Protein AF-0000000083402431 (afdb_homodimer)

Nearest PDB structures (foldseek):
  5gom-assembly1_A  TM=3.566E-01  e=1.898E+00  Homo sapiens

Radius of gyration: 44.02 Å; Cα contacts (8 Å, |Δi|>4): 3007; chains: 2; bounding box: 107×103×138 Å

Secondary structure (DSSP, 8-state):
-HHHHHHHTTHHHHHHHHHHTTSPP-S-TTT--SS--EEESS-SS--EE-HHHHHHHTSS-TT--EEEE-SSSEEEE-SGGGT--EE-SGGGSPPTTSPPPPPPSSPPPPPPTT-TTSS-S-SSSEETTEEEEEEEETTEEEEEEEE----TTPPPHHHHHHHTTEEES-SSS--EEEEHHHHHHHHHHHHHT---HHHHHHHHHHHH-SS-GGGS---HHHHHHHHHHHHHHHHHHHTTHHHH-PPP-TTTT----SSS--TTTTSPTTGGG-S-GGGG-EEEEEEEESS--EE--TTTTS----SSTT--SSBPPHHHHHHHHHHS----PPP-SSTHHHHHHHTS--TTEEE-EEEEEE-TTSPEEEEEEEEESSSS-HHHHHHHHHHHHHHTT-TT-S-EEEEETTTTTGGGGHHHHHHTSTTS--HHHHTTEEEE--TTGGGGS-HHHHHHH-GGGSTT-TT--S-HHHHHHHHHHHHHHHHTTS-HHHHHHHHHHHHHHHHHHHHHHHHHHHHHHHHHHHHHHHHHHHHHHHHHS--SSTHHHHHHHHHHHHHHHHHHHHHTT-GGGGGGGS---------------S-S---HHHHHHHHHHHHHHHHHHHHHHHHH-SS--HHHHHHHHHHHHHHHHHHHHHHHHHHHH-TTS-GGG--B---S-------STT-------------TT---TT-GGGPPP--GGGBSSPPTTTHHHHHHHHHHHHHHHHHHHHHHHHHHHHHHHHHHH-TT----TT--S--THHHHHHHHHHHHHHHHHHHHHHHHHHHHTT--HHHHHHS----GGGGS--HHHH-TT-SSGGG-PPPGGGGS---S-----HHHHHHHHHHHHHHHHHHHHHHHHHHHHHHHHHHHHHHHHHHHHHHHHTTTSS---HHHHHHHHHHHHHHHHHHHHHHHHHHHHHHHHHHHHHS-S----------TTHHHHTS-THHHHHHHHS----------S-TT--/-HHHHHHHTTHHHHHHHHHHTTSPP-S-TTT--SS--EEESS-SS--EE-HHHHHHHTSS-TT--EEEE-SSSEEEE-SGGGT--EE-SGGGSPPTTSPPPPPPSSPPPPPPTT-TTSS-S-SSSEETTEEEEEEEETTEEEEEEEE----TTPPPHHHHHHHTTEEES-SSS--EEEEHHHHHHHHHHHHHT---HHHHHHHHHHHH-SS-GGGS---HHHHHHHHHHHHHHHHHHHTTHHHH-PPP-TTTT----SSS--TTTTSPTTGGG-S-GGGG-EEEEEEEESS--EE--TTTTS----S-TT--SSBPPHHHHHHHHHHS----PPP-SSTHHHHHHHTS--TTEEE-EEEEEE-TTSPEEEEEEEEESSSS-HHHHHHHHHHHHHHTT-TT-S-EEEEETTTTTGGGGHHHHHHTSTTS--HHHHTTEEEE--TTGGGGS-HHHHHHH-GGGSTT-TT--S-HHHHHHHHHHHHHHHHTTS-HHHHHHHHHHHHHHHHHHHHHHHHHHHHHHHHHHHHHHHHHHHHHHHHHS--SSTHHHHHHHHHHHHHHHHHHHHHTT-GGGGGGGS---------------S-S---HHHHHHHHHHHHHHHHHHHHHHHHH-SS--HHHHHHHHHHHHHHHHHHHHHHHHHHHH-TTS-GGG--B---S-------STT-------------TT---TT-GGGPPP--GGGBSSPPTTTHHHHHHHHHHHHHHHHHHHHHHHHHHHHHHHHHHH-GGG---TT--S--HHHHHHHHHHHHHHHHHHHHHHHHHHHHHTT--HHHHHHS----GGGGS--HHHH-TT-SSGGG-PPPGGGGS---S-TTS-HHHHHHHHHHHHHHHHHHHHHHHHHHHHHHHHHHHHHHHHHHHHHHHHTTTSS---HHHHHHHHHHHHHHHHHHHHHHHHHHHHHHHHHHHHHS-S----------TTHHHHTS-THHHHHHHHS----------S-TT--

Solvent-accessible surface area (backbone atoms only — not comparable to full-atom values): 108547 Å² total; per-residue (Å²): 82,70,68,60,57,58,41,68,76,42,45,66,59,54,42,51,55,60,42,50,72,40,28,75,64,56,48,10,66,82,81,60,47,79,58,25,38,31,36,39,75,68,41,42,50,60,26,37,19,27,62,68,56,44,37,67,71,26,55,42,42,68,83,58,55,36,27,33,59,75,84,59,26,64,39,71,41,61,52,42,74,50,36,43,52,46,39,26,47,79,64,32,36,83,36,89,81,50,82,79,73,66,65,62,92,59,79,72,78,79,60,57,78,85,40,71,52,42,60,50,59,70,80,72,62,43,57,97,85,23,48,42,27,39,36,39,42,82,76,15,66,46,42,39,36,40,42,68,42,69,52,97,82,46,64,57,69,44,58,39,34,45,71,67,46,26,45,48,57,41,71,88,74,55,52,37,31,33,30,50,66,28,53,53,49,49,54,46,36,36,67,59,53,64,43,51,68,67,40,53,46,51,40,31,28,35,62,53,29,72,88,40,37,82,60,43,84,86,55,56,69,45,46,55,51,42,48,53,50,49,52,50,47,52,49,37,49,75,63,48,34,67,57,68,73,53,78,77,45,66,23,55,67,37,63,67,60,41,47,57,64,28,82,93,53,22,52,64,91,66,57,89,73,42,87,66,55,57,74,42,46,43,54,42,29,45,56,76,41,67,67,36,30,28,48,59,62,85,78,56,81,50,57,77,68,53,95,55,58,64,6,19,28,27,39,42,23,59,62,68,50,50,51,49,61,71,69,51,81,85,76,88,74,83,72,92,53,63,55,46,53,65,49,57,65,52,30,49,64,46,86,67,36,58,24,33,10,34,36,39,34,25,32,85,86,51,21,50,27,25,25,6,27,42,76,16,59,59,18,86,47,68,72,60,50,52,51,28,50,35,29,29,42,68,59,52,54,43,80,82,38,76,34,34,38,38,21,23,80,53,43,91,56,57,60,78,55,39,68,63,60,27,65,73,40,85,89,43,55,52,69,74,62,56,69,33,53,42,69,20,20,16,54,62,56,29,32,55,40,49,76,68,44,38,42,41,21,25,35,68,72,40,86,70,51,19,78,59,43,55,57,49,61,67,63,51,39,61,62,47,39,57,49,18,62,71,33,21,78,44,48,70,37,57,28,49,53,53,51,27,51,49,50,42,48,48,22,49,54,41,51,66,41,41,55,60,52,47,36,54,42,47,49,50,28,46,53,51,20,52,52,32,41,50,52,33,48,45,55,59,52,76,45,97,56,75,72,53,58,58,50,50,53,50,52,51,50,52,50,52,49,18,53,50,31,39,76,70,69,36,45,72,45,25,48,67,64,47,75,81,84,70,89,68,80,81,76,83,78,70,85,76,81,84,79,73,84,80,49,70,61,45,52,47,50,48,51,52,51,49,52,51,48,25,51,52,51,51,51,51,50,54,73,48,51,95,73,50,53,72,72,50,48,52,52,53,50,54,52,45,51,53,51,51,55,49,50,50,52,50,52,53,51,44,47,68,75,36,73,92,50,70,74,58,74,45,60,41,44,69,80,77,70,76,66,77,71,59,71,58,51,83,50,74,67,71,75,82,72,77,75,70,62,59,66,39,86,73,61,57,87,85,56,58,60,74,57,66,67,88,43,63,55,20,33,78,68,73,58,92,85,42,63,64,52,38,54,45,43,49,53,50,32,51,52,46,28,53,49,25,53,49,50,35,51,51,36,26,51,46,38,7,43,49,48,43,72,35,71,84,51,52,80,51,64,80,72,68,75,88,54,75,62,51,55,56,50,51,50,37,48,50,50,36,48,50,33,50,52,51,27,48,51,28,48,50,36,35,58,65,63,63,53,60,63,71,57,52,66,68,61,60,84,83,47,74,80,55,60,44,49,42,47,72,69,17,31,61,42,45,62,77,58,88,75,59,78,79,47,67,78,73,40,63,71,76,78,72,85,60,84,58,59,73,60,59,58,40,50,50,50,30,52,50,53,52,34,44,35,49,20,50,24,27,46,40,33,33,52,43,46,55,51,29,56,51,15,31,37,34,29,25,49,42,50,18,51,54,34,41,49,56,37,65,62,66,95,56,52,64,21,41,37,10,46,17,45,36,53,14,50,52,28,44,39,50,24,52,50,39,53,54,50,46,50,53,35,51,49,54,42,50,50,55,66,66,71,50,90,57,87,64,68,65,68,66,64,66,58,57,62,55,56,61,65,66,47,60,71,54,57,64,52,52,51,60,69,44,72,72,64,71,61,75,71,58,77,56,81,66,94,73,74,134,83,70,70,60,58,59,40,69,76,43,45,66,58,54,44,50,54,61,41,48,74,41,28,77,63,55,50,9,66,82,80,59,46,76,59,24,37,32,35,39,76,67,43,42,49,61,25,36,20,27,62,70,54,44,39,68,72,26,56,43,42,67,82,59,54,35,29,34,57,76,84,61,26,66,40,72,40,60,52,41,73,51,36,44,53,47,39,28,48,77,66,32,36,83,37,89,78,49,81,80,71,67,67,62,92,58,80,72,79,79,60,57,77,82,41,71,54,41,57,49,59,70,80,74,60,44,58,96,84,22,47,44,27,40,36,40,41,82,76,15,68,45,44,38,36,40,43,67,41,70,53,96,82,46,66,58,68,42,57,40,35,44,72,66,45,26,46,48,57,40,71,88,72,54,50,38,31,33,29,50,66,28,53,53,49,50,53,46,37,36,66,60,53,63,43,51,66,67,40,53,45,51,41,30,28,35,60,54,29,70,88,38,36,82,61,45,82,86,56,56,71,46,46,54,53,40,48,54,53,49,51,51,48,53,49,37,48,75,63,48,33,68,56,69,74,54,77,76,48,66,23,55,67,38,61,68,61,43,47,57,64,27,82,94,53,22,52,63,90,65,57,88,72,42,87,65,53,58,74,43,46,44,53,41,29,45,54,75,42,67,66,36,29,27,49,58,60,86,79,57,81,50,57,76,68,55,93,54,60,63,6,19,26,27,38,41,23,60,62,68,49,49,51,47,61,72,67,50,82,84,76,90,73,83,72,92,51,65,57,46,53,66,50,60,64,52,30,49,65,46,87,65,36,59,24,33,11,34,35,39,35,24,33,85,84,50,21,50,28,24,24,6,27,43,75,15,60,58,18,84,45,67,73,60,52,52,51,27,51,36,30,28,43,67,59,52,54,41,81,82,39,77,34,35,39,36,21,24,83,53,42,91,56,57,60,78,54,40,68,63,61,28,65,73,42,86,89,42,56,53,68,74,62,56,69,34,52,43,67,20,20,17,56,60,55,29,28,54,41,50,76,68,44,38,40,40,22,23,35,69,70,41,88,69,51,18,78,57,44,55,57,48,62,67,64,52,38,62,61,49,40,57,50,18,62,71,34,20,79,46,50,69,38,56,28,49,55,53,52,27,50,48,49,41,50,47,22,48,53,40,52,65,42,41,53,61,52,46,35,55,43,45,48,49,28,47,53,51,20,52,52,31,40,51,52,32,46,49,54,59,54,76,46,98,56,76,72,54,57,57,50,51,52,50,50,52,50,51,50,52,49,17,54,51,33,39,76,70,68,35,47,72,44,27,48,66,65,46,75,79,82,70,86,67,79,81,73,83,78,67,85,76,82,86,78,74,87,79,49,72,60,46,52,46,49,48,51,51,49,50,53,50,49,24,52,51,50,51,51,51,51,55,73,48,50,96,74,49,53,72,72,51,48,53,52,54,51,55,52,46,50,52,50,52,55,47,49,52,50,52,53,54,50,44,46,67,75,35,71,89,49,69,72,58,72,46,60,42,43,66,80,78,68,76,66,76,71,58,72,57,65,80,50,74,68,71,76,82,70,77,70,71,60,60,66,41,84,72,59,57,87,84,56,58,61,72,57,66,67,88,43,63,55,20,33,78,68,73,58,92,85,42,63,63,53,37,53,45,44,49,53,50,31,50,50,46,30,54,49,24,52,48,51,32,50,51,35,26,51,47,38,7,42,48,55,42,70,35,70,84,53,54,76,50,76,80,73,66,74,90,53,74,61,51,55,56,50,51,50,36,49,50,51,36,49,50,31,50,52,50,26,48,52,28,47,51,36,34,58,65,63,63,51,59,64,70,56,55,66,70,60,60,86,82,46,74,81,57,58,43,52,42,47,71,67,16,33,62,39,45,63,79,58,86,75,57,77,76,47,68,76,73,40,58,70,74,78,70,81,75,70,68,64,74,58,58,59,39,51,50,49,31,51,50,53,52,32,43,36,48,19,50,22,27,48,40,32,33,53,43,45,56,49,28,54,51,15,31,40,34,28,26,48,42,49,17,51,53,33,42,49,57,37,65,62,65,94,58,52,64,21,39,36,10,46,16,43,37,53,14,50,52,27,44,38,51,24,52,50,40,52,53,50,45,51,52,36,50,50,53,40,51,53,56,65,66,73,52,90,57,88,65,67,65,68,65,64,67,58,59,63,55,55,63,66,66,48,59,72,56,57,64,52,52,52,60,67,45,71,71,63,70,73,78,71,67,78,65,81,63,92,74,69,132

Organism: Coprinellus micaceus (NCBI:txid71717)

pLDDT: mean 80.59, std 20.59, range [17.17, 98.62]

Sequence (1988 aa):
NDYMKDWLHIYQKYLNVVLDAQAPPSVCQSCDCDPADYRCLECVGNSYLCWGCCRDAHVHTPLHRVEAWTGSHFEPSWLWPLGIGIYLGHGGDLCPQQTPLSRPSDPPAMPALDDHSYGAKPKGRKLEGHSVCVVVHTNGVHHLPFVRCKCSDAEPFDIQLIRAGFYPSTEKEPRTVFSVPLLNLYLVETLECRTATNNFYSKLRRLTNETFPHSVPDRYRELLRAGRQWRHLSELASFGFANNGQHPGEGELALFCAACPQPGINLPKGWEKDPNQWLYVRFIILDGNFVCVHRLLRGQEGDTVYLKPAGEGYMTAPGPYMDHVHSTAEAREVSKCYNHRAIADRGKAHKGCDVSGIGAAACRHGAFYPTSVGDFQKGERYLNMDYILTKAVKFGRTAEAPRLVCLYDINCQYPVNVYKRMAAKAYLLDTDTLDKFTWGIGTWHVHGHKNQCLARYSPSFIPGVGTTTGEILESLWALTNDTGRMSSIMTLAHRIEAMDAAMLESNRQKMLGLVGSLSGKLLQSRIEWNEARADFEALSAPPPNATDDERKKWWKKQMEKAEEGRRNGKVKAMDVYNIKYGKQQIKDSGRHGPTEPVGIVKWVSLGIQIGEDQQRVIQRVRKYGKSPSDSEALEIAKLRERLVTRYQEYYNLGESLFPLVDIHEINTIPLWGSTCSCDEEDCPHPADREIKGKTPGRASLNTPESEVLLMASTTVVLPVGWGAVRTAELELRKAQALGCLEQIRIEVGHKSFLFRSNKNLKLGDGKTGRLRGYAAIASANRVINLYRSIYHHARSALSKLKAEPALLAKLQLVQPNDVKPLLSVYLPNARNQRNKPVPWLWALDAFGDITNTSYLAEVHRVNWIRARSRALRWEEEHQLTTKEMEFTMNYFEYTAGMTRDWGKGLPQSPSQNAWSSRCSAVWTMLKVHAETQFSVARSSLAEYLAHGQTEGDGDIERDEDIREDSGSDWEAFAADDLGMGEPEVLRTQNEKGLNDYMKDWLHIYQKYLNVVLDAQAPPSVCQSCDCDPADYRCLECVGNSYLCWGCCRDAHVHTPLHRVEAWTGSHFEPSWLWPLGIGIYLGHGGDLCPQQTPLSRPSDPPAMPALDDHSYGAKPKGRKLEGHSVCVVVHTNGVHHLPFVRCKCSDAEPFDIQLIRAGFYPSTEKEPRTVFSVPLLNLYLVETLECRTATNNFYSKLRRLTNETFPHSVPDRYRELLRAGRQWRHLSELASFGFANNGQHPGEGELALFCAACPQPGINLPKGWEKDPNQWLYVRFIILDGNFVCVHRLLRGQEGDTVYLKPAGEGYMTAPGPYMDHVHSTAEAREVSKCYNHRAIADRGKAHKGCDVSGIGAAACRHGAFYPTSVGDFQKGERYLNMDYILTKAVKFGRTAEAPRLVCLYDINCQYPVNVYKRMAAKAYLLDTDTLDKFTWGIGTWHVHGHKNQCLARYSPSFIPGVGTTTGEILESLWALTNDTGRMSSIMTLAHRIEAMDAAMLESNRQKMLGLVGSLSGKLLQSRIEWNEARADFEALSAPPPNATDDERKKWWKKQMEKAEEGRRNGKVKAMDVYNIKYGKQQIKDSGRHGPTEPVGIVKWVSLGIQIGEDQQRVIQRVRKYGKSPSDSEALEIAKLRERLVTRYQEYYNLGESLFPLVDIHEINTIPLWGSTCSCDEEDCPHPADREIKGKTPGRASLNTPESEVLLMASTTVVLPVGWGAVRTAELELRKAQALGCLEQIRIEVGHKSFLFRSNKNLKLGDGKTGRLRGYAAIASANRVINLYRSIYHHARSALSKLKAEPALLAKLQLVQPNDVKPLLSVYLPNARNQRNKPVPWLWALDAFGDITNTSYLAEVHRVNWIRARSRALRWEEEHQLTTKEMEFTMNYFEYTAGMTRDWGKGLPQSPSQNAWSSRCSAVWTMLKVHAETQFSVARSSLAEYLAHGQTEGDGDIERDEDIREDSGSDWEAFAADDLGMGEPEVLRTQNEKGL

Foldseek 3Di:
DVVVVVCVVCVVVVVVVVCCVWDFAAAQQPPRHPDFFKAWPPDDSRGTHHLQVVLVVCLVPQPTWMWTDPPPTTDTDHNVQQQHAFEFPPLRDHAPVDDGTDGDPDDDDFDDPPLLLRCQEDPDQDDPRFGWAWEQEPQAIGIHTYHAHPPPPGDQPQVRQVVVQWHFLDRPDGRYTYGNNRLVVVLCCCQPVVDFLVVVNLVRLCSSPVPCSVSGDDCSVSSLSSSLVVLLVVLCLLLLCVLVVDDAAFLSSEDWALLQAAPPFQDDPPLVVDPPLLLNEWEKFKDWDQLLFAFDDPPLPPPPDFPCQRQNFAAARPVVLVVLVVVADADDDDDPKQCCVVQVVLQAPDPRTQFRTKMFIHTLLQATARNQIYTDRRGDGLSNNQVSVQSSCVRVNCPPRQAYEYEYLRLVPNVPCSQVRQVVDDSTDHPVNVLRYQAAYFQQSQLRIDPLRLLLHYPLLAFSSFPRRSCSVLLVVVQQSSLSVSCNHPRPSVSSSSSRSNSSVSNVVSLLCLLVVLLVVLQVLVVLLVVLVVLLCLQQPDDPDPVSNVVVVVLVVLSVVLNVCSSNVNSSSSCLLAFDDDPDDPDDPPDDDDDDDQALLNLLVLVLVLLLLLLVLVLLDQVQPDDHDPVSVVVSLVSLVVSVVSLVVSVVVVCVRCVPDPLQAFFFADLPDPQCLVLAQPSVPDGCPPLPRDGRPPQPSVRNSSHDDDACLGGPDRDDPCPVRLVSLLVVLLLLLLVLLVQLLVLLLVLLQLLQPPVVPPPPQPPPDDDPSVVVNVVSVSSNSSSLSSNVSSLSSNVSSVHDPVSNVLSDRQHPLQSHRPCCHSSVSDHPNLNDRHRSSLSDDSPDDCCPDPRSVSVSSSVSSSSVSSSSSSVSSSVSSVSSLSSSLSNLVSVLVVLCCSPPPPPTDPVSNVSSNVSSVVSVVSSVVSVVSSVVSVVVSVVVVPVDPPPCPPCPVPCPVVCVPPVDPSVVVSVVVVPPPPNPSPPHPPVPDD/DVVVVVCVVCVVVVVVVVCCVWDFAAAQQPPRHPDFFKAWPPDDSRGTHHLQVVLVVCLVPQPTWMWTDPPRTTDTDHNVQQQHAFEFPPLRDHAPVDDGTDGDPDDDDFDDPPLLLRCQEDPDQDDPRFGWAWEQEPLAIGIHTYHAHPPPPGDQPQVRQVVVQWHFLDRPDGRYTYGNNRLVVVLCCCQVVVDFLVNVNLVRLCSSPVPCSVSGDDCSVSSLSSSLVVLLVVLCLLLLCVLVVDDAAFLSSEDWALLQQAPPFFDDPPLVVDPPLLLNEWEKFKDWDQLLFAFDDPPLPPPPDFPCQRQNFAAARPVVLVVLVVVADADDDDDPKQCCVVQVVLQADDPRTQFRTKMFIHTLLQATARNQIYTDRRGDGLSNNQVSVQSSCVRVNCVPRQAYEYEYLRLVPNVPCSQVRQVVDPSTDHPVNVLRYQYAYFQQSQLRIDPLRLLLHYPLLAPSSFPRRSCSVLLVVVQQSSLSVSCNHPRPSVSSSSSRSNSSVSNVVSLLCLLVVLLVVLQVLVVLLVVLVVLLCLQQPDDPDPPSNVVVVVLVVLSVVLNVCSSNVNSSSSCLLAFDDDPDDPDPPPDDDDDDDQDLLNLLVLVLVLLLLLLVLVLLDQVQPDDRDPVSVVVSLVSLVVSLVSLVVSVVVVCVNCVPDPLQAFFFADLPDPQVLVLAQPSVPDGCPPLPRPGRPPQPSVRNSSHDDDACLGGPDRDDPCPVRLVSLLVVLLLLLLVLLVQLLVLLLVLLQLLQPPPVPPPPVPPPDDDPSVVVNVVSVSSNSSSLSSNVSSLSSNVSSVHDPVSNVLSDRQHPVQRHRPCCHSSVSDHPNLPDRHRSSLSDDSPDPPVDDPRNVSVSSSVSSSSVSSSSSSVSSSVSSVSSLSSSLSNLVSVLVVLCVSQVPPPTDPVSNVSSNVSSVVSVVSSVVSVVSSVVSVVVSVVVVPVDPPPCPPCPVPCVVVCVPPVDPSVVVSVVVVPPPPPPSPPHPPPPDD

InterPro domains:
  IPR040521 Kyakuja-Dileera-Zisupton transposase [PF18758] (281-503)
  IPR041457 CxC2-like cysteine cluster, KDZ transposase-associated [PF18803] (129-211)

Structure (mmCIF, N/CA/C/O backbone):
data_AF-0000000083402431-model_v1
#
loop_
_entity.id
_entity.type
_entity.pdbx_description
1 polymer 'CxC2-like cysteine cluster KDZ transposase-associated domain-containing protein'
#
loop_
_atom_site.group_PDB
_atom_site.id
_atom_site.type_symbol
_atom_site.label_atom_id
_atom_site.label_alt_id
_atom_site.label_comp_id
_atom_site.label_asym_id
_atom_site.label_entity_id
_atom_site.label_seq_id
_atom_site.pdbx_PDB_ins_code
_atom_site.Cartn_x
_atom_site.Cartn_y
_atom_site.Cartn_z
_atom_site.occupancy
_atom_site.B_iso_or_equiv
_atom_site.auth_seq_id
_atom_site.auth_comp_id
_atom_site.auth_asym_id
_atom_site.auth_atom_id
_atom_site.pdbx_PDB_model_num
ATOM 1 N N . ASN A 1 1 ? -1.135 -14.703 24.125 1 65.25 1 ASN A N 1
ATOM 2 C CA . ASN A 1 1 ? -1.837 -15.391 23.047 1 65.25 1 ASN A CA 1
ATOM 3 C C . ASN A 1 1 ? -1.91 -16.891 23.312 1 65.25 1 ASN A C 1
ATOM 5 O O . ASN A 1 1 ? -1.032 -17.641 22.875 1 65.25 1 ASN A O 1
ATOM 9 N N . ASP A 1 2 ? -2.791 -17.391 24.078 1 75.44 2 ASP A N 1
ATOM 10 C CA . ASP A 1 2 ? -2.949 -18.75 24.594 1 75.44 2 ASP A CA 1
ATOM 11 C C . ASP A 1 2 ? -3.068 -19.766 23.453 1 75.44 2 ASP A C 1
ATOM 13 O O . ASP A 1 2 ? -2.498 -20.859 23.531 1 75.44 2 ASP A O 1
ATOM 17 N N . TYR A 1 3 ? -3.602 -19.391 22.375 1 85.06 3 TYR A N 1
ATOM 18 C CA . TYR A 1 3 ? -3.775 -20.312 21.25 1 85.06 3 TYR A CA 1
ATOM 19 C C . TYR A 1 3 ? -2.441 -20.609 20.578 1 85.06 3 TYR A C 1
ATOM 21 O O . TYR A 1 3 ? -2.166 -21.75 20.203 1 85.06 3 TYR A O 1
ATOM 29 N N . MET A 1 4 ? -1.562 -19.641 20.531 1 88.69 4 MET A N 1
ATOM 30 C CA . MET A 1 4 ? -0.261 -19.828 19.891 1 88.69 4 MET A CA 1
ATOM 31 C C . MET A 1 4 ? 0.664 -20.656 20.781 1 88.69 4 MET A C 1
ATOM 33 O O . MET A 1 4 ? 1.452 -21.469 20.297 1 88.69 4 MET A O 1
ATOM 37 N N . LYS A 1 5 ? 0.551 -20.469 22.094 1 89.25 5 LYS A N 1
ATOM 38 C CA . LYS A 1 5 ? 1.351 -21.234 23.062 1 89.25 5 LYS A CA 1
ATOM 39 C C . LYS A 1 5 ? 0.994 -22.703 23.016 1 89.25 5 LYS A C 1
ATOM 41 O O . LYS A 1 5 ? 1.88 -23.562 23.031 1 89.25 5 LYS A O 1
ATOM 46 N N . ASP A 1 6 ? -0.291 -22.969 22.922 1 89.06 6 ASP A N 1
ATOM 47 C CA . ASP A 1 6 ? -0.753 -24.344 22.844 1 89.06 6 ASP A CA 1
ATOM 48 C C . ASP A 1 6 ? -0.309 -25.016 21.547 1 89.06 6 ASP A C 1
ATOM 50 O O . ASP A 1 6 ? 0.053 -26.188 21.531 1 89.06 6 ASP A O 1
ATOM 54 N N . TRP A 1 7 ? -0.311 -24.25 20.5 1 92.94 7 TRP A N 1
ATOM 55 C CA . TRP A 1 7 ? 0.033 -24.781 19.188 1 92.94 7 TRP A CA 1
ATOM 56 C C . TRP A 1 7 ? 1.506 -25.172 19.125 1 92.94 7 TRP A C 1
ATOM 58 O O . TRP A 1 7 ? 1.874 -26.109 18.422 1 92.94 7 TRP A O 1
ATOM 68 N N . LEU A 1 8 ? 2.391 -24.516 19.922 1 91.19 8 LEU A N 1
ATOM 69 C CA . LEU A 1 8 ? 3.824 -24.797 19.906 1 91.19 8 LEU A CA 1
ATOM 70 C C . LEU A 1 8 ? 4.113 -26.219 20.359 1 91.19 8 LEU A C 1
ATOM 72 O O . LEU A 1 8 ? 5.125 -26.797 19.969 1 91.19 8 LEU A O 1
ATOM 76 N N . HIS A 1 9 ? 3.154 -26.781 21.062 1 90.44 9 HIS A N 1
ATOM 77 C CA . HIS A 1 9 ? 3.357 -28.125 21.578 1 90.44 9 HIS A CA 1
ATOM 78 C C . HIS A 1 9 ? 2.955 -29.172 20.547 1 90.44 9 HIS A C 1
ATOM 80 O O . HIS A 1 9 ? 3.35 -30.344 20.656 1 90.44 9 HIS A O 1
ATOM 86 N N . ILE A 1 10 ? 2.223 -28.703 19.578 1 92.94 10 ILE A N 1
ATOM 87 C CA . ILE A 1 10 ? 1.689 -29.719 18.688 1 92.94 10 ILE A CA 1
ATOM 88 C C . ILE A 1 10 ? 2.104 -29.406 17.25 1 92.94 10 ILE A C 1
ATOM 90 O O . ILE A 1 10 ? 1.701 -30.109 16.312 1 92.94 10 ILE A O 1
ATOM 94 N N . TYR A 1 11 ? 2.881 -28.422 16.969 1 92.94 11 TYR A N 1
ATOM 95 C CA . TYR A 1 11 ? 3.158 -27.984 15.602 1 92.94 11 TYR A CA 1
ATOM 96 C C . TYR A 1 11 ? 3.867 -29.078 14.812 1 92.94 11 TYR A C 1
ATOM 98 O O . TYR A 1 11 ? 3.684 -29.188 13.594 1 92.94 11 TYR A O 1
ATOM 106 N N . GLN A 1 12 ? 4.688 -29.891 15.492 1 92.88 12 GLN A N 1
ATOM 107 C CA . GLN A 1 12 ? 5.383 -30.969 14.812 1 92.88 12 GLN A CA 1
ATOM 108 C C . GLN A 1 12 ? 4.398 -32 14.273 1 92.88 12 GLN A C 1
ATOM 110 O O . GLN A 1 12 ? 4.594 -32.562 13.188 1 92.88 12 GLN A O 1
ATOM 115 N N . LYS A 1 13 ? 3.41 -32.219 15.094 1 93.19 13 LYS A N 1
ATOM 116 C CA . LYS A 1 13 ? 2.363 -33.125 14.633 1 93.19 13 LYS A CA 1
ATOM 117 C C . LYS A 1 13 ? 1.666 -32.562 13.391 1 93.19 13 LYS A C 1
ATOM 119 O O . LYS A 1 13 ? 1.419 -33.312 12.43 1 93.19 13 LYS A O 1
ATOM 124 N N . TYR A 1 14 ? 1.283 -31.312 13.43 1 95.19 14 TYR A N 1
ATOM 125 C CA . TYR A 1 14 ? 0.655 -30.656 12.289 1 95.19 14 TYR A CA 1
ATOM 126 C C . TYR A 1 14 ? 1.561 -30.703 11.062 1 95.19 14 TYR A C 1
ATOM 128 O O . TYR A 1 14 ? 1.098 -30.969 9.953 1 95.19 14 TYR A O 1
ATOM 136 N N . LEU A 1 15 ? 2.891 -30.5 11.289 1 94.94 15 LEU A N 1
ATOM 137 C CA . LEU A 1 15 ? 3.863 -30.531 10.203 1 94.94 15 LEU A CA 1
ATOM 138 C C . LEU A 1 15 ? 3.898 -31.906 9.547 1 94.94 15 LEU A C 1
ATOM 140 O O . LEU A 1 15 ? 3.908 -32 8.312 1 94.94 15 LEU A O 1
ATOM 144 N N . ASN A 1 16 ? 3.828 -32.906 10.328 1 92.75 16 ASN A N 1
ATOM 145 C CA . ASN A 1 16 ? 3.848 -34.281 9.82 1 92.75 16 ASN A CA 1
ATOM 146 C C . ASN A 1 16 ? 2.6 -34.562 8.992 1 92.75 16 ASN A C 1
ATOM 148 O O . ASN A 1 16 ? 2.686 -35.219 7.938 1 92.75 16 ASN A O 1
ATOM 152 N N . VAL A 1 17 ? 1.473 -34.125 9.477 1 93.44 17 VAL A N 1
ATOM 153 C CA . VAL A 1 17 ? 0.214 -34.375 8.781 1 93.44 17 VAL A CA 1
ATOM 154 C C . VAL A 1 17 ? 0.206 -33.625 7.445 1 93.44 17 VAL A C 1
ATOM 156 O O . VAL A 1 17 ? -0.237 -34.156 6.43 1 93.44 17 VAL A O 1
ATOM 159 N N . VAL A 1 18 ? 0.698 -32.438 7.434 1 93.25 18 VAL A N 1
ATOM 160 C CA . VAL A 1 18 ? 0.763 -31.641 6.215 1 93.25 18 VAL A CA 1
ATOM 161 C C . VAL A 1 18 ? 1.677 -32.312 5.199 1 93.25 18 VAL A C 1
ATOM 163 O O . VAL A 1 18 ? 1.366 -32.375 4.004 1 93.25 18 VAL A O 1
ATOM 166 N N . LEU A 1 19 ? 2.758 -32.875 5.672 1 92.44 19 LEU A N 1
ATOM 167 C CA . LEU A 1 19 ? 3.717 -33.531 4.793 1 92.44 19 LEU A CA 1
ATOM 168 C C . LEU A 1 19 ? 3.141 -34.844 4.234 1 92.44 19 LEU A C 1
ATOM 170 O O . LEU A 1 19 ? 3.541 -35.281 3.16 1 92.44 19 LEU A O 1
ATOM 174 N N . ASP A 1 20 ? 2.207 -35.438 4.953 1 91.44 20 ASP A N 1
ATOM 175 C CA . ASP A 1 20 ? 1.6 -36.688 4.527 1 91.44 20 ASP A CA 1
ATOM 176 C C . ASP A 1 20 ? 0.887 -36.531 3.186 1 91.44 20 ASP A C 1
ATOM 178 O O . ASP A 1 20 ? 0.708 -37.5 2.451 1 91.44 20 ASP A O 1
ATOM 182 N N . ALA A 1 21 ? 0.527 -35.281 2.865 1 88.88 21 ALA A N 1
ATOM 183 C CA . ALA A 1 21 ? -0.131 -35.031 1.589 1 88.88 21 ALA A CA 1
ATOM 184 C C . ALA A 1 21 ? 0.827 -35.25 0.422 1 88.88 21 ALA A C 1
ATOM 186 O O . ALA A 1 21 ? 0.395 -35.375 -0.726 1 88.88 21 ALA A O 1
ATOM 187 N N . GLN A 1 22 ? 2.141 -35.375 0.743 1 91.69 22 GLN A N 1
ATOM 188 C CA . GLN A 1 22 ? 3.143 -35.562 -0.302 1 91.69 22 GLN A CA 1
ATOM 189 C C . GLN A 1 22 ? 3.418 -37.031 -0.561 1 91.69 22 GLN A C 1
ATOM 191 O O . GLN A 1 22 ? 4.172 -37.375 -1.476 1 91.69 22 GLN A O 1
ATOM 196 N N . ALA A 1 23 ? 2.721 -37.906 0.175 1 91.19 23 ALA A N 1
ATOM 197 C CA . ALA A 1 23 ? 2.953 -39.344 0.061 1 91.19 23 ALA A CA 1
ATOM 198 C C . ALA A 1 23 ? 2.488 -39.875 -1.295 1 91.19 23 ALA A C 1
ATOM 200 O O . ALA A 1 23 ? 1.659 -39.25 -1.959 1 91.19 23 ALA A O 1
ATOM 201 N N . PRO A 1 24 ? 3.08 -40.969 -1.711 1 90.12 24 PRO A N 1
ATOM 202 C CA . PRO A 1 24 ? 2.594 -41.594 -2.947 1 90.12 24 PRO A CA 1
ATOM 203 C C . PRO A 1 24 ? 1.091 -41.875 -2.918 1 90.12 24 PRO A C 1
ATOM 205 O O . PRO A 1 24 ? 0.55 -42.25 -1.882 1 90.12 24 PRO A O 1
ATOM 208 N N . PRO A 1 25 ? 0.542 -41.531 -4.094 1 85.25 25 PRO A N 1
ATOM 209 C CA . PRO A 1 25 ? -0.907 -41.75 -4.117 1 85.25 25 PRO A CA 1
ATOM 210 C C . PRO A 1 25 ? -1.291 -43.219 -3.994 1 85.25 25 PRO A C 1
ATOM 212 O O . PRO A 1 25 ? -0.566 -44.094 -4.48 1 85.25 25 PRO A O 1
ATOM 215 N N . SER A 1 26 ? -2.336 -43.406 -3.35 1 81.62 26 SER A N 1
ATOM 216 C CA . SER A 1 26 ? -2.879 -44.75 -3.256 1 81.62 26 SER A CA 1
ATOM 217 C C . SER A 1 26 ? -3.762 -45.094 -4.457 1 81.62 26 SER A C 1
ATOM 219 O O . SER A 1 26 ? -3.367 -44.875 -5.602 1 81.62 26 SER A O 1
ATOM 221 N N . VAL A 1 27 ? -4.984 -45.438 -4.23 1 89.19 27 VAL A N 1
ATOM 222 C CA . VAL A 1 27 ? -5.922 -45.875 -5.266 1 89.19 27 VAL A CA 1
ATOM 223 C C . VAL A 1 27 ? -6.738 -44.688 -5.75 1 89.19 27 VAL A C 1
ATOM 225 O O . VAL A 1 27 ? -6.875 -43.688 -5.031 1 89.19 27 VAL A O 1
ATOM 228 N N . CYS A 1 28 ? -7.004 -44.719 -7.078 1 93.62 28 CYS A N 1
ATOM 229 C CA . CYS A 1 28 ? -7.918 -43.719 -7.621 1 93.62 28 CYS A CA 1
ATOM 230 C C . CYS A 1 28 ? -9.211 -43.656 -6.82 1 93.62 28 CYS A C 1
ATOM 232 O O . CYS A 1 28 ? -9.852 -44.688 -6.598 1 93.62 28 CYS A O 1
ATOM 234 N N . GLN A 1 29 ? -9.617 -42.594 -6.363 1 90.56 29 GLN A N 1
ATOM 235 C CA . GLN A 1 29 ? -10.758 -42.469 -5.465 1 90.56 29 GLN A CA 1
ATOM 236 C C . GLN A 1 29 ? -12.07 -42.531 -6.23 1 90.56 29 GLN A C 1
ATOM 238 O O . GLN A 1 29 ? -13.148 -42.625 -5.629 1 90.56 29 GLN A O 1
ATOM 243 N N . SER A 1 30 ? -12.008 -42.531 -7.59 1 90.62 30 SER A N 1
ATOM 244 C CA . SER A 1 30 ? -13.211 -42.656 -8.406 1 90.62 30 SER A CA 1
ATOM 245 C C . SER A 1 30 ? -13.43 -44.062 -8.883 1 90.62 30 SER A C 1
ATOM 247 O O . SER A 1 30 ? -14.555 -44.594 -8.836 1 90.62 30 SER A O 1
ATOM 249 N N . CYS A 1 31 ? -12.359 -44.812 -9.391 1 92.44 31 CYS A N 1
ATOM 250 C CA . CYS A 1 31 ? -12.539 -46.125 -9.984 1 92.44 31 CYS A CA 1
ATOM 251 C C . CYS A 1 31 ? -11.734 -47.156 -9.234 1 92.44 31 CYS A C 1
ATOM 253 O O . CYS A 1 31 ? -11.703 -48.344 -9.625 1 92.44 31 CYS A O 1
ATOM 255 N N . ASP A 1 32 ? -10.844 -46.875 -8.305 1 89.88 32 ASP A N 1
ATOM 256 C CA . ASP A 1 32 ? -10.078 -47.75 -7.414 1 89.88 32 ASP A CA 1
ATOM 257 C C . ASP A 1 32 ? -8.891 -48.375 -8.141 1 89.88 32 ASP A C 1
ATOM 259 O O . ASP A 1 32 ? -8.281 -49.312 -7.645 1 89.88 32 ASP A O 1
ATOM 263 N N . CYS A 1 33 ? -8.609 -47.781 -9.289 1 89.31 33 CYS A N 1
ATOM 264 C CA . CYS A 1 33 ? -7.41 -48.281 -9.961 1 89.31 33 CYS A CA 1
ATOM 265 C C . CYS A 1 33 ? -6.152 -47.844 -9.227 1 89.31 33 CYS A C 1
ATOM 267 O O . CYS A 1 33 ? -6.141 -46.781 -8.586 1 89.31 33 CYS A O 1
ATOM 269 N N . ASP A 1 34 ? -5.129 -48.688 -9.164 1 84.62 34 ASP A N 1
ATOM 270 C CA . ASP A 1 34 ? -3.875 -48.438 -8.469 1 84.62 34 ASP A CA 1
ATOM 271 C C . ASP A 1 34 ? -2.705 -48.344 -9.445 1 84.62 34 ASP A C 1
ATOM 273 O O . ASP A 1 34 ? -2.496 -49.281 -10.234 1 84.62 34 ASP A O 1
ATOM 277 N N . PRO A 1 35 ? -2.035 -47.312 -9.422 1 84.81 35 PRO A N 1
ATOM 278 C CA . PRO A 1 35 ? -2.105 -46.125 -8.57 1 84.81 35 PRO A CA 1
ATOM 279 C C . PRO A 1 35 ? -2.842 -44.969 -9.234 1 84.81 35 PRO A C 1
ATOM 281 O O . PRO A 1 35 ? -3.068 -45 -10.445 1 84.81 35 PRO A O 1
ATOM 284 N N . ALA A 1 36 ? -3.197 -44 -8.375 1 92.19 36 ALA A N 1
ATOM 285 C CA . ALA A 1 36 ? -3.656 -42.75 -8.922 1 92.19 36 ALA A CA 1
ATOM 286 C C . ALA A 1 36 ? -2.504 -41.969 -9.57 1 92.19 36 ALA A C 1
ATOM 288 O O . ALA A 1 36 ? -1.349 -42.125 -9.164 1 92.19 36 ALA A O 1
ATOM 289 N N . ASP A 1 37 ? -2.77 -41.25 -10.547 1 92.38 37 ASP A N 1
ATOM 290 C CA . ASP A 1 37 ? -1.751 -40.531 -11.312 1 92.38 37 ASP A CA 1
ATOM 291 C C . ASP A 1 37 ? -1.724 -39.062 -10.945 1 92.38 37 ASP A C 1
ATOM 293 O O . ASP A 1 37 ? -0.68 -38.406 -11.039 1 92.38 37 ASP A O 1
ATOM 297 N N . TYR A 1 38 ? -2.887 -38.562 -10.594 1 94.19 38 TYR A N 1
ATOM 298 C CA . TYR A 1 38 ? -3.033 -37.125 -10.398 1 94.19 38 TYR A CA 1
ATOM 299 C C . TYR A 1 38 ? -3.633 -36.812 -9.039 1 94.19 38 TYR A C 1
ATOM 301 O O . TYR A 1 38 ? -4.32 -37.656 -8.445 1 94.19 38 TYR A O 1
ATOM 309 N N . ARG A 1 39 ? -3.352 -35.688 -8.547 1 94.75 39 ARG A N 1
ATOM 310 C CA . ARG A 1 39 ? -4.059 -35.125 -7.414 1 94.75 39 ARG A CA 1
ATOM 311 C C . ARG A 1 39 ? -4.562 -33.719 -7.746 1 94.75 39 ARG A C 1
ATOM 313 O O . ARG A 1 39 ? -3.826 -32.906 -8.305 1 94.75 39 ARG A O 1
ATOM 320 N N . CYS A 1 40 ? -5.832 -33.5 -7.566 1 95.81 40 CYS A N 1
ATOM 321 C CA . CYS A 1 40 ? -6.402 -32.156 -7.746 1 95.81 40 CYS A CA 1
ATOM 322 C C . CYS A 1 40 ? -6.297 -31.359 -6.461 1 95.81 40 CYS A C 1
ATOM 324 O O . CYS A 1 40 ? -6.629 -31.844 -5.379 1 95.81 40 CYS A O 1
ATOM 326 N N . LEU A 1 41 ? -5.895 -30.125 -6.492 1 94.06 41 LEU A N 1
ATOM 327 C CA . LEU A 1 41 ? -5.652 -29.281 -5.328 1 94.06 41 LEU A CA 1
ATOM 328 C C . LEU A 1 41 ? -6.914 -28.531 -4.938 1 94.06 41 LEU A C 1
ATOM 330 O O . LEU A 1 41 ? -6.945 -27.859 -3.9 1 94.06 41 LEU A O 1
ATOM 334 N N . GLU A 1 42 ? -8.016 -28.703 -5.695 1 93.88 42 GLU A N 1
ATOM 335 C CA . GLU A 1 42 ? -9.219 -27.891 -5.457 1 93.88 42 GLU A CA 1
ATOM 336 C C . GLU A 1 42 ? -10.414 -28.781 -5.121 1 93.88 42 GLU A C 1
ATOM 338 O O . GLU A 1 42 ? -11.359 -28.344 -4.469 1 93.88 42 GLU A O 1
ATOM 343 N N . CYS A 1 43 ? -10.352 -29.984 -5.539 1 94.31 43 CYS A N 1
ATOM 344 C CA . CYS A 1 43 ? -11.43 -30.906 -5.215 1 94.31 43 CYS A CA 1
ATOM 345 C C . CYS A 1 43 ? -11.344 -31.359 -3.76 1 94.31 43 CYS A C 1
ATOM 347 O O . CYS A 1 43 ? -10.258 -31.422 -3.188 1 94.31 43 CYS A O 1
ATOM 349 N N . VAL A 1 44 ? -12.508 -31.641 -3.189 1 91.62 44 VAL A N 1
ATOM 350 C CA . VAL A 1 44 ? -12.578 -32.125 -1.817 1 91.62 44 VAL A CA 1
ATOM 351 C C . VAL A 1 44 ? -13.023 -33.594 -1.815 1 91.62 44 VAL A C 1
ATOM 353 O O . VAL A 1 44 ? -14.016 -33.938 -2.459 1 91.62 44 VAL A O 1
ATOM 356 N N . GLY A 1 45 ? -12.352 -34.531 -1.116 1 81.94 45 GLY A N 1
ATOM 357 C CA . GLY A 1 45 ? -12.703 -35.938 -0.977 1 81.94 45 GLY A CA 1
ATOM 358 C C . GLY A 1 45 ? -12.336 -36.781 -2.189 1 81.94 45 GLY A C 1
ATOM 359 O O . GLY A 1 45 ? -12.266 -38 -2.111 1 81.94 45 GLY A O 1
ATOM 360 N N . ASN A 1 46 ? -12.234 -36.219 -3.387 1 76.75 46 ASN A N 1
ATOM 361 C CA . ASN A 1 46 ? -11.875 -36.875 -4.641 1 76.75 46 ASN A CA 1
ATOM 362 C C . ASN A 1 46 ? -10.688 -36.188 -5.312 1 76.75 46 ASN A C 1
ATOM 364 O O . ASN A 1 46 ? -10.773 -35.781 -6.473 1 76.75 46 ASN A O 1
ATOM 368 N N . SER A 1 47 ? -9.586 -36.281 -4.535 1 88.88 47 SER A N 1
ATOM 369 C CA . SER A 1 47 ? -8.461 -35.469 -4.98 1 88.88 47 SER A CA 1
ATOM 370 C C . SER A 1 47 ? -7.438 -36.312 -5.734 1 88.88 47 SER A C 1
ATOM 372 O O . SER A 1 47 ? -6.688 -35.781 -6.562 1 88.88 47 SER A O 1
ATOM 374 N N . TYR A 1 48 ? -7.484 -37.656 -5.441 1 93.69 48 TYR A N 1
ATOM 375 C CA . TYR A 1 48 ? -6.523 -38.531 -6.094 1 93.69 48 TYR A CA 1
ATOM 376 C C . TYR A 1 48 ? -7.191 -39.344 -7.195 1 93.69 48 TYR A C 1
ATOM 378 O O . TYR A 1 48 ? -8.102 -40.156 -6.926 1 93.69 48 TYR A O 1
ATOM 386 N N . LEU A 1 49 ? -6.699 -39.156 -8.461 1 95.38 49 LEU A N 1
ATOM 387 C CA . LEU A 1 49 ? -7.398 -39.719 -9.609 1 95.38 49 LEU A CA 1
ATOM 388 C C . LEU A 1 49 ? -6.406 -40.312 -10.617 1 95.38 49 LEU A C 1
ATOM 390 O O . LEU A 1 49 ? -5.281 -39.812 -10.734 1 95.38 49 LEU A O 1
ATOM 394 N N . CYS A 1 50 ? -6.852 -41.406 -11.258 1 94.44 50 CYS A N 1
ATOM 395 C CA . CYS A 1 50 ? -6.113 -41.812 -12.445 1 94.44 50 CYS A CA 1
ATOM 396 C C . CYS A 1 50 ? -6.363 -40.844 -13.602 1 94.44 50 CYS A C 1
ATOM 398 O O . CYS A 1 50 ? -7.246 -40 -13.523 1 94.44 50 CYS A O 1
ATOM 400 N N . TRP A 1 51 ? -5.594 -40.906 -14.672 1 92.94 51 TRP A N 1
ATOM 401 C CA . TRP A 1 51 ? -5.652 -39.906 -15.727 1 92.94 51 TRP A CA 1
ATOM 402 C C . TRP A 1 51 ? -7.031 -39.875 -16.375 1 92.94 51 TRP A C 1
ATOM 404 O O . TRP A 1 51 ? -7.562 -38.812 -16.688 1 92.94 51 TRP A O 1
ATOM 414 N N . GLY A 1 52 ? -7.703 -41.031 -16.594 1 93.94 52 GLY A N 1
ATOM 415 C CA . GLY A 1 52 ? -9.039 -41.062 -17.156 1 93.94 52 GLY A CA 1
ATOM 416 C C . GLY A 1 52 ? -10.086 -40.438 -16.266 1 93.94 52 GLY A C 1
ATOM 417 O O . GLY A 1 52 ? -10.898 -39.625 -16.719 1 93.94 52 GLY A O 1
ATOM 418 N N . CYS A 1 53 ? -10.039 -40.844 -14.961 1 95 53 CYS A N 1
ATOM 419 C CA . CYS A 1 53 ? -10.984 -40.281 -13.992 1 95 53 CYS A CA 1
ATOM 420 C C . CYS A 1 53 ? -10.75 -38.781 -13.781 1 95 53 CYS A C 1
ATOM 422 O O . CYS A 1 53 ? -11.688 -38.031 -13.547 1 95 53 CYS A O 1
ATOM 424 N N . CYS A 1 54 ? -9.484 -38.375 -13.82 1 96.06 54 CYS A N 1
ATOM 425 C CA . CYS A 1 54 ? -9.156 -36.969 -13.695 1 96.06 54 CYS A CA 1
ATOM 426 C C . CYS A 1 54 ? -9.781 -36.156 -14.828 1 96.06 54 CYS A C 1
ATOM 428 O O . CYS A 1 54 ? -10.336 -35.094 -14.594 1 96.06 54 CYS A O 1
ATOM 430 N N . ARG A 1 55 ? -9.727 -36.688 -16.016 1 95.31 55 ARG A N 1
ATOM 431 C CA . ARG A 1 55 ? -10.359 -36.031 -17.156 1 95.31 55 ARG A CA 1
ATOM 432 C C . ARG A 1 55 ? -11.859 -35.875 -16.953 1 95.31 55 ARG A C 1
ATOM 434 O O . ARG A 1 55 ? -12.406 -34.781 -17.078 1 95.31 55 ARG A O 1
ATOM 441 N N . ASP A 1 56 ? -12.5 -36.938 -16.562 1 93.75 56 ASP A N 1
ATOM 442 C CA . ASP A 1 56 ? -13.953 -36.969 -16.438 1 93.75 56 ASP A CA 1
ATOM 443 C C . ASP A 1 56 ? -14.414 -36.031 -15.328 1 93.75 56 ASP A C 1
ATOM 445 O O . ASP A 1 56 ? -15.453 -35.344 -15.453 1 93.75 56 ASP A O 1
ATOM 449 N N . ALA A 1 57 ? -13.641 -35.969 -14.305 1 94.88 57 ALA A N 1
ATOM 450 C CA . ALA A 1 57 ? -14.008 -35.156 -13.141 1 94.88 57 ALA A CA 1
ATOM 451 C C . ALA A 1 57 ? -13.875 -33.656 -13.438 1 94.88 57 ALA A C 1
ATOM 453 O O . ALA A 1 57 ? -14.477 -32.844 -12.75 1 94.88 57 ALA A O 1
ATOM 454 N N . HIS A 1 58 ? -13.117 -33.281 -14.5 1 95.69 58 HIS A N 1
ATOM 455 C CA . HIS A 1 58 ? -12.766 -31.875 -14.633 1 95.69 58 HIS A CA 1
ATOM 456 C C . HIS A 1 58 ? -13.219 -31.312 -15.977 1 95.69 58 HIS A C 1
ATOM 458 O O . HIS A 1 58 ? -12.766 -30.25 -16.406 1 95.69 58 HIS A O 1
ATOM 464 N N . VAL A 1 59 ? -14.148 -31.984 -16.609 1 93.31 59 VAL A N 1
ATOM 465 C CA . VAL A 1 59 ? -14.695 -31.5 -17.875 1 93.31 59 VAL A CA 1
ATOM 466 C C . VAL A 1 59 ? -15.375 -30.156 -17.656 1 93.31 59 VAL A C 1
ATOM 468 O O . VAL A 1 59 ? -15.273 -29.266 -18.5 1 93.31 59 VAL A O 1
ATOM 471 N N . HIS A 1 60 ? -16.016 -30 -16.5 1 94 60 HIS A N 1
ATOM 472 C CA . HIS A 1 60 ? -16.734 -28.766 -16.219 1 94 60 HIS A CA 1
ATOM 473 C C . HIS A 1 60 ? -15.961 -27.875 -15.258 1 94 60 HIS A C 1
ATOM 475 O O . HIS A 1 60 ? -16.469 -26.844 -14.812 1 94 60 HIS A O 1
ATOM 481 N N . THR A 1 61 ? -14.766 -28.328 -14.844 1 95.44 61 THR A N 1
ATOM 482 C CA . THR A 1 61 ? -13.867 -27.531 -14.016 1 95.44 61 THR A CA 1
ATOM 483 C C . THR A 1 61 ? -12.453 -27.547 -14.586 1 95.44 61 THR A C 1
ATOM 485 O O . THR A 1 61 ? -11.5 -27.906 -13.891 1 95.44 61 THR A O 1
ATOM 488 N N . PRO A 1 62 ? -12.391 -27.094 -15.844 1 96.25 62 PRO A N 1
ATOM 489 C CA . PRO A 1 62 ? -11.117 -27.203 -16.562 1 96.25 62 PRO A CA 1
ATOM 490 C C . PRO A 1 62 ? -10.031 -26.312 -15.961 1 96.25 62 PRO A C 1
ATOM 492 O O . PRO A 1 62 ? -8.859 -26.438 -16.328 1 96.25 62 PRO A O 1
ATOM 495 N N . LEU A 1 63 ? -10.352 -25.422 -15.023 1 96.69 63 LEU A N 1
ATOM 496 C CA . LEU A 1 63 ? -9.383 -24.453 -14.516 1 96.69 63 LEU A CA 1
ATOM 497 C C . LEU A 1 63 ? -8.844 -24.875 -13.156 1 96.69 63 LEU A C 1
ATOM 499 O O . LEU A 1 63 ? -8.164 -24.109 -12.477 1 96.69 63 LEU A O 1
ATOM 503 N N . HIS A 1 64 ? -9.141 -26.125 -12.688 1 97.06 64 HIS A N 1
ATOM 504 C CA . HIS A 1 64 ? -8.578 -26.656 -11.453 1 97.06 64 HIS A CA 1
ATOM 505 C C . HIS A 1 64 ? -7.082 -26.906 -11.594 1 97.06 64 HIS A C 1
ATOM 507 O O . HIS A 1 64 ? -6.602 -27.219 -12.68 1 97.06 64 HIS A O 1
ATOM 513 N N . ARG A 1 65 ? -6.348 -26.734 -10.547 1 96.38 65 ARG A N 1
ATOM 514 C CA . ARG A 1 65 ? -4.918 -27.016 -10.5 1 96.38 65 ARG A CA 1
ATOM 515 C C . ARG A 1 65 ? -4.664 -28.469 -10.078 1 96.38 65 ARG A C 1
ATOM 517 O O . ARG A 1 65 ? -5.238 -28.938 -9.102 1 96.38 65 ARG A O 1
ATOM 524 N N . VAL A 1 66 ? -3.787 -29.141 -10.867 1 96.44 66 VAL A N 1
ATOM 525 C CA . VAL A 1 66 ? -3.512 -30.531 -10.578 1 96.44 66 VAL A CA 1
ATOM 526 C C . VAL A 1 66 ? -2.004 -30.766 -10.516 1 96.44 66 VAL A C 1
ATOM 528 O O . VAL A 1 66 ? -1.225 -29.938 -10.992 1 96.44 66 VAL A O 1
ATOM 531 N N . GLU A 1 67 ? -1.577 -31.797 -9.859 1 95.81 67 GLU A N 1
ATOM 532 C CA . GLU A 1 67 ? -0.204 -32.281 -9.828 1 95.81 67 GLU A CA 1
ATOM 533 C C . GLU A 1 67 ? -0.136 -33.75 -10.25 1 95.81 67 GLU A C 1
ATOM 535 O O . GLU A 1 67 ? -1.082 -34.531 -10.031 1 95.81 67 GLU A O 1
ATOM 540 N N . ALA A 1 68 ? 0.893 -34.125 -10.938 1 95.81 68 ALA A N 1
ATOM 541 C CA . ALA A 1 68 ? 1.076 -35.5 -11.422 1 95.81 68 ALA A CA 1
ATOM 542 C C . ALA A 1 68 ? 2.176 -36.219 -10.633 1 95.81 68 ALA A C 1
ATOM 544 O O . ALA A 1 68 ? 3.195 -35.594 -10.297 1 95.81 68 ALA A O 1
ATOM 545 N N . TRP A 1 69 ? 1.934 -37.438 -10.32 1 94.62 69 TRP A N 1
ATOM 546 C CA . TRP A 1 69 ? 2.945 -38.281 -9.672 1 94.62 69 TRP A CA 1
ATOM 547 C C . TRP A 1 69 ? 4.023 -38.688 -10.664 1 94.62 69 TRP A C 1
ATOM 549 O O . TRP A 1 69 ? 3.721 -39.312 -11.695 1 94.62 69 TRP A O 1
ATOM 559 N N . THR A 1 70 ? 5.309 -38.469 -10.43 1 93.5 70 THR A N 1
ATOM 560 C CA . THR A 1 70 ? 6.402 -38.719 -11.359 1 93.5 70 THR A CA 1
ATOM 561 C C . THR A 1 70 ? 7.012 -40.094 -11.109 1 93.5 70 THR A C 1
ATOM 563 O O . THR A 1 70 ? 7.871 -40.531 -11.867 1 93.5 70 THR A O 1
ATOM 566 N N . GLY A 1 71 ? 6.633 -40.719 -10.102 1 91.88 71 GLY A N 1
ATOM 567 C CA . GLY A 1 71 ? 7.258 -41.938 -9.625 1 91.88 71 GLY A CA 1
ATOM 568 C C . GLY A 1 71 ? 7.934 -41.781 -8.273 1 91.88 71 GLY A C 1
ATOM 569 O O . GLY A 1 71 ? 8.102 -42.75 -7.539 1 91.88 71 GLY A O 1
ATOM 570 N N . SER A 1 72 ? 8.289 -40.5 -7.98 1 92.88 72 SER A N 1
ATOM 571 C CA . SER A 1 72 ? 8.977 -40.281 -6.715 1 92.88 72 SER A CA 1
ATOM 572 C C . SER A 1 72 ? 8.32 -39.125 -5.941 1 92.88 72 SER A C 1
ATOM 574 O O . SER A 1 72 ? 8.398 -39.094 -4.711 1 92.88 72 SER A O 1
ATOM 576 N N . HIS A 1 73 ? 7.715 -38.219 -6.613 1 94.38 73 HIS A N 1
ATOM 577 C CA . HIS A 1 73 ? 7.094 -37.031 -6.004 1 94.38 73 HIS A CA 1
ATOM 578 C C . HIS A 1 73 ? 6.043 -36.438 -6.922 1 94.38 73 HIS A C 1
ATOM 580 O O . HIS A 1 73 ? 5.949 -36.812 -8.094 1 94.38 73 HIS A O 1
ATOM 586 N N . PHE A 1 74 ? 5.215 -35.531 -6.367 1 94.12 74 PHE A N 1
ATOM 587 C CA . PHE A 1 74 ? 4.238 -34.781 -7.164 1 94.12 74 PHE A CA 1
ATOM 588 C C . PHE A 1 74 ? 4.887 -33.594 -7.828 1 94.12 74 PHE A C 1
ATOM 590 O O . PHE A 1 74 ? 5.711 -32.906 -7.219 1 94.12 74 PHE A O 1
ATOM 597 N N . GLU A 1 75 ? 4.477 -33.312 -9.086 1 94.62 75 GLU A N 1
ATOM 598 C CA . GLU A 1 75 ? 4.875 -32.125 -9.828 1 94.62 75 GLU A CA 1
ATOM 599 C C . GLU A 1 75 ? 3.664 -31.422 -10.422 1 94.62 75 GLU A C 1
ATOM 601 O O . GLU A 1 75 ? 2.662 -32.062 -10.75 1 94.62 75 GLU A O 1
ATOM 606 N N . PRO A 1 76 ? 3.812 -30.078 -10.539 1 94.75 76 PRO A N 1
ATOM 607 C CA . PRO A 1 76 ? 2.709 -29.359 -11.188 1 94.75 76 PRO A CA 1
ATOM 608 C C . PRO A 1 76 ? 2.396 -29.906 -12.586 1 94.75 76 PRO A C 1
ATOM 610 O O . PRO A 1 76 ? 3.311 -30.266 -13.328 1 94.75 76 PRO A O 1
ATOM 613 N N . SER A 1 77 ? 1.12 -30 -12.891 1 95.62 77 SER A N 1
ATOM 614 C CA . SER A 1 77 ? 0.663 -30.453 -14.203 1 95.62 77 SER A CA 1
ATOM 615 C C . SER A 1 77 ? -0.551 -29.656 -14.664 1 95.62 77 SER A C 1
ATOM 617 O O . SER A 1 77 ? -0.927 -28.656 -14.039 1 95.62 77 SER A O 1
ATOM 619 N N . TRP A 1 78 ? -1.022 -30.031 -15.859 1 96.25 78 TRP A N 1
ATOM 620 C CA . TRP A 1 78 ? -2.096 -29.266 -16.5 1 96.25 78 TRP A CA 1
ATOM 621 C C . TRP A 1 78 ? -3.166 -30.203 -17.047 1 96.25 78 TRP A C 1
ATOM 623 O O . TRP A 1 78 ? -2.9 -31.391 -17.312 1 96.25 78 TRP A O 1
ATOM 633 N N . LEU A 1 79 ? -4.348 -29.688 -17.281 1 96.31 79 LEU A N 1
ATOM 634 C CA . LEU A 1 79 ? -5.484 -30.531 -17.625 1 96.31 79 LEU A CA 1
ATOM 635 C C . LEU A 1 79 ? -5.625 -30.656 -19.141 1 96.31 79 LEU A C 1
ATOM 637 O O . LEU A 1 79 ? -6.211 -31.625 -19.641 1 96.31 79 LEU A O 1
ATOM 641 N N . TRP A 1 80 ? -5.047 -29.75 -19.953 1 95.19 80 TRP A N 1
ATOM 642 C CA . TRP A 1 80 ? -5.246 -29.766 -21.391 1 95.19 80 TRP A CA 1
ATOM 643 C C . TRP A 1 80 ? -4.688 -31.047 -22 1 95.19 80 TRP A C 1
ATOM 645 O O . TRP A 1 80 ? -5.254 -31.578 -22.953 1 95.19 80 TRP A O 1
ATOM 655 N N . PRO A 1 81 ? -3.518 -31.594 -21.438 1 94.56 81 PRO A N 1
ATOM 656 C CA . PRO A 1 81 ? -2.973 -32.812 -22.031 1 94.56 81 PRO A CA 1
ATOM 657 C C . PRO A 1 81 ? -3.914 -34 -21.891 1 94.56 81 PRO A C 1
ATOM 659 O O . PRO A 1 81 ? -3.742 -35.031 -22.578 1 94.56 81 PRO A O 1
ATOM 662 N N . LEU A 1 82 ? -4.895 -33.969 -21 1 95.25 82 LEU A N 1
ATOM 663 C CA . LEU A 1 82 ? -5.844 -35.031 -20.766 1 95.25 82 LEU A CA 1
ATOM 664 C C . LEU A 1 82 ? -6.996 -34.969 -21.766 1 95.25 82 LEU A C 1
ATOM 666 O O . LEU A 1 82 ? -7.938 -35.75 -21.688 1 95.25 82 LEU A O 1
ATOM 670 N N . GLY A 1 83 ? -6.934 -34 -22.625 1 94.06 83 GLY A N 1
ATOM 671 C CA . GLY A 1 83 ? -7.977 -33.844 -23.625 1 94.06 83 GLY A CA 1
ATOM 672 C C . GLY A 1 83 ? -9.094 -32.906 -23.172 1 94.06 83 GLY A C 1
ATOM 673 O O . GLY A 1 83 ? -10.203 -32.969 -23.703 1 94.06 83 GLY A O 1
ATOM 674 N N . ILE A 1 84 ? -8.836 -32.156 -22.203 1 95 84 ILE A N 1
ATOM 675 C CA . ILE A 1 84 ? -9.836 -31.234 -21.672 1 95 84 ILE A CA 1
ATOM 676 C C . ILE A 1 84 ? -9.734 -29.891 -22.391 1 95 84 ILE A C 1
ATOM 678 O O . ILE A 1 84 ? -8.641 -29.344 -22.531 1 95 84 ILE A O 1
ATOM 682 N N . GLY A 1 85 ? -10.805 -29.391 -22.906 1 95 85 GLY A N 1
ATOM 683 C CA . GLY A 1 85 ? -10.961 -28.078 -23.516 1 95 85 GLY A CA 1
ATOM 684 C C . GLY A 1 85 ? -12.289 -27.422 -23.188 1 95 85 GLY A C 1
ATOM 685 O O . GLY A 1 85 ? -13.086 -27.969 -22.422 1 95 85 GLY A O 1
ATOM 686 N N . ILE A 1 86 ? -12.484 -26.219 -23.656 1 96.38 86 ILE A N 1
ATOM 687 C CA . ILE A 1 86 ? -13.719 -25.484 -23.406 1 96.38 86 ILE A CA 1
ATOM 688 C C . ILE A 1 86 ? -14.562 -25.438 -24.672 1 96.38 86 ILE A C 1
ATOM 690 O O . ILE A 1 86 ? -14.109 -24.953 -25.719 1 96.38 86 ILE A O 1
ATOM 694 N N . TYR A 1 87 ? -15.742 -25.938 -24.609 1 95.75 87 TYR A N 1
ATOM 695 C CA . TYR A 1 87 ? -16.672 -25.938 -25.734 1 95.75 87 TYR A CA 1
ATOM 696 C C . TYR A 1 87 ? -17.609 -24.75 -25.656 1 95.75 87 TYR A C 1
ATOM 698 O O . TYR A 1 87 ? -18.234 -24.5 -24.625 1 95.75 87 TYR A O 1
ATOM 706 N N . LEU A 1 88 ? -17.672 -24.031 -26.75 1 95.06 88 LEU A N 1
ATOM 707 C CA . LEU A 1 88 ? -18.469 -22.812 -26.781 1 95.06 88 LEU A CA 1
ATOM 708 C C . LEU A 1 88 ? -19.781 -23.047 -27.516 1 95.06 88 LEU A C 1
ATOM 710 O O . LEU A 1 88 ? -19.844 -23.859 -28.438 1 95.06 88 LEU A O 1
ATOM 714 N N . GLY A 1 89 ? -20.75 -22.359 -27.078 1 90.44 89 GLY A N 1
ATOM 715 C CA . GLY A 1 89 ? -22.078 -22.531 -27.672 1 90.44 89 GLY A CA 1
ATOM 716 C C . GLY A 1 89 ? -22.781 -23.797 -27.188 1 90.44 89 GLY A C 1
ATOM 717 O O . GLY A 1 89 ? -22.203 -24.562 -26.422 1 90.44 89 GLY A O 1
ATOM 718 N N . HIS A 1 90 ? -23.984 -23.938 -27.422 1 88.75 90 HIS A N 1
ATOM 719 C CA . HIS A 1 90 ? -24.797 -25.125 -27.156 1 88.75 90 HIS A CA 1
ATOM 720 C C . HIS A 1 90 ? -24.734 -25.516 -25.688 1 88.75 90 HIS A C 1
ATOM 722 O O . HIS A 1 90 ? -24.562 -26.688 -25.359 1 88.75 90 HIS A O 1
ATOM 728 N N . GLY A 1 91 ? -24.578 -24.594 -24.828 1 79.81 91 GLY A N 1
ATOM 729 C CA . GLY A 1 91 ? -24.562 -24.859 -23.391 1 79.81 91 GLY A CA 1
ATOM 730 C C . GLY A 1 91 ? -23.297 -25.547 -22.922 1 79.81 91 GLY A C 1
ATOM 731 O O . GLY A 1 91 ? -23.297 -26.234 -21.906 1 79.81 91 GLY A O 1
ATOM 732 N N . GLY A 1 92 ? -22.234 -25.484 -23.75 1 88 92 GLY A N 1
ATOM 733 C CA . GLY A 1 92 ? -20.969 -26.125 -23.375 1 88 92 GLY A CA 1
ATOM 734 C C . GLY A 1 92 ? -20.781 -27.484 -24.016 1 88 92 GLY A C 1
ATOM 735 O O . GLY A 1 92 ? -19.734 -28.109 -23.844 1 88 92 GLY A O 1
ATOM 736 N N . ASP A 1 93 ? -21.781 -27.891 -24.766 1 89.38 93 ASP A N 1
ATOM 737 C CA . ASP A 1 93 ? -21.688 -29.172 -25.469 1 89.38 93 ASP A CA 1
ATOM 738 C C . ASP A 1 93 ? -20.984 -29 -26.828 1 89.38 93 ASP A C 1
ATOM 740 O O . ASP A 1 93 ? -20.797 -27.875 -27.297 1 89.38 93 ASP A O 1
ATOM 744 N N . LEU A 1 94 ? -20.672 -30.141 -27.359 1 93.12 94 LEU A N 1
ATOM 745 C CA . LEU A 1 94 ? -19.969 -30.125 -28.641 1 93.12 94 LEU A CA 1
ATOM 746 C C . LEU A 1 94 ? -20.891 -29.609 -29.75 1 93.12 94 LEU A C 1
ATOM 748 O O . LEU A 1 94 ? -22.031 -30.062 -29.891 1 93.12 94 LEU A O 1
ATOM 752 N N . CYS A 1 95 ? -20.406 -28.578 -30.438 1 94.81 95 CYS A N 1
ATOM 753 C CA . CYS A 1 95 ? -21.094 -28.109 -31.641 1 94.81 95 CYS A CA 1
ATOM 754 C C . CYS A 1 95 ? -21.156 -29.203 -32.688 1 94.81 95 CYS A C 1
ATOM 756 O O . CYS A 1 95 ? -20.141 -29.828 -33.031 1 94.81 95 CYS A O 1
ATOM 758 N N . PRO A 1 96 ? -22.312 -29.453 -33.312 1 94 96 PRO A N 1
ATOM 759 C CA . PRO A 1 96 ? -22.453 -30.516 -34.312 1 94 96 PRO A CA 1
ATOM 760 C C . PRO A 1 96 ? -21.547 -30.297 -35.531 1 94 96 PRO A C 1
ATOM 762 O O . PRO A 1 96 ? -21.219 -31.25 -36.25 1 94 96 PRO A O 1
ATOM 765 N N . GLN A 1 97 ? -21.109 -29.094 -35.75 1 94.25 97 GLN A N 1
ATOM 766 C CA . GLN A 1 97 ? -20.281 -28.781 -36.906 1 94.25 97 GLN A CA 1
ATOM 767 C C . GLN A 1 97 ? -18.797 -28.891 -36.562 1 94.25 97 GLN A C 1
ATOM 769 O O . GLN A 1 97 ? -17.938 -28.562 -37.406 1 94.25 97 GLN A O 1
ATOM 774 N N . GLN A 1 98 ? -18.516 -29.312 -35.375 1 94.06 98 GLN A N 1
ATOM 775 C CA . GLN A 1 98 ? -17.125 -29.391 -34.938 1 94.06 98 GLN A CA 1
ATOM 776 C C . GLN A 1 98 ? -16.75 -30.812 -34.562 1 94.06 98 GLN A C 1
ATOM 778 O O . GLN A 1 98 ? -17.625 -31.641 -34.281 1 94.06 98 GLN A O 1
ATOM 783 N N . THR A 1 99 ? -15.398 -31.094 -34.562 1 93 99 THR A N 1
ATOM 784 C CA . THR A 1 99 ? -14.859 -32.344 -34.031 1 93 99 THR A CA 1
ATOM 785 C C . THR A 1 99 ? -14.375 -32.188 -32.594 1 93 99 THR A C 1
ATOM 787 O O . THR A 1 99 ? -13.773 -31.156 -32.25 1 93 99 THR A O 1
ATOM 790 N N . PRO A 1 100 ? -14.758 -33.125 -31.766 1 92.38 100 PRO A N 1
ATOM 791 C CA . PRO A 1 100 ? -14.297 -33.031 -30.375 1 92.38 100 PRO A CA 1
ATOM 792 C C . PRO A 1 100 ? -12.781 -33.188 -30.25 1 92.38 100 PRO A C 1
ATOM 794 O O . PRO A 1 100 ? -12.141 -33.75 -31.141 1 92.38 100 PRO A O 1
ATOM 797 N N . LEU A 1 101 ? -12.242 -32.656 -29.172 1 93.94 101 LEU A N 1
ATOM 798 C CA . LEU A 1 101 ? -10.844 -32.906 -28.859 1 93.94 101 LEU A CA 1
ATOM 799 C C . LEU A 1 101 ? -10.578 -34.375 -28.594 1 93.94 101 LEU A C 1
ATOM 801 O O . LEU A 1 101 ? -11.43 -35.094 -28.047 1 93.94 101 LEU A O 1
ATOM 805 N N . SER A 1 102 ? -9.367 -34.75 -28.984 1 91.69 102 SER A N 1
ATOM 806 C CA . SER A 1 102 ? -9.008 -36.156 -28.797 1 91.69 102 SER A CA 1
ATOM 807 C C . SER A 1 102 ? -8.789 -36.469 -27.312 1 91.69 102 SER A C 1
ATOM 809 O O . SER A 1 102 ? -8.242 -35.656 -26.578 1 91.69 102 SER A O 1
ATOM 811 N N . ARG A 1 103 ? -9.227 -37.688 -26.922 1 91.31 103 ARG A N 1
ATOM 812 C CA . ARG A 1 103 ? -8.961 -38.219 -25.594 1 91.31 103 ARG A CA 1
ATOM 813 C C . ARG A 1 103 ? -7.766 -39.188 -25.625 1 91.31 103 ARG A C 1
ATOM 815 O O . ARG A 1 103 ? -7.816 -40.219 -26.281 1 91.31 103 ARG A O 1
ATOM 822 N N . PRO A 1 104 ? -6.805 -38.781 -24.938 1 88.06 104 PRO A N 1
ATOM 823 C CA . PRO A 1 104 ? -5.633 -39.656 -25 1 88.06 104 PRO A CA 1
ATOM 824 C C . PRO A 1 104 ? -5.91 -41.062 -24.469 1 88.06 104 PRO A C 1
ATOM 826 O O . PRO A 1 104 ? -6.652 -41.219 -23.5 1 88.06 104 PRO A O 1
ATOM 829 N N . SER A 1 105 ? -5.402 -42.094 -25.172 1 85.81 105 SER A N 1
ATOM 830 C CA . SER A 1 105 ? -5.559 -43.469 -24.766 1 85.81 105 SER A CA 1
ATOM 831 C C . SER A 1 105 ? -4.539 -43.844 -23.688 1 85.81 105 SER A C 1
ATOM 833 O O . SER A 1 105 ? -4.738 -44.812 -22.953 1 85.81 105 SER A O 1
ATOM 835 N N . ASP A 1 106 ? -3.416 -43.094 -23.625 1 85.44 106 ASP A N 1
ATOM 836 C CA . ASP A 1 106 ? -2.344 -43.312 -22.672 1 85.44 106 ASP A CA 1
ATOM 837 C C . ASP A 1 106 ? -2.113 -42.094 -21.812 1 85.44 106 ASP A C 1
ATOM 839 O O . ASP A 1 106 ? -2.443 -40.969 -22.219 1 85.44 106 ASP A O 1
ATOM 843 N N . PRO A 1 107 ? -1.592 -42.406 -20.609 1 87.44 107 PRO A N 1
ATOM 844 C CA . PRO A 1 107 ? -1.256 -41.219 -19.797 1 87.44 107 PRO A CA 1
ATOM 845 C C . PRO A 1 107 ? -0.268 -40.281 -20.484 1 87.44 107 PRO A C 1
ATOM 847 O O . PRO A 1 107 ? 0.652 -40.75 -21.156 1 87.44 107 PRO A O 1
ATOM 850 N N . PRO A 1 108 ? -0.475 -39 -20.391 1 88.44 108 PRO A N 1
ATOM 851 C CA . PRO A 1 108 ? 0.445 -38.062 -21.016 1 88.44 108 PRO A CA 1
ATOM 852 C C . PRO A 1 108 ? 1.875 -38.188 -20.5 1 88.44 108 PRO A C 1
ATOM 854 O O . PRO A 1 108 ? 2.082 -38.531 -19.328 1 88.44 108 PRO A O 1
ATOM 857 N N . ALA A 1 109 ? 2.812 -37.844 -21.391 1 85.81 109 ALA A N 1
ATOM 858 C CA . ALA A 1 109 ? 4.227 -37.875 -21.031 1 85.81 109 ALA A CA 1
ATOM 859 C C . ALA A 1 109 ? 4.59 -36.75 -20.094 1 85.81 109 ALA A C 1
ATOM 861 O O . ALA A 1 109 ? 4.016 -35.656 -20.172 1 85.81 109 ALA A O 1
ATOM 862 N N . MET A 1 110 ? 5.523 -37.062 -19.219 1 88.44 110 MET A N 1
ATOM 863 C CA . MET A 1 110 ? 6.039 -36 -18.344 1 88.44 110 MET A CA 1
ATOM 864 C C . MET A 1 110 ? 6.836 -35 -19.156 1 88.44 110 MET A C 1
ATOM 866 O O . MET A 1 110 ? 7.543 -35.344 -20.094 1 88.44 110 MET A O 1
ATOM 870 N N . PRO A 1 111 ? 6.73 -33.75 -18.797 1 88.94 111 PRO A N 1
ATOM 871 C CA . PRO A 1 111 ? 7.52 -32.719 -19.5 1 88.94 111 PRO A CA 1
ATOM 872 C C . PRO A 1 111 ? 9.023 -32.906 -19.312 1 88.94 111 PRO A C 1
ATOM 874 O O . PRO A 1 111 ? 9.453 -33.562 -18.344 1 88.94 111 PRO A O 1
ATOM 877 N N . ALA A 1 112 ? 9.773 -32.312 -20.312 1 87.44 112 ALA A N 1
ATOM 878 C CA . ALA A 1 112 ? 11.234 -32.375 -20.234 1 87.44 112 ALA A CA 1
ATOM 879 C C . ALA A 1 112 ? 11.742 -31.531 -19.047 1 87.44 112 ALA A C 1
ATOM 881 O O . ALA A 1 112 ? 11.07 -30.609 -18.594 1 87.44 112 ALA A O 1
ATOM 882 N N . LEU A 1 113 ? 12.875 -31.891 -18.641 1 85.25 113 LEU A N 1
ATOM 883 C CA . LEU A 1 113 ? 13.477 -31.234 -17.484 1 85.25 113 LEU A CA 1
ATOM 884 C C . LEU A 1 113 ? 13.75 -29.766 -17.766 1 85.25 113 LEU A C 1
ATOM 886 O O . LEU A 1 113 ? 13.789 -28.953 -16.844 1 85.25 113 LEU A O 1
ATOM 890 N N . ASP A 1 114 ? 13.875 -29.438 -19 1 87.12 114 ASP A N 1
ATOM 891 C CA . ASP A 1 114 ? 14.219 -28.062 -19.328 1 87.12 114 ASP A CA 1
ATOM 892 C C . ASP A 1 114 ? 12.961 -27.234 -19.625 1 87.12 114 ASP A C 1
ATOM 894 O O . ASP A 1 114 ? 13.055 -26.047 -19.922 1 87.12 114 ASP A O 1
ATOM 898 N N . ASP A 1 115 ? 11.82 -27.906 -19.531 1 91 115 ASP A N 1
ATOM 899 C CA . ASP A 1 115 ? 10.578 -27.156 -19.641 1 91 115 ASP A CA 1
ATOM 900 C C . ASP A 1 115 ? 10.141 -26.609 -18.297 1 91 115 ASP A C 1
ATOM 902 O O . ASP A 1 115 ? 9.406 -27.266 -17.562 1 91 115 ASP A O 1
ATOM 906 N N . HIS A 1 116 ? 10.414 -25.422 -18.125 1 89.62 116 HIS A N 1
ATOM 907 C CA . HIS A 1 116 ? 10.211 -24.797 -16.828 1 89.62 116 HIS A CA 1
ATOM 908 C C . HIS A 1 116 ? 8.75 -24.422 -16.609 1 89.62 116 HIS A C 1
ATOM 910 O O . HIS A 1 116 ? 8.367 -23.984 -15.531 1 89.62 116 HIS A O 1
ATOM 916 N N . SER A 1 117 ? 7.91 -24.656 -17.609 1 93.44 117 SER A N 1
ATOM 917 C CA . SER A 1 117 ? 6.477 -24.422 -17.469 1 93.44 117 SER A CA 1
ATOM 918 C C . SER A 1 117 ? 5.734 -25.688 -17.094 1 93.44 117 SER A C 1
ATOM 920 O O . SER A 1 117 ? 4.523 -25.672 -16.875 1 93.44 117 SER A O 1
ATOM 922 N N . TYR A 1 118 ? 6.43 -26.828 -16.969 1 94.75 118 TYR A N 1
ATOM 923 C CA . TYR A 1 118 ? 5.875 -28.141 -16.641 1 94.75 118 TYR A CA 1
ATOM 924 C C . TYR A 1 118 ? 4.836 -28.562 -17.688 1 94.75 118 TYR A C 1
ATOM 926 O O . TYR A 1 118 ? 3.793 -29.109 -17.328 1 94.75 118 TYR A O 1
ATOM 934 N N . GLY A 1 119 ? 4.996 -28.141 -18.922 1 94.25 119 GLY A N 1
ATOM 935 C CA . GLY A 1 119 ? 4.105 -28.531 -20 1 94.25 119 GLY A CA 1
ATOM 936 C C . GLY A 1 119 ? 2.826 -27.719 -20.047 1 94.25 119 GLY A C 1
ATOM 937 O O . GLY A 1 119 ? 1.781 -28.203 -20.469 1 94.25 119 GLY A O 1
ATOM 938 N N . ALA A 1 120 ? 2.84 -26.5 -19.688 1 94.69 120 ALA A N 1
ATOM 939 C CA . ALA A 1 120 ? 1.655 -25.656 -19.5 1 94.69 120 ALA A CA 1
ATOM 940 C C . ALA A 1 120 ? 0.936 -25.422 -20.828 1 94.69 120 ALA A C 1
ATOM 942 O O . ALA A 1 120 ? -0.289 -25.281 -20.859 1 94.69 120 ALA A O 1
ATOM 943 N N . LYS A 1 121 ? 1.709 -25.375 -21.922 1 92.31 121 LYS A N 1
ATOM 944 C CA . LYS A 1 121 ? 1.116 -25.031 -23.219 1 92.31 121 LYS A CA 1
ATOM 945 C C . LYS A 1 121 ? 1.416 -26.078 -24.266 1 92.31 121 LYS A C 1
ATOM 947 O O . LYS A 1 121 ? 2.516 -26.641 -24.297 1 92.31 121 LYS A O 1
ATOM 952 N N . PRO A 1 122 ? 0.404 -26.344 -25 1 89.25 122 PRO A N 1
ATOM 953 C CA . PRO A 1 122 ? 0.699 -27.203 -26.156 1 89.25 122 PRO A CA 1
ATOM 954 C C . PRO A 1 122 ? 1.629 -26.531 -27.156 1 89.25 122 PRO A C 1
ATOM 956 O O . PRO A 1 122 ? 1.82 -25.312 -27.125 1 89.25 122 PRO A O 1
ATOM 959 N N . LYS A 1 123 ? 2.176 -27.375 -27.984 1 85.94 123 LYS A N 1
ATOM 960 C CA . LYS A 1 123 ? 3.047 -26.844 -29.031 1 85.94 123 LYS A CA 1
ATOM 961 C C . LYS A 1 123 ? 2.244 -26.078 -30.062 1 85.94 123 LYS A C 1
ATOM 963 O O . LYS A 1 123 ? 1.253 -26.578 -30.594 1 85.94 123 LYS A O 1
ATOM 968 N N . GLY A 1 124 ? 2.467 -24.859 -30.188 1 85.06 124 GLY A N 1
ATOM 969 C CA . GLY A 1 124 ? 1.818 -24.031 -31.203 1 85.06 124 GLY A CA 1
ATOM 970 C C . GLY A 1 124 ? 0.638 -23.25 -30.672 1 85.06 124 GLY A C 1
ATOM 971 O O . GLY A 1 124 ? 0.357 -23.281 -29.469 1 85.06 124 GLY A O 1
ATOM 972 N N . ARG A 1 125 ? -0.173 -22.703 -31.641 1 89 125 ARG A N 1
ATOM 973 C CA . ARG A 1 125 ? -1.298 -21.828 -31.297 1 89 125 ARG A CA 1
ATOM 974 C C . ARG A 1 125 ? -2.621 -22.578 -31.438 1 89 125 ARG A C 1
ATOM 976 O O . ARG A 1 125 ? -3.666 -22.078 -31.016 1 89 125 ARG A O 1
ATOM 983 N N . LYS A 1 126 ? -2.529 -23.688 -31.969 1 92.44 126 LYS A N 1
ATOM 984 C CA . LYS A 1 126 ? -3.713 -24.516 -32.188 1 92.44 126 LYS A CA 1
ATOM 985 C C . LYS A 1 126 ? -3.459 -25.953 -31.781 1 92.44 126 LYS A C 1
ATOM 987 O O . LYS A 1 126 ? -2.33 -26.453 -31.875 1 92.44 126 LYS A O 1
ATOM 992 N N . LEU A 1 127 ? -4.477 -26.547 -31.203 1 93.69 127 LEU A N 1
ATOM 993 C CA . LEU A 1 127 ? -4.492 -27.969 -30.891 1 93.69 127 LEU A CA 1
ATOM 994 C C . LEU A 1 127 ? -5.609 -28.672 -31.656 1 93.69 127 LEU A C 1
ATOM 996 O O . LEU A 1 127 ? -6.789 -28.391 -31.438 1 93.69 127 LEU A O 1
ATOM 1000 N N . GLU A 1 128 ? -5.289 -29.516 -32.531 1 93.06 128 GLU A N 1
ATOM 1001 C CA . GLU A 1 128 ? -6.234 -30.25 -33.375 1 93.06 128 GLU A CA 1
ATOM 1002 C C . GLU A 1 128 ? -7.18 -29.297 -34.125 1 93.06 128 GLU A C 1
ATOM 1004 O O . GLU A 1 128 ? -8.391 -29.531 -34.156 1 93.06 128 GLU A O 1
ATOM 1009 N N . GLY A 1 129 ? -6.668 -28.141 -34.469 1 91.19 129 GLY A N 1
ATOM 1010 C CA . GLY A 1 129 ? -7.422 -27.188 -35.25 1 91.19 129 GLY A CA 1
ATOM 1011 C C . GLY A 1 129 ? -8.156 -26.156 -34.406 1 91.19 129 GLY A C 1
ATOM 1012 O O . GLY A 1 129 ? -8.742 -25.203 -34.938 1 91.19 129 GLY A O 1
ATOM 1013 N N . HIS A 1 130 ? -8.141 -26.312 -33.125 1 94.31 130 HIS A N 1
ATOM 1014 C CA . HIS A 1 130 ? -8.836 -25.391 -32.25 1 94.31 130 HIS A CA 1
ATOM 1015 C C . HIS A 1 130 ? -7.863 -24.406 -31.594 1 94.31 130 HIS A C 1
ATOM 1017 O O . HIS A 1 130 ? -6.738 -24.781 -31.25 1 94.31 130 HIS A O 1
ATOM 1023 N N . SER A 1 131 ? -8.258 -23.172 -31.453 1 93.19 131 SER A N 1
ATOM 1024 C CA . SER A 1 131 ? -7.402 -22.125 -30.906 1 93.19 131 SER A CA 1
ATOM 1025 C C . SER A 1 131 ? -7.105 -22.359 -29.422 1 93.19 131 SER A C 1
ATOM 1027 O O . SER A 1 131 ? -8.008 -22.656 -28.641 1 93.19 131 SER A O 1
ATOM 1029 N N . VAL A 1 132 ? -5.82 -22.266 -29.094 1 96.12 132 VAL A N 1
ATOM 1030 C CA . VAL A 1 132 ? -5.406 -22.328 -27.703 1 96.12 132 VAL A CA 1
ATOM 1031 C C . VAL A 1 132 ? -5.258 -20.922 -27.141 1 96.12 132 VAL A C 1
ATOM 1033 O O . VAL A 1 132 ? -4.539 -20.094 -27.703 1 96.12 132 VAL A O 1
ATOM 1036 N N . CYS A 1 133 ? -5.98 -20.594 -26.078 1 96.62 133 CYS A N 1
ATOM 1037 C CA . CYS A 1 133 ? -5.91 -19.281 -25.469 1 96.62 133 CYS A CA 1
ATOM 1038 C C . CYS A 1 133 ? -5.234 -19.344 -24.094 1 96.62 133 CYS A C 1
ATOM 1040 O O . CYS A 1 133 ? -5.258 -20.375 -23.438 1 96.62 133 CYS A O 1
ATOM 1042 N N . VAL A 1 134 ? -4.586 -18.25 -23.734 1 97.81 134 VAL A N 1
ATOM 1043 C CA . VAL A 1 134 ? -4.164 -18.031 -22.344 1 97.81 134 VAL A CA 1
ATOM 1044 C C . VAL A 1 134 ? -5.367 -17.641 -21.5 1 97.81 134 VAL A C 1
ATOM 1046 O O . VAL A 1 134 ? -6.055 -16.656 -21.781 1 97.81 134 VAL A O 1
ATOM 1049 N N . VAL A 1 135 ? -5.68 -18.453 -20.547 1 98.25 135 VAL A N 1
ATOM 1050 C CA . VAL A 1 135 ? -6.805 -18.172 -19.656 1 98.25 135 VAL A CA 1
ATOM 1051 C C . VAL A 1 135 ? -6.285 -17.703 -18.297 1 98.25 135 VAL A C 1
ATOM 1053 O O . VAL A 1 135 ? -5.641 -18.469 -17.578 1 98.25 135 VAL A O 1
ATOM 1056 N N . VAL A 1 136 ? -6.523 -16.469 -17.984 1 98.62 136 VAL A N 1
ATOM 1057 C CA . VAL A 1 136 ? -6.137 -15.945 -16.672 1 98.62 136 VAL A CA 1
ATOM 1058 C C . VAL A 1 136 ? -7.301 -16.094 -15.695 1 98.62 136 VAL A C 1
ATOM 1060 O O . VAL A 1 136 ? -8.391 -15.57 -15.945 1 98.62 136 VAL A O 1
ATOM 1063 N N . HIS A 1 137 ? -7.082 -16.844 -14.672 1 97.94 137 HIS A N 1
ATOM 1064 C CA . HIS A 1 137 ? -8.094 -17.172 -13.672 1 97.94 137 HIS A CA 1
ATOM 1065 C C . HIS A 1 137 ? -7.594 -16.844 -12.266 1 97.94 137 HIS A C 1
ATOM 1067 O O . HIS A 1 137 ? -6.449 -16.406 -12.094 1 97.94 137 HIS A O 1
ATOM 1073 N N . THR A 1 138 ? -8.414 -16.969 -11.258 1 96.62 138 THR A N 1
ATOM 1074 C CA . THR A 1 138 ? -8.125 -16.547 -9.891 1 96.62 138 THR A CA 1
ATOM 1075 C C . THR A 1 138 ? -6.988 -17.391 -9.305 1 96.62 138 THR A C 1
ATOM 1077 O O . THR A 1 138 ? -6.27 -16.922 -8.414 1 96.62 138 THR A O 1
ATOM 1080 N N . ASN A 1 139 ? -6.809 -18.625 -9.766 1 96.62 139 ASN A N 1
ATOM 1081 C CA . ASN A 1 139 ? -5.785 -19.5 -9.211 1 96.62 139 ASN A CA 1
ATOM 1082 C C . ASN A 1 139 ? -4.531 -19.516 -10.078 1 96.62 139 ASN A C 1
ATOM 1084 O O . ASN A 1 139 ? -3.648 -20.359 -9.883 1 96.62 139 ASN A O 1
ATOM 1088 N N . GLY A 1 140 ? -4.508 -18.656 -11.109 1 97 140 GLY A N 1
ATOM 1089 C CA . GLY A 1 140 ? -3.312 -18.562 -11.93 1 97 140 GLY A CA 1
ATOM 1090 C C . GLY A 1 140 ? -3.613 -18.516 -13.414 1 97 140 GLY A C 1
ATOM 1091 O O . GLY A 1 140 ? -4.723 -18.156 -13.82 1 97 140 GLY A O 1
ATOM 1092 N N . VAL A 1 141 ? -2.617 -18.797 -14.25 1 98.19 141 VAL A N 1
ATOM 1093 C CA . VAL A 1 141 ? -2.695 -18.688 -15.703 1 98.19 141 VAL A CA 1
ATOM 1094 C C . VAL A 1 141 ? -2.697 -20.078 -16.328 1 98.19 141 VAL A C 1
ATOM 1096 O O . VAL A 1 141 ? -1.857 -20.922 -15.992 1 98.19 141 VAL A O 1
ATOM 1099 N N . HIS A 1 142 ? -3.67 -20.344 -17.172 1 97.75 142 HIS A N 1
ATOM 1100 C CA . HIS A 1 142 ? -3.84 -21.625 -17.859 1 97.75 142 HIS A CA 1
ATOM 1101 C C . HIS A 1 142 ? -3.734 -21.453 -19.375 1 97.75 142 HIS A C 1
ATOM 1103 O O . HIS A 1 142 ? -3.814 -20.344 -19.875 1 97.75 142 HIS A O 1
ATOM 1109 N N . HIS A 1 143 ? -3.48 -22.547 -20.062 1 97.5 143 HIS A N 1
ATOM 1110 C CA . HIS A 1 143 ? -3.588 -22.672 -21.5 1 97.5 143 HIS A CA 1
ATOM 1111 C C . HIS A 1 143 ? -4.59 -23.75 -21.891 1 97.5 143 HIS A C 1
ATOM 1113 O O . HIS A 1 143 ? -4.418 -24.922 -21.531 1 97.5 143 HIS A O 1
ATOM 1119 N N . LEU A 1 144 ? -5.652 -23.375 -22.547 1 97 144 LEU A N 1
ATOM 1120 C CA . LEU A 1 144 ? -6.688 -24.344 -22.906 1 97 144 LEU A CA 1
ATOM 1121 C C . LEU A 1 144 ? -7.152 -24.125 -24.344 1 97 144 LEU A C 1
ATOM 1123 O O . LEU A 1 144 ? -7.219 -23 -24.812 1 97 144 LEU A O 1
ATOM 1127 N N . PRO A 1 145 ? -7.449 -25.219 -25.016 1 96.69 145 PRO A N 1
ATOM 1128 C CA . PRO A 1 145 ? -8.086 -25.094 -26.328 1 96.69 145 PRO A CA 1
ATOM 1129 C C . PRO A 1 145 ? -9.57 -24.719 -26.219 1 96.69 145 PRO A C 1
ATOM 1131 O O . PRO A 1 145 ? -10.266 -25.203 -25.328 1 96.69 145 PRO A O 1
ATOM 1134 N N . PHE A 1 146 ? -10.031 -23.828 -27.094 1 96.38 146 PHE A N 1
ATOM 1135 C CA . PHE A 1 146 ? -11.438 -23.453 -27.203 1 96.38 146 PHE A CA 1
ATOM 1136 C C . PHE A 1 146 ? -12.039 -23.969 -28.5 1 96.38 146 PHE A C 1
ATOM 1138 O O . PHE A 1 146 ? -11.516 -23.703 -29.594 1 96.38 146 PHE A O 1
ATOM 1145 N N . VAL A 1 147 ? -13.102 -24.734 -28.328 1 96.31 147 VAL A N 1
ATOM 1146 C CA . VAL A 1 147 ? -13.812 -25.25 -29.5 1 96.31 147 VAL A CA 1
ATOM 1147 C C . VAL A 1 147 ? -15 -24.344 -29.828 1 96.31 147 VAL A C 1
ATOM 1149 O O . VAL A 1 147 ? -16.031 -24.406 -29.156 1 96.31 147 VAL A O 1
ATOM 1152 N N . ARG A 1 148 ? -14.867 -23.641 -30.859 1 93.88 148 ARG A N 1
ATOM 1153 C CA . ARG A 1 148 ? -15.859 -22.625 -31.234 1 93.88 148 ARG A CA 1
ATOM 1154 C C . ARG A 1 148 ? -17.062 -23.266 -31.922 1 93.88 148 ARG A C 1
ATOM 1156 O O . ARG A 1 148 ? -16.938 -24.297 -32.594 1 93.88 148 ARG A O 1
ATOM 1163 N N . CYS A 1 149 ? -18.219 -22.688 -31.625 1 95.62 149 CYS A N 1
ATOM 1164 C CA . CYS A 1 149 ? -19.406 -23.062 -32.406 1 95.62 149 CYS A CA 1
ATOM 1165 C C . CYS A 1 149 ? -19.312 -22.516 -33.812 1 95.62 149 CYS A C 1
ATOM 1167 O O . CYS A 1 149 ? -19 -21.344 -34.031 1 95.62 149 CYS A O 1
ATOM 1169 N N . LYS A 1 150 ? -19.578 -23.328 -34.844 1 94.44 150 LYS A N 1
ATOM 1170 C CA . LYS A 1 150 ? -19.5 -22.906 -36.25 1 94.44 150 LYS A CA 1
ATOM 1171 C C . LYS A 1 150 ? -20.844 -23.062 -36.938 1 94.44 150 LYS A C 1
ATOM 1173 O O . LYS A 1 150 ? -20.906 -23.156 -38.156 1 94.44 150 LYS A O 1
ATOM 1178 N N . CYS A 1 151 ? -21.875 -23.109 -36.094 1 94.88 151 CYS A N 1
ATOM 1179 C CA . CYS A 1 151 ? -23.203 -23.156 -36.688 1 94.88 151 CYS A CA 1
ATOM 1180 C C . CYS A 1 151 ? -23.469 -21.906 -37.531 1 94.88 151 CYS A C 1
ATOM 1182 O O . CYS A 1 151 ? -22.766 -20.906 -37.406 1 94.88 151 CYS A O 1
ATOM 1184 N N . SER A 1 152 ? -24.469 -21.953 -38.5 1 91.31 152 SER A N 1
ATOM 1185 C CA . SER A 1 152 ? -24.766 -20.875 -39.438 1 91.31 152 SER A CA 1
ATOM 1186 C C . SER A 1 152 ? -25.141 -19.594 -38.719 1 91.31 152 SER A C 1
ATOM 1188 O O . SER A 1 152 ? -24.812 -18.5 -39.156 1 91.31 152 SER A O 1
ATOM 1190 N N . ASP A 1 153 ? -25.688 -19.719 -37.625 1 91.19 153 ASP A N 1
ATOM 1191 C CA . ASP A 1 153 ? -26.109 -18.562 -36.875 1 91.19 153 ASP A CA 1
ATOM 1192 C C . ASP A 1 153 ? -25.172 -18.297 -35.688 1 91.19 153 ASP A C 1
ATOM 1194 O O . ASP A 1 153 ? -25.547 -17.641 -34.719 1 91.19 153 ASP A O 1
ATOM 1198 N N . ALA A 1 154 ? -23.969 -18.844 -35.844 1 93.69 154 ALA A N 1
ATOM 1199 C CA . ALA A 1 154 ? -23.047 -18.734 -34.688 1 93.69 154 ALA A CA 1
ATOM 1200 C C . ALA A 1 154 ? -22.578 -17.297 -34.5 1 93.69 154 ALA A C 1
ATOM 1202 O O . ALA A 1 154 ? -22.312 -16.594 -35.5 1 93.69 154 ALA A O 1
ATOM 1203 N N . GLU A 1 155 ? -22.531 -16.812 -33.312 1 92.62 155 GLU A N 1
ATOM 1204 C CA . GLU A 1 155 ? -22.016 -15.5 -32.969 1 92.62 155 GLU A CA 1
ATOM 1205 C C . GLU A 1 155 ? -20.5 -15.438 -33.188 1 92.62 155 GLU A C 1
ATOM 1207 O O . GLU A 1 155 ? -19.828 -16.469 -33.25 1 92.62 155 GLU A O 1
ATOM 1212 N N . PRO A 1 156 ? -20 -14.172 -33.312 1 93.88 156 PRO A N 1
ATOM 1213 C CA . PRO A 1 156 ? -18.547 -14.031 -33.375 1 93.88 156 PRO A CA 1
ATOM 1214 C C . PRO A 1 156 ? -17.844 -14.641 -32.188 1 93.88 156 PRO A C 1
ATOM 1216 O O . PRO A 1 156 ? -18.422 -14.742 -31.094 1 93.88 156 PRO A O 1
ATOM 1219 N N . PHE A 1 157 ? -16.594 -15.039 -32.375 1 95.12 157 PHE A N 1
ATOM 1220 C CA . PHE A 1 157 ? -15.812 -15.773 -31.375 1 95.12 157 PHE A CA 1
ATOM 1221 C C . PHE A 1 157 ? -15.766 -15.023 -30.062 1 95.12 157 PHE A C 1
ATOM 1223 O O . PHE A 1 157 ? -15.883 -15.625 -28.984 1 95.12 157 PHE A O 1
ATOM 1230 N N . ASP A 1 158 ? -15.602 -13.68 -30.141 1 95.25 158 ASP A N 1
ATOM 1231 C CA . ASP A 1 158 ? -15.5 -12.883 -28.922 1 95.25 158 ASP A CA 1
ATOM 1232 C C . ASP A 1 158 ? -16.797 -12.93 -28.125 1 95.25 158 ASP A C 1
ATOM 1234 O O . ASP A 1 158 ? -16.781 -13.055 -26.906 1 95.25 158 ASP A O 1
ATOM 1238 N N . ILE A 1 159 ? -17.891 -12.945 -28.828 1 95.69 159 ILE A N 1
ATOM 1239 C CA . ILE A 1 159 ? -19.188 -12.969 -28.172 1 95.69 159 ILE A CA 1
ATOM 1240 C C . ILE A 1 159 ? -19.438 -14.344 -27.547 1 95.69 159 ILE A C 1
ATOM 1242 O O . ILE A 1 159 ? -19.984 -14.445 -26.453 1 95.69 159 ILE A O 1
ATOM 1246 N N . GLN A 1 160 ? -19 -15.445 -28.266 1 95.44 160 GLN A N 1
ATOM 1247 C CA . GLN A 1 160 ? -19.109 -16.797 -27.719 1 95.44 160 GLN A CA 1
ATOM 1248 C C . GLN A 1 160 ? -18.344 -16.922 -26.406 1 95.44 160 GLN A C 1
ATOM 1250 O O . GLN A 1 160 ? -18.797 -17.562 -25.469 1 95.44 160 GLN A O 1
ATOM 1255 N N . LEU A 1 161 ? -17.156 -16.312 -26.375 1 96.38 161 LEU A N 1
ATOM 1256 C CA . LEU A 1 161 ? -16.312 -16.344 -25.188 1 96.38 161 LEU A CA 1
ATOM 1257 C C . LEU A 1 161 ? -16.984 -15.664 -24 1 96.38 161 LEU A C 1
ATOM 1259 O O . LEU A 1 161 ? -17.031 -16.203 -22.906 1 96.38 161 LEU A O 1
ATOM 1263 N N . ILE A 1 162 ? -17.562 -14.477 -24.219 1 96.12 162 ILE A N 1
ATOM 1264 C CA . ILE A 1 162 ? -18.188 -13.719 -23.141 1 96.12 162 ILE A CA 1
ATOM 1265 C C . ILE A 1 162 ? -19.391 -14.492 -22.594 1 96.12 162 ILE A C 1
ATOM 1267 O O . ILE A 1 162 ? -19.578 -14.57 -21.375 1 96.12 162 ILE A O 1
ATOM 1271 N N . ARG A 1 163 ? -20.125 -15.172 -23.469 1 93.38 163 ARG A N 1
ATOM 1272 C CA . ARG A 1 163 ? -21.281 -15.961 -23.047 1 93.38 163 ARG A CA 1
ATOM 1273 C C . ARG A 1 163 ? -20.859 -17.125 -22.156 1 93.38 163 ARG A C 1
ATOM 1275 O O . ARG A 1 163 ? -21.594 -17.531 -21.266 1 93.38 163 ARG A O 1
ATOM 1282 N N . ALA A 1 164 ? -19.625 -17.578 -22.438 1 94.12 164 ALA A N 1
ATOM 1283 C CA . ALA A 1 164 ? -19.109 -18.719 -21.688 1 94.12 164 ALA A CA 1
ATOM 1284 C C . ALA A 1 164 ? -18.438 -18.266 -20.391 1 94.12 164 ALA A C 1
ATOM 1286 O O . ALA A 1 164 ? -17.922 -19.094 -19.625 1 94.12 164 ALA A O 1
ATOM 1287 N N . GLY A 1 165 ? -18.375 -16.984 -20.109 1 94.44 165 GLY A N 1
ATOM 1288 C CA . GLY A 1 165 ? -17.812 -16.484 -18.875 1 94.44 165 GLY A CA 1
ATOM 1289 C C . GLY A 1 165 ? -16.359 -16.078 -18.984 1 94.44 165 GLY A C 1
ATOM 1290 O O . GLY A 1 165 ? -15.648 -15.977 -17.984 1 94.44 165 GLY A O 1
ATOM 1291 N N . PHE A 1 166 ? -15.891 -15.867 -20.297 1 97 166 PHE A N 1
ATOM 1292 C CA . PHE A 1 166 ? -14.508 -15.453 -20.547 1 97 166 PHE A CA 1
ATOM 1293 C C . PHE A 1 166 ? -14.469 -14.133 -21.312 1 97 166 PHE A C 1
ATOM 1295 O O . PHE A 1 166 ? -14.992 -14.039 -22.422 1 97 166 PHE A O 1
ATOM 1302 N N . TYR A 1 167 ? -13.898 -13.117 -20.703 1 98 167 TYR A N 1
ATOM 1303 C CA . TYR A 1 167 ? -13.773 -11.812 -21.344 1 98 167 TYR A CA 1
ATOM 1304 C C . TYR A 1 167 ? -12.523 -11.75 -22.203 1 98 167 TYR A C 1
ATOM 1306 O O . TYR A 1 167 ? -11.406 -11.938 -21.719 1 98 167 TYR A O 1
ATOM 1314 N N . PRO A 1 168 ? -12.656 -11.523 -23.469 1 97.19 168 PRO A N 1
ATOM 1315 C CA . PRO A 1 168 ? -11.508 -11.531 -24.375 1 97.19 168 PRO A CA 1
ATOM 1316 C C . PRO A 1 168 ? -10.633 -10.289 -24.234 1 97.19 168 PRO A C 1
ATOM 1318 O O . PRO A 1 168 ? -11.148 -9.203 -23.922 1 97.19 168 PRO A O 1
ATOM 1321 N N . SER A 1 169 ? -9.352 -10.391 -24.5 1 94.25 169 SER A N 1
ATOM 1322 C CA . SER A 1 169 ? -8.422 -9.266 -24.438 1 94.25 169 SER A CA 1
ATOM 1323 C C . SER A 1 169 ? -8.57 -8.359 -25.656 1 94.25 169 SER A C 1
ATOM 1325 O O . SER A 1 169 ? -8.195 -7.188 -25.625 1 94.25 169 SER A O 1
ATOM 1327 N N . THR A 1 170 ? -9.023 -9.008 -26.797 1 91.19 170 THR A N 1
ATOM 1328 C CA . THR A 1 170 ? -9.258 -8.273 -28.031 1 91.19 170 THR A CA 1
ATOM 1329 C C . THR A 1 170 ? -10.508 -8.797 -28.734 1 91.19 170 THR A C 1
ATOM 1331 O O . THR A 1 170 ? -10.984 -9.891 -28.438 1 91.19 170 THR A O 1
ATOM 1334 N N . GLU A 1 171 ? -10.969 -8.031 -29.672 1 88.44 171 GLU A N 1
ATOM 1335 C CA . GLU A 1 171 ? -12.211 -8.383 -30.359 1 88.44 171 GLU A CA 1
ATOM 1336 C C . GLU A 1 171 ? -11.945 -9.297 -31.547 1 88.44 171 GLU A C 1
ATOM 1338 O O . GLU A 1 171 ? -12.688 -10.25 -31.781 1 88.44 171 GLU A O 1
ATOM 1343 N N . LYS A 1 172 ? -10.922 -9.055 -32.281 1 83.81 172 LYS A N 1
ATOM 1344 C CA . LYS A 1 172 ? -10.734 -9.703 -33.594 1 83.81 172 LYS A CA 1
ATOM 1345 C C . LYS A 1 172 ? -10.117 -11.086 -33.406 1 83.81 172 LYS A C 1
ATOM 1347 O O . LYS A 1 172 ? -10.617 -12.07 -33.969 1 83.81 172 LYS A O 1
ATOM 1352 N N . GLU A 1 173 ? -9.039 -11.258 -32.75 1 87.19 173 GLU A N 1
ATOM 1353 C CA . GLU A 1 173 ? -8.367 -12.539 -32.531 1 87.19 173 GLU A CA 1
ATOM 1354 C C . GLU A 1 173 ? -7.871 -12.664 -31.094 1 87.19 173 GLU A C 1
ATOM 1356 O O . GLU A 1 173 ? -6.664 -12.625 -30.844 1 87.19 173 GLU A O 1
ATOM 1361 N N . PRO A 1 174 ? -8.898 -13.016 -30.281 1 93.06 174 PRO A N 1
ATOM 1362 C CA . PRO A 1 174 ? -8.484 -13.117 -28.875 1 93.06 174 PRO A CA 1
ATOM 1363 C C . PRO A 1 174 ? -7.508 -14.266 -28.641 1 93.06 174 PRO A C 1
ATOM 1365 O O . PRO A 1 174 ? -7.766 -15.398 -29.047 1 93.06 174 PRO A O 1
ATOM 1368 N N . ARG A 1 175 ? -6.391 -13.992 -28.078 1 94.12 175 ARG A N 1
ATOM 1369 C CA . ARG A 1 175 ? -5.398 -14.992 -27.719 1 94.12 175 ARG A CA 1
ATOM 1370 C C . ARG A 1 175 ? -5.32 -15.148 -26.203 1 94.12 175 ARG A C 1
ATOM 1372 O O . ARG A 1 175 ? -4.742 -16.125 -25.703 1 94.12 175 ARG A O 1
ATOM 1379 N N . THR A 1 176 ? -5.84 -14.227 -25.5 1 97.12 176 THR A N 1
ATOM 1380 C CA . THR A 1 176 ? -5.906 -14.234 -24.031 1 97.12 176 THR A CA 1
ATOM 1381 C C . THR A 1 176 ? -7.316 -13.914 -23.562 1 97.12 176 THR A C 1
ATOM 1383 O O . THR A 1 176 ? -7.977 -13.016 -24.094 1 97.12 176 THR A O 1
ATOM 1386 N N . VAL A 1 177 ? -7.781 -14.672 -22.641 1 98.25 177 VAL A N 1
ATOM 1387 C CA . VAL A 1 177 ? -9.102 -14.43 -22.078 1 98.25 177 VAL A CA 1
ATOM 1388 C C . VAL A 1 177 ? -9 -14.359 -20.547 1 98.25 177 VAL A C 1
ATOM 1390 O O . VAL A 1 177 ? -8.094 -14.945 -19.953 1 98.25 177 VAL A O 1
ATOM 1393 N N . PHE A 1 178 ? -9.867 -13.594 -19.953 1 98.5 178 PHE A N 1
ATOM 1394 C CA . PHE A 1 178 ? -9.961 -13.445 -18.516 1 98.5 178 PHE A CA 1
ATOM 1395 C C . PHE A 1 178 ? -11.289 -13.969 -18 1 98.5 178 PHE A C 1
ATOM 1397 O O . PHE A 1 178 ? -12.352 -13.625 -18.516 1 98.5 178 PHE A O 1
ATOM 1404 N N . SER A 1 179 ? -11.219 -14.875 -17.047 1 97.81 179 SER A N 1
ATOM 1405 C CA . SER A 1 179 ? -12.469 -15.359 -16.469 1 97.81 179 SER A CA 1
ATOM 1406 C C . SER A 1 179 ? -13.211 -14.25 -15.727 1 97.81 179 SER A C 1
ATOM 1408 O O . SER A 1 179 ? -12.578 -13.352 -15.164 1 97.81 179 SER A O 1
ATOM 1410 N N . VAL A 1 180 ? -14.5 -14.266 -15.648 1 96.31 180 VAL A N 1
ATOM 1411 C CA . VAL A 1 180 ? -15.32 -13.25 -14.992 1 96.31 180 VAL A CA 1
ATOM 1412 C C . VAL A 1 180 ? -15.008 -13.227 -13.5 1 96.31 180 VAL A C 1
ATOM 1414 O O . VAL A 1 180 ? -14.828 -12.148 -12.922 1 96.31 180 VAL A O 1
ATOM 1417 N N . PRO A 1 181 ? -14.852 -14.445 -12.852 1 96 181 PRO A N 1
ATOM 1418 C CA . PRO A 1 181 ? -14.477 -14.383 -11.438 1 96 181 PRO A CA 1
ATOM 1419 C C . PRO A 1 181 ? -13.172 -13.633 -11.203 1 96 181 PRO A C 1
ATOM 1421 O O . PRO A 1 181 ? -13.031 -12.93 -10.203 1 96 181 PRO A O 1
ATOM 1424 N N . LEU A 1 182 ? -12.258 -13.781 -12.117 1 97.88 182 LEU A N 1
ATOM 1425 C CA . LEU A 1 182 ? -10.984 -13.086 -11.977 1 97.88 182 LEU A CA 1
ATOM 1426 C C . LEU A 1 182 ? -11.172 -11.578 -12.086 1 97.88 182 LEU A C 1
ATOM 1428 O O . LEU A 1 182 ? -10.578 -10.82 -11.32 1 97.88 182 LEU A O 1
ATOM 1432 N N . LEU A 1 183 ? -11.953 -11.172 -13.062 1 97.81 183 LEU A N 1
ATOM 1433 C CA . LEU A 1 183 ? -12.164 -9.742 -13.266 1 97.81 183 LEU A CA 1
ATOM 1434 C C . LEU A 1 183 ? -12.883 -9.125 -12.07 1 97.81 183 LEU A C 1
ATOM 1436 O O . LEU A 1 183 ? -12.586 -7.996 -11.672 1 97.81 183 LEU A O 1
ATOM 1440 N N . ASN A 1 184 ? -13.797 -9.859 -11.523 1 96.56 184 ASN A N 1
ATOM 1441 C CA . ASN A 1 184 ? -14.469 -9.398 -10.312 1 96.56 184 ASN A CA 1
ATOM 1442 C C . ASN A 1 184 ? -13.5 -9.281 -9.141 1 96.56 184 ASN A C 1
ATOM 1444 O O . ASN A 1 184 ? -13.531 -8.297 -8.398 1 96.56 184 ASN A O 1
ATOM 1448 N N . LEU A 1 185 ? -12.703 -10.289 -8.969 1 96.94 185 LEU A N 1
ATOM 1449 C CA . LEU A 1 185 ? -11.688 -10.266 -7.922 1 96.94 185 LEU A CA 1
ATOM 1450 C C . LEU A 1 185 ? -10.742 -9.086 -8.117 1 96.94 185 LEU A C 1
ATOM 1452 O O . LEU A 1 185 ? -10.383 -8.406 -7.148 1 96.94 185 LEU A O 1
ATOM 1456 N N . TYR A 1 186 ? -10.328 -8.852 -9.359 1 97.12 186 TYR A N 1
ATOM 1457 C CA . TYR A 1 186 ? -9.406 -7.773 -9.711 1 97.12 186 TYR A CA 1
ATOM 1458 C C . TYR A 1 186 ? -9.961 -6.422 -9.281 1 97.12 186 TYR A C 1
ATOM 1460 O O . TYR A 1 186 ? -9.258 -5.617 -8.672 1 97.12 186 TYR A O 1
ATOM 1468 N N . LEU A 1 187 ? -11.203 -6.211 -9.57 1 96.31 187 LEU A N 1
ATOM 1469 C CA . LEU A 1 187 ? -11.828 -4.934 -9.242 1 96.31 187 LEU A CA 1
ATOM 1470 C C . LEU A 1 187 ? -11.914 -4.75 -7.73 1 96.31 187 LEU A C 1
ATOM 1472 O O . LEU A 1 187 ? -11.539 -3.695 -7.207 1 96.31 187 LEU A O 1
ATOM 1476 N N . VAL A 1 188 ? -12.328 -5.801 -7.031 1 95.5 188 VAL A N 1
ATOM 1477 C CA . VAL A 1 188 ? -12.477 -5.711 -5.582 1 95.5 188 VAL A CA 1
ATOM 1478 C C . VAL A 1 188 ? -11.109 -5.508 -4.934 1 95.5 188 VAL A C 1
ATOM 1480 O O . VAL A 1 188 ? -10.969 -4.695 -4.016 1 95.5 188 VAL A O 1
ATOM 1483 N N . GLU A 1 189 ? -10.156 -6.23 -5.445 1 95.38 189 GLU A N 1
ATOM 1484 C CA . GLU A 1 189 ? -8.828 -6.16 -4.848 1 95.38 189 GLU A CA 1
ATOM 1485 C C . GLU A 1 189 ? -8.188 -4.797 -5.094 1 95.38 189 GLU A C 1
ATOM 1487 O O . GLU A 1 189 ? -7.52 -4.25 -4.211 1 95.38 189 GLU A O 1
ATOM 1492 N N . THR A 1 190 ? -8.344 -4.266 -6.258 1 92.88 190 THR A N 1
ATOM 1493 C CA . THR A 1 190 ? -7.77 -2.961 -6.566 1 92.88 190 THR A CA 1
ATOM 1494 C C . THR A 1 190 ? -8.422 -1.867 -5.727 1 92.88 190 THR A C 1
ATOM 1496 O O . THR A 1 190 ? -7.766 -0.893 -5.352 1 92.88 190 THR A O 1
ATOM 1499 N N . LEU A 1 191 ? -9.641 -2.012 -5.395 1 92.19 191 LEU A N 1
ATOM 1500 C CA . LEU A 1 191 ? -10.375 -0.981 -4.668 1 92.19 191 LEU A CA 1
ATOM 1501 C C . LEU A 1 191 ? -10.227 -1.167 -3.164 1 92.19 191 LEU A C 1
ATOM 1503 O O . LEU A 1 191 ? -10.047 -0.193 -2.428 1 92.19 191 LEU A O 1
ATOM 1507 N N . GLU A 1 192 ? -10.242 -2.434 -2.725 1 90.81 192 GLU A N 1
ATOM 1508 C CA . GLU A 1 192 ? -10.219 -2.725 -1.294 1 90.81 192 GLU A CA 1
ATOM 1509 C C . GLU A 1 192 ? -8.789 -2.773 -0.765 1 90.81 192 GLU A C 1
ATOM 1511 O O . GLU A 1 192 ? -8.516 -2.322 0.349 1 90.81 192 GLU A O 1
ATOM 1516 N N . CYS A 1 193 ? -7.918 -3.365 -1.506 1 90.81 193 CYS A N 1
ATOM 1517 C CA . CYS A 1 193 ? -6.551 -3.584 -1.046 1 90.81 193 CYS A CA 1
ATOM 1518 C C . CYS A 1 193 ? -5.59 -2.59 -1.691 1 90.81 193 CYS A C 1
ATOM 1520 O O . CYS A 1 193 ? -4.422 -2.51 -1.309 1 90.81 193 CYS A O 1
ATOM 1522 N N . ARG A 1 194 ? -6.023 -1.833 -2.654 1 88.88 194 ARG A N 1
ATOM 1523 C CA . ARG A 1 194 ? -5.203 -0.857 -3.365 1 88.88 194 ARG A CA 1
ATOM 1524 C C . ARG A 1 194 ? -3.99 -1.523 -4.004 1 88.88 194 ARG A C 1
ATOM 1526 O O . ARG A 1 194 ? -2.871 -1.021 -3.895 1 88.88 194 ARG A O 1
ATOM 1533 N N . THR A 1 195 ? -4.281 -2.672 -4.547 1 91.88 195 THR A N 1
ATOM 1534 C CA . THR A 1 195 ? -3.225 -3.418 -5.223 1 91.88 195 THR A CA 1
ATOM 1535 C C . THR A 1 195 ? -3.041 -2.92 -6.652 1 91.88 195 THR A C 1
ATOM 1537 O O . THR A 1 195 ? -4.004 -2.859 -7.422 1 91.88 195 THR A O 1
ATOM 1540 N N . ALA A 1 196 ? -1.811 -2.568 -6.953 1 89.75 196 ALA A N 1
ATOM 1541 C CA . ALA A 1 196 ? -1.51 -2.189 -8.328 1 89.75 196 ALA A CA 1
ATOM 1542 C C . ALA A 1 196 ? -1.679 -3.375 -9.273 1 89.75 196 ALA A C 1
ATOM 1544 O O . ALA A 1 196 ? -1.471 -4.523 -8.883 1 89.75 196 ALA A O 1
ATOM 1545 N N . THR A 1 197 ? -2.033 -3.088 -10.516 1 93.75 197 THR A N 1
ATOM 1546 C CA . THR A 1 197 ? -2.281 -4.137 -11.5 1 93.75 197 THR A CA 1
ATOM 1547 C C . THR A 1 197 ? -1.032 -4.988 -11.711 1 93.75 197 THR A C 1
ATOM 1549 O O . THR A 1 197 ? -1.125 -6.207 -11.875 1 93.75 197 THR A O 1
ATOM 1552 N N . ASN A 1 198 ? 0.11 -4.359 -11.688 1 92.69 198 ASN A N 1
ATOM 1553 C CA . ASN A 1 198 ? 1.354 -5.098 -11.875 1 92.69 198 ASN A CA 1
ATOM 1554 C C . ASN A 1 198 ? 1.579 -6.105 -10.75 1 92.69 198 ASN A C 1
ATOM 1556 O O . ASN A 1 198 ? 1.981 -7.242 -11.008 1 92.69 198 ASN A O 1
ATOM 1560 N N . ASN A 1 199 ? 1.366 -5.699 -9.492 1 92.56 199 ASN A N 1
ATOM 1561 C CA . ASN A 1 199 ? 1.502 -6.617 -8.367 1 92.56 199 ASN A CA 1
ATOM 1562 C C . ASN A 1 199 ? 0.452 -7.723 -8.414 1 92.56 199 ASN A C 1
ATOM 1564 O O . ASN A 1 199 ? 0.742 -8.875 -8.078 1 92.56 199 ASN A O 1
ATOM 1568 N N . PHE A 1 200 ? -0.75 -7.34 -8.828 1 96.56 200 PHE A N 1
ATOM 1569 C CA . PHE A 1 200 ? -1.826 -8.312 -8.945 1 96.56 200 PHE A CA 1
ATOM 1570 C C . PHE A 1 200 ? -1.447 -9.422 -9.93 1 96.56 200 PHE A C 1
ATOM 1572 O O . PHE A 1 200 ? -1.619 -10.602 -9.633 1 96.56 200 PHE A O 1
ATOM 1579 N N . TYR A 1 201 ? -0.929 -9.023 -11.062 1 97.69 201 TYR A N 1
ATOM 1580 C CA . TYR A 1 201 ? -0.579 -10.023 -12.062 1 97.69 201 TYR A CA 1
ATOM 1581 C C . TYR A 1 201 ? 0.652 -10.812 -11.641 1 97.69 201 TYR A C 1
ATOM 1583 O O . TYR A 1 201 ? 0.754 -12.008 -11.914 1 97.69 201 TYR A O 1
ATOM 1591 N N . SER A 1 202 ? 1.616 -10.156 -11 1 95.69 202 SER A N 1
ATOM 1592 C CA . SER A 1 202 ? 2.781 -10.867 -10.477 1 95.69 202 SER A CA 1
ATOM 1593 C C . SER A 1 202 ? 2.373 -11.961 -9.5 1 95.69 202 SER A C 1
ATOM 1595 O O . SER A 1 202 ? 2.957 -13.047 -9.492 1 95.69 202 SER A O 1
ATOM 1597 N N . LYS A 1 203 ? 1.411 -11.664 -8.664 1 96.06 203 LYS A N 1
ATOM 1598 C CA . LYS A 1 203 ? 0.858 -12.656 -7.742 1 96.06 203 LYS A CA 1
ATOM 1599 C C . LYS A 1 203 ? 0.308 -13.859 -8.5 1 96.06 203 LYS A C 1
ATOM 1601 O O . LYS A 1 203 ? 0.535 -15.008 -8.102 1 96.06 203 LYS A O 1
ATOM 1606 N N . LEU A 1 204 ? -0.385 -13.617 -9.617 1 97.56 204 LEU A N 1
ATOM 1607 C CA . LEU A 1 204 ? -0.953 -14.703 -10.414 1 97.56 204 LEU A CA 1
ATOM 1608 C C . LEU A 1 204 ? 0.149 -15.562 -11.031 1 97.56 204 LEU A C 1
ATOM 1610 O O . LEU A 1 204 ? 0.027 -16.781 -11.094 1 97.56 204 LEU A O 1
ATOM 1614 N N . ARG A 1 205 ? 1.179 -14.906 -11.477 1 96.69 205 ARG A N 1
ATOM 1615 C CA . ARG A 1 205 ? 2.297 -15.648 -12.047 1 96.69 205 ARG A CA 1
ATOM 1616 C C . ARG A 1 205 ? 2.941 -16.547 -11.008 1 96.69 205 ARG A C 1
ATOM 1618 O O . ARG A 1 205 ? 3.258 -17.703 -11.289 1 96.69 205 ARG A O 1
ATOM 1625 N N . ARG A 1 206 ? 3.023 -16.078 -9.82 1 95.44 206 ARG A N 1
ATOM 1626 C CA . ARG A 1 206 ? 3.625 -16.859 -8.742 1 95.44 206 ARG A CA 1
ATOM 1627 C C . ARG A 1 206 ? 2.715 -18 -8.32 1 95.44 206 ARG A C 1
ATOM 1629 O O . ARG A 1 206 ? 3.191 -19.094 -8.008 1 95.44 206 ARG A O 1
ATOM 1636 N N . LEU A 1 207 ? 1.438 -17.719 -8.289 1 96.12 207 LEU A N 1
ATOM 1637 C CA . LEU A 1 207 ? 0.484 -18.781 -7.957 1 96.12 207 LEU A CA 1
ATOM 1638 C C . LEU A 1 207 ? 0.52 -19.891 -9 1 96.12 207 LEU A C 1
ATOM 1640 O O . LEU A 1 207 ? 0.266 -21.062 -8.672 1 96.12 207 LEU A O 1
ATOM 1644 N N . THR A 1 208 ? 0.863 -19.469 -10.242 1 97.06 208 THR A N 1
ATOM 1645 C CA . THR A 1 208 ? 0.932 -20.438 -11.328 1 97.06 208 THR A CA 1
ATOM 1646 C C . THR A 1 208 ? 2.191 -21.281 -11.219 1 97.06 208 THR A C 1
ATOM 1648 O O . THR A 1 208 ? 2.129 -22.516 -11.328 1 97.06 208 THR A O 1
ATOM 1651 N N . ASN A 1 209 ? 3.254 -20.609 -11.07 1 95.44 209 ASN A N 1
ATOM 1652 C CA . ASN A 1 209 ? 4.57 -21.234 -10.961 1 95.44 209 ASN A CA 1
ATOM 1653 C C . ASN A 1 209 ? 5.469 -20.469 -9.992 1 95.44 209 ASN A C 1
ATOM 1655 O O . ASN A 1 209 ? 6.07 -19.453 -10.352 1 95.44 209 ASN A O 1
ATOM 1659 N N . GLU A 1 210 ? 5.633 -21.031 -8.82 1 88.88 210 GLU A N 1
ATOM 1660 C CA . GLU A 1 210 ? 6.371 -20.344 -7.758 1 88.88 210 GLU A CA 1
ATOM 1661 C C . GLU A 1 210 ? 7.871 -20.359 -8.039 1 88.88 210 GLU A C 1
ATOM 1663 O O . GLU A 1 210 ? 8.57 -19.391 -7.719 1 88.88 210 GLU A O 1
ATOM 1668 N N . THR A 1 211 ? 8.336 -21.422 -8.648 1 88 211 THR A N 1
ATOM 1669 C CA . THR A 1 211 ? 9.766 -21.609 -8.875 1 88 211 THR A CA 1
ATOM 1670 C C . THR A 1 211 ? 10.234 -20.781 -10.062 1 88 211 THR A C 1
ATOM 1672 O O . THR A 1 211 ? 11.336 -20.219 -10.039 1 88 211 THR A O 1
ATOM 1675 N N . PHE A 1 212 ? 9.312 -20.812 -11.109 1 92.12 212 PHE A N 1
ATOM 1676 C CA . PHE A 1 212 ? 9.695 -20.109 -12.32 1 92.12 212 PHE A CA 1
ATOM 1677 C C . PHE A 1 212 ? 8.578 -19.156 -12.766 1 92.12 212 PHE A C 1
ATOM 1679 O O . PHE A 1 212 ? 8 -19.344 -13.836 1 92.12 212 PHE A O 1
ATOM 1686 N N . PRO A 1 213 ? 8.383 -18.078 -12.031 1 91.88 213 PRO A N 1
ATOM 1687 C CA . PRO A 1 213 ? 7.297 -17.172 -12.414 1 91.88 213 PRO A CA 1
ATOM 1688 C C . PRO A 1 213 ? 7.496 -16.578 -13.805 1 91.88 213 PRO A C 1
ATOM 1690 O O . PRO A 1 213 ? 6.52 -16.25 -14.484 1 91.88 213 PRO A O 1
ATOM 1693 N N . HIS A 1 214 ? 8.719 -16.516 -14.305 1 89.06 214 HIS A N 1
ATOM 1694 C CA . HIS A 1 214 ? 9.023 -15.906 -15.594 1 89.06 214 HIS A CA 1
ATOM 1695 C C . HIS A 1 214 ? 8.586 -16.812 -16.75 1 89.06 214 HIS A C 1
ATOM 1697 O O . HIS A 1 214 ? 8.484 -16.359 -17.891 1 89.06 214 HIS A O 1
ATOM 1703 N N . SER A 1 215 ? 8.367 -18.109 -16.438 1 92.38 215 SER A N 1
ATOM 1704 C CA . SER A 1 215 ? 7.902 -19.031 -17.469 1 92.38 215 SER A CA 1
ATOM 1705 C C . SER A 1 215 ? 6.434 -18.781 -17.797 1 92.38 215 SER A C 1
ATOM 1707 O O . SER A 1 215 ? 5.938 -19.266 -18.828 1 92.38 215 SER A O 1
ATOM 1709 N N . VAL A 1 216 ? 5.711 -18.109 -16.906 1 96.62 216 VAL A N 1
ATOM 1710 C CA . VAL A 1 216 ? 4.305 -17.766 -17.125 1 96.62 216 VAL A CA 1
ATOM 1711 C C . VAL A 1 216 ? 4.191 -16.531 -18.016 1 96.62 216 VAL A C 1
ATOM 1713 O O . VAL A 1 216 ? 4.875 -15.539 -17.781 1 96.62 216 VAL A O 1
ATOM 1716 N N . PRO A 1 217 ? 3.385 -16.578 -19.016 1 95.12 217 PRO A N 1
ATOM 1717 C CA . PRO A 1 217 ? 3.283 -15.438 -19.922 1 95.12 217 PRO A CA 1
ATOM 1718 C C . PRO A 1 217 ? 2.883 -14.148 -19.203 1 95.12 217 PRO A C 1
ATOM 1720 O O . PRO A 1 217 ? 2.049 -14.18 -18.297 1 95.12 217 PRO A O 1
ATOM 1723 N N . ASP A 1 218 ? 3.514 -13.062 -19.625 1 94.62 218 ASP A N 1
ATOM 1724 C CA . ASP A 1 218 ? 3.158 -11.75 -19.078 1 94.62 218 ASP A CA 1
ATOM 1725 C C . ASP A 1 218 ? 1.991 -11.141 -19.859 1 94.62 218 ASP A C 1
ATOM 1727 O O . ASP A 1 218 ? 2.137 -10.773 -21.016 1 94.62 218 ASP A O 1
ATOM 1731 N N . ARG A 1 219 ? 0.883 -11.102 -19.266 1 96.62 219 ARG A N 1
ATOM 1732 C CA . ARG A 1 219 ? -0.326 -10.539 -19.859 1 96.62 219 ARG A CA 1
ATOM 1733 C C . ARG A 1 219 ? -0.847 -9.367 -19.031 1 96.62 219 ARG A C 1
ATOM 1735 O O . ARG A 1 219 ? -2.059 -9.195 -18.875 1 96.62 219 ARG A O 1
ATOM 1742 N N . TYR A 1 220 ? 0.094 -8.664 -18.484 1 94.38 220 TYR A N 1
ATOM 1743 C CA . TYR A 1 220 ? -0.225 -7.516 -17.641 1 94.38 220 TYR A CA 1
ATOM 1744 C C . TYR A 1 220 ? -0.971 -6.445 -18.422 1 94.38 220 TYR A C 1
ATOM 1746 O O . TYR A 1 220 ? -1.986 -5.918 -17.969 1 94.38 220 TYR A O 1
ATOM 1754 N N . ARG A 1 221 ? -0.588 -6.098 -19.656 1 93.06 221 ARG A N 1
ATOM 1755 C CA . ARG A 1 221 ? -1.177 -5.039 -20.469 1 93.06 221 ARG A CA 1
ATOM 1756 C C . ARG A 1 221 ? -2.598 -5.398 -20.891 1 93.06 221 ARG A C 1
ATOM 1758 O O . ARG A 1 221 ? -3.482 -4.539 -20.906 1 93.06 221 ARG A O 1
ATOM 1765 N N . GLU A 1 222 ? -2.744 -6.68 -21.203 1 96 222 GLU A N 1
ATOM 1766 C CA . GLU A 1 222 ? -4.07 -7.16 -21.578 1 96 222 GLU A CA 1
ATOM 1767 C C . GLU A 1 222 ? -5.039 -7.09 -20.406 1 96 222 GLU A C 1
ATOM 1769 O O . GLU A 1 222 ? -6.199 -6.707 -20.562 1 96 222 GLU A O 1
ATOM 1774 N N . LEU A 1 223 ? -4.543 -7.445 -19.203 1 97.38 223 LEU A N 1
ATOM 1775 C CA . LEU A 1 223 ? -5.387 -7.383 -18.016 1 97.38 223 LEU A CA 1
ATOM 1776 C C . LEU A 1 223 ? -5.777 -5.941 -17.703 1 97.38 223 LEU A C 1
ATOM 1778 O O . LEU A 1 223 ? -6.918 -5.672 -17.312 1 97.38 223 LEU A O 1
ATOM 1782 N N . LEU A 1 224 ? -4.812 -5.059 -17.859 1 94.19 224 LEU A N 1
ATOM 1783 C CA . LEU A 1 224 ? -5.074 -3.648 -17.594 1 94.19 224 LEU A CA 1
ATOM 1784 C C . LEU A 1 224 ? -6.203 -3.133 -18.484 1 94.19 224 LEU A C 1
ATOM 1786 O O . LEU A 1 224 ? -7.117 -2.461 -18.016 1 94.19 224 LEU A O 1
ATOM 1790 N N . ARG A 1 225 ? -6.199 -3.465 -19.719 1 93.94 225 ARG A N 1
ATOM 1791 C CA . ARG A 1 225 ? -7.219 -3.041 -20.672 1 93.94 225 ARG A CA 1
ATOM 1792 C C . ARG A 1 225 ? -8.57 -3.678 -20.359 1 93.94 225 ARG A C 1
ATOM 1794 O O . ARG A 1 225 ? -9.578 -2.982 -20.266 1 93.94 225 ARG A O 1
ATOM 1801 N N . ALA A 1 226 ? -8.523 -5.023 -20.203 1 96.69 226 ALA A N 1
ATOM 1802 C CA . ALA A 1 226 ? -9.766 -5.746 -19.906 1 96.69 226 ALA A CA 1
ATOM 1803 C C . ALA A 1 226 ? -10.375 -5.289 -18.594 1 96.69 226 ALA A C 1
ATOM 1805 O O . ALA A 1 226 ? -11.594 -5.195 -18.469 1 96.69 226 ALA A O 1
ATOM 1806 N N . GLY A 1 227 ? -9.438 -5.023 -17.625 1 96.5 227 GLY A N 1
ATOM 1807 C CA . GLY A 1 227 ? -9.914 -4.531 -16.344 1 96.5 227 GLY A CA 1
ATOM 1808 C C . GLY A 1 227 ? -10.625 -3.197 -16.438 1 96.5 227 GLY A C 1
ATOM 1809 O O . GLY A 1 227 ? -11.656 -2.99 -15.789 1 96.5 227 GLY A O 1
ATOM 1810 N N . ARG A 1 228 ? -10.148 -2.262 -17.203 1 96 228 ARG A N 1
ATOM 1811 C CA . ARG A 1 228 ? -10.773 -0.963 -17.438 1 96 228 ARG A CA 1
ATOM 1812 C C . ARG A 1 228 ? -12.133 -1.124 -18.094 1 96 228 ARG A C 1
ATOM 1814 O O . ARG A 1 228 ? -13.117 -0.503 -17.672 1 96 228 ARG A O 1
ATOM 1821 N N . GLN A 1 229 ? -12.148 -1.979 -19.109 1 96.88 229 GLN A N 1
ATOM 1822 C CA . GLN A 1 229 ? -13.383 -2.229 -19.844 1 96.88 229 GLN A CA 1
ATOM 1823 C C . GLN A 1 229 ? -14.445 -2.854 -18.938 1 96.88 229 GLN A C 1
ATOM 1825 O O . GLN A 1 229 ? -15.586 -2.4 -18.922 1 96.88 229 GLN A O 1
ATOM 1830 N N . TRP A 1 230 ? -13.992 -3.822 -18.188 1 97.56 230 TRP A N 1
ATOM 1831 C CA . TRP A 1 230 ? -14.906 -4.539 -17.312 1 97.56 230 TRP A CA 1
ATOM 1832 C C . TRP A 1 230 ? -15.469 -3.611 -16.234 1 97.56 230 TRP A C 1
ATOM 1834 O O . TRP A 1 230 ? -16.656 -3.674 -15.914 1 97.56 230 TRP A O 1
ATOM 1844 N N . ARG A 1 231 ? -14.656 -2.789 -15.656 1 96.69 231 ARG A N 1
ATOM 1845 C CA . ARG A 1 231 ? -15.109 -1.804 -14.68 1 96.69 231 ARG A CA 1
ATOM 1846 C C . ARG A 1 231 ? -16.172 -0.893 -15.273 1 96.69 231 ARG A C 1
ATOM 1848 O O . ARG A 1 231 ? -17.219 -0.65 -14.648 1 96.69 231 ARG A O 1
ATOM 1855 N N . HIS A 1 232 ? -15.914 -0.408 -16.438 1 96.69 232 HIS A N 1
ATOM 1856 C CA . HIS A 1 232 ? -16.844 0.497 -17.094 1 96.69 232 HIS A CA 1
ATOM 1857 C C . HIS A 1 232 ? -18.188 -0.189 -17.375 1 96.69 232 HIS A C 1
ATOM 1859 O O . HIS A 1 232 ? -19.25 0.386 -17.109 1 96.69 232 HIS A O 1
ATOM 1865 N N . LEU A 1 233 ? -18.125 -1.416 -17.875 1 96.62 233 LEU A N 1
ATOM 1866 C CA . LEU A 1 233 ? -19.344 -2.178 -18.125 1 96.62 233 LEU A CA 1
ATOM 1867 C C . LEU A 1 233 ? -20.125 -2.395 -16.844 1 96.62 233 LEU A C 1
ATOM 1869 O O . LEU A 1 233 ? -21.359 -2.27 -16.844 1 96.62 233 LEU A O 1
ATOM 1873 N N . SER A 1 234 ? -19.406 -2.717 -15.781 1 95.69 234 SER A N 1
ATOM 1874 C CA . SER A 1 234 ? -20.047 -2.949 -14.492 1 95.69 234 SER A CA 1
ATOM 1875 C C . SER A 1 234 ? -20.734 -1.687 -13.977 1 95.69 234 SER A C 1
ATOM 1877 O O . SER A 1 234 ? -21.828 -1.754 -13.422 1 95.69 234 SER A O 1
ATOM 1879 N N . GLU A 1 235 ? -20.125 -0.549 -14.18 1 95.94 235 GLU A N 1
ATOM 1880 C CA . GLU A 1 235 ? -20.719 0.721 -13.758 1 95.94 235 GLU A CA 1
ATOM 1881 C C . GLU A 1 235 ? -21.953 1.053 -14.586 1 95.94 235 GLU A C 1
ATOM 1883 O O . GLU A 1 235 ? -22.984 1.456 -14.031 1 95.94 235 GLU A O 1
ATOM 1888 N N . LEU A 1 236 ? -21.859 0.857 -15.875 1 95.94 236 LEU A N 1
ATOM 1889 C CA . LEU A 1 236 ? -23 1.126 -16.75 1 95.94 236 LEU A CA 1
ATOM 1890 C C . LEU A 1 236 ? -24.203 0.28 -16.344 1 95.94 236 LEU A C 1
ATOM 1892 O O . LEU A 1 236 ? -25.328 0.78 -16.281 1 95.94 236 LEU A O 1
ATOM 1896 N N . ALA A 1 237 ? -23.938 -0.947 -16.062 1 94.19 237 ALA A N 1
ATOM 1897 C CA . ALA A 1 237 ? -25.016 -1.839 -15.656 1 94.19 237 ALA A CA 1
ATOM 1898 C C . ALA A 1 237 ? -25.594 -1.409 -14.312 1 94.19 237 ALA A C 1
ATOM 1900 O O . ALA A 1 237 ? -26.812 -1.363 -14.141 1 94.19 237 ALA A O 1
ATOM 1901 N N . SER A 1 238 ? -24.766 -1.044 -13.367 1 93.19 238 SER A N 1
ATOM 1902 C CA . SER A 1 238 ? -25.172 -0.743 -12 1 93.19 238 SER A CA 1
ATOM 1903 C C . SER A 1 238 ? -26 0.537 -11.938 1 93.19 238 SER A C 1
ATOM 1905 O O . SER A 1 238 ? -26.781 0.732 -11 1 93.19 238 SER A O 1
ATOM 1907 N N . PHE A 1 239 ? -25.859 1.417 -12.93 1 95.06 239 PHE A N 1
ATOM 1908 C CA . PHE A 1 239 ? -26.578 2.682 -12.906 1 95.06 239 PHE A CA 1
ATOM 1909 C C . PHE A 1 239 ? -27.719 2.672 -13.93 1 95.06 239 PHE A C 1
ATOM 1911 O O . PHE A 1 239 ? -28.281 3.721 -14.234 1 95.06 239 PHE A O 1
ATOM 1918 N N . GLY A 1 240 ? -28 1.505 -14.531 1 91.62 240 GLY A N 1
ATOM 1919 C CA . GLY A 1 240 ? -29.219 1.297 -15.305 1 91.62 240 GLY A CA 1
ATOM 1920 C C . GLY A 1 240 ? -29.031 1.587 -16.781 1 91.62 240 GLY A C 1
ATOM 1921 O O . GLY A 1 240 ? -29.984 1.502 -17.562 1 91.62 240 GLY A O 1
ATOM 1922 N N . PHE A 1 241 ? -27.875 1.83 -17.234 1 92.25 241 PHE A N 1
ATOM 1923 C CA . PHE A 1 241 ? -27.656 2.223 -18.625 1 92.25 241 PHE A CA 1
ATOM 1924 C C . PHE A 1 241 ? -27.625 1.001 -19.531 1 92.25 241 PHE A C 1
ATOM 1926 O O . PHE A 1 241 ? -27.688 1.13 -20.75 1 92.25 241 PHE A O 1
ATOM 1933 N N . ALA A 1 242 ? -27.5 -0.146 -18.953 1 87.88 242 ALA A N 1
ATOM 1934 C CA . ALA A 1 242 ? -27.672 -1.373 -19.719 1 87.88 242 ALA A CA 1
ATOM 1935 C C . ALA A 1 242 ? -29.125 -1.579 -20.141 1 87.88 242 ALA A C 1
ATOM 1937 O O . ALA A 1 242 ? -29.406 -2.281 -21.109 1 87.88 242 ALA A O 1
ATOM 1938 N N . ASN A 1 243 ? -30.031 -0.977 -19.484 1 84.75 243 ASN A N 1
ATOM 1939 C CA . ASN A 1 243 ? -31.469 -1.154 -19.703 1 84.75 243 ASN A CA 1
ATOM 1940 C C . ASN A 1 243 ? -32 -0.112 -20.672 1 84.75 243 ASN A C 1
ATOM 1942 O O . ASN A 1 243 ? -32.969 -0.38 -21.406 1 84.75 243 ASN A O 1
ATOM 1946 N N . ASN A 1 244 ? -31.438 1.07 -20.656 1 78.31 244 ASN A N 1
ATOM 1947 C CA . ASN A 1 244 ? -32.062 2.125 -21.453 1 78.31 244 ASN A CA 1
ATOM 1948 C C . ASN A 1 244 ? -31.266 2.445 -22.703 1 78.31 244 ASN A C 1
ATOM 1950 O O . ASN A 1 244 ? -31.75 3.129 -23.609 1 78.31 244 ASN A O 1
ATOM 1954 N N . GLY A 1 245 ? -30.094 1.878 -22.875 1 76.31 245 GLY A N 1
ATOM 1955 C CA . GLY A 1 245 ? -29.266 2.035 -24.062 1 76.31 245 GLY A CA 1
ATOM 1956 C C . GLY A 1 245 ? -28.719 3.439 -24.219 1 76.31 245 GLY A C 1
ATOM 1957 O O . GLY A 1 245 ? -28.109 3.76 -25.25 1 76.31 245 GLY A O 1
ATOM 1958 N N . GLN A 1 246 ? -28.922 4.262 -23.234 1 82.12 246 GLN A N 1
ATOM 1959 C CA . GLN A 1 246 ? -28.453 5.645 -23.312 1 82.12 246 GLN A CA 1
ATOM 1960 C C . GLN A 1 246 ? -27.031 5.773 -22.781 1 82.12 246 GLN A C 1
ATOM 1962 O O . GLN A 1 246 ? -26.547 4.879 -22.094 1 82.12 246 GLN A O 1
ATOM 1967 N N . HIS A 1 247 ? -26.438 6.809 -23.219 1 88.88 247 HIS A N 1
ATOM 1968 C CA . HIS A 1 247 ? -25.125 7.141 -22.672 1 88.88 247 HIS A CA 1
ATOM 1969 C C . HIS A 1 247 ? -25.266 8 -21.422 1 88.88 247 HIS A C 1
ATOM 1971 O O . HIS A 1 247 ? -26.109 8.898 -21.359 1 88.88 247 HIS A O 1
ATOM 1977 N N . PRO A 1 248 ? -24.469 7.719 -20.469 1 94.19 248 PRO A N 1
ATOM 1978 C CA . PRO A 1 248 ? -24.562 8.5 -19.234 1 94.19 248 PRO A CA 1
ATOM 1979 C C . PRO A 1 248 ? -24.109 9.945 -19.422 1 94.19 248 PRO A C 1
ATOM 1981 O O . PRO A 1 248 ? -23.156 10.211 -20.156 1 94.19 248 PRO A O 1
ATOM 1984 N N . GLY A 1 249 ? -24.797 10.82 -18.797 1 93.88 249 GLY A N 1
ATOM 1985 C CA . GLY A 1 249 ? -24.406 12.219 -18.766 1 93.88 249 GLY A CA 1
ATOM 1986 C C . GLY A 1 249 ? -23.516 12.562 -17.594 1 93.88 249 GLY A C 1
ATOM 1987 O O . GLY A 1 249 ? -23 11.672 -16.906 1 93.88 249 GLY A O 1
ATOM 1988 N N . GLU A 1 250 ? -23.375 13.883 -17.344 1 95.44 250 GLU A N 1
ATOM 1989 C CA . GLU A 1 250 ? -22.516 14.375 -16.281 1 95.44 250 GLU A CA 1
ATOM 1990 C C . GLU A 1 250 ? -23 13.906 -14.914 1 95.44 250 GLU A C 1
ATOM 1992 O O . GLU A 1 250 ? -24.156 14.148 -14.547 1 95.44 250 GLU A O 1
ATOM 1997 N N . GLY A 1 251 ? -22.141 13.219 -14.242 1 96.38 251 GLY A N 1
ATOM 1998 C CA . GLY A 1 251 ? -22.422 12.82 -12.875 1 96.38 251 GLY A CA 1
ATOM 1999 C C . GLY A 1 251 ? -23.391 11.656 -12.789 1 96.38 251 GLY A C 1
ATOM 2000 O O . GLY A 1 251 ? -23.766 11.234 -11.688 1 96.38 251 GLY A O 1
ATOM 2001 N N . GLU A 1 252 ? -23.781 11.039 -13.844 1 96.25 252 GLU A N 1
ATOM 2002 C CA . GLU A 1 252 ? -24.844 10.031 -13.828 1 96.25 252 GLU A CA 1
ATOM 2003 C C . GLU A 1 252 ? -24.281 8.656 -13.445 1 96.25 252 GLU A C 1
ATOM 2005 O O . GLU A 1 252 ? -25.047 7.738 -13.148 1 96.25 252 GLU A O 1
ATOM 2010 N N . LEU A 1 253 ? -22.953 8.508 -13.406 1 97.38 253 LEU A N 1
ATOM 2011 C CA . LEU A 1 253 ? -22.328 7.285 -12.914 1 97.38 253 LEU A CA 1
ATOM 2012 C C . LEU A 1 253 ? -21.766 7.496 -11.516 1 97.38 253 LEU A C 1
ATOM 2014 O O . LEU A 1 253 ? -20.781 6.844 -11.133 1 97.38 253 LEU A O 1
ATOM 2018 N N . ALA A 1 254 ? -22.312 8.445 -10.789 1 97.69 254 ALA A N 1
ATOM 2019 C CA . ALA A 1 254 ? -21.859 8.742 -9.438 1 97.69 254 ALA A CA 1
ATOM 2020 C C . ALA A 1 254 ? -22.969 8.492 -8.422 1 97.69 254 ALA A C 1
ATOM 2022 O O . ALA A 1 254 ? -24.109 8.883 -8.641 1 97.69 254 ALA A O 1
ATOM 2023 N N . LEU A 1 255 ? -22.609 7.719 -7.426 1 96.31 255 LEU A N 1
ATOM 2024 C CA . LEU A 1 255 ? -23.5 7.516 -6.277 1 96.31 255 LEU A CA 1
ATOM 2025 C C . LEU A 1 255 ? -23.312 8.625 -5.25 1 96.31 255 LEU A C 1
ATOM 2027 O O . LEU A 1 255 ? -22.188 9.031 -4.953 1 96.31 255 LEU A O 1
ATOM 2031 N N . PHE A 1 256 ? -24.438 9.188 -4.801 1 96.06 256 PHE A N 1
ATOM 2032 C CA . PHE A 1 256 ? -24.312 10.258 -3.814 1 96.06 256 PHE A CA 1
ATOM 2033 C C . PHE A 1 256 ? -24.875 9.812 -2.469 1 96.06 256 PHE A C 1
ATOM 2035 O O . PHE A 1 256 ? -25.297 8.664 -2.311 1 96.06 256 PHE A O 1
ATOM 2042 N N . CYS A 1 257 ? -24.953 10.648 -1.551 1 96.94 257 CYS A N 1
ATOM 2043 C CA . CYS A 1 257 ? -25.266 10.391 -0.147 1 96.94 257 CYS A CA 1
ATOM 2044 C C . CYS A 1 257 ? -26.75 10.133 0.053 1 96.94 257 CYS A C 1
ATOM 2046 O O . CYS A 1 257 ? -27.594 10.852 -0.491 1 96.94 257 CYS A O 1
ATOM 2048 N N . ALA A 1 258 ? -27.094 9.141 0.827 1 97.5 258 ALA A N 1
ATOM 2049 C CA . ALA A 1 258 ? -28.484 8.805 1.101 1 97.5 258 ALA A CA 1
ATOM 2050 C C . ALA A 1 258 ? -29.031 9.641 2.25 1 97.5 258 ALA A C 1
ATOM 2052 O O . ALA A 1 258 ? -30.25 9.781 2.398 1 97.5 258 ALA A O 1
ATOM 2053 N N . ALA A 1 259 ? -28.172 10.227 2.992 1 97.62 259 ALA A N 1
ATOM 2054 C CA . ALA A 1 259 ? -28.594 10.898 4.223 1 97.62 259 ALA A CA 1
ATOM 2055 C C . ALA A 1 259 ? -28.766 12.398 3.992 1 97.62 259 ALA A C 1
ATOM 2057 O O . ALA A 1 259 ? -29.422 13.078 4.789 1 97.62 259 ALA A O 1
ATOM 2058 N N . CYS A 1 260 ? -28.188 12.969 2.986 1 97.12 260 CYS A N 1
ATOM 2059 C CA . CYS A 1 260 ? -28.359 14.391 2.68 1 97.12 260 CYS A CA 1
ATOM 2060 C C . CYS A 1 260 ? -29.781 14.664 2.186 1 97.12 260 CYS A C 1
ATOM 2062 O O . CYS A 1 260 ? -30.359 13.867 1.445 1 97.12 260 CYS A O 1
ATOM 2064 N N . PRO A 1 261 ? -30.344 15.742 2.574 1 96.31 261 PRO A N 1
ATOM 2065 C CA . PRO A 1 261 ? -31.672 16.078 2.074 1 96.31 261 PRO A CA 1
ATOM 2066 C C . PRO A 1 261 ? -31.688 16.344 0.571 1 96.31 261 PRO A C 1
ATOM 2068 O O . PRO A 1 261 ? -31.016 17.25 0.097 1 96.31 261 PRO A O 1
ATOM 2071 N N . GLN A 1 262 ? -32.5 15.609 -0.136 1 95.44 262 GLN A N 1
ATOM 2072 C CA . GLN A 1 262 ? -32.594 15.719 -1.587 1 95.44 262 GLN A CA 1
ATOM 2073 C C . GLN A 1 262 ? -34.062 15.828 -2.02 1 95.44 262 GLN A C 1
ATOM 2075 O O . GLN A 1 262 ? -34.781 14.82 -2.109 1 95.44 262 GLN A O 1
ATOM 2080 N N . PRO A 1 263 ? -34.438 17.031 -2.389 1 92.81 263 PRO A N 1
ATOM 2081 C CA . PRO A 1 263 ? -35.812 17.219 -2.816 1 92.81 263 PRO A CA 1
ATOM 2082 C C . PRO A 1 263 ? -36.219 16.281 -3.959 1 92.81 263 PRO A C 1
ATOM 2084 O O . PRO A 1 263 ? -35.438 16.109 -4.914 1 92.81 263 PRO A O 1
ATOM 2087 N N . GLY A 1 264 ? -37.344 15.711 -3.801 1 90.69 264 GLY A N 1
ATOM 2088 C CA . GLY A 1 264 ? -37.875 14.828 -4.832 1 90.69 264 GLY A CA 1
ATOM 2089 C C . GLY A 1 264 ? -37.375 13.391 -4.676 1 90.69 264 GLY A C 1
ATOM 2090 O O . GLY A 1 264 ? -37.844 12.5 -5.379 1 90.69 264 GLY A O 1
ATOM 2091 N N . ILE A 1 265 ? -36.531 13.188 -3.758 1 94.81 265 ILE A N 1
ATOM 2092 C CA . ILE A 1 265 ? -35.938 11.852 -3.623 1 94.81 265 ILE A CA 1
ATOM 2093 C C . ILE A 1 265 ? -36.188 11.32 -2.215 1 94.81 265 ILE A C 1
ATOM 2095 O O . ILE A 1 265 ? -36.906 10.328 -2.041 1 94.81 265 ILE A O 1
ATOM 2099 N N . ASN A 1 266 ? -35.719 12.094 -1.17 1 96.38 266 ASN A N 1
ATOM 2100 C CA . ASN A 1 266 ? -35.781 11.453 0.14 1 96.38 266 ASN A CA 1
ATOM 2101 C C . ASN A 1 266 ? -36.406 12.375 1.186 1 96.38 266 ASN A C 1
ATOM 2103 O O . ASN A 1 266 ? -36.312 12.109 2.385 1 96.38 266 ASN A O 1
ATOM 2107 N N . LEU A 1 267 ? -36.906 13.477 0.781 1 95.94 267 LEU A N 1
ATOM 2108 C CA . LEU A 1 267 ? -37.594 14.375 1.722 1 95.94 267 LEU A CA 1
ATOM 2109 C C . LEU A 1 267 ? -39.062 14.031 1.846 1 95.94 267 LEU A C 1
ATOM 2111 O O . LEU A 1 267 ? -39.656 13.508 0.903 1 95.94 267 LEU A O 1
ATOM 2115 N N . PRO A 1 268 ? -39.594 14.266 2.973 1 92.88 268 PRO A N 1
ATOM 2116 C CA . PRO A 1 268 ? -41.031 14 3.129 1 92.88 268 PRO A CA 1
ATOM 2117 C C . PRO A 1 268 ? -41.906 14.961 2.32 1 92.88 268 PRO A C 1
ATOM 2119 O O . PRO A 1 268 ? -41.438 16.062 1.973 1 92.88 268 PRO A O 1
ATOM 2122 N N . LYS A 1 269 ? -43.094 14.516 2.143 1 91.75 269 LYS A N 1
ATOM 2123 C CA . LYS A 1 269 ? -44.031 15.375 1.442 1 91.75 269 LYS A CA 1
ATOM 2124 C C . LYS A 1 269 ? -44.344 16.625 2.256 1 91.75 269 LYS A C 1
ATOM 2126 O O . LYS A 1 269 ? -44.5 16.562 3.477 1 91.75 269 LYS A O 1
ATOM 2131 N N . GLY A 1 270 ? -44.281 17.766 1.715 1 91.69 270 GLY A N 1
ATOM 2132 C CA . GLY A 1 270 ? -44.625 19.016 2.367 1 91.69 270 GLY A CA 1
ATOM 2133 C C . GLY A 1 270 ? -43.469 19.625 3.145 1 91.69 270 GLY A C 1
ATOM 2134 O O . GLY A 1 270 ? -43.688 20.531 3.959 1 91.69 270 GLY A O 1
ATOM 2135 N N . TRP A 1 271 ? -42.25 19.156 2.926 1 94.19 271 TRP A N 1
ATOM 2136 C CA . TRP A 1 271 ? -41.094 19.641 3.664 1 94.19 271 TRP A CA 1
ATOM 2137 C C . TRP A 1 271 ? -40.906 21.156 3.475 1 94.19 271 TRP A C 1
ATOM 2139 O O . TRP A 1 271 ? -40.375 21.828 4.352 1 94.19 271 TRP A O 1
ATOM 2149 N N . GLU A 1 272 ? -41.438 21.719 2.363 1 92.56 272 GLU A N 1
ATOM 2150 C CA . GLU A 1 272 ? -41.312 23.141 2.043 1 92.56 272 GLU A CA 1
ATOM 2151 C C . GLU A 1 272 ? -42.062 24 3.055 1 92.56 272 GLU A C 1
ATOM 2153 O O . GLU A 1 272 ? -41.656 25.156 3.303 1 92.56 272 GLU A O 1
ATOM 2158 N N . LYS A 1 273 ? -43.062 23.422 3.711 1 92.38 273 LYS A N 1
ATOM 2159 C CA . LYS A 1 273 ? -43.906 24.172 4.645 1 92.38 273 LYS A CA 1
ATOM 2160 C C . LYS A 1 273 ? -43.469 23.922 6.086 1 92.38 273 LYS A C 1
ATOM 2162 O O . LYS A 1 273 ? -44 24.516 7.016 1 92.38 273 LYS A O 1
ATOM 2167 N N . ASP A 1 274 ? -42.469 23.156 6.203 1 93.06 274 ASP A N 1
ATOM 2168 C CA . ASP A 1 274 ? -41.938 22.922 7.539 1 93.06 274 ASP A CA 1
ATOM 2169 C C . ASP A 1 274 ? -41.344 24.188 8.133 1 93.06 274 ASP A C 1
ATOM 2171 O O . ASP A 1 274 ? -40.5 24.844 7.496 1 93.06 274 ASP A O 1
ATOM 2175 N N . PRO A 1 275 ? -41.781 24.562 9.281 1 91.38 275 PRO A N 1
ATOM 2176 C CA . PRO A 1 275 ? -41.25 25.781 9.898 1 91.38 275 PRO A CA 1
ATOM 2177 C C . PRO A 1 275 ? -39.75 25.656 10.227 1 91.38 275 PRO A C 1
ATOM 2179 O O . PRO A 1 275 ? -39.062 26.672 10.312 1 91.38 275 PRO A O 1
ATOM 2182 N N . ASN A 1 276 ? -39.281 24.469 10.406 1 92.69 276 ASN A N 1
ATOM 2183 C CA . ASN A 1 276 ? -37.875 24.25 10.703 1 92.69 276 ASN A CA 1
ATOM 2184 C C . ASN A 1 276 ? -37.062 23.953 9.445 1 92.69 276 ASN A C 1
ATOM 2186 O O . ASN A 1 276 ? -36.5 22.875 9.305 1 92.69 276 ASN A O 1
ATOM 2190 N N . GLN A 1 277 ? -36.844 24.953 8.609 1 92.69 277 GLN A N 1
ATOM 2191 C CA . GLN A 1 277 ? -36.188 24.812 7.32 1 92.69 277 GLN A CA 1
ATOM 2192 C C . GLN A 1 277 ? -34.688 24.5 7.492 1 92.69 277 GLN A C 1
ATOM 2194 O O . GLN A 1 277 ? -34.062 23.953 6.582 1 92.69 277 GLN A O 1
ATOM 2199 N N . TRP A 1 278 ? -34.188 24.797 8.68 1 92.38 278 TRP A N 1
ATOM 2200 C CA . TRP A 1 278 ? -32.781 24.562 8.945 1 92.38 278 TRP A CA 1
ATOM 2201 C C . TRP A 1 278 ? -32.469 23.078 8.953 1 92.38 278 TRP A C 1
ATOM 2203 O O . TRP A 1 278 ? -31.312 22.688 8.805 1 92.38 278 TRP A O 1
ATOM 2213 N N . LEU A 1 279 ? -33.438 22.156 9.023 1 95.38 279 LEU A N 1
ATOM 2214 C CA . LEU A 1 279 ? -33.281 20.703 9.031 1 95.38 279 LEU A CA 1
ATOM 2215 C C . LEU A 1 279 ? -32.969 20.188 7.629 1 95.38 279 LEU A C 1
ATOM 2217 O O . LEU A 1 279 ? -32.5 19.062 7.465 1 95.38 279 LEU A O 1
ATOM 2221 N N . TYR A 1 280 ? -33.156 21.047 6.625 1 95.5 280 TYR A N 1
ATOM 2222 C CA . TYR A 1 280 ? -33 20.609 5.242 1 95.5 280 TYR A CA 1
ATOM 2223 C C . TYR A 1 280 ? -31.828 21.312 4.578 1 95.5 280 TYR A C 1
ATOM 2225 O O . TYR A 1 280 ? -31.766 21.406 3.352 1 95.5 280 TYR A O 1
ATOM 2233 N N . VAL A 1 281 ? -30.922 21.781 5.398 1 92.69 281 VAL A N 1
ATOM 2234 C CA . VAL A 1 281 ? -29.734 22.484 4.922 1 92.69 281 VAL A CA 1
ATOM 2235 C C . VAL A 1 281 ? -28.766 21.484 4.285 1 92.69 281 VAL A C 1
ATOM 2237 O O . VAL A 1 281 ? -28.703 20.328 4.688 1 92.69 281 VAL A O 1
ATOM 2240 N N . ARG A 1 282 ? -28.062 21.984 3.258 1 95.12 282 ARG A N 1
ATOM 2241 C CA . ARG A 1 282 ? -27.047 21.172 2.59 1 95.12 282 ARG A CA 1
ATOM 2242 C C . ARG A 1 282 ? -25.641 21.672 2.93 1 95.12 282 ARG A C 1
ATOM 2244 O O . ARG A 1 282 ? -25.391 22.875 2.986 1 95.12 282 ARG A O 1
ATOM 2251 N N . PHE A 1 283 ? -24.797 20.719 3.238 1 96.44 283 PHE A N 1
ATOM 2252 C CA . PHE A 1 283 ? -23.422 21.047 3.564 1 96.44 283 PHE A CA 1
ATOM 2253 C C . PHE A 1 283 ? -22.5 20.75 2.387 1 96.44 283 PHE A C 1
ATOM 2255 O O . PHE A 1 283 ? -22.609 19.703 1.754 1 96.44 283 PHE A O 1
ATOM 2262 N N . ILE A 1 284 ? -21.625 21.641 2.029 1 97.69 284 ILE A N 1
ATOM 2263 C CA . ILE A 1 284 ? -20.594 21.484 1.014 1 97.69 284 ILE A CA 1
ATOM 2264 C C . ILE A 1 284 ? -19.219 21.781 1.62 1 97.69 284 ILE A C 1
ATOM 2266 O O . ILE A 1 284 ? -18.922 22.922 1.97 1 97.69 284 ILE A O 1
ATOM 2270 N N . ILE A 1 285 ? -18.469 20.797 1.755 1 97.81 285 ILE A N 1
ATOM 2271 C CA . ILE A 1 285 ? -17.125 20.938 2.307 1 97.81 285 ILE A CA 1
ATOM 2272 C C . ILE A 1 285 ? -16.094 20.922 1.175 1 97.81 285 ILE A C 1
ATOM 2274 O O . ILE A 1 285 ? -16.094 20.016 0.343 1 97.81 285 ILE A O 1
ATOM 2278 N N . LEU A 1 286 ? -15.273 21.906 1.139 1 96.75 286 LEU A N 1
ATOM 2279 C CA . LEU A 1 286 ? -14.25 22.031 0.104 1 96.75 286 LEU A CA 1
ATOM 2280 C C . LEU A 1 286 ? -12.852 21.875 0.696 1 96.75 286 LEU A C 1
ATOM 2282 O O . LEU A 1 286 ? -12.609 22.266 1.839 1 96.75 286 LEU A O 1
ATOM 2286 N N . ASP A 1 287 ? -12.016 21.25 -0.009 1 94.19 287 ASP A N 1
ATOM 2287 C CA . ASP A 1 287 ? -10.617 21.125 0.393 1 94.19 287 ASP A CA 1
ATOM 2288 C C . ASP A 1 287 ? -9.75 20.672 -0.781 1 94.19 287 ASP A C 1
ATOM 2290 O O . ASP A 1 287 ? -10.258 20.219 -1.805 1 94.19 287 ASP A O 1
ATOM 2294 N N . GLY A 1 288 ? -8.422 20.984 -0.689 1 91.81 288 GLY A N 1
ATOM 2295 C CA . GLY A 1 288 ? -7.453 20.547 -1.676 1 91.81 288 GLY A CA 1
ATOM 2296 C C . GLY A 1 288 ? -6.504 19.484 -1.143 1 91.81 288 GLY A C 1
ATOM 2297 O O . GLY A 1 288 ? -6.211 19.453 0.055 1 91.81 288 GLY A O 1
ATOM 2298 N N . ASN A 1 289 ? -6.141 18.578 -2 1 91.38 289 ASN A N 1
ATOM 2299 C CA . ASN A 1 289 ? -5.195 17.5 -1.699 1 91.38 289 ASN A CA 1
ATOM 2300 C C . ASN A 1 289 ? -3.988 17.547 -2.629 1 91.38 289 ASN A C 1
ATOM 2302 O O . ASN A 1 289 ? -4.133 17.453 -3.85 1 91.38 289 ASN A O 1
ATOM 2306 N N . PHE A 1 290 ? -2.766 17.562 -2.148 1 88.19 290 PHE A N 1
ATOM 2307 C CA . PHE A 1 290 ? -1.585 17.75 -2.982 1 88.19 290 PHE A CA 1
ATOM 2308 C C . PHE A 1 290 ? -0.769 16.469 -3.068 1 88.19 290 PHE A C 1
ATOM 2310 O O . PHE A 1 290 ? 0.369 16.469 -3.543 1 88.19 290 PHE A O 1
ATOM 2317 N N . VAL A 1 291 ? -1.322 15.445 -2.576 1 86.88 291 VAL A N 1
ATOM 2318 C CA . VAL A 1 291 ? -0.675 14.141 -2.691 1 86.88 291 VAL A CA 1
ATOM 2319 C C . VAL A 1 291 ? -1.04 13.5 -4.027 1 86.88 291 VAL A C 1
ATOM 2321 O O . VAL A 1 291 ? -0.229 12.789 -4.625 1 86.88 291 VAL A O 1
ATOM 2324 N N . CYS A 1 292 ? -2.201 13.766 -4.484 1 92.5 292 CYS A N 1
ATOM 2325 C CA . CYS A 1 292 ? -2.691 13.195 -5.734 1 92.5 292 CYS A CA 1
ATOM 2326 C C . CYS A 1 292 ? -2.107 13.922 -6.938 1 92.5 292 CYS A C 1
ATOM 2328 O O . CYS A 1 292 ? -2.838 14.555 -7.703 1 92.5 292 CYS A O 1
ATOM 2330 N N . VAL A 1 293 ? -0.828 13.695 -7.188 1 91.06 293 VAL A N 1
ATOM 2331 C CA . VAL A 1 293 ? -0.115 14.352 -8.281 1 91.06 293 VAL A CA 1
ATOM 2332 C C . VAL A 1 293 ? -0.101 13.445 -9.508 1 91.06 293 VAL A C 1
ATOM 2334 O O . VAL A 1 293 ? -0.392 12.25 -9.406 1 91.06 293 VAL A O 1
ATOM 2337 N N . HIS A 1 294 ? 0.021 13.984 -10.617 1 92.69 294 HIS A N 1
ATOM 2338 C CA . HIS A 1 294 ? 0.271 13.266 -11.867 1 92.69 294 HIS A CA 1
ATOM 2339 C C . HIS A 1 294 ? 1.555 13.742 -12.531 1 92.69 294 HIS A C 1
ATOM 2341 O O . HIS A 1 294 ? 1.739 14.945 -12.742 1 92.69 294 HIS A O 1
ATOM 2347 N N . ARG A 1 295 ? 2.451 12.867 -12.883 1 86.38 295 ARG A N 1
ATOM 2348 C CA . ARG A 1 295 ? 3.732 13.203 -13.5 1 86.38 295 ARG A CA 1
ATOM 2349 C C . ARG A 1 295 ? 3.588 13.383 -15.008 1 86.38 295 ARG A C 1
ATOM 2351 O O . ARG A 1 295 ? 2.836 12.648 -15.656 1 86.38 295 ARG A O 1
ATOM 2358 N N . LEU A 1 296 ? 4.352 14.375 -15.406 1 82.69 296 LEU A N 1
ATOM 2359 C CA . LEU A 1 296 ? 4.348 14.602 -16.844 1 82.69 296 LEU A CA 1
ATOM 2360 C C . LEU A 1 296 ? 5.086 13.492 -17.578 1 82.69 296 LEU A C 1
ATOM 2362 O O . LEU A 1 296 ? 6.266 13.242 -17.312 1 82.69 296 LEU A O 1
ATOM 2366 N N . LEU A 1 297 ? 4.336 12.641 -18.203 1 72.19 297 LEU A N 1
ATOM 2367 C CA . LEU A 1 297 ? 4.941 11.531 -18.922 1 72.19 297 LEU A CA 1
ATOM 2368 C C . LEU A 1 297 ? 5.375 11.969 -20.328 1 72.19 297 LEU A C 1
ATOM 2370 O O . LEU A 1 297 ? 4.699 12.781 -20.969 1 72.19 297 LEU A O 1
ATOM 2374 N N . ARG A 1 298 ? 6.625 11.602 -20.703 1 59.84 298 ARG A N 1
ATOM 2375 C CA . ARG A 1 298 ? 7.129 11.852 -22.062 1 59.84 298 ARG A CA 1
ATOM 2376 C C . ARG A 1 298 ? 6.363 11.039 -23.094 1 59.84 298 ARG A C 1
ATOM 2378 O O . ARG A 1 298 ? 6.047 9.867 -22.859 1 59.84 298 ARG A O 1
ATOM 2385 N N . GLY A 1 299 ? 5.848 11.602 -24.156 1 56.28 299 GLY A N 1
ATOM 2386 C CA . GLY A 1 299 ? 5.207 10.906 -25.266 1 56.28 299 GLY A CA 1
ATOM 2387 C C . GLY A 1 299 ? 3.73 10.648 -25.031 1 56.28 299 GLY A C 1
ATOM 2388 O O . GLY A 1 299 ? 3.162 9.711 -25.594 1 56.28 299 GLY A O 1
ATOM 2389 N N . GLN A 1 300 ? 3.154 11.102 -23.969 1 56.31 300 GLN A N 1
ATOM 2390 C CA . GLN A 1 300 ? 1.783 10.789 -23.578 1 56.31 300 GLN A CA 1
ATOM 2391 C C . GLN A 1 300 ? 0.793 11.203 -24.656 1 56.31 300 GLN A C 1
ATOM 2393 O O . GLN A 1 300 ? -0.421 11.109 -24.469 1 56.31 300 GLN A O 1
ATOM 2398 N N . GLU A 1 301 ? 1.286 11.695 -25.625 1 52.5 301 GLU A N 1
ATOM 2399 C CA . GLU A 1 301 ? 0.274 12.031 -26.609 1 52.5 301 GLU A CA 1
ATOM 2400 C C . GLU A 1 301 ? -0.617 10.828 -26.922 1 52.5 301 GLU A C 1
ATOM 2402 O O . GLU A 1 301 ? -1.664 10.969 -27.547 1 52.5 301 GLU A O 1
ATOM 2407 N N . GLY A 1 302 ? -0.377 9.656 -26.406 1 54.12 302 GLY A N 1
ATOM 2408 C CA . GLY A 1 302 ? -1.001 8.523 -27.078 1 54.12 302 GLY A CA 1
ATOM 2409 C C . GLY A 1 302 ? -2.318 8.109 -26.453 1 54.12 302 GLY A C 1
ATOM 2410 O O . GLY A 1 302 ? -3.256 7.73 -27.156 1 54.12 302 GLY A O 1
ATOM 2411 N N . ASP A 1 303 ? -2.406 7.848 -25.062 1 61.75 303 ASP A N 1
ATOM 2412 C CA . ASP A 1 303 ? -3.699 7.328 -24.625 1 61.75 303 ASP A CA 1
ATOM 2413 C C . ASP A 1 303 ? -4.703 8.461 -24.422 1 61.75 303 ASP A C 1
ATOM 2415 O O . ASP A 1 303 ? -4.691 9.133 -23.391 1 61.75 303 ASP A O 1
ATOM 2419 N N . THR A 1 304 ? -5.41 8.727 -25.484 1 73.25 304 THR A N 1
ATOM 2420 C CA . THR A 1 304 ? -6.355 9.836 -25.562 1 73.25 304 THR A CA 1
ATOM 2421 C C . THR A 1 304 ? -7.793 9.32 -25.562 1 73.25 304 THR A C 1
ATOM 2423 O O . THR A 1 304 ? -8.719 10.047 -25.922 1 73.25 304 THR A O 1
ATOM 2426 N N . VAL A 1 305 ? -7.992 8.008 -25.047 1 87.56 305 VAL A N 1
ATOM 2427 C CA . VAL A 1 305 ? -9.359 7.488 -25.062 1 87.56 305 VAL A CA 1
ATOM 2428 C C . VAL A 1 305 ? -9.977 7.617 -23.672 1 87.56 305 VAL A C 1
ATOM 2430 O O . VAL A 1 305 ? -9.594 6.895 -22.75 1 87.56 305 VAL A O 1
ATOM 2433 N N . TYR A 1 306 ? -10.898 8.555 -23.547 1 91.75 306 TYR A N 1
ATOM 2434 C CA . TYR A 1 306 ? -11.625 8.75 -22.297 1 91.75 306 TYR A CA 1
ATOM 2435 C C . TYR A 1 306 ? -12.898 7.914 -22.281 1 91.75 306 TYR A C 1
ATOM 2437 O O . TYR A 1 306 ? -13.758 8.062 -23.156 1 91.75 306 TYR A O 1
ATOM 2445 N N . LEU A 1 307 ? -13.047 7.016 -21.312 1 93.5 307 LEU A N 1
ATOM 2446 C CA . LEU A 1 307 ? -14.273 6.25 -21.156 1 93.5 307 LEU A CA 1
ATOM 2447 C C . LEU A 1 307 ? -15.367 7.098 -20.516 1 93.5 307 LEU A C 1
ATOM 2449 O O . LEU A 1 307 ? -16.547 6.781 -20.625 1 93.5 307 LEU A O 1
ATOM 2453 N N . LYS A 1 308 ? -14.906 8.227 -19.828 1 94.12 308 LYS A N 1
ATOM 2454 C CA . LYS A 1 308 ? -15.836 9.148 -19.188 1 94.12 308 LYS A CA 1
ATOM 2455 C C . LYS A 1 308 ? -15.516 10.594 -19.562 1 94.12 308 LYS A C 1
ATOM 2457 O O . LYS A 1 308 ? -15.234 11.422 -18.688 1 94.12 308 LYS A O 1
ATOM 2462 N N . PRO A 1 309 ? -15.742 10.898 -20.797 1 92.56 309 PRO A N 1
ATOM 2463 C CA . PRO A 1 309 ? -15.312 12.203 -21.297 1 92.56 309 PRO A CA 1
ATOM 2464 C C . PRO A 1 309 ? -16.203 13.344 -20.812 1 92.56 309 PRO A C 1
ATOM 2466 O O . PRO A 1 309 ? -15.781 14.5 -20.781 1 92.56 309 PRO A O 1
ATOM 2469 N N . ALA A 1 310 ? -17.438 13.078 -20.406 1 94.44 310 ALA A N 1
ATOM 2470 C CA . ALA A 1 310 ? -18.391 14.125 -20.047 1 94.44 310 ALA A CA 1
ATOM 2471 C C . ALA A 1 310 ? -18.359 14.375 -18.531 1 94.44 310 ALA A C 1
ATOM 2473 O O . ALA A 1 310 ? -19.156 15.172 -18.016 1 94.44 310 ALA A O 1
ATOM 2474 N N . GLY A 1 311 ? -17.422 13.766 -17.859 1 96.75 311 GLY A N 1
ATOM 2475 C CA . GLY A 1 311 ? -17.453 13.875 -16.406 1 96.75 311 GLY A CA 1
ATOM 2476 C C . GLY A 1 311 ? -18.578 13.094 -15.766 1 96.75 311 GLY A C 1
ATOM 2477 O O . GLY A 1 311 ? -19.281 13.602 -14.891 1 96.75 311 GLY A O 1
ATOM 2478 N N . GLU A 1 312 ? -18.75 11.867 -16.203 1 97.5 312 GLU A N 1
ATOM 2479 C CA . GLU A 1 312 ? -19.875 11.016 -15.797 1 97.5 312 GLU A CA 1
ATOM 2480 C C . GLU A 1 312 ? -19.75 10.602 -14.336 1 97.5 312 GLU A C 1
ATOM 2482 O O . GLU A 1 312 ? -20.75 10.273 -13.688 1 97.5 312 GLU A O 1
ATOM 2487 N N . GLY A 1 313 ? -18.562 10.562 -13.789 1 97.94 313 GLY A N 1
ATOM 2488 C CA . GLY A 1 313 ? -18.312 10.18 -12.414 1 97.94 313 GLY A CA 1
ATOM 2489 C C . GLY A 1 313 ? -18.156 11.359 -11.477 1 97.94 313 GLY A C 1
ATOM 2490 O O . GLY A 1 313 ? -19 12.258 -11.453 1 97.94 313 GLY A O 1
ATOM 2491 N N . TYR A 1 314 ? -17.062 11.414 -10.766 1 98.38 314 TYR A N 1
ATOM 2492 C CA . TYR A 1 314 ? -16.828 12.461 -9.781 1 98.38 314 TYR A CA 1
ATOM 2493 C C . TYR A 1 314 ? -15.844 13.492 -10.305 1 98.38 314 TYR A C 1
ATOM 2495 O O . TYR A 1 314 ? -15.953 14.68 -9.992 1 98.38 314 TYR A O 1
ATOM 2503 N N . MET A 1 315 ? -14.906 13.008 -11.117 1 97.81 315 MET A N 1
ATOM 2504 C CA . MET A 1 315 ? -13.961 13.93 -11.734 1 97.81 315 MET A CA 1
ATOM 2505 C C . MET A 1 315 ? -14.672 14.844 -12.734 1 97.81 315 MET A C 1
ATOM 2507 O O . MET A 1 315 ? -15.594 14.414 -13.43 1 97.81 315 MET A O 1
ATOM 2511 N N . THR A 1 316 ? -14.258 16.016 -12.828 1 97.5 316 THR A N 1
ATOM 2512 C CA . THR A 1 316 ? -14.805 16.969 -13.797 1 97.5 316 THR A CA 1
ATOM 2513 C C . THR A 1 316 ? -14.5 16.516 -15.227 1 97.5 316 THR A C 1
ATOM 2515 O O . THR A 1 316 ? -13.531 15.789 -15.461 1 97.5 316 THR A O 1
ATOM 2518 N N . ALA A 1 317 ? -15.406 16.969 -16.125 1 96.62 317 ALA A N 1
ATOM 2519 C CA . ALA A 1 317 ? -15.125 16.719 -17.531 1 96.62 317 ALA A CA 1
ATOM 2520 C C . ALA A 1 317 ? -13.812 17.375 -17.953 1 96.62 317 ALA A C 1
ATOM 2522 O O . ALA A 1 317 ? -13.633 18.594 -17.781 1 96.62 317 ALA A O 1
ATOM 2523 N N . PRO A 1 318 ? -12.938 16.594 -18.469 1 92.38 318 PRO A N 1
ATOM 2524 C CA . PRO A 1 318 ? -11.609 17.141 -18.75 1 92.38 318 PRO A CA 1
ATOM 2525 C C . PRO A 1 318 ? -11.648 18.312 -19.734 1 92.38 318 PRO A C 1
ATOM 2527 O O . PRO A 1 318 ? -10.969 19.312 -19.547 1 92.38 318 PRO A O 1
ATOM 2530 N N . GLY A 1 319 ? -12.375 18.25 -20.812 1 91.75 319 GLY A N 1
ATOM 2531 C CA . GLY A 1 319 ? -12.43 19.297 -21.828 1 91.75 319 GLY A CA 1
ATOM 2532 C C . GLY A 1 319 ? -12.945 20.625 -21.281 1 91.75 319 GLY A C 1
ATOM 2533 O O . GLY A 1 319 ? -12.195 21.594 -21.188 1 91.75 319 GLY A O 1
ATOM 2534 N N . PRO A 1 320 ? -14.164 20.625 -20.859 1 94.81 320 PRO A N 1
ATOM 2535 C CA . PRO A 1 320 ? -14.758 21.859 -20.328 1 94.81 320 PRO A CA 1
ATOM 2536 C C . PRO A 1 320 ? -13.984 22.422 -19.141 1 94.81 320 PRO A C 1
ATOM 2538 O O . PRO A 1 320 ? -13.844 23.641 -19.031 1 94.81 320 PRO A O 1
ATOM 2541 N N . TYR A 1 321 ? -13.484 21.672 -18.344 1 96.25 321 TYR A N 1
ATOM 2542 C CA . TYR A 1 321 ? -12.742 22.109 -17.172 1 96.25 321 TYR A CA 1
ATOM 2543 C C . TYR A 1 321 ? -11.453 22.812 -17.578 1 96.25 321 TYR A C 1
ATOM 2545 O O . TYR A 1 321 ? -11.133 23.891 -17.062 1 96.25 321 TYR A O 1
ATOM 2553 N N . MET A 1 322 ? -10.758 22.219 -18.516 1 93.75 322 MET A N 1
ATOM 2554 C CA . MET A 1 322 ? -9.516 22.844 -18.969 1 93.75 322 MET A CA 1
ATOM 2555 C C . MET A 1 322 ? -9.797 24.125 -19.719 1 93.75 322 MET A C 1
ATOM 2557 O O . MET A 1 322 ? -9.008 25.078 -19.641 1 93.75 322 MET A O 1
ATOM 2561 N N . ASP A 1 323 ? -10.852 24.172 -20.406 1 94.44 323 ASP A N 1
ATOM 2562 C CA . ASP A 1 323 ? -11.258 25.406 -21.062 1 94.44 323 ASP A CA 1
ATOM 2563 C C . ASP A 1 323 ? -11.492 26.516 -20.047 1 94.44 323 ASP A C 1
ATOM 2565 O O . ASP A 1 323 ? -11.094 27.672 -20.266 1 94.44 323 ASP A O 1
ATOM 2569 N N . HIS A 1 324 ? -12.133 26.156 -19 1 95.44 324 HIS A N 1
ATOM 2570 C CA . HIS A 1 324 ? -12.359 27.109 -17.922 1 95.44 324 HIS A CA 1
ATOM 2571 C C . HIS A 1 324 ? -11.039 27.609 -17.344 1 95.44 324 HIS A C 1
ATOM 2573 O O . HIS A 1 324 ? -10.859 28.812 -17.141 1 95.44 324 HIS A O 1
ATOM 2579 N N . VAL A 1 325 ? -10.148 26.719 -17.109 1 93 325 VAL A N 1
ATOM 2580 C CA . VAL A 1 325 ? -8.875 27.047 -16.484 1 93 325 VAL A CA 1
ATOM 2581 C C . VAL A 1 325 ? -8.07 27.953 -17.391 1 93 325 VAL A C 1
ATOM 2583 O O . VAL A 1 325 ? -7.453 28.922 -16.938 1 93 325 VAL A O 1
ATOM 2586 N N . HIS A 1 326 ? -8.148 27.734 -18.688 1 91.12 326 HIS A N 1
ATOM 2587 C CA . HIS A 1 326 ? -7.34 28.484 -19.641 1 91.12 326 HIS A CA 1
ATOM 2588 C C . HIS A 1 326 ? -7.949 29.859 -19.922 1 91.12 326 HIS A C 1
ATOM 2590 O O . HIS A 1 326 ? -7.227 30.812 -20.188 1 91.12 326 HIS A O 1
ATOM 2596 N N . SER A 1 327 ? -9.172 29.922 -19.766 1 91.94 327 SER A N 1
ATOM 2597 C CA . SER A 1 327 ? -9.844 31.156 -20.188 1 91.94 327 SER A CA 1
ATOM 2598 C C . SER A 1 327 ? -10.047 32.094 -19 1 91.94 327 SER A C 1
ATOM 2600 O O . SER A 1 327 ? -10.359 33.281 -19.188 1 91.94 327 SER A O 1
ATOM 2602 N N . THR A 1 328 ? -9.93 31.594 -17.844 1 90.75 328 THR A N 1
ATOM 2603 C CA . THR A 1 328 ? -10.203 32.406 -16.672 1 90.75 328 THR A CA 1
ATOM 2604 C C . THR A 1 328 ? -8.945 33.125 -16.219 1 90.75 328 THR A C 1
ATOM 2606 O O . THR A 1 328 ? -7.883 32.531 -16.094 1 90.75 328 THR A O 1
ATOM 2609 N N . ALA A 1 329 ? -9.086 34.469 -15.992 1 80.25 329 ALA A N 1
ATOM 2610 C CA . ALA A 1 329 ? -7.977 35.312 -15.523 1 80.25 329 ALA A CA 1
ATOM 2611 C C . ALA A 1 329 ? -7.719 35.094 -14.039 1 80.25 329 ALA A C 1
ATOM 2613 O O . ALA A 1 329 ? -8.656 34.938 -13.25 1 80.25 329 ALA A O 1
ATOM 2614 N N . GLU A 1 330 ? -6.477 34.875 -13.727 1 75.94 330 GLU A N 1
ATOM 2615 C CA . GLU A 1 330 ? -6.105 34.656 -12.328 1 75.94 330 GLU A CA 1
ATOM 2616 C C . GLU A 1 330 ? -5.855 35.969 -11.609 1 75.94 330 GLU A C 1
ATOM 2618 O O . GLU A 1 330 ? -5.098 36.812 -12.094 1 75.94 330 GLU A O 1
ATOM 2623 N N . ALA A 1 331 ? -6.688 36.312 -10.703 1 64.5 331 ALA A N 1
ATOM 2624 C CA . ALA A 1 331 ? -6.406 37.5 -9.883 1 64.5 331 ALA A CA 1
ATOM 2625 C C . ALA A 1 331 ? -5.723 37.094 -8.578 1 64.5 331 ALA A C 1
ATOM 2627 O O . ALA A 1 331 ? -6.211 36.25 -7.848 1 64.5 331 ALA A O 1
ATOM 2628 N N . ARG A 1 332 ? -4.523 37.5 -8.367 1 61.5 332 ARG A N 1
ATOM 2629 C CA . ARG A 1 332 ? -3.82 37.219 -7.125 1 61.5 332 ARG A CA 1
ATOM 2630 C C . ARG A 1 332 ? -4.312 38.094 -5.992 1 61.5 332 ARG A C 1
ATOM 2632 O O . ARG A 1 332 ? -4.289 39.344 -6.105 1 61.5 332 ARG A O 1
ATOM 2639 N N . GLU A 1 333 ? -5.035 37.469 -5.105 1 68 333 GLU A N 1
ATOM 2640 C CA . GLU A 1 333 ? -5.504 38.219 -3.939 1 68 333 GLU A CA 1
ATOM 2641 C C . GLU A 1 333 ? -4.559 38.031 -2.754 1 68 333 GLU A C 1
ATOM 2643 O O . GLU A 1 333 ? -4.055 36.938 -2.516 1 68 333 GLU A O 1
ATOM 2648 N N . VAL A 1 334 ? -4.121 39.125 -2.143 1 61.47 334 VAL A N 1
ATOM 2649 C CA . VAL A 1 334 ? -3.207 39.125 -1.006 1 61.47 334 VAL A CA 1
ATOM 2650 C C . VAL A 1 334 ? -3.926 38.562 0.228 1 61.47 334 VAL A C 1
ATOM 2652 O O . VAL A 1 334 ? -5.062 38.938 0.51 1 61.47 334 VAL A O 1
ATOM 2655 N N . SER A 1 335 ? -3.414 37.625 0.824 1 65.38 335 SER A N 1
ATOM 2656 C CA . SER A 1 335 ? -4 37 2.014 1 65.38 335 SER A CA 1
ATOM 2657 C C . SER A 1 335 ? -3.869 37.938 3.225 1 65.38 335 SER A C 1
ATOM 2659 O O . SER A 1 335 ? -2.812 38.531 3.447 1 65.38 335 SER A O 1
ATOM 2661 N N . LYS A 1 336 ? -4.883 38.281 3.867 1 63.75 336 LYS A N 1
ATOM 2662 C CA . LYS A 1 336 ? -4.902 39.094 5.066 1 63.75 336 LYS A CA 1
ATOM 2663 C C . LYS A 1 336 ? -4.879 38.25 6.332 1 63.75 336 LYS A C 1
ATOM 2665 O O . LYS A 1 336 ? -5 38.75 7.441 1 63.75 336 LYS A O 1
ATOM 2670 N N . CYS A 1 337 ? -4.863 36.875 6.129 1 74.38 337 CYS A N 1
ATOM 2671 C CA . CYS A 1 337 ? -4.879 35.969 7.273 1 74.38 337 CYS A CA 1
ATOM 2672 C C . CYS A 1 337 ? -3.68 35.031 7.246 1 74.38 337 CYS A C 1
ATOM 2674 O O . CYS A 1 337 ? -2.939 35 6.258 1 74.38 337 CYS A O 1
ATOM 2676 N N . TYR A 1 338 ? -3.242 34.438 8.469 1 56.72 338 TYR A N 1
ATOM 2677 C CA . TYR A 1 338 ? -2.006 33.656 8.641 1 56.72 338 TYR A CA 1
ATOM 2678 C C . TYR A 1 338 ? -1.987 32.438 7.727 1 56.72 338 TYR A C 1
ATOM 2680 O O . TYR A 1 338 ? -0.946 32.094 7.16 1 56.72 338 TYR A O 1
ATOM 2688 N N . ASN A 1 339 ? -2.912 31.547 7.855 1 52.25 339 ASN A N 1
ATOM 2689 C CA . ASN A 1 339 ? -2.896 30.203 7.297 1 52.25 339 ASN A CA 1
ATOM 2690 C C . ASN A 1 339 ? -2.82 30.219 5.773 1 52.25 339 ASN A C 1
ATOM 2692 O O . ASN A 1 339 ? -2.641 29.188 5.141 1 52.25 339 ASN A O 1
ATOM 2696 N N . HIS A 1 340 ? -2.812 31.344 5.223 1 49.5 340 HIS A N 1
ATOM 2697 C CA . HIS A 1 340 ? -2.787 31.406 3.768 1 49.5 340 HIS A CA 1
ATOM 2698 C C . HIS A 1 340 ? -1.4 31.094 3.223 1 49.5 340 HIS A C 1
ATOM 2700 O O . HIS A 1 340 ? -1.255 30.734 2.049 1 49.5 340 HIS A O 1
ATOM 2706 N N . ARG A 1 341 ? -0.5 31.25 4 1 44.34 341 ARG A N 1
ATOM 2707 C CA . ARG A 1 341 ? 0.852 30.922 3.562 1 44.34 341 ARG A CA 1
ATOM 2708 C C . ARG A 1 341 ? 0.973 29.438 3.244 1 44.34 341 ARG A C 1
ATOM 2710 O O . ARG A 1 341 ? 1.68 29.047 2.309 1 44.34 341 ARG A O 1
ATOM 2717 N N . ALA A 1 342 ? 0.4 28.641 4.094 1 46.78 342 ALA A N 1
ATOM 2718 C CA . ALA A 1 342 ? 0.422 27.219 3.789 1 46.78 342 ALA A CA 1
ATOM 2719 C C . ALA A 1 342 ? -0.16 26.938 2.406 1 46.78 342 ALA A C 1
ATOM 2721 O O . ALA A 1 342 ? 0.295 26.031 1.705 1 46.78 342 ALA A O 1
ATOM 2722 N N . ILE A 1 343 ? -1.041 27.797 2.041 1 49.84 343 ILE A N 1
ATOM 2723 C CA . ILE A 1 343 ? -1.664 27.656 0.73 1 49.84 343 ILE A CA 1
ATOM 2724 C C . ILE A 1 343 ? -0.696 28.125 -0.354 1 49.84 343 ILE A C 1
ATOM 2726 O O . ILE A 1 343 ? -0.612 27.516 -1.425 1 49.84 343 ILE A O 1
ATOM 2730 N N . ALA A 1 344 ? -0.028 29.234 -0.032 1 48.69 344 ALA A N 1
ATOM 2731 C CA . ALA A 1 344 ? 0.918 29.734 -1.023 1 48.69 344 ALA A CA 1
ATOM 2732 C C . ALA A 1 344 ? 2.01 28.703 -1.312 1 48.69 344 ALA A C 1
ATOM 2734 O O . ALA A 1 344 ? 2.475 28.594 -2.449 1 48.69 344 ALA A O 1
ATOM 2735 N N . ASP A 1 345 ? 2.41 28.062 -0.346 1 48.84 345 ASP A N 1
ATOM 2736 C CA . ASP A 1 345 ? 3.477 27.078 -0.499 1 48.84 345 ASP A CA 1
ATOM 2737 C C . ASP A 1 345 ? 2.982 25.844 -1.264 1 48.84 345 ASP A C 1
ATOM 2739 O O . ASP A 1 345 ? 3.752 25.203 -1.984 1 48.84 345 ASP A O 1
ATOM 2743 N N . ARG A 1 346 ? 1.764 25.656 -1.138 1 49.59 346 ARG A N 1
ATOM 2744 C CA . ARG A 1 346 ? 1.146 24.5 -1.789 1 49.59 346 ARG A CA 1
ATOM 2745 C C . ARG A 1 346 ? 0.891 24.781 -3.268 1 49.59 346 ARG A C 1
ATOM 2747 O O . ARG A 1 346 ? 0.586 23.859 -4.031 1 49.59 346 ARG A O 1
ATOM 2754 N N . GLY A 1 347 ? 0.959 26.125 -3.598 1 52.28 347 GLY A N 1
ATOM 2755 C CA . GLY A 1 347 ? 0.776 26.547 -4.98 1 52.28 347 GLY A CA 1
ATOM 2756 C C . GLY A 1 347 ? 1.993 26.297 -5.848 1 52.28 347 GLY A C 1
ATOM 2757 O O . GLY A 1 347 ? 2.057 26.75 -6.988 1 52.28 347 GLY A O 1
ATOM 2758 N N . LYS A 1 348 ? 2.916 25.641 -5.285 1 53 348 LYS A N 1
ATOM 2759 C CA . LYS A 1 348 ? 4.121 25.531 -6.102 1 53 348 LYS A CA 1
ATOM 2760 C C . LYS A 1 348 ? 4.039 24.328 -7.047 1 53 348 LYS A C 1
ATOM 2762 O O . LYS A 1 348 ? 3.578 23.266 -6.66 1 53 348 LYS A O 1
ATOM 2767 N N . ALA A 1 349 ? 4.172 24.766 -8.281 1 58.41 349 ALA A N 1
ATOM 2768 C CA . ALA A 1 349 ? 4.266 23.734 -9.328 1 58.41 349 ALA A CA 1
ATOM 2769 C C . ALA A 1 349 ? 5.328 22.703 -8.984 1 58.41 349 ALA A C 1
ATOM 2771 O O . ALA A 1 349 ? 6.418 23.047 -8.523 1 58.41 349 ALA A O 1
ATOM 2772 N N . HIS A 1 350 ? 4.801 21.5 -8.742 1 64.31 350 HIS A N 1
ATOM 2773 C CA . HIS A 1 350 ? 5.77 20.422 -8.578 1 64.31 350 HIS A CA 1
ATOM 2774 C C . HIS A 1 350 ? 6.527 20.156 -9.883 1 64.31 350 HIS A C 1
ATOM 2776 O O . HIS A 1 350 ? 5.914 19.922 -10.922 1 64.31 350 HIS A O 1
ATOM 2782 N N . LYS A 1 351 ? 7.707 20.438 -9.938 1 64.75 351 LYS A N 1
ATOM 2783 C CA . LYS A 1 351 ? 8.523 20.188 -11.125 1 64.75 351 LYS A CA 1
ATOM 2784 C C . LYS A 1 351 ? 8.305 18.766 -11.648 1 64.75 351 LYS A C 1
ATOM 2786 O O . LYS A 1 351 ? 8.289 17.812 -10.867 1 64.75 351 LYS A O 1
ATOM 2791 N N . GLY A 1 352 ? 7.93 18.719 -12.922 1 78.56 352 GLY A N 1
ATOM 2792 C CA . GLY A 1 352 ? 7.785 17.438 -13.594 1 78.56 352 GLY A CA 1
ATOM 2793 C C . GLY A 1 352 ? 6.375 16.891 -13.539 1 78.56 352 GLY A C 1
ATOM 2794 O O . GLY A 1 352 ? 6.105 15.805 -14.062 1 78.56 352 GLY A O 1
ATOM 2795 N N . CYS A 1 353 ? 5.449 17.719 -12.914 1 87.25 353 CYS A N 1
ATOM 2796 C CA . CYS A 1 353 ? 4.07 17.25 -12.82 1 87.25 353 CYS A CA 1
ATOM 2797 C C . CYS A 1 353 ? 3.141 18.141 -13.641 1 87.25 353 CYS A C 1
ATOM 2799 O O . CYS A 1 353 ? 3.332 19.344 -13.719 1 87.25 353 CYS A O 1
ATOM 2801 N N . ASP A 1 354 ? 2.203 17.578 -14.352 1 87.56 354 ASP A N 1
ATOM 2802 C CA . ASP A 1 354 ? 1.167 18.328 -15.047 1 87.56 354 ASP A CA 1
ATOM 2803 C C . ASP A 1 354 ? -0.056 18.531 -14.156 1 87.56 354 ASP A C 1
ATOM 2805 O O . ASP A 1 354 ? -0.897 19.391 -14.43 1 87.56 354 ASP A O 1
ATOM 2809 N N . VAL A 1 355 ? -0.179 17.656 -13.156 1 92.06 355 VAL A N 1
ATOM 2810 C CA . VAL A 1 355 ? -1.181 17.812 -12.102 1 92.06 355 VAL A CA 1
ATOM 2811 C C . VAL A 1 355 ? -0.495 17.875 -10.742 1 92.06 355 VAL A C 1
ATOM 2813 O O . VAL A 1 355 ? 0.265 16.984 -10.383 1 92.06 355 VAL A O 1
ATOM 2816 N N . SER A 1 356 ? -0.773 18.906 -10.023 1 90.44 356 SER A N 1
ATOM 2817 C CA . SER A 1 356 ? -0.085 19.109 -8.758 1 90.44 356 SER A CA 1
ATOM 2818 C C . SER A 1 356 ? -0.945 18.656 -7.578 1 90.44 356 SER A C 1
ATOM 2820 O O . SER A 1 356 ? -0.488 18.656 -6.434 1 90.44 356 SER A O 1
ATOM 2822 N N . GLY A 1 357 ? -2.168 18.297 -7.781 1 92.56 357 GLY A N 1
ATOM 2823 C CA . GLY A 1 357 ? -3.121 17.859 -6.773 1 92.56 357 GLY A CA 1
ATOM 2824 C C . GLY A 1 357 ? -4.559 17.875 -7.262 1 92.56 357 GLY A C 1
ATOM 2825 O O . GLY A 1 357 ? -4.809 17.984 -8.461 1 92.56 357 GLY A O 1
ATOM 2826 N N . ILE A 1 358 ? -5.527 17.703 -6.289 1 95.44 358 ILE A N 1
ATOM 2827 C CA . ILE A 1 358 ? -6.93 17.75 -6.684 1 95.44 358 ILE A CA 1
ATOM 2828 C C . ILE A 1 358 ? -7.723 18.578 -5.68 1 95.44 358 ILE A C 1
ATOM 2830 O O . ILE A 1 358 ? -7.324 18.703 -4.52 1 95.44 358 ILE A O 1
ATOM 2834 N N . GLY A 1 359 ? -8.727 19.234 -6.141 1 96.38 359 GLY A N 1
ATOM 2835 C CA . GLY A 1 359 ? -9.773 19.828 -5.316 1 96.38 359 GLY A CA 1
ATOM 2836 C C . GLY A 1 359 ? -11.062 19.031 -5.328 1 96.38 359 GLY A C 1
ATOM 2837 O O . GLY A 1 359 ? -11.422 18.438 -6.348 1 96.38 359 GLY A O 1
ATOM 2838 N N . ALA A 1 360 ? -11.766 18.984 -4.207 1 97.81 360 ALA A N 1
ATOM 2839 C CA . ALA A 1 360 ? -12.969 18.156 -4.145 1 97.81 360 ALA A CA 1
ATOM 2840 C C . ALA A 1 360 ? -14.016 18.797 -3.238 1 97.81 360 ALA A C 1
ATOM 2842 O O . ALA A 1 360 ? -13.695 19.625 -2.395 1 97.81 360 ALA A O 1
ATOM 2843 N N . ALA A 1 361 ? -15.195 18.453 -3.455 1 98.19 361 ALA A N 1
ATOM 2844 C CA . ALA A 1 361 ? -16.328 18.781 -2.6 1 98.19 361 ALA A CA 1
ATOM 2845 C C . ALA A 1 361 ? -16.969 17.5 -2.043 1 98.19 361 ALA A C 1
ATOM 2847 O O . ALA A 1 361 ? -17.109 16.5 -2.754 1 98.19 361 ALA A O 1
ATOM 2848 N N . ALA A 1 362 ? -17.312 17.5 -0.783 1 97.88 362 ALA A N 1
ATOM 2849 C CA . ALA A 1 362 ? -17.984 16.375 -0.13 1 97.88 362 ALA A CA 1
ATOM 2850 C C . ALA A 1 362 ? -19.062 16.875 0.826 1 97.88 362 ALA A C 1
ATOM 2852 O O . ALA A 1 362 ? -19.078 18.031 1.217 1 97.88 362 ALA A O 1
ATOM 2853 N N . CYS A 1 363 ? -19.984 16.094 1.105 1 97.25 363 CYS A N 1
ATOM 2854 C CA . CYS A 1 363 ? -21.016 16.438 2.084 1 97.25 363 CYS A CA 1
ATOM 2855 C C . CYS A 1 363 ? -20.562 16.109 3.498 1 97.25 363 CYS A C 1
ATOM 2857 O O . CYS A 1 363 ? -19.484 15.523 3.686 1 97.25 363 CYS A O 1
ATOM 2859 N N . ARG A 1 364 ? -21.281 16.391 4.496 1 95.88 364 ARG A N 1
ATOM 2860 C CA . ARG A 1 364 ? -20.859 16.234 5.887 1 95.88 364 ARG A CA 1
ATOM 2861 C C . ARG A 1 364 ? -20.797 14.75 6.273 1 95.88 364 ARG A C 1
ATOM 2863 O O . ARG A 1 364 ? -20.188 14.398 7.289 1 95.88 364 ARG A O 1
ATOM 2870 N N . HIS A 1 365 ? -21.547 13.922 5.469 1 96.12 365 HIS A N 1
ATOM 2871 C CA . HIS A 1 365 ? -21.562 12.492 5.766 1 96.12 365 HIS A CA 1
ATOM 2872 C C . HIS A 1 365 ? -20.391 11.781 5.109 1 96.12 365 HIS A C 1
ATOM 2874 O O . HIS A 1 365 ? -20.203 10.578 5.305 1 96.12 365 HIS A O 1
ATOM 2880 N N . GLY A 1 366 ? -19.625 12.469 4.305 1 95.88 366 GLY A N 1
ATOM 2881 C CA . GLY A 1 366 ? -18.406 11.906 3.732 1 95.88 366 GLY A CA 1
ATOM 2882 C C . GLY A 1 366 ? -18.609 11.359 2.332 1 95.88 366 GLY A C 1
ATOM 2883 O O . GLY A 1 366 ? -17.922 10.414 1.927 1 95.88 366 GLY A O 1
ATOM 2884 N N . ALA A 1 367 ? -19.578 11.883 1.587 1 97.69 367 ALA A N 1
ATOM 2885 C CA . ALA A 1 367 ? -19.781 11.5 0.192 1 97.69 367 ALA A CA 1
ATOM 2886 C C . ALA A 1 367 ? -19.25 12.578 -0.753 1 97.69 367 ALA A C 1
ATOM 2888 O O . ALA A 1 367 ? -19.547 13.758 -0.58 1 97.69 367 ALA A O 1
ATOM 2889 N N . PHE A 1 368 ? -18.484 12.156 -1.712 1 98.12 368 PHE A N 1
ATOM 2890 C CA . PHE A 1 368 ? -18.047 13.078 -2.758 1 98.12 368 PHE A CA 1
ATOM 2891 C C . PHE A 1 368 ? -19.234 13.523 -3.605 1 98.12 368 PHE A C 1
ATOM 2893 O O . PHE A 1 368 ? -20.125 12.727 -3.916 1 98.12 368 PHE A O 1
ATOM 2900 N N . TYR A 1 369 ? -19.266 14.773 -3.918 1 98.31 369 TYR A N 1
ATOM 2901 C CA . TYR A 1 369 ? -20.266 15.273 -4.852 1 98.31 369 TYR A CA 1
ATOM 2902 C C . TYR A 1 369 ? -19.969 14.812 -6.273 1 98.31 369 TYR A C 1
ATOM 2904 O O . TYR A 1 369 ? -18.797 14.781 -6.688 1 98.31 369 TYR A O 1
ATOM 2912 N N . PRO A 1 370 ? -21.016 14.516 -7.07 1 97.88 370 PRO A N 1
ATOM 2913 C CA . PRO A 1 370 ? -20.797 14.133 -8.469 1 97.88 370 PRO A CA 1
ATOM 2914 C C . PRO A 1 370 ? -20.156 15.25 -9.289 1 97.88 370 PRO A C 1
ATOM 2916 O O . PRO A 1 370 ? -20.5 16.422 -9.125 1 97.88 370 PRO A O 1
ATOM 2919 N N . THR A 1 371 ? -19.141 14.938 -10.117 1 97.69 371 THR A N 1
ATOM 2920 C CA . THR A 1 371 ? -18.469 15.805 -11.07 1 97.69 371 THR A CA 1
ATOM 2921 C C . THR A 1 371 ? -17.859 17.016 -10.367 1 97.69 371 THR A C 1
ATOM 2923 O O . THR A 1 371 ? -17.859 18.125 -10.906 1 97.69 371 THR A O 1
ATOM 2926 N N . SER A 1 372 ? -17.406 16.844 -9.156 1 98.12 372 SER A N 1
ATOM 2927 C CA . SER A 1 372 ? -16.969 17.969 -8.352 1 98.12 372 SER A CA 1
ATOM 2928 C C . SER A 1 372 ? -15.57 17.766 -7.793 1 98.12 372 SER A C 1
ATOM 2930 O O . SER A 1 372 ? -15.281 18.141 -6.66 1 98.12 372 SER A O 1
ATOM 2932 N N . VAL A 1 373 ? -14.836 17.016 -8.461 1 97.94 373 VAL A N 1
ATOM 2933 C CA . VAL A 1 373 ? -13.422 16.859 -8.164 1 97.94 373 VAL A CA 1
ATOM 2934 C C . VAL A 1 373 ? -12.586 17.266 -9.375 1 97.94 373 VAL A C 1
ATOM 2936 O O . VAL A 1 373 ? -12.797 16.766 -10.484 1 97.94 373 VAL A O 1
ATOM 2939 N N . GLY A 1 374 ? -11.688 18.219 -9.203 1 97.19 374 GLY A N 1
ATOM 2940 C CA . GLY A 1 374 ? -10.898 18.734 -10.312 1 97.19 374 GLY A CA 1
ATOM 2941 C C . GLY A 1 374 ? -9.406 18.719 -10.039 1 97.19 374 GLY A C 1
ATOM 2942 O O . GLY A 1 374 ? -8.977 18.906 -8.898 1 97.19 374 GLY A O 1
ATOM 2943 N N . ASP A 1 375 ? -8.609 18.578 -11.102 1 94.81 375 ASP A N 1
ATOM 2944 C CA . ASP A 1 375 ? -7.152 18.594 -11.031 1 94.81 375 ASP A CA 1
ATOM 2945 C C . ASP A 1 375 ? -6.621 20.016 -10.875 1 94.81 375 ASP A C 1
ATOM 2947 O O . ASP A 1 375 ? -7.145 20.953 -11.484 1 94.81 375 ASP A O 1
ATOM 2951 N N . PHE A 1 376 ? -5.57 20.109 -10.031 1 92.69 376 PHE A N 1
ATOM 2952 C CA . PHE A 1 376 ? -4.828 21.359 -9.945 1 92.69 376 PHE A CA 1
ATOM 2953 C C . PHE A 1 376 ? -3.666 21.375 -10.93 1 92.69 376 PHE A C 1
ATOM 2955 O O . PHE A 1 376 ? -2.852 20.453 -10.945 1 92.69 376 PHE A O 1
ATOM 2962 N N . GLN A 1 377 ? -3.602 22.344 -11.711 1 87.62 377 GLN A N 1
ATOM 2963 C CA . GLN A 1 377 ? -2.502 22.453 -12.664 1 87.62 377 GLN A CA 1
ATOM 2964 C C . GLN A 1 377 ? -1.32 23.203 -12.055 1 87.62 377 GLN A C 1
ATOM 2966 O O . GLN A 1 377 ? -0.164 22.875 -12.32 1 87.62 377 GLN A O 1
ATOM 2971 N N . LYS A 1 378 ? -1.634 24.25 -11.312 1 83.44 378 LYS A N 1
ATOM 2972 C CA . LYS A 1 378 ? -0.634 25.109 -10.672 1 83.44 378 LYS A CA 1
ATOM 2973 C C . LYS A 1 378 ? -1.007 25.391 -9.219 1 83.44 378 LYS A C 1
ATOM 2975 O O . LYS A 1 378 ? -1.073 26.547 -8.805 1 83.44 378 LYS A O 1
ATOM 2980 N N . GLY A 1 379 ? -1.248 24.266 -8.492 1 82.62 379 GLY A N 1
ATOM 2981 C CA . GLY A 1 379 ? -1.667 24.469 -7.109 1 82.62 379 GLY A CA 1
ATOM 2982 C C . GLY A 1 379 ? -3.129 24.844 -6.977 1 82.62 379 GLY A C 1
ATOM 2983 O O . GLY A 1 379 ? -3.842 24.953 -7.977 1 82.62 379 GLY A O 1
ATOM 2984 N N . GLU A 1 380 ? -3.574 25.031 -5.801 1 85.69 380 GLU A N 1
ATOM 2985 C CA . GLU A 1 380 ? -4.961 25.375 -5.5 1 85.69 380 GLU A CA 1
ATOM 2986 C C . GLU A 1 380 ? -5.238 26.844 -5.801 1 85.69 380 GLU A C 1
ATOM 2988 O O . GLU A 1 380 ? -4.668 27.734 -5.168 1 85.69 380 GLU A O 1
ATOM 2993 N N . ARG A 1 381 ? -6.098 27.141 -6.785 1 88.44 381 ARG A N 1
ATOM 2994 C CA . ARG A 1 381 ? -6.488 28.5 -7.18 1 88.44 381 ARG A CA 1
ATOM 2995 C C . ARG A 1 381 ? -7.996 28.688 -7.066 1 88.44 381 ARG A C 1
ATOM 2997 O O . ARG A 1 381 ? -8.758 27.719 -7.105 1 88.44 381 ARG A O 1
ATOM 3004 N N . TYR A 1 382 ? -8.453 29.906 -6.977 1 91.25 382 TYR A N 1
ATOM 3005 C CA . TYR A 1 382 ? -9.875 30.203 -6.832 1 91.25 382 TYR A CA 1
ATOM 3006 C C . TYR A 1 382 ? -10.656 29.75 -8.062 1 91.25 382 TYR A C 1
ATOM 3008 O O . TYR A 1 382 ? -11.797 29.297 -7.949 1 91.25 382 TYR A O 1
ATOM 3016 N N . LEU A 1 383 ? -10.016 29.875 -9.219 1 93.12 383 LEU A N 1
ATOM 3017 C CA . LEU A 1 383 ? -10.734 29.516 -10.438 1 93.12 383 LEU A CA 1
ATOM 3018 C C . LEU A 1 383 ? -11.078 28.031 -10.453 1 93.12 383 LEU A C 1
ATOM 3020 O O . LEU A 1 383 ? -12.148 27.641 -10.938 1 93.12 383 LEU A O 1
ATOM 3024 N N . ASN A 1 384 ? -10.172 27.141 -9.961 1 94.44 384 ASN A N 1
ATOM 3025 C CA . ASN A 1 384 ? -10.461 25.719 -9.867 1 94.44 384 ASN A CA 1
ATOM 3026 C C . ASN A 1 384 ? -11.609 25.438 -8.898 1 94.44 384 ASN A C 1
ATOM 3028 O O . ASN A 1 384 ? -12.531 24.688 -9.219 1 94.44 384 ASN A O 1
ATOM 3032 N N . MET A 1 385 ? -11.539 26.109 -7.715 1 95.06 385 MET A N 1
ATOM 3033 C CA . MET A 1 385 ? -12.508 25.859 -6.652 1 95.06 385 MET A CA 1
ATOM 3034 C C . MET A 1 385 ? -13.875 26.438 -7.016 1 95.06 385 MET A C 1
ATOM 3036 O O . MET A 1 385 ? -14.906 25.859 -6.645 1 95.06 385 MET A O 1
ATOM 3040 N N . ASP A 1 386 ? -13.914 27.594 -7.75 1 96.31 386 ASP A N 1
ATOM 3041 C CA . ASP A 1 386 ? -15.164 28.141 -8.25 1 96.31 386 ASP A CA 1
ATOM 3042 C C . ASP A 1 386 ? -15.898 27.141 -9.133 1 96.31 386 ASP A C 1
ATOM 3044 O O . ASP A 1 386 ? -17.109 26.969 -9.008 1 96.31 386 ASP A O 1
ATOM 3048 N N . TYR A 1 387 ? -15.125 26.516 -9.969 1 97.31 387 TYR A N 1
ATOM 3049 C CA . TYR A 1 387 ? -15.711 25.531 -10.867 1 97.31 387 TYR A CA 1
ATOM 3050 C C . TYR A 1 387 ? -16.234 24.328 -10.086 1 97.31 387 TYR A C 1
ATOM 3052 O O . TYR A 1 387 ? -17.344 23.859 -10.344 1 97.31 387 TYR A O 1
ATOM 3060 N N . ILE A 1 388 ? -15.484 23.828 -9.164 1 97.62 388 ILE A N 1
ATOM 3061 C CA . ILE A 1 388 ? -15.82 22.672 -8.359 1 97.62 388 ILE A CA 1
ATOM 3062 C C . ILE A 1 388 ? -17.078 22.953 -7.531 1 97.62 388 ILE A C 1
ATOM 3064 O O . ILE A 1 388 ? -18 22.141 -7.473 1 97.62 388 ILE A O 1
ATOM 3068 N N . LEU A 1 389 ? -17.109 24.078 -6.895 1 97.5 389 LEU A N 1
ATOM 3069 C CA . LEU A 1 389 ? -18.266 24.484 -6.105 1 97.5 389 LEU A CA 1
ATOM 3070 C C . LEU A 1 389 ? -19.516 24.547 -6.98 1 97.5 389 LEU A C 1
ATOM 3072 O O . LEU A 1 389 ? -20.594 24.094 -6.574 1 97.5 389 LEU A O 1
ATOM 3076 N N . THR A 1 390 ? -19.344 25.156 -8.141 1 97.12 390 THR A N 1
ATOM 3077 C CA . THR A 1 390 ? -20.453 25.266 -9.078 1 97.12 390 THR A CA 1
ATOM 3078 C C . THR A 1 390 ? -21 23.891 -9.438 1 97.12 390 THR A C 1
ATOM 3080 O O . THR A 1 390 ? -22.219 23.688 -9.445 1 97.12 390 THR A O 1
ATOM 3083 N N . LYS A 1 391 ? -20.141 23.016 -9.773 1 97.25 391 LYS A N 1
ATOM 3084 C CA . LYS A 1 391 ? -20.562 21.656 -10.117 1 97.25 391 LYS A CA 1
ATOM 3085 C C . LYS A 1 391 ? -21.234 20.969 -8.938 1 97.25 391 LYS A C 1
ATOM 3087 O O . LYS A 1 391 ? -22.234 20.266 -9.117 1 97.25 391 LYS A O 1
ATOM 3092 N N . ALA A 1 392 ? -20.719 21.125 -7.734 1 97.38 392 ALA A N 1
ATOM 3093 C CA . ALA A 1 392 ? -21.297 20.516 -6.539 1 97.38 392 ALA A CA 1
ATOM 3094 C C . ALA A 1 392 ? -22.75 20.984 -6.348 1 97.38 392 ALA A C 1
ATOM 3096 O O . ALA A 1 392 ? -23.625 20.172 -6.012 1 97.38 392 ALA A O 1
ATOM 3097 N N . VAL A 1 393 ? -22.984 22.25 -6.543 1 96.44 393 VAL A N 1
ATOM 3098 C CA . VAL A 1 393 ? -24.328 22.812 -6.367 1 96.44 393 VAL A CA 1
ATOM 3099 C C . VAL A 1 393 ? -25.266 22.297 -7.453 1 96.44 393 VAL A C 1
ATOM 3101 O O . VAL A 1 393 ? -26.391 21.906 -7.172 1 96.44 393 VAL A O 1
ATOM 3104 N N . LYS A 1 394 ? -24.781 22.234 -8.617 1 93.88 394 LYS A N 1
ATOM 3105 C CA . LYS A 1 394 ? -25.609 21.859 -9.758 1 93.88 394 LYS A CA 1
ATOM 3106 C C . LYS A 1 394 ? -25.953 20.375 -9.727 1 93.88 394 LYS A C 1
ATOM 3108 O O . LYS A 1 394 ? -27.078 19.984 -10.008 1 93.88 394 LYS A O 1
ATOM 3113 N N . PHE A 1 395 ? -25.016 19.562 -9.367 1 94.06 395 PHE A N 1
ATOM 3114 C CA . PHE A 1 395 ? -25.188 18.125 -9.523 1 94.06 395 PHE A CA 1
ATOM 3115 C C . PHE A 1 395 ? -25.406 17.453 -8.172 1 94.06 395 PHE A C 1
ATOM 3117 O O . PHE A 1 395 ? -25.703 16.266 -8.102 1 94.06 395 PHE A O 1
ATOM 3124 N N . GLY A 1 396 ? -25.297 18.266 -7.105 1 91 396 GLY A N 1
ATOM 3125 C CA . GLY A 1 396 ? -25.594 17.75 -5.777 1 91 396 GLY A CA 1
ATOM 3126 C C . GLY A 1 396 ? -27.062 17.891 -5.402 1 91 396 GLY A C 1
ATOM 3127 O O . GLY A 1 396 ? -27.438 17.641 -4.258 1 91 396 GLY A O 1
ATOM 3128 N N . ARG A 1 397 ? -27.875 18.297 -6.301 1 85.31 397 ARG A N 1
ATOM 3129 C CA . ARG A 1 397 ? -29.297 18.5 -6.086 1 85.31 397 ARG A CA 1
ATOM 3130 C C . ARG A 1 397 ? -29.547 19.5 -4.953 1 85.31 397 ARG A C 1
ATOM 3132 O O . ARG A 1 397 ? -30.312 19.203 -4.027 1 85.31 397 ARG A O 1
ATOM 3139 N N . THR A 1 398 ? -28.875 20.578 -5.02 1 88.06 398 THR A N 1
ATOM 3140 C CA . THR A 1 398 ? -28.922 21.562 -3.945 1 88.06 398 THR A CA 1
ATOM 3141 C C . THR A 1 398 ? -29.766 22.766 -4.352 1 88.06 398 THR A C 1
ATOM 3143 O O . THR A 1 398 ? -29.969 23.688 -3.551 1 88.06 398 THR A O 1
ATOM 3146 N N . ALA A 1 399 ? -30.281 22.781 -5.551 1 80.56 399 ALA A N 1
ATOM 3147 C CA . ALA A 1 399 ? -30.953 23.969 -6.09 1 80.56 399 ALA A CA 1
ATOM 3148 C C . ALA A 1 399 ? -32.125 24.375 -5.219 1 80.56 399 ALA A C 1
ATOM 3150 O O . ALA A 1 399 ? -32.375 25.562 -4.984 1 80.56 399 ALA A O 1
ATOM 3151 N N . GLU A 1 400 ? -32.812 23.391 -4.664 1 85.19 400 GLU A N 1
ATOM 3152 C CA . GLU A 1 400 ? -34.031 23.688 -3.904 1 85.19 400 GLU A CA 1
ATOM 3153 C C . GLU A 1 400 ? -33.719 23.766 -2.41 1 85.19 400 GLU A C 1
ATOM 3155 O O . GLU A 1 400 ? -34.625 24.016 -1.607 1 85.19 400 GLU A O 1
ATOM 3160 N N . ALA A 1 401 ? -32.5 23.641 -2.076 1 89.81 401 ALA A N 1
ATOM 3161 C CA . ALA A 1 401 ? -32.125 23.75 -0.663 1 89.81 401 ALA A CA 1
ATOM 3162 C C . ALA A 1 401 ? -32.344 25.156 -0.143 1 89.81 401 ALA A C 1
ATOM 3164 O O . ALA A 1 401 ? -32.062 26.141 -0.841 1 89.81 401 ALA A O 1
ATOM 3165 N N . PRO A 1 402 ? -32.875 25.297 1.048 1 89 402 PRO A N 1
ATOM 3166 C CA . PRO A 1 402 ? -33.094 26.625 1.592 1 89 402 PRO A CA 1
ATOM 3167 C C . PRO A 1 402 ? -31.812 27.375 1.894 1 89 402 PRO A C 1
ATOM 3169 O O . PRO A 1 402 ? -31.75 28.594 1.699 1 89 402 PRO A O 1
ATOM 3172 N N . ARG A 1 403 ? -30.875 26.656 2.342 1 91 403 ARG A N 1
ATOM 3173 C CA . ARG A 1 403 ? -29.578 27.219 2.682 1 91 403 ARG A CA 1
ATOM 3174 C C . ARG A 1 403 ? -28.453 26.234 2.379 1 91 403 ARG A C 1
ATOM 3176 O O . ARG A 1 403 ? -28.656 25.031 2.4 1 91 403 ARG A O 1
ATOM 3183 N N . LEU A 1 404 ? -27.359 26.859 2.084 1 95.19 404 LEU A N 1
ATOM 3184 C CA . LEU A 1 404 ? -26.141 26.094 1.828 1 95.19 404 LEU A CA 1
ATOM 3185 C C . LEU A 1 404 ? -25.031 26.5 2.795 1 95.19 404 LEU A C 1
ATOM 3187 O O . LEU A 1 404 ? -24.797 27.688 3.016 1 95.19 404 LEU A O 1
ATOM 3191 N N . VAL A 1 405 ? -24.484 25.531 3.461 1 95.88 405 VAL A N 1
ATOM 3192 C CA . VAL A 1 405 ? -23.344 25.797 4.324 1 95.88 405 VAL A CA 1
ATOM 3193 C C . VAL A 1 405 ? -22.062 25.328 3.648 1 95.88 405 VAL A C 1
ATOM 3195 O O . VAL A 1 405 ? -21.922 24.141 3.338 1 95.88 405 VAL A O 1
ATOM 3198 N N . CYS A 1 406 ? -21.172 26.188 3.385 1 97.12 406 CYS A N 1
ATOM 3199 C CA . CYS A 1 406 ? -19.891 25.844 2.768 1 97.12 406 CYS A CA 1
ATOM 3200 C C . CYS A 1 406 ? -18.75 25.953 3.775 1 97.12 406 CYS A C 1
ATOM 3202 O O . CYS A 1 406 ? -18.5 27.031 4.316 1 97.12 406 CYS A O 1
ATOM 3204 N N . LEU A 1 407 ? -18.125 24.906 4.055 1 96.75 407 LEU A N 1
ATOM 3205 C CA . LEU A 1 407 ? -16.953 24.891 4.93 1 96.75 407 LEU A CA 1
ATOM 3206 C C . LEU A 1 407 ? -15.68 24.703 4.117 1 96.75 407 LEU A C 1
ATOM 3208 O O . LEU A 1 407 ? -15.516 23.703 3.416 1 96.75 407 LEU A O 1
ATOM 3212 N N . TYR A 1 408 ? -14.859 25.703 4.176 1 95.06 408 TYR A N 1
ATOM 3213 C CA . TYR A 1 408 ? -13.609 25.766 3.424 1 95.06 408 TYR A CA 1
ATOM 3214 C C . TYR A 1 408 ? -12.508 26.406 4.254 1 95.06 408 TYR A C 1
ATOM 3216 O O . TYR A 1 408 ? -12.742 27.375 4.973 1 95.06 408 TYR A O 1
ATOM 3224 N N . ASP A 1 409 ? -11.32 25.922 4.184 1 89 409 ASP A N 1
ATOM 3225 C CA . ASP A 1 409 ? -10.234 26.297 5.078 1 89 409 ASP A CA 1
ATOM 3226 C C . ASP A 1 409 ? -9.875 27.766 4.914 1 89 409 ASP A C 1
ATOM 3228 O O . ASP A 1 409 ? -9.273 28.375 5.809 1 89 409 ASP A O 1
ATOM 3232 N N . ILE A 1 410 ? -10.25 28.375 3.842 1 88.12 410 ILE A N 1
ATOM 3233 C CA . ILE A 1 410 ? -9.844 29.766 3.627 1 88.12 410 ILE A CA 1
ATOM 3234 C C . ILE A 1 410 ? -11.078 30.625 3.398 1 88.12 410 ILE A C 1
ATOM 3236 O O . ILE A 1 410 ? -11.055 31.562 2.592 1 88.12 410 ILE A O 1
ATOM 3240 N N . ASN A 1 411 ? -12.18 30.328 3.998 1 92.75 411 ASN A N 1
ATOM 3241 C CA . ASN A 1 411 ? -13.438 31.031 3.791 1 92.75 411 ASN A CA 1
ATOM 3242 C C . ASN A 1 411 ? -13.406 32.438 4.391 1 92.75 411 ASN A C 1
ATOM 3244 O O . ASN A 1 411 ? -14.344 33.219 4.199 1 92.75 411 ASN A O 1
ATOM 3248 N N . CYS A 1 412 ? -12.383 32.781 5.156 1 89.12 412 CYS A N 1
ATOM 3249 C CA . CYS A 1 412 ? -12.25 34.156 5.582 1 89.12 412 CYS A CA 1
ATOM 3250 C C . CYS A 1 412 ? -11.844 35.062 4.414 1 89.12 412 CYS A C 1
ATOM 3252 O O . CYS A 1 412 ? -12.055 36.25 4.449 1 89.12 412 CYS A O 1
ATOM 3254 N N . GLN A 1 413 ? -11.336 34.5 3.363 1 87.31 413 GLN A N 1
ATOM 3255 C CA . GLN A 1 413 ? -10.852 35.25 2.213 1 87.31 413 GLN A CA 1
ATOM 3256 C C . GLN A 1 413 ? -11.625 34.906 0.949 1 87.31 413 GLN A C 1
ATOM 3258 O O . GLN A 1 413 ? -11.93 35.75 0.125 1 87.31 413 GLN A O 1
ATOM 3263 N N . TYR A 1 414 ? -11.984 33.688 0.755 1 91.5 414 TYR A N 1
ATOM 3264 C CA . TYR A 1 414 ? -12.539 33.125 -0.475 1 91.5 414 TYR A CA 1
ATOM 3265 C C . TYR A 1 414 ? -13.82 33.844 -0.868 1 91.5 414 TYR A C 1
ATOM 3267 O O . TYR A 1 414 ? -14 34.219 -2.029 1 91.5 414 TYR A O 1
ATOM 3275 N N . PRO A 1 415 ? -14.703 34.125 0.053 1 91.94 415 PRO A N 1
ATOM 3276 C CA . PRO A 1 415 ? -15.977 34.719 -0.343 1 91.94 415 PRO A CA 1
ATOM 3277 C C . PRO A 1 415 ? -15.867 36.219 -0.635 1 91.94 415 PRO A C 1
ATOM 3279 O O . PRO A 1 415 ? -16.797 36.812 -1.186 1 91.94 415 PRO A O 1
ATOM 3282 N N . VAL A 1 416 ? -14.852 36.875 -0.272 1 88.19 416 VAL A N 1
ATOM 3283 C CA . VAL A 1 416 ? -14.719 38.312 -0.359 1 88.19 416 VAL A CA 1
ATOM 3284 C C . VAL A 1 416 ? -15.039 38.781 -1.779 1 88.19 416 VAL A C 1
ATOM 3286 O O . VAL A 1 416 ? -15.805 39.75 -1.973 1 88.19 416 VAL A O 1
ATOM 3289 N N . ASN A 1 417 ? -14.531 38.156 -2.791 1 90.06 417 ASN A N 1
ATOM 3290 C CA . ASN A 1 417 ? -14.758 38.562 -4.176 1 90.06 417 ASN A CA 1
ATOM 3291 C C . ASN A 1 417 ? -15.461 37.438 -4.965 1 90.06 417 ASN A C 1
ATOM 3293 O O . ASN A 1 417 ? -15.305 37.344 -6.184 1 90.06 417 ASN A O 1
ATOM 3297 N N . VAL A 1 418 ? -16.203 36.594 -4.273 1 93.12 418 VAL A N 1
ATOM 3298 C CA . VAL A 1 418 ? -16.797 35.438 -4.91 1 93.12 418 VAL A CA 1
ATOM 3299 C C . VAL A 1 418 ? -17.875 35.875 -5.898 1 93.12 418 VAL A C 1
ATOM 3301 O O . VAL A 1 418 ? -18.031 35.281 -6.969 1 93.12 418 VAL A O 1
ATOM 3304 N N . TYR A 1 419 ? -18.562 36.969 -5.578 1 93.69 419 TYR A N 1
ATOM 3305 C CA . TYR A 1 419 ? -19.625 37.438 -6.457 1 93.69 419 TYR A CA 1
ATOM 3306 C C . TYR A 1 419 ? -19.047 37.938 -7.785 1 93.69 419 TYR A C 1
ATOM 3308 O O . TYR A 1 419 ? -19.594 37.625 -8.852 1 93.69 419 TYR A O 1
ATOM 3316 N N . LYS A 1 420 ? -17.984 38.625 -7.707 1 91.94 420 LYS A N 1
ATOM 3317 C CA . LYS A 1 420 ? -17.328 39.125 -8.914 1 91.94 420 LYS A CA 1
ATOM 3318 C C . LYS A 1 420 ? -16.781 37.969 -9.758 1 91.94 420 LYS A C 1
ATOM 3320 O O . LYS A 1 420 ? -16.938 37.969 -10.984 1 91.94 420 LYS A O 1
ATOM 3325 N N . ARG A 1 421 ? -16.156 37.031 -9.172 1 93.06 421 ARG A N 1
ATOM 3326 C CA . ARG A 1 421 ? -15.562 35.906 -9.891 1 93.06 421 ARG A CA 1
ATOM 3327 C C . ARG A 1 421 ? -16.641 35.062 -10.57 1 93.06 421 ARG A C 1
ATOM 3329 O O . ARG A 1 421 ? -16.484 34.688 -11.734 1 93.06 421 ARG A O 1
ATOM 3336 N N . MET A 1 422 ? -17.734 34.844 -9.852 1 94.81 422 MET A N 1
ATOM 3337 C CA . MET A 1 422 ? -18.797 33.969 -10.375 1 94.81 422 MET A CA 1
ATOM 3338 C C . MET A 1 422 ? -19.531 34.688 -11.508 1 94.81 422 MET A C 1
ATOM 3340 O O . MET A 1 422 ? -20.016 34.031 -12.438 1 94.81 422 MET A O 1
ATOM 3344 N N . ALA A 1 423 ? -19.562 35.938 -11.43 1 92.81 423 ALA A N 1
ATOM 3345 C CA . ALA A 1 423 ? -20.266 36.719 -12.445 1 92.81 423 ALA A CA 1
ATOM 3346 C C . ALA A 1 423 ? -19.469 36.75 -13.758 1 92.81 423 ALA A C 1
ATOM 3348 O O . ALA A 1 423 ? -20.016 37.062 -14.812 1 92.81 423 ALA A O 1
ATOM 3349 N N . ALA A 1 424 ? -18.25 36.406 -13.734 1 90.75 424 ALA A N 1
ATOM 3350 C CA . ALA A 1 424 ? -17.359 36.5 -14.898 1 90.75 424 ALA A CA 1
ATOM 3351 C C . ALA A 1 424 ? -17.781 35.5 -15.977 1 90.75 424 ALA A C 1
ATOM 3353 O O . ALA A 1 424 ? -17.516 35.719 -17.156 1 90.75 424 ALA A O 1
ATOM 3354 N N . LYS A 1 425 ? -18.328 34.406 -15.641 1 93.06 425 LYS A N 1
ATOM 3355 C CA . LYS A 1 425 ? -18.766 33.406 -16.594 1 93.06 425 LYS A CA 1
ATOM 3356 C C . LYS A 1 425 ? -20.219 33 -16.344 1 93.06 425 LYS A C 1
ATOM 3358 O O . LYS A 1 425 ? -20.625 32.75 -15.211 1 93.06 425 LYS A O 1
ATOM 3363 N N . ALA A 1 426 ? -20.906 32.719 -17.391 1 89.19 426 ALA A N 1
ATOM 3364 C CA . ALA A 1 426 ? -22.344 32.5 -17.312 1 89.19 426 ALA A CA 1
ATOM 3365 C C . ALA A 1 426 ? -22.641 31.109 -16.75 1 89.19 426 ALA A C 1
ATOM 3367 O O . ALA A 1 426 ? -23.703 30.875 -16.188 1 89.19 426 ALA A O 1
ATOM 3368 N N . TYR A 1 427 ? -21.734 30.203 -16.953 1 93.31 427 TYR A N 1
ATOM 3369 C CA . TYR A 1 427 ? -22.016 28.828 -16.516 1 93.31 427 TYR A CA 1
ATOM 3370 C C . TYR A 1 427 ? -21.688 28.656 -15.039 1 93.31 427 TYR A C 1
ATOM 3372 O O . TYR A 1 427 ? -21.938 27.594 -14.469 1 93.31 427 TYR A O 1
ATOM 3380 N N . LEU A 1 428 ? -21.156 29.594 -14.367 1 95.94 428 LEU A N 1
ATOM 3381 C CA . LEU A 1 428 ? -20.906 29.547 -12.93 1 95.94 428 LEU A CA 1
ATOM 3382 C C . LEU A 1 428 ? -22.141 29.938 -12.141 1 95.94 428 LEU A C 1
ATOM 3384 O O . LEU A 1 428 ? -23.234 30.047 -12.703 1 95.94 428 LEU A O 1
ATOM 3388 N N . LEU A 1 429 ? -22.047 30.062 -10.828 1 95.56 429 LEU A N 1
ATOM 3389 C CA . LEU A 1 429 ? -23.219 30.266 -9.969 1 95.56 429 LEU A CA 1
ATOM 3390 C C . LEU A 1 429 ? -23.766 31.688 -10.117 1 95.56 429 LEU A C 1
ATOM 3392 O O . LEU A 1 429 ? -23 32.625 -10.25 1 95.56 429 LEU A O 1
ATOM 3396 N N . ASP A 1 430 ? -25.047 31.844 -9.961 1 93.56 430 ASP A N 1
ATOM 3397 C CA . ASP A 1 430 ? -25.688 33.156 -10.016 1 93.56 430 ASP A CA 1
ATOM 3398 C C . ASP A 1 430 ? -25.75 33.781 -8.633 1 93.56 430 ASP A C 1
ATOM 3400 O O . ASP A 1 430 ? -25.453 33.125 -7.629 1 93.56 430 ASP A O 1
ATOM 3404 N N . THR A 1 431 ? -26.141 35 -8.625 1 92.38 431 THR A N 1
ATOM 3405 C CA . THR A 1 431 ? -26.156 35.781 -7.395 1 92.38 431 THR A CA 1
ATOM 3406 C C . THR A 1 431 ? -27.188 35.219 -6.418 1 92.38 431 THR A C 1
ATOM 3408 O O . THR A 1 431 ? -26.969 35.219 -5.207 1 92.38 431 THR A O 1
ATOM 3411 N N . ASP A 1 432 ? -28.281 34.844 -6.906 1 90.81 432 ASP A N 1
ATOM 3412 C CA . ASP A 1 432 ? -29.359 34.312 -6.051 1 90.81 432 ASP A CA 1
ATOM 3413 C C . ASP A 1 432 ? -28.891 33.094 -5.289 1 90.81 432 ASP A C 1
ATOM 3415 O O . ASP A 1 432 ? -29.203 32.938 -4.105 1 90.81 432 ASP A O 1
ATOM 3419 N N . THR A 1 433 ? -28.203 32.25 -5.98 1 93.5 433 THR A N 1
ATOM 3420 C CA . THR A 1 433 ? -27.688 31.047 -5.344 1 93.5 433 THR A CA 1
ATOM 3421 C C . THR A 1 433 ? -26.609 31.406 -4.32 1 93.5 433 THR A C 1
ATOM 3423 O O . THR A 1 433 ? -26.547 30.812 -3.236 1 93.5 433 THR A O 1
ATOM 3426 N N . LEU A 1 434 ? -25.781 32.312 -4.629 1 93.81 434 LEU A N 1
ATOM 3427 C CA . LEU A 1 434 ? -24.688 32.719 -3.748 1 93.81 434 LEU A CA 1
ATOM 3428 C C . LEU A 1 434 ? -25.219 33.312 -2.441 1 93.81 434 LEU A C 1
ATOM 3430 O O . LEU A 1 434 ? -24.609 33.156 -1.387 1 93.81 434 LEU A O 1
ATOM 3434 N N . ASP A 1 435 ? -26.375 33.906 -2.502 1 91.56 435 ASP A N 1
ATOM 3435 C CA . ASP A 1 435 ? -26.984 34.531 -1.323 1 91.56 435 ASP A CA 1
ATOM 3436 C C . ASP A 1 435 ? -27.438 33.469 -0.321 1 91.56 435 ASP A C 1
ATOM 3438 O O . ASP A 1 435 ? -27.641 33.75 0.857 1 91.56 435 ASP A O 1
ATOM 3442 N N . LYS A 1 436 ? -27.516 32.281 -0.738 1 92.12 436 LYS A N 1
ATOM 3443 C CA . LYS A 1 436 ? -27.953 31.188 0.135 1 92.12 436 LYS A CA 1
ATOM 3444 C C . LYS A 1 436 ? -26.797 30.656 0.97 1 92.12 436 LYS A C 1
ATOM 3446 O O . LYS A 1 436 ? -27.016 29.922 1.941 1 92.12 436 LYS A O 1
ATOM 3451 N N . PHE A 1 437 ? -25.594 31.047 0.642 1 94.75 437 PHE A N 1
ATOM 3452 C CA . PHE A 1 437 ? -24.422 30.422 1.251 1 94.75 437 PHE A CA 1
ATOM 3453 C C . PHE A 1 437 ? -24.141 31.016 2.627 1 94.75 437 PHE A C 1
ATOM 3455 O O . PHE A 1 437 ? -24.25 32.219 2.814 1 94.75 437 PHE A O 1
ATOM 3462 N N . THR A 1 438 ? -23.922 30.172 3.568 1 94.19 438 THR A N 1
ATOM 3463 C CA . THR A 1 438 ? -23.234 30.484 4.812 1 94.19 438 THR A CA 1
ATOM 3464 C C . THR A 1 438 ? -21.812 29.953 4.797 1 94.19 438 THR A C 1
ATOM 3466 O O . THR A 1 438 ? -21.594 28.75 4.621 1 94.19 438 THR A O 1
ATOM 3469 N N . TRP A 1 439 ? -20.891 30.828 5 1 95.31 439 TRP A N 1
ATOM 3470 C CA . TRP A 1 439 ? -19.484 30.469 4.863 1 95.31 439 TRP A CA 1
ATOM 3471 C C . TRP A 1 439 ? -18.859 30.203 6.227 1 95.31 439 TRP A C 1
ATOM 3473 O O . TRP A 1 439 ? -19.031 30.984 7.164 1 95.31 439 TRP A O 1
ATOM 3483 N N . GLY A 1 440 ? -18.203 29.047 6.371 1 94.88 440 GLY A N 1
ATOM 3484 C CA . GLY A 1 440 ? -17.516 28.688 7.602 1 94.88 440 GLY A CA 1
ATOM 3485 C C . GLY A 1 440 ? -16.172 28.047 7.367 1 94.88 440 GLY A C 1
ATOM 3486 O O . GLY A 1 440 ? -15.797 27.781 6.223 1 94.88 440 GLY A O 1
ATOM 3487 N N . ILE A 1 441 ? -15.367 27.969 8.398 1 92.75 441 ILE A N 1
ATOM 3488 C CA . ILE A 1 441 ? -14.078 27.281 8.406 1 92.75 441 ILE A CA 1
ATOM 3489 C C . ILE A 1 441 ? -14.133 26.094 9.359 1 92.75 441 ILE A C 1
ATOM 3491 O O . ILE A 1 441 ? -14.742 26.172 10.43 1 92.75 441 ILE A O 1
ATOM 3495 N N . GLY A 1 442 ? -13.531 25 8.961 1 89.62 442 GLY A N 1
ATOM 3496 C CA . GLY A 1 442 ? -13.547 23.797 9.766 1 89.62 442 GLY A CA 1
ATOM 3497 C C . GLY A 1 442 ? -13.07 24.031 11.188 1 89.62 442 GLY A C 1
ATOM 3498 O O . GLY A 1 442 ? -12.25 24.906 11.438 1 89.62 442 GLY A O 1
ATOM 3499 N N . THR A 1 443 ? -13.516 23.188 12.078 1 84.5 443 THR A N 1
ATOM 3500 C CA . THR A 1 443 ? -13.336 23.375 13.516 1 84.5 443 THR A CA 1
ATOM 3501 C C . THR A 1 443 ? -11.859 23.328 13.891 1 84.5 443 THR A C 1
ATOM 3503 O O . THR A 1 443 ? -11.43 24.031 14.812 1 84.5 443 THR A O 1
ATOM 3506 N N . TRP A 1 444 ? -11.109 22.578 13.219 1 78.12 444 TRP A N 1
ATOM 3507 C CA . TRP A 1 444 ? -9.688 22.453 13.547 1 78.12 444 TRP A CA 1
ATOM 3508 C C . TRP A 1 444 ? -8.875 23.531 12.812 1 78.12 444 TRP A C 1
ATOM 3510 O O . TRP A 1 444 ? -7.961 24.125 13.391 1 78.12 444 TRP A O 1
ATOM 3520 N N . HIS A 1 445 ? -9.289 23.812 11.633 1 80.5 445 HIS A N 1
ATOM 3521 C CA . HIS A 1 445 ? -8.523 24.719 10.773 1 80.5 445 HIS A CA 1
ATOM 3522 C C . HIS A 1 445 ? -8.68 26.172 11.211 1 80.5 445 HIS A C 1
ATOM 3524 O O . HIS A 1 445 ? -7.77 26.969 11.039 1 80.5 445 HIS A O 1
ATOM 3530 N N . VAL A 1 446 ? -9.758 26.422 11.773 1 84.69 446 VAL A N 1
ATOM 3531 C CA . VAL A 1 446 ? -10.062 27.812 12.117 1 84.69 446 VAL A CA 1
ATOM 3532 C C . VAL A 1 446 ? -9.047 28.328 13.133 1 84.69 446 VAL A C 1
ATOM 3534 O O . VAL A 1 446 ? -8.766 29.531 13.188 1 84.69 446 VAL A O 1
ATOM 3537 N N . HIS A 1 447 ? -8.43 27.453 13.805 1 72.38 447 HIS A N 1
ATOM 3538 C CA . HIS A 1 447 ? -7.488 27.828 14.859 1 72.38 447 HIS A CA 1
ATOM 3539 C C . HIS A 1 447 ? -6.176 28.328 14.266 1 72.38 447 HIS A C 1
ATOM 3541 O O . HIS A 1 447 ? -5.398 29 14.945 1 72.38 447 HIS A O 1
ATOM 3547 N N . GLY A 1 448 ? -5.918 28.031 13.008 1 71.5 448 GLY A N 1
ATOM 3548 C CA . GLY A 1 448 ? -4.73 28.531 12.344 1 71.5 448 GLY A CA 1
ATOM 3549 C C . GLY A 1 448 ? -4.918 29.922 11.766 1 71.5 448 GLY A C 1
ATOM 3550 O O . GLY A 1 448 ? -3.975 30.516 11.234 1 71.5 448 GLY A O 1
ATOM 3551 N N . HIS A 1 449 ? -6.117 30.531 12.023 1 80.75 449 HIS A N 1
ATOM 3552 C CA . HIS A 1 449 ? -6.465 31.844 11.492 1 80.75 449 HIS A CA 1
ATOM 3553 C C . HIS A 1 449 ? -6.359 32.938 12.57 1 80.75 449 HIS A C 1
ATOM 3555 O O . HIS A 1 449 ? -5.977 32.625 13.711 1 80.75 449 HIS A O 1
ATOM 3561 N N . LYS A 1 450 ? -6.625 34.219 12.172 1 72.31 450 LYS A N 1
ATOM 3562 C CA . LYS A 1 450 ? -6.672 35.281 13.156 1 72.31 450 LYS A CA 1
ATOM 3563 C C . LYS A 1 450 ? -7.758 35.031 14.203 1 72.31 450 LYS A C 1
ATOM 3565 O O . LYS A 1 450 ? -8.727 34.312 13.938 1 72.31 450 LYS A O 1
ATOM 3570 N N . ASN A 1 451 ? -7.668 35.625 15.305 1 68.81 451 ASN A N 1
ATOM 3571 C CA . ASN A 1 451 ? -8.57 35.406 16.438 1 68.81 451 ASN A CA 1
ATOM 3572 C C . ASN A 1 451 ? -10.016 35.75 16.062 1 68.81 451 ASN A C 1
ATOM 3574 O O . ASN A 1 451 ? -10.953 35.125 16.531 1 68.81 451 ASN A O 1
ATOM 3578 N N . GLN A 1 452 ? -10.164 36.719 15.344 1 78.5 452 GLN A N 1
ATOM 3579 C CA . GLN A 1 452 ? -11.508 37.156 14.969 1 78.5 452 GLN A CA 1
ATOM 3580 C C . GLN A 1 452 ? -12.211 36.125 14.117 1 78.5 452 GLN A C 1
ATOM 3582 O O . GLN A 1 452 ? -13.438 36.031 14.117 1 78.5 452 GLN A O 1
ATOM 3587 N N . CYS A 1 453 ? -11.445 35.281 13.43 1 86 453 CYS A N 1
ATOM 3588 C CA . CYS A 1 453 ? -12.016 34.312 12.508 1 86 453 CYS A CA 1
ATOM 3589 C C . CYS A 1 453 ? -12.68 33.156 13.273 1 86 453 CYS A C 1
ATOM 3591 O O . CYS A 1 453 ? -13.602 32.531 12.766 1 86 453 CYS A O 1
ATOM 3593 N N . LEU A 1 454 ? -12.203 32.906 14.469 1 83.75 454 LEU A N 1
ATOM 3594 C CA . LEU A 1 454 ? -12.82 31.844 15.266 1 83.75 454 LEU A CA 1
ATOM 3595 C C . LEU A 1 454 ? -14.297 32.156 15.5 1 83.75 454 LEU A C 1
ATOM 3597 O O . LEU A 1 454 ? -15.156 31.312 15.195 1 83.75 454 LEU A O 1
ATOM 3601 N N . ALA A 1 455 ? -14.602 33.344 16.016 1 87.38 455 ALA A N 1
ATOM 3602 C CA . ALA A 1 455 ? -15.984 33.719 16.312 1 87.38 455 ALA A CA 1
ATOM 3603 C C . ALA A 1 455 ? -16.797 33.844 15.031 1 87.38 455 ALA A C 1
ATOM 3605 O O . ALA A 1 455 ? -17.984 33.469 15 1 87.38 455 ALA A O 1
ATOM 3606 N N . ARG A 1 456 ? -16.141 34.25 14.008 1 91 456 ARG A N 1
ATOM 3607 C CA . ARG A 1 456 ? -16.875 34.625 12.805 1 91 456 ARG A CA 1
ATOM 3608 C C . ARG A 1 456 ? -17.172 33.406 11.945 1 91 456 ARG A C 1
ATOM 3610 O O . ARG A 1 456 ? -18.188 33.375 11.242 1 91 456 ARG A O 1
ATOM 3617 N N . TYR A 1 457 ? -16.297 32.406 11.984 1 92.56 457 TYR A N 1
ATOM 3618 C CA . TYR A 1 457 ? -16.406 31.406 10.93 1 92.56 457 TYR A CA 1
ATOM 3619 C C . TYR A 1 457 ? -16.484 30 11.523 1 92.56 457 TYR A C 1
ATOM 3621 O O . TYR A 1 457 ? -16.844 29.047 10.828 1 92.56 457 TYR A O 1
ATOM 3629 N N . SER A 1 458 ? -16.297 29.781 12.805 1 90.5 458 SER A N 1
ATOM 3630 C CA . SER A 1 458 ? -16.344 28.453 13.391 1 90.5 458 SER A CA 1
ATOM 3631 C C . SER A 1 458 ? -17.75 27.875 13.336 1 90.5 458 SER A C 1
ATOM 3633 O O . SER A 1 458 ? -18.719 28.547 13.711 1 90.5 458 SER A O 1
ATOM 3635 N N . PRO A 1 459 ? -17.875 26.609 12.922 1 92.5 459 PRO A N 1
ATOM 3636 C CA . PRO A 1 459 ? -19.188 25.969 12.898 1 92.5 459 PRO A CA 1
ATOM 3637 C C . PRO A 1 459 ? -19.828 25.875 14.281 1 92.5 459 PRO A C 1
ATOM 3639 O O . PRO A 1 459 ? -21.062 25.812 14.398 1 92.5 459 PRO A O 1
ATOM 3642 N N . SER A 1 460 ? -19.047 25.984 15.32 1 88.94 460 SER A N 1
ATOM 3643 C CA . SER A 1 460 ? -19.547 25.891 16.688 1 88.94 460 SER A CA 1
ATOM 3644 C C . SER A 1 460 ? -20.516 27.031 17 1 88.94 460 SER A C 1
ATOM 3646 O O . SER A 1 460 ? -21.312 26.922 17.938 1 88.94 460 SER A O 1
ATOM 3648 N N . PHE A 1 461 ? -20.422 28.109 16.234 1 91 461 PHE A N 1
ATOM 3649 C CA . PHE A 1 461 ? -21.203 29.297 16.562 1 91 461 PHE A CA 1
ATOM 3650 C C . PHE A 1 461 ? -22.219 29.578 15.453 1 91 461 PHE A C 1
ATOM 3652 O O . PHE A 1 461 ? -22.875 30.625 15.477 1 91 461 PHE A O 1
ATOM 3659 N N . ILE A 1 462 ? -22.359 28.672 14.484 1 92.56 462 ILE A N 1
ATOM 3660 C CA . ILE A 1 462 ? -23.312 28.844 13.398 1 92.56 462 ILE A CA 1
ATOM 3661 C C . ILE A 1 462 ? -24.578 28.031 13.664 1 92.56 462 ILE A C 1
ATOM 3663 O O . ILE A 1 462 ? -24.516 26.797 13.688 1 92.56 462 ILE A O 1
ATOM 3667 N N . PRO A 1 463 ? -25.609 28.688 13.766 1 92.12 463 PRO A N 1
ATOM 3668 C CA . PRO A 1 463 ? -26.859 27.953 14.031 1 92.12 463 PRO A CA 1
ATOM 3669 C C . PRO A 1 463 ? -27.25 27.031 12.883 1 92.12 463 PRO A C 1
ATOM 3671 O O . PRO A 1 463 ? -27.109 27.391 11.711 1 92.12 463 PRO A O 1
ATOM 3674 N N . GLY A 1 464 ? -27.672 25.844 13.258 1 91.94 464 GLY A N 1
ATOM 3675 C CA . GLY A 1 464 ? -28.203 24.922 12.273 1 91.94 464 GLY A CA 1
ATOM 3676 C C . GLY A 1 464 ? -27.172 23.969 11.719 1 91.94 464 GLY A C 1
ATOM 3677 O O . GLY A 1 464 ? -27.484 23.094 10.906 1 91.94 464 GLY A O 1
ATOM 3678 N N . VAL A 1 465 ? -25.984 24.062 12.156 1 94.75 465 VAL A N 1
ATOM 3679 C CA . VAL A 1 465 ? -24.906 23.266 11.578 1 94.75 465 VAL A CA 1
ATOM 3680 C C . VAL A 1 465 ? -24.656 22.031 12.445 1 94.75 465 VAL A C 1
ATOM 3682 O O . VAL A 1 465 ? -23.969 21.094 12.016 1 94.75 465 VAL A O 1
ATOM 3685 N N . GLY A 1 466 ? -25.25 21.953 13.617 1 94.75 466 GLY A N 1
ATOM 3686 C CA . GLY A 1 466 ? -24.969 20.859 14.531 1 94.75 466 GLY A CA 1
ATOM 3687 C C . GLY A 1 466 ? -23.5 20.781 14.93 1 94.75 466 GLY A C 1
ATOM 3688 O O . GLY A 1 466 ? -22.875 21.812 15.211 1 94.75 466 GLY A O 1
ATOM 3689 N N . THR A 1 467 ? -22.984 19.562 14.969 1 92.5 467 THR A N 1
ATOM 3690 C CA . THR A 1 467 ? -21.594 19.375 15.367 1 92.5 467 THR A CA 1
ATOM 3691 C C . THR A 1 467 ? -20.719 19.062 14.156 1 92.5 467 THR A C 1
ATOM 3693 O O . THR A 1 467 ? -19.719 18.359 14.281 1 92.5 467 THR A O 1
ATOM 3696 N N . THR A 1 468 ? -21.109 19.547 13 1 93.19 468 THR A N 1
ATOM 3697 C CA . THR A 1 468 ? -20.328 19.328 11.789 1 93.19 468 THR A CA 1
ATOM 3698 C C . THR A 1 468 ? -18.953 19.984 11.914 1 93.19 468 THR A C 1
ATOM 3700 O O . THR A 1 468 ? -18.844 21.172 12.203 1 93.19 468 THR A O 1
ATOM 3703 N N . THR A 1 469 ? -17.875 19.297 11.664 1 88.62 469 THR A N 1
ATOM 3704 C CA . THR A 1 469 ? -16.531 19.797 11.906 1 88.62 469 THR A CA 1
ATOM 3705 C C . THR A 1 469 ? -15.938 20.391 10.641 1 88.62 469 THR A C 1
ATOM 3707 O O . THR A 1 469 ? -15.047 21.25 10.703 1 88.62 469 THR A O 1
ATOM 3710 N N . GLY A 1 470 ? -16.422 19.938 9.5 1 91.25 470 GLY A N 1
ATOM 3711 C CA . GLY A 1 470 ? -15.859 20.406 8.234 1 91.25 470 GLY A CA 1
ATOM 3712 C C . GLY A 1 470 ? -14.547 19.719 7.875 1 91.25 470 GLY A C 1
ATOM 3713 O O . GLY A 1 470 ? -13.867 20.141 6.938 1 91.25 470 GLY A O 1
ATOM 3714 N N . GLU A 1 471 ? -14.133 18.672 8.586 1 88.81 471 GLU A N 1
ATOM 3715 C CA . GLU A 1 471 ? -12.844 18 8.398 1 88.81 471 GLU A CA 1
ATOM 3716 C C . GLU A 1 471 ? -13.008 16.672 7.672 1 88.81 471 GLU A C 1
ATOM 3718 O O . GLU A 1 471 ? -12.062 15.883 7.59 1 88.81 471 GLU A O 1
ATOM 3723 N N . ILE A 1 472 ? -14.117 16.438 7.078 1 91.31 472 ILE A N 1
ATOM 3724 C CA . ILE A 1 472 ? -14.453 15.117 6.547 1 91.31 472 ILE A CA 1
ATOM 3725 C C . ILE A 1 472 ? -13.523 14.773 5.387 1 91.31 472 ILE A C 1
ATOM 3727 O O . ILE A 1 472 ? -13.195 13.602 5.172 1 91.31 472 ILE A O 1
ATOM 3731 N N . LEU A 1 473 ? -13.102 15.734 4.605 1 92.81 473 LEU A N 1
ATOM 3732 C CA . LEU A 1 473 ? -12.258 15.469 3.445 1 92.81 473 LEU A CA 1
ATOM 3733 C C . LEU A 1 473 ? -10.891 14.953 3.875 1 92.81 473 LEU A C 1
ATOM 3735 O O . LEU A 1 473 ? -10.266 14.172 3.156 1 92.81 473 LEU A O 1
ATOM 3739 N N . GLU A 1 474 ? -10.406 15.352 5.016 1 87 474 GLU A N 1
ATOM 3740 C CA . GLU A 1 474 ? -9.148 14.828 5.523 1 87 474 GLU A CA 1
ATOM 3741 C C . GLU A 1 474 ? -9.203 13.312 5.695 1 87 474 GLU A C 1
ATOM 3743 O O . GLU A 1 474 ? -8.219 12.617 5.453 1 87 474 GLU A O 1
ATOM 3748 N N . SER A 1 475 ? -10.312 12.852 6.102 1 86 475 SER A N 1
ATOM 3749 C CA . SER A 1 475 ? -10.508 11.406 6.215 1 86 475 SER A CA 1
ATOM 3750 C C . SER A 1 475 ? -10.625 10.75 4.844 1 86 475 SER A C 1
ATOM 3752 O O . SER A 1 475 ? -10.117 9.648 4.633 1 86 475 SER A O 1
ATOM 3754 N N . LEU A 1 476 ? -11.266 11.438 3.963 1 92.75 476 LEU A N 1
ATOM 3755 C CA . LEU A 1 476 ? -11.484 10.898 2.627 1 92.75 476 LEU A CA 1
ATOM 3756 C C . LEU A 1 476 ? -10.18 10.859 1.836 1 92.75 476 LEU A C 1
ATOM 3758 O O . LEU A 1 476 ? -10.016 10.023 0.947 1 92.75 476 LEU A O 1
ATOM 3762 N N . TRP A 1 477 ? -9.242 11.734 2.201 1 90.5 477 TRP A N 1
ATOM 3763 C CA . TRP A 1 477 ? -7.965 11.797 1.494 1 90.5 477 TRP A CA 1
ATOM 3764 C C . TRP A 1 477 ? -7.164 10.516 1.701 1 90.5 477 TRP A C 1
ATOM 3766 O O . TRP A 1 477 ? -6.379 10.117 0.836 1 90.5 477 TRP A O 1
ATOM 3776 N N . ALA A 1 478 ? -7.301 9.875 2.82 1 82.5 478 ALA A N 1
ATOM 3777 C CA . ALA A 1 478 ? -6.578 8.625 3.035 1 82.5 478 ALA A CA 1
ATOM 3778 C C . ALA A 1 478 ? -6.812 7.652 1.883 1 82.5 478 ALA A C 1
ATOM 3780 O O . ALA A 1 478 ? -5.871 7.035 1.382 1 82.5 478 ALA A O 1
ATOM 3781 N N . LEU A 1 479 ? -8.055 7.559 1.478 1 85.06 479 LEU A N 1
ATOM 3782 C CA . LEU A 1 479 ? -8.414 6.66 0.386 1 85.06 479 LEU A CA 1
ATOM 3783 C C . LEU A 1 479 ? -7.898 7.191 -0.947 1 85.06 479 LEU A C 1
ATOM 3785 O O . LEU A 1 479 ? -7.344 6.434 -1.748 1 85.06 479 LEU A O 1
ATOM 3789 N N . THR A 1 480 ? -8.062 8.453 -1.189 1 88.62 480 THR A N 1
ATOM 3790 C CA . THR A 1 480 ? -7.688 9.008 -2.484 1 88.62 480 THR A CA 1
ATOM 3791 C C . THR A 1 480 ? -6.172 9.109 -2.615 1 88.62 480 THR A C 1
ATOM 3793 O O . THR A 1 480 ? -5.629 8.992 -3.717 1 88.62 480 THR A O 1
ATOM 3796 N N . ASN A 1 481 ? -5.5 9.32 -1.514 1 88.56 481 ASN A N 1
ATOM 3797 C CA . ASN A 1 481 ? -4.043 9.375 -1.549 1 88.56 481 ASN A CA 1
ATOM 3798 C C . ASN A 1 481 ? -3.443 8.055 -2.021 1 88.56 481 ASN A C 1
ATOM 3800 O O . ASN A 1 481 ? -2.484 8.047 -2.799 1 88.56 481 ASN A O 1
ATOM 3804 N N . ASP A 1 482 ? -3.963 6.984 -1.558 1 85.12 482 ASP A N 1
ATOM 3805 C CA . ASP A 1 482 ? -3.484 5.676 -1.998 1 85.12 482 ASP A CA 1
ATOM 3806 C C . ASP A 1 482 ? -3.703 5.488 -3.498 1 85.12 482 ASP A C 1
ATOM 3808 O O . ASP A 1 482 ? -2.816 5.004 -4.203 1 85.12 482 ASP A O 1
ATOM 3812 N N . THR A 1 483 ? -4.852 5.879 -3.918 1 89.69 483 THR A N 1
ATOM 3813 C CA . THR A 1 483 ? -5.152 5.781 -5.344 1 89.69 483 THR A CA 1
ATOM 3814 C C . THR A 1 483 ? -4.297 6.758 -6.141 1 89.69 483 THR A C 1
ATOM 3816 O O . THR A 1 483 ? -3.893 6.461 -7.27 1 89.69 483 THR A O 1
ATOM 3819 N N . GLY A 1 484 ? -4.129 7.926 -5.523 1 88.69 484 GLY A N 1
ATOM 3820 C CA . GLY A 1 484 ? -3.305 8.938 -6.168 1 88.69 484 GLY A CA 1
ATOM 3821 C C . GLY A 1 484 ? -1.89 8.461 -6.445 1 88.69 484 GLY A C 1
ATOM 3822 O O . GLY A 1 484 ? -1.339 8.727 -7.516 1 88.69 484 GLY A O 1
ATOM 3823 N N . ARG A 1 485 ? -1.325 7.719 -5.598 1 82.94 485 ARG A N 1
ATOM 3824 C CA . ARG A 1 485 ? 0.024 7.191 -5.781 1 82.94 485 ARG A CA 1
ATOM 3825 C C . ARG A 1 485 ? 0.072 6.191 -6.93 1 82.94 485 ARG A C 1
ATOM 3827 O O . ARG A 1 485 ? 1.006 6.207 -7.734 1 82.94 485 ARG A O 1
ATOM 3834 N N . MET A 1 486 ? -0.928 5.402 -6.977 1 85.94 486 MET A N 1
ATOM 3835 C CA . MET A 1 486 ? -0.978 4.375 -8.016 1 85.94 486 MET A CA 1
ATOM 3836 C C . MET A 1 486 ? -1.247 5 -9.383 1 85.94 486 MET A C 1
ATOM 3838 O O . MET A 1 486 ? -0.803 4.473 -10.406 1 85.94 486 MET A O 1
ATOM 3842 N N . SER A 1 487 ? -1.903 6.145 -9.391 1 89.56 487 SER A N 1
ATOM 3843 C CA . SER A 1 487 ? -2.346 6.73 -10.648 1 89.56 487 SER A CA 1
ATOM 3844 C C . SER A 1 487 ? -1.404 7.84 -11.102 1 89.56 487 SER A C 1
ATOM 3846 O O . SER A 1 487 ? -1.631 8.469 -12.141 1 89.56 487 SER A O 1
ATOM 3848 N N . SER A 1 488 ? -0.347 8.102 -10.391 1 89.69 488 SER A N 1
ATOM 3849 C CA . SER A 1 488 ? 0.536 9.234 -10.648 1 89.69 488 SER A CA 1
ATOM 3850 C C . SER A 1 488 ? 1.24 9.094 -11.992 1 89.69 488 SER A C 1
ATOM 3852 O O . SER A 1 488 ? 1.676 10.086 -12.578 1 89.69 488 SER A O 1
ATOM 3854 N N . ILE A 1 489 ? 1.316 7.824 -12.57 1 87.06 489 ILE A N 1
ATOM 3855 C CA . ILE A 1 489 ? 2.037 7.613 -13.82 1 87.06 489 ILE A CA 1
ATOM 3856 C C . ILE A 1 489 ? 1.092 7.027 -14.867 1 87.06 489 ILE A C 1
ATOM 3858 O O . ILE A 1 489 ? 1.534 6.539 -15.914 1 87.06 489 ILE A O 1
ATOM 3862 N N . MET A 1 490 ? -0.178 6.98 -14.539 1 88.44 490 MET A N 1
ATOM 3863 C CA . MET A 1 490 ? -1.179 6.562 -15.523 1 88.44 490 MET A CA 1
ATOM 3864 C C . MET A 1 490 ? -1.428 7.66 -16.547 1 88.44 490 MET A C 1
ATOM 3866 O O . MET A 1 490 ? -1.078 8.82 -16.312 1 88.44 490 MET A O 1
ATOM 3870 N N . THR A 1 491 ? -1.955 7.262 -17.703 1 88.12 491 THR A N 1
ATOM 3871 C CA . THR A 1 491 ? -2.461 8.305 -18.594 1 88.12 491 THR A CA 1
ATOM 3872 C C . THR A 1 491 ? -3.564 9.109 -17.906 1 88.12 491 THR A C 1
ATOM 3874 O O . THR A 1 491 ? -4.191 8.625 -16.953 1 88.12 491 THR A O 1
ATOM 3877 N N . LEU A 1 492 ? -3.834 10.297 -18.344 1 88.75 492 LEU A N 1
ATOM 3878 C CA . LEU A 1 492 ? -4.859 11.133 -17.734 1 88.75 492 LEU A CA 1
ATOM 3879 C C . LEU A 1 492 ? -6.23 10.477 -17.844 1 88.75 492 LEU A C 1
ATOM 3881 O O . LEU A 1 492 ? -7.027 10.531 -16.906 1 88.75 492 LEU A O 1
ATOM 3885 N N . ALA A 1 493 ? -6.48 9.859 -18.969 1 90.94 493 ALA A N 1
ATOM 3886 C CA . ALA A 1 493 ? -7.758 9.18 -19.172 1 90.94 493 ALA A CA 1
ATOM 3887 C C . ALA A 1 493 ? -7.926 8.031 -18.172 1 90.94 493 ALA A C 1
ATOM 3889 O O . ALA A 1 493 ? -8.977 7.906 -17.531 1 90.94 493 ALA A O 1
ATOM 3890 N N . HIS A 1 494 ? -6.918 7.219 -18.031 1 91.94 494 HIS A N 1
ATOM 3891 C CA . HIS A 1 494 ? -6.953 6.098 -17.094 1 91.94 494 HIS A CA 1
ATOM 3892 C C . HIS A 1 494 ? -7.039 6.578 -15.648 1 91.94 494 HIS A C 1
ATOM 3894 O O . HIS A 1 494 ? -7.719 5.965 -14.828 1 91.94 494 HIS A O 1
ATOM 3900 N N . ARG A 1 495 ? -6.332 7.652 -15.367 1 93.25 495 ARG A N 1
ATOM 3901 C CA . ARG A 1 495 ? -6.344 8.234 -14.031 1 93.25 495 ARG A CA 1
ATOM 3902 C C . ARG A 1 495 ? -7.758 8.648 -13.625 1 93.25 495 ARG A C 1
ATOM 3904 O O . ARG A 1 495 ? -8.18 8.398 -12.492 1 93.25 495 ARG A O 1
ATOM 3911 N N . ILE A 1 496 ? -8.531 9.203 -14.492 1 95.06 496 ILE A N 1
ATOM 3912 C CA . ILE A 1 496 ? -9.891 9.648 -14.211 1 95.06 496 ILE A CA 1
ATOM 3913 C C . ILE A 1 496 ? -10.758 8.445 -13.859 1 95.06 496 ILE A C 1
ATOM 3915 O O . ILE A 1 496 ? -11.531 8.492 -12.898 1 95.06 496 ILE A O 1
ATOM 3919 N N . GLU A 1 497 ? -10.609 7.391 -14.594 1 95.94 497 GLU A N 1
ATOM 3920 C CA . GLU A 1 497 ? -11.375 6.172 -14.32 1 95.94 497 GLU A CA 1
ATOM 3921 C C . GLU A 1 497 ? -11.055 5.617 -12.938 1 95.94 497 GLU A C 1
ATOM 3923 O O . GLU A 1 497 ? -11.961 5.23 -12.195 1 95.94 497 GLU A O 1
ATOM 3928 N N . ALA A 1 498 ? -9.766 5.586 -12.703 1 94.94 498 ALA A N 1
ATOM 3929 C CA . ALA A 1 498 ? -9.312 5.023 -11.438 1 94.94 498 ALA A CA 1
ATOM 3930 C C . ALA A 1 498 ? -9.789 5.863 -10.258 1 94.94 498 ALA A C 1
ATOM 3932 O O . ALA A 1 498 ? -10.273 5.328 -9.258 1 94.94 498 ALA A O 1
ATOM 3933 N N . MET A 1 499 ? -9.711 7.172 -10.352 1 96 499 MET A N 1
ATOM 3934 C CA . MET A 1 499 ? -10.148 8.078 -9.289 1 96 499 MET A CA 1
ATOM 3935 C C . MET A 1 499 ? -11.656 7.996 -9.102 1 96 499 MET A C 1
ATOM 3937 O O . MET A 1 499 ? -12.141 7.922 -7.969 1 96 499 MET A O 1
ATOM 3941 N N . ASP A 1 500 ? -12.328 7.977 -10.18 1 97.62 500 ASP A N 1
ATOM 3942 C CA . ASP A 1 500 ? -13.781 7.855 -10.117 1 97.62 500 ASP A CA 1
ATOM 3943 C C . ASP A 1 500 ? -14.195 6.559 -9.422 1 97.62 500 ASP A C 1
ATOM 3945 O O . ASP A 1 500 ? -15.117 6.559 -8.602 1 97.62 500 ASP A O 1
ATOM 3949 N N . ALA A 1 501 ? -13.539 5.52 -9.789 1 96.88 501 ALA A N 1
ATOM 3950 C CA . ALA A 1 501 ? -13.875 4.227 -9.195 1 96.88 501 ALA A CA 1
ATOM 3951 C C . ALA A 1 501 ? -13.625 4.23 -7.691 1 96.88 501 ALA A C 1
ATOM 3953 O O . ALA A 1 501 ? -14.414 3.67 -6.926 1 96.88 501 ALA A O 1
ATOM 3954 N N . ALA A 1 502 ? -12.516 4.793 -7.309 1 95.44 502 ALA A N 1
ATOM 3955 C CA . ALA A 1 502 ? -12.18 4.875 -5.891 1 95.44 502 ALA A CA 1
ATOM 3956 C C . ALA A 1 502 ? -13.211 5.699 -5.129 1 95.44 502 ALA A C 1
ATOM 3958 O O . ALA A 1 502 ? -13.617 5.328 -4.023 1 95.44 502 ALA A O 1
ATOM 3959 N N . MET A 1 503 ? -13.602 6.762 -5.668 1 97.44 503 MET A N 1
ATOM 3960 C CA . MET A 1 503 ? -14.57 7.629 -5.012 1 97.44 503 MET A CA 1
ATOM 3961 C C . MET A 1 503 ? -15.953 6.984 -5 1 97.44 503 MET A C 1
ATOM 3963 O O . MET A 1 503 ? -16.719 7.152 -4.047 1 97.44 503 MET A O 1
ATOM 3967 N N . LEU A 1 504 ? -16.281 6.301 -6.102 1 97.5 504 LEU A N 1
ATOM 3968 C CA . LEU A 1 504 ? -17.531 5.547 -6.117 1 97.5 504 LEU A CA 1
ATOM 3969 C C . LEU A 1 504 ? -17.547 4.512 -4.996 1 97.5 504 LEU A C 1
ATOM 3971 O O . LEU A 1 504 ? -18.562 4.367 -4.297 1 97.5 504 LEU A O 1
ATOM 3975 N N . GLU A 1 505 ? -16.484 3.871 -4.891 1 94.38 505 GLU A N 1
ATOM 3976 C CA . GLU A 1 505 ? -16.375 2.881 -3.822 1 94.38 505 GLU A CA 1
ATOM 3977 C C . GLU A 1 505 ? -16.469 3.537 -2.449 1 94.38 505 GLU A C 1
ATOM 3979 O O . GLU A 1 505 ? -17.125 3.012 -1.548 1 94.38 505 GLU A O 1
ATOM 3984 N N . SER A 1 506 ? -15.766 4.578 -2.268 1 95 506 SER A N 1
ATOM 3985 C CA . SER A 1 506 ? -15.836 5.324 -1.016 1 95 506 SER A CA 1
ATOM 3986 C C . SER A 1 506 ? -17.266 5.699 -0.672 1 95 506 SER A C 1
ATOM 3988 O O . SER A 1 506 ? -17.734 5.461 0.447 1 95 506 SER A O 1
ATOM 3990 N N . ASN A 1 507 ? -17.953 6.273 -1.662 1 97.12 507 ASN A N 1
ATOM 3991 C CA . ASN A 1 507 ? -19.344 6.676 -1.438 1 97.12 507 ASN A CA 1
ATOM 3992 C C . ASN A 1 507 ? -20.234 5.473 -1.138 1 97.12 507 ASN A C 1
ATOM 3994 O O . ASN A 1 507 ? -21.141 5.562 -0.315 1 97.12 507 ASN A O 1
ATOM 3998 N N . ARG A 1 508 ? -19.984 4.426 -1.811 1 94.81 508 ARG A N 1
ATOM 3999 C CA . ARG A 1 508 ? -20.75 3.211 -1.569 1 94.81 508 ARG A CA 1
ATOM 4000 C C . ARG A 1 508 ? -20.547 2.705 -0.145 1 94.81 508 ARG A C 1
ATOM 4002 O O . ARG A 1 508 ? -21.516 2.387 0.551 1 94.81 508 ARG A O 1
ATOM 4009 N N . GLN A 1 509 ? -19.312 2.621 0.261 1 91.38 509 GLN A N 1
ATOM 4010 C CA . GLN A 1 509 ? -19.016 2.137 1.603 1 91.38 509 GLN A CA 1
ATOM 4011 C C . GLN A 1 509 ? -19.609 3.053 2.668 1 91.38 509 GLN A C 1
ATOM 4013 O O . GLN A 1 509 ? -20.109 2.582 3.688 1 91.38 509 GLN A O 1
ATOM 4018 N N . LYS A 1 510 ? -19.531 4.316 2.412 1 93.56 510 LYS A N 1
ATOM 4019 C CA . LYS A 1 510 ? -20.141 5.273 3.34 1 93.56 510 LYS A CA 1
ATOM 4020 C C . LYS A 1 510 ? -21.656 5.105 3.398 1 93.56 510 LYS A C 1
ATOM 4022 O O . LYS A 1 510 ? -22.25 5.203 4.473 1 93.56 510 LYS A O 1
ATOM 4027 N N . MET A 1 511 ? -22.219 4.918 2.309 1 95.06 511 MET A N 1
ATOM 4028 C CA . MET A 1 511 ? -23.672 4.73 2.246 1 95.06 511 MET A CA 1
ATOM 4029 C C . MET A 1 511 ? -24.094 3.482 3.016 1 95.06 511 MET A C 1
ATOM 4031 O O . MET A 1 511 ? -25.031 3.523 3.807 1 95.06 511 MET A O 1
ATOM 4035 N N . LEU A 1 512 ? -23.359 2.453 2.812 1 90.75 512 LEU A N 1
ATOM 4036 C CA . LEU A 1 512 ? -23.672 1.198 3.484 1 90.75 512 LEU A CA 1
ATOM 4037 C C . LEU A 1 512 ? -23.422 1.31 4.988 1 90.75 512 LEU A C 1
ATOM 4039 O O . LEU A 1 512 ? -24.109 0.655 5.781 1 90.75 512 LEU A O 1
ATOM 4043 N N . GLY A 1 513 ? -22.516 2.154 5.348 1 91.5 513 GLY A N 1
ATOM 4044 C CA . GLY A 1 513 ? -22.188 2.34 6.75 1 91.5 513 GLY A CA 1
ATOM 4045 C C . GLY A 1 513 ? -23.062 3.363 7.441 1 91.5 513 GLY A C 1
ATOM 4046 O O . GLY A 1 513 ? -23.016 3.498 8.664 1 91.5 513 GLY A O 1
ATOM 4047 N N . LEU A 1 514 ? -23.875 4.062 6.688 1 94.69 514 LEU A N 1
ATOM 4048 C CA . LEU A 1 514 ? -24.719 5.137 7.227 1 94.69 514 LEU A CA 1
ATOM 4049 C C . LEU A 1 514 ? -25.625 4.613 8.328 1 94.69 514 LEU A C 1
ATOM 4051 O O . LEU A 1 514 ? -25.828 5.285 9.336 1 94.69 514 LEU A O 1
ATOM 4055 N N . VAL A 1 515 ? -26.172 3.412 8.031 1 94.69 515 VAL A N 1
ATOM 4056 C CA . VAL A 1 515 ? -27.156 2.879 8.969 1 94.69 515 VAL A CA 1
ATOM 4057 C C . VAL A 1 515 ? -26.5 2.65 10.328 1 94.69 515 VAL A C 1
ATOM 4059 O O . VAL A 1 515 ? -27.047 3.059 11.367 1 94.69 515 VAL A O 1
ATOM 4062 N N . GLY A 1 516 ? -25.344 2.061 10.305 1 92.75 516 GLY A N 1
ATOM 4063 C CA . GLY A 1 516 ? -24.625 1.861 11.547 1 92.75 516 GLY A CA 1
ATOM 4064 C C . GLY A 1 516 ? -24.188 3.16 12.195 1 92.75 516 GLY A C 1
ATOM 4065 O O . GLY A 1 516 ? -24.312 3.332 13.406 1 92.75 516 GLY A O 1
ATOM 4066 N N . SER A 1 517 ? -23.703 4.098 11.453 1 93.88 517 SER A N 1
ATOM 4067 C CA . SER A 1 517 ? -23.172 5.363 11.953 1 93.88 517 SER A CA 1
ATOM 4068 C C . SER A 1 517 ? -24.281 6.223 12.562 1 93.88 517 SER A C 1
ATOM 4070 O O . SER A 1 517 ? -24.109 6.801 13.633 1 93.88 517 SER A O 1
ATOM 4072 N N . LEU A 1 518 ? -25.391 6.266 11.898 1 96.94 518 LEU A N 1
ATOM 4073 C CA . LEU A 1 518 ? -26.5 7.078 12.375 1 96.94 518 LEU A CA 1
ATOM 4074 C C . LEU A 1 518 ? -27.125 6.465 13.625 1 96.94 518 LEU A C 1
ATOM 4076 O O . LEU A 1 518 ? -27.562 7.184 14.523 1 96.94 518 LEU A O 1
ATOM 4080 N N . SER A 1 519 ? -27.203 5.145 13.633 1 95.75 519 SER A N 1
ATOM 4081 C CA . SER A 1 519 ? -27.719 4.461 14.812 1 95.75 519 SER A CA 1
ATOM 4082 C C . SER A 1 519 ? -26.875 4.773 16.047 1 95.75 519 SER A C 1
ATOM 4084 O O . SER A 1 519 ? -27.422 5.059 17.109 1 95.75 519 SER A O 1
ATOM 4086 N N . GLY A 1 520 ? -25.609 4.723 15.852 1 93.44 520 GLY A N 1
ATOM 4087 C CA . GLY A 1 520 ? -24.719 5.047 16.953 1 93.44 520 GLY A CA 1
ATOM 4088 C C . GLY A 1 520 ? -24.766 6.512 17.344 1 93.44 520 GLY A C 1
ATOM 4089 O O . GLY A 1 520 ? -24.703 6.844 18.531 1 93.44 520 GLY A O 1
ATOM 4090 N N . LYS A 1 521 ? -24.906 7.363 16.422 1 94.81 521 LYS A N 1
ATOM 4091 C CA . LYS A 1 521 ? -24.891 8.805 16.656 1 94.81 521 LYS A CA 1
ATOM 4092 C C . LYS A 1 521 ? -26.156 9.258 17.375 1 94.81 521 LYS A C 1
ATOM 4094 O O . LYS A 1 521 ? -26.156 10.258 18.094 1 94.81 521 LYS A O 1
ATOM 4099 N N . LEU A 1 522 ? -27.281 8.57 17.125 1 96.19 522 LEU A N 1
ATOM 4100 C CA . LEU A 1 522 ? -28.547 8.945 17.734 1 96.19 522 LEU A CA 1
ATOM 4101 C C . LEU A 1 522 ? -28.438 8.977 19.25 1 96.19 522 LEU A C 1
ATOM 4103 O O . LEU A 1 522 ? -28.75 9.984 19.891 1 96.19 522 LEU A O 1
ATOM 4107 N N . LEU A 1 523 ? -27.969 7.938 19.797 1 93.56 523 LEU A N 1
ATOM 4108 C CA . LEU A 1 523 ? -27.812 7.875 21.25 1 93.56 523 LEU A CA 1
ATOM 4109 C C . LEU A 1 523 ? -26.719 8.812 21.719 1 93.56 523 LEU A C 1
ATOM 4111 O O . LEU A 1 523 ? -26.875 9.516 22.719 1 93.56 523 LEU A O 1
ATOM 4115 N N . GLN A 1 524 ? -25.625 8.844 21.047 1 92.81 524 GLN A N 1
ATOM 4116 C CA . GLN A 1 524 ? -24.484 9.68 21.422 1 92.81 524 GLN A CA 1
ATOM 4117 C C . GLN A 1 524 ? -24.875 11.156 21.453 1 92.81 524 GLN A C 1
ATOM 4119 O O . GLN A 1 524 ? -24.5 11.875 22.375 1 92.81 524 GLN A O 1
ATOM 4124 N N . SER A 1 525 ? -25.609 11.609 20.422 1 95.06 525 SER A N 1
ATOM 4125 C CA . SER A 1 525 ? -26 13.016 20.359 1 95.06 525 SER A CA 1
ATOM 4126 C C . SER A 1 525 ? -26.906 13.391 21.516 1 95.06 525 SER A C 1
ATOM 4128 O O . SER A 1 525 ? -26.844 14.516 22.016 1 95.06 525 SER A O 1
ATOM 4130 N N . ARG A 1 526 ? -27.719 12.492 21.922 1 93.94 526 ARG A N 1
ATOM 4131 C CA . ARG A 1 526 ? -28.594 12.758 23.062 1 93.94 526 ARG A CA 1
ATOM 4132 C C . ARG A 1 526 ? -27.812 12.859 24.359 1 93.94 526 ARG A C 1
ATOM 4134 O O . ARG A 1 526 ? -28.062 13.742 25.172 1 93.94 526 ARG A O 1
ATOM 4141 N N . ILE A 1 527 ? -26.906 11.984 24.531 1 92 527 ILE A N 1
ATOM 4142 C CA . ILE A 1 527 ? -26.062 11.992 25.719 1 92 527 ILE A CA 1
ATOM 4143 C C . ILE A 1 527 ? -25.281 13.297 25.797 1 92 527 ILE A C 1
ATOM 4145 O O . ILE A 1 527 ? -25.281 13.977 26.828 1 92 527 ILE A O 1
ATOM 4149 N N . GLU A 1 528 ? -24.703 13.688 24.719 1 92.12 528 GLU A N 1
ATOM 4150 C CA . GLU A 1 528 ? -23.906 14.914 24.672 1 92.12 528 GLU A CA 1
ATOM 4151 C C . GLU A 1 528 ? -24.781 16.156 24.859 1 92.12 528 GLU A C 1
ATOM 4153 O O . GLU A 1 528 ? -24.359 17.109 25.5 1 92.12 528 GLU A O 1
ATOM 4158 N N . TRP A 1 529 ? -25.984 16.125 24.344 1 93.94 529 TRP A N 1
ATOM 4159 C CA . TRP A 1 529 ? -26.938 17.219 24.516 1 93.94 529 TRP A CA 1
ATOM 4160 C C . TRP A 1 529 ? -27.281 17.391 26 1 93.94 529 TRP A C 1
ATOM 4162 O O . TRP A 1 529 ? -27.312 18.516 26.5 1 93.94 529 TRP A O 1
ATOM 4172 N N . ASN A 1 530 ? -27.516 16.297 26.625 1 91.38 530 ASN A N 1
ATOM 4173 C CA . ASN A 1 530 ? -27.859 16.359 28.031 1 91.38 530 ASN A CA 1
ATOM 4174 C C . ASN A 1 530 ? -26.703 16.906 28.875 1 91.38 530 ASN A C 1
ATOM 4176 O O . ASN A 1 530 ? -26.906 17.703 29.781 1 91.38 530 ASN A O 1
ATOM 4180 N N . GLU A 1 531 ? -25.531 16.516 28.547 1 86 531 GLU A N 1
ATOM 4181 C CA . GLU A 1 531 ? -24.359 16.984 29.266 1 86 531 GLU A CA 1
ATOM 4182 C C . GLU A 1 531 ? -24.109 18.469 29.031 1 86 531 GLU A C 1
ATOM 4184 O O . GLU A 1 531 ? -23.828 19.219 29.969 1 86 531 GLU A O 1
ATOM 4189 N N . ALA A 1 532 ? -24.234 18.859 27.812 1 89.31 532 ALA A N 1
ATOM 4190 C CA . ALA A 1 532 ? -24.016 20.266 27.469 1 89.31 532 ALA A CA 1
ATOM 4191 C C . ALA A 1 532 ? -25.078 21.141 28.109 1 89.31 532 ALA A C 1
ATOM 4193 O O . ALA A 1 532 ? -24.781 22.25 28.562 1 89.31 532 ALA A O 1
ATOM 4194 N N . ARG A 1 533 ? -26.281 20.672 28.094 1 90.81 533 ARG A N 1
ATOM 4195 C CA . ARG A 1 533 ? -27.375 21.406 28.703 1 90.81 533 ARG A CA 1
ATOM 4196 C C . ARG A 1 533 ? -27.172 21.531 30.219 1 90.81 533 ARG A C 1
ATOM 4198 O O . ARG A 1 533 ? -27.406 22.594 30.797 1 90.81 533 ARG A O 1
ATOM 4205 N N . ALA A 1 534 ? -26.688 20.469 30.781 1 84.44 534 ALA A N 1
ATOM 4206 C CA . ALA A 1 534 ? -26.406 20.5 32.219 1 84.44 534 ALA A CA 1
ATOM 4207 C C . ALA A 1 534 ? -25.328 21.516 32.531 1 84.44 534 ALA A C 1
ATOM 4209 O O . ALA A 1 534 ? -25.422 22.234 33.531 1 84.44 534 ALA A O 1
ATOM 4210 N N . ASP A 1 535 ? -24.406 21.609 31.766 1 80.81 535 ASP A N 1
ATOM 4211 C CA . ASP A 1 535 ? -23.344 22.578 31.938 1 80.81 535 ASP A CA 1
ATOM 4212 C C . ASP A 1 535 ? -23.859 24 31.812 1 80.81 535 ASP A C 1
ATOM 4214 O O . ASP A 1 535 ? -23.5 24.875 32.594 1 80.81 535 ASP A O 1
ATOM 4218 N N . PHE A 1 536 ? -24.688 24.266 30.828 1 87.31 536 PHE A N 1
ATOM 4219 C CA . PHE A 1 536 ? -25.266 25.578 30.594 1 87.31 536 PHE A CA 1
ATOM 4220 C C . PHE A 1 536 ? -26.188 25.984 31.734 1 87.31 536 PHE A C 1
ATOM 4222 O O . PHE A 1 536 ? -26.156 27.125 32.188 1 87.31 536 PHE A O 1
ATOM 4229 N N . GLU A 1 537 ? -26.891 25 32.188 1 85.12 537 GLU A N 1
ATOM 4230 C CA . GLU A 1 537 ? -27.812 25.266 33.312 1 85.12 537 GLU A CA 1
ATOM 4231 C C . GLU A 1 537 ? -27.047 25.562 34.594 1 85.12 537 GLU A C 1
ATOM 4233 O O . GLU A 1 537 ? -27.453 26.438 35.375 1 85.12 537 GLU A O 1
ATOM 4238 N N . ALA A 1 538 ? -25.984 24.906 34.719 1 76.69 538 ALA A N 1
ATOM 4239 C CA . ALA A 1 538 ? -25.156 25.156 35.875 1 76.69 538 ALA A CA 1
ATOM 4240 C C . ALA A 1 538 ? -24.594 26.578 35.875 1 76.69 538 ALA A C 1
ATOM 4242 O O . ALA A 1 538 ? -24.484 27.234 36.906 1 76.69 538 ALA A O 1
ATOM 4243 N N . LEU A 1 539 ? -24.328 27.016 34.719 1 77.5 539 LEU A N 1
ATOM 4244 C CA . LEU A 1 539 ? -23.797 28.359 34.562 1 77.5 539 LEU A CA 1
ATOM 4245 C C . LEU A 1 539 ? -24.906 29.406 34.688 1 77.5 539 LEU A C 1
ATOM 4247 O O . LEU A 1 539 ? -24.641 30.547 35.031 1 77.5 539 LEU A O 1
ATOM 4251 N N . SER A 1 540 ? -26.078 28.984 34.375 1 80 540 SER A N 1
ATOM 4252 C CA . SER A 1 540 ? -27.219 29.891 34.375 1 80 540 SER A CA 1
ATOM 4253 C C . SER A 1 540 ? -27.906 29.922 35.75 1 80 540 SER A C 1
ATOM 4255 O O . SER A 1 540 ? -28.812 30.734 35.969 1 80 540 SER A O 1
ATOM 4257 N N . ALA A 1 541 ? -27.609 29.031 36.594 1 72.44 541 ALA A N 1
ATOM 4258 C CA . ALA A 1 541 ? -28.281 28.969 37.906 1 72.44 541 ALA A CA 1
ATOM 4259 C C . ALA A 1 541 ? -28.141 30.281 38.656 1 72.44 541 ALA A C 1
ATOM 4261 O O . ALA A 1 541 ? -27.094 30.938 38.594 1 72.44 541 ALA A O 1
ATOM 4262 N N . PRO A 1 542 ? -29.453 31.031 38.906 1 56.78 542 PRO A N 1
ATOM 4263 C CA . PRO A 1 542 ? -29.5 32.344 39.531 1 56.78 542 PRO A CA 1
ATOM 4264 C C . PRO A 1 542 ? -28.625 32.438 40.781 1 56.78 542 PRO A C 1
ATOM 4266 O O . PRO A 1 542 ? -28.578 31.484 41.562 1 56.78 542 PRO A O 1
ATOM 4269 N N . PRO A 1 543 ? -27.688 33.375 40.719 1 49.81 543 PRO A N 1
ATOM 4270 C CA . PRO A 1 543 ? -27.156 33.688 42.062 1 49.81 543 PRO A CA 1
ATOM 4271 C C . PRO A 1 543 ? -28.219 34.219 43.031 1 49.81 543 PRO A C 1
ATOM 4273 O O . PRO A 1 543 ? -29.281 34.656 42.594 1 49.81 543 PRO A O 1
ATOM 4276 N N . PRO A 1 544 ? -28.156 34.031 44.312 1 45.44 544 PRO A N 1
ATOM 4277 C CA . PRO A 1 544 ? -29.156 34.5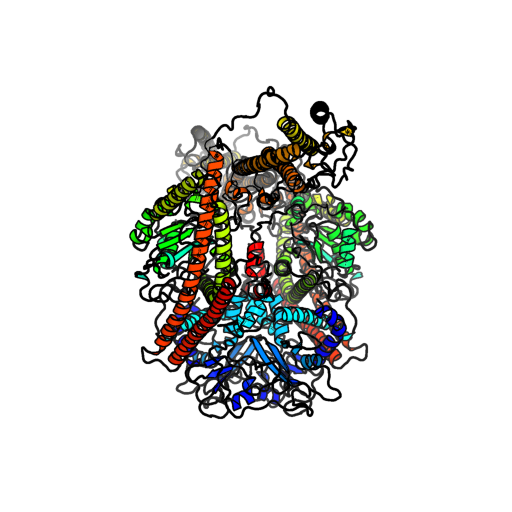62 45.25 1 45.44 544 PRO A CA 1
ATOM 4278 C C . PRO A 1 544 ? -29.562 36 44.906 1 45.44 544 PRO A C 1
ATOM 4280 O O . PRO A 1 544 ? -30.531 36.5 45.469 1 45.44 544 PRO A O 1
ATOM 4283 N N . ASN A 1 545 ? -28.656 36.781 44.25 1 43.22 545 ASN A N 1
ATOM 4284 C CA . ASN A 1 545 ? -29.047 38.188 44.031 1 43.22 545 ASN A CA 1
ATOM 4285 C C . ASN A 1 545 ? -29.609 38.406 42.625 1 43.22 545 ASN A C 1
ATOM 4287 O O . ASN A 1 545 ? -29.156 37.812 41.688 1 43.22 545 ASN A O 1
ATOM 4291 N N . ALA A 1 546 ? -30.719 39.094 42.406 1 49.34 546 ALA A N 1
ATOM 4292 C CA . ALA A 1 546 ? -31.625 39.438 41.312 1 49.34 546 ALA A CA 1
ATOM 4293 C C . ALA A 1 546 ? -30.859 40 40.094 1 49.34 546 ALA A C 1
ATOM 4295 O O . ALA A 1 546 ? -31.234 39.75 38.969 1 49.34 546 ALA A O 1
ATOM 4296 N N . THR A 1 547 ? -29.734 40.719 40.219 1 51.66 547 THR A N 1
ATOM 4297 C CA . THR A 1 547 ? -29.062 41.469 39.156 1 51.66 547 THR A CA 1
ATOM 4298 C C . THR A 1 547 ? -28.453 40.5 38.125 1 51.66 547 THR A C 1
ATOM 4300 O O . THR A 1 547 ? -28.344 40.844 36.938 1 51.66 547 THR A O 1
ATOM 4303 N N . ASP A 1 548 ? -28.312 39.312 38.406 1 61.16 548 ASP A N 1
ATOM 4304 C CA . ASP A 1 548 ? -27.609 38.375 37.531 1 61.16 548 ASP A CA 1
ATOM 4305 C C . ASP A 1 548 ? -28.547 37.844 36.469 1 61.16 548 ASP A C 1
ATOM 4307 O O . ASP A 1 548 ? -28.125 37.625 35.312 1 61.16 548 ASP A O 1
ATOM 4311 N N . ASP A 1 549 ? -29.812 37.844 36.656 1 68.75 549 ASP A N 1
ATOM 4312 C CA . ASP A 1 549 ? -30.781 37.312 35.688 1 68.75 549 ASP A CA 1
ATOM 4313 C C . ASP A 1 549 ? -30.984 38.281 34.531 1 68.75 549 ASP A C 1
ATOM 4315 O O . ASP A 1 549 ? -31.125 37.875 33.375 1 68.75 549 ASP A O 1
ATOM 4319 N N . GLU A 1 550 ? -30.891 39.562 34.906 1 75.62 550 GLU A N 1
ATOM 4320 C CA . GLU A 1 550 ? -31.016 40.562 33.875 1 75.62 550 GLU A CA 1
ATOM 4321 C C . GLU A 1 550 ? -29.812 40.562 32.938 1 75.62 550 GLU A C 1
ATOM 4323 O O . GLU A 1 550 ? -29.953 40.75 31.719 1 75.62 550 GLU A O 1
ATOM 4328 N N . ARG A 1 551 ? -28.766 40.312 33.469 1 80.25 551 ARG A N 1
ATOM 4329 C CA . ARG A 1 551 ? -27.547 40.25 32.656 1 80.25 551 ARG A CA 1
ATOM 4330 C C . ARG A 1 551 ? -27.625 39.062 31.672 1 80.25 551 ARG A C 1
ATOM 4332 O O . ARG A 1 551 ? -27.281 39.219 30.5 1 80.25 551 ARG A O 1
ATOM 4339 N N . LYS A 1 552 ? -28.078 38.031 32.125 1 84.75 552 LYS A N 1
ATOM 4340 C CA . LYS A 1 552 ? -28.172 36.844 31.297 1 84.75 552 LYS A CA 1
ATOM 4341 C C . LYS A 1 552 ? -29.172 37.031 30.172 1 84.75 552 LYS A C 1
ATOM 4343 O O . LYS A 1 552 ? -28.969 36.562 29.062 1 84.75 552 LYS A O 1
ATOM 4348 N N . LYS A 1 553 ? -30.172 37.656 30.484 1 85.5 553 LYS A N 1
ATOM 4349 C CA . LYS A 1 553 ? -31.141 38 29.453 1 85.5 553 LYS A CA 1
ATOM 4350 C C . LYS A 1 553 ? -30.516 38.875 28.391 1 85.5 553 LYS A C 1
ATOM 4352 O O . LYS A 1 553 ? -30.797 38.719 27.188 1 85.5 553 LYS A O 1
ATOM 4357 N N . TRP A 1 554 ? -29.766 39.719 28.875 1 87.44 554 TRP A N 1
ATOM 4358 C CA . TRP A 1 554 ? -29.078 40.625 27.953 1 87.44 554 TRP A CA 1
ATOM 4359 C C . TRP A 1 554 ? -28.078 39.844 27.094 1 87.44 554 TRP A C 1
ATOM 4361 O O . TRP A 1 554 ? -27.953 40.094 25.906 1 87.44 554 TRP A O 1
ATOM 4371 N N . TRP A 1 555 ? -27.422 38.938 27.688 1 89.31 555 TRP A N 1
ATOM 4372 C CA . TRP A 1 555 ? -26.469 38.094 26.953 1 89.31 555 TRP A CA 1
ATOM 4373 C C . TRP A 1 555 ? -27.188 37.281 25.875 1 89.31 555 TRP A C 1
ATOM 4375 O O . TRP A 1 555 ? -26.703 37.156 24.75 1 89.31 555 TRP A O 1
ATOM 4385 N N . LYS A 1 556 ? -28.234 36.75 26.25 1 91 556 LYS A N 1
ATOM 4386 C CA . LYS A 1 556 ? -29.047 36 25.312 1 91 556 LYS A CA 1
ATOM 4387 C C . LYS A 1 556 ? -29.469 36.844 24.125 1 91 556 LYS A C 1
ATOM 4389 O O . LYS A 1 556 ? -29.406 36.406 22.969 1 91 556 LYS A O 1
ATOM 4394 N N . LYS A 1 557 ? -29.812 38.031 24.391 1 90.25 557 LYS A N 1
ATOM 4395 C CA . LYS A 1 557 ? -30.219 38.969 23.328 1 90.25 557 LYS A CA 1
ATOM 4396 C C . LYS A 1 557 ? -29.047 39.281 22.406 1 90.25 557 LYS A C 1
ATOM 4398 O O . LYS A 1 557 ? -29.234 39.406 21.188 1 90.25 557 LYS A O 1
ATOM 4403 N N . GLN A 1 558 ? -27.984 39.469 22.969 1 90.88 558 GLN A N 1
ATOM 4404 C CA . GLN A 1 558 ? -26.797 39.719 22.172 1 90.88 558 GLN A CA 1
ATOM 4405 C C . GLN A 1 558 ? -26.5 38.531 21.234 1 90.88 558 GLN A C 1
ATOM 4407 O O . GLN A 1 558 ? -26.125 38.719 20.078 1 90.88 558 GLN A O 1
ATOM 4412 N N . MET A 1 559 ? -26.641 37.406 21.781 1 92.38 559 MET A N 1
ATOM 4413 C CA . MET A 1 559 ? -26.406 36.219 20.984 1 92.38 559 MET A CA 1
ATOM 4414 C C . MET A 1 559 ? -27.406 36.125 19.828 1 92.38 559 MET A C 1
ATOM 4416 O O . MET A 1 559 ? -27.016 35.812 18.703 1 92.38 559 MET A O 1
ATOM 4420 N N . GLU A 1 560 ? -28.594 36.312 20.109 1 91.5 560 GLU A N 1
ATOM 4421 C CA . GLU A 1 560 ? -29.641 36.25 19.094 1 91.5 560 GLU A CA 1
ATOM 4422 C C . GLU A 1 560 ? -29.422 37.312 18 1 91.5 560 GLU A C 1
ATOM 4424 O O . GLU A 1 560 ? -29.641 37.031 16.812 1 91.5 560 GLU A O 1
ATOM 4429 N N . LYS A 1 561 ? -28.984 38.406 18.438 1 90.5 561 LYS A N 1
ATOM 4430 C CA . LYS A 1 561 ? -28.688 39.469 17.469 1 90.5 561 LYS A CA 1
ATOM 4431 C C . LYS A 1 561 ? -27.516 39.094 16.578 1 90.5 561 LYS A C 1
ATOM 4433 O O . LYS A 1 561 ? -27.516 39.375 15.375 1 90.5 561 LYS A O 1
ATOM 4438 N N . ALA A 1 562 ? -26.625 38.531 17.156 1 92.38 562 ALA A N 1
ATOM 4439 C CA . ALA A 1 562 ? -25.453 38.094 16.406 1 92.38 562 ALA A CA 1
ATOM 4440 C C . ALA A 1 562 ? -25.844 37 15.391 1 92.38 562 ALA A C 1
ATOM 4442 O O . ALA A 1 562 ? -25.375 37.031 14.25 1 92.38 562 ALA A O 1
ATOM 4443 N N . GLU A 1 563 ? -26.641 36.094 15.766 1 89.12 563 GLU A N 1
ATOM 4444 C CA . GLU A 1 563 ? -27.109 35.031 14.883 1 89.12 563 GLU A CA 1
ATOM 4445 C C . GLU A 1 563 ? -27.938 35.594 13.734 1 89.12 563 GLU A C 1
ATOM 4447 O O . GLU A 1 563 ? -27.844 35.094 12.602 1 89.12 563 GLU A O 1
ATOM 4452 N N . GLU A 1 564 ? -28.719 36.531 14.047 1 87.38 564 GLU A N 1
ATOM 4453 C CA . GLU A 1 564 ? -29.484 37.219 13.008 1 87.38 564 GLU A CA 1
ATOM 4454 C C . GLU A 1 564 ? -28.594 37.969 12.039 1 87.38 564 GLU A C 1
ATOM 4456 O O . GLU A 1 564 ? -28.812 37.938 10.828 1 87.38 564 GLU A O 1
ATOM 4461 N N . GLY A 1 565 ? -27.719 38.656 12.602 1 87.38 565 GLY A N 1
ATOM 4462 C CA . GLY A 1 565 ? -26.734 39.312 11.758 1 87.38 565 GLY A CA 1
ATOM 4463 C C . GLY A 1 565 ? -26.016 38.375 10.82 1 87.38 565 GLY A C 1
ATOM 4464 O O . GLY A 1 565 ? -25.828 38.688 9.641 1 87.38 565 GLY A O 1
ATOM 4465 N N . ARG A 1 566 ? -25.688 37.312 11.336 1 88.31 566 ARG A N 1
ATOM 4466 C CA . ARG A 1 566 ? -25 36.312 10.547 1 88.31 566 ARG A CA 1
ATOM 4467 C C . ARG A 1 566 ? -25.875 35.812 9.406 1 88.31 566 ARG A C 1
ATOM 4469 O O . ARG A 1 566 ? -25.391 35.562 8.305 1 88.31 566 ARG A O 1
ATOM 4476 N N . ARG A 1 567 ? -27 35.531 9.656 1 82.69 567 ARG A N 1
ATOM 4477 C CA . ARG A 1 567 ? -27.953 35.094 8.641 1 82.69 567 ARG A CA 1
ATOM 4478 C C . ARG A 1 567 ? -28.078 36.125 7.52 1 82.69 567 ARG A C 1
ATOM 4480 O O . ARG A 1 567 ? -28.312 35.75 6.363 1 82.69 567 ARG A O 1
ATOM 4487 N N . ASN A 1 568 ? -27.812 37.375 7.953 1 80.69 568 ASN A N 1
ATOM 4488 C CA . ASN A 1 568 ? -27.906 38.438 6.973 1 80.69 568 ASN A CA 1
ATOM 4489 C C . ASN A 1 568 ? -26.547 38.75 6.348 1 80.69 568 ASN A C 1
ATOM 4491 O O . ASN A 1 568 ? -26.391 39.781 5.691 1 80.69 568 ASN A O 1
ATOM 4495 N N . GLY A 1 569 ? -25.625 37.938 6.594 1 81.25 569 GLY A N 1
ATOM 4496 C CA . GLY A 1 569 ? -24.344 38.031 5.922 1 81.25 569 GLY A CA 1
ATOM 4497 C C . GLY A 1 569 ? -23.328 38.875 6.684 1 81.25 569 GLY A C 1
ATOM 4498 O O . GLY A 1 569 ? -22.219 39.125 6.203 1 81.25 569 GLY A O 1
ATOM 4499 N N . LYS A 1 570 ? -23.641 39.375 7.871 1 87.62 570 LYS A N 1
ATOM 4500 C CA . LYS A 1 570 ? -22.734 40.188 8.656 1 87.62 570 LYS A CA 1
ATOM 4501 C C . LYS A 1 570 ? -21.906 39.344 9.617 1 87.62 570 LYS A C 1
ATOM 4503 O O . LYS A 1 570 ? -22.266 39.188 10.789 1 87.62 570 LYS A O 1
ATOM 4508 N N . VAL A 1 571 ? -20.828 38.969 9.172 1 89.88 571 VAL A N 1
ATOM 4509 C CA . VAL A 1 571 ? -20 38.031 9.914 1 89.88 571 VAL A CA 1
ATOM 4510 C C . VAL A 1 571 ? -19.406 38.719 11.141 1 89.88 571 VAL A C 1
ATOM 4512 O O . VAL A 1 571 ? -19.109 38.062 12.141 1 89.88 571 VAL A O 1
ATOM 4515 N N . LYS A 1 572 ? -19.297 40.031 11.227 1 88 572 LYS A N 1
ATOM 4516 C CA . LYS A 1 572 ? -18.703 40.781 12.32 1 88 572 LYS A CA 1
ATOM 4517 C C . LYS A 1 572 ? -19.594 40.75 13.562 1 88 572 LYS A C 1
ATOM 4519 O O . LYS A 1 572 ? -19.109 40.969 14.68 1 88 572 LYS A O 1
ATOM 4524 N N . ALA A 1 573 ? -20.797 40.531 13.336 1 90.19 573 ALA A N 1
ATOM 4525 C CA . ALA A 1 573 ? -21.719 40.438 14.461 1 90.19 573 ALA A CA 1
ATOM 4526 C C . ALA A 1 573 ? -21.344 39.312 15.398 1 90.19 573 ALA A C 1
ATOM 4528 O O . ALA A 1 573 ? -21.656 39.344 16.594 1 90.19 573 ALA A O 1
ATOM 4529 N N . MET A 1 574 ? -20.625 38.375 14.883 1 92.62 574 MET A N 1
ATOM 4530 C CA . MET A 1 574 ? -20.266 37.188 15.648 1 92.62 574 MET A CA 1
ATOM 4531 C C . MET A 1 574 ? -19.125 37.469 16.609 1 92.62 574 MET A C 1
ATOM 4533 O O . MET A 1 574 ? -18.781 36.625 17.453 1 92.62 574 MET A O 1
ATOM 4537 N N . ASP A 1 575 ? -18.625 38.625 16.656 1 88.56 575 ASP A N 1
ATOM 4538 C CA . ASP A 1 575 ? -17.516 39 17.531 1 88.56 575 ASP A CA 1
ATOM 4539 C C . ASP A 1 575 ? -17.938 38.938 19 1 88.56 575 ASP A C 1
ATOM 4541 O O . ASP A 1 575 ? -17.094 38.969 19.891 1 88.56 575 ASP A O 1
ATOM 4545 N N . VAL A 1 576 ? -19.188 38.844 19.219 1 87.81 576 VAL A N 1
ATOM 4546 C CA . VAL A 1 576 ? -19.734 38.781 20.562 1 87.81 576 VAL A CA 1
ATOM 4547 C C . VAL A 1 576 ? -19.172 37.531 21.266 1 87.81 576 VAL A C 1
ATOM 4549 O O . VAL A 1 576 ? -19.094 37.5 22.5 1 87.81 576 VAL A O 1
ATOM 4552 N N . TYR A 1 577 ? -18.75 36.594 20.547 1 88.44 577 TYR A N 1
ATOM 4553 C CA . TYR A 1 577 ? -18.234 35.375 21.109 1 88.44 577 TYR A CA 1
ATOM 4554 C C . TYR A 1 577 ? -16.766 35.531 21.531 1 88.44 577 TYR A C 1
ATOM 4556 O O . TYR A 1 577 ? -16.156 34.594 22.047 1 88.44 577 TYR A O 1
ATOM 4564 N N . ASN A 1 578 ? -16.188 36.719 21.297 1 80.5 578 ASN A N 1
ATOM 4565 C CA . ASN A 1 578 ? -14.828 37.031 21.719 1 80.5 578 ASN A CA 1
ATOM 4566 C C . ASN A 1 578 ? -14.805 38 22.906 1 80.5 578 ASN A C 1
ATOM 4568 O O . ASN A 1 578 ? -15.734 38.781 23.094 1 80.5 578 ASN A O 1
ATOM 4572 N N . ILE A 1 579 ? -13.68 37.875 23.609 1 71.12 579 ILE A N 1
ATOM 4573 C CA . ILE A 1 579 ? -13.5 38.781 24.719 1 71.12 579 ILE A CA 1
ATOM 4574 C C . ILE A 1 579 ? -12.992 40.125 24.203 1 71.12 579 ILE A C 1
ATOM 4576 O O . ILE A 1 579 ? -12.078 40.188 23.391 1 71.12 579 ILE A O 1
ATOM 4580 N N . LYS A 1 580 ? -13.664 41.156 24.531 1 61.38 580 LYS A N 1
ATOM 4581 C CA . LYS A 1 580 ? -13.195 42.5 24.219 1 61.38 580 LYS A CA 1
ATOM 4582 C C . LYS A 1 580 ? -12.172 42.969 25.234 1 61.38 580 LYS A C 1
ATOM 4584 O O . LYS A 1 580 ? -12.398 42.875 26.453 1 61.38 580 LYS A O 1
ATOM 4589 N N . TYR A 1 581 ? -10.828 42.969 24.969 1 50 581 TYR A N 1
ATOM 4590 C CA . TYR A 1 581 ? -9.789 43.375 25.922 1 50 581 TYR A CA 1
ATOM 4591 C C . TYR A 1 581 ? -9.688 44.875 26.047 1 50 581 TYR A C 1
ATOM 4593 O O . TYR A 1 581 ? -9.539 45.594 25.047 1 50 581 TYR A O 1
ATOM 4601 N N . GLY A 1 582 ? -10.391 45.625 26.922 1 41.12 582 GLY A N 1
ATOM 4602 C CA . GLY A 1 582 ? -9.93 46.938 27.328 1 41.12 582 GLY A CA 1
ATOM 4603 C C . GLY A 1 582 ? -8.906 46.875 28.438 1 41.12 582 GLY A C 1
ATOM 4604 O O . GLY A 1 582 ? -8.938 46 29.297 1 41.12 582 GLY A O 1
ATOM 4605 N N . LYS A 1 583 ? -7.664 47.406 28.281 1 34.91 583 LYS A N 1
ATOM 4606 C CA . LYS A 1 583 ? -6.559 47.5 29.234 1 34.91 583 LYS A CA 1
ATOM 4607 C C . LYS A 1 583 ? -7.059 47.906 30.609 1 34.91 583 LYS A C 1
ATOM 4609 O O . LYS A 1 583 ? -7.426 49.062 30.844 1 34.91 583 LYS A O 1
ATOM 4614 N N . GLN A 1 584 ? -7.906 47.344 31.141 1 34.78 584 GLN A N 1
ATOM 4615 C CA . GLN A 1 584 ? -8.148 47.969 32.438 1 34.78 584 GLN A CA 1
ATOM 4616 C C . GLN A 1 584 ? -7.023 47.656 33.406 1 34.78 584 GLN A C 1
ATOM 4618 O O . GLN A 1 584 ? -6.531 46.531 33.469 1 34.78 584 GLN A O 1
ATOM 4623 N N . GLN A 1 585 ? -6.363 48.656 33.938 1 30.98 585 GLN A N 1
ATOM 4624 C CA . GLN A 1 585 ? -5.371 48.781 35 1 30.98 585 GLN A CA 1
ATOM 4625 C C . GLN A 1 585 ? -5.887 48.156 36.281 1 30.98 585 GLN A C 1
ATOM 4627 O O . GLN A 1 585 ? -6.941 48.562 36.781 1 30.98 585 GLN A O 1
ATOM 4632 N N . ILE A 1 586 ? -5.75 47 36.5 1 30.31 586 ILE A N 1
ATOM 4633 C CA . ILE A 1 586 ? -6.051 46.344 37.75 1 30.31 586 ILE A CA 1
ATOM 4634 C C . ILE A 1 586 ? -5.344 47.094 38.906 1 30.31 586 ILE A C 1
ATOM 4636 O O . ILE A 1 586 ? -4.113 47.125 38.938 1 30.31 586 ILE A O 1
ATOM 4640 N N . LYS A 1 587 ? -5.98 48.125 39.531 1 29.75 587 LYS A N 1
ATOM 4641 C CA . LYS A 1 587 ? -5.41 48.844 40.656 1 29.75 587 LYS A CA 1
ATOM 4642 C C . LYS A 1 587 ? -5.312 47.938 41.875 1 29.75 587 LYS A C 1
ATOM 4644 O O . LYS A 1 587 ? -6.145 47.062 42.094 1 29.75 587 LYS A O 1
ATOM 4649 N N . ASP A 1 588 ? -4.23 47.969 42.625 1 28.34 588 ASP A N 1
ATOM 4650 C CA . ASP A 1 588 ? -3.662 47.406 43.844 1 28.34 588 ASP A CA 1
ATOM 4651 C C . ASP A 1 588 ? -4.555 47.688 45.031 1 28.34 588 ASP A C 1
ATOM 4653 O O . ASP A 1 588 ? -4.645 48.812 45.5 1 28.34 588 ASP A O 1
ATOM 4657 N N . SER A 1 589 ? -5.676 47.219 45.188 1 29 589 SER A N 1
ATOM 4658 C CA . SER A 1 589 ? -6.555 47.562 46.281 1 29 589 SER A CA 1
ATOM 4659 C C . SER A 1 589 ? -5.984 47.062 47.625 1 29 589 SER A C 1
ATOM 4661 O O . SER A 1 589 ? -6.703 46.969 48.625 1 29 589 SER A O 1
ATOM 4663 N N . GLY A 1 590 ? -4.793 46.656 47.844 1 29.11 590 GLY A N 1
ATOM 4664 C CA . GLY A 1 590 ? -4.5 45.906 49.062 1 29.11 590 GLY A CA 1
ATOM 4665 C C . GLY A 1 590 ? -4.707 46.719 50.312 1 29.11 590 GLY A C 1
ATOM 4666 O O . GLY A 1 590 ? -4.812 46.156 51.406 1 29.11 590 GLY A O 1
ATOM 4667 N N . ARG A 1 591 ? -4.145 47.906 50.594 1 30.33 591 ARG A N 1
ATOM 4668 C CA . ARG A 1 591 ? -3.586 48.062 51.938 1 30.33 591 ARG A CA 1
ATOM 4669 C C . ARG A 1 591 ? -4.652 48.562 52.906 1 30.33 591 ARG A C 1
ATOM 4671 O O . ARG A 1 591 ? -5.117 49.688 52.844 1 30.33 591 ARG A O 1
ATOM 4678 N N . HIS A 1 592 ? -5.586 47.719 53.25 1 29.97 592 HIS A N 1
ATOM 4679 C CA . HIS A 1 592 ? -6.492 48.125 54.344 1 29.97 592 HIS A CA 1
ATOM 4680 C C . HIS A 1 592 ? -5.727 48.438 55.625 1 29.97 592 HIS A C 1
ATOM 4682 O O . HIS A 1 592 ? -4.711 47.812 55.906 1 29.97 592 HIS A O 1
ATOM 4688 N N . GLY A 1 593 ? -5.859 49.625 56.219 1 29.34 593 GLY A N 1
ATOM 4689 C CA . GLY A 1 593 ? -5.258 50.25 57.375 1 29.34 593 GLY A CA 1
ATOM 4690 C C . GLY A 1 593 ? -5.582 49.531 58.688 1 29.34 593 GLY A C 1
ATOM 4691 O O . GLY A 1 593 ? -6.566 48.781 58.75 1 29.34 593 GLY A O 1
ATOM 4692 N N . PRO A 1 594 ? -4.691 49.406 59.719 1 32.97 594 PRO A N 1
ATOM 4693 C CA . PRO A 1 594 ? -4.469 48.688 61 1 32.97 594 PRO A CA 1
ATOM 4694 C C . PRO A 1 594 ? -5.496 49.062 62.062 1 32.97 594 PRO A C 1
ATOM 4696 O O . PRO A 1 594 ? -5.43 48.562 63.188 1 32.97 594 PRO A O 1
ATOM 4699 N N . THR A 1 595 ? -6.348 50.094 62.094 1 33.16 595 THR A N 1
ATOM 4700 C CA . THR A 1 595 ? -6.613 50.719 63.406 1 33.16 595 THR A CA 1
ATOM 4701 C C . THR A 1 595 ? -7.707 49.969 64.125 1 33.16 595 THR A C 1
ATOM 4703 O O . THR A 1 595 ? -8.156 50.406 65.188 1 33.16 595 THR A O 1
ATOM 4706 N N . GLU A 1 596 ? -8.609 49.125 63.688 1 38.22 596 GLU A N 1
ATOM 4707 C CA . GLU A 1 596 ? -9.852 48.969 64.438 1 38.22 596 GLU A CA 1
ATOM 4708 C C . GLU A 1 596 ? -9.641 48.094 65.688 1 38.22 596 GLU A C 1
ATOM 4710 O O . GLU A 1 596 ? -8.734 47.281 65.688 1 38.22 596 GLU A O 1
ATOM 4715 N N . PRO A 1 597 ? -10.484 48.156 66.812 1 45.16 597 PRO A N 1
ATOM 4716 C CA . PRO A 1 597 ? -10.461 47.438 68.062 1 45.16 597 PRO A CA 1
ATOM 4717 C C . PRO A 1 597 ? -10.516 45.938 67.938 1 45.16 597 PRO A C 1
ATOM 4719 O O . PRO A 1 597 ? -11.25 45.438 67.062 1 45.16 597 PRO A O 1
ATOM 4722 N N . VAL A 1 598 ? -9.68 45.125 68.562 1 55.41 598 VAL A N 1
ATOM 4723 C CA . VAL A 1 598 ? -9.297 43.75 68.25 1 55.41 598 VAL A CA 1
ATOM 4724 C C . VAL A 1 598 ? -10.297 42.812 68.938 1 55.41 598 VAL A C 1
ATOM 4726 O O . VAL A 1 598 ? -10.352 42.719 70.188 1 55.41 598 VAL A O 1
ATOM 4729 N N . GLY A 1 599 ? -11.609 42.688 68.688 1 70.69 599 GLY A N 1
ATOM 4730 C CA . GLY A 1 599 ? -12.547 41.688 69.188 1 70.69 599 GLY A CA 1
ATOM 4731 C C . GLY A 1 599 ? -12.25 40.312 68.625 1 70.69 599 GLY A C 1
ATOM 4732 O O . GLY A 1 599 ? -11.18 40.062 68.062 1 70.69 599 GLY A O 1
ATOM 4733 N N . ILE A 1 600 ? -13.188 39.156 69.062 1 80 600 ILE A N 1
ATOM 4734 C CA . ILE A 1 600 ? -13.078 37.781 68.625 1 80 600 ILE A CA 1
ATOM 4735 C C . ILE A 1 600 ? -12.914 37.656 67.125 1 80 600 ILE A C 1
ATOM 4737 O O . ILE A 1 600 ? -12.07 36.906 66.625 1 80 600 ILE A O 1
ATOM 4741 N N . VAL A 1 601 ? -13.648 38.438 66.5 1 78.62 601 VAL A N 1
ATOM 4742 C CA . VAL A 1 601 ? -13.617 38.375 65 1 78.62 601 VAL A CA 1
ATOM 4743 C C . VAL A 1 601 ? -12.242 38.844 64.5 1 78.62 601 VAL A C 1
ATOM 4745 O O . VAL A 1 601 ? -11.695 38.25 63.594 1 78.62 601 VAL A O 1
ATOM 4748 N N . LYS A 1 602 ? -11.719 39.812 65.188 1 78.12 602 LYS A N 1
ATOM 4749 C CA . LYS A 1 602 ? -10.391 40.281 64.812 1 78.12 602 LYS A CA 1
ATOM 4750 C C . LYS A 1 602 ? -9.328 39.219 65.062 1 78.12 602 LYS A C 1
ATOM 4752 O O . LYS A 1 602 ? -8.391 39.031 64.312 1 78.12 602 LYS A O 1
ATOM 4757 N N . TRP A 1 603 ? -9.516 38.625 66.25 1 86.25 603 TRP A N 1
ATOM 4758 C CA . TRP A 1 603 ? -8.555 37.594 66.625 1 86.25 603 TRP A CA 1
ATOM 4759 C C . TRP A 1 603 ? -8.594 36.438 65.625 1 86.25 603 TRP A C 1
ATOM 4761 O O . TRP A 1 603 ? -7.543 35.969 65.188 1 86.25 603 TRP A O 1
ATOM 4771 N N . VAL A 1 604 ? -9.812 36 65.25 1 89.62 604 VAL A N 1
ATOM 4772 C CA . VAL A 1 604 ? -9.953 34.906 64.312 1 89.62 604 VAL A CA 1
ATOM 4773 C C . VAL A 1 604 ? -9.43 35.344 62.938 1 89.62 604 VAL A C 1
ATOM 4775 O O . VAL A 1 604 ? -8.75 34.594 62.25 1 89.62 604 VAL A O 1
ATOM 4778 N N . SER A 1 605 ? -9.758 36.562 62.562 1 84.25 605 SER A N 1
ATOM 4779 C CA . SER A 1 605 ? -9.281 37.125 61.312 1 84.25 605 SER A CA 1
ATOM 4780 C C . SER A 1 605 ? -7.754 37.125 61.25 1 84.25 605 SER A C 1
ATOM 4782 O O . SER A 1 605 ? -7.16 36.812 60.219 1 84.25 605 SER A O 1
ATOM 4784 N N . LEU A 1 606 ? -7.191 37.531 62.375 1 83.19 606 LEU A N 1
ATOM 4785 C CA . LEU A 1 606 ? -5.738 37.5 62.469 1 83.19 606 LEU A CA 1
ATOM 4786 C C . LEU A 1 606 ? -5.188 36.094 62.281 1 83.19 606 LEU A C 1
ATOM 4788 O O . LEU A 1 606 ? -4.184 35.906 61.594 1 83.19 606 LEU A O 1
ATOM 4792 N N . GLY A 1 607 ? -5.805 35.188 62.906 1 89.31 607 GLY A N 1
ATOM 4793 C CA . GLY A 1 607 ? -5.395 33.812 62.719 1 89.31 607 GLY A CA 1
ATOM 4794 C C . GLY A 1 607 ? -5.473 33.344 61.281 1 89.31 607 GLY A C 1
ATOM 4795 O O . GLY A 1 607 ? -4.566 32.656 60.812 1 89.31 607 GLY A O 1
ATOM 4796 N N . ILE A 1 608 ? -6.484 33.656 60.594 1 89.62 608 ILE A N 1
ATOM 4797 C CA . ILE A 1 608 ? -6.684 33.281 59.188 1 89.62 608 ILE A CA 1
ATOM 4798 C C . ILE A 1 608 ? -5.609 33.938 58.312 1 89.62 608 ILE A C 1
ATOM 4800 O O . ILE A 1 608 ? -5.035 33.281 57.438 1 89.62 608 ILE A O 1
ATOM 4804 N N . GLN A 1 609 ? -5.312 35.188 58.562 1 84.81 609 GLN A N 1
ATOM 4805 C CA . GLN A 1 609 ? -4.285 35.875 57.812 1 84.81 609 GLN A CA 1
ATOM 4806 C C . GLN A 1 609 ? -2.912 35.25 58.031 1 84.81 609 GLN A C 1
ATOM 4808 O O . GLN A 1 609 ? -2.121 35.156 57.062 1 84.81 609 GLN A O 1
ATOM 4813 N N . ILE A 1 610 ? -2.709 34.906 59.219 1 87 610 ILE A N 1
ATOM 4814 C CA . ILE A 1 610 ? -1.448 34.25 59.531 1 87 610 ILE A CA 1
ATOM 4815 C C . ILE A 1 610 ? -1.375 32.938 58.75 1 87 610 ILE A C 1
ATOM 4817 O O . ILE A 1 610 ? -0.325 32.562 58.219 1 87 610 ILE A O 1
ATOM 4821 N N . GLY A 1 611 ? -2.486 32.219 58.75 1 86.88 611 GLY A N 1
ATOM 4822 C CA . GLY A 1 611 ? -2.541 31.016 57.969 1 86.88 611 GLY A CA 1
ATOM 4823 C C . GLY A 1 611 ? -2.219 31.25 56.5 1 86.88 611 GLY A C 1
ATOM 4824 O O . GLY A 1 611 ? -1.526 30.438 55.875 1 86.88 611 GLY A O 1
ATOM 4825 N N . GLU A 1 612 ? -2.701 32.25 55.906 1 87.81 612 GLU A N 1
ATOM 4826 C CA . GLU A 1 612 ? -2.404 32.625 54.531 1 87.81 612 GLU A CA 1
ATOM 4827 C C . GLU A 1 612 ? -0.925 32.938 54.344 1 87.81 612 GLU A C 1
ATOM 4829 O O . GLU A 1 612 ? -0.314 32.562 53.344 1 87.81 612 GLU A O 1
ATOM 4834 N N . ASP A 1 613 ? -0.393 33.656 55.312 1 83.56 613 ASP A N 1
ATOM 4835 C CA . ASP A 1 613 ? 1.028 34 55.25 1 83.56 613 ASP A CA 1
ATOM 4836 C C . ASP A 1 613 ? 1.889 32.75 55.312 1 83.56 613 ASP A C 1
ATOM 4838 O O . ASP A 1 613 ? 2.936 32.656 54.688 1 83.56 613 ASP A O 1
ATOM 4842 N N . GLN A 1 614 ? 1.465 31.844 56.156 1 85.81 614 GLN A N 1
ATOM 4843 C CA . GLN A 1 614 ? 2.166 30.578 56.188 1 85.81 614 GLN A CA 1
ATOM 4844 C C . GLN A 1 614 ? 2.252 29.938 54.812 1 85.81 614 GLN A C 1
ATOM 4846 O O . GLN A 1 614 ? 3.324 29.5 54.375 1 85.81 614 GLN A O 1
ATOM 4851 N N . GLN A 1 615 ? 1.123 29.953 54.156 1 85.5 615 GLN A N 1
ATOM 4852 C CA . GLN A 1 615 ? 1.071 29.359 52.812 1 85.5 615 GLN A CA 1
ATOM 4853 C C . GLN A 1 615 ? 1.961 30.125 51.844 1 85.5 615 GLN A C 1
ATOM 4855 O O . GLN A 1 615 ? 2.596 29.516 50.969 1 85.5 615 GLN A O 1
ATOM 4860 N N . ARG A 1 616 ? 2.061 31.344 51.906 1 82.88 616 ARG A N 1
ATOM 4861 C CA . ARG A 1 616 ? 2.91 32.156 51.062 1 82.88 616 ARG A CA 1
ATOM 4862 C C . ARG A 1 616 ? 4.383 31.828 51.25 1 82.88 616 ARG A C 1
ATOM 4864 O O . ARG A 1 616 ? 5.152 31.75 50.312 1 82.88 616 ARG A O 1
ATOM 4871 N N . VAL A 1 617 ? 4.73 31.672 52.531 1 81.62 617 VAL A N 1
ATOM 4872 C CA . VAL A 1 617 ? 6.113 31.328 52.844 1 81.62 617 VAL A CA 1
ATOM 4873 C C . VAL A 1 617 ? 6.426 29.938 52.281 1 81.62 617 VAL A C 1
ATOM 4875 O O . VAL A 1 617 ? 7.48 29.719 51.688 1 81.62 617 VAL A O 1
ATOM 4878 N N . ILE A 1 618 ? 5.5 29.062 52.438 1 79.88 618 ILE A N 1
ATOM 4879 C CA . ILE A 1 618 ? 5.684 27.703 51.938 1 79.88 618 ILE A CA 1
ATOM 4880 C C . ILE A 1 618 ? 5.883 27.734 50.406 1 79.88 618 ILE A C 1
ATOM 4882 O O . ILE A 1 618 ? 6.766 27.062 49.875 1 79.88 618 ILE A O 1
ATOM 4886 N N . GLN A 1 619 ? 5.117 28.516 49.75 1 79.62 619 GLN A N 1
ATOM 4887 C CA . GLN A 1 619 ? 5.215 28.609 48.312 1 79.62 619 GLN A CA 1
ATOM 4888 C C . GLN A 1 619 ? 6.547 29.219 47.875 1 79.62 619 GLN A C 1
ATOM 4890 O O . GLN A 1 619 ? 7.137 28.812 46.875 1 79.62 619 GLN A O 1
ATOM 4895 N N . ARG A 1 620 ? 7.039 30.156 48.656 1 77.38 620 ARG A N 1
ATOM 4896 C CA . ARG A 1 620 ? 8.32 30.797 48.344 1 77.38 620 ARG A CA 1
ATOM 4897 C C . ARG A 1 620 ? 9.477 29.812 48.562 1 77.38 620 ARG A C 1
ATOM 4899 O O . ARG A 1 620 ? 10.422 29.781 47.781 1 77.38 620 ARG A O 1
ATOM 4906 N N . VAL A 1 621 ? 9.383 29.125 49.531 1 76.94 621 VAL A N 1
ATOM 4907 C CA . VAL A 1 621 ? 10.391 28.109 49.812 1 76.94 621 VAL A CA 1
ATOM 4908 C C . VAL A 1 621 ? 10.43 27.094 48.688 1 76.94 621 VAL A C 1
ATOM 4910 O O . VAL A 1 621 ? 11.5 26.672 48.25 1 76.94 621 VAL A O 1
ATOM 4913 N N . ARG A 1 622 ? 9.25 26.844 48.219 1 72.44 622 ARG A N 1
ATOM 4914 C CA . ARG A 1 622 ? 9.133 25.891 47.156 1 72.44 622 ARG A CA 1
ATOM 4915 C C . ARG A 1 622 ? 9.711 26.453 45.844 1 72.44 622 ARG A C 1
ATOM 4917 O O . ARG A 1 622 ? 10.352 25.734 45.094 1 72.44 622 ARG A O 1
ATOM 4924 N N . LYS A 1 623 ? 9.422 27.594 45.594 1 73.88 623 LYS A N 1
ATOM 4925 C CA . LYS A 1 623 ? 9.906 28.266 44.375 1 73.88 623 LYS A CA 1
ATOM 4926 C C . LYS A 1 623 ? 11.438 28.219 44.312 1 73.88 623 LYS A C 1
ATOM 4928 O O . LYS A 1 623 ? 12 27.953 43.25 1 73.88 623 LYS A O 1
ATOM 4933 N N . TYR A 1 624 ? 12.109 28.391 45.406 1 70.31 624 TYR A N 1
ATOM 4934 C CA . TYR A 1 624 ? 13.555 28.531 45.406 1 70.31 624 TYR A CA 1
ATOM 4935 C C . TYR A 1 624 ? 14.242 27.172 45.531 1 70.31 624 TYR A C 1
ATOM 4937 O O . TYR A 1 624 ? 15.43 27.031 45.219 1 70.31 624 TYR A O 1
ATOM 4945 N N . GLY A 1 625 ? 13.469 26.156 45.781 1 66.75 625 GLY A N 1
ATOM 4946 C CA . GLY A 1 625 ? 13.953 24.781 45.75 1 66.75 625 GLY A CA 1
ATOM 4947 C C . GLY A 1 625 ? 14.906 24.469 46.906 1 66.75 625 GLY A C 1
ATOM 4948 O O . GLY A 1 625 ? 14.891 25.141 47.938 1 66.75 625 GLY A O 1
ATOM 4949 N N . LYS A 1 626 ? 15.828 23.406 46.719 1 63.09 626 LYS A N 1
ATOM 4950 C CA . LYS A 1 626 ? 16.672 22.859 47.75 1 63.09 626 LYS A CA 1
ATOM 4951 C C . LYS A 1 626 ? 17.953 23.656 47.906 1 63.09 626 LYS A C 1
ATOM 4953 O O . LYS A 1 626 ? 18.562 23.656 49 1 63.09 626 LYS A O 1
ATOM 4958 N N . SER A 1 627 ? 18.297 24.359 46.844 1 66.81 627 SER A N 1
ATOM 4959 C CA . SER A 1 627 ? 19.547 25.125 46.906 1 66.81 627 SER A CA 1
ATOM 4960 C C . SER A 1 627 ? 19.328 26.578 46.531 1 66.81 627 SER A C 1
ATOM 4962 O O . SER A 1 627 ? 19.734 27 45.438 1 66.81 627 SER A O 1
ATOM 4964 N N . PRO A 1 628 ? 18.719 27.328 47.438 1 69.81 628 PRO A N 1
ATOM 4965 C CA . PRO A 1 628 ? 18.453 28.734 47.094 1 69.81 628 PRO A CA 1
ATOM 4966 C C . PRO A 1 628 ? 19.719 29.578 47.094 1 69.81 628 PRO A C 1
ATOM 4968 O O . PRO A 1 628 ? 20.672 29.281 47.812 1 69.81 628 PRO A O 1
ATOM 4971 N N . SER A 1 629 ? 19.891 30.562 46.281 1 71.81 629 SER A N 1
ATOM 4972 C CA . SER A 1 629 ? 20.984 31.531 46.344 1 71.81 629 SER A CA 1
ATOM 4973 C C . SER A 1 629 ? 21 32.281 47.656 1 71.81 629 SER A C 1
ATOM 4975 O O . SER A 1 629 ? 20.016 32.25 48.406 1 71.81 629 SER A O 1
ATOM 4977 N N . ASP A 1 630 ? 22.016 32.969 47.969 1 66.62 630 ASP A N 1
ATOM 4978 C CA . ASP A 1 630 ? 22.141 33.688 49.219 1 66.62 630 ASP A CA 1
ATOM 4979 C C . ASP A 1 630 ? 21.047 34.75 49.344 1 66.62 630 ASP A C 1
ATOM 4981 O O . ASP A 1 630 ? 20.484 34.969 50.406 1 66.62 630 ASP A O 1
ATOM 4985 N N . SER A 1 631 ? 20.781 35.375 48.25 1 71.06 631 SER A N 1
ATOM 4986 C CA . SER A 1 631 ? 19.75 36.406 48.25 1 71.06 631 SER A CA 1
ATOM 4987 C C . SER A 1 631 ? 18.375 35.781 48.5 1 71.06 631 SER A C 1
ATOM 4989 O O . SER A 1 631 ? 17.547 36.344 49.219 1 71.06 631 SER A O 1
ATOM 4991 N N . GLU A 1 632 ? 18.188 34.625 48.094 1 77.5 632 GLU A N 1
ATOM 4992 C CA . GLU A 1 632 ? 16.906 33.938 48.281 1 77.5 632 GLU A CA 1
ATOM 4993 C C . GLU A 1 632 ? 16.75 33.406 49.688 1 77.5 632 GLU A C 1
ATOM 4995 O O . GLU A 1 632 ? 15.664 33.469 50.25 1 77.5 632 GLU A O 1
ATOM 5000 N N . ALA A 1 633 ? 17.781 33 50.188 1 78.62 633 ALA A N 1
ATOM 5001 C CA . ALA A 1 633 ? 17.781 32.531 51.562 1 78.62 633 ALA A CA 1
ATOM 5002 C C . ALA A 1 633 ? 17.453 33.656 52.562 1 78.62 633 ALA A C 1
ATOM 5004 O O . ALA A 1 633 ? 16.719 33.438 53.531 1 78.62 633 ALA A O 1
ATOM 5005 N N . LEU A 1 634 ? 18 34.781 52.312 1 78 634 LEU A N 1
ATOM 5006 C CA . LEU A 1 634 ? 17.734 35.938 53.125 1 78 634 LEU A CA 1
ATOM 5007 C C . LEU A 1 634 ? 16.281 36.344 53.031 1 78 634 LEU A C 1
ATOM 5009 O O . LEU A 1 634 ? 15.672 36.75 54.031 1 78 634 LEU A O 1
ATOM 5013 N N . GLU A 1 635 ? 15.719 36.219 51.938 1 80.31 635 GLU A N 1
ATOM 5014 C CA . GLU A 1 635 ? 14.305 36.531 51.75 1 80.31 635 GLU A CA 1
ATOM 5015 C C . GLU A 1 635 ? 13.414 35.594 52.562 1 80.31 635 GLU A C 1
ATOM 5017 O O . GLU A 1 635 ? 12.477 36.031 53.219 1 80.31 635 GLU A O 1
ATOM 5022 N N . ILE A 1 636 ? 13.688 34.375 52.594 1 82.31 636 ILE A N 1
ATOM 5023 C CA . ILE A 1 636 ? 12.922 33.375 53.344 1 82.31 636 ILE A CA 1
ATOM 5024 C C . ILE A 1 636 ? 13.047 33.656 54.844 1 82.31 636 ILE A C 1
ATOM 5026 O O . ILE A 1 636 ? 12.062 33.594 55.562 1 82.31 636 ILE A O 1
ATOM 5030 N N . ALA A 1 637 ? 14.289 34.062 55.25 1 80 637 ALA A N 1
ATOM 5031 C CA . ALA A 1 637 ? 14.531 34.344 56.656 1 80 637 ALA A CA 1
ATOM 5032 C C . ALA A 1 637 ? 13.711 35.531 57.125 1 80 637 ALA A C 1
ATOM 5034 O O . ALA A 1 637 ? 13.141 35.531 58.219 1 80 637 ALA A O 1
ATOM 5035 N N . LYS A 1 638 ? 13.633 36.531 56.344 1 81 638 LYS A N 1
ATOM 5036 C CA . LYS A 1 638 ? 12.859 37.719 56.688 1 81 638 LYS A CA 1
ATOM 5037 C C . LYS A 1 638 ? 11.375 37.375 56.781 1 81 638 LYS A C 1
ATOM 5039 O O . LYS A 1 638 ? 10.695 37.875 57.688 1 81 638 LYS A O 1
ATOM 5044 N N . LEU A 1 639 ? 10.938 36.562 55.906 1 84.88 639 LEU A N 1
ATOM 5045 C CA . LEU A 1 639 ? 9.531 36.156 55.938 1 84.88 639 LEU A CA 1
ATOM 5046 C C . LEU A 1 639 ? 9.227 35.312 57.156 1 84.88 639 LEU A C 1
ATOM 5048 O O . LEU A 1 639 ? 8.18 35.469 57.781 1 84.88 639 LEU A O 1
ATOM 5052 N N . ARG A 1 640 ? 10.094 34.5 57.531 1 85 640 ARG A N 1
ATOM 5053 C CA . ARG A 1 640 ? 9.93 33.656 58.719 1 85 640 ARG A CA 1
ATOM 5054 C C . ARG A 1 640 ? 9.938 34.5 60 1 85 640 ARG A C 1
ATOM 5056 O O . ARG A 1 640 ? 9.156 34.25 60.906 1 85 640 ARG A O 1
ATOM 5063 N N . GLU A 1 641 ? 10.805 35.5 59.969 1 81.81 641 GLU A N 1
ATOM 5064 C CA . GLU A 1 641 ? 10.859 36.375 61.125 1 81.81 641 GLU A CA 1
ATOM 5065 C C . GLU A 1 641 ? 9.547 37.156 61.281 1 81.81 641 GLU A C 1
ATOM 5067 O O . GLU A 1 641 ? 9.047 37.281 62.406 1 81.81 641 GLU A O 1
ATOM 5072 N N . ARG A 1 642 ? 9.086 37.562 60.219 1 82.62 642 ARG A N 1
ATOM 5073 C CA . ARG A 1 642 ? 7.809 38.25 60.281 1 82.62 642 ARG A CA 1
ATOM 5074 C C . ARG A 1 642 ? 6.699 37.344 60.781 1 82.62 642 ARG A C 1
ATOM 5076 O O . ARG A 1 642 ? 5.836 37.781 61.531 1 82.62 642 ARG A O 1
ATOM 5083 N N . LEU A 1 643 ? 6.656 36.125 60.406 1 87 643 LEU A N 1
ATOM 5084 C CA . LEU A 1 643 ? 5.656 35.156 60.844 1 87 643 LEU A CA 1
ATOM 5085 C C . LEU A 1 643 ? 5.75 34.906 62.344 1 87 643 LEU A C 1
ATOM 5087 O O . LEU A 1 643 ? 4.727 34.812 63.031 1 87 643 LEU A O 1
ATOM 5091 N N . VAL A 1 644 ? 6.957 34.875 62.844 1 84.25 644 VAL A N 1
ATOM 5092 C CA . VAL A 1 644 ? 7.164 34.625 64.25 1 84.25 644 VAL A CA 1
ATOM 5093 C C . VAL A 1 644 ? 6.609 35.812 65.062 1 84.25 644 VAL A C 1
ATOM 5095 O O . VAL A 1 644 ? 5.961 35.625 66.125 1 84.25 644 VAL A O 1
ATOM 5098 N N . THR A 1 645 ? 6.891 36.969 64.562 1 83.88 645 THR A N 1
ATOM 5099 C CA . THR A 1 645 ? 6.375 38.156 65.25 1 83.88 645 THR A CA 1
ATOM 5100 C C . THR A 1 645 ? 4.852 38.125 65.25 1 83.88 645 THR A C 1
ATOM 5102 O O . THR A 1 645 ? 4.234 38.5 66.25 1 83.88 645 THR A O 1
ATOM 5105 N N . ARG A 1 646 ? 4.289 37.688 64.25 1 86 646 ARG A N 1
ATOM 5106 C CA . ARG A 1 646 ? 2.834 37.656 64.125 1 86 646 ARG A CA 1
ATOM 5107 C C . ARG A 1 646 ? 2.256 36.562 65.062 1 86 646 ARG A C 1
ATOM 5109 O O . ARG A 1 646 ? 1.183 36.75 65.625 1 86 646 ARG A O 1
ATOM 5116 N N . TYR A 1 647 ? 2.943 35.469 65.25 1 87 647 TYR A N 1
ATOM 5117 C CA . TYR A 1 647 ? 2.535 34.438 66.188 1 87 647 TYR A CA 1
ATOM 5118 C C . TYR A 1 647 ? 2.461 35 67.625 1 87 647 TYR A C 1
ATOM 5120 O O . TYR A 1 647 ? 1.481 34.75 68.312 1 87 647 TYR A O 1
ATOM 5128 N N . GLN A 1 648 ? 3.486 35.719 67.875 1 82.5 648 GLN A N 1
ATOM 5129 C CA . GLN A 1 648 ? 3.539 36.281 69.188 1 82.5 648 GLN A CA 1
ATOM 5130 C C . GLN A 1 648 ? 2.379 37.25 69.438 1 82.5 648 GLN A C 1
ATOM 5132 O O . GLN A 1 648 ? 1.738 37.219 70.5 1 82.5 648 GLN A O 1
ATOM 5137 N N . GLU A 1 649 ? 2.209 38 68.375 1 82.81 649 GLU A N 1
ATOM 5138 C CA . GLU A 1 649 ? 1.081 38.906 68.5 1 82.81 649 GLU A CA 1
ATOM 5139 C C . GLU A 1 649 ? -0.237 38.156 68.625 1 82.81 649 GLU A C 1
ATOM 5141 O O . GLU A 1 649 ? -1.08 38.562 69.438 1 82.81 649 GLU A O 1
ATOM 5146 N N . TYR A 1 650 ? -0.441 37.094 68 1 88.5 650 TYR A N 1
ATOM 5147 C CA . TYR A 1 650 ? -1.657 36.312 68 1 88.5 650 TYR A CA 1
ATOM 5148 C C . TYR A 1 650 ? -1.887 35.656 69.312 1 88.5 650 TYR A C 1
ATOM 5150 O O . TYR A 1 650 ? -2.988 35.75 69.875 1 88.5 650 TYR A O 1
ATOM 5158 N N . TYR A 1 651 ? -0.94 35.094 70 1 86.62 651 TYR A N 1
ATOM 5159 C CA . TYR A 1 651 ? -1.09 34.406 71.25 1 86.62 651 TYR A CA 1
ATOM 5160 C C . TYR A 1 651 ? -1.185 35.375 72.438 1 86.62 651 TYR A C 1
ATOM 5162 O O . TYR A 1 651 ? -1.898 35.125 73.375 1 86.62 651 TYR A O 1
ATOM 5170 N N . ASN A 1 652 ? -0.49 36.531 72.188 1 82.44 652 ASN A N 1
ATOM 5171 C CA . ASN A 1 652 ? -0.648 37.594 73.188 1 82.44 652 ASN A CA 1
ATOM 5172 C C . ASN A 1 652 ? -2.078 38.094 73.25 1 82.44 652 ASN A C 1
ATOM 5174 O O . ASN A 1 652 ? -2.65 38.281 74.312 1 82.44 652 ASN A O 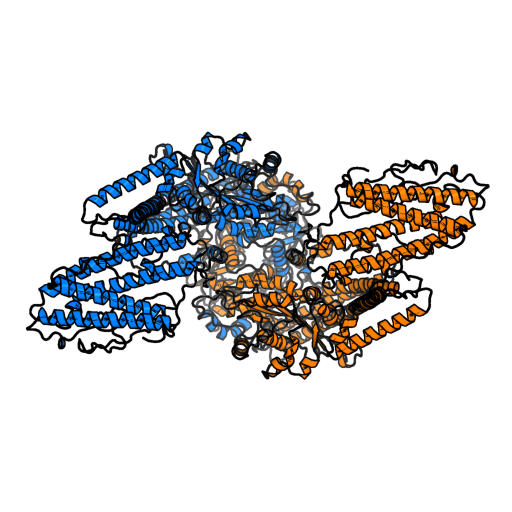1
ATOM 5178 N N . LEU A 1 653 ? -2.523 38.25 72.062 1 84.25 653 LEU A N 1
ATOM 5179 C CA . LEU A 1 653 ? -3.908 38.719 72 1 84.25 653 LEU A CA 1
ATOM 5180 C C . LEU A 1 653 ? -4.867 37.625 72.5 1 84.25 653 LEU A C 1
ATOM 5182 O O . LEU A 1 653 ? -5.863 37.938 73.125 1 84.25 653 LEU A O 1
ATOM 5186 N N . GLY A 1 654 ? -4.605 36.438 72.25 1 85.69 654 GLY A N 1
ATOM 5187 C CA . GLY A 1 654 ? -5.422 35.312 72.688 1 85.69 654 GLY A CA 1
ATOM 5188 C C . GLY A 1 654 ? -5.457 35.188 74.25 1 85.69 654 GLY A C 1
ATOM 5189 O O . GLY A 1 654 ? -6.516 34.938 74.812 1 85.69 654 GLY A O 1
ATOM 5190 N N . GLU A 1 655 ? -4.383 35.438 74.812 1 81.44 655 GLU A N 1
ATOM 5191 C CA . GLU A 1 655 ? -4.309 35.406 76.25 1 81.44 655 GLU A CA 1
ATOM 5192 C C . GLU A 1 655 ? -5.164 36.5 76.938 1 81.44 655 GLU A C 1
ATOM 5194 O O . GLU A 1 655 ? -5.785 36.281 77.938 1 81.44 655 GLU A O 1
ATOM 5199 N N . SER A 1 656 ? -5.18 37.5 76.188 1 80.81 656 SER A N 1
ATOM 5200 C CA . SER A 1 656 ? -5.961 38.625 76.75 1 80.81 656 SER A CA 1
ATOM 5201 C C . SER A 1 656 ? -7.453 38.406 76.5 1 80.81 656 SER A C 1
ATOM 5203 O O . SER A 1 656 ? -8.266 38.781 77.375 1 80.81 656 SER A O 1
ATOM 5205 N N . LEU A 1 657 ? -7.812 37.781 75.5 1 83.88 657 LEU A N 1
ATOM 5206 C CA . LEU A 1 657 ? -9.211 37.562 75.125 1 83.88 657 LEU A CA 1
ATOM 5207 C C . LEU A 1 657 ? -9.812 36.406 75.938 1 83.88 657 LEU A C 1
ATOM 5209 O O . LEU A 1 657 ? -11.008 36.406 76.25 1 83.88 657 LEU A O 1
ATOM 5213 N N . PHE A 1 658 ? -8.93 35.406 76.188 1 84.88 658 PHE A N 1
ATOM 5214 C CA . PHE A 1 658 ? -9.43 34.219 76.875 1 84.88 658 PHE A CA 1
ATOM 5215 C C . PHE A 1 658 ? -8.648 33.969 78.188 1 84.88 658 PHE A C 1
ATOM 5217 O O . PHE A 1 658 ? -7.898 33 78.25 1 84.88 658 PHE A O 1
ATOM 5224 N N . PRO A 1 659 ? -8.883 34.719 79.125 1 74.44 659 PRO A N 1
ATOM 5225 C CA . PRO A 1 659 ? -8.078 34.625 80.375 1 74.44 659 PRO A CA 1
ATOM 5226 C C . PRO A 1 659 ? -8.32 33.312 81.125 1 74.44 659 PRO A C 1
ATOM 5228 O O . PRO A 1 659 ? -7.469 32.906 81.938 1 74.44 659 PRO A O 1
ATOM 5231 N N . LEU A 1 660 ? -9.406 32.688 81 1 73.62 660 LEU A N 1
ATOM 5232 C CA . LEU A 1 660 ? -9.734 31.5 81.75 1 73.62 660 LEU A CA 1
ATOM 5233 C C . LEU A 1 660 ? -9.258 30.219 81.062 1 73.62 660 LEU A C 1
ATOM 5235 O O . LEU A 1 660 ? -9.406 29.125 81.625 1 73.62 660 LEU A O 1
ATOM 5239 N N . VAL A 1 661 ? -8.758 30.375 79.875 1 75.56 661 VAL A N 1
ATOM 5240 C CA . VAL A 1 661 ? -8.336 29.219 79.125 1 75.56 661 VAL A CA 1
ATOM 5241 C C . VAL A 1 661 ? -6.828 29.281 78.875 1 75.56 661 VAL A C 1
ATOM 5243 O O . VAL A 1 661 ? -6.316 30.312 78.438 1 75.56 661 VAL A O 1
ATOM 5246 N N . ASP A 1 662 ? -6.066 28.328 79.375 1 75.94 662 ASP A N 1
ATOM 5247 C CA . ASP A 1 662 ? -4.656 28.281 79 1 75.94 662 ASP A CA 1
ATOM 5248 C C . ASP A 1 662 ? -4.48 27.891 77.562 1 75.94 662 ASP A C 1
ATOM 5250 O O . ASP A 1 662 ? -4.512 26.703 77.188 1 75.94 662 ASP A O 1
ATOM 5254 N N . ILE A 1 663 ? -4.316 28.891 76.75 1 76.75 663 ILE A N 1
ATOM 5255 C CA . ILE A 1 663 ? -4.32 28.719 75.25 1 76.75 663 ILE A CA 1
ATOM 5256 C C . ILE A 1 663 ? -3.094 27.922 74.812 1 76.75 663 ILE A C 1
ATOM 5258 O O . ILE A 1 663 ? -3.098 27.281 73.812 1 76.75 663 ILE A O 1
ATOM 5262 N N . HIS A 1 664 ? -2.053 27.797 75.688 1 73.5 664 HIS A N 1
ATOM 5263 C CA . HIS A 1 664 ? -0.814 27.109 75.312 1 73.5 664 HIS A CA 1
ATOM 5264 C C . HIS A 1 664 ? -0.906 25.609 75.562 1 73.5 664 HIS A C 1
ATOM 5266 O O . HIS A 1 664 ? -0.064 24.844 75.125 1 73.5 664 HIS A O 1
ATOM 5272 N N . GLU A 1 665 ? -1.915 25.203 76.25 1 73.94 665 GLU A N 1
ATOM 5273 C CA . GLU A 1 665 ? -2.035 23.797 76.625 1 73.94 665 GLU A CA 1
ATOM 5274 C C . GLU A 1 665 ? -3.105 23.094 75.75 1 73.94 665 GLU A C 1
ATOM 5276 O O . GLU A 1 665 ? -3.334 21.891 75.938 1 73.94 665 GLU A O 1
ATOM 5281 N N . ILE A 1 666 ? -3.695 23.844 74.938 1 78.56 666 ILE A N 1
ATOM 5282 C CA . ILE A 1 666 ? -4.734 23.25 74.062 1 78.56 666 ILE A CA 1
ATOM 5283 C C . ILE A 1 666 ? -4.09 22.438 72.938 1 78.56 666 ILE A C 1
ATOM 5285 O O . ILE A 1 666 ? -3.188 22.922 72.25 1 78.56 666 ILE A O 1
ATOM 5289 N N . ASN A 1 667 ? -4.523 21.188 72.812 1 76.88 667 ASN A N 1
ATOM 5290 C CA . ASN A 1 667 ? -3.998 20.328 71.75 1 76.88 667 ASN A CA 1
ATOM 5291 C C . ASN A 1 667 ? -4.59 20.688 70.375 1 76.88 667 ASN A C 1
ATOM 5293 O O . ASN A 1 667 ? -5.801 20.891 70.25 1 76.88 667 ASN A O 1
ATOM 5297 N N . THR A 1 668 ? -3.676 20.938 69.5 1 81.44 668 THR A N 1
ATOM 5298 C CA . THR A 1 668 ? -4.113 21.281 68.125 1 81.44 668 THR A CA 1
ATOM 5299 C C . THR A 1 668 ? -3.844 20.141 67.188 1 81.44 668 THR A C 1
ATOM 5301 O O . THR A 1 668 ? -3.004 19.266 67.438 1 81.44 668 THR A O 1
ATOM 5304 N N . ILE A 1 669 ? -4.684 19.875 66.062 1 78.19 669 ILE A N 1
ATOM 5305 C CA . ILE A 1 669 ? -4.508 18.906 65 1 78.19 669 ILE A CA 1
ATOM 5306 C C . ILE A 1 669 ? -4.344 19.625 63.656 1 78.19 669 ILE A C 1
ATOM 5308 O O . ILE A 1 669 ? -5.004 20.641 63.406 1 78.19 669 ILE A O 1
ATOM 5312 N N . PRO A 1 670 ? -3.312 19.172 62.906 1 74.94 670 PRO A N 1
ATOM 5313 C CA . PRO A 1 670 ? -3.146 19.797 61.594 1 74.94 670 PRO A CA 1
ATOM 5314 C C . PRO A 1 670 ? -4.332 19.547 60.656 1 74.94 670 PRO A C 1
ATOM 5316 O O . PRO A 1 670 ? -5 18.516 60.781 1 74.94 670 PRO A O 1
ATOM 5319 N N . LEU A 1 671 ? -4.688 20.531 59.938 1 63.94 671 LEU A N 1
ATOM 5320 C CA . LEU A 1 671 ? -5.738 20.375 58.938 1 63.94 671 LEU A CA 1
ATOM 5321 C C . LEU A 1 671 ? -5.223 19.594 57.75 1 63.94 671 LEU A C 1
ATOM 5323 O O . LEU A 1 671 ? -4.039 19.672 57.406 1 63.94 671 LEU A O 1
ATOM 5327 N N . TRP A 1 672 ? -5.449 18.219 57.312 1 52.94 672 TRP A N 1
ATOM 5328 C CA . TRP A 1 672 ? -5.023 17.188 56.375 1 52.94 672 TRP A CA 1
ATOM 5329 C C . TRP A 1 672 ? -4.551 17.828 55.062 1 52.94 672 TRP A C 1
ATOM 5331 O O . TRP A 1 672 ? -3.719 17.25 54.344 1 52.94 672 TRP A O 1
ATOM 5341 N N . GLY A 1 673 ? -4.984 18.562 54.406 1 46.91 673 GLY A N 1
ATOM 5342 C CA . GLY A 1 673 ? -5.121 18.531 52.938 1 46.91 673 GLY A CA 1
ATOM 5343 C C . GLY A 1 673 ? -3.822 18.812 52.219 1 46.91 673 GLY A C 1
ATOM 5344 O O . GLY A 1 673 ? -3.828 19.156 51.031 1 46.91 673 GLY A O 1
ATOM 5345 N N . SER A 1 674 ? -2.725 19.031 52.844 1 40.09 674 SER A N 1
ATOM 5346 C CA . SER A 1 674 ? -1.732 19.703 52 1 40.09 674 SER A CA 1
ATOM 5347 C C . SER A 1 674 ? -1.145 18.75 50.969 1 40.09 674 SER A C 1
ATOM 5349 O O . SER A 1 674 ? 0.034 18.391 51.062 1 40.09 674 SER A O 1
ATOM 5351 N N . THR A 1 675 ? -1.69 17.656 50.719 1 38.28 675 THR A N 1
ATOM 5352 C CA . THR A 1 675 ? -0.999 16.906 49.656 1 38.28 675 THR A CA 1
ATOM 5353 C C . THR A 1 675 ? -0.891 17.75 48.406 1 38.28 675 THR A C 1
ATOM 5355 O O . THR A 1 675 ? -1.875 18.344 47.938 1 38.28 675 THR A O 1
ATOM 5358 N N . CYS A 1 676 ? 0.282 18.328 48.188 1 39.84 676 CYS A N 1
ATOM 5359 C CA . CYS A 1 676 ? 0.559 19.062 46.938 1 39.84 676 CYS A CA 1
ATOM 5360 C C . CYS A 1 676 ? 0.043 18.312 45.719 1 39.84 676 CYS A C 1
ATOM 5362 O O . CYS A 1 676 ? 0.432 17.156 45.5 1 39.84 676 CYS A O 1
ATOM 5364 N N . SER A 1 677 ? -1.104 18.219 45.5 1 37.28 677 SER A N 1
ATOM 5365 C CA . SER A 1 677 ? -1.548 17.656 44.25 1 37.28 677 SER A CA 1
ATOM 5366 C C . SER A 1 677 ? -0.86 18.328 43.062 1 37.28 677 SER A C 1
ATOM 5368 O O . SER A 1 677 ? -1.526 18.859 42.156 1 37.28 677 SER A O 1
ATOM 5370 N N . CYS A 1 678 ? 0.345 18.969 43.281 1 37 678 CYS A N 1
ATOM 5371 C CA . CYS A 1 678 ? 0.938 19.609 42.125 1 37 678 CYS A CA 1
ATOM 5372 C C . CYS A 1 678 ? 1.113 18.625 40.969 1 37 678 CYS A C 1
ATOM 5374 O O . CYS A 1 678 ? 1.622 17.516 41.188 1 37 678 CYS A O 1
ATOM 5376 N N . ASP A 1 679 ? 0.238 18.375 40.156 1 35.41 679 ASP A N 1
ATOM 5377 C CA . ASP A 1 679 ? 0.329 17.547 38.969 1 35.41 679 ASP A CA 1
ATOM 5378 C C . ASP A 1 679 ? 1.693 17.703 38.281 1 35.41 679 ASP A C 1
ATOM 5380 O O . ASP A 1 679 ? 1.969 17.062 37.281 1 35.41 679 ASP A O 1
ATOM 5384 N N . GLU A 1 680 ? 2.279 19.031 38.281 1 37.09 680 GLU A N 1
ATOM 5385 C CA . GLU A 1 680 ? 3.412 19.078 37.344 1 37.09 680 GLU A CA 1
ATOM 5386 C C . GLU A 1 680 ? 4.605 18.312 37.906 1 37.09 680 GLU A C 1
ATOM 5388 O O . GLU A 1 680 ? 4.77 18.188 39.125 1 37.09 680 GLU A O 1
ATOM 5393 N N . GLU A 1 681 ? 5.234 17.375 37.219 1 33.72 681 GLU A N 1
ATOM 5394 C CA . GLU A 1 681 ? 6.402 16.547 37.5 1 33.72 681 GLU A CA 1
ATOM 5395 C C . GLU A 1 681 ? 7.375 17.25 38.438 1 33.72 681 GLU A C 1
ATOM 5397 O O . GLU A 1 681 ? 8.016 16.609 39.25 1 33.72 681 GLU A O 1
ATOM 5402 N N . ASP A 1 682 ? 7.734 18.484 38.188 1 32.22 682 ASP A N 1
ATOM 5403 C CA . ASP A 1 682 ? 8.781 19.047 39.062 1 32.22 682 ASP A CA 1
ATOM 5404 C C . ASP A 1 682 ? 8.211 19.484 40.406 1 32.22 682 ASP A C 1
ATOM 5406 O O . ASP A 1 682 ? 8.453 20.609 40.844 1 32.22 682 ASP A O 1
ATOM 5410 N N . CYS A 1 683 ? 7.027 19.047 40.781 1 35.47 683 CYS A N 1
ATOM 5411 C CA . CYS A 1 683 ? 6.613 19.422 42.125 1 35.47 683 CYS A CA 1
ATOM 5412 C C . CYS A 1 683 ? 7.602 18.922 43.188 1 35.47 683 CYS A C 1
ATOM 5414 O O . CYS A 1 683 ? 7.758 17.703 43.344 1 35.47 683 CYS A O 1
ATOM 5416 N N . PRO A 1 684 ? 8.656 19.547 43.375 1 34.88 684 PRO A N 1
ATOM 5417 C CA . PRO A 1 684 ? 9.602 19.141 44.406 1 34.88 684 PRO A CA 1
ATOM 5418 C C . PRO A 1 684 ? 8.922 18.875 45.75 1 34.88 684 PRO A C 1
ATOM 5420 O O . PRO A 1 684 ? 9.602 18.75 46.781 1 34.88 684 PRO A O 1
ATOM 5423 N N . HIS A 1 685 ? 7.586 19.031 45.875 1 36.34 685 HIS A N 1
ATOM 5424 C CA . HIS A 1 685 ? 7.121 19 47.25 1 36.34 685 HIS A CA 1
ATOM 5425 C C . HIS A 1 685 ? 7.539 17.719 47.969 1 36.34 685 HIS A C 1
ATOM 5427 O O . HIS A 1 685 ? 7.391 16.625 47.406 1 36.34 685 HIS A O 1
ATOM 5433 N N . PRO A 1 686 ? 8.547 17.812 48.719 1 32.75 686 PRO A N 1
ATOM 5434 C CA . PRO A 1 686 ? 8.734 16.672 49.625 1 32.75 686 PRO A CA 1
ATOM 5435 C C . PRO A 1 686 ? 7.418 16.125 50.156 1 32.75 686 PRO A C 1
ATOM 5437 O O . PRO A 1 686 ? 6.484 16.891 50.438 1 32.75 686 PRO A O 1
ATOM 5440 N N . ALA A 1 687 ? 7.012 15.031 49.812 1 32.19 687 ALA A N 1
ATOM 5441 C CA . ALA A 1 687 ? 5.879 14.297 50.375 1 32.19 687 ALA A CA 1
ATOM 5442 C C . ALA A 1 687 ? 5.527 14.82 51.75 1 32.19 687 ALA A C 1
ATOM 5444 O O . ALA A 1 687 ? 6.246 15.648 52.312 1 32.19 687 ALA A O 1
ATOM 5445 N N . ASP A 1 688 ? 4.875 13.852 52.688 1 32.69 688 ASP A N 1
ATOM 5446 C CA . ASP A 1 688 ? 4.195 13.648 53.969 1 32.69 688 ASP A CA 1
ATOM 5447 C C . ASP A 1 688 ? 5.078 14.07 55.125 1 32.69 688 ASP A C 1
ATOM 5449 O O . ASP A 1 688 ? 5.84 13.266 55.656 1 32.69 688 ASP A O 1
ATOM 5453 N N . ARG A 1 689 ? 5.828 15.062 55.156 1 32.19 689 ARG A N 1
ATOM 5454 C CA . ARG A 1 689 ? 6.344 15.211 56.531 1 32.19 689 ARG A CA 1
ATOM 5455 C C . ARG A 1 689 ? 5.207 15.258 57.531 1 32.19 689 ARG A C 1
ATOM 5457 O O . ARG A 1 689 ? 4.293 16.078 57.406 1 32.19 689 ARG A O 1
ATOM 5464 N N . GLU A 1 690 ? 4.785 14.133 58.031 1 33.72 690 GLU A N 1
ATOM 5465 C CA . GLU A 1 690 ? 3.936 13.969 59.219 1 33.72 690 GLU A CA 1
ATOM 5466 C C . GLU A 1 690 ? 4.125 15.117 60.188 1 33.72 690 GLU A C 1
ATOM 5468 O O . GLU A 1 690 ? 5.172 15.227 60.844 1 33.72 690 GLU A O 1
ATOM 5473 N N . ILE A 1 691 ? 3.705 16.266 59.938 1 34.88 691 ILE A N 1
ATOM 5474 C CA . ILE A 1 691 ? 3.695 17.312 60.969 1 34.88 691 ILE A CA 1
ATOM 5475 C C . ILE A 1 691 ? 2.99 16.781 62.219 1 34.88 691 ILE A C 1
ATOM 5477 O O . ILE A 1 691 ? 1.784 16.531 62.219 1 34.88 691 ILE A O 1
ATOM 5481 N N . LYS A 1 692 ? 3.562 15.977 63.094 1 34.72 692 LYS A N 1
ATOM 5482 C CA . LYS A 1 692 ? 3.035 15.641 64.375 1 34.72 692 LYS A CA 1
ATOM 5483 C C . LYS A 1 692 ? 2.578 16.891 65.125 1 34.72 692 LYS A C 1
ATOM 5485 O O . LYS A 1 692 ? 3.17 17.969 65 1 34.72 692 LYS A O 1
ATOM 5490 N N . GLY A 1 693 ? 1.276 16.922 65.625 1 37.06 693 GLY A N 1
ATOM 5491 C CA . GLY A 1 693 ? 0.567 17.875 66.438 1 37.06 693 GLY A CA 1
ATOM 5492 C C . GLY A 1 693 ? 1.41 18.406 67.625 1 37.06 693 GLY A C 1
ATOM 5493 O O . GLY A 1 693 ? 1.837 17.656 68.5 1 37.06 693 GLY A O 1
ATOM 5494 N N . LYS A 1 694 ? 2.504 19.125 67.375 1 41.06 694 LYS A N 1
ATOM 5495 C CA . LYS A 1 694 ? 3.223 19.594 68.562 1 41.06 694 LYS A CA 1
ATOM 5496 C C . LYS A 1 694 ? 2.404 20.625 69.312 1 41.06 694 LYS A C 1
ATOM 5498 O O . LYS A 1 694 ? 1.478 21.234 68.812 1 41.06 694 LYS A O 1
ATOM 5503 N N . THR A 1 695 ? 2.625 20.719 70.688 1 39.47 695 THR A N 1
ATOM 5504 C CA . THR A 1 695 ? 2.1 21.688 71.688 1 39.47 695 THR A CA 1
ATOM 5505 C C . THR A 1 695 ? 2.166 23.094 71.062 1 39.47 695 THR A C 1
ATOM 5507 O O . THR A 1 695 ? 3.201 23.516 70.562 1 39.47 695 THR A O 1
ATOM 5510 N N . PRO A 1 696 ? 1.118 23.797 70.938 1 42.12 696 PRO A N 1
ATOM 5511 C CA . PRO A 1 696 ? 1.003 25.188 70.562 1 42.12 696 PRO A CA 1
ATOM 5512 C C . PRO A 1 696 ? 1.975 26.109 71.312 1 42.12 696 PRO A C 1
ATOM 5514 O O . PRO A 1 696 ? 2.24 25.891 72.5 1 42.12 696 PRO A O 1
ATOM 5517 N N . GLY A 1 697 ? 2.895 27 70.688 1 42.19 697 GLY A N 1
ATOM 5518 C CA . GLY A 1 697 ? 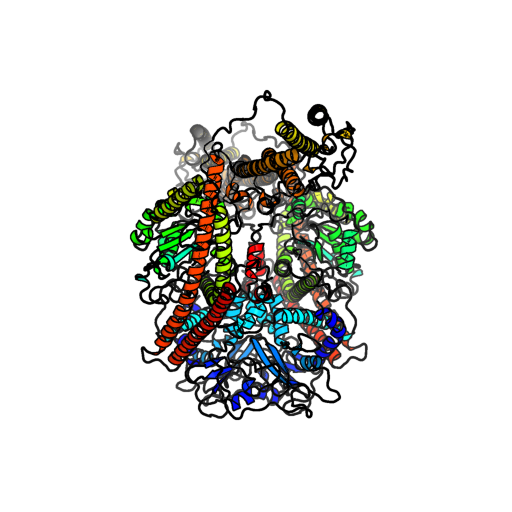3.809 27.984 71.25 1 42.19 697 GLY A CA 1
ATOM 5519 C C . GLY A 1 697 ? 5.27 27.625 71.062 1 42.19 697 GLY A C 1
ATOM 5520 O O . GLY A 1 697 ? 6.156 28.438 71.312 1 42.19 697 GLY A O 1
ATOM 5521 N N . ARG A 1 698 ? 5.738 26.359 71.25 1 41.84 698 ARG A N 1
ATOM 5522 C CA . ARG A 1 698 ? 7.156 26.062 71.125 1 41.84 698 ARG A CA 1
ATOM 5523 C C . ARG A 1 698 ? 7.52 25.906 69.625 1 41.84 698 ARG A C 1
ATOM 5525 O O . ARG A 1 698 ? 7.539 24.797 69.125 1 41.84 698 ARG A O 1
ATOM 5532 N N . ALA A 1 699 ? 7.148 26.703 68.688 1 45.09 699 ALA A N 1
ATOM 5533 C CA . ALA A 1 699 ? 7.457 26.672 67.25 1 45.09 699 ALA A CA 1
ATOM 5534 C C . ALA A 1 699 ? 8.953 26.484 67.062 1 45.09 699 ALA A C 1
ATOM 5536 O O . ALA A 1 699 ? 9.773 27.109 67.688 1 45.09 699 ALA A O 1
ATOM 5537 N N . SER A 1 700 ? 9.445 25.469 66.562 1 50.12 700 SER A N 1
ATOM 5538 C CA . SER A 1 700 ? 10.836 25.438 66.125 1 50.12 700 SER A CA 1
ATOM 5539 C C . SER A 1 700 ? 11.164 26.625 65.25 1 50.12 700 SER A C 1
ATOM 5541 O O . SER A 1 700 ? 10.414 26.922 64.312 1 50.12 700 SER A O 1
ATOM 5543 N N . LEU A 1 701 ? 11.82 27.734 65.625 1 55.56 701 LEU A N 1
ATOM 5544 C CA . LEU A 1 701 ? 12.312 28.922 64.938 1 55.56 701 LEU A CA 1
ATOM 5545 C C . LEU A 1 701 ? 12.844 28.578 63.594 1 55.56 701 LEU A C 1
ATOM 5547 O O . LEU A 1 701 ? 13.047 29.469 62.75 1 55.56 701 LEU A O 1
ATOM 5551 N N . ASN A 1 702 ? 12.977 27.359 63.375 1 63.72 702 ASN A N 1
ATOM 5552 C CA . ASN A 1 702 ? 13.664 27.062 62.125 1 63.72 702 ASN A CA 1
ATOM 5553 C C . ASN A 1 702 ? 12.688 26.922 60.938 1 63.72 702 ASN A C 1
ATOM 5555 O O . ASN A 1 702 ? 13.023 27.219 59.812 1 63.72 702 ASN A O 1
ATOM 5559 N N . THR A 1 703 ? 11.312 26.5 61.25 1 77.5 703 THR A N 1
ATOM 5560 C CA . THR A 1 703 ? 10.32 26.375 60.188 1 77.5 703 THR A CA 1
ATOM 5561 C C . THR A 1 703 ? 8.945 26.828 60.656 1 77.5 703 THR A C 1
ATOM 5563 O O . THR A 1 703 ? 8.016 26.016 60.75 1 77.5 703 THR A O 1
ATOM 5566 N N . PRO A 1 704 ? 8.805 28.125 60.969 1 82 704 PRO A N 1
ATOM 5567 C CA . PRO A 1 704 ? 7.535 28.625 61.531 1 82 704 PRO A CA 1
ATOM 5568 C C . PRO A 1 704 ? 6.363 28.406 60.562 1 82 704 PRO A C 1
ATOM 5570 O O . PRO A 1 704 ? 5.207 28.391 60.969 1 82 704 PRO A O 1
ATOM 5573 N N . GLU A 1 705 ? 6.57 28.25 59.375 1 82.69 705 GLU A N 1
ATOM 5574 C CA . GLU A 1 705 ? 5.512 28.094 58.375 1 82.69 705 GLU A CA 1
ATOM 5575 C C . GLU A 1 705 ? 4.793 26.75 58.562 1 82.69 705 GLU A C 1
ATOM 5577 O O . GLU A 1 705 ? 3.682 26.578 58.062 1 82.69 705 GLU A O 1
ATOM 5582 N N . SER A 1 706 ? 5.293 25.828 59.281 1 78.56 706 SER A N 1
ATOM 5583 C CA . SER A 1 706 ? 4.699 24.5 59.469 1 78.56 706 SER A CA 1
ATOM 5584 C C . SER A 1 706 ? 3.979 24.391 60.812 1 78.56 706 SER A C 1
ATOM 5586 O O . SER A 1 706 ? 3.43 23.344 61.156 1 78.56 706 SER A O 1
ATOM 5588 N N . GLU A 1 707 ? 3.898 25.484 61.531 1 80.25 707 GLU A N 1
ATOM 5589 C CA . GLU A 1 707 ? 3.246 25.484 62.844 1 80.25 707 GLU A CA 1
ATOM 5590 C C . GLU A 1 707 ? 1.726 25.484 62.719 1 80.25 707 GLU A C 1
ATOM 5592 O O . GLU A 1 707 ? 1.186 26.141 61.812 1 80.25 707 GLU A O 1
ATOM 5597 N N . VAL A 1 708 ? 1.045 24.719 63.562 1 83.94 708 VAL A N 1
ATOM 5598 C CA . VAL A 1 708 ? -0.414 24.688 63.562 1 83.94 708 VAL A CA 1
ATOM 5599 C C . VAL A 1 708 ? -0.957 25.75 64.5 1 83.94 708 VAL A C 1
ATOM 5601 O O . VAL A 1 708 ? -0.66 25.734 65.75 1 83.94 708 VAL A O 1
ATOM 5604 N N . LEU A 1 709 ? -1.671 26.688 63.969 1 85.44 709 LEU A N 1
ATOM 5605 C CA . LEU A 1 709 ? -2.244 27.766 64.75 1 85.44 709 LEU A CA 1
ATOM 5606 C C . LEU A 1 709 ? -3.471 27.281 65.562 1 85.44 709 LEU A C 1
ATOM 5608 O O . LEU A 1 709 ? -4.281 26.516 65 1 85.44 709 LEU A O 1
ATOM 5612 N N . LEU A 1 710 ? -3.494 27.766 66.75 1 85.75 710 LEU A N 1
ATOM 5613 C CA . LEU A 1 710 ? -4.66 27.438 67.562 1 85.75 710 LEU A CA 1
ATOM 5614 C C . LEU A 1 710 ? -5.898 28.172 67.062 1 85.75 710 LEU A C 1
ATOM 5616 O O . LEU A 1 710 ? -5.961 29.406 67.188 1 85.75 710 LEU A O 1
ATOM 5620 N N . MET A 1 711 ? -6.812 27.5 66.562 1 90 711 MET A N 1
ATOM 5621 C CA . MET A 1 711 ? -8.109 28 66.125 1 90 711 MET A CA 1
ATOM 5622 C C . MET A 1 711 ? -9.211 26.984 66.438 1 90 711 MET A C 1
ATOM 5624 O O . MET A 1 711 ? -8.93 25.875 66.875 1 90 711 MET A O 1
ATOM 5628 N N . ALA A 1 712 ? -10.453 27.391 66.312 1 90.69 712 ALA A N 1
ATOM 5629 C CA . ALA A 1 712 ? -11.539 26.453 66.625 1 90.69 712 ALA A CA 1
ATOM 5630 C C . ALA A 1 712 ? -11.445 25.219 65.688 1 90.69 712 ALA A C 1
ATOM 5632 O O . ALA A 1 712 ? -11.711 24.109 66.188 1 90.69 712 ALA A O 1
ATOM 5633 N N . SER A 1 713 ? -11.039 25.438 64.438 1 90.81 713 SER A N 1
ATOM 5634 C CA . SER A 1 713 ? -10.984 24.359 63.469 1 90.81 713 SER A CA 1
ATOM 5635 C C . SER A 1 713 ? -9.812 23.422 63.75 1 90.81 713 SER A C 1
ATOM 5637 O O . SER A 1 713 ? -9.805 22.281 63.312 1 90.81 713 SER A O 1
ATOM 5639 N N . THR A 1 714 ? -8.758 23.812 64.438 1 88.62 714 THR A N 1
ATOM 5640 C CA . THR A 1 714 ? -7.562 23.016 64.625 1 88.62 714 THR A CA 1
ATOM 5641 C C . THR A 1 714 ? -7.551 22.391 66 1 88.62 714 THR A C 1
ATOM 5643 O O . THR A 1 714 ? -6.609 21.688 66.375 1 88.62 714 THR A O 1
ATOM 5646 N N . THR A 1 715 ? -8.625 22.641 66.75 1 87.31 715 THR A N 1
ATOM 5647 C CA . THR A 1 715 ? -8.672 22.062 68.062 1 87.31 715 THR A CA 1
ATOM 5648 C C . THR A 1 715 ? -9.273 20.672 68.062 1 87.31 715 THR A C 1
ATOM 5650 O O . THR A 1 715 ? -10.172 20.391 67.25 1 87.31 715 THR A O 1
ATOM 5653 N N . VAL A 1 716 ? -8.719 19.75 68.938 1 79.56 716 VAL A N 1
ATOM 5654 C CA . VAL A 1 716 ? -9.273 18.406 69.062 1 79.56 716 VAL A CA 1
ATOM 5655 C C . VAL A 1 716 ? -10.633 18.469 69.75 1 79.56 716 VAL A C 1
ATOM 5657 O O . VAL A 1 716 ? -11.602 17.875 69.25 1 79.56 716 VAL A O 1
ATOM 5660 N N . VAL A 1 717 ? -10.656 19.219 70.875 1 79.19 717 VAL A N 1
ATOM 5661 C CA . VAL A 1 717 ? -11.891 19.484 71.625 1 79.19 717 VAL A CA 1
ATOM 5662 C C . VAL A 1 717 ? -12.086 20.984 71.812 1 79.19 717 VAL A C 1
ATOM 5664 O O . VAL A 1 717 ? -11.188 21.688 72.25 1 79.19 717 VAL A O 1
ATOM 5667 N N . LEU A 1 718 ? -13.203 21.516 71.312 1 87.25 718 LEU A N 1
ATOM 5668 C CA . LEU A 1 718 ? -13.492 22.938 71.375 1 87.25 718 LEU A CA 1
ATOM 5669 C C . LEU A 1 718 ? -13.562 23.391 72.812 1 87.25 718 LEU A C 1
ATOM 5671 O O . LEU A 1 718 ? -14.328 22.828 73.625 1 87.25 718 LEU A O 1
ATOM 5675 N N . PRO A 1 719 ? -12.766 24.234 73.188 1 81.94 719 PRO A N 1
ATOM 5676 C CA . PRO A 1 719 ? -12.812 24.703 74.562 1 81.94 719 PRO A CA 1
ATOM 5677 C C . PRO A 1 719 ? -14.18 25.266 75 1 81.94 719 PRO A C 1
ATOM 5679 O O . PRO A 1 719 ? -14.898 25.797 74.125 1 81.94 719 PRO A O 1
ATOM 5682 N N . VAL A 1 720 ? -14.445 25.156 76.25 1 77.19 720 VAL A N 1
ATOM 5683 C CA . VAL A 1 720 ? -15.719 25.641 76.75 1 77.19 720 VAL A CA 1
ATOM 5684 C C . VAL A 1 720 ? -15.828 27.156 76.562 1 77.19 720 VAL A C 1
ATOM 5686 O O . VAL A 1 720 ? -14.891 27.891 76.875 1 77.19 720 VAL A O 1
ATOM 5689 N N . GLY A 1 721 ? -16.875 27.766 75.875 1 78.31 721 GLY A N 1
ATOM 5690 C CA . GLY A 1 721 ? -17.094 29.188 75.625 1 78.31 721 GLY A CA 1
ATOM 5691 C C . GLY A 1 721 ? -16.641 29.656 74.25 1 78.31 721 GLY A C 1
ATOM 5692 O O . GLY A 1 721 ? -16.766 30.828 73.938 1 78.31 721 GLY A O 1
ATOM 5693 N N . TRP A 1 722 ? -16.109 28.719 73.375 1 87.75 722 TRP A N 1
ATOM 5694 C CA . TRP A 1 722 ? -15.578 29.094 72.125 1 87.75 722 TRP A CA 1
ATOM 5695 C C . TRP A 1 722 ? -16.641 28.938 71 1 87.75 722 TRP A C 1
ATOM 5697 O O . TRP A 1 722 ? -16.312 28.859 69.812 1 87.75 722 TRP A O 1
ATOM 5707 N N . GLY A 1 723 ? -17.906 28.922 71.375 1 83 723 GLY A N 1
ATOM 5708 C CA . GLY A 1 723 ? -18.984 28.891 70.375 1 83 723 GLY A CA 1
ATOM 5709 C C . GLY A 1 723 ? -18.938 30.078 69.438 1 83 723 GLY A C 1
ATOM 5710 O O . GLY A 1 723 ? -19.094 29.906 68.25 1 83 723 GLY A O 1
ATOM 5711 N N . ALA A 1 724 ? -18.609 31.234 70.062 1 80.56 724 ALA A N 1
ATOM 5712 C CA . ALA A 1 724 ? -18.531 32.438 69.312 1 80.56 724 ALA A CA 1
ATOM 5713 C C . ALA A 1 724 ? -17.312 32.406 68.375 1 80.56 724 ALA A C 1
ATOM 5715 O O . ALA A 1 724 ? -17.375 32.906 67.25 1 80.56 724 ALA A O 1
ATOM 5716 N N . VAL A 1 725 ? -16.297 31.828 68.812 1 85.5 725 VAL A N 1
ATOM 5717 C CA . VAL A 1 725 ? -15.086 31.688 68 1 85.5 725 VAL A CA 1
ATOM 5718 C C . VAL A 1 725 ? -15.359 30.781 66.812 1 85.5 725 VAL A C 1
ATOM 5720 O O . VAL A 1 725 ? -14.961 31.094 65.688 1 85.5 725 VAL A O 1
ATOM 5723 N N . ARG A 1 726 ? -16.047 29.75 67 1 91.44 726 ARG A N 1
ATOM 5724 C CA . ARG A 1 726 ? -16.406 28.797 65.938 1 91.44 726 ARG A CA 1
ATOM 5725 C C . ARG A 1 726 ? -17.266 29.469 64.875 1 91.44 726 ARG A C 1
ATOM 5727 O O . ARG A 1 726 ? -17 29.312 63.688 1 91.44 726 ARG A O 1
ATOM 5734 N N . THR A 1 727 ? -18.266 30.156 65.375 1 85.75 727 THR A N 1
ATOM 5735 C CA . THR A 1 727 ? -19.172 30.828 64.438 1 85.75 727 THR A CA 1
ATOM 5736 C C . THR A 1 727 ? -18.438 31.875 63.625 1 85.75 727 THR A C 1
ATOM 5738 O O . THR A 1 727 ? -18.656 32 62.406 1 85.75 727 THR A O 1
ATOM 5741 N N . ALA A 1 728 ? -17.594 32.562 64.312 1 84.12 728 ALA A N 1
ATOM 5742 C CA . ALA A 1 728 ? -16.812 33.594 63.594 1 84.12 728 ALA A CA 1
ATOM 5743 C C . ALA A 1 728 ? -15.883 32.969 62.562 1 84.12 728 ALA A C 1
ATOM 5745 O O . ALA A 1 728 ? -15.773 33.469 61.438 1 84.12 728 ALA A O 1
ATOM 5746 N N . GLU A 1 729 ? -15.25 31.953 62.969 1 91.12 729 GLU A N 1
ATOM 5747 C CA . GLU A 1 729 ? -14.336 31.297 62.062 1 91.12 729 GLU A CA 1
ATOM 5748 C C . GLU A 1 729 ? -15.086 30.703 60.875 1 91.12 729 GLU A C 1
ATOM 5750 O O . GLU A 1 729 ? -14.609 30.766 59.719 1 91.12 729 GLU A O 1
ATOM 5755 N N . LEU A 1 730 ? -16.219 30.125 61.062 1 90.19 730 LEU A N 1
ATOM 5756 C CA . LEU A 1 730 ? -17.047 29.547 60 1 90.19 730 LEU A CA 1
ATOM 5757 C C . LEU A 1 730 ? -17.375 30.594 58.938 1 90.19 730 LEU A C 1
ATOM 5759 O O . LEU A 1 730 ? -17.219 30.359 57.75 1 90.19 730 LEU A O 1
ATOM 5763 N N . GLU A 1 731 ? -17.781 31.703 59.438 1 83.44 731 GLU A N 1
ATOM 5764 C CA . GLU A 1 731 ? -18.156 32.781 58.5 1 83.44 731 GLU A CA 1
ATOM 5765 C C . GLU A 1 731 ? -16.953 33.312 57.75 1 83.44 731 GLU A C 1
ATOM 5767 O O . GLU A 1 731 ? -17.016 33.562 56.562 1 83.44 731 GLU A O 1
ATOM 5772 N N . LEU A 1 732 ? -15.922 33.5 58.438 1 83.94 732 LEU A N 1
ATOM 5773 C CA . LEU A 1 732 ? -14.727 34.062 57.812 1 83.94 732 LEU A CA 1
ATOM 5774 C C . LEU A 1 732 ? -14.094 33.094 56.844 1 83.94 732 LEU A C 1
ATOM 5776 O O . LEU A 1 732 ? -13.562 33.469 55.812 1 83.94 732 LEU A O 1
ATOM 5780 N N . ARG A 1 733 ? -14.141 31.859 57.219 1 90.56 733 ARG A N 1
ATOM 5781 C CA . ARG A 1 733 ? -13.609 30.828 56.312 1 90.56 733 ARG A CA 1
ATOM 5782 C C . ARG A 1 733 ? -14.461 30.719 55.062 1 90.56 733 ARG A C 1
ATOM 5784 O O . ARG A 1 733 ? -13.93 30.453 53.969 1 90.56 733 ARG A O 1
ATOM 5791 N N . LYS A 1 734 ? -15.742 30.797 55.219 1 84.56 734 LYS A N 1
ATOM 5792 C CA . LYS A 1 734 ? -16.625 30.828 54.062 1 84.56 734 LYS A CA 1
ATOM 5793 C C . LYS A 1 734 ? -16.234 31.969 53.125 1 84.56 734 LYS A C 1
ATOM 5795 O O . LYS A 1 734 ? -16.094 31.766 51.906 1 84.56 734 LYS A O 1
ATOM 5800 N N . ALA A 1 735 ? -16.094 33.094 53.688 1 78.06 735 ALA A N 1
ATOM 5801 C CA . ALA A 1 735 ? -15.695 34.281 52.906 1 78.06 735 ALA A CA 1
ATOM 5802 C C . ALA A 1 735 ? -14.312 34.062 52.281 1 78.06 735 ALA A C 1
ATOM 5804 O O . ALA A 1 735 ? -14.086 34.438 51.125 1 78.06 735 ALA A O 1
ATOM 5805 N N . GLN A 1 736 ? -13.461 33.5 53.031 1 84 736 GLN A N 1
ATOM 5806 C CA . GLN A 1 736 ? -12.125 33.188 52.562 1 84 736 GLN A CA 1
ATOM 5807 C C . GLN A 1 736 ? -12.18 32.25 51.344 1 84 736 GLN A C 1
ATOM 5809 O O . GLN A 1 736 ? -11.516 32.469 50.344 1 84 736 GLN A O 1
ATOM 5814 N N . ALA A 1 737 ? -12.883 31.188 51.438 1 87.12 737 ALA A N 1
ATOM 5815 C CA . ALA A 1 737 ? -13 30.203 50.375 1 87.12 737 ALA A CA 1
ATOM 5816 C C . ALA A 1 737 ? -13.547 30.844 49.094 1 87.12 737 ALA A C 1
ATOM 5818 O O . ALA A 1 737 ? -12.992 30.656 48 1 87.12 737 ALA A O 1
ATOM 5819 N N . LEU A 1 738 ? -14.57 31.562 49.25 1 78 738 LEU A N 1
ATOM 5820 C CA . LEU A 1 738 ? -15.188 32.219 48.094 1 78 738 LEU A CA 1
ATOM 5821 C C . LEU A 1 738 ? -14.242 33.25 47.5 1 78 738 LEU A C 1
ATOM 5823 O O . LEU A 1 738 ? -14.164 33.406 46.281 1 78 738 LEU A O 1
ATOM 5827 N N . GLY A 1 739 ? -13.57 34 48.344 1 75 739 GLY A N 1
ATOM 5828 C CA . GLY A 1 739 ? -12.57 34.938 47.844 1 75 739 GLY A CA 1
ATOM 5829 C C . GLY A 1 739 ? -11.445 34.281 47.094 1 75 739 GLY A C 1
ATOM 5830 O O . GLY A 1 739 ? -11.008 34.781 46.062 1 75 739 GLY A O 1
ATOM 5831 N N . CYS A 1 740 ? -11.039 33.219 47.594 1 85.12 740 CYS A N 1
ATOM 5832 C CA . CYS A 1 740 ? -9.992 32.469 46.906 1 85.12 740 CYS A CA 1
ATOM 5833 C C . CYS A 1 740 ? -10.469 31.984 45.562 1 85.12 740 CYS A C 1
ATOM 5835 O O . CYS A 1 740 ? -9.719 32.031 44.562 1 85.12 740 CYS A O 1
ATOM 5837 N N . LEU A 1 741 ? -11.609 31.422 45.469 1 83.44 741 LEU A N 1
ATOM 5838 C CA . LEU A 1 741 ? -12.141 30.953 44.219 1 83.44 741 LEU A CA 1
ATOM 5839 C C . LEU A 1 741 ? -12.203 32.094 43.188 1 83.44 741 LEU A C 1
ATOM 5841 O O . LEU A 1 741 ? -11.922 31.891 42 1 83.44 741 LEU A O 1
ATOM 5845 N N . GLU A 1 742 ? -12.578 33.188 43.75 1 74.62 742 GLU A N 1
ATOM 5846 C CA . GLU A 1 742 ? -12.602 34.375 42.875 1 74.62 742 GLU A CA 1
ATOM 5847 C C . GLU A 1 742 ? -11.203 34.688 42.344 1 74.62 742 GLU A C 1
ATOM 5849 O O . GLU A 1 742 ? -11.016 34.938 41.156 1 74.62 742 GLU A O 1
ATOM 5854 N N . GLN A 1 743 ? -10.344 34.688 43.219 1 75.31 743 GLN A N 1
ATOM 5855 C CA . GLN A 1 743 ? -8.969 34.969 42.812 1 75.31 743 GLN A CA 1
ATOM 5856 C C . GLN A 1 743 ? -8.445 33.906 41.844 1 75.31 743 GLN A C 1
ATOM 5858 O O . GLN A 1 743 ? -7.711 34.25 40.906 1 75.31 743 GLN A O 1
ATOM 5863 N N . ILE A 1 744 ? -8.828 32.75 42.062 1 84 744 ILE A N 1
ATOM 5864 C CA . ILE A 1 744 ? -8.422 31.688 41.156 1 84 744 ILE A CA 1
ATOM 5865 C C . ILE A 1 744 ? -9.008 31.938 39.781 1 84 744 ILE A C 1
ATOM 5867 O O . ILE A 1 744 ? -8.305 31.812 38.75 1 84 744 ILE A O 1
ATOM 5871 N N . ARG A 1 745 ? -10.227 32.25 39.688 1 77.31 745 ARG A N 1
ATOM 5872 C CA . ARG A 1 745 ? -10.852 32.562 38.406 1 77.31 745 ARG A CA 1
ATOM 5873 C C . ARG A 1 745 ? -10.125 33.688 37.688 1 77.31 745 ARG A C 1
ATOM 5875 O O . ARG A 1 745 ? -9.883 33.625 36.5 1 77.31 745 ARG A O 1
ATOM 5882 N N . ILE A 1 746 ? -9.805 34.688 38.469 1 70.31 746 ILE A N 1
ATOM 5883 C CA . ILE A 1 746 ? -9.109 35.844 37.906 1 70.31 746 ILE A CA 1
ATOM 5884 C C . ILE A 1 746 ? -7.758 35.406 37.344 1 70.31 746 ILE A C 1
ATOM 5886 O O . ILE A 1 746 ? -7.418 35.719 36.188 1 70.31 746 ILE A O 1
ATOM 5890 N N . GLU A 1 747 ? -7.195 34.625 38.156 1 76.38 747 GLU A N 1
ATOM 5891 C CA . GLU A 1 747 ? -5.855 34.25 37.75 1 76.38 747 GLU A CA 1
ATOM 5892 C C . GLU A 1 747 ? -5.906 33.25 36.594 1 76.38 747 GLU A C 1
ATOM 5894 O O . GLU A 1 747 ? -5.035 33.25 35.719 1 76.38 747 GLU A O 1
ATOM 5899 N N . VAL A 1 748 ? -6.816 32.406 36.625 1 80.19 748 VAL A N 1
ATOM 5900 C CA . VAL A 1 748 ? -6.988 31.5 35.5 1 80.19 748 VAL A CA 1
ATOM 5901 C C . VAL A 1 748 ? -7.316 32.312 34.25 1 80.19 748 VAL A C 1
ATOM 5903 O O . VAL A 1 748 ? -6.82 32 33.156 1 80.19 748 VAL A O 1
ATOM 5906 N N . GLY A 1 749 ? -8.18 33.219 34.438 1 70.31 749 GLY A N 1
ATOM 5907 C CA . GLY A 1 749 ? -8.438 34.156 33.312 1 70.31 749 GLY A CA 1
ATOM 5908 C C . GLY A 1 749 ? -7.184 34.844 32.812 1 70.31 749 GLY A C 1
ATOM 5909 O O . GLY A 1 749 ? -6.961 34.938 31.609 1 70.31 749 GLY A O 1
ATOM 5910 N N . HIS A 1 750 ? -6.43 35.344 33.781 1 66.69 750 HIS A N 1
ATOM 5911 C CA . HIS A 1 750 ? -5.164 35.969 33.438 1 66.69 750 HIS A CA 1
ATOM 5912 C C . HIS A 1 750 ? -4.23 35 32.719 1 66.69 750 HIS A C 1
ATOM 5914 O O . HIS A 1 750 ? -3.619 35.344 31.703 1 66.69 750 HIS A O 1
ATOM 5920 N N . LYS A 1 751 ? -4.105 33.875 33.312 1 73.19 751 LYS A N 1
ATOM 5921 C CA . LYS A 1 751 ? -3.293 32.812 32.719 1 73.19 751 LYS A CA 1
ATOM 5922 C C . LYS A 1 751 ? -3.75 32.531 31.297 1 73.19 751 LYS A C 1
ATOM 5924 O O . LYS A 1 751 ? -2.924 32.375 30.391 1 73.19 751 LYS A O 1
ATOM 5929 N N . SER A 1 752 ? -4.984 32.344 31.219 1 70.62 752 SER A N 1
ATOM 5930 C CA . SER A 1 752 ? -5.527 32.125 29.875 1 70.62 752 SER A CA 1
ATOM 5931 C C . SER A 1 752 ? -5.152 33.25 28.922 1 70.62 752 SER A C 1
ATOM 5933 O O . SER A 1 752 ? -4.844 33 27.75 1 70.62 752 SER A O 1
ATOM 5935 N N . PHE A 1 753 ? -5.098 34.406 29.453 1 63.66 753 PHE A N 1
ATOM 5936 C CA . PHE A 1 753 ? -4.715 35.594 28.672 1 63.66 753 PHE A CA 1
ATOM 5937 C C . PHE A 1 753 ? -3.227 35.562 28.344 1 63.66 753 PHE A C 1
ATOM 5939 O O . PHE A 1 753 ? -2.818 35.906 27.234 1 63.66 753 PHE A O 1
ATOM 5946 N N . LEU A 1 754 ? -2.492 35.219 29.312 1 63.47 754 LEU A N 1
ATOM 5947 C CA . LEU A 1 754 ? -1.051 35.125 29.109 1 63.47 754 LEU A CA 1
ATOM 5948 C C . LEU A 1 754 ? -0.718 34.125 28.016 1 63.47 754 LEU A C 1
ATOM 5950 O O . LEU A 1 754 ? 0.159 34.375 27.188 1 63.47 754 LEU A O 1
ATOM 5954 N N . PHE A 1 755 ? -1.377 33.094 28.156 1 64.62 755 PHE A N 1
ATOM 5955 C CA . PHE A 1 755 ? -1.159 32.094 27.109 1 64.62 755 PHE A CA 1
ATOM 5956 C C . PHE A 1 755 ? -1.531 32.656 25.734 1 64.62 755 PHE A C 1
ATOM 5958 O O . PHE A 1 755 ? -0.874 32.375 24.734 1 64.62 755 PHE A O 1
ATOM 5965 N N . ARG A 1 756 ? -2.512 33.406 25.719 1 61.22 756 ARG A N 1
ATOM 5966 C CA . ARG A 1 756 ? -2.971 34 24.469 1 61.22 756 ARG A CA 1
ATOM 5967 C C . ARG A 1 756 ? -1.993 35.062 23.969 1 61.22 756 ARG A C 1
ATOM 5969 O O . ARG A 1 756 ? -1.698 35.125 22.766 1 61.22 756 ARG A O 1
ATOM 5976 N N . SER A 1 757 ? -1.593 35.938 24.812 1 55.47 757 SER A N 1
ATOM 5977 C CA . SER A 1 757 ? -0.765 37.094 24.453 1 55.47 757 SER A CA 1
ATOM 5978 C C . SER A 1 757 ? 0.651 36.656 24.078 1 55.47 757 SER A C 1
ATOM 5980 O O . SER A 1 757 ? 1.33 37.312 23.297 1 55.47 757 SER A O 1
ATOM 5982 N N . ASN A 1 758 ? 1.165 35.656 24.719 1 48.78 758 ASN A N 1
ATOM 5983 C CA . ASN A 1 758 ? 2.545 35.281 24.453 1 48.78 758 ASN A CA 1
ATOM 5984 C C . ASN A 1 758 ? 2.619 34.156 23.422 1 48.78 758 ASN A C 1
ATOM 5986 O O . ASN A 1 758 ? 2.355 33 23.734 1 48.78 758 ASN A O 1
ATOM 5990 N N . LYS A 1 759 ? 2.523 34.531 22.125 1 48.19 759 LYS A N 1
ATOM 5991 C CA . LYS A 1 759 ? 2.537 33.688 20.938 1 48.19 759 LYS A CA 1
ATOM 5992 C C . LYS A 1 759 ? 3.529 32.531 21.078 1 48.19 759 LYS A C 1
ATOM 5994 O O . LYS A 1 759 ? 3.307 31.438 20.562 1 48.19 759 LYS A O 1
ATOM 5999 N N . ASN A 1 760 ? 4.645 32.906 21.656 1 43.69 760 ASN A N 1
ATOM 6000 C CA . ASN A 1 760 ? 5.777 32 21.688 1 43.69 760 ASN A CA 1
ATOM 6001 C C . ASN A 1 760 ? 5.59 30.906 22.719 1 43.69 760 ASN A C 1
ATOM 6003 O O . ASN A 1 760 ? 6.395 29.969 22.812 1 43.69 760 ASN A O 1
ATOM 6007 N N . LEU A 1 761 ? 4.625 31.141 23.578 1 49.31 761 LEU A N 1
ATOM 6008 C CA . LEU A 1 761 ? 4.465 30.156 24.641 1 49.31 761 LEU A CA 1
ATOM 6009 C C . LEU A 1 761 ? 3.641 28.953 24.156 1 49.31 761 LEU A C 1
ATOM 6011 O O . LEU A 1 761 ? 2.436 28.891 24.422 1 49.31 761 LEU A O 1
ATOM 6015 N N . LYS A 1 762 ? 3.742 28.75 22.969 1 43.5 762 LYS A N 1
ATOM 6016 C CA . LYS A 1 762 ? 2.984 27.594 22.484 1 43.5 762 LYS A CA 1
ATOM 6017 C C . LYS A 1 762 ? 3.188 26.391 23.391 1 43.5 762 LYS A C 1
ATOM 6019 O O . LYS A 1 762 ? 4.316 26.078 23.781 1 43.5 762 LYS A O 1
ATOM 6024 N N . LEU A 1 763 ? 2.191 25.969 24.078 1 42.34 763 LEU A N 1
ATOM 6025 C CA . LEU A 1 763 ? 2.145 24.766 24.891 1 42.34 763 LEU A CA 1
ATOM 6026 C C . LEU A 1 763 ? 2.797 23.594 24.156 1 42.34 763 LEU A C 1
ATOM 6028 O O . LEU A 1 763 ? 2.121 22.625 23.797 1 42.34 763 LEU A O 1
ATOM 6032 N N . GLY A 1 764 ? 3.344 23.859 23 1 38.53 764 GLY A N 1
ATOM 6033 C CA . GLY A 1 764 ? 3.844 22.594 22.484 1 38.53 764 GLY A CA 1
ATOM 6034 C C . GLY A 1 764 ? 4.789 21.891 23.438 1 38.53 764 GLY A C 1
ATOM 6035 O O . GLY A 1 764 ? 5.527 22.547 24.188 1 38.53 764 GLY A O 1
ATOM 6036 N N . ASP A 1 765 ? 4.355 20.75 23.875 1 36.5 765 ASP A N 1
ATOM 6037 C CA . ASP A 1 765 ? 5 19.891 24.859 1 36.5 765 ASP A CA 1
ATOM 6038 C C . ASP A 1 765 ? 6.52 19.953 24.75 1 36.5 765 ASP A C 1
ATOM 6040 O O . ASP A 1 765 ? 7.234 19.719 25.719 1 36.5 765 ASP A O 1
ATOM 6044 N N . GLY A 1 766 ? 6.992 19.906 23.531 1 34.25 766 GLY A N 1
ATOM 6045 C CA . GLY A 1 766 ? 8.391 19.5 23.5 1 34.25 766 GLY A CA 1
ATOM 6046 C C . GLY A 1 766 ? 9.336 20.625 23.875 1 34.25 766 GLY A C 1
ATOM 6047 O O . GLY A 1 766 ? 10.547 20.406 24.016 1 34.25 766 GLY A O 1
ATOM 6048 N N . LYS A 1 767 ? 9.102 21.938 23.375 1 36.28 767 LYS A N 1
ATOM 6049 C CA . LYS A 1 767 ? 10.18 22.875 23.688 1 36.28 767 LYS A CA 1
ATOM 6050 C C . LYS A 1 767 ? 10.008 23.453 25.094 1 36.28 767 LYS A C 1
ATOM 6052 O O . LYS A 1 767 ? 9.227 24.391 25.281 1 36.28 767 LYS A O 1
ATOM 6057 N N . THR A 1 768 ? 9.992 22.812 26.078 1 36.88 768 THR A N 1
ATOM 6058 C CA . THR A 1 768 ? 10.016 23.203 27.484 1 36.88 768 THR A CA 1
ATOM 6059 C C . THR A 1 768 ? 10.797 24.484 27.688 1 36.88 768 THR A C 1
ATOM 6061 O O . THR A 1 768 ? 10.734 25.094 28.766 1 36.88 768 THR A O 1
ATOM 6064 N N . GLY A 1 769 ? 12.016 24.672 27.062 1 36.44 769 GLY A N 1
ATOM 6065 C CA . GLY A 1 769 ? 12.945 25.453 27.859 1 36.44 769 GLY A CA 1
ATOM 6066 C C . GLY A 1 769 ? 12.469 26.875 28.109 1 36.44 769 GLY A C 1
ATOM 6067 O O . GLY A 1 769 ? 11.422 27.281 27.594 1 36.44 769 GLY A O 1
ATOM 6068 N N . ARG A 1 770 ? 13.547 27.922 28.281 1 40.31 770 ARG A N 1
ATOM 6069 C CA . ARG A 1 770 ? 14.023 29.141 28.938 1 40.31 770 ARG A CA 1
ATOM 6070 C C . ARG A 1 770 ? 13.422 30.375 28.297 1 40.31 770 ARG A C 1
ATOM 6072 O O . ARG A 1 770 ? 14.109 31.391 28.156 1 40.31 770 ARG A O 1
ATOM 6079 N N . LEU A 1 771 ? 12.359 30.219 27.578 1 45.47 771 LEU A N 1
ATOM 6080 C CA . LEU A 1 771 ? 12.133 31.578 27.062 1 45.47 771 LEU A CA 1
ATOM 6081 C C . LEU A 1 771 ? 11.367 32.406 28.078 1 45.47 771 LEU A C 1
ATOM 6083 O O . LEU A 1 771 ? 10.656 31.875 28.922 1 45.47 771 LEU A O 1
ATOM 6087 N N . ARG A 1 772 ? 11.555 33.688 28.297 1 47.56 772 ARG A N 1
ATOM 6088 C CA . ARG A 1 772 ? 11.023 34.75 29.125 1 47.56 772 ARG A CA 1
ATOM 6089 C C . ARG A 1 772 ? 9.508 34.656 29.266 1 47.56 772 ARG A C 1
ATOM 6091 O O . ARG A 1 772 ? 8.953 34.906 30.328 1 47.56 772 ARG A O 1
ATOM 6098 N N . GLY A 1 773 ? 8.859 34.156 28.281 1 54.59 773 GLY A N 1
ATOM 6099 C CA . GLY A 1 773 ? 7.41 34.062 28.297 1 54.59 773 GLY A CA 1
ATOM 6100 C C . GLY A 1 773 ? 6.883 33 29.234 1 54.59 773 GLY A C 1
ATOM 6101 O O . GLY A 1 773 ? 5.816 33.156 29.844 1 54.59 773 GLY A O 1
ATOM 6102 N N . TYR A 1 774 ? 7.59 32.125 29.547 1 59.94 774 TYR A N 1
ATOM 6103 C CA . TYR A 1 774 ? 7.184 31.047 30.453 1 59.94 774 TYR A CA 1
ATOM 6104 C C . TYR A 1 774 ? 7.332 31.484 31.906 1 59.94 774 TYR A C 1
ATOM 6106 O O . TYR A 1 774 ? 6.641 30.969 32.781 1 59.94 774 TYR A O 1
ATOM 6114 N N . ALA A 1 775 ? 8.086 32.531 32.125 1 61.09 775 ALA A N 1
ATOM 6115 C CA . ALA A 1 775 ? 8.211 33.031 33.5 1 61.09 775 ALA A CA 1
ATOM 6116 C C . ALA A 1 775 ? 6.891 33.625 33.969 1 61.09 775 ALA A C 1
ATOM 6118 O O . ALA A 1 775 ? 6.523 33.438 35.156 1 61.09 775 ALA A O 1
ATOM 6119 N N . ALA A 1 776 ? 6.133 34.25 33.094 1 65.31 776 ALA A N 1
ATOM 6120 C CA . ALA A 1 776 ? 4.844 34.844 33.469 1 65.31 776 ALA A CA 1
ATOM 6121 C C . ALA A 1 776 ? 3.814 33.75 33.719 1 65.31 776 ALA A C 1
ATOM 6123 O O . ALA A 1 776 ? 3.025 33.844 34.688 1 65.31 776 ALA A O 1
ATOM 6124 N N . ILE A 1 777 ? 3.859 32.75 32.969 1 73.12 777 ILE A N 1
ATOM 6125 C CA . ILE A 1 777 ? 2.934 31.641 33.156 1 73.12 777 ILE A CA 1
ATOM 6126 C C . ILE A 1 777 ? 3.266 30.906 34.469 1 73.12 777 ILE A C 1
ATOM 6128 O O . ILE A 1 777 ? 2.367 30.531 35.219 1 73.12 777 ILE A O 1
ATOM 6132 N N . ALA A 1 778 ? 4.539 30.812 34.625 1 72.38 778 ALA A N 1
ATOM 6133 C CA . ALA A 1 778 ? 4.961 30.188 35.875 1 72.38 778 ALA A CA 1
ATOM 6134 C C . ALA A 1 778 ? 4.508 31 37.062 1 72.38 778 ALA A C 1
ATOM 6136 O O . ALA A 1 778 ? 4.094 30.438 38.094 1 72.38 778 ALA A O 1
ATOM 6137 N N . SER A 1 779 ? 4.527 32.344 36.938 1 71.81 779 SER A N 1
ATOM 6138 C CA . SER A 1 779 ? 4.059 33.219 38.031 1 71.81 779 SER A CA 1
ATOM 6139 C C . SER A 1 779 ? 2.559 33.062 38.25 1 71.81 779 SER A C 1
ATOM 6141 O O . SER A 1 779 ? 2.102 32.969 39.375 1 71.81 779 SER A O 1
ATOM 6143 N N . ALA A 1 780 ? 1.886 32.969 37.156 1 77.06 780 ALA A N 1
ATOM 6144 C CA . ALA A 1 780 ? 0.441 32.812 37.281 1 77.06 780 ALA A CA 1
ATOM 6145 C C . ALA A 1 780 ? 0.104 31.469 37.938 1 77.06 780 ALA A C 1
ATOM 6147 O O . ALA A 1 780 ? -0.785 31.391 38.781 1 77.06 780 ALA A O 1
ATOM 6148 N N . ASN A 1 781 ? 0.724 30.531 37.562 1 80.5 781 ASN A N 1
ATOM 6149 C CA . ASN A 1 781 ? 0.504 29.219 38.156 1 80.5 781 ASN A CA 1
ATOM 6150 C C . ASN A 1 781 ? 0.807 29.203 39.625 1 80.5 781 ASN A C 1
ATOM 6152 O O . ASN A 1 781 ? 0.104 28.562 40.406 1 80.5 781 ASN A O 1
ATOM 6156 N N . ARG A 1 782 ? 1.844 29.906 40 1 77.5 782 ARG A N 1
ATOM 6157 C CA . ARG A 1 782 ? 2.184 30 41.406 1 77.5 782 ARG A CA 1
ATOM 6158 C C . ARG A 1 782 ? 1.063 30.672 42.188 1 77.5 782 ARG A C 1
ATOM 6160 O O . ARG A 1 782 ? 0.717 30.219 43.281 1 77.5 782 ARG A O 1
ATOM 6167 N N . VAL A 1 783 ? 0.532 31.656 41.594 1 78.56 783 VAL A N 1
ATOM 6168 C CA . VAL A 1 783 ? -0.555 32.344 42.25 1 78.56 783 VAL A CA 1
ATOM 6169 C C . VAL A 1 783 ? -1.781 31.453 42.344 1 78.56 783 VAL A C 1
ATOM 6171 O O . VAL A 1 783 ? -2.438 31.375 43.375 1 78.56 783 VAL A O 1
ATOM 6174 N N . ILE A 1 784 ? -2.023 30.812 41.281 1 84.81 784 ILE A N 1
ATOM 6175 C CA . ILE A 1 784 ? -3.154 29.891 41.25 1 84.81 784 ILE A CA 1
ATOM 6176 C C . ILE A 1 784 ? -2.961 28.812 42.312 1 84.81 784 ILE A C 1
ATOM 6178 O O . ILE A 1 784 ? -3.879 28.531 43.094 1 84.81 784 ILE A O 1
ATOM 6182 N N . ASN A 1 785 ? -1.826 28.312 42.375 1 82.94 785 ASN A N 1
ATOM 6183 C CA . ASN A 1 785 ? -1.545 27.266 43.344 1 82.94 785 ASN A CA 1
ATOM 6184 C C . ASN A 1 785 ? -1.632 27.781 44.75 1 82.94 785 ASN A C 1
ATOM 6186 O O . ASN A 1 785 ? -2.059 27.062 45.656 1 82.94 785 ASN A O 1
ATOM 6190 N N . LEU A 1 786 ? -1.152 28.984 44.969 1 81.44 786 LEU A N 1
ATOM 6191 C CA . LEU A 1 786 ? -1.273 29.609 46.281 1 81.44 786 LEU A CA 1
ATOM 6192 C C . LEU A 1 786 ? -2.732 29.672 46.719 1 81.44 786 LEU A C 1
ATOM 6194 O O . LEU A 1 786 ? -3.078 29.172 47.812 1 81.44 786 LEU A O 1
ATOM 6198 N N . TYR A 1 787 ? -3.51 30.125 45.875 1 85.69 787 TYR A N 1
ATOM 6199 C CA . TYR A 1 787 ? -4.91 30.297 46.25 1 85.69 787 TYR A CA 1
ATOM 6200 C C . TYR A 1 787 ? -5.629 28.953 46.281 1 85.69 787 TYR A C 1
ATOM 6202 O O . TYR A 1 787 ? -6.578 28.766 47.031 1 85.69 787 TYR A O 1
ATOM 6210 N N . ARG A 1 788 ? -5.227 28.078 45.469 1 86.62 788 ARG A N 1
ATOM 6211 C CA . ARG A 1 788 ? -5.758 26.734 45.562 1 86.62 788 ARG A CA 1
ATOM 6212 C C . ARG A 1 788 ? -5.477 26.125 46.938 1 86.62 788 ARG A C 1
ATOM 6214 O O . ARG A 1 788 ? -6.352 25.5 47.531 1 86.62 788 ARG A O 1
ATOM 6221 N N . SER A 1 789 ? -4.215 26.281 47.375 1 84.25 789 SER A N 1
ATOM 6222 C CA . SER A 1 789 ? -3.828 25.766 48.688 1 84.25 789 SER A CA 1
ATOM 6223 C C . SER A 1 789 ? -4.641 26.438 49.781 1 84.25 789 SER A C 1
ATOM 6225 O O . SER A 1 789 ? -5.137 25.75 50.688 1 84.25 789 SER A O 1
ATOM 6227 N N . ILE A 1 790 ? -4.754 27.734 49.75 1 85.5 790 ILE A N 1
ATOM 6228 C CA . ILE A 1 790 ? -5.52 28.469 50.75 1 85.5 790 ILE A CA 1
ATOM 6229 C C . ILE A 1 790 ? -6.977 28 50.719 1 85.5 790 ILE A C 1
ATOM 6231 O O . ILE A 1 790 ? -7.594 27.812 51.75 1 85.5 790 ILE A O 1
ATOM 6235 N N . TYR A 1 791 ? -7.484 27.859 49.531 1 89.06 791 TYR A N 1
ATOM 6236 C CA . TYR A 1 791 ? -8.852 27.391 49.344 1 89.06 791 TYR A CA 1
ATOM 6237 C C . TYR A 1 791 ? -9.039 26.016 50 1 89.06 791 TYR A C 1
ATOM 6239 O O . TYR A 1 791 ? -10.008 25.797 50.719 1 89.06 791 TYR A O 1
ATOM 6247 N N . HIS A 1 792 ? -8.164 25.125 49.781 1 87.62 792 HIS A N 1
ATOM 6248 C CA . HIS A 1 792 ? -8.273 23.781 50.312 1 87.62 792 HIS A CA 1
ATOM 6249 C C . HIS A 1 792 ? -8.195 23.797 51.844 1 87.62 792 HIS A C 1
ATOM 6251 O O . HIS A 1 792 ? -8.891 23.031 52.5 1 87.62 792 HIS A O 1
ATOM 6257 N N . HIS A 1 793 ? -7.32 24.672 52.344 1 85.62 793 HIS A N 1
ATOM 6258 C CA . HIS A 1 793 ? -7.242 24.844 53.812 1 85.62 793 HIS A CA 1
ATOM 6259 C C . HIS A 1 793 ? -8.555 25.375 54.375 1 85.62 793 HIS A C 1
ATOM 6261 O O . HIS A 1 793 ? -9.039 24.891 55.406 1 85.62 793 HIS A O 1
ATOM 6267 N N . ALA A 1 794 ? -9.031 26.359 53.688 1 88.69 794 ALA A N 1
ATOM 6268 C CA . ALA A 1 794 ? -10.305 26.938 54.125 1 88.69 794 ALA A CA 1
ATOM 6269 C C . ALA A 1 794 ? -11.422 25.891 54.062 1 88.69 794 ALA A C 1
ATOM 6271 O O . ALA A 1 794 ? -12.234 25.797 55 1 88.69 794 ALA A O 1
ATOM 6272 N N . ARG A 1 795 ? -11.445 25.172 53.031 1 89.62 795 ARG A N 1
ATOM 6273 C CA . ARG A 1 795 ? -12.469 24.156 52.875 1 89.62 795 ARG A CA 1
ATOM 6274 C C . ARG A 1 795 ? -12.328 23.078 53.969 1 89.62 795 ARG A C 1
ATOM 6276 O O . ARG A 1 795 ? -13.328 22.609 54.5 1 89.62 795 ARG A O 1
ATOM 6283 N N . SER A 1 796 ? -11.102 22.641 54.219 1 87.06 796 SER A N 1
ATOM 6284 C CA . SER A 1 796 ? -10.852 21.656 55.281 1 87.06 796 SER A CA 1
ATOM 6285 C C . SER A 1 796 ? -11.32 22.188 56.625 1 87.06 796 SER A C 1
ATOM 6287 O O . SER A 1 796 ? -11.898 21.438 57.406 1 87.06 796 SER A O 1
ATOM 6289 N N . ALA A 1 797 ? -11.039 23.453 56.906 1 89.38 797 ALA A N 1
ATOM 6290 C CA . ALA A 1 797 ? -11.5 24.078 58.156 1 89.38 797 ALA A CA 1
ATOM 6291 C C . ALA A 1 797 ? -13.023 24.078 58.25 1 89.38 797 ALA A C 1
ATOM 6293 O O . ALA A 1 797 ? -13.594 23.766 59.281 1 89.38 797 ALA A O 1
ATOM 6294 N N . LEU A 1 798 ? -13.602 24.359 57.094 1 90.94 798 LEU A N 1
ATOM 6295 C CA . LEU A 1 798 ? -15.062 24.375 57.031 1 90.94 798 LEU A CA 1
ATOM 6296 C C . LEU A 1 798 ? -15.625 22.984 57.312 1 90.94 798 LEU A C 1
ATOM 6298 O O . LEU A 1 798 ? -16.625 22.844 58 1 90.94 798 LEU A O 1
ATOM 6302 N N . SER A 1 799 ? -14.992 22.016 56.812 1 88.38 799 SER A N 1
ATOM 6303 C CA . SER A 1 799 ? -15.414 20.625 57.031 1 88.38 799 SER A CA 1
ATOM 6304 C C . SER A 1 799 ? -15.281 20.234 58.5 1 88.38 799 SER A C 1
ATOM 6306 O O . SER A 1 799 ? -16.188 19.625 59.062 1 88.38 799 SER A O 1
ATOM 6308 N N . LYS A 1 800 ? -14.211 20.672 59.156 1 87.56 800 LYS A N 1
ATOM 6309 C CA . LYS A 1 800 ? -13.961 20.359 60.562 1 87.56 800 LYS A CA 1
ATOM 6310 C C . LYS A 1 800 ? -14.945 21.094 61.469 1 87.56 800 LYS A C 1
ATOM 6312 O O . LYS A 1 800 ? -15.344 20.578 62.5 1 87.56 800 LYS A O 1
ATOM 6317 N N . LEU A 1 801 ? -15.312 22.281 61 1 90.81 801 LEU A N 1
ATOM 6318 C CA . LEU A 1 801 ? -16.234 23.094 61.781 1 90.81 801 LEU A CA 1
ATOM 6319 C C . LEU A 1 801 ? -17.672 22.688 61.531 1 90.81 801 LEU A C 1
ATOM 6321 O O . LEU A 1 801 ? -18.609 23.359 61.969 1 90.81 801 LEU A O 1
ATOM 6325 N N . LYS A 1 802 ? -17.875 21.594 60.656 1 85.62 802 LYS A N 1
ATOM 6326 C CA . LYS A 1 802 ? -19.188 21.031 60.344 1 85.62 802 LYS A CA 1
ATOM 6327 C C . LYS A 1 802 ? -20.094 22.047 59.656 1 85.62 802 LYS A C 1
ATOM 6329 O O . LYS A 1 802 ? -21.234 22.25 60.062 1 85.62 802 LYS A O 1
ATOM 6334 N N . ALA A 1 803 ? -19.469 22.766 58.719 1 86.19 803 ALA A N 1
ATOM 6335 C CA . ALA A 1 803 ? -20.25 23.672 57.875 1 86.19 803 ALA A CA 1
ATOM 6336 C C . ALA A 1 803 ? -21.406 22.938 57.188 1 86.19 803 ALA A C 1
ATOM 6338 O O . ALA A 1 803 ? -21.391 21.719 57.094 1 86.19 803 ALA A O 1
ATOM 6339 N N . GLU A 1 804 ? -22.422 23.641 56.688 1 82.62 804 GLU A N 1
ATOM 6340 C CA . GLU A 1 804 ? -23.578 23.062 56.031 1 82.62 804 GLU A CA 1
ATOM 6341 C C . GLU A 1 804 ? -23.172 22.188 54.844 1 82.62 804 GLU A C 1
ATOM 6343 O O . GLU A 1 804 ? -22.328 22.594 54.031 1 82.62 804 GLU A O 1
ATOM 6348 N N . PRO A 1 805 ? -23.672 21.047 54.844 1 83 805 PRO A N 1
ATOM 6349 C CA . PRO A 1 805 ? -23.328 20.125 53.781 1 83 805 PRO A CA 1
ATOM 6350 C C . PRO A 1 805 ? -23.562 20.719 52.375 1 83 805 PRO A C 1
ATOM 6352 O O . PRO A 1 805 ? -22.797 20.469 51.438 1 83 805 PRO A O 1
ATOM 6355 N N . ALA A 1 806 ? -24.578 21.5 52.344 1 79.56 806 ALA A N 1
ATOM 6356 C CA . ALA A 1 806 ? -24.875 22.125 51.062 1 79.56 806 ALA A CA 1
ATOM 6357 C C . ALA A 1 806 ? -23.734 23.031 50.594 1 79.56 806 ALA A C 1
ATOM 6359 O O . ALA A 1 806 ? -23.422 23.078 49.406 1 79.56 806 ALA A O 1
ATOM 6360 N N . LEU A 1 807 ? -23.156 23.672 51.5 1 80.56 807 LEU A N 1
ATOM 6361 C CA . LEU A 1 807 ? -22.031 24.547 51.188 1 80.56 807 LEU A CA 1
ATOM 6362 C C . LEU A 1 807 ? -20.812 23.75 50.781 1 80.56 807 LEU A C 1
ATOM 6364 O O . LEU A 1 807 ? -20.141 24.094 49.812 1 80.56 807 LEU A O 1
ATOM 6368 N N . LEU A 1 808 ? -20.594 22.719 51.5 1 84.75 808 LEU A N 1
ATOM 6369 C CA . LEU A 1 808 ? -19.422 21.891 51.188 1 84.75 808 LEU A CA 1
ATOM 6370 C C . LEU A 1 808 ? -19.578 21.188 49.844 1 84.75 808 LEU A C 1
ATOM 6372 O O . LEU A 1 808 ? -18.594 20.922 49.156 1 84.75 808 LEU A O 1
ATOM 6376 N N . ALA A 1 809 ? -20.781 20.938 49.531 1 81.44 809 ALA A N 1
ATOM 6377 C CA . ALA A 1 809 ? -21.031 20.312 48.219 1 81.44 809 ALA A CA 1
ATOM 6378 C C . ALA A 1 809 ? -20.734 21.297 47.094 1 81.44 809 ALA A C 1
ATOM 6380 O O . ALA A 1 809 ? -20.312 20.891 46 1 81.44 809 ALA A O 1
ATOM 6381 N N . LYS A 1 810 ? -20.938 22.484 47.312 1 78.62 810 LYS A N 1
ATOM 6382 C CA . LYS A 1 810 ? -20.672 23.531 46.344 1 78.62 810 LYS A CA 1
ATOM 6383 C C . LYS A 1 810 ? -19.172 23.844 46.25 1 78.62 810 LYS A C 1
ATOM 6385 O O . LYS A 1 810 ? -18.672 24.125 45.156 1 78.62 810 LYS A O 1
ATOM 6390 N N . LEU A 1 811 ? -18.562 23.812 47.344 1 84.88 811 LEU A N 1
ATOM 6391 C CA . LEU A 1 811 ? -17.125 24.109 47.406 1 84.88 811 LEU A CA 1
ATOM 6392 C C . LEU A 1 811 ? -16.297 22.844 47.219 1 84.88 811 LEU A C 1
ATOM 6394 O O . LEU A 1 811 ? -15.742 22.297 48.156 1 84.88 811 LEU A O 1
ATOM 6398 N N . GLN A 1 812 ? -16.188 22.516 45.875 1 84.38 812 GLN A N 1
ATOM 6399 C CA . GLN A 1 812 ? -15.484 21.281 45.531 1 84.38 812 GLN A CA 1
ATOM 6400 C C . GLN A 1 812 ? -13.969 21.484 45.594 1 84.38 812 GLN A C 1
ATOM 6402 O O . GLN A 1 812 ? -13.492 22.609 45.688 1 84.38 812 GLN A O 1
ATOM 6407 N N . LEU A 1 813 ? -13.312 20.312 45.656 1 85.5 813 LEU A N 1
ATOM 6408 C CA . LEU A 1 813 ? -11.859 20.406 45.562 1 85.5 813 LEU A CA 1
ATOM 6409 C C . LEU A 1 813 ? -11.43 20.875 44.156 1 85.5 813 LEU A C 1
ATOM 6411 O O . LEU A 1 813 ? -12 20.453 43.156 1 85.5 813 LEU A O 1
ATOM 6415 N N . VAL A 1 814 ? -10.594 21.828 44.125 1 86.19 814 VAL A N 1
ATOM 6416 C CA . VAL A 1 814 ? -10.102 22.359 42.875 1 86.19 814 VAL A CA 1
ATOM 6417 C C . VAL A 1 814 ? -9.008 21.438 42.312 1 86.19 814 VAL A C 1
ATOM 6419 O O . VAL A 1 814 ? -7.891 21.406 42.844 1 86.19 814 VAL A O 1
ATOM 6422 N N . GLN A 1 815 ? -9.297 20.719 41.312 1 81.81 815 GLN A N 1
ATOM 6423 C CA . GLN A 1 815 ? -8.344 19.828 40.656 1 81.81 815 GLN A CA 1
ATOM 6424 C C . GLN A 1 815 ? -7.504 20.594 39.656 1 81.81 815 GLN A C 1
ATOM 6426 O O . GLN A 1 815 ? -7.898 21.656 39.188 1 81.81 815 GLN A O 1
ATOM 6431 N N . PRO A 1 816 ? -6.398 19.969 39.375 1 76.81 816 PRO A N 1
ATOM 6432 C CA . PRO A 1 816 ? -5.559 20.625 38.375 1 76.81 816 PRO A CA 1
ATOM 6433 C C . PRO A 1 816 ? -6.293 20.875 37.062 1 76.81 816 PRO A C 1
ATOM 6435 O O . PRO A 1 816 ? -6.066 21.906 36.406 1 76.81 816 PRO A O 1
ATOM 6438 N N . ASN A 1 817 ? -7.211 20.125 36.75 1 75.44 817 ASN A N 1
ATOM 6439 C CA . ASN A 1 817 ? -7.938 20.266 35.5 1 75.44 817 ASN A CA 1
ATOM 6440 C C . ASN A 1 817 ? -8.93 21.422 35.562 1 75.44 817 ASN A C 1
ATOM 6442 O O . ASN A 1 817 ? -9.367 21.922 34.5 1 75.44 817 ASN A O 1
ATOM 6446 N N . ASP A 1 818 ? -9.188 21.891 36.781 1 78.88 818 ASP A N 1
ATOM 6447 C CA . ASP A 1 818 ? -10.148 22.969 36.938 1 78.88 818 ASP A CA 1
ATOM 6448 C C . ASP A 1 818 ? -9.484 24.328 36.719 1 78.88 818 ASP A C 1
ATOM 6450 O O . ASP A 1 818 ? -10.172 25.344 36.562 1 78.88 818 ASP A O 1
ATOM 6454 N N . VAL A 1 819 ? -8.195 24.281 36.844 1 81.06 819 VAL A N 1
ATOM 6455 C CA . VAL A 1 819 ? -7.516 25.578 36.812 1 81.06 819 VAL A CA 1
ATOM 6456 C C . VAL A 1 819 ? -6.68 25.688 35.531 1 81.06 819 VAL A C 1
ATOM 6458 O O . VAL A 1 819 ? -5.766 26.516 35.469 1 81.06 819 VAL A O 1
ATOM 6461 N N . LYS A 1 820 ? -6.949 24.781 34.719 1 75.75 820 LYS A N 1
ATOM 6462 C CA . LYS A 1 820 ? -6.309 24.922 33.406 1 75.75 820 LYS A CA 1
ATOM 6463 C C . LYS A 1 820 ? -6.832 26.172 32.688 1 75.75 820 LYS A C 1
ATOM 6465 O O . LYS A 1 820 ? -7.961 26.594 32.938 1 75.75 820 LYS A O 1
ATOM 6470 N N . PRO A 1 821 ? -5.812 26.734 32.094 1 69.62 821 PRO A N 1
ATOM 6471 C CA . PRO A 1 821 ? -6.312 27.844 31.281 1 69.62 821 PRO A CA 1
ATOM 6472 C C . PRO A 1 821 ? -7.48 27.438 30.375 1 69.62 821 PRO A C 1
ATOM 6474 O O . PRO A 1 821 ? -7.516 26.312 29.875 1 69.62 821 PRO A O 1
ATOM 6477 N N . LEU A 1 822 ? -8.414 28.344 30.484 1 63.84 822 LEU A N 1
ATOM 6478 C CA . LEU A 1 822 ? -9.57 28.094 29.625 1 63.84 822 LEU A CA 1
ATOM 6479 C C . LEU A 1 822 ? -9.164 28.094 28.156 1 63.84 822 LEU A C 1
ATOM 6481 O O . LEU A 1 822 ? -8.875 29.141 27.594 1 63.84 822 LEU A O 1
ATOM 6485 N N . LEU A 1 823 ? -9.016 26.922 27.875 1 61.44 823 LEU A N 1
ATOM 6486 C CA . LEU A 1 823 ? -8.539 26.734 26.5 1 61.44 823 LEU A CA 1
ATOM 6487 C C . LEU A 1 823 ? -9.312 27.609 25.531 1 61.44 823 LEU A C 1
ATOM 6489 O O . LEU A 1 823 ? -8.727 28.188 24.609 1 61.44 823 LEU A O 1
ATOM 6493 N N . SER A 1 824 ? -10.555 27.781 25.859 1 62.22 824 SER A N 1
ATOM 6494 C CA . SER A 1 824 ? -11.422 28.562 24.984 1 62.22 824 SER A CA 1
ATOM 6495 C C . SER A 1 824 ? -11.055 30.047 25 1 62.22 824 SER A C 1
ATOM 6497 O O . SER A 1 824 ? -11.336 30.766 24.047 1 62.22 824 SER A O 1
ATOM 6499 N N . VAL A 1 825 ? -10.469 30.422 26.094 1 58.72 825 VAL A N 1
ATOM 6500 C CA . VAL A 1 825 ? -10.117 31.828 26.25 1 58.72 825 VAL A CA 1
ATOM 6501 C C . VAL A 1 825 ? -8.688 32.062 25.781 1 58.72 825 VAL A C 1
ATOM 6503 O O . VAL A 1 825 ? -8.414 33 25.016 1 58.72 825 VAL A O 1
ATOM 6506 N N . TYR A 1 826 ? -7.852 31.25 26.359 1 61.12 826 TYR A N 1
ATOM 6507 C CA . TYR A 1 826 ? -6.453 31.594 26.125 1 61.12 826 TYR A CA 1
ATOM 6508 C C . TYR A 1 826 ? -5.992 31.062 24.766 1 61.12 826 TYR A C 1
ATOM 6510 O O . TYR A 1 826 ? -5.07 31.625 24.156 1 61.12 826 TYR A O 1
ATOM 6518 N N . LEU A 1 827 ? -6.621 29.984 24.391 1 55.59 827 LEU A N 1
ATOM 6519 C CA . LEU A 1 827 ? -6.277 29.469 23.062 1 55.59 827 LEU A CA 1
ATOM 6520 C C . LEU A 1 827 ? -7.531 29.219 22.234 1 55.59 827 LEU A C 1
ATOM 6522 O O . LEU A 1 827 ? -7.922 28.062 22.031 1 55.59 827 LEU A O 1
ATOM 6526 N N . PRO A 1 828 ? -8.055 30.344 21.984 1 56.19 828 PRO A N 1
ATOM 6527 C CA . PRO A 1 828 ? -9.328 30.188 21.281 1 56.19 828 PRO A CA 1
ATOM 6528 C C . PRO A 1 828 ? -9.211 29.312 20.047 1 56.19 828 PRO A C 1
ATOM 6530 O O . PRO A 1 828 ? -10.195 28.688 19.625 1 56.19 828 PRO A O 1
ATOM 6533 N N . ASN A 1 829 ? -7.945 29.266 19.688 1 55 829 ASN A N 1
ATOM 6534 C CA . ASN A 1 829 ? -7.711 28.484 18.484 1 55 829 ASN A CA 1
ATOM 6535 C C . ASN A 1 829 ? -7.285 27.047 18.812 1 55 829 ASN A C 1
ATOM 6537 O O . ASN A 1 829 ? -6.766 26.344 17.953 1 55 829 ASN A O 1
ATOM 6541 N N . ALA A 1 830 ? -7.453 26.859 20.094 1 59.62 830 ALA A N 1
ATOM 6542 C CA . ALA A 1 830 ? -7.074 25.5 20.438 1 59.62 830 ALA A CA 1
ATOM 6543 C C . ALA A 1 830 ? -8.023 24.484 19.797 1 59.62 830 ALA A C 1
ATOM 6545 O O . ALA A 1 830 ? -9.234 24.719 19.75 1 59.62 830 ALA A O 1
ATOM 6546 N N . ARG A 1 831 ? -7.512 23.422 19.328 1 55.66 831 ARG A N 1
ATOM 6547 C CA . ARG A 1 831 ? -8.281 22.359 18.688 1 55.66 831 ARG A CA 1
ATOM 6548 C C . ARG A 1 831 ? -9.055 21.562 19.734 1 55.66 831 ARG A C 1
ATOM 6550 O O . ARG A 1 831 ? -8.695 21.547 20.906 1 55.66 831 ARG A O 1
ATOM 6557 N N . ASN A 1 832 ? -10.141 20.875 19.422 1 54.97 832 ASN A N 1
ATOM 6558 C CA . ASN A 1 832 ? -10.969 19.938 20.188 1 54.97 832 ASN A CA 1
ATOM 6559 C C . ASN A 1 832 ? -11.68 20.641 21.344 1 54.97 832 ASN A C 1
ATOM 6561 O O . ASN A 1 832 ? -11.766 20.094 22.438 1 54.97 832 ASN A O 1
ATOM 6565 N N . GLN A 1 833 ? -11.898 21.906 21.109 1 58.94 833 GLN A N 1
ATOM 6566 C CA . GLN A 1 833 ? -12.562 22.641 22.172 1 58.94 833 GLN A CA 1
ATOM 6567 C C . GLN A 1 833 ? -14.039 22.266 22.266 1 58.94 833 GLN A C 1
ATOM 6569 O O . GLN A 1 833 ? -14.711 22.609 23.234 1 58.94 833 GLN A O 1
ATOM 6574 N N . ARG A 1 834 ? -14.445 21.547 21.281 1 58.72 834 ARG A N 1
ATOM 6575 C CA . ARG A 1 834 ? -15.875 21.281 21.219 1 58.72 834 ARG A CA 1
ATOM 6576 C C . ARG A 1 834 ? -16.328 20.422 22.391 1 58.72 834 ARG A C 1
ATOM 6578 O O . ARG A 1 834 ? -17.5 20.469 22.781 1 58.72 834 ARG A O 1
ATOM 6585 N N . ASN A 1 835 ? -15.391 19.688 22.906 1 61.03 835 ASN A N 1
ATOM 6586 C CA . ASN A 1 835 ? -15.844 18.75 23.938 1 61.03 835 ASN A CA 1
ATOM 6587 C C . ASN A 1 835 ? -15.266 19.094 25.312 1 61.03 835 ASN A C 1
ATOM 6589 O O . ASN A 1 835 ? -15.203 18.234 26.188 1 61.03 835 ASN A O 1
ATOM 6593 N N . LYS A 1 836 ? -14.914 20.312 25.516 1 63.47 836 LYS A N 1
ATOM 6594 C CA . LYS A 1 836 ? -14.297 20.578 26.812 1 63.47 836 LYS A CA 1
ATOM 6595 C C . LYS A 1 836 ? -15.312 21.156 27.797 1 63.47 836 LYS A C 1
ATOM 6597 O O . LYS A 1 836 ? -15.828 22.25 27.594 1 63.47 836 LYS A O 1
ATOM 6602 N N . PRO A 1 837 ? -15.602 20.328 28.766 1 65.69 837 PRO A N 1
ATOM 6603 C CA . PRO A 1 837 ? -16.531 20.812 29.781 1 65.69 837 PRO A CA 1
ATOM 6604 C C . PRO A 1 837 ? -16 22.031 30.531 1 65.69 837 PRO A C 1
ATOM 6606 O O . PRO A 1 837 ? -14.781 22.188 30.672 1 65.69 837 PRO A O 1
ATOM 6609 N N . VAL A 1 838 ? -16.906 22.938 30.906 1 68.88 838 VAL A N 1
ATOM 6610 C CA . VAL A 1 838 ? -16.547 24.094 31.719 1 68.88 838 VAL A CA 1
ATOM 6611 C C . VAL A 1 838 ? -16.312 23.656 33.156 1 68.88 838 VAL A C 1
ATOM 6613 O O . VAL A 1 838 ? -17.125 22.953 33.75 1 68.88 838 VAL A O 1
ATOM 6616 N N . PRO A 1 839 ? -15.125 24.016 33.562 1 73.69 839 PRO A N 1
ATOM 6617 C CA . PRO A 1 839 ? -14.891 23.703 35 1 73.69 839 PRO A CA 1
ATOM 6618 C C . PRO A 1 839 ? -15.953 24.297 35.906 1 73.69 839 PRO A C 1
ATOM 6620 O O . PRO A 1 839 ? -16.438 25.391 35.656 1 73.69 839 PRO A O 1
ATOM 6623 N N . TRP A 1 840 ? -16.312 23.688 37.031 1 75.5 840 TRP A N 1
ATOM 6624 C CA . TRP A 1 840 ? -17.375 24.031 37.969 1 75.5 840 TRP A CA 1
ATOM 6625 C C . TRP A 1 840 ? -17.156 25.406 38.562 1 75.5 840 TRP A C 1
ATOM 6627 O O . TRP A 1 840 ? -18.109 26.094 38.969 1 75.5 840 TRP A O 1
ATOM 6637 N N . LEU A 1 841 ? -15.859 25.812 38.625 1 79.31 841 LEU A N 1
ATOM 6638 C CA . LEU A 1 841 ? -15.508 27.062 39.281 1 79.31 841 LEU A CA 1
ATOM 6639 C C . LEU A 1 841 ? -16.188 28.25 38.625 1 79.31 841 LEU A C 1
ATOM 6641 O O . LEU A 1 841 ? -16.422 29.281 39.25 1 79.31 841 LEU A O 1
ATOM 6645 N N . TRP A 1 842 ? -16.516 27.984 37.531 1 75.19 842 TRP A N 1
ATOM 6646 C CA . TRP A 1 842 ? -17.062 29.109 36.75 1 75.19 842 TRP A CA 1
ATOM 6647 C C . TRP A 1 842 ? -18.578 29.203 36.938 1 75.19 842 TRP A C 1
ATOM 6649 O O . TRP A 1 842 ? -19.188 30.188 36.531 1 75.19 842 TRP A O 1
ATOM 6659 N N . ALA A 1 843 ? -19.109 28.203 37.594 1 69.19 843 ALA A N 1
ATOM 6660 C CA . ALA A 1 843 ? -20.547 28.172 37.844 1 69.19 843 ALA A CA 1
ATOM 6661 C C . ALA A 1 843 ? -20.891 28.797 39.188 1 69.19 843 ALA A C 1
ATOM 6663 O O . ALA A 1 843 ? -22.062 29.031 39.5 1 69.19 843 ALA A O 1
ATOM 6664 N N . LEU A 1 844 ? -19.969 29.031 40.188 1 61.97 844 LEU A N 1
ATOM 6665 C CA . LEU A 1 844 ? -20.203 29.484 41.562 1 61.97 844 LEU A CA 1
ATOM 6666 C C . LEU A 1 844 ? -20.469 30.984 41.594 1 61.97 844 LEU A C 1
ATOM 6668 O O . LEU A 1 844 ? -19.859 31.734 40.812 1 61.97 844 LEU A O 1
ATOM 6672 N N . ASP A 1 845 ? -21.516 31.578 42.438 1 49.56 845 ASP A N 1
ATOM 6673 C CA . ASP A 1 845 ? -21.922 32.969 42.656 1 49.56 845 ASP A CA 1
ATOM 6674 C C . ASP A 1 845 ? -20.797 33.75 43.312 1 49.56 845 ASP A C 1
ATOM 6676 O O . ASP A 1 845 ? -20.25 33.344 44.344 1 49.56 845 ASP A O 1
ATOM 6680 N N . ALA A 1 846 ? -20.062 34.531 42.781 1 45.78 846 ALA A N 1
ATOM 6681 C CA . ALA A 1 846 ? -19.188 35.438 43.531 1 45.78 846 ALA A CA 1
ATOM 6682 C C . ALA A 1 846 ? -20.016 36.344 44.438 1 45.78 846 ALA A C 1
ATOM 6684 O O . ALA A 1 846 ? -20.984 36.969 44 1 45.78 846 ALA A O 1
ATOM 6685 N N . PHE A 1 847 ? -20.406 36.125 45.656 1 39.28 847 PHE A N 1
ATOM 6686 C CA . PHE A 1 847 ? -21.172 37.031 46.5 1 39.28 847 PHE A CA 1
ATOM 6687 C C . PHE A 1 847 ? -20.953 38.469 46.062 1 39.28 847 PHE A C 1
ATOM 6689 O O . PHE A 1 847 ? -21.922 39.219 45.812 1 39.28 847 PHE A O 1
ATOM 6696 N N . GLY A 1 848 ? -20.094 39.188 47.125 1 36.69 848 GLY A N 1
ATOM 6697 C CA . GLY A 1 848 ? -20 40.625 47.375 1 36.69 848 GLY A CA 1
ATOM 6698 C C . GLY A 1 848 ? -19.953 41.438 46.094 1 36.69 848 GLY A C 1
ATOM 6699 O O . GLY A 1 848 ? -20 40.906 45 1 36.69 848 GLY A O 1
ATOM 6700 N N . ASP A 1 849 ? -19.766 42.906 46.5 1 34.16 849 ASP A N 1
ATOM 6701 C CA . ASP A 1 849 ? -19.562 44.062 45.656 1 34.16 849 ASP A CA 1
ATOM 6702 C C . ASP A 1 849 ? -18.594 43.719 44.531 1 34.16 849 ASP A C 1
ATOM 6704 O O . ASP A 1 849 ? -17.375 43.625 44.75 1 34.16 849 ASP A O 1
ATOM 6708 N N . ILE A 1 850 ? -18.828 42.906 43.844 1 38.5 850 ILE A N 1
ATOM 6709 C CA . ILE A 1 850 ? -18.031 42.75 42.656 1 38.5 850 ILE A CA 1
ATOM 6710 C C . ILE A 1 850 ? -17.578 44.125 42.156 1 38.5 850 ILE A C 1
ATOM 6712 O O . ILE A 1 850 ? -18.328 44.844 41.5 1 38.5 850 ILE A O 1
ATOM 6716 N N . THR A 1 851 ? -17.312 45.062 43.031 1 35.5 851 THR A N 1
ATOM 6717 C CA . THR A 1 851 ? -16.516 46.094 42.344 1 35.5 851 THR A CA 1
ATOM 6718 C C . THR A 1 851 ? -15.672 45.469 41.25 1 35.5 851 THR A C 1
ATOM 6720 O O . THR A 1 851 ? -14.641 44.875 41.5 1 35.5 851 THR A O 1
ATOM 6723 N N . ASN A 1 852 ? -16.25 44.719 40.375 1 42.62 852 ASN A N 1
ATOM 6724 C CA . ASN A 1 852 ? -16.172 43.906 39.125 1 42.62 852 ASN A CA 1
ATOM 6725 C C . ASN A 1 852 ? -15.172 44.5 38.156 1 42.62 852 ASN A C 1
ATOM 6727 O O . ASN A 1 852 ? -15.32 45.625 37.719 1 42.62 852 ASN A O 1
ATOM 6731 N N . THR A 1 853 ? -14.109 43.969 38.125 1 51.72 853 THR A N 1
ATOM 6732 C CA . THR A 1 853 ? -13.234 44.281 37 1 51.72 853 THR A CA 1
ATOM 6733 C C . THR A 1 853 ? -13.906 43.938 35.688 1 51.72 853 THR A C 1
ATOM 6735 O O . THR A 1 853 ? -14.555 42.906 35.562 1 51.72 853 THR A O 1
ATOM 6738 N N . SER A 1 854 ? -14.32 44.812 34.844 1 55.31 854 SER A N 1
ATOM 6739 C CA . SER A 1 854 ? -14.82 44.812 33.469 1 55.31 854 SER A CA 1
ATOM 6740 C C . SER A 1 854 ? -14.312 43.625 32.719 1 55.31 854 SER A C 1
ATOM 6742 O O . SER A 1 854 ? -15.055 43 31.922 1 55.31 854 SER A O 1
ATOM 6744 N N . TYR A 1 855 ? -13.32 43.031 33.125 1 59.69 855 TYR A N 1
ATOM 6745 C CA . TYR A 1 855 ? -12.711 41.938 32.375 1 59.69 855 TYR A CA 1
ATOM 6746 C C . TYR A 1 855 ? -13.344 40.594 32.781 1 59.69 855 TYR A C 1
ATOM 6748 O O . TYR A 1 855 ? -13.672 39.781 31.906 1 59.69 855 TYR A O 1
ATOM 6756 N N . LEU A 1 856 ? -13.539 40.25 34.062 1 62.5 856 LEU A N 1
ATOM 6757 C CA . LEU A 1 856 ? -14.125 39 34.5 1 62.5 856 LEU A CA 1
ATOM 6758 C C . LEU A 1 856 ? -15.57 38.875 34 1 62.5 856 LEU A C 1
ATOM 6760 O O . LEU A 1 856 ? -16.031 37.781 33.688 1 62.5 856 LEU A O 1
ATOM 6764 N N . ALA A 1 857 ? -16.219 40 34.094 1 69.94 857 ALA A N 1
ATOM 6765 C CA . ALA A 1 857 ? -17.578 40 33.562 1 69.94 857 ALA A CA 1
ATOM 6766 C C . ALA A 1 857 ? -17.609 39.594 32.094 1 69.94 857 ALA A C 1
ATOM 6768 O O . ALA A 1 857 ? -18.5 38.875 31.656 1 69.94 857 ALA A O 1
ATOM 6769 N N . GLU A 1 858 ? -16.609 40.094 31.438 1 74.69 858 GLU A N 1
ATOM 6770 C CA . GLU A 1 858 ? -16.516 39.75 30.016 1 74.69 858 GLU A CA 1
ATOM 6771 C C . GLU A 1 858 ? -16.172 38.281 29.828 1 74.69 858 GLU A C 1
ATOM 6773 O O . GLU A 1 858 ? -16.703 37.625 28.922 1 74.69 858 GLU A O 1
ATOM 6778 N N . VAL A 1 859 ? -15.406 37.719 30.594 1 70.75 859 VAL A N 1
ATOM 6779 C CA . VAL A 1 859 ? -15.039 36.312 30.516 1 70.75 859 VAL A CA 1
ATOM 6780 C C . VAL A 1 859 ? -16.25 35.438 30.828 1 70.75 859 VAL A C 1
ATOM 6782 O O . VAL A 1 859 ? -16.469 34.406 30.172 1 70.75 859 VAL A O 1
ATOM 6785 N N . HIS A 1 860 ? -16.969 35.844 31.844 1 74.69 860 HIS A N 1
ATOM 6786 C CA . HIS A 1 860 ? -18.172 35.094 32.188 1 74.69 860 HIS A CA 1
ATOM 6787 C C . HIS A 1 860 ? -19.203 35.156 31.078 1 74.69 860 HIS A C 1
ATOM 6789 O O . HIS A 1 860 ? -19.875 34.156 30.781 1 74.69 860 HIS A O 1
ATOM 6795 N N . ARG A 1 861 ? -19.344 36.281 30.516 1 81.5 861 ARG A N 1
ATOM 6796 C CA . ARG A 1 861 ? -20.297 36.438 29.406 1 81.5 861 ARG A CA 1
ATOM 6797 C C . ARG A 1 861 ? -19.969 35.5 28.25 1 81.5 861 ARG A C 1
ATOM 6799 O O . ARG A 1 861 ? -20.828 34.781 27.766 1 81.5 861 ARG A O 1
ATOM 6806 N N . VAL A 1 862 ? -18.766 35.562 27.844 1 81.94 862 VAL A N 1
ATOM 6807 C CA . VAL A 1 862 ? -18.328 34.75 26.703 1 81.94 862 VAL A CA 1
ATOM 6808 C C . VAL A 1 862 ? -18.453 33.25 27.031 1 81.94 862 VAL A C 1
ATOM 6810 O O . VAL A 1 862 ? -18.875 32.469 26.188 1 81.94 862 VAL A O 1
ATOM 6813 N N . ASN A 1 863 ? -18.109 32.844 28.266 1 79.44 863 ASN A N 1
ATOM 6814 C CA . ASN A 1 863 ? -18.266 31.453 28.672 1 79.44 863 ASN A CA 1
ATOM 6815 C C . ASN A 1 863 ? -19.719 31.016 28.625 1 79.44 863 ASN A C 1
ATOM 6817 O O . ASN A 1 863 ? -20.031 29.891 28.25 1 79.44 863 ASN A O 1
ATOM 6821 N N . TRP A 1 864 ? -20.516 31.922 29.125 1 83.94 864 TRP A N 1
ATOM 6822 C CA . TRP A 1 864 ? -21.938 31.625 29.125 1 83.94 864 TRP A CA 1
ATOM 6823 C C . TRP A 1 864 ? -22.469 31.469 27.703 1 83.94 864 TRP A C 1
ATOM 6825 O O . TRP A 1 864 ? -23.172 30.516 27.406 1 83.94 864 TRP A O 1
ATOM 6835 N N . ILE A 1 865 ? -22.141 32.375 26.844 1 88.62 865 ILE A N 1
ATOM 6836 C CA . ILE A 1 865 ? -22.641 32.375 25.469 1 88.62 865 ILE A CA 1
ATOM 6837 C C . ILE A 1 865 ? -22.109 31.156 24.734 1 88.62 865 ILE A C 1
ATOM 6839 O O . ILE A 1 865 ? -22.812 30.531 23.938 1 88.62 865 ILE A O 1
ATOM 6843 N N . ARG A 1 866 ? -20.922 30.812 24.922 1 86.69 866 ARG A N 1
ATOM 6844 C CA . ARG A 1 866 ? -20.312 29.656 24.25 1 86.69 866 ARG A CA 1
ATOM 6845 C C . ARG A 1 866 ? -20.906 28.359 24.781 1 86.69 866 ARG A C 1
ATOM 6847 O O . ARG A 1 866 ? -21.078 27.391 24.031 1 86.69 866 ARG A O 1
ATOM 6854 N N . ALA A 1 867 ? -21.172 28.266 26.047 1 86.25 867 ALA A N 1
ATOM 6855 C CA . ALA A 1 867 ? -21.828 27.094 26.609 1 86.25 867 ALA A CA 1
ATOM 6856 C C . ALA A 1 867 ? -23.234 26.922 26.031 1 86.25 867 ALA A C 1
ATOM 6858 O O . ALA A 1 867 ? -23.672 25.797 25.766 1 86.25 867 ALA A O 1
ATOM 6859 N N . ARG A 1 868 ? -23.875 28.016 25.969 1 91.38 868 ARG A N 1
ATOM 6860 C CA . ARG A 1 868 ? -25.219 27.953 25.375 1 91.38 868 ARG A CA 1
ATOM 6861 C C . ARG A 1 868 ? -25.141 27.5 23.922 1 91.38 868 ARG A C 1
ATOM 6863 O O . ARG A 1 868 ? -25.938 26.656 23.484 1 91.38 868 ARG A O 1
ATOM 6870 N N . SER A 1 869 ? -24.281 28.047 23.172 1 91.81 869 SER A N 1
ATOM 6871 C CA . SER A 1 869 ? -24.109 27.641 21.781 1 91.81 869 SER A CA 1
ATOM 6872 C C . SER A 1 869 ? -23.812 26.156 21.672 1 91.81 869 SER A C 1
ATOM 6874 O O . SER A 1 869 ? -24.344 25.469 20.797 1 91.81 869 SER A O 1
ATOM 6876 N N . ARG A 1 870 ? -22.984 25.641 22.516 1 90.56 870 ARG A N 1
ATOM 6877 C CA . ARG A 1 870 ? -22.656 24.219 22.516 1 90.56 870 ARG A CA 1
ATOM 6878 C C . ARG A 1 870 ? -23.906 23.375 22.75 1 90.56 870 ARG A C 1
ATOM 6880 O O . ARG A 1 870 ? -24.109 22.359 22.078 1 90.56 870 ARG A O 1
ATOM 6887 N N . ALA A 1 871 ? -24.672 23.734 23.734 1 93.19 871 ALA A N 1
ATOM 6888 C CA . ALA A 1 871 ? -25.906 23.016 24.016 1 93.19 871 ALA A CA 1
ATOM 6889 C C . ALA A 1 871 ? -26.844 23.031 22.828 1 93.19 871 ALA A C 1
ATOM 6891 O O . ALA A 1 871 ? -27.453 22.016 22.484 1 93.19 871 ALA A O 1
ATOM 6892 N N . LEU A 1 872 ? -26.953 24.188 22.219 1 94.75 872 LEU A N 1
ATOM 6893 C CA . LEU A 1 872 ? -27.828 24.328 21.062 1 94.75 872 LEU A CA 1
ATOM 6894 C C . LEU A 1 872 ? -27.328 23.484 19.891 1 94.75 872 LEU A C 1
ATOM 6896 O O . LEU A 1 872 ? -28.125 22.891 19.156 1 94.75 872 LEU A O 1
ATOM 6900 N N . ARG A 1 873 ? -26.062 23.5 19.625 1 94.62 873 ARG A N 1
ATOM 6901 C CA . ARG A 1 873 ? -25.5 22.734 18.531 1 94.62 873 ARG A CA 1
ATOM 6902 C C . ARG A 1 873 ? -25.75 21.234 18.719 1 94.62 873 ARG A C 1
ATOM 6904 O O . ARG A 1 873 ? -26.047 20.531 17.75 1 94.62 873 ARG A O 1
ATOM 6911 N N . TRP A 1 874 ? -25.703 20.688 19.906 1 95 874 TRP A N 1
ATOM 6912 C CA . TRP A 1 874 ? -25.938 19.281 20.156 1 95 874 TRP A CA 1
ATOM 6913 C C . TRP A 1 874 ? -27.422 18.953 20.031 1 95 874 TRP A C 1
ATOM 6915 O O . TRP A 1 874 ? -27.781 17.859 19.594 1 95 874 TRP A O 1
ATOM 6925 N N . GLU A 1 875 ? -28.172 19.891 20.484 1 96.31 875 GLU A N 1
ATOM 6926 C CA . GLU A 1 875 ? -29.609 19.703 20.25 1 96.31 875 GLU A CA 1
ATOM 6927 C C . GLU A 1 875 ? -29.906 19.609 18.75 1 96.31 875 GLU A C 1
ATOM 6929 O O . GLU A 1 875 ? -30.656 18.734 18.312 1 96.31 875 GLU A O 1
ATOM 6934 N N . GLU A 1 876 ? -29.328 20.516 18.062 1 96.75 876 GLU A N 1
ATOM 6935 C CA . GLU A 1 876 ? -29.484 20.516 16.625 1 96.75 876 GLU A CA 1
ATOM 6936 C C . GLU A 1 876 ? -29 19.188 16.031 1 96.75 876 GLU A C 1
ATOM 6938 O O . GLU A 1 876 ? -29.656 18.609 15.156 1 96.75 876 GLU A O 1
ATOM 6943 N N . GLU A 1 877 ? -27.859 18.688 16.469 1 96.56 877 GLU A N 1
ATOM 6944 C CA . GLU A 1 877 ? -27.297 17.438 15.953 1 96.56 877 GLU A CA 1
ATOM 6945 C C . GLU A 1 877 ? -28.25 16.266 16.188 1 96.56 877 GLU A C 1
ATOM 6947 O O . GLU A 1 877 ? -28.375 15.398 15.336 1 96.56 877 GLU A O 1
ATOM 6952 N N . HIS A 1 878 ? -28.828 16.25 17.344 1 97.12 878 HIS A N 1
ATOM 6953 C CA . HIS A 1 878 ? -29.781 15.195 17.656 1 97.12 878 HIS A CA 1
ATOM 6954 C C . HIS A 1 878 ? -30.984 15.227 16.703 1 97.12 878 HIS A C 1
ATOM 6956 O O . HIS A 1 878 ? -31.422 14.18 16.234 1 97.12 878 HIS A O 1
ATOM 6962 N N . GLN A 1 879 ? -31.453 16.391 16.438 1 97.25 879 GLN A N 1
ATOM 6963 C CA . GLN A 1 879 ? -32.594 16.531 15.523 1 97.25 879 GLN A CA 1
ATOM 6964 C C . GLN A 1 879 ? -32.188 16.188 14.094 1 97.25 879 GLN A C 1
ATOM 6966 O O . GLN A 1 879 ? -32.938 15.508 13.391 1 97.25 879 GLN A O 1
ATOM 6971 N N . LEU A 1 880 ? -31.062 16.641 13.695 1 97.31 880 LEU A N 1
ATOM 6972 C CA . LEU A 1 880 ? -30.562 16.328 12.359 1 97.31 880 LEU A CA 1
ATOM 6973 C C . LEU A 1 880 ? -30.406 14.812 12.18 1 97.31 880 LEU A C 1
ATOM 6975 O O . LEU A 1 880 ? -30.828 14.266 11.156 1 97.31 880 LEU A O 1
ATOM 6979 N N . THR A 1 881 ? -29.812 14.133 13.164 1 97.62 881 THR A N 1
ATOM 6980 C CA . THR A 1 881 ? -29.594 12.688 13.094 1 97.62 881 THR A CA 1
ATOM 6981 C C . THR A 1 881 ? -30.922 11.945 12.922 1 97.62 881 THR A C 1
ATOM 6983 O O . THR A 1 881 ? -31.016 11.016 12.117 1 97.62 881 THR A O 1
ATOM 6986 N N . THR A 1 882 ? -31.891 12.43 13.617 1 96.81 882 THR A N 1
ATOM 6987 C CA . THR A 1 882 ? -33.219 11.812 13.531 1 96.81 882 THR A CA 1
ATOM 6988 C C . THR A 1 882 ? -33.781 11.969 12.125 1 96.81 882 THR A C 1
ATOM 6990 O O . THR A 1 882 ? -34.312 11.008 11.555 1 96.81 882 THR A O 1
ATOM 6993 N N . LYS A 1 883 ? -33.688 13.094 11.586 1 96.88 883 LYS A N 1
ATOM 6994 C CA . LYS A 1 883 ? -34.219 13.344 10.242 1 96.88 883 LYS A CA 1
ATOM 6995 C C . LYS A 1 883 ? -33.406 12.594 9.195 1 96.88 883 LYS A C 1
ATOM 6997 O O . LYS A 1 883 ? -33.938 12.086 8.211 1 96.88 883 LYS A O 1
ATOM 7002 N N . GLU A 1 884 ? -32.125 12.586 9.352 1 97.62 884 GLU A N 1
ATOM 7003 C CA . GLU A 1 884 ? -31.234 11.914 8.414 1 97.62 884 GLU A CA 1
ATOM 7004 C C . GLU A 1 884 ? -31.531 10.414 8.344 1 97.62 884 GLU A C 1
ATOM 7006 O O . GLU A 1 884 ? -31.391 9.797 7.293 1 97.62 884 GLU A O 1
ATOM 7011 N N . MET A 1 885 ? -31.906 9.773 9.5 1 97.94 885 MET A N 1
ATOM 7012 C CA . MET A 1 885 ? -32.375 8.383 9.508 1 97.94 885 MET A CA 1
ATOM 7013 C C . MET A 1 885 ? -33.562 8.203 8.594 1 97.94 885 MET A C 1
ATOM 7015 O O . MET A 1 885 ? -33.625 7.262 7.797 1 97.94 885 MET A O 1
ATOM 7019 N N . GLU A 1 886 ? -34.469 9.156 8.656 1 97.19 886 GLU A N 1
ATOM 7020 C CA . GLU A 1 886 ? -35.656 9.117 7.809 1 97.19 886 GLU A CA 1
ATOM 7021 C C . GLU A 1 886 ? -35.281 9.312 6.34 1 97.19 886 GLU A C 1
ATOM 7023 O O . GLU A 1 886 ? -35.781 8.602 5.469 1 97.19 886 GLU A O 1
ATOM 7028 N N . PHE A 1 887 ? -34.469 10.297 6.117 1 97.94 887 PHE A N 1
ATOM 7029 C CA . PHE A 1 887 ? -34.031 10.57 4.75 1 97.94 887 PHE A CA 1
ATOM 7030 C C . PHE A 1 887 ? -33.375 9.336 4.133 1 97.94 887 PHE A C 1
ATOM 7032 O O . PHE A 1 887 ? -33.594 9.039 2.957 1 97.94 887 PHE A O 1
ATOM 7039 N N . THR A 1 888 ? -32.562 8.625 4.906 1 98.12 888 THR A N 1
ATOM 7040 C CA . THR A 1 888 ? -31.859 7.445 4.426 1 98.12 888 THR A CA 1
ATOM 7041 C C . THR A 1 888 ? -32.844 6.355 4.008 1 98.12 888 THR A C 1
ATOM 7043 O O . THR A 1 888 ? -32.719 5.773 2.928 1 98.12 888 THR A O 1
ATOM 7046 N N . MET A 1 889 ? -33.812 6.105 4.816 1 97.5 889 MET A N 1
ATOM 7047 C CA . MET A 1 889 ? -34.844 5.102 4.496 1 97.5 889 MET A CA 1
ATOM 7048 C C . MET A 1 889 ? -35.594 5.484 3.238 1 97.5 889 MET A C 1
ATOM 7050 O O . MET A 1 889 ? -35.844 4.641 2.371 1 97.5 889 MET A O 1
ATOM 7054 N N . ASN A 1 890 ? -35.969 6.742 3.16 1 97.94 890 ASN A N 1
ATOM 7055 C CA . ASN A 1 890 ? -36.688 7.227 1.992 1 97.94 890 ASN A CA 1
ATOM 7056 C C . ASN A 1 890 ? -35.844 7.113 0.723 1 97.94 890 ASN A C 1
ATOM 7058 O O . ASN A 1 890 ? -36.375 6.828 -0.352 1 97.94 890 ASN A O 1
ATOM 7062 N N . TYR A 1 891 ? -34.594 7.406 0.876 1 98.19 891 TYR A N 1
ATOM 7063 C CA . TYR A 1 891 ? -33.688 7.285 -0.263 1 98.19 891 TYR A CA 1
ATOM 7064 C C . TYR A 1 891 ? -33.688 5.855 -0.79 1 98.19 891 TYR A C 1
ATOM 7066 O O . TYR A 1 891 ? -33.75 5.633 -2 1 98.19 891 TYR A O 1
ATOM 7074 N N . PHE A 1 892 ? -33.562 4.859 0.114 1 98.06 892 PHE A N 1
ATOM 7075 C CA . PHE A 1 892 ? -33.531 3.455 -0.283 1 98.06 892 PHE A CA 1
ATOM 7076 C C . PHE A 1 892 ? -34.844 3.057 -0.953 1 98.06 892 PHE A C 1
ATOM 7078 O O . PHE A 1 892 ? -34.844 2.33 -1.949 1 98.06 892 PHE A O 1
ATOM 7085 N N . GLU A 1 893 ? -35.906 3.566 -0.433 1 97.81 893 GLU A N 1
ATOM 7086 C CA . GLU A 1 893 ? -37.219 3.285 -1.012 1 97.81 893 GLU A CA 1
ATOM 7087 C C . GLU A 1 893 ? -37.344 3.875 -2.414 1 97.81 893 GLU A C 1
ATOM 7089 O O . GLU A 1 893 ? -37.812 3.209 -3.336 1 97.81 893 GLU A O 1
ATOM 7094 N N . TYR A 1 894 ? -36.969 5.086 -2.502 1 97.5 894 TYR A N 1
ATOM 7095 C CA . TYR A 1 894 ? -37 5.77 -3.791 1 97.5 894 TYR A CA 1
ATOM 7096 C C . TYR A 1 894 ? -36.156 5.031 -4.832 1 97.5 894 TYR A C 1
ATOM 7098 O O . TYR A 1 894 ? -36.625 4.797 -5.953 1 97.5 894 TYR A O 1
ATOM 7106 N N . THR A 1 895 ? -35 4.711 -4.492 1 97.38 895 THR A N 1
ATOM 7107 C CA . THR A 1 895 ? -34.062 4.07 -5.43 1 97.38 895 THR A CA 1
ATOM 7108 C C . THR A 1 895 ? -34.594 2.684 -5.816 1 97.38 895 THR A C 1
ATOM 7110 O O . THR A 1 895 ? -34.406 2.24 -6.953 1 97.38 895 THR A O 1
ATOM 7113 N N . ALA A 1 896 ? -35.188 1.935 -4.84 1 97.5 896 ALA A N 1
ATOM 7114 C CA . ALA A 1 896 ? -35.812 0.656 -5.156 1 97.5 896 ALA A CA 1
ATOM 7115 C C . ALA A 1 896 ? -36.875 0.826 -6.23 1 97.5 896 ALA A C 1
ATOM 7117 O O . ALA A 1 896 ? -36.969 0.02 -7.16 1 97.5 896 ALA A O 1
ATOM 7118 N N . GLY A 1 897 ? -37.625 1.904 -6.059 1 96.19 897 GLY A N 1
ATOM 7119 C CA . GLY A 1 897 ? -38.656 2.195 -7.055 1 96.19 897 GLY A CA 1
ATOM 7120 C C . GLY A 1 897 ? -38.062 2.598 -8.398 1 96.19 897 GLY A C 1
ATOM 7121 O O . GLY A 1 897 ? -38.531 2.139 -9.445 1 96.19 897 GLY A O 1
ATOM 7122 N N . MET A 1 898 ? -37.094 3.41 -8.359 1 94.56 898 MET A N 1
ATOM 7123 C CA . MET A 1 898 ? -36.438 3.881 -9.586 1 94.56 898 MET A CA 1
ATOM 7124 C C . MET A 1 898 ? -35.844 2.717 -10.367 1 94.56 898 MET A C 1
ATOM 7126 O O . MET A 1 898 ? -35.969 2.641 -11.586 1 94.56 898 MET A O 1
ATOM 7130 N N . THR A 1 899 ? -35.156 1.828 -9.711 1 94.81 899 THR A N 1
ATOM 7131 C CA . THR A 1 899 ? -34.531 0.69 -10.375 1 94.81 899 THR A CA 1
ATOM 7132 C C . THR A 1 899 ? -35.562 -0.285 -10.898 1 94.81 899 THR A C 1
ATOM 7134 O O . THR A 1 899 ? -35.375 -0.914 -11.938 1 94.81 899 THR A O 1
ATOM 7137 N N . ARG A 1 900 ? -36.594 -0.424 -10.219 1 93.5 900 ARG A N 1
ATOM 7138 C CA . ARG A 1 900 ? -37.719 -1.24 -10.711 1 93.5 900 ARG A CA 1
ATOM 7139 C C . ARG A 1 900 ? -38.25 -0.691 -12.023 1 93.5 900 ARG A C 1
ATOM 7141 O O . ARG A 1 900 ? -38.625 -1.456 -12.914 1 93.5 900 ARG A O 1
ATOM 7148 N N . ASP A 1 901 ? -38.25 0.574 -12.156 1 91.25 901 ASP A N 1
ATOM 7149 C CA . ASP A 1 901 ? -38.812 1.254 -13.32 1 91.25 901 ASP A CA 1
ATOM 7150 C C . ASP A 1 901 ? -37.906 1.113 -14.539 1 91.25 901 ASP A C 1
ATOM 7152 O O . ASP A 1 901 ? -38.344 1.34 -15.672 1 91.25 901 ASP A O 1
ATOM 7156 N N . TRP A 1 902 ? -36.688 0.75 -14.328 1 89.81 902 TRP A N 1
ATOM 7157 C CA . TRP A 1 902 ? -35.812 0.479 -15.461 1 89.81 902 TRP A CA 1
ATOM 7158 C C . TRP A 1 902 ? -36.406 -0.586 -16.375 1 89.81 902 TRP A C 1
ATOM 7160 O O . TRP A 1 902 ? -36.156 -0.612 -17.578 1 89.81 902 TRP A O 1
ATOM 7170 N N . GLY A 1 903 ? -37.281 -1.493 -15.75 1 81.56 903 GLY A N 1
ATOM 7171 C CA . GLY A 1 903 ? -37.844 -2.611 -16.484 1 81.56 903 GLY A CA 1
ATOM 7172 C C . GLY A 1 903 ? -39.125 -2.264 -17.188 1 81.56 903 GLY A C 1
ATOM 7173 O O . GLY A 1 903 ? -39.656 -3.07 -17.953 1 81.56 903 GLY A O 1
ATOM 7174 N N . LYS A 1 904 ? -39.875 -1.188 -16.938 1 75.31 904 LYS A N 1
ATOM 7175 C CA . LYS A 1 904 ? -41.219 -0.878 -17.453 1 75.31 904 LYS A CA 1
ATOM 7176 C C . LYS A 1 904 ? -41.125 -0.23 -18.828 1 75.31 904 LYS A C 1
ATOM 7178 O O . LYS A 1 904 ? -42.062 -0.373 -19.641 1 75.31 904 LYS A O 1
ATOM 7183 N N . GLY A 1 905 ? -40.219 0.553 -19.109 1 57.78 905 GLY A N 1
ATOM 7184 C CA . GLY A 1 905 ? -40.312 1.328 -20.344 1 57.78 905 GLY A CA 1
ATOM 7185 C C . GLY A 1 905 ? -40.312 0.468 -21.594 1 57.78 905 GLY A C 1
ATOM 7186 O O . GLY A 1 905 ? -40.938 -0.584 -21.625 1 57.78 905 GLY A O 1
ATOM 7187 N N . LEU A 1 906 ? -39.562 0.539 -22.531 1 59.34 906 LEU A N 1
ATOM 7188 C CA . LEU A 1 906 ? -39.406 -0.059 -23.859 1 59.34 906 LEU A CA 1
ATOM 7189 C C . LEU A 1 906 ? -39.375 -1.58 -23.766 1 59.34 906 LEU A C 1
ATOM 7191 O O . LEU A 1 906 ? -39.062 -2.133 -22.703 1 59.34 906 LEU A O 1
ATOM 7195 N N . PRO A 1 907 ? -39.875 -2.211 -24.797 1 62.91 907 PRO A N 1
ATOM 7196 C CA . PRO A 1 907 ? -39.781 -3.672 -24.797 1 62.91 907 PRO A CA 1
ATOM 7197 C C . PRO A 1 907 ? -38.438 -4.164 -24.281 1 62.91 907 PRO A C 1
ATOM 7199 O O . PRO A 1 907 ? -37.406 -3.896 -24.891 1 62.91 907 PRO A O 1
ATOM 7202 N N . GLN A 1 908 ? -38.406 -4.461 -23 1 70.38 908 GLN A N 1
ATOM 7203 C CA . GLN A 1 908 ? -37.188 -4.918 -22.375 1 70.38 908 GLN A CA 1
ATOM 7204 C C . GLN A 1 908 ? -36.969 -6.414 -22.594 1 70.38 908 GLN A C 1
ATOM 7206 O O . GLN A 1 908 ? -37.938 -7.18 -22.641 1 70.38 908 GLN A O 1
ATOM 7211 N N . SER A 1 909 ? -35.781 -6.664 -22.875 1 84.44 909 SER A N 1
ATOM 7212 C CA . SER A 1 909 ? -35.375 -8.062 -22.953 1 84.44 909 SER A CA 1
ATOM 7213 C C . SER A 1 909 ? -35.5 -8.75 -21.594 1 84.44 909 SER A C 1
ATOM 7215 O O . SER A 1 909 ? -35.562 -8.078 -20.562 1 84.44 909 SER A O 1
ATOM 7217 N N . PRO A 1 910 ? -35.781 -10.008 -21.531 1 88.75 910 PRO A N 1
ATOM 7218 C CA . PRO A 1 910 ? -35.844 -10.75 -20.281 1 88.75 910 PRO A CA 1
ATOM 7219 C C . PRO A 1 910 ? -34.656 -10.5 -19.359 1 88.75 910 PRO A C 1
ATOM 7221 O O . PRO A 1 910 ? -34.812 -10.422 -18.141 1 88.75 910 PRO A O 1
ATOM 7224 N N . SER A 1 911 ? -33.594 -10.352 -19.969 1 91.19 911 SER A N 1
ATOM 7225 C CA . SER A 1 911 ? -32.375 -10.109 -19.172 1 91.19 911 SER A CA 1
ATOM 7226 C C . SER A 1 911 ? -32.406 -8.734 -18.531 1 91.19 911 SER A C 1
ATOM 7228 O O . SER A 1 911 ? -32 -8.57 -17.375 1 91.19 911 SER A O 1
ATOM 7230 N N . GLN A 1 912 ? -32.906 -7.738 -19.172 1 91.56 912 GLN A N 1
ATOM 7231 C CA . GLN A 1 912 ? -33 -6.383 -18.641 1 91.56 912 GLN A CA 1
ATOM 7232 C C . GLN A 1 912 ? -34 -6.309 -17.5 1 91.56 912 GLN A C 1
ATOM 7234 O O . GLN A 1 912 ? -33.75 -5.633 -16.484 1 91.56 912 GLN A O 1
ATOM 7239 N N . ASN A 1 913 ? -35.062 -7.012 -17.656 1 93.06 913 ASN A N 1
ATOM 7240 C CA . ASN A 1 913 ? -36.062 -7.062 -16.594 1 93.06 913 ASN A CA 1
ATOM 7241 C C . ASN A 1 913 ? -35.5 -7.75 -15.344 1 93.06 913 ASN A C 1
ATOM 7243 O O . ASN A 1 913 ? -35.781 -7.309 -14.219 1 93.06 913 ASN A O 1
ATOM 7247 N N . ALA A 1 914 ? -34.812 -8.828 -15.602 1 93.94 914 ALA A N 1
ATOM 7248 C CA . ALA A 1 914 ? -34.219 -9.555 -14.484 1 93.94 914 ALA A CA 1
ATOM 7249 C C . ALA A 1 914 ? -33.219 -8.688 -13.734 1 93.94 914 ALA A C 1
ATOM 7251 O O . ALA A 1 914 ? -33.188 -8.688 -12.5 1 93.94 914 ALA A O 1
ATOM 7252 N N . TRP A 1 915 ? -32.469 -7.965 -14.5 1 94.06 915 TRP A N 1
ATOM 7253 C CA . TRP A 1 915 ? -31.453 -7.094 -13.891 1 94.06 915 TRP A CA 1
ATOM 7254 C C . TRP A 1 915 ? -32.125 -5.98 -13.086 1 94.06 915 TRP A C 1
ATOM 7256 O O . TRP A 1 915 ? -31.703 -5.68 -11.969 1 94.06 915 TRP A O 1
ATOM 7266 N N . SER A 1 916 ? -33.156 -5.379 -13.641 1 94.69 916 SER A N 1
ATOM 7267 C CA . SER A 1 916 ? -33.906 -4.355 -12.938 1 94.69 916 SER A CA 1
ATOM 7268 C C . SER A 1 916 ? -34.5 -4.887 -11.633 1 94.69 916 SER A C 1
ATOM 7270 O O . SER A 1 916 ? -34.406 -4.227 -10.594 1 94.69 916 SER A O 1
ATOM 7272 N N . SER A 1 917 ? -35 -6.059 -11.711 1 94.81 917 SER A N 1
ATOM 7273 C CA . SER A 1 917 ? -35.562 -6.688 -10.523 1 94.81 917 SER A CA 1
ATOM 7274 C C . SER A 1 917 ? -34.5 -6.957 -9.469 1 94.81 917 SER A C 1
ATOM 7276 O O . SER A 1 917 ? -34.75 -6.777 -8.273 1 94.81 917 SER A O 1
ATOM 7278 N N . ARG A 1 918 ? -33.406 -7.438 -9.914 1 94.75 918 ARG A N 1
ATOM 7279 C CA . ARG A 1 918 ? -32.312 -7.719 -8.992 1 94.75 918 ARG A CA 1
ATOM 7280 C C . ARG A 1 918 ? -31.875 -6.449 -8.266 1 94.75 918 ARG A C 1
ATOM 7282 O O . ARG A 1 918 ? -31.703 -6.453 -7.047 1 94.75 918 ARG A O 1
ATOM 7289 N N . CYS A 1 919 ? -31.688 -5.34 -8.984 1 95.25 919 CYS A N 1
ATOM 7290 C CA . CYS A 1 919 ? -31.266 -4.07 -8.398 1 95.25 919 CYS A CA 1
ATOM 7291 C C . CYS A 1 919 ? -32.312 -3.551 -7.414 1 95.25 919 CYS A C 1
ATOM 7293 O O . CYS A 1 919 ? -31.969 -3.09 -6.324 1 95.25 919 CYS A O 1
ATOM 7295 N N . SER A 1 920 ? -33.531 -3.664 -7.805 1 96.19 920 SER A N 1
ATOM 7296 C CA . SER A 1 920 ? -34.625 -3.219 -6.934 1 96.19 920 SER A CA 1
ATOM 7297 C C . SER A 1 920 ? -34.656 -4.02 -5.641 1 96.19 920 SER A C 1
ATOM 7299 O O . SER A 1 920 ? -34.875 -3.465 -4.562 1 96.19 920 SER A O 1
ATOM 7301 N N . ALA A 1 921 ? -34.438 -5.293 -5.793 1 95.06 921 ALA A N 1
ATOM 7302 C CA . ALA A 1 921 ? -34.438 -6.164 -4.617 1 95.06 921 ALA A CA 1
ATOM 7303 C C . ALA A 1 921 ? -33.344 -5.762 -3.635 1 95.06 921 ALA A C 1
ATOM 7305 O O . ALA A 1 921 ? -33.562 -5.785 -2.42 1 95.06 921 ALA A O 1
ATOM 7306 N N . VAL A 1 922 ? -32.219 -5.426 -4.109 1 94.81 922 VAL A N 1
ATOM 7307 C CA . VAL A 1 922 ? -31.078 -5.027 -3.271 1 94.81 922 VAL A CA 1
ATOM 7308 C C . VAL A 1 922 ? -31.438 -3.768 -2.486 1 94.81 922 VAL A C 1
ATOM 7310 O O . VAL A 1 922 ? -31.234 -3.703 -1.273 1 94.81 922 VAL A O 1
ATOM 7313 N N . TRP A 1 923 ? -31.984 -2.762 -3.107 1 96.88 923 TRP A N 1
ATOM 7314 C CA . TRP A 1 923 ? -32.344 -1.506 -2.451 1 96.88 923 TRP A CA 1
ATOM 7315 C C . TRP A 1 923 ? -33.469 -1.705 -1.462 1 96.88 923 TRP A C 1
ATOM 7317 O O . TRP A 1 923 ? -33.531 -1.041 -0.424 1 96.88 923 TRP A O 1
ATOM 7327 N N . THR A 1 924 ? -34.344 -2.615 -1.774 1 96.81 924 THR A N 1
ATOM 7328 C CA . THR A 1 924 ? -35.406 -2.963 -0.839 1 96.81 924 THR A CA 1
ATOM 7329 C C . THR A 1 924 ? -34.812 -3.592 0.426 1 96.81 924 THR A C 1
ATOM 7331 O O . THR A 1 924 ? -35.25 -3.275 1.536 1 96.81 924 THR A O 1
ATOM 7334 N N . MET A 1 925 ? -33.875 -4.48 0.23 1 95.38 925 MET A N 1
ATOM 7335 C CA . MET A 1 925 ? -33.219 -5.105 1.378 1 95.38 925 MET A CA 1
ATOM 7336 C C . MET A 1 925 ? -32.5 -4.066 2.229 1 95.38 925 MET A C 1
ATOM 7338 O O . MET A 1 925 ? -32.5 -4.16 3.457 1 95.38 925 MET A O 1
ATOM 7342 N N . LEU A 1 926 ? -31.906 -3.062 1.615 1 96.19 926 LEU A N 1
ATOM 7343 C CA . LEU A 1 926 ? -31.234 -1.987 2.342 1 96.19 926 LEU A CA 1
ATOM 7344 C C . LEU A 1 926 ? -32.25 -1.194 3.176 1 96.19 926 LEU A C 1
ATOM 7346 O O . LEU A 1 926 ? -31.953 -0.824 4.316 1 96.19 926 LEU A O 1
ATOM 7350 N N . LYS A 1 927 ? -33.375 -0.939 2.602 1 97.06 927 LYS A N 1
ATOM 7351 C CA . LYS A 1 927 ? -34.438 -0.24 3.332 1 97.06 927 LYS A CA 1
ATOM 7352 C C . LYS A 1 927 ? -34.875 -1.031 4.562 1 97.06 927 LYS A C 1
ATOM 7354 O O . LYS A 1 927 ? -34.969 -0.477 5.66 1 97.06 927 LYS A O 1
ATOM 7359 N N . VAL A 1 928 ? -35.062 -2.295 4.34 1 96 928 VAL A N 1
ATOM 7360 C CA . VAL A 1 928 ? -35.531 -3.156 5.43 1 96 928 VAL A CA 1
ATOM 7361 C C . VAL A 1 928 ? -34.438 -3.207 6.52 1 96 928 VAL A C 1
ATOM 7363 O O . VAL A 1 928 ? -34.75 -3.15 7.711 1 96 928 VAL A O 1
ATOM 7366 N N . HIS A 1 929 ? -33.25 -3.318 6.109 1 94.62 929 HIS A N 1
ATOM 7367 C CA . HIS A 1 929 ? -32.156 -3.309 7.051 1 94.62 929 HIS A CA 1
ATOM 7368 C C . HIS A 1 929 ? -32.125 -2.016 7.863 1 94.62 929 HIS A C 1
ATOM 7370 O O . HIS A 1 929 ? -31.969 -2.047 9.086 1 94.62 929 HIS A O 1
ATOM 7376 N N . ALA A 1 930 ? -32.25 -0.864 7.203 1 96.69 930 ALA A N 1
ATOM 7377 C CA . ALA A 1 930 ? -32.25 0.434 7.871 1 96.69 930 ALA A CA 1
ATOM 7378 C C . ALA A 1 930 ? -33.406 0.538 8.859 1 96.69 930 ALA A C 1
ATOM 7380 O O . ALA A 1 930 ? -33.219 0.988 9.992 1 96.69 930 ALA A O 1
ATOM 7381 N N . GLU A 1 931 ? -34.562 0.073 8.445 1 96.06 931 GLU A N 1
ATOM 7382 C CA . GLU A 1 931 ? -35.75 0.12 9.297 1 96.06 931 GLU A CA 1
ATOM 7383 C C . GLU A 1 931 ? -35.562 -0.689 10.57 1 96.06 931 GLU A C 1
ATOM 7385 O O . GLU A 1 931 ? -35.875 -0.227 11.664 1 96.06 931 GLU A O 1
ATOM 7390 N N . THR A 1 932 ? -35 -1.828 10.359 1 94.44 932 THR A N 1
ATOM 7391 C CA . THR A 1 932 ? -34.781 -2.717 11.492 1 94.44 932 THR A CA 1
ATOM 7392 C C . THR A 1 932 ? -33.75 -2.131 12.445 1 94.44 932 THR A C 1
ATOM 7394 O O . THR A 1 932 ? -33.969 -2.072 13.656 1 94.44 932 THR A O 1
ATOM 7397 N N . GLN A 1 933 ? -32.656 -1.671 11.953 1 94.5 933 GLN A N 1
ATOM 7398 C CA . GLN A 1 933 ? -31.578 -1.159 12.781 1 94.5 933 GLN A CA 1
ATOM 7399 C C . GLN A 1 933 ? -31.969 0.152 13.453 1 94.5 933 GLN A C 1
ATOM 7401 O O . GLN A 1 933 ? -31.594 0.405 14.602 1 94.5 933 GLN A O 1
ATOM 7406 N N . PHE A 1 934 ? -32.688 1.012 12.805 1 96.88 934 PHE A N 1
ATOM 7407 C CA . PHE A 1 934 ? -33.125 2.283 13.375 1 96.88 934 PHE A CA 1
ATOM 7408 C C . PHE A 1 934 ? -34.156 2.061 14.477 1 96.88 934 PHE A C 1
ATOM 7410 O O . PHE A 1 934 ? -34.188 2.816 15.453 1 96.88 934 PHE A O 1
ATOM 7417 N N . SER A 1 935 ? -34.938 1.018 14.266 1 95.62 935 SER A N 1
ATOM 7418 C CA . SER A 1 935 ? -35.875 0.674 15.32 1 95.62 935 SER A CA 1
ATOM 7419 C C . SER A 1 935 ? -35.156 0.24 16.594 1 95.62 935 SER A C 1
ATOM 7421 O O . SER A 1 935 ? -35.562 0.629 17.703 1 95.62 935 SER A O 1
ATOM 7423 N N . VAL A 1 936 ? -34.156 -0.5 16.438 1 94.81 936 VAL A N 1
ATOM 7424 C CA . VAL A 1 936 ? -33.344 -0.927 17.578 1 94.81 936 VAL A CA 1
ATOM 7425 C C . VAL A 1 936 ? -32.688 0.287 18.219 1 94.81 936 VAL A C 1
ATOM 7427 O O . VAL A 1 936 ? -32.656 0.385 19.453 1 94.81 936 VAL A O 1
ATOM 7430 N N . ALA A 1 937 ? -32.188 1.213 17.422 1 95.31 937 ALA A N 1
ATOM 7431 C CA . ALA A 1 937 ? -31.562 2.42 17.938 1 95.31 937 ALA A CA 1
ATOM 7432 C C . ALA A 1 937 ? -32.562 3.277 18.719 1 95.31 937 ALA A C 1
ATOM 7434 O O . ALA A 1 937 ? -32.219 3.824 19.766 1 95.31 937 ALA A O 1
ATOM 7435 N N . ARG A 1 938 ? -33.75 3.396 18.266 1 95.81 938 ARG A N 1
ATOM 7436 C CA . ARG A 1 938 ? -34.781 4.168 18.922 1 95.81 938 ARG A CA 1
ATOM 7437 C C . ARG A 1 938 ? -35.188 3.523 20.25 1 95.81 938 ARG A C 1
ATOM 7439 O O . ARG A 1 938 ? -35.5 4.223 21.219 1 95.81 938 ARG A O 1
ATOM 7446 N N . SER A 1 939 ? -35.156 2.23 20.188 1 94 939 SER A N 1
ATOM 7447 C CA . SER A 1 939 ? -35.469 1.515 21.422 1 94 939 SER A CA 1
ATOM 7448 C C . SER A 1 939 ? -34.375 1.747 22.484 1 94 939 SER A C 1
ATOM 7450 O O . SER A 1 939 ? -34.688 1.922 23.656 1 94 939 SER A O 1
ATOM 7452 N N . SER A 1 940 ? -33.219 1.732 22.078 1 92.06 940 SER A N 1
ATOM 7453 C CA . SER A 1 940 ? -32.094 2.01 22.984 1 92.06 940 SER A CA 1
ATOM 7454 C C . SER A 1 940 ? -32.188 3.426 23.531 1 92.06 940 SER A C 1
ATOM 7456 O O . SER A 1 940 ? -31.875 3.656 24.703 1 92.06 940 SER A O 1
ATOM 7458 N N . LEU A 1 941 ? -32.531 4.355 22.688 1 93.75 941 LEU A N 1
ATOM 7459 C CA . LEU A 1 941 ? -32.719 5.734 23.125 1 93.75 941 LEU A CA 1
ATOM 7460 C C . LEU A 1 941 ? -33.844 5.832 24.141 1 93.75 941 LEU A C 1
ATOM 7462 O O . LEU A 1 941 ? -33.719 6.527 25.156 1 93.75 941 LEU A O 1
ATOM 7466 N N . ALA A 1 942 ? -34.938 5.098 23.906 1 92.69 942 ALA A N 1
ATOM 7467 C CA . ALA A 1 942 ? -36.094 5.094 24.812 1 92.69 942 ALA A CA 1
ATOM 7468 C C . ALA A 1 942 ? -35.688 4.527 26.172 1 92.69 942 ALA A C 1
ATOM 7470 O O . ALA A 1 942 ? -36.125 5.027 27.219 1 92.69 942 ALA A O 1
ATOM 7471 N N . GLU A 1 943 ? -34.906 3.547 26.156 1 90.12 943 GLU A N 1
ATOM 7472 C CA . GLU A 1 943 ? -34.438 2.951 27.391 1 90.12 943 GLU A CA 1
ATOM 7473 C C . GLU A 1 943 ? -33.562 3.93 28.172 1 90.12 943 GLU A C 1
ATOM 7475 O O . GLU A 1 943 ? -33.656 4.023 29.391 1 90.12 943 GLU A O 1
ATOM 7480 N N . TYR A 1 944 ? -32.75 4.641 27.438 1 89.88 944 TYR A N 1
ATOM 7481 C CA . TYR A 1 944 ? -31.906 5.648 28.062 1 89.88 944 TYR A CA 1
ATOM 7482 C C . TYR A 1 944 ? -32.75 6.754 28.703 1 89.88 944 TYR A C 1
ATOM 7484 O O . TYR A 1 944 ? -32.469 7.195 29.812 1 89.88 944 TYR A O 1
ATOM 7492 N N . LEU A 1 945 ? -33.75 7.223 28.062 1 89.81 945 LEU A N 1
ATOM 7493 C CA . LEU A 1 945 ? -34.625 8.312 28.531 1 89.81 945 LEU A CA 1
ATOM 7494 C C . LEU A 1 945 ? -35.469 7.863 29.719 1 89.81 945 LEU A C 1
ATOM 7496 O O . LEU A 1 945 ? -35.781 8.664 30.609 1 89.81 945 LEU A O 1
ATOM 7500 N N . ALA A 1 946 ? -35.844 6.586 29.781 1 87.44 946 ALA A N 1
ATOM 7501 C CA . ALA A 1 946 ? -36.656 6.055 30.875 1 87.44 946 ALA A CA 1
ATOM 7502 C C . ALA A 1 946 ? -35.844 5.918 32.156 1 87.44 946 ALA A C 1
ATOM 7504 O O . ALA A 1 946 ? -36.344 6.168 33.25 1 87.44 946 ALA A O 1
ATOM 7505 N N . HIS A 1 947 ? -34.75 5.254 32.219 1 72.69 947 HIS A N 1
ATOM 7506 C CA . HIS A 1 947 ? -33.969 5 33.406 1 72.69 947 HIS A CA 1
ATOM 7507 C C . HIS A 1 947 ? -33.312 6.285 33.938 1 72.69 947 HIS A C 1
ATOM 7509 O O . HIS A 1 947 ? -32.75 6.305 35.031 1 72.69 947 HIS A O 1
ATOM 7515 N N . GLY A 1 948 ? -33.844 7.582 33.875 1 55.75 948 GLY A N 1
ATOM 7516 C CA . GLY A 1 948 ? -33.406 8.859 34.406 1 55.75 948 GLY A CA 1
ATOM 7517 C C . GLY A 1 948 ? -31.953 9.141 34.156 1 55.75 948 GLY A C 1
ATOM 7518 O O . GLY A 1 948 ? -31.188 8.242 33.812 1 55.75 948 GLY A O 1
ATOM 7519 N N . GLN A 1 949 ? -31.531 10.656 34.094 1 46.66 949 GLN A N 1
ATOM 7520 C CA . GLN A 1 949 ? -30.172 11.188 34.031 1 46.66 949 GLN A CA 1
ATOM 7521 C C . GLN A 1 949 ? -29.266 10.547 35.062 1 46.66 949 GLN A C 1
ATOM 7523 O O . GLN A 1 949 ? -28.406 11.227 35.656 1 46.66 949 GLN A O 1
ATOM 7528 N N . THR A 1 950 ? -29.688 9.773 36 1 35.19 950 THR A N 1
ATOM 7529 C CA . THR A 1 950 ? -28.781 9.391 37.062 1 35.19 950 THR A CA 1
ATOM 7530 C C . THR A 1 950 ? -27.391 9.055 36.5 1 35.19 950 THR A C 1
ATOM 7532 O O . THR A 1 950 ? -27.25 8.742 35.312 1 35.19 950 THR A O 1
ATOM 7535 N N . GLU A 1 951 ? -26.344 9.305 37.625 1 34.06 951 GLU A N 1
ATOM 7536 C CA . GLU A 1 951 ? -24.922 9.148 37.375 1 34.06 951 GLU A CA 1
ATOM 7537 C C . GLU A 1 951 ? -24.641 7.906 36.531 1 34.06 951 GLU A C 1
ATOM 7539 O O . GLU A 1 951 ? -24.75 6.777 37 1 34.06 951 GLU A O 1
ATOM 7544 N N . GLY A 1 952 ? -25.312 7.746 35.656 1 29.75 952 GLY A N 1
ATOM 7545 C CA . GLY A 1 952 ? -25.062 6.566 34.844 1 29.75 952 GLY A CA 1
ATOM 7546 C C . GLY A 1 952 ? -23.578 6.305 34.625 1 29.75 952 GLY A C 1
ATOM 7547 O O . GLY A 1 952 ? -22.984 6.852 33.688 1 29.75 952 GLY A O 1
ATOM 7548 N N . ASP A 1 953 ? -22.922 6.234 35.75 1 29.2 953 ASP A N 1
ATOM 7549 C CA . ASP A 1 953 ? -21.609 5.59 35.688 1 29.2 953 ASP A CA 1
ATOM 7550 C C . ASP A 1 953 ? -21.672 4.301 34.875 1 29.2 953 ASP A C 1
ATOM 7552 O O . ASP A 1 953 ? -20.812 3.432 35 1 29.2 953 ASP A O 1
ATOM 7556 N N . GLY A 1 954 ? -22.953 3.816 34.75 1 26.06 954 GLY A N 1
ATOM 7557 C CA . GLY A 1 954 ? -22.781 2.514 34.125 1 26.06 954 GLY A CA 1
ATOM 7558 C C . GLY A 1 954 ? -21.859 2.547 32.906 1 26.06 954 GLY A C 1
ATOM 7559 O O . GLY A 1 954 ? -21.906 3.484 32.094 1 26.06 954 GLY A O 1
ATOM 7560 N N . ASP A 1 955 ? -20.797 1.882 33.156 1 25.91 955 ASP A N 1
ATOM 7561 C CA . ASP A 1 955 ? -19.844 1.463 32.156 1 25.91 955 ASP A CA 1
ATOM 7562 C C . ASP A 1 955 ? -20.547 1.1 30.844 1 25.91 955 ASP A C 1
ATOM 7564 O O . ASP A 1 955 ? -21.125 0.01 30.719 1 25.91 955 ASP A O 1
ATOM 7568 N N . ILE A 1 956 ? -21.594 1.824 30.5 1 26.77 956 ILE A N 1
ATOM 7569 C CA . ILE A 1 956 ? -21.797 1.439 29.109 1 26.77 956 ILE A CA 1
ATOM 7570 C C . ILE A 1 956 ? -20.484 0.951 28.5 1 26.77 956 ILE A C 1
ATOM 7572 O O . ILE A 1 956 ? -19.516 1.715 28.391 1 26.77 956 ILE A O 1
ATOM 7576 N N . GLU A 1 957 ? -20.266 -0.238 28.953 1 24.52 957 GLU A N 1
ATOM 7577 C CA . GLU A 1 957 ? -19.219 -0.913 28.172 1 24.52 957 GLU A CA 1
ATOM 7578 C C . GLU A 1 957 ? -19.219 -0.433 26.719 1 24.52 957 GLU A C 1
ATOM 7580 O O . GLU A 1 957 ? -20.172 -0.661 25.984 1 24.52 957 GLU A O 1
ATOM 7585 N N . ARG A 1 958 ? -18.891 0.828 26.516 1 27.39 958 ARG A N 1
ATOM 7586 C CA . ARG A 1 958 ? -18.359 1.041 25.172 1 27.39 958 ARG A CA 1
ATOM 7587 C C . ARG A 1 958 ? -17.938 -0.278 24.531 1 27.39 958 ARG A C 1
ATOM 7589 O O . ARG A 1 958 ? -16.953 -0.888 24.969 1 27.39 958 ARG A O 1
ATOM 7596 N N . ASP A 1 959 ? -18.969 -1.113 24.453 1 23.03 959 ASP A N 1
ATOM 7597 C CA . ASP A 1 959 ? -18.625 -2.287 23.656 1 23.03 959 ASP A CA 1
ATOM 7598 C C . ASP A 1 959 ? -17.484 -1.979 22.688 1 23.03 959 ASP A C 1
ATOM 7600 O O . ASP A 1 959 ? -17.688 -1.305 21.672 1 23.03 959 ASP A O 1
ATOM 7604 N N . GLU A 1 960 ? -16.469 -1.655 23.125 1 26.05 960 GLU A N 1
ATOM 7605 C CA . GLU A 1 960 ? -15.125 -1.679 22.562 1 26.05 960 GLU A CA 1
ATOM 7606 C C . GLU A 1 960 ? -14.984 -2.771 21.516 1 26.05 960 GLU A C 1
ATOM 7608 O O . GLU A 1 960 ? -13.961 -2.861 20.844 1 26.05 960 GLU A O 1
ATOM 7613 N N . ASP A 1 961 ? -15.875 -3.756 21.641 1 24.41 961 ASP A N 1
ATOM 7614 C CA . ASP A 1 961 ? -15.852 -4.809 20.641 1 24.41 961 ASP A CA 1
ATOM 7615 C C . ASP A 1 961 ? -16.391 -4.305 19.297 1 24.41 961 ASP A C 1
ATOM 7617 O O . ASP A 1 961 ? -16.266 -4.973 18.281 1 24.41 961 ASP A O 1
ATOM 7621 N N . ILE A 1 962 ? -17.453 -3.402 19.391 1 24.12 962 ILE A N 1
ATOM 7622 C CA . ILE A 1 962 ? -17.859 -2.975 18.062 1 24.12 962 ILE A CA 1
ATOM 7623 C C . ILE A 1 962 ? -16.812 -2.025 17.484 1 24.12 962 ILE A C 1
ATOM 7625 O O . ILE A 1 962 ? -16.875 -1.661 16.297 1 24.12 962 ILE A O 1
ATOM 7629 N N . ARG A 1 963 ? -16.188 -1.143 18.266 1 27.36 963 ARG A N 1
ATOM 7630 C CA . ARG A 1 963 ? -15.125 -0.391 17.594 1 27.36 963 ARG A CA 1
ATOM 7631 C C . ARG A 1 963 ? -14.062 -1.327 17.031 1 27.36 963 ARG A C 1
ATOM 7633 O O . ARG A 1 963 ? -13.188 -0.896 16.281 1 27.36 963 ARG A O 1
ATOM 7640 N N . GLU A 1 964 ? -13.836 -2.391 17.797 1 26.64 964 GLU A N 1
ATOM 7641 C CA . GLU A 1 964 ? -12.812 -3.26 17.219 1 26.64 964 GLU A CA 1
ATOM 7642 C C . GLU A 1 964 ? -13.227 -3.783 15.852 1 26.64 964 GLU A C 1
ATOM 7644 O O . GLU A 1 964 ? -12.383 -4.098 15.016 1 26.64 964 GLU A O 1
ATOM 7649 N N . ASP A 1 965 ? -14.5 -4.238 15.781 1 24.2 965 ASP A N 1
ATOM 7650 C CA . ASP A 1 965 ? -14.797 -4.898 14.516 1 24.2 965 ASP A CA 1
ATOM 7651 C C . ASP A 1 965 ? -14.922 -3.885 13.375 1 24.2 965 ASP A C 1
ATOM 7653 O O . ASP A 1 965 ? -14.586 -4.184 12.227 1 24.2 965 ASP A O 1
ATOM 7657 N N . SER A 1 966 ? -15.961 -2.99 13.523 1 25.34 966 SER A N 1
ATOM 7658 C CA . SER A 1 966 ? -16.297 -2.266 12.305 1 25.34 966 SER A CA 1
ATOM 7659 C C . SER A 1 966 ? -15.297 -1.156 12.016 1 25.34 966 SER A C 1
ATOM 7661 O O . SER A 1 966 ? -15.422 -0.429 11.031 1 25.34 966 SER A O 1
ATOM 7663 N N . GLY A 1 967 ? -14.977 -0.409 13.055 1 24.88 967 GLY A N 1
ATOM 7664 C CA . GLY A 1 967 ? -14.258 0.812 12.719 1 24.88 967 GLY A CA 1
ATOM 7665 C C . GLY A 1 967 ? -13 0.562 11.914 1 24.88 967 GLY A C 1
ATOM 7666 O O . GLY A 1 967 ? -12.281 -0.412 12.156 1 24.88 967 GLY A O 1
ATOM 7667 N N . SER A 1 968 ? -13.141 1.025 10.75 1 26.34 968 SER A N 1
ATOM 7668 C CA . SER A 1 968 ? -12.055 1.024 9.773 1 26.34 968 SER A CA 1
ATOM 7669 C C . SER A 1 968 ? -10.742 1.463 10.414 1 26.34 968 SER A C 1
ATOM 7671 O O . SER A 1 968 ? -10.688 2.492 11.094 1 26.34 968 SER A O 1
ATOM 7673 N N . ASP A 1 969 ? -10.031 0.563 10.852 1 26.48 969 ASP A N 1
ATOM 7674 C CA . ASP A 1 969 ? -8.617 0.705 11.203 1 26.48 969 ASP A CA 1
ATOM 7675 C C . ASP A 1 969 ? -7.996 1.906 10.492 1 26.48 969 ASP A C 1
ATOM 7677 O O . ASP A 1 969 ? -6.781 2.109 10.555 1 26.48 969 ASP A O 1
ATOM 7681 N N . TRP A 1 970 ? -8.812 2.514 9.703 1 24.02 970 TRP A N 1
ATOM 7682 C CA . TRP A 1 970 ? -8.32 3.695 9 1 24.02 970 TRP A CA 1
ATOM 7683 C C . TRP A 1 970 ? -8.258 4.898 9.938 1 24.02 970 TRP A C 1
ATOM 7685 O O . TRP A 1 970 ? -7.484 5.828 9.711 1 24.02 970 TRP A O 1
ATOM 7695 N N . GLU A 1 971 ? -9.195 5.043 10.906 1 26.38 971 GLU A N 1
ATOM 7696 C CA . GLU A 1 971 ? -9.086 6.242 11.734 1 26.38 971 GLU A CA 1
ATOM 7697 C C . GLU A 1 971 ? -7.809 6.219 12.57 1 26.38 971 GLU A C 1
ATOM 7699 O O . GLU A 1 971 ? -7.215 7.266 12.836 1 26.38 971 GLU A O 1
ATOM 7704 N N . ALA A 1 972 ? -7.52 5.062 13.07 1 26.89 972 ALA A N 1
ATOM 7705 C CA . ALA A 1 972 ? -6.273 5.023 13.836 1 26.89 972 ALA A CA 1
ATOM 7706 C C . ALA A 1 972 ? -5.078 5.367 12.945 1 26.89 972 ALA A C 1
ATOM 7708 O O . ALA A 1 972 ? -4.074 5.895 13.422 1 26.89 972 ALA A O 1
ATOM 7709 N N . PHE A 1 973 ? -5.227 4.957 11.711 1 25.47 973 PHE A N 1
ATOM 7710 C CA . PHE A 1 973 ? -4.113 5.352 10.859 1 25.47 973 PHE A CA 1
ATOM 7711 C C . PHE A 1 973 ? -4.129 6.852 10.609 1 25.47 973 PHE A C 1
ATOM 7713 O O . PHE A 1 973 ? -3.078 7.461 10.391 1 25.47 973 PHE A O 1
ATOM 7720 N N . ALA A 1 974 ? -5.32 7.43 10.523 1 26.11 974 ALA A N 1
ATOM 7721 C CA . ALA A 1 974 ? -5.328 8.875 10.281 1 26.11 974 ALA A CA 1
ATOM 7722 C C . ALA A 1 974 ? -4.777 9.633 11.484 1 26.11 974 ALA A C 1
ATOM 7724 O O . ALA A 1 974 ? -4.191 10.703 11.336 1 26.11 974 ALA A O 1
ATOM 7725 N N . ALA A 1 975 ? -5.23 9.172 12.656 1 26.22 975 ALA A N 1
ATOM 7726 C CA . ALA A 1 975 ? -4.699 9.945 13.773 1 26.22 975 ALA A CA 1
ATOM 7727 C C . ALA A 1 975 ? -3.174 9.906 13.797 1 26.22 975 ALA A C 1
ATOM 7729 O O . ALA A 1 975 ? -2.523 10.891 14.141 1 26.22 975 ALA A O 1
ATOM 7730 N N . ASP A 1 976 ? -2.682 8.719 13.492 1 26.59 976 ASP A N 1
ATOM 7731 C CA . ASP A 1 976 ? -1.24 8.617 13.695 1 26.59 976 ASP A CA 1
ATOM 7732 C C . ASP A 1 976 ? -0.482 9.469 12.68 1 26.59 976 ASP A C 1
ATOM 7734 O O . ASP A 1 976 ? 0.69 9.789 12.883 1 26.59 976 ASP A O 1
ATOM 7738 N N . ASP A 1 977 ? -1.042 9.586 11.531 1 25.23 977 ASP A N 1
ATOM 7739 C CA . ASP A 1 977 ? -0.175 10.469 10.758 1 25.23 977 ASP A CA 1
ATOM 7740 C C . ASP A 1 977 ? -0.258 11.906 11.273 1 25.23 977 ASP A C 1
ATOM 7742 O O . ASP A 1 977 ? 0.384 12.805 10.727 1 25.23 977 ASP A O 1
ATOM 7746 N N . LEU A 1 978 ? -1.521 12.242 11.883 1 24.09 978 LEU A N 1
ATOM 7747 C CA . LEU A 1 978 ? -1.314 13.578 12.422 1 24.09 978 LEU A CA 1
ATOM 7748 C C . LEU A 1 978 ? -0.396 13.539 13.633 1 24.09 978 LEU A C 1
ATOM 7750 O O . LEU A 1 978 ? -0.549 12.68 14.508 1 24.09 978 LEU A O 1
ATOM 7754 N N . GLY A 1 979 ? 0.82 13.602 13.562 1 22.61 979 GLY A N 1
ATOM 7755 C CA . GLY A 1 979 ? 1.843 13.938 14.539 1 22.61 979 GLY A CA 1
ATOM 7756 C C . GLY A 1 979 ? 1.286 14.625 15.781 1 22.61 979 GLY A C 1
ATOM 7757 O O . GLY A 1 979 ? 2.01 15.328 16.484 1 22.61 979 GLY A O 1
ATOM 7758 N N . MET A 1 980 ? -0.087 14.875 15.812 1 22.89 980 MET A N 1
ATOM 7759 C CA . MET A 1 980 ? -0.322 15.57 17.078 1 22.89 980 MET A CA 1
ATOM 7760 C C . MET A 1 980 ? -0.089 14.641 18.266 1 22.89 980 MET A C 1
ATOM 7762 O O . MET A 1 980 ? -0.748 13.609 18.391 1 22.89 980 MET A O 1
ATOM 7766 N N . GLY A 1 981 ? 1.147 14.422 18.641 1 21.36 981 GLY A N 1
ATOM 7767 C CA . GLY A 1 981 ? 1.573 13.961 19.953 1 21.36 981 GLY A CA 1
ATOM 7768 C C . GLY A 1 981 ? 0.626 14.375 21.078 1 21.36 981 GLY A C 1
ATOM 7769 O O . GLY A 1 981 ? 0.1 15.484 21.062 1 21.36 981 GLY A O 1
ATOM 7770 N N . GLU A 1 982 ? -0.361 13.547 21.406 1 21.64 982 GLU A N 1
ATOM 7771 C CA . GLU A 1 982 ? -0.825 13.961 22.734 1 21.64 982 GLU A CA 1
ATOM 7772 C C . GLU A 1 982 ? 0.336 14.43 23.594 1 21.64 982 GLU A C 1
ATOM 7774 O O . GLU A 1 982 ? 1.437 13.883 23.531 1 21.64 982 GLU A O 1
ATOM 7779 N N . PRO A 1 983 ? 0.344 15.641 24.078 1 21.31 983 PRO A N 1
ATOM 7780 C CA . PRO A 1 983 ? 1.374 16.031 25.047 1 21.31 983 PRO A CA 1
ATOM 7781 C C . PRO A 1 983 ? 1.591 14.984 26.125 1 21.31 983 PRO A C 1
ATOM 7783 O O . PRO A 1 983 ? 0.633 14.359 26.594 1 21.31 983 PRO A O 1
ATOM 7786 N N . GLU A 1 984 ? 2.627 14.164 26 1 19.89 984 GLU A N 1
ATOM 7787 C CA . GLU A 1 984 ? 3.076 13.547 27.25 1 19.89 984 GLU A CA 1
ATOM 7788 C C . GLU A 1 984 ? 2.824 14.469 28.438 1 19.89 984 GLU A C 1
ATOM 7790 O O . GLU A 1 984 ? 3.367 15.578 28.5 1 19.89 984 GLU A O 1
ATOM 7795 N N . VAL A 1 985 ? 1.63 14.422 29 1 19.5 985 VAL A N 1
ATOM 7796 C CA . VAL A 1 985 ? 1.653 14.727 30.422 1 19.5 985 VAL A CA 1
ATOM 7797 C C . VAL A 1 985 ? 2.787 13.961 31.094 1 19.5 985 VAL A C 1
ATOM 7799 O O . VAL A 1 985 ? 3.057 12.805 30.75 1 19.5 985 VAL A O 1
ATOM 7802 N N . LEU A 1 986 ? 3.715 14.609 31.812 1 19.64 986 LEU A N 1
ATOM 7803 C CA . LEU A 1 986 ? 4.734 14.352 32.812 1 19.64 986 LEU A CA 1
ATOM 7804 C C . LEU A 1 986 ? 4.242 13.312 33.844 1 19.64 986 LEU A C 1
ATOM 7806 O O . LEU A 1 986 ? 3.445 13.633 34.719 1 19.64 986 LEU A O 1
ATOM 7810 N N . ARG A 1 987 ? 3.801 12.164 33.406 1 17.77 987 ARG A N 1
ATOM 7811 C CA . ARG A 1 987 ? 3.738 11.289 34.594 1 17.77 987 ARG A CA 1
ATOM 7812 C C . ARG A 1 987 ? 5.098 11.195 35.281 1 17.77 987 ARG A C 1
ATOM 7814 O O . ARG A 1 987 ? 6.102 10.883 34.625 1 17.77 987 ARG A O 1
ATOM 7821 N N . THR A 1 988 ? 5.309 11.883 36.406 1 18.52 988 THR A N 1
ATOM 7822 C CA . THR A 1 988 ? 6.223 11.828 37.531 1 18.52 988 THR A CA 1
ATOM 7823 C C . THR A 1 988 ? 6.434 10.391 38 1 18.52 988 THR A C 1
ATOM 7825 O O . THR A 1 988 ? 5.566 9.539 37.781 1 18.52 988 THR A O 1
ATOM 7828 N N . GLN A 1 989 ? 7.719 9.93 38.094 1 17.62 989 GLN A N 1
ATOM 7829 C CA . GLN A 1 989 ? 8.469 8.992 38.938 1 17.62 989 GLN A CA 1
ATOM 7830 C C . GLN A 1 989 ? 7.863 8.891 40.312 1 17.62 989 GLN A C 1
ATOM 7832 O O . GLN A 1 989 ? 8.32 8.102 41.156 1 17.62 989 GLN A O 1
ATOM 7837 N N . ASN A 1 990 ? 6.91 9.625 40.844 1 18 990 ASN A N 1
ATOM 7838 C CA . ASN A 1 990 ? 6.812 9.539 42.312 1 18 990 ASN A CA 1
ATOM 7839 C C . ASN A 1 990 ? 6.137 8.242 42.75 1 18 990 ASN A C 1
ATOM 7841 O O . ASN A 1 990 ? 5.754 8.102 43.906 1 18 990 ASN A O 1
ATOM 7845 N N . GLU A 1 991 ? 5.523 7.297 42.125 1 17.17 991 GLU A N 1
ATOM 7846 C CA . GLU A 1 991 ? 5.07 6.277 43.062 1 17.17 991 GLU A CA 1
ATOM 7847 C C . GLU A 1 991 ? 6.242 5.457 43.594 1 17.17 991 GLU A C 1
ATOM 7849 O O . GLU A 1 991 ? 6.707 4.531 42.938 1 17.17 991 GLU A O 1
ATOM 7854 N N . LYS A 1 992 ? 7.383 6.102 44.188 1 17.33 992 LYS A N 1
ATOM 7855 C CA . LYS A 1 992 ? 8 5.602 45.406 1 17.33 992 LYS A CA 1
ATOM 7856 C C . LYS A 1 992 ? 6.957 5.336 46.5 1 17.33 992 LYS A C 1
ATOM 7858 O O . LYS A 1 992 ? 6.906 4.238 47.062 1 17.33 992 LYS A O 1
ATOM 7863 N N . GLY A 1 993 ? 6.699 6.305 47.594 1 18.16 993 GLY A N 1
ATOM 7864 C CA . GLY A 1 993 ? 6.438 6.164 49.031 1 18.16 993 GLY A CA 1
ATOM 7865 C C . GLY A 1 993 ? 5.023 5.715 49.344 1 18.16 993 GLY A C 1
ATOM 7866 O O . GLY A 1 993 ? 4.812 4.824 50.156 1 18.16 993 GLY A O 1
ATOM 7867 N N . LEU A 1 994 ? 3.809 6.047 49.281 1 18.81 994 LEU A N 1
ATOM 7868 C CA . LEU A 1 994 ? 2.979 5.246 50.156 1 18.81 994 LEU A CA 1
ATOM 7869 C C . LEU A 1 994 ? 2.619 3.912 49.531 1 18.81 994 LEU A C 1
ATOM 7871 O O . LEU A 1 994 ? 2.357 3.852 48.312 1 18.81 994 LEU A O 1
ATOM 7875 N N . ASN B 1 1 ? -3.896 4.238 -27.875 1 64.88 1 ASN B N 1
ATOM 7876 C CA . ASN B 1 1 ? -4.316 2.898 -27.469 1 64.88 1 ASN B CA 1
ATOM 7877 C C . ASN B 1 1 ? -5.387 2.348 -28.406 1 64.88 1 ASN B C 1
ATOM 7879 O O . ASN B 1 1 ? -6.578 2.533 -28.172 1 64.88 1 ASN B O 1
ATOM 7883 N N . ASP B 1 2 ? -5.078 1.815 -29.531 1 75.81 2 ASP B N 1
ATOM 7884 C CA . ASP B 1 2 ? -5.91 1.386 -30.641 1 75.81 2 ASP B CA 1
ATOM 7885 C C . ASP B 1 2 ? -6.934 0.344 -30.203 1 75.81 2 ASP B C 1
ATOM 7887 O O . ASP B 1 2 ? -8.094 0.38 -30.625 1 75.81 2 ASP B O 1
ATOM 7891 N N . TYR B 1 3 ? -6.629 -0.445 -29.25 1 85.31 3 TYR B N 1
ATOM 7892 C CA . TYR B 1 3 ? -7.547 -1.48 -28.797 1 85.31 3 TYR B CA 1
ATOM 7893 C C . TYR B 1 3 ? -8.711 -0.872 -28.016 1 85.31 3 TYR B C 1
ATOM 7895 O O . TYR B 1 3 ? -9.859 -1.291 -28.172 1 85.31 3 TYR B O 1
ATOM 7903 N N . MET B 1 4 ? -8.469 0.193 -27.297 1 88.94 4 MET B N 1
ATOM 7904 C CA . MET B 1 4 ? -9.516 0.834 -26.5 1 88.94 4 MET B CA 1
ATOM 7905 C C . MET B 1 4 ? -10.445 1.644 -27.406 1 88.94 4 MET B C 1
ATOM 7907 O O . MET B 1 4 ? -11.656 1.699 -27.156 1 88.94 4 MET B O 1
ATOM 7911 N N . LYS B 1 5 ? -9.891 2.254 -28.453 1 89.25 5 LYS B N 1
ATOM 7912 C CA . LYS B 1 5 ? -10.688 3.02 -29.406 1 89.25 5 LYS B CA 1
ATOM 7913 C C . LYS B 1 5 ? -11.664 2.117 -30.172 1 89.25 5 LYS B C 1
ATOM 7915 O O . LYS B 1 5 ? -12.828 2.471 -30.359 1 89.25 5 LYS B O 1
ATOM 7920 N N . ASP B 1 6 ? -11.164 0.967 -30.547 1 89 6 ASP B N 1
ATOM 7921 C CA . ASP B 1 6 ? -12.008 0.009 -31.25 1 89 6 ASP B CA 1
ATOM 7922 C C . ASP B 1 6 ? -13.109 -0.526 -30.344 1 89 6 ASP B C 1
ATOM 7924 O O . ASP B 1 6 ? -14.242 -0.722 -30.797 1 89 6 ASP B O 1
ATOM 7928 N N . TRP B 1 7 ? -12.789 -0.722 -29.109 1 93 7 TRP B N 1
ATOM 7929 C CA . TRP B 1 7 ? -13.734 -1.286 -28.156 1 93 7 TRP B CA 1
ATOM 7930 C C . TRP B 1 7 ? -14.883 -0.319 -27.891 1 93 7 TRP B C 1
ATOM 7932 O O . TRP B 1 7 ? -16.016 -0.743 -27.656 1 93 7 TRP B O 1
ATOM 7942 N N . LEU B 1 8 ? -14.664 1.015 -28.016 1 91.12 8 LEU B N 1
ATOM 7943 C CA . LEU B 1 8 ? -15.68 2.027 -27.75 1 91.12 8 LEU B CA 1
ATOM 7944 C C . LEU B 1 8 ? -16.844 1.898 -28.719 1 91.12 8 LEU B C 1
ATOM 7946 O O . LEU B 1 8 ? -17.984 2.268 -28.406 1 91.12 8 LEU B O 1
ATOM 7950 N N . HIS B 1 9 ? -16.562 1.264 -29.844 1 90.5 9 HIS B N 1
ATOM 7951 C CA . HIS B 1 9 ? -17.594 1.132 -30.859 1 90.5 9 HIS B CA 1
ATOM 7952 C C . HIS B 1 9 ? -18.469 -0.089 -30.594 1 90.5 9 HIS B C 1
ATOM 7954 O O . HIS B 1 9 ? -19.578 -0.189 -31.125 1 90.5 9 HIS B O 1
ATOM 7960 N N . ILE B 1 10 ? -17.953 -0.952 -29.781 1 93.12 10 ILE B N 1
ATOM 7961 C CA . ILE B 1 10 ? -18.703 -2.199 -29.641 1 93.12 10 ILE B CA 1
ATOM 7962 C C . ILE B 1 10 ? -19.047 -2.428 -28.172 1 93.12 10 ILE B C 1
ATOM 7964 O O . ILE B 1 10 ? -19.609 -3.469 -27.812 1 93.12 10 ILE B O 1
ATOM 7968 N N . TYR B 1 11 ? -18.781 -1.552 -27.25 1 92.94 11 TYR B N 1
ATOM 7969 C CA . TYR B 1 11 ? -18.938 -1.801 -25.828 1 92.94 11 TYR B CA 1
ATOM 7970 C C . TYR B 1 11 ? -20.406 -2.064 -25.484 1 92.94 11 TYR B C 1
ATOM 7972 O O . TYR B 1 11 ? -20.703 -2.83 -24.562 1 92.94 11 TYR B O 1
ATOM 7980 N N . GLN B 1 12 ? -21.328 -1.426 -26.219 1 92.88 12 GLN B N 1
ATOM 7981 C CA . GLN B 1 12 ? -22.75 -1.643 -25.969 1 92.88 12 GLN B CA 1
ATOM 7982 C C . GLN B 1 12 ? -23.141 -3.088 -26.25 1 92.88 12 GLN B C 1
ATOM 7984 O O . GLN B 1 12 ? -23.969 -3.668 -25.547 1 92.88 12 GLN B O 1
ATOM 7989 N N . LYS B 1 13 ? -22.562 -3.564 -27.312 1 93.19 13 LYS B N 1
ATOM 7990 C CA . LYS B 1 13 ? -22.797 -4.969 -27.625 1 93.19 13 LYS B CA 1
ATOM 7991 C C . LYS B 1 13 ? -22.297 -5.875 -26.5 1 93.19 13 LYS B C 1
ATOM 7993 O O . LYS B 1 13 ? -22.969 -6.82 -26.094 1 93.19 13 LYS B O 1
ATOM 7998 N N . TYR B 1 14 ? -21.078 -5.648 -26.047 1 95.25 14 TYR B N 1
ATOM 7999 C CA . TYR B 1 14 ? -20.516 -6.406 -24.938 1 95.25 14 TYR B CA 1
ATOM 8000 C C . TYR B 1 14 ? -21.375 -6.293 -23.688 1 95.25 14 TYR B C 1
ATOM 8002 O O . TYR B 1 14 ? -21.609 -7.281 -23 1 95.25 14 TYR B O 1
ATOM 8010 N N . LEU B 1 15 ? -21.906 -5.062 -23.422 1 94.94 15 LEU B N 1
ATOM 8011 C CA . LEU B 1 15 ? -22.766 -4.824 -22.266 1 94.94 15 LEU B CA 1
ATOM 8012 C C . LEU B 1 15 ? -24.031 -5.664 -22.359 1 94.94 15 LEU B C 1
ATOM 8014 O O . LEU B 1 15 ? -24.453 -6.273 -21.375 1 94.94 15 LEU B O 1
ATOM 8018 N N . ASN B 1 16 ? -24.562 -5.75 -23.5 1 92.69 16 ASN B N 1
ATOM 8019 C CA . ASN B 1 16 ? -25.781 -6.531 -23.703 1 92.69 16 ASN B CA 1
ATOM 8020 C C . ASN B 1 16 ? -25.531 -8.023 -23.484 1 92.69 16 ASN B C 1
ATOM 8022 O O . ASN B 1 16 ? -26.359 -8.703 -22.875 1 92.69 16 ASN B O 1
ATOM 8026 N N . VAL B 1 17 ? -24.422 -8.492 -23.984 1 93.44 17 VAL B N 1
ATOM 8027 C CA . VAL B 1 17 ? -24.094 -9.906 -23.844 1 93.44 17 VAL B CA 1
ATOM 8028 C C . VAL B 1 17 ? -23.844 -10.234 -22.359 1 93.44 17 VAL B C 1
ATOM 8030 O O . VAL B 1 17 ? -24.297 -11.281 -21.875 1 93.44 17 VAL B O 1
ATOM 8033 N N . VAL B 1 18 ? -23.188 -9.367 -21.656 1 93.19 18 VAL B N 1
ATOM 8034 C CA . VAL B 1 18 ? -22.922 -9.562 -20.234 1 93.19 18 VAL B CA 1
ATOM 8035 C C . VAL B 1 18 ? -24.234 -9.602 -19.469 1 93.19 18 VAL B C 1
ATOM 8037 O O . VAL B 1 18 ? -24.422 -10.422 -18.562 1 93.19 18 VAL B O 1
ATOM 8040 N N . LEU B 1 19 ? -25.172 -8.766 -19.844 1 92.31 19 LEU B N 1
ATOM 8041 C CA . LEU B 1 19 ? -26.469 -8.703 -19.172 1 92.31 19 LEU B CA 1
ATOM 8042 C C . LEU B 1 19 ? -27.297 -9.938 -19.469 1 92.31 19 LEU B C 1
ATOM 8044 O O . LEU B 1 19 ? -28.156 -10.32 -18.672 1 92.31 19 LEU B O 1
ATOM 8048 N N . ASP B 1 20 ? -27.047 -10.57 -20.609 1 91.44 20 ASP B N 1
ATOM 8049 C CA . ASP B 1 20 ? -27.797 -11.758 -21 1 91.44 20 ASP B CA 1
ATOM 8050 C C . ASP B 1 20 ? -27.625 -12.883 -19.984 1 91.44 20 ASP B C 1
ATOM 8052 O O . ASP B 1 20 ? -28.484 -13.758 -19.875 1 91.44 20 ASP B O 1
ATOM 8056 N N . ALA B 1 21 ? -26.547 -12.812 -19.234 1 89.06 21 ALA B N 1
ATOM 8057 C CA . ALA B 1 21 ? -26.297 -13.82 -18.203 1 89.06 21 ALA B CA 1
ATOM 8058 C C . ALA B 1 21 ? -27.312 -13.711 -17.078 1 89.06 21 ALA B C 1
ATOM 8060 O O . ALA B 1 21 ? -27.469 -14.641 -16.281 1 89.06 21 ALA B O 1
ATOM 8061 N N . GLN B 1 22 ? -28.078 -12.586 -17.047 1 91.75 22 GLN B N 1
ATOM 8062 C CA . GLN B 1 22 ? -29.047 -12.359 -15.984 1 91.75 22 GLN B CA 1
ATOM 8063 C C . GLN B 1 22 ? -30.438 -12.867 -16.391 1 91.75 22 GLN B C 1
ATOM 8065 O O . GLN B 1 22 ? -31.359 -12.859 -15.586 1 91.75 22 GLN B O 1
ATOM 8070 N N . ALA B 1 23 ? -30.516 -13.414 -17.609 1 91.38 23 ALA B N 1
ATOM 8071 C CA . ALA B 1 23 ? -31.812 -13.867 -18.125 1 91.38 23 ALA B CA 1
ATOM 8072 C C . ALA B 1 23 ? -32.312 -15.086 -17.359 1 91.38 23 ALA B C 1
ATOM 8074 O O . ALA B 1 23 ? -31.531 -15.797 -16.734 1 91.38 23 ALA B O 1
ATOM 8075 N N . PRO B 1 24 ? -33.625 -15.266 -17.375 1 90.19 24 PRO B N 1
ATOM 8076 C CA . PRO B 1 24 ? -34.156 -16.469 -16.75 1 90.19 24 PRO B CA 1
ATOM 8077 C C . PRO B 1 24 ? -33.5 -17.75 -17.281 1 90.19 24 PRO B C 1
ATOM 8079 O O . PRO B 1 24 ? -33.25 -17.844 -18.484 1 90.19 24 PRO B O 1
ATOM 8082 N N . PRO B 1 25 ? -33.25 -18.594 -16.297 1 85.25 25 PRO B N 1
ATOM 8083 C CA . PRO B 1 25 ? -32.594 -19.828 -16.734 1 85.25 25 PRO B CA 1
ATOM 8084 C C . PRO B 1 25 ? -33.5 -20.672 -17.656 1 85.25 25 PRO B C 1
ATOM 8086 O O . PRO B 1 25 ? -34.719 -20.688 -17.5 1 85.25 25 PRO B O 1
ATOM 8089 N N . SER B 1 26 ? -32.812 -21.25 -18.547 1 81.44 26 SER B N 1
ATOM 8090 C CA . SER B 1 26 ? -33.531 -22.188 -19.422 1 81.44 26 SER B CA 1
ATOM 8091 C C . SER B 1 26 ? -33.625 -23.578 -18.797 1 81.44 26 SER B C 1
ATOM 8093 O O . SER B 1 26 ? -33.875 -23.703 -17.594 1 81.44 26 SER B O 1
ATOM 8095 N N . VAL B 1 27 ? -33.219 -24.578 -19.5 1 89.19 27 VAL B N 1
ATOM 8096 C CA . VAL B 1 27 ? -33.312 -25.969 -19.078 1 89.19 27 VAL B CA 1
ATOM 8097 C C . VAL B 1 27 ? -32.031 -26.359 -18.328 1 89.19 27 VAL B C 1
ATOM 8099 O O . VAL B 1 27 ? -30.984 -25.734 -18.5 1 89.19 27 VAL B O 1
ATOM 8102 N N . CYS B 1 28 ? -32.25 -27.203 -17.266 1 93.56 28 CYS B N 1
ATOM 8103 C CA . CYS B 1 28 ? -31.109 -27.781 -16.594 1 93.56 28 CYS B CA 1
ATOM 8104 C C . CYS B 1 28 ? -30.125 -28.391 -17.578 1 93.56 28 CYS B C 1
ATOM 8106 O O . CYS B 1 28 ? -30.516 -29.203 -18.422 1 93.56 28 CYS B O 1
ATOM 8108 N N . GLN B 1 29 ? -28.953 -28.062 -17.578 1 90.5 29 GLN B N 1
ATOM 8109 C CA . GLN B 1 29 ? -27.953 -28.469 -18.562 1 90.5 29 GLN B CA 1
ATOM 8110 C C . GLN B 1 29 ? -27.469 -29.891 -18.297 1 90.5 29 GLN B C 1
ATOM 8112 O O . GLN B 1 29 ? -26.766 -30.484 -19.125 1 90.5 29 GLN B O 1
ATOM 8117 N N . SER B 1 30 ? -27.859 -30.484 -17.141 1 90.56 30 SER B N 1
ATOM 8118 C CA . SER B 1 30 ? -27.484 -31.859 -16.828 1 90.56 30 SER B CA 1
ATOM 8119 C C . SER B 1 30 ? -28.609 -32.844 -17.156 1 90.56 30 SER B C 1
ATOM 8121 O O . SER B 1 30 ? -28.375 -33.906 -17.719 1 90.56 30 SER B O 1
ATOM 8123 N N . CYS B 1 31 ? -29.922 -32.531 -16.797 1 92.25 31 CYS B N 1
ATOM 8124 C CA . CYS B 1 31 ? -31.016 -33.469 -16.969 1 92.25 31 CYS B CA 1
ATOM 8125 C C . CYS B 1 31 ? -32.094 -32.906 -17.875 1 92.25 31 CYS B C 1
ATOM 8127 O O . CYS B 1 31 ? -33.125 -33.562 -18.094 1 92.25 31 CYS B O 1
ATOM 8129 N N . ASP B 1 32 ? -32.125 -31.672 -18.297 1 89.81 32 ASP B N 1
ATOM 8130 C CA . ASP B 1 32 ? -33 -31 -19.25 1 89.81 32 ASP B CA 1
ATOM 8131 C C . ASP B 1 32 ? -34.344 -30.672 -18.625 1 89.81 32 ASP B C 1
ATOM 8133 O O . ASP B 1 32 ? -35.312 -30.344 -19.328 1 89.81 32 ASP B O 1
ATOM 8137 N N . CYS B 1 33 ? -34.344 -30.75 -17.312 1 89.25 33 CYS B N 1
ATOM 8138 C CA . CYS B 1 33 ? -35.594 -30.328 -16.656 1 89.25 33 CYS B CA 1
ATOM 8139 C C . CYS B 1 33 ? -35.75 -28.828 -16.734 1 89.25 33 CYS B C 1
ATOM 8141 O O . CYS B 1 33 ? -34.75 -28.078 -16.781 1 89.25 33 CYS B O 1
ATOM 8143 N N . ASP B 1 34 ? -36.969 -28.344 -16.906 1 84.19 34 ASP B N 1
ATOM 8144 C CA . ASP B 1 34 ? -37.281 -26.922 -17.047 1 84.19 34 ASP B CA 1
ATOM 8145 C C . ASP B 1 34 ? -38.156 -26.453 -15.883 1 84.19 34 ASP B C 1
ATOM 8147 O O . ASP B 1 34 ? -39.188 -27.031 -15.602 1 84.19 34 ASP B O 1
ATOM 8151 N N . PRO B 1 35 ? -37.719 -25.484 -15.219 1 84.75 35 PRO B N 1
ATOM 8152 C CA . PRO B 1 35 ? -36.531 -24.656 -15.398 1 84.75 35 PRO B CA 1
ATOM 8153 C C . PRO B 1 35 ? -35.375 -25.078 -14.492 1 84.75 35 PRO B C 1
ATOM 8155 O O . PRO B 1 35 ? -35.562 -25.844 -13.547 1 84.75 35 PRO B O 1
ATOM 8158 N N . ALA B 1 36 ? -34.188 -24.562 -14.859 1 92.25 36 ALA B N 1
ATOM 8159 C CA . ALA B 1 36 ? -33.094 -24.656 -13.922 1 92.25 36 ALA B CA 1
ATOM 8160 C C . ALA B 1 36 ? -33.312 -23.75 -12.711 1 92.25 36 ALA B C 1
ATOM 8162 O O . ALA B 1 36 ? -33.938 -22.703 -12.82 1 92.25 36 ALA B O 1
ATOM 8163 N N . ASP B 1 37 ? -32.844 -24.125 -11.609 1 92.44 37 ASP B N 1
ATOM 8164 C CA . ASP B 1 37 ? -33.062 -23.406 -10.359 1 92.44 37 ASP B CA 1
ATOM 8165 C C . ASP B 1 37 ? -31.828 -22.594 -9.961 1 92.44 37 ASP B C 1
ATOM 8167 O O . ASP B 1 37 ? -31.938 -21.562 -9.305 1 92.44 37 ASP B O 1
ATOM 8171 N N . TYR B 1 38 ? -30.703 -23.141 -10.328 1 94.25 38 TYR B N 1
ATOM 8172 C CA . TYR B 1 38 ? -29.438 -22.578 -9.859 1 94.25 38 TYR B CA 1
ATOM 8173 C C . TYR B 1 38 ? -28.5 -22.281 -11.023 1 94.25 38 TYR B C 1
ATOM 8175 O O . TYR B 1 38 ? -28.625 -22.891 -12.086 1 94.25 38 TYR B O 1
ATOM 8183 N N . ARG B 1 39 ? -27.672 -21.375 -10.836 1 94.75 39 ARG B N 1
ATOM 8184 C CA . ARG B 1 39 ? -26.516 -21.156 -11.703 1 94.75 39 ARG B CA 1
ATOM 8185 C C . ARG B 1 39 ? -25.219 -21.141 -10.891 1 94.75 39 ARG B C 1
ATOM 8187 O O . ARG B 1 39 ? -25.141 -20.5 -9.844 1 94.75 39 ARG B O 1
ATOM 8194 N N . CYS B 1 40 ? -24.281 -21.969 -11.281 1 95.94 40 CYS B N 1
ATOM 8195 C CA . CYS B 1 40 ? -22.969 -21.953 -10.648 1 95.94 40 CYS B CA 1
ATOM 8196 C C . CYS B 1 40 ? -22.047 -20.938 -11.312 1 95.94 40 CYS B C 1
ATOM 8198 O O . CYS B 1 40 ? -21.969 -20.875 -12.539 1 95.94 40 CYS B O 1
ATOM 8200 N N . LEU B 1 41 ? -21.328 -20.156 -10.594 1 94.12 41 LEU B N 1
ATOM 8201 C CA . LEU B 1 41 ? -20.5 -19.078 -11.109 1 94.12 41 LEU B CA 1
ATOM 8202 C C . LEU B 1 41 ? -19.078 -19.562 -11.406 1 94.12 41 LEU B C 1
ATOM 8204 O O . LEU B 1 41 ? -18.266 -18.828 -11.969 1 94.12 41 LEU B O 1
ATOM 8208 N N . GLU B 1 42 ? -18.797 -20.859 -11.141 1 93.94 42 GLU B N 1
ATOM 8209 C CA . GLU B 1 42 ? -17.438 -21.375 -11.273 1 93.94 42 GLU B CA 1
ATOM 8210 C C . GLU B 1 42 ? -17.359 -22.5 -12.297 1 93.94 42 GLU B C 1
ATOM 8212 O O . GLU B 1 42 ? -16.312 -22.75 -12.883 1 93.94 42 GLU B O 1
ATOM 8217 N N . CYS B 1 43 ? -18.453 -23.125 -12.492 1 94.31 43 CYS B N 1
ATOM 8218 C CA . CYS B 1 43 ? -18.484 -24.203 -13.492 1 94.31 43 CYS B CA 1
ATOM 8219 C C . CYS B 1 43 ? -18.484 -23.625 -14.906 1 94.31 43 CYS B C 1
ATOM 8221 O O . CYS B 1 43 ? -19 -22.516 -15.125 1 94.31 43 CYS B O 1
ATOM 8223 N N . VAL B 1 44 ? -17.906 -24.375 -15.82 1 91.56 44 VAL B N 1
ATOM 8224 C CA . VAL B 1 44 ? -17.891 -23.984 -17.219 1 91.56 44 VAL B CA 1
ATOM 8225 C C . VAL B 1 44 ? -18.781 -24.922 -18.031 1 91.56 44 VAL B C 1
ATOM 8227 O O . VAL B 1 44 ? -18.672 -26.141 -17.922 1 91.56 44 VAL B O 1
ATOM 8230 N N . GLY B 1 45 ? -19.719 -24.453 -18.906 1 81.69 45 GLY B N 1
ATOM 8231 C CA . GLY B 1 45 ? -20.594 -25.234 -19.766 1 81.69 45 GLY B CA 1
ATOM 8232 C C . GLY B 1 45 ? -21.766 -25.844 -19.047 1 81.69 45 GLY B C 1
ATOM 8233 O O . GLY B 1 45 ? -22.75 -26.234 -19.672 1 81.69 45 GLY B O 1
ATOM 8234 N N . ASN B 1 46 ? -21.688 -26.109 -17.75 1 76.31 46 ASN B N 1
ATOM 8235 C CA . ASN B 1 46 ? -22.734 -26.672 -16.906 1 76.31 46 ASN B CA 1
ATOM 8236 C C . ASN B 1 46 ? -23.047 -25.781 -15.703 1 76.31 46 ASN B C 1
ATOM 8238 O O . ASN B 1 46 ? -23 -26.234 -14.562 1 76.31 46 ASN B O 1
ATOM 8242 N N . SER B 1 47 ? -23.547 -24.609 -16.109 1 88.81 47 SER B N 1
ATOM 8243 C CA . SER B 1 47 ? -23.656 -23.609 -15.055 1 88.81 47 SER B CA 1
ATOM 8244 C C . SER B 1 47 ? -25.094 -23.5 -14.555 1 88.81 47 SER B C 1
ATOM 8246 O O . SER B 1 47 ? -25.328 -23.078 -13.414 1 88.81 47 SER B O 1
ATOM 8248 N N . TYR B 1 48 ? -26.047 -23.953 -15.461 1 93.75 48 TYR B N 1
ATOM 8249 C CA . TYR B 1 48 ? -27.453 -23.859 -15.07 1 93.75 48 TYR B CA 1
ATOM 8250 C C . TYR B 1 48 ? -28 -25.234 -14.703 1 93.75 48 TYR B C 1
ATOM 8252 O O . TYR B 1 48 ? -28.047 -26.141 -15.547 1 93.75 48 TYR B O 1
ATOM 8260 N N . LEU B 1 49 ? -28.453 -25.375 -13.406 1 95.31 49 LEU B N 1
ATOM 8261 C CA . LEU B 1 49 ? -28.797 -26.688 -12.898 1 95.31 49 LEU B CA 1
ATOM 8262 C C . LEU B 1 49 ? -30.078 -26.625 -12.055 1 95.31 49 LEU B C 1
ATOM 8264 O O . LEU B 1 49 ? -30.344 -25.609 -11.422 1 95.31 49 LEU B O 1
ATOM 8268 N N . CYS B 1 50 ? -30.859 -27.719 -12.164 1 94.44 50 CYS B N 1
ATOM 8269 C CA . CYS B 1 50 ? -31.906 -27.875 -11.164 1 94.44 50 CYS B CA 1
ATOM 8270 C C . CYS B 1 50 ? -31.312 -28.234 -9.805 1 94.44 50 CYS B C 1
ATOM 8272 O O . CYS B 1 50 ? -30.125 -28.547 -9.703 1 94.44 50 CYS B O 1
ATOM 8274 N N . TRP B 1 51 ? -32.094 -28.141 -8.719 1 92.94 51 TRP B N 1
ATOM 8275 C CA . TRP B 1 51 ? -31.531 -28.281 -7.375 1 92.94 51 TRP B CA 1
ATOM 8276 C C . TRP B 1 51 ? -30.922 -29.656 -7.18 1 92.94 51 TRP B C 1
ATOM 8278 O O . TRP B 1 51 ? -29.859 -29.797 -6.551 1 92.94 51 TRP B O 1
ATOM 8288 N N . GLY B 1 52 ? -31.516 -30.766 -7.723 1 93.69 52 GLY B N 1
ATOM 8289 C CA . GLY B 1 52 ? -30.938 -32.094 -7.613 1 93.69 52 GLY B CA 1
ATOM 8290 C C . GLY B 1 52 ? -29.625 -32.25 -8.352 1 93.69 52 GLY B C 1
ATOM 8291 O O . GLY B 1 52 ? -28.656 -32.75 -7.797 1 93.69 52 GLY B O 1
ATOM 8292 N N . CYS B 1 53 ? -29.594 -31.734 -9.625 1 94.88 53 CYS B N 1
ATOM 8293 C CA . CYS B 1 53 ? -28.375 -31.781 -10.43 1 94.88 53 CYS B CA 1
ATOM 8294 C C . CYS B 1 53 ? -27.297 -30.906 -9.836 1 94.88 53 CYS B C 1
ATOM 8296 O O . CYS B 1 53 ? -26.109 -31.219 -9.922 1 94.88 53 CYS B O 1
ATOM 8298 N N . CYS B 1 54 ? -27.688 -29.766 -9.266 1 96 54 CYS B N 1
ATOM 8299 C CA . CYS B 1 54 ? -26.734 -28.875 -8.609 1 96 54 CYS B CA 1
ATOM 8300 C C . CYS B 1 54 ? -26.047 -29.562 -7.445 1 96 54 CYS B C 1
ATOM 8302 O O . CYS B 1 54 ? -24.828 -29.469 -7.281 1 96 54 CYS B O 1
ATOM 8304 N N . ARG B 1 55 ? -26.797 -30.312 -6.684 1 95.19 55 ARG B N 1
ATOM 8305 C CA . ARG B 1 55 ? -26.234 -31.078 -5.582 1 95.19 55 ARG B CA 1
ATOM 8306 C C . ARG B 1 55 ? -25.219 -32.094 -6.086 1 95.19 55 ARG B C 1
ATOM 8308 O O . ARG B 1 55 ? -24.078 -32.125 -5.598 1 95.19 55 ARG B O 1
ATOM 8315 N N . ASP B 1 56 ? -25.578 -32.844 -7.082 1 93.75 56 ASP B N 1
ATOM 8316 C CA . ASP B 1 56 ? -24.734 -33.906 -7.578 1 93.75 56 ASP B CA 1
ATOM 8317 C C . ASP B 1 56 ? -23.453 -33.375 -8.195 1 93.75 56 ASP B C 1
ATOM 8319 O O . ASP B 1 56 ? -22.391 -33.969 -8.047 1 93.75 56 ASP B O 1
ATOM 8323 N N . ALA B 1 57 ? -23.562 -32.25 -8.82 1 94.88 57 ALA B N 1
ATOM 8324 C CA . ALA B 1 57 ? -22.422 -31.656 -9.516 1 94.88 57 ALA B CA 1
ATOM 8325 C C . ALA B 1 57 ? -21.406 -31.094 -8.523 1 94.88 57 ALA B C 1
ATOM 8327 O O . ALA B 1 57 ? -20.25 -30.906 -8.867 1 94.88 57 ALA B O 1
ATOM 8328 N N . HIS B 1 58 ? -21.828 -30.859 -7.246 1 95.69 58 HIS B N 1
ATOM 8329 C CA . HIS B 1 58 ? -20.953 -30.078 -6.379 1 95.69 58 HIS B CA 1
ATOM 8330 C C . HIS B 1 58 ? -20.625 -30.828 -5.102 1 95.69 58 HIS B C 1
ATOM 8332 O O . HIS B 1 58 ? -20.156 -30.234 -4.117 1 95.69 58 HIS B O 1
ATOM 8338 N N . VAL B 1 59 ? -20.797 -32.125 -5.129 1 93.25 59 VAL B N 1
ATOM 8339 C CA . VAL B 1 59 ? -20.438 -32.969 -3.979 1 93.25 59 VAL B CA 1
ATOM 8340 C C . VAL B 1 59 ? -18.938 -32.844 -3.695 1 93.25 59 VAL B C 1
ATOM 8342 O O . VAL B 1 59 ? -18.531 -32.812 -2.537 1 93.25 59 VAL B O 1
ATOM 8345 N N . HIS B 1 60 ? -18.172 -32.75 -4.773 1 94 60 HIS B N 1
ATOM 8346 C CA . HIS B 1 60 ? -16.719 -32.688 -4.609 1 94 60 HIS B CA 1
ATOM 8347 C C . HIS B 1 60 ? -16.203 -31.25 -4.805 1 94 60 HIS B C 1
ATOM 8349 O O . HIS B 1 60 ? -14.984 -31.031 -4.836 1 94 60 HIS B O 1
ATOM 8355 N N . THR B 1 61 ? -17.109 -30.312 -5.051 1 95.44 61 THR B N 1
ATOM 8356 C CA . THR B 1 61 ? -16.766 -28.891 -5.129 1 95.44 61 THR B CA 1
ATOM 8357 C C . THR B 1 61 ? -17.734 -28.062 -4.285 1 95.44 61 THR B C 1
ATOM 8359 O O . THR B 1 61 ? -18.375 -27.125 -4.789 1 95.44 61 THR B O 1
ATOM 8362 N N . PRO B 1 62 ? -17.734 -28.406 -2.998 1 96.31 62 PRO B N 1
ATOM 8363 C CA . PRO B 1 62 ? -18.719 -27.797 -2.111 1 96.31 62 PRO B CA 1
ATOM 8364 C C . PRO B 1 62 ? -18.5 -26.297 -1.911 1 96.31 62 PRO B C 1
ATOM 8366 O O . PRO B 1 62 ? -19.344 -25.609 -1.35 1 96.31 62 PRO B O 1
ATOM 8369 N N . LEU B 1 63 ? -17.375 -25.734 -2.363 1 96.69 63 LEU B N 1
ATOM 8370 C CA . LEU B 1 63 ? -17.031 -24.344 -2.08 1 96.69 63 LEU B CA 1
ATOM 8371 C C . LEU B 1 63 ? -17.312 -23.469 -3.287 1 96.69 63 LEU B C 1
ATOM 8373 O O . LEU B 1 63 ? -16.922 -22.297 -3.311 1 96.69 63 LEU B O 1
ATOM 8377 N N . HIS B 1 64 ? -18 -23.984 -4.352 1 97.06 64 HIS B N 1
ATOM 8378 C CA . HIS B 1 64 ? -18.406 -23.172 -5.492 1 97.06 64 HIS B CA 1
ATOM 8379 C C . HIS B 1 64 ? -19.484 -22.172 -5.102 1 97.06 64 HIS B C 1
ATOM 8381 O O . HIS B 1 64 ? -20.281 -22.438 -4.203 1 97.06 64 HIS B O 1
ATOM 8387 N N . ARG B 1 65 ? -19.484 -21.031 -5.703 1 96.44 65 ARG B N 1
ATOM 8388 C CA . ARG B 1 65 ? -20.516 -20.016 -5.496 1 96.44 65 ARG B CA 1
ATOM 8389 C C . ARG B 1 65 ? -21.672 -20.203 -6.465 1 96.44 65 ARG B C 1
ATOM 8391 O O . ARG B 1 65 ? -21.469 -20.375 -7.668 1 96.44 65 ARG B O 1
ATOM 8398 N N . VAL B 1 66 ? -22.906 -20.172 -5.898 1 96.5 66 VAL B N 1
ATOM 8399 C CA . VAL B 1 66 ? -24.078 -20.375 -6.734 1 96.5 66 VAL B CA 1
ATOM 8400 C C . VAL B 1 66 ? -25.094 -19.266 -6.492 1 96.5 66 VAL B C 1
ATOM 8402 O O . VAL B 1 66 ? -25 -18.547 -5.492 1 96.5 66 VAL B O 1
ATOM 8405 N N . GLU B 1 67 ? -25.953 -19.031 -7.426 1 95.81 67 GLU B N 1
ATOM 8406 C CA . GLU B 1 67 ? -27.109 -18.141 -7.32 1 95.81 67 GLU B CA 1
ATOM 8407 C C . GLU B 1 67 ? -28.406 -18.875 -7.641 1 95.81 67 GLU B C 1
ATOM 8409 O O . GLU B 1 67 ? -28.422 -19.828 -8.438 1 95.81 67 GLU B O 1
ATOM 8414 N N . ALA B 1 68 ? -29.469 -18.547 -6.953 1 95.94 68 ALA B N 1
ATOM 8415 C CA . ALA B 1 68 ? -30.766 -19.188 -7.145 1 95.94 68 ALA B CA 1
ATOM 8416 C C . ALA B 1 68 ? -31.734 -18.25 -7.855 1 95.94 68 ALA B C 1
ATOM 8418 O O . ALA B 1 68 ? -31.75 -17.047 -7.59 1 95.94 68 ALA B O 1
ATOM 8419 N N . TRP B 1 69 ? -32.469 -18.797 -8.781 1 94.69 69 TRP B N 1
ATOM 8420 C CA . TRP B 1 69 ? -33.5 -18.031 -9.453 1 94.69 69 TRP B CA 1
ATOM 8421 C C . TRP B 1 69 ? -34.719 -17.828 -8.539 1 94.69 69 TRP B C 1
ATOM 8423 O O . TRP B 1 69 ? -35.281 -18.797 -8.031 1 94.69 69 TRP B O 1
ATOM 8433 N N . THR B 1 70 ? -35.188 -16.609 -8.273 1 93.5 70 THR B N 1
ATOM 8434 C CA . THR B 1 70 ? -36.25 -16.297 -7.324 1 93.5 70 THR B CA 1
ATOM 8435 C C . THR B 1 70 ? -37.625 -16.25 -8.023 1 93.5 70 THR B C 1
ATOM 8437 O O . THR B 1 70 ? -38.656 -16.109 -7.371 1 93.5 70 THR B O 1
ATOM 8440 N N . GLY B 1 71 ? -37.625 -16.328 -9.266 1 91.75 71 GLY B N 1
ATOM 8441 C CA . GLY B 1 71 ? -38.812 -16.094 -10.078 1 91.75 71 GLY B CA 1
ATOM 8442 C C . GLY B 1 71 ? -38.688 -14.867 -10.961 1 91.75 71 GLY B C 1
ATOM 8443 O O . GLY B 1 71 ? -39.375 -14.781 -11.992 1 91.75 71 GLY B O 1
ATOM 8444 N N . SER B 1 72 ? -37.844 -13.938 -10.516 1 92.88 72 SER B N 1
ATOM 8445 C CA . SER B 1 72 ? -37.688 -12.703 -11.281 1 92.88 72 SER B CA 1
ATOM 8446 C C . SER B 1 72 ? -36.219 -12.383 -11.57 1 92.88 72 SER B C 1
ATOM 8448 O O . SER B 1 72 ? -35.906 -11.719 -12.555 1 92.88 72 SER B O 1
ATOM 8450 N N . HIS B 1 73 ? -35.344 -12.82 -10.727 1 94.44 73 HIS B N 1
ATOM 8451 C CA . HIS B 1 73 ? -33.938 -12.547 -10.859 1 94.44 73 HIS B CA 1
ATOM 8452 C C . HIS B 1 73 ? -33.094 -13.562 -10.078 1 94.44 73 HIS B C 1
ATOM 8454 O O . HIS B 1 73 ? -33.656 -14.344 -9.305 1 94.44 73 HIS B O 1
ATOM 8460 N N . PHE B 1 74 ? -31.781 -13.562 -10.344 1 94.19 74 PHE B N 1
ATOM 8461 C CA . PHE B 1 74 ? -30.859 -14.406 -9.578 1 94.19 74 PHE B CA 1
ATOM 8462 C C . PHE B 1 74 ? -30.453 -13.727 -8.281 1 94.19 74 PHE B C 1
ATOM 8464 O O . PHE B 1 74 ? -30.219 -12.516 -8.258 1 94.19 74 PHE B O 1
ATOM 8471 N N . GLU B 1 75 ? -30.344 -14.547 -7.215 1 94.62 75 GLU B N 1
ATOM 8472 C CA . GLU B 1 75 ? -29.844 -14.102 -5.922 1 94.62 75 GLU B CA 1
ATOM 8473 C C . GLU B 1 75 ? -28.766 -15.031 -5.395 1 94.62 75 GLU B C 1
ATOM 8475 O O . GLU B 1 75 ? -28.781 -16.234 -5.672 1 94.62 75 GLU B O 1
ATOM 8480 N N . PRO B 1 76 ? -27.812 -14.422 -4.625 1 94.75 76 PRO B N 1
ATOM 8481 C CA . PRO B 1 76 ? -26.797 -15.305 -4.027 1 94.75 76 PRO B CA 1
ATOM 8482 C C . PRO B 1 76 ? -27.422 -16.422 -3.189 1 94.75 76 PRO B C 1
ATOM 8484 O O . PRO B 1 76 ? -28.422 -16.203 -2.498 1 94.75 76 PRO B O 1
ATOM 8487 N N . SER B 1 77 ? -26.859 -17.609 -3.305 1 95.75 77 SER B N 1
ATOM 8488 C CA . SER B 1 77 ? -27.297 -18.766 -2.531 1 95.75 77 SER B CA 1
ATOM 8489 C C . SER B 1 77 ? -26.109 -19.625 -2.084 1 95.75 77 SER B C 1
ATOM 8491 O O . SER B 1 77 ? -24.953 -19.219 -2.242 1 95.75 77 SER B O 1
ATOM 8493 N N . TRP B 1 78 ? -26.453 -20.703 -1.377 1 96.31 78 TRP B N 1
ATOM 8494 C CA . TRP B 1 78 ? -25.406 -21.531 -0.772 1 96.31 78 TRP B CA 1
ATOM 8495 C C . TRP B 1 78 ? -25.688 -23.016 -1.021 1 96.31 78 TRP B C 1
ATOM 8497 O O . TRP B 1 78 ? -26.828 -23.391 -1.285 1 96.31 78 TRP B O 1
ATOM 8507 N N . LEU B 1 79 ? -24.688 -23.828 -0.904 1 96.25 79 LEU B N 1
ATOM 8508 C CA . LEU B 1 79 ? -24.797 -25.234 -1.305 1 96.25 79 LEU B CA 1
ATOM 8509 C C . LEU B 1 79 ? -25.219 -26.109 -0.124 1 96.25 79 LEU B C 1
ATOM 8511 O O . LEU B 1 79 ? -25.766 -27.188 -0.312 1 96.25 79 LEU B O 1
ATOM 8515 N N . TRP B 1 80 ? -25.047 -25.672 1.139 1 95.19 80 TRP B N 1
ATOM 8516 C CA . TRP B 1 80 ? -25.328 -26.516 2.297 1 95.19 80 TRP B CA 1
ATOM 8517 C C . TRP B 1 80 ? -26.797 -26.891 2.355 1 95.19 80 TRP B C 1
ATOM 8519 O O . TRP B 1 80 ? -27.141 -28 2.76 1 95.19 80 TRP B O 1
ATOM 8529 N N . PRO B 1 81 ? -27.75 -25.922 1.914 1 94.56 81 PRO B N 1
ATOM 8530 C CA . PRO B 1 81 ? -29.172 -26.281 1.983 1 94.56 81 PRO B CA 1
ATOM 8531 C C . PRO B 1 81 ? -29.531 -27.438 1.059 1 94.56 81 PRO B C 1
ATOM 8533 O O . PRO B 1 81 ? -30.594 -28.047 1.211 1 94.56 81 PRO B O 1
ATOM 8536 N N . LEU B 1 82 ? -28.688 -27.75 0.077 1 95.12 82 LEU B N 1
ATOM 8537 C CA . LEU B 1 82 ? -28.938 -28.828 -0.872 1 95.12 82 LEU B CA 1
ATOM 8538 C C . LEU B 1 82 ? -28.5 -30.172 -0.302 1 95.12 82 LEU B C 1
ATOM 8540 O O . LEU B 1 82 ? -28.562 -31.203 -0.987 1 95.12 82 LEU B O 1
ATOM 8544 N N . GLY B 1 83 ? -28 -30.141 0.89 1 93.88 83 GLY B N 1
ATOM 8545 C CA . GLY B 1 83 ? -27.547 -31.359 1.536 1 93.88 83 GLY B CA 1
ATOM 8546 C C . GLY B 1 83 ? -26.078 -31.641 1.305 1 93.88 83 GLY B C 1
ATOM 8547 O O . GLY B 1 83 ? -25.625 -32.781 1.421 1 93.88 83 GLY B O 1
ATOM 8548 N N . ILE B 1 84 ? -25.375 -30.656 0.92 1 95.06 84 ILE B N 1
ATOM 8549 C CA . ILE B 1 84 ? -23.953 -30.828 0.644 1 95.06 84 ILE B CA 1
ATOM 8550 C C . ILE B 1 84 ? -23.141 -30.531 1.906 1 95.06 84 ILE B C 1
ATOM 8552 O O . ILE B 1 84 ? -23.375 -29.516 2.576 1 95.06 84 ILE B O 1
ATOM 8556 N N . GLY B 1 85 ? -22.297 -31.406 2.295 1 95.06 85 GLY B N 1
ATOM 8557 C CA . GLY B 1 85 ? -21.328 -31.281 3.379 1 95.06 85 GLY B CA 1
ATOM 8558 C C . GLY B 1 85 ? -19.984 -31.922 3.066 1 95.06 85 GLY B C 1
ATOM 8559 O O . GLY B 1 85 ? -19.766 -32.406 1.956 1 95.06 85 GLY B O 1
ATOM 8560 N N . ILE B 1 86 ? -19.047 -31.797 3.973 1 96.38 86 ILE B N 1
ATOM 8561 C CA . ILE B 1 86 ? -17.703 -32.344 3.779 1 96.38 86 ILE B CA 1
ATOM 8562 C C . ILE B 1 86 ? -17.531 -33.594 4.652 1 96.38 86 ILE B C 1
ATOM 8564 O O . ILE B 1 86 ? -17.688 -33.531 5.871 1 96.38 86 ILE B O 1
ATOM 8568 N N . TYR B 1 87 ? -17.25 -34.688 4.051 1 95.75 87 TYR B N 1
ATOM 8569 C CA . TYR B 1 87 ? -17.031 -35.938 4.75 1 95.75 87 TYR B CA 1
ATOM 8570 C C . TYR B 1 87 ? -15.539 -36.188 5.008 1 95.75 87 TYR B C 1
ATOM 8572 O O . TYR B 1 87 ? -14.719 -36.062 4.09 1 95.75 87 TYR B O 1
ATOM 8580 N N . LEU B 1 88 ? -15.234 -36.438 6.262 1 95.12 88 LEU B N 1
ATOM 8581 C CA . LEU B 1 88 ? -13.836 -36.594 6.652 1 95.12 88 LEU B CA 1
ATOM 8582 C C . LEU B 1 88 ? -13.477 -38.062 6.812 1 95.12 88 LEU B C 1
ATOM 8584 O O . LEU B 1 88 ? -14.328 -38.875 7.199 1 95.12 88 LEU B O 1
ATOM 8588 N N . GLY B 1 89 ? -12.273 -38.344 6.531 1 90.31 89 GLY B N 1
ATOM 8589 C CA . GLY B 1 89 ? -11.82 -39.719 6.594 1 90.31 89 GLY B CA 1
ATOM 8590 C C . GLY B 1 89 ? -12.273 -40.562 5.41 1 90.31 89 GLY B C 1
ATOM 8591 O O . GLY B 1 89 ? -13.008 -40.062 4.547 1 90.31 89 GLY B O 1
ATOM 8592 N N . HIS B 1 90 ? -11.781 -41.688 5.223 1 88.75 90 HIS B N 1
ATOM 8593 C CA . HIS B 1 90 ? -12.18 -42.656 4.227 1 88.75 90 HIS B CA 1
ATOM 8594 C C . HIS B 1 90 ? -12.117 -42.094 2.818 1 88.75 90 HIS B C 1
ATOM 8596 O O . HIS B 1 90 ? -13.047 -42.281 2.025 1 88.75 90 HIS B O 1
ATOM 8602 N N . GLY B 1 91 ? -11.281 -41.188 2.566 1 79.88 91 GLY B N 1
ATOM 8603 C CA . GLY B 1 91 ? -11.102 -40.625 1.241 1 79.88 91 GLY B CA 1
ATOM 8604 C C . GLY B 1 91 ? -12.234 -39.688 0.842 1 79.88 91 GLY B C 1
ATOM 8605 O O . GLY B 1 91 ? -12.5 -39.5 -0.348 1 79.88 91 GLY B O 1
ATOM 8606 N N . GLY B 1 92 ? -13 -39.188 1.837 1 87.88 92 GLY B N 1
ATOM 8607 C CA . GLY B 1 92 ? -14.109 -38.312 1.544 1 87.88 92 GLY B CA 1
ATOM 8608 C C . GLY B 1 92 ? -15.453 -39 1.486 1 87.88 92 GLY B C 1
ATOM 8609 O O . GLY B 1 92 ? -16.484 -38.375 1.328 1 87.88 92 GLY B O 1
ATOM 8610 N N . ASP B 1 93 ? -15.414 -40.312 1.674 1 89.44 93 ASP B N 1
ATOM 8611 C CA . ASP B 1 93 ? -16.641 -41.094 1.698 1 89.44 93 ASP B CA 1
ATOM 8612 C C . ASP B 1 93 ? -17.266 -41.094 3.096 1 89.44 93 ASP B C 1
ATOM 8614 O O . ASP B 1 93 ? -16.625 -40.719 4.066 1 89.44 93 ASP B O 1
ATOM 8618 N N . LEU B 1 94 ? -18.484 -41.594 3.096 1 93.19 94 LEU B N 1
ATOM 8619 C CA . LEU B 1 94 ? -19.188 -41.625 4.367 1 93.19 94 LEU B CA 1
ATOM 8620 C C . LEU B 1 94 ? -18.562 -42.656 5.309 1 93.19 94 LEU B C 1
ATOM 8622 O O . LEU B 1 94 ? -18.312 -43.781 4.91 1 93.19 94 LEU B O 1
ATOM 8626 N N . CYS B 1 95 ? -18.234 -42.156 6.496 1 94.88 95 CYS B N 1
ATOM 8627 C CA . CYS B 1 95 ? -17.797 -43.062 7.555 1 94.88 95 CYS B CA 1
ATOM 8628 C C . CYS B 1 95 ? -18.891 -44.062 7.898 1 94.88 95 CYS B C 1
ATOM 8630 O O . CYS B 1 95 ? -20.047 -43.688 8.148 1 94.88 95 CYS B O 1
ATOM 8632 N N . PRO B 1 96 ? -18.609 -45.375 8.008 1 94.06 96 PRO B N 1
ATOM 8633 C CA . PRO B 1 96 ? -19.625 -46.375 8.32 1 94.06 96 PRO B CA 1
ATOM 8634 C C . PRO B 1 96 ? -20.297 -46.156 9.672 1 94.06 96 PRO B C 1
ATOM 8636 O O . PRO B 1 96 ? -21.406 -46.625 9.898 1 94.06 96 PRO B O 1
ATOM 8639 N N . GLN B 1 97 ? -19.672 -45.438 10.539 1 94.31 97 GLN B N 1
ATOM 8640 C CA . GLN B 1 97 ? -20.188 -45.188 11.883 1 94.31 97 GLN B CA 1
ATOM 8641 C C . GLN B 1 97 ? -21.031 -43.906 11.922 1 94.31 97 GLN B C 1
ATOM 8643 O O . GLN B 1 97 ? -21.5 -43.5 12.992 1 94.31 97 GLN B O 1
ATOM 8648 N N . GLN B 1 98 ? -21.172 -43.312 10.797 1 93.88 98 GLN B N 1
ATOM 8649 C CA . GLN B 1 98 ? -21.906 -42.062 10.758 1 93.88 98 GLN B CA 1
ATOM 8650 C C . GLN B 1 98 ? -23.125 -42.156 9.852 1 93.88 98 GLN B C 1
ATOM 8652 O O . GLN B 1 98 ? -23.203 -43.031 9.008 1 93.88 98 GLN B O 1
ATOM 8657 N N . THR B 1 99 ? -24.094 -41.188 10.062 1 93 99 THR B N 1
ATOM 8658 C CA . THR B 1 99 ? -25.25 -41.031 9.18 1 93 99 THR B CA 1
ATOM 8659 C C . THR B 1 99 ? -25 -39.906 8.172 1 93 99 THR B C 1
ATOM 8661 O O . THR B 1 99 ? -24.453 -38.875 8.531 1 93 99 THR B O 1
ATOM 8664 N N . PRO B 1 100 ? -25.328 -40.188 6.926 1 92.56 100 PRO B N 1
ATOM 8665 C CA . PRO B 1 100 ? -25.141 -39.125 5.93 1 92.56 100 PRO B CA 1
ATOM 8666 C C . PRO B 1 100 ? -26.078 -37.938 6.137 1 92.56 100 PRO B C 1
ATOM 8668 O O . PRO B 1 100 ? -27.125 -38.094 6.785 1 92.56 100 PRO B O 1
ATOM 8671 N N . LEU B 1 101 ? -25.703 -36.812 5.629 1 93.94 101 LEU B N 1
ATOM 8672 C CA . LEU B 1 101 ? -26.594 -35.656 5.613 1 93.94 101 LEU B CA 1
ATOM 8673 C C . LEU B 1 101 ? -27.828 -35.938 4.77 1 93.94 101 LEU B C 1
ATOM 8675 O O . LEU B 1 101 ? -27.75 -36.625 3.746 1 93.94 101 LEU B O 1
ATOM 8679 N N . SER B 1 102 ? -28.906 -35.344 5.246 1 91.88 102 SER B N 1
ATOM 8680 C CA . SER B 1 102 ? -30.156 -35.531 4.523 1 91.88 102 SER B CA 1
ATOM 8681 C C . SER B 1 102 ? -30.141 -34.812 3.188 1 91.88 102 SER B C 1
ATOM 8683 O O . SER B 1 102 ? -29.625 -33.688 3.09 1 91.88 102 SER B O 1
ATOM 8685 N N . ARG B 1 103 ? -30.719 -35.469 2.176 1 91.38 103 ARG B N 1
ATOM 8686 C CA . ARG B 1 103 ? -30.953 -34.844 0.875 1 91.38 103 ARG B CA 1
ATOM 8687 C C . ARG B 1 103 ? -32.375 -34.312 0.779 1 91.38 103 ARG B C 1
ATOM 8689 O O . ARG B 1 103 ? -33.344 -35.094 0.859 1 91.38 103 ARG B O 1
ATOM 8696 N N . PRO B 1 104 ? -32.438 -33.062 0.621 1 87.81 104 PRO B N 1
ATOM 8697 C CA . PRO B 1 104 ? -33.812 -32.531 0.581 1 87.81 104 PRO B CA 1
ATOM 8698 C C . PRO B 1 104 ? -34.625 -33.062 -0.595 1 87.81 104 PRO B C 1
ATOM 8700 O O . PRO B 1 104 ? -34.094 -33.25 -1.688 1 87.81 104 PRO B O 1
ATOM 8703 N N . SER B 1 105 ? -35.875 -33.406 -0.355 1 85.75 105 SER B N 1
ATOM 8704 C CA . SER B 1 105 ? -36.781 -33.875 -1.386 1 85.75 105 SER B CA 1
ATOM 8705 C C . SER B 1 105 ? -37.375 -32.75 -2.199 1 85.75 105 SER B C 1
ATOM 8707 O O . SER B 1 105 ? -37.844 -32.938 -3.326 1 85.75 105 SER B O 1
ATOM 8709 N N . ASP B 1 106 ? -37.406 -31.531 -1.611 1 85.38 106 ASP B N 1
ATOM 8710 C CA . ASP B 1 106 ? -37.906 -30.328 -2.244 1 85.38 106 ASP B CA 1
ATOM 8711 C C . ASP B 1 106 ? -36.844 -29.234 -2.326 1 85.38 106 ASP B C 1
ATOM 8713 O O . ASP B 1 106 ? -35.906 -29.234 -1.542 1 85.38 106 ASP B O 1
ATOM 8717 N N . PRO B 1 107 ? -37.062 -28.406 -3.342 1 87.56 107 PRO B N 1
ATOM 8718 C CA . PRO B 1 107 ? -36.125 -27.281 -3.395 1 87.56 107 PRO B CA 1
ATOM 8719 C C . PRO B 1 107 ? -36.125 -26.453 -2.113 1 87.56 107 PRO B C 1
ATOM 8721 O O . PRO B 1 107 ? -37.188 -26.234 -1.511 1 87.56 107 PRO B O 1
ATOM 8724 N N . PRO B 1 108 ? -34.969 -26.062 -1.643 1 88.38 108 PRO B N 1
ATOM 8725 C CA . PRO B 1 108 ? -34.906 -25.266 -0.425 1 88.38 108 PRO B CA 1
ATOM 8726 C C . PRO B 1 108 ? -35.688 -23.953 -0.542 1 88.38 108 PRO B C 1
ATOM 8728 O O . PRO B 1 108 ? -35.75 -23.375 -1.629 1 88.38 108 PRO B O 1
ATOM 8731 N N . ALA B 1 109 ? -36.156 -23.484 0.604 1 85.81 109 ALA B N 1
ATOM 8732 C CA . ALA B 1 109 ? -36.906 -22.219 0.657 1 85.81 109 ALA B CA 1
ATOM 8733 C C . ALA B 1 109 ? -35.969 -21.031 0.496 1 85.81 109 ALA B C 1
ATOM 8735 O O . ALA B 1 109 ? -34.812 -21.078 0.917 1 85.81 109 ALA B O 1
ATOM 8736 N N . MET B 1 110 ? -36.531 -20.016 -0.137 1 88.25 110 MET B N 1
ATOM 8737 C CA . MET B 1 110 ? -35.781 -18.781 -0.247 1 88.25 110 MET B CA 1
ATOM 8738 C C . MET B 1 110 ? -35.625 -18.109 1.114 1 88.25 110 MET B C 1
ATOM 8740 O O . MET B 1 110 ? -36.531 -18.156 1.933 1 88.25 110 MET B O 1
ATOM 8744 N N . PRO B 1 111 ? -34.5 -17.516 1.366 1 88.94 111 PRO B N 1
ATOM 8745 C CA . PRO B 1 111 ? -34.344 -16.797 2.637 1 88.94 111 PRO B CA 1
ATOM 8746 C C . PRO B 1 111 ? -35.281 -15.617 2.781 1 88.94 111 PRO B C 1
ATOM 8748 O O . PRO B 1 111 ? -35.781 -15.086 1.781 1 88.94 111 PRO B O 1
ATOM 8751 N N . ALA B 1 112 ? -35.5 -15.25 4.09 1 87.44 112 ALA B N 1
ATOM 8752 C CA . ALA B 1 112 ? -36.312 -14.086 4.387 1 87.44 112 ALA B CA 1
ATOM 8753 C C . ALA B 1 112 ? -35.656 -12.797 3.922 1 87.44 112 ALA B C 1
ATOM 8755 O O . ALA B 1 112 ? -34.438 -12.734 3.793 1 87.44 112 ALA B O 1
ATOM 8756 N N . LEU B 1 113 ? -36.469 -11.852 3.711 1 85.25 113 LEU B N 1
ATOM 8757 C CA . LEU B 1 113 ? -36 -10.57 3.203 1 85.25 113 LEU B CA 1
ATOM 8758 C C . LEU B 1 113 ? -35.062 -9.898 4.211 1 85.25 113 LEU B C 1
ATOM 8760 O O . LEU B 1 113 ? -34.188 -9.102 3.834 1 85.25 113 LEU B O 1
ATOM 8764 N N . ASP B 1 114 ? -35.219 -10.258 5.438 1 87.19 114 ASP B N 1
ATOM 8765 C CA . ASP B 1 114 ? -34.406 -9.586 6.461 1 87.19 114 ASP B CA 1
ATOM 8766 C C . ASP B 1 114 ? -33.125 -10.375 6.766 1 87.19 114 ASP B C 1
ATOM 8768 O O . ASP B 1 114 ? -32.344 -9.961 7.602 1 87.19 114 ASP B O 1
ATOM 8772 N N . ASP B 1 115 ? -33 -11.492 6.062 1 91.31 115 ASP B N 1
ATOM 8773 C CA . ASP B 1 115 ? -31.734 -12.211 6.188 1 91.31 115 ASP B CA 1
ATOM 8774 C C . ASP B 1 115 ? -30.688 -11.688 5.199 1 91.31 115 ASP B C 1
ATOM 8776 O O . ASP B 1 115 ? -30.594 -12.172 4.07 1 91.31 115 ASP B O 1
ATOM 8780 N N . HIS B 1 116 ? -29.891 -10.93 5.695 1 89.88 116 HIS B N 1
ATOM 8781 C CA . HIS B 1 116 ? -28.938 -10.219 4.852 1 89.88 116 HIS B CA 1
ATOM 8782 C C . HIS B 1 116 ? -27.766 -11.109 4.461 1 89.88 116 HIS B C 1
ATOM 8784 O O . HIS B 1 116 ? -26.922 -10.711 3.656 1 89.88 116 HIS B O 1
ATOM 8790 N N . SER B 1 117 ? -27.734 -12.336 4.965 1 93.56 117 SER B N 1
ATOM 8791 C CA . SER B 1 117 ? -26.688 -13.289 4.578 1 93.56 117 SER B CA 1
ATOM 8792 C C . SER B 1 117 ? -27.172 -14.211 3.463 1 93.56 117 SER B C 1
ATOM 8794 O O . SER B 1 117 ? -26.406 -15.047 2.969 1 93.56 117 SER B O 1
ATOM 8796 N N . TYR B 1 118 ? -28.438 -14.078 3.004 1 94.81 118 TYR B N 1
ATOM 8797 C CA . TYR B 1 118 ? -29.062 -14.891 1.969 1 94.81 118 TYR B CA 1
ATOM 8798 C C . TYR B 1 118 ? -29.078 -16.359 2.365 1 94.81 118 TYR B C 1
ATOM 8800 O O . TYR B 1 118 ? -28.812 -17.234 1.536 1 94.81 118 TYR B O 1
ATOM 8808 N N . GLY B 1 119 ? -29.156 -16.656 3.645 1 94.31 119 GLY B N 1
ATOM 8809 C CA . GLY B 1 119 ? -29.25 -18.016 4.133 1 94.31 119 GLY B CA 1
ATOM 8810 C C . GLY B 1 119 ? -27.891 -18.703 4.219 1 94.31 119 GLY B C 1
ATOM 8811 O O . GLY B 1 119 ? -27.812 -19.922 4.07 1 94.31 119 GLY B O 1
ATOM 8812 N N . ALA B 1 120 ? -26.844 -18.031 4.512 1 94.81 120 ALA B N 1
ATOM 8813 C CA . ALA B 1 120 ? -25.484 -18.531 4.438 1 94.81 120 ALA B CA 1
ATOM 8814 C C . ALA B 1 120 ? -25.234 -19.625 5.473 1 94.81 120 ALA B C 1
ATOM 8816 O O . ALA B 1 120 ? -24.438 -20.547 5.246 1 94.81 120 ALA B O 1
ATOM 8817 N N . LYS B 1 121 ? -25.938 -19.531 6.629 1 92.31 121 LYS B N 1
ATOM 8818 C CA . LYS B 1 121 ? -25.656 -20.453 7.727 1 92.31 121 LYS B CA 1
ATOM 8819 C C . LYS B 1 121 ? -26.938 -21.141 8.195 1 92.31 121 LYS B C 1
ATOM 8821 O O . LYS B 1 121 ? -28 -20.516 8.25 1 92.31 121 LYS B O 1
ATOM 8826 N N . PRO B 1 122 ? -26.766 -22.391 8.422 1 89.5 122 PRO B N 1
ATOM 8827 C CA . PRO B 1 122 ? -27.906 -23.031 9.062 1 89.5 122 PRO B CA 1
ATOM 8828 C C . PRO B 1 122 ? -28.156 -22.516 10.477 1 89.5 122 PRO B C 1
ATOM 8830 O O . PRO B 1 122 ? -27.297 -21.859 11.062 1 89.5 122 PRO B O 1
ATOM 8833 N N . LYS B 1 123 ? -29.359 -22.797 10.922 1 86.06 123 LYS B N 1
ATOM 8834 C CA . LYS B 1 123 ? -29.688 -22.391 12.281 1 86.06 123 LYS B CA 1
ATOM 8835 C C . LYS B 1 123 ? -28.906 -23.203 13.312 1 86.06 123 LYS B C 1
ATOM 8837 O O . LYS B 1 123 ? -28.875 -24.438 13.242 1 86.06 123 LYS B O 1
ATOM 8842 N N . GLY B 1 124 ? -28.109 -22.594 14.055 1 85.12 124 GLY B N 1
ATOM 8843 C CA . GLY B 1 124 ? -27.375 -23.266 15.117 1 85.12 124 GLY B CA 1
ATOM 8844 C C . GLY B 1 124 ? -25.953 -23.609 14.727 1 85.12 124 GLY B C 1
ATOM 8845 O O . GLY B 1 124 ? -25.484 -23.234 13.641 1 85.12 124 GLY B O 1
ATOM 8846 N N . ARG B 1 125 ? -25.312 -24.5 15.586 1 88.88 125 ARG B N 1
ATOM 8847 C CA . ARG B 1 125 ? -23.922 -24.875 15.406 1 88.88 125 ARG B CA 1
ATOM 8848 C C . ARG B 1 125 ? -23.781 -26.266 14.812 1 88.88 125 ARG B C 1
ATOM 8850 O O . ARG B 1 125 ? -22.703 -26.688 14.414 1 88.88 125 ARG B O 1
ATOM 8857 N N . LYS B 1 126 ? -24.859 -26.891 14.773 1 92.44 126 LYS B N 1
ATOM 8858 C CA . LYS B 1 126 ? -24.891 -28.25 14.25 1 92.44 126 LYS B CA 1
ATOM 8859 C C . LYS B 1 126 ? -26.062 -28.453 13.297 1 92.44 126 LYS B C 1
ATOM 8861 O O . LYS B 1 126 ? -27.109 -27.797 13.438 1 92.44 126 LYS B O 1
ATOM 8866 N N . LEU B 1 127 ? -25.812 -29.219 12.258 1 93.69 127 LEU B N 1
ATOM 8867 C CA . LEU B 1 127 ? -26.844 -29.656 11.328 1 93.69 127 LEU B CA 1
ATOM 8868 C C . LEU B 1 127 ? -26.969 -31.188 11.344 1 93.69 127 LEU B C 1
ATOM 8870 O O . LEU B 1 127 ? -26.031 -31.891 10.984 1 93.69 127 LEU B O 1
ATOM 8874 N N . GLU B 1 128 ? -28.031 -31.688 11.781 1 93.19 128 GLU B N 1
ATOM 8875 C CA . GLU B 1 128 ? -28.297 -33.125 11.883 1 93.19 128 GLU B CA 1
ATOM 8876 C C . GLU B 1 128 ? -27.219 -33.812 12.695 1 93.19 128 GLU B C 1
ATOM 8878 O O . GLU B 1 128 ? -26.719 -34.875 12.297 1 93.19 128 GLU B O 1
ATOM 8883 N N . GLY B 1 129 ? -26.688 -33.125 13.68 1 91.12 129 GLY B N 1
ATOM 8884 C CA . GLY B 1 129 ? -25.719 -33.688 14.602 1 91.12 129 GLY B CA 1
ATOM 8885 C C . GLY B 1 129 ? -24.281 -33.469 14.18 1 91.12 129 GLY B C 1
ATOM 8886 O O . GLY B 1 129 ? -23.344 -33.781 14.922 1 91.12 129 GLY B O 1
ATOM 8887 N N . HIS B 1 130 ? -24.078 -32.906 13.031 1 94.31 130 HIS B N 1
ATOM 8888 C CA . HIS B 1 130 ? -22.734 -32.656 12.531 1 94.31 130 HIS B CA 1
ATOM 8889 C C . HIS B 1 130 ? -22.328 -31.188 12.703 1 94.31 130 HIS B C 1
ATOM 8891 O O . HIS B 1 130 ? -23.172 -30.297 12.531 1 94.31 130 HIS B O 1
ATOM 8897 N N . SER B 1 131 ? -21.109 -30.922 13.07 1 93.19 131 SER B N 1
ATOM 8898 C CA . SER B 1 131 ? -20.625 -29.578 13.328 1 93.19 131 SER B CA 1
ATOM 8899 C C . SER B 1 131 ? -20.594 -28.75 12.047 1 93.19 131 SER B C 1
ATOM 8901 O O . SER B 1 131 ? -20.109 -29.203 11.016 1 93.19 131 SER B O 1
ATOM 8903 N N . VAL B 1 132 ? -21.156 -27.547 12.148 1 96.12 132 VAL B N 1
ATOM 8904 C CA . VAL B 1 132 ? -21.062 -26.594 11.047 1 96.12 132 VAL B CA 1
ATOM 8905 C C . VAL B 1 132 ? -19.891 -25.641 11.281 1 96.12 132 VAL B C 1
ATOM 8907 O O . VAL B 1 132 ? -19.797 -25 12.328 1 96.12 132 VAL B O 1
ATOM 8910 N N . CYS B 1 133 ? -18.953 -25.578 10.352 1 96.62 133 CYS B N 1
ATOM 8911 C CA . CYS B 1 133 ? -17.797 -24.703 10.484 1 96.62 133 CYS B CA 1
ATOM 8912 C C . CYS B 1 133 ? -17.875 -23.562 9.477 1 96.62 133 CYS B C 1
ATOM 8914 O O . CYS B 1 133 ? -18.5 -23.688 8.422 1 96.62 133 CYS B O 1
ATOM 8916 N N . VAL B 1 134 ? -17.281 -22.438 9.859 1 97.88 134 VAL B N 1
ATOM 8917 C CA . VAL B 1 134 ? -16.984 -21.359 8.914 1 97.88 134 VAL B CA 1
ATOM 8918 C C . VAL B 1 134 ? -15.789 -21.75 8.055 1 97.88 134 VAL B C 1
ATOM 8920 O O . VAL B 1 134 ? -14.711 -22.031 8.586 1 97.88 134 VAL B O 1
ATOM 8923 N N . VAL B 1 135 ? -15.992 -21.859 6.797 1 98.25 135 VAL B N 1
ATOM 8924 C CA . VAL B 1 135 ? -14.914 -22.219 5.879 1 98.25 135 VAL B CA 1
ATOM 8925 C C . VAL B 1 135 ? -14.477 -20.969 5.094 1 98.25 135 VAL B C 1
ATOM 8927 O O . VAL B 1 135 ? -15.25 -20.438 4.297 1 98.25 135 VAL B O 1
ATOM 8930 N N . VAL B 1 136 ? -13.297 -20.516 5.344 1 98.62 136 VAL B N 1
ATOM 8931 C CA . VAL B 1 136 ? -12.758 -19.391 4.59 1 98.62 136 VAL B CA 1
ATOM 8932 C C . VAL B 1 136 ? -11.961 -19.891 3.395 1 98.62 136 VAL B C 1
ATOM 8934 O O . VAL B 1 136 ? -11 -20.641 3.559 1 98.62 136 VAL B O 1
ATOM 8937 N N . HIS B 1 137 ? -12.406 -19.547 2.232 1 97.94 137 HIS B N 1
ATOM 8938 C CA . HIS B 1 137 ? -11.828 -20 0.971 1 97.94 137 HIS B CA 1
ATOM 8939 C C . HIS B 1 137 ? -11.484 -18.812 0.075 1 97.94 137 HIS B C 1
ATOM 8941 O O . HIS B 1 137 ? -11.742 -17.656 0.432 1 97.94 137 HIS B O 1
ATOM 8947 N N . THR B 1 138 ? -10.852 -19.031 -1.051 1 96.69 138 THR B N 1
ATOM 8948 C CA . THR B 1 138 ? -10.328 -17.984 -1.926 1 96.69 138 THR B CA 1
ATOM 8949 C C . THR B 1 138 ? -11.469 -17.156 -2.518 1 96.69 138 THR B C 1
ATOM 8951 O O . THR B 1 138 ? -11.281 -15.984 -2.854 1 96.69 138 THR B O 1
ATOM 8954 N N . ASN B 1 139 ? -12.664 -17.75 -2.662 1 96.69 139 ASN B N 1
ATOM 8955 C CA . ASN B 1 139 ? -13.773 -17.031 -3.275 1 96.69 139 ASN B CA 1
ATOM 8956 C C . ASN B 1 139 ? -14.727 -16.469 -2.225 1 96.69 139 ASN B C 1
ATOM 8958 O O . ASN B 1 139 ? -15.82 -16.016 -2.553 1 96.69 139 ASN B O 1
ATOM 8962 N N . GLY B 1 140 ? -14.336 -16.578 -0.939 1 97 140 GLY B N 1
ATOM 8963 C CA . GLY B 1 140 ? -15.148 -15.992 0.109 1 97 140 GLY B CA 1
ATOM 8964 C C . GLY B 1 140 ? -15.328 -16.906 1.308 1 97 140 GLY B C 1
ATOM 8965 O O . GLY B 1 140 ? -14.539 -17.828 1.519 1 97 140 GLY B O 1
ATOM 8966 N N . VAL B 1 141 ? -16.328 -16.625 2.145 1 98.19 141 VAL B N 1
ATOM 8967 C CA . VAL B 1 141 ? -16.578 -17.328 3.398 1 98.19 141 VAL B CA 1
ATOM 8968 C C . VAL B 1 141 ? -17.828 -18.188 3.264 1 98.19 141 VAL B C 1
ATOM 8970 O O . VAL B 1 141 ? -18.875 -17.719 2.811 1 98.19 141 VAL B O 1
ATOM 8973 N N . HIS B 1 142 ? -17.719 -19.469 3.592 1 97.81 142 HIS B N 1
ATOM 8974 C CA . HIS B 1 142 ? -18.812 -20.438 3.52 1 97.81 142 HIS B CA 1
ATOM 8975 C C . HIS B 1 142 ? -19.141 -21 4.898 1 97.81 142 HIS B C 1
ATOM 8977 O O . HIS B 1 142 ? -18.359 -20.859 5.84 1 97.81 142 HIS B O 1
ATOM 8983 N N . HIS B 1 143 ? -20.312 -21.578 5.035 1 97.56 143 HIS B N 1
ATOM 8984 C CA . HIS B 1 143 ? -20.719 -22.391 6.168 1 97.56 143 HIS B CA 1
ATOM 8985 C C . HIS B 1 143 ? -21.109 -23.797 5.719 1 97.56 143 HIS B C 1
ATOM 8987 O O . HIS B 1 143 ? -22.031 -23.969 4.91 1 97.56 143 HIS B O 1
ATOM 8993 N N . LEU B 1 144 ? -20.391 -24.781 6.16 1 97.06 144 LEU B N 1
ATOM 8994 C CA . LEU B 1 144 ? -20.656 -26.156 5.734 1 97.06 144 LEU B CA 1
ATOM 8995 C C . LEU B 1 144 ? -20.609 -27.109 6.922 1 97.06 144 LEU B C 1
ATOM 8997 O O . LEU B 1 144 ? -19.812 -26.922 7.844 1 97.06 144 LEU B O 1
ATOM 9001 N N . PRO B 1 145 ? -21.469 -28.094 6.906 1 96.75 145 PRO B N 1
ATOM 9002 C CA . PRO B 1 145 ? -21.359 -29.156 7.898 1 96.75 145 PRO B CA 1
ATOM 9003 C C . PRO B 1 145 ? -20.203 -30.125 7.598 1 96.75 145 PRO B C 1
ATOM 9005 O O . PRO B 1 145 ? -19.953 -30.453 6.434 1 96.75 145 PRO B O 1
ATOM 9008 N N . PHE B 1 146 ? -19.484 -30.547 8.633 1 96.38 146 PHE B N 1
ATOM 9009 C CA . PHE B 1 146 ? -18.422 -31.531 8.531 1 96.38 146 PHE B CA 1
ATOM 9010 C C . PHE B 1 146 ? -18.828 -32.844 9.219 1 96.38 146 PHE B C 1
ATOM 9012 O O . PHE B 1 146 ? -19.219 -32.812 10.391 1 96.38 146 PHE B O 1
ATOM 9019 N N . VAL B 1 147 ? -18.781 -33.906 8.43 1 96.31 147 VAL B N 1
ATOM 9020 C CA . VAL B 1 147 ? -19.094 -35.219 8.977 1 96.31 147 VAL B CA 1
ATOM 9021 C C . VAL B 1 147 ? -17.797 -35.938 9.375 1 96.31 147 VAL B C 1
ATOM 9023 O O . VAL B 1 147 ? -17.094 -36.469 8.516 1 96.31 147 VAL B O 1
ATOM 9026 N N . ARG B 1 148 ? -17.594 -36.031 10.617 1 93.94 148 ARG B N 1
ATOM 9027 C CA . ARG B 1 148 ? -16.344 -36.562 11.156 1 93.94 148 ARG B CA 1
ATOM 9028 C C . ARG B 1 148 ? -16.344 -38.094 11.109 1 93.94 148 ARG B C 1
ATOM 9030 O O . ARG B 1 148 ? -17.391 -38.719 11.203 1 93.94 148 ARG B O 1
ATOM 9037 N N . CYS B 1 149 ? -15.156 -38.625 10.828 1 95.75 149 CYS B N 1
ATOM 9038 C CA . CYS B 1 149 ? -14.977 -40.062 11 1 95.75 149 CYS B CA 1
ATOM 9039 C C . CYS B 1 149 ? -14.977 -40.438 12.477 1 95.75 149 CYS B C 1
ATOM 9041 O O . CYS B 1 149 ? -14.281 -39.812 13.281 1 95.75 149 CYS B O 1
ATOM 9043 N N . LYS B 1 150 ? -15.75 -41.438 12.883 1 94.5 150 LYS B N 1
ATOM 9044 C CA . LYS B 1 150 ? -15.836 -41.875 14.281 1 94.5 150 LYS B CA 1
ATOM 9045 C C . LYS B 1 150 ? -15.391 -43.312 14.438 1 94.5 150 LYS B C 1
ATOM 9047 O O . LYS B 1 150 ? -15.773 -44 15.398 1 94.5 150 LYS B O 1
ATOM 9052 N N . CYS B 1 151 ? -14.617 -43.75 13.453 1 95 151 CYS B N 1
ATOM 9053 C CA . CYS B 1 151 ? -14.047 -45.094 13.586 1 95 151 CYS B CA 1
ATOM 9054 C C . CYS B 1 151 ? -13.156 -45.188 14.812 1 95 151 CYS B C 1
ATOM 9056 O O . CYS B 1 151 ? -12.742 -44.156 15.375 1 95 151 CYS B O 1
ATOM 9058 N N . SER B 1 152 ? -12.898 -46.438 15.359 1 91.5 152 SER B N 1
ATOM 9059 C CA . SER B 1 152 ? -12.125 -46.688 16.578 1 91.5 152 SER B CA 1
ATOM 9060 C C . SER B 1 152 ? -10.719 -46.094 16.453 1 91.5 152 SER B C 1
ATOM 9062 O O . SER B 1 152 ? -10.148 -45.625 17.453 1 91.5 152 SER B O 1
ATOM 9064 N N . ASP B 1 153 ? -10.211 -46.094 15.352 1 91.44 153 ASP B N 1
ATOM 9065 C CA . ASP B 1 153 ? -8.859 -45.594 15.141 1 91.44 153 ASP B CA 1
ATOM 9066 C C . ASP B 1 153 ? -8.875 -44.219 14.516 1 91.44 153 ASP B C 1
ATOM 9068 O O . ASP B 1 153 ? -7.887 -43.781 13.922 1 91.44 153 ASP B O 1
ATOM 9072 N N . ALA B 1 154 ? -10.008 -43.531 14.688 1 93.94 154 ALA B N 1
ATOM 9073 C CA . ALA B 1 154 ? -10.133 -42.25 14.016 1 93.94 154 ALA B CA 1
ATOM 9074 C C . ALA B 1 154 ? -9.227 -41.188 14.664 1 93.94 154 ALA B C 1
ATOM 9076 O O . ALA B 1 154 ? -9.07 -41.156 15.883 1 93.94 154 ALA B O 1
ATOM 9077 N N . GLU B 1 155 ? -8.555 -40.406 13.891 1 92.88 155 GLU B N 1
ATOM 9078 C CA . GLU B 1 155 ? -7.73 -39.312 14.359 1 92.88 155 GLU B CA 1
ATOM 9079 C C . GLU B 1 155 ? -8.586 -38.188 14.945 1 92.88 155 GLU B C 1
ATOM 9081 O O . GLU B 1 155 ? -9.789 -38.125 14.695 1 92.88 155 GLU B O 1
ATOM 9086 N N . PRO B 1 156 ? -7.914 -37.344 15.797 1 94.12 156 PRO B N 1
ATOM 9087 C CA . PRO B 1 156 ? -8.648 -36.188 16.312 1 94.12 156 PRO B CA 1
ATOM 9088 C C . PRO B 1 156 ? -9.203 -35.312 15.188 1 94.12 156 PRO B C 1
ATOM 9090 O O . PRO B 1 156 ? -8.672 -35.312 14.078 1 94.12 156 PRO B O 1
ATOM 9093 N N . PHE B 1 157 ? -10.266 -34.594 15.484 1 95.19 157 PHE B N 1
ATOM 9094 C CA . PHE B 1 157 ? -11.023 -33.812 14.516 1 95.19 157 PHE B CA 1
ATOM 9095 C C . PHE B 1 157 ? -10.109 -32.844 13.766 1 95.19 157 PHE B C 1
ATOM 9097 O O . PHE B 1 157 ? -10.234 -32.688 12.555 1 95.19 157 PHE B O 1
ATOM 9104 N N . ASP B 1 158 ? -9.172 -32.219 14.516 1 95.38 158 ASP B N 1
ATOM 9105 C CA . ASP B 1 158 ? -8.281 -31.234 13.898 1 95.38 158 ASP B CA 1
ATOM 9106 C C . ASP B 1 158 ? -7.383 -31.906 12.859 1 95.38 158 ASP B C 1
ATOM 9108 O O . ASP B 1 158 ? -7.172 -31.359 11.773 1 95.38 158 ASP B O 1
ATOM 9112 N N . ILE B 1 159 ? -6.977 -33.094 13.148 1 95.81 159 ILE B N 1
ATOM 9113 C CA . ILE B 1 159 ? -6.086 -33.812 12.242 1 95.81 159 ILE B CA 1
ATOM 9114 C C . ILE B 1 159 ? -6.863 -34.281 11.008 1 95.81 159 ILE B C 1
ATOM 9116 O O . ILE B 1 159 ? -6.348 -34.219 9.891 1 95.81 159 ILE B O 1
ATOM 9120 N N . GLN B 1 160 ? -8.164 -34.719 11.211 1 95.5 160 GLN B N 1
ATOM 9121 C CA . GLN B 1 160 ? -9.008 -35.094 10.086 1 95.5 160 GLN B CA 1
ATOM 9122 C C . GLN B 1 160 ? -9.203 -33.906 9.125 1 95.5 160 GLN B C 1
ATOM 9124 O O . GLN B 1 160 ? -9.195 -34.094 7.906 1 95.5 160 GLN B O 1
ATOM 9129 N N . LEU B 1 161 ? -9.375 -32.75 9.688 1 96.5 161 LEU B N 1
ATOM 9130 C CA . LEU B 1 161 ? -9.57 -31.531 8.898 1 96.5 161 LEU B CA 1
ATOM 9131 C C . LEU B 1 161 ? -8.344 -31.219 8.055 1 96.5 161 LEU B C 1
ATOM 9133 O O . LEU B 1 161 ? -8.453 -30.969 6.852 1 96.5 161 LEU B O 1
ATOM 9137 N N . ILE B 1 162 ? -7.141 -31.297 8.633 1 96.12 162 ILE B N 1
ATOM 9138 C CA . ILE B 1 162 ? -5.906 -30.984 7.922 1 96.12 162 ILE B CA 1
ATOM 9139 C C . ILE B 1 162 ? -5.703 -31.969 6.777 1 96.12 162 ILE B C 1
ATOM 9141 O O . ILE B 1 162 ? -5.332 -31.578 5.668 1 96.12 162 ILE B O 1
ATOM 9145 N N . ARG B 1 163 ? -6.062 -33.25 7.004 1 93.44 163 ARG B N 1
ATOM 9146 C CA . ARG B 1 163 ? -5.914 -34.25 5.973 1 93.44 163 ARG B CA 1
ATOM 9147 C C . ARG B 1 163 ? -6.836 -33.969 4.789 1 93.44 163 ARG B C 1
ATOM 9149 O O . ARG B 1 163 ? -6.504 -34.312 3.646 1 93.44 163 ARG B O 1
ATOM 9156 N N . ALA B 1 164 ? -7.938 -33.344 5.133 1 94.19 164 ALA B N 1
ATOM 9157 C CA . ALA B 1 164 ? -8.93 -33.031 4.098 1 94.19 164 ALA B CA 1
ATOM 9158 C C . ALA B 1 164 ? -8.609 -31.719 3.396 1 94.19 164 ALA B C 1
ATOM 9160 O O . ALA B 1 164 ? -9.336 -31.297 2.496 1 94.19 164 ALA B O 1
ATOM 9161 N N . GLY B 1 165 ? -7.578 -31 3.781 1 94.5 165 GLY B N 1
ATOM 9162 C CA . GLY B 1 165 ? -7.164 -29.781 3.123 1 94.5 165 GLY B CA 1
ATOM 9163 C C . GLY B 1 165 ? -7.695 -28.531 3.801 1 94.5 165 GLY B C 1
ATOM 9164 O O . GLY B 1 165 ? -7.75 -27.453 3.188 1 94.5 165 GLY B O 1
ATOM 9165 N N . PHE B 1 166 ? -8.141 -28.688 5.117 1 97 166 PHE B N 1
ATOM 9166 C CA . PHE B 1 166 ? -8.656 -27.562 5.879 1 97 166 PHE B CA 1
ATOM 9167 C C . PHE B 1 166 ? -7.855 -27.359 7.156 1 97 166 PHE B C 1
ATOM 9169 O O . PHE B 1 166 ? -7.77 -28.25 7.996 1 97 166 PHE B O 1
ATOM 9176 N N . TYR B 1 167 ? -7.227 -26.203 7.277 1 98.06 167 TYR B N 1
ATOM 9177 C CA . TYR B 1 167 ? -6.441 -25.891 8.461 1 98.06 167 TYR B CA 1
ATOM 9178 C C . TYR B 1 167 ? -7.324 -25.297 9.555 1 98.06 167 TYR B C 1
ATOM 9180 O O . TYR B 1 167 ? -7.973 -24.266 9.352 1 98.06 167 TYR B O 1
ATOM 9188 N N . PRO B 1 168 ? -7.402 -25.922 10.68 1 97.25 168 PRO B N 1
ATOM 9189 C CA . PRO B 1 168 ? -8.297 -25.453 11.75 1 97.25 168 PRO B CA 1
ATOM 9190 C C . PRO B 1 168 ? -7.77 -24.203 12.445 1 97.25 168 PRO B C 1
ATOM 9192 O O . PRO B 1 168 ? -6.555 -24.016 12.57 1 97.25 168 PRO B O 1
ATOM 9195 N N . SER B 1 169 ? -8.641 -23.359 12.961 1 94.44 169 SER B N 1
ATOM 9196 C CA . SER B 1 169 ? -8.273 -22.141 13.695 1 94.44 169 SER B CA 1
ATOM 9197 C C . SER B 1 169 ? -7.793 -22.484 15.102 1 94.44 169 SER B C 1
ATOM 9199 O O . SER B 1 169 ? -7.062 -21.703 15.719 1 94.44 169 SER B O 1
ATOM 9201 N N . THR B 1 170 ? -8.336 -23.625 15.633 1 91.19 170 THR B N 1
ATOM 9202 C CA . THR B 1 170 ? -7.953 -24.109 16.953 1 91.19 170 THR B CA 1
ATOM 9203 C C . THR B 1 170 ? -7.848 -25.625 16.969 1 91.19 170 THR B C 1
ATOM 9205 O O . THR B 1 170 ? -8.367 -26.312 16.078 1 91.19 170 THR B O 1
ATOM 9208 N N . GLU B 1 171 ? -7.227 -26.125 18 1 88.69 171 GLU B N 1
ATOM 9209 C CA . GLU B 1 171 ? -6.996 -27.562 18.094 1 88.69 171 GLU B CA 1
ATOM 9210 C C . GLU B 1 171 ? -8.188 -28.266 18.719 1 88.69 171 GLU B C 1
ATOM 9212 O O . GLU B 1 171 ? -8.602 -29.328 18.266 1 88.69 171 GLU B O 1
ATOM 9217 N N . LYS B 1 172 ? -8.773 -27.734 19.734 1 84.44 172 LYS B N 1
ATOM 9218 C CA . LYS B 1 172 ? -9.742 -28.453 20.562 1 84.44 172 LYS B CA 1
ATOM 9219 C C . LYS B 1 172 ? -11.125 -28.438 19.938 1 84.44 172 LYS B C 1
ATOM 9221 O O . LYS B 1 172 ? -11.766 -29.484 19.797 1 84.44 172 LYS B O 1
ATOM 9226 N N . GLU B 1 173 ? -11.672 -27.359 19.547 1 87.38 173 GLU B N 1
ATOM 9227 C CA . GLU B 1 173 ? -13 -27.25 18.953 1 87.38 173 GLU B CA 1
ATOM 9228 C C . GLU B 1 173 ? -13 -26.219 17.812 1 87.38 173 GLU B C 1
ATOM 9230 O O . GLU B 1 173 ? -13.57 -25.141 17.938 1 87.38 173 GLU B O 1
ATOM 9235 N N . PRO B 1 174 ? -12.477 -26.781 16.703 1 93.12 174 PRO B N 1
ATOM 9236 C CA . PRO B 1 174 ? -12.422 -25.844 15.594 1 93.12 174 PRO B CA 1
ATOM 9237 C C . PRO B 1 174 ? -13.805 -25.422 15.102 1 93.12 174 PRO B C 1
ATOM 9239 O O . PRO B 1 174 ? -14.656 -26.281 14.844 1 93.12 174 PRO B O 1
ATOM 9242 N N . ARG B 1 175 ? -14.078 -24.172 15.055 1 94.12 175 ARG B N 1
ATOM 9243 C CA . ARG B 1 175 ? -15.32 -23.625 14.531 1 94.12 175 ARG B CA 1
ATOM 9244 C C . ARG B 1 175 ? -15.094 -22.906 13.203 1 94.12 175 ARG B C 1
ATOM 9246 O O . ARG B 1 175 ? -16.047 -22.609 12.477 1 94.12 175 ARG B O 1
ATOM 9253 N N . THR B 1 176 ? -13.891 -22.609 12.906 1 97.12 176 THR B N 1
ATOM 9254 C CA . THR B 1 176 ? -13.477 -21.969 11.664 1 97.12 176 THR B CA 1
ATOM 9255 C C . THR B 1 176 ? -12.305 -22.734 11.039 1 97.12 176 THR B C 1
ATOM 9257 O O . THR B 1 176 ? -11.383 -23.141 11.742 1 97.12 176 THR B O 1
ATOM 9260 N N . VAL B 1 177 ? -12.391 -22.969 9.773 1 98.31 177 VAL B N 1
ATOM 9261 C CA . VAL B 1 177 ? -11.305 -23.625 9.062 1 98.31 177 VAL B CA 1
ATOM 9262 C C . VAL B 1 177 ? -10.906 -22.812 7.84 1 98.31 177 VAL B C 1
ATOM 9264 O O . VAL B 1 177 ? -11.719 -22.062 7.293 1 98.31 177 VAL B O 1
ATOM 9267 N N . PHE B 1 178 ? -9.664 -22.891 7.48 1 98.5 178 PHE B N 1
ATOM 9268 C CA . PHE B 1 178 ? -9.117 -22.219 6.305 1 98.5 178 PHE B CA 1
ATOM 9269 C C . PHE B 1 178 ? -8.641 -23.234 5.273 1 98.5 178 PHE B C 1
ATOM 9271 O O . PHE B 1 178 ? -7.91 -24.172 5.609 1 98.5 178 PHE B O 1
ATOM 9278 N N . SER B 1 179 ? -9.141 -23.109 4.074 1 97.81 179 SER B N 1
ATOM 9279 C CA . SER B 1 179 ? -8.672 -24.016 3.039 1 97.81 179 SER B CA 1
ATOM 9280 C C . SER B 1 179 ? -7.191 -23.797 2.74 1 97.81 179 SER B C 1
ATOM 9282 O O . SER B 1 179 ? -6.691 -22.672 2.854 1 97.81 179 SER B O 1
ATOM 9284 N N . VAL B 1 180 ? -6.457 -24.766 2.33 1 96.31 180 VAL B N 1
ATOM 9285 C CA . VAL B 1 180 ? -5.031 -24.703 2.041 1 96.31 180 VAL B CA 1
ATOM 9286 C C . VAL B 1 180 ? -4.785 -23.75 0.876 1 96.31 180 VAL B C 1
ATOM 9288 O O . VAL B 1 180 ? -3.898 -22.891 0.941 1 96.31 180 VAL B O 1
ATOM 9291 N N . PRO B 1 181 ? -5.66 -23.797 -0.204 1 95.94 181 PRO B N 1
ATOM 9292 C CA . PRO B 1 181 ? -5.453 -22.828 -1.272 1 95.94 181 PRO B CA 1
ATOM 9293 C C . PRO B 1 181 ? -5.539 -21.375 -0.776 1 95.94 181 PRO B C 1
ATOM 9295 O O . PRO B 1 181 ? -4.797 -20.516 -1.25 1 95.94 181 PRO B O 1
ATOM 9298 N N . LEU B 1 182 ? -6.41 -21.156 0.163 1 97.94 182 LEU B N 1
ATOM 9299 C CA . LEU B 1 182 ? -6.551 -19.812 0.711 1 97.94 182 LEU B CA 1
ATOM 9300 C C . LEU B 1 182 ? -5.289 -19.391 1.465 1 97.94 182 LEU B C 1
ATOM 9302 O O . LEU B 1 182 ? -4.828 -18.25 1.332 1 97.94 182 LEU B O 1
ATOM 9306 N N . LEU B 1 183 ? -4.781 -20.297 2.268 1 97.81 183 LEU B N 1
ATOM 9307 C CA . LEU B 1 183 ? -3.6 -19.969 3.055 1 97.81 183 LEU B CA 1
ATOM 9308 C C . LEU B 1 183 ? -2.393 -19.734 2.152 1 97.81 183 LEU B C 1
ATOM 9310 O O . LEU B 1 183 ? -1.578 -18.844 2.422 1 97.81 183 LEU B O 1
ATOM 9314 N N . ASN B 1 184 ? -2.309 -20.484 1.104 1 96.62 184 ASN B N 1
ATOM 9315 C CA . ASN B 1 184 ? -1.249 -20.266 0.127 1 96.62 184 ASN B CA 1
ATOM 9316 C C . ASN B 1 184 ? -1.396 -18.906 -0.558 1 96.62 184 ASN B C 1
ATOM 9318 O O . ASN B 1 184 ? -0.416 -18.188 -0.721 1 96.62 184 ASN B O 1
ATOM 9322 N N . LEU B 1 185 ? -2.592 -18.609 -0.965 1 96.94 185 LEU B N 1
ATOM 9323 C CA . LEU B 1 185 ? -2.871 -17.312 -1.57 1 96.94 185 LEU B CA 1
ATOM 9324 C C . LEU B 1 185 ? -2.533 -16.188 -0.608 1 96.94 185 LEU B C 1
ATOM 9326 O O . LEU B 1 185 ? -1.951 -15.172 -1.011 1 96.94 185 LEU B O 1
ATOM 9330 N N . TYR B 1 186 ? -2.906 -16.359 0.655 1 97.25 186 TYR B N 1
ATOM 9331 C CA . TYR B 1 186 ? -2.672 -15.359 1.695 1 97.25 186 TYR B CA 1
ATOM 9332 C C . TYR B 1 186 ? -1.186 -15.047 1.824 1 97.25 186 TYR B C 1
ATOM 9334 O O . TYR B 1 186 ? -0.793 -13.875 1.868 1 97.25 186 TYR B O 1
ATOM 9342 N N . LEU B 1 187 ? -0.408 -16.062 1.855 1 96.38 187 LEU B N 1
ATOM 9343 C CA . LEU B 1 187 ? 1.03 -15.875 2.01 1 96.38 187 LEU B CA 1
ATOM 9344 C C . LEU B 1 187 ? 1.619 -15.156 0.8 1 96.38 187 LEU B C 1
ATOM 9346 O O . LEU B 1 187 ? 2.375 -14.195 0.951 1 96.38 187 LEU B O 1
ATOM 9350 N N . VAL B 1 188 ? 1.212 -15.586 -0.39 1 95.62 188 VAL B N 1
ATOM 9351 C CA . VAL B 1 188 ? 1.743 -14.984 -1.61 1 95.62 188 VAL B CA 1
ATOM 9352 C C . VAL B 1 188 ? 1.305 -13.531 -1.706 1 95.62 188 VAL B C 1
ATOM 9354 O O . VAL B 1 188 ? 2.1 -12.656 -2.064 1 95.62 188 VAL B O 1
ATOM 9357 N N . GLU B 1 189 ? 0.065 -13.32 -1.36 1 95.38 189 GLU B N 1
ATOM 9358 C CA . GLU B 1 189 ? -0.471 -11.969 -1.482 1 95.38 189 GLU B CA 1
ATOM 9359 C C . GLU B 1 189 ? 0.176 -11.023 -0.472 1 95.38 189 GLU B C 1
ATOM 9361 O O . GLU B 1 189 ? 0.459 -9.867 -0.789 1 95.38 189 GLU B O 1
ATOM 9366 N N . THR B 1 190 ? 0.384 -11.469 0.721 1 93.06 190 THR B N 1
ATOM 9367 C CA . THR B 1 190 ? 1.004 -10.633 1.742 1 93.06 190 THR B CA 1
ATOM 9368 C C . THR B 1 190 ? 2.449 -10.312 1.373 1 93.06 190 THR B C 1
ATOM 9370 O O . THR B 1 190 ? 2.945 -9.227 1.678 1 93.06 190 THR B O 1
ATOM 9373 N N . LEU B 1 191 ? 3.111 -11.172 0.697 1 92.44 191 LEU B N 1
ATOM 9374 C CA . LEU B 1 191 ? 4.52 -10.992 0.367 1 92.44 191 LEU B CA 1
ATOM 9375 C C . LEU B 1 191 ? 4.68 -10.234 -0.951 1 92.44 191 LEU B C 1
ATOM 9377 O O . LEU B 1 191 ? 5.527 -9.352 -1.066 1 92.44 191 LEU B O 1
ATOM 9381 N N . GLU B 1 192 ? 3.803 -10.555 -1.924 1 90.94 192 GLU B N 1
ATOM 9382 C CA . GLU B 1 192 ? 3.932 -9.977 -3.258 1 90.94 192 GLU B CA 1
ATOM 9383 C C . GLU B 1 192 ? 3.229 -8.625 -3.346 1 90.94 192 GLU B C 1
ATOM 9385 O O . GLU B 1 192 ? 3.719 -7.703 -4 1 90.94 192 GLU B O 1
ATOM 9390 N N . CYS B 1 193 ? 2.084 -8.531 -2.756 1 90.94 193 CYS B N 1
ATOM 9391 C CA . CYS B 1 193 ? 1.265 -7.332 -2.881 1 90.94 193 CYS B CA 1
ATOM 9392 C C . CYS B 1 193 ? 1.339 -6.488 -1.613 1 90.94 193 CYS B C 1
ATOM 9394 O O . CYS B 1 193 ? 0.846 -5.359 -1.584 1 90.94 193 CYS B O 1
ATOM 9396 N N . ARG B 1 194 ? 1.928 -6.969 -0.551 1 89.06 194 ARG B N 1
ATOM 9397 C CA . ARG B 1 194 ? 2.049 -6.273 0.727 1 89.06 194 ARG B CA 1
ATOM 9398 C C . ARG B 1 194 ? 0.677 -5.891 1.272 1 89.06 194 ARG B C 1
ATOM 9400 O O . ARG B 1 194 ? 0.476 -4.758 1.721 1 89.06 194 ARG B O 1
ATOM 9407 N N . THR B 1 195 ? -0.208 -6.836 1.095 1 91.75 195 THR B N 1
ATOM 9408 C CA . THR B 1 195 ? -1.562 -6.629 1.594 1 91.75 195 THR B CA 1
ATOM 9409 C C . THR B 1 195 ? -1.648 -6.961 3.08 1 91.75 195 THR B C 1
ATOM 9411 O O . THR B 1 195 ? -1.261 -8.055 3.502 1 91.75 195 THR B O 1
ATOM 9414 N N . ALA B 1 196 ? -2.148 -5.996 3.824 1 89.75 196 ALA B N 1
ATOM 9415 C CA . ALA B 1 196 ? -2.379 -6.254 5.242 1 89.75 196 ALA B CA 1
ATOM 9416 C C . ALA B 1 196 ? -3.465 -7.309 5.438 1 89.75 196 ALA B C 1
ATOM 9418 O O . ALA B 1 196 ? -4.383 -7.422 4.617 1 89.75 196 ALA B O 1
ATOM 9419 N N . THR B 1 197 ? -3.363 -8.055 6.52 1 93.88 197 THR B N 1
ATOM 9420 C CA . THR B 1 197 ? -4.305 -9.141 6.785 1 93.88 197 THR B CA 1
ATOM 9421 C C . THR B 1 197 ? -5.73 -8.602 6.891 1 93.88 197 THR B C 1
ATOM 9423 O O . THR B 1 197 ? -6.676 -9.234 6.426 1 93.88 197 THR B O 1
ATOM 9426 N N . ASN B 1 198 ? -5.875 -7.43 7.473 1 92.69 198 ASN B N 1
ATOM 9427 C CA . ASN B 1 198 ? -7.203 -6.84 7.609 1 92.69 198 ASN B CA 1
ATOM 9428 C C . ASN B 1 198 ? -7.824 -6.547 6.246 1 92.69 198 ASN B C 1
ATOM 9430 O O . ASN B 1 198 ? -9.008 -6.809 6.031 1 92.69 198 ASN B O 1
ATOM 9434 N N . ASN B 1 199 ? -7.059 -5.965 5.324 1 92.44 199 ASN B N 1
ATOM 9435 C CA . ASN B 1 199 ? -7.555 -5.699 3.977 1 92.44 199 ASN B CA 1
ATOM 9436 C C . ASN B 1 199 ? -7.844 -6.992 3.221 1 92.44 199 ASN B C 1
ATOM 9438 O O . ASN B 1 199 ? -8.82 -7.074 2.475 1 92.44 199 ASN B O 1
ATOM 9442 N N . PHE B 1 200 ? -6.977 -7.984 3.447 1 96.5 200 PHE B N 1
ATOM 9443 C CA . PHE B 1 200 ? -7.168 -9.281 2.809 1 96.5 200 PHE B CA 1
ATOM 9444 C C . PHE B 1 200 ? -8.5 -9.891 3.215 1 96.5 200 PHE B C 1
ATOM 9446 O O . PHE B 1 200 ? -9.258 -10.367 2.365 1 96.5 200 PHE B O 1
ATOM 9453 N N . TYR B 1 201 ? -8.781 -9.859 4.488 1 97.69 201 TYR B N 1
ATOM 9454 C CA . TYR B 1 201 ? -10.023 -10.469 4.953 1 97.69 201 TYR B CA 1
ATOM 9455 C C . TYR B 1 201 ? -11.227 -9.625 4.547 1 97.69 201 TYR B C 1
ATOM 9457 O O . TYR B 1 201 ? -12.289 -10.164 4.242 1 97.69 201 TYR B O 1
ATOM 9465 N N . SER B 1 202 ? -11.078 -8.297 4.562 1 95.69 202 SER B N 1
ATOM 9466 C CA . SER B 1 202 ? -12.156 -7.426 4.098 1 95.69 202 SER B CA 1
ATOM 9467 C C . SER B 1 202 ? -12.523 -7.727 2.65 1 95.69 202 SER B C 1
ATOM 9469 O O . SER B 1 202 ? -13.703 -7.707 2.285 1 95.69 202 SER B O 1
ATOM 9471 N N . LYS B 1 203 ? -11.547 -7.969 1.823 1 96.12 203 LYS B N 1
ATOM 9472 C CA . LYS B 1 203 ? -11.766 -8.367 0.436 1 96.12 203 LYS B CA 1
ATOM 9473 C C . LYS B 1 203 ? -12.602 -9.641 0.358 1 96.12 203 LYS B C 1
ATOM 9475 O O . LYS B 1 203 ? -13.516 -9.742 -0.459 1 96.12 203 LYS B O 1
ATOM 9480 N N . LEU B 1 204 ? -12.312 -10.609 1.245 1 97.56 204 LEU B N 1
ATOM 9481 C CA . LEU B 1 204 ? -13.055 -11.867 1.252 1 97.56 204 LEU B CA 1
ATOM 9482 C C . LEU B 1 204 ? -14.5 -11.641 1.663 1 97.56 204 LEU B C 1
ATOM 9484 O O . LEU B 1 204 ? -15.414 -12.266 1.11 1 97.56 204 LEU B O 1
ATOM 9488 N N . ARG B 1 205 ? -14.688 -10.773 2.621 1 96.75 205 ARG B N 1
ATOM 9489 C CA . ARG B 1 205 ? -16.047 -10.469 3.045 1 96.75 205 ARG B CA 1
ATOM 9490 C C . ARG B 1 205 ? -16.844 -9.836 1.906 1 96.75 205 ARG B C 1
ATOM 9492 O O . ARG B 1 205 ? -18.016 -10.195 1.687 1 96.75 205 ARG B O 1
ATOM 9499 N N . ARG B 1 206 ? -16.203 -9.039 1.15 1 95.44 206 ARG B N 1
ATOM 9500 C CA . ARG B 1 206 ? -16.875 -8.375 0.033 1 95.44 206 ARG B CA 1
ATOM 9501 C C . ARG B 1 206 ? -17.141 -9.352 -1.101 1 95.44 206 ARG B C 1
ATOM 9503 O O . ARG B 1 206 ? -18.188 -9.281 -1.755 1 95.44 206 ARG B O 1
ATOM 9510 N N . LEU B 1 207 ? -16.203 -10.227 -1.332 1 96.12 207 LEU B N 1
ATOM 9511 C CA . LEU B 1 207 ? -16.406 -11.242 -2.355 1 96.12 207 LEU B CA 1
ATOM 9512 C C . LEU B 1 207 ? -17.562 -12.156 -1.995 1 96.12 207 LEU B C 1
ATOM 9514 O O . LEU B 1 207 ? -18.25 -12.68 -2.881 1 96.12 207 LEU B O 1
ATOM 9518 N N . THR B 1 208 ? -17.766 -12.297 -0.653 1 97.12 208 THR B N 1
ATOM 9519 C CA . THR B 1 208 ? -18.844 -13.141 -0.169 1 97.12 208 THR B CA 1
ATOM 9520 C C . THR B 1 208 ? -20.203 -12.445 -0.331 1 97.12 208 THR B C 1
ATOM 9522 O O . THR B 1 208 ? -21.156 -13.039 -0.826 1 97.12 208 THR B O 1
ATOM 9525 N N . ASN B 1 209 ? -20.219 -11.258 0.127 1 95.56 209 ASN B N 1
ATOM 9526 C CA . ASN B 1 209 ? -21.422 -10.43 0.097 1 95.56 209 ASN B CA 1
ATOM 9527 C C . ASN B 1 209 ? -21.078 -8.961 -0.128 1 95.56 209 ASN B C 1
ATOM 9529 O O . ASN B 1 209 ? -20.719 -8.25 0.814 1 95.56 209 ASN B O 1
ATOM 9533 N N . GLU B 1 210 ? -21.281 -8.508 -1.329 1 89.19 210 GLU B N 1
ATOM 9534 C CA . GLU B 1 210 ? -20.875 -7.156 -1.7 1 89.19 210 GLU B CA 1
ATOM 9535 C C . GLU B 1 210 ? -21.797 -6.117 -1.08 1 89.19 210 GLU B C 1
ATOM 9537 O O . GLU B 1 210 ? -21.359 -5.023 -0.714 1 89.19 210 GLU B O 1
ATOM 9542 N N . THR B 1 211 ? -23.062 -6.461 -0.951 1 88.44 211 THR B N 1
ATOM 9543 C CA . THR B 1 211 ? -24.078 -5.523 -0.476 1 88.44 211 THR B CA 1
ATOM 9544 C C . THR B 1 211 ? -24.016 -5.375 1.041 1 88.44 211 THR B C 1
ATOM 9546 O O . THR B 1 211 ? -24.188 -4.277 1.572 1 88.44 211 THR B O 1
ATOM 9549 N N . PHE B 1 212 ? -23.797 -6.602 1.664 1 92.38 212 PHE B N 1
ATOM 9550 C CA . PHE B 1 212 ? -23.766 -6.59 3.123 1 92.38 212 PHE B CA 1
ATOM 9551 C C . PHE B 1 212 ? -22.516 -7.289 3.648 1 92.38 212 PHE B C 1
ATOM 9553 O O . PHE B 1 212 ? -22.609 -8.32 4.316 1 92.38 212 PHE B O 1
ATOM 9560 N N . PRO B 1 213 ? -21.359 -6.66 3.479 1 92.06 213 PRO B N 1
ATOM 9561 C CA . PRO B 1 213 ? -20.141 -7.32 3.941 1 92.06 213 PRO B CA 1
ATOM 9562 C C . PRO B 1 213 ? -20.141 -7.574 5.445 1 92.06 213 PRO B C 1
ATOM 9564 O O . PRO B 1 213 ? -19.531 -8.531 5.914 1 92.06 213 PRO B O 1
ATOM 9567 N N . HIS B 1 214 ? -20.922 -6.82 6.223 1 89.19 214 HIS B N 1
ATOM 9568 C CA . HIS B 1 214 ? -20.938 -6.945 7.676 1 89.19 214 HIS B CA 1
ATOM 9569 C C . HIS B 1 214 ? -21.703 -8.188 8.109 1 89.19 214 HIS B C 1
ATOM 9571 O O . HIS B 1 214 ? -21.594 -8.625 9.266 1 89.19 214 HIS B O 1
ATOM 9577 N N . SER B 1 215 ? -22.516 -8.742 7.176 1 92.44 215 SER B N 1
ATOM 9578 C CA . SER B 1 215 ? -23.25 -9.961 7.488 1 92.44 215 SER B CA 1
ATOM 9579 C C . SER B 1 215 ? -22.328 -11.172 7.504 1 92.44 215 SER B C 1
ATOM 9581 O O . SER B 1 215 ? -22.688 -12.234 8.016 1 92.44 215 SER B O 1
ATOM 9583 N N . VAL B 1 216 ? -21.156 -11.062 6.891 1 96.62 216 VAL B N 1
ATOM 9584 C CA . VAL B 1 216 ? -20.172 -12.133 6.852 1 96.62 216 VAL B CA 1
ATOM 9585 C C . VAL B 1 216 ? -19.375 -12.148 8.156 1 96.62 216 VAL B C 1
ATOM 9587 O O . VAL B 1 216 ? -18.906 -11.102 8.617 1 96.62 216 VAL B O 1
ATOM 9590 N N . PRO B 1 217 ? -19.219 -13.281 8.766 1 95.06 217 PRO B N 1
ATOM 9591 C CA . PRO B 1 217 ? -18.5 -13.328 10.039 1 95.06 217 PRO B CA 1
ATOM 9592 C C . PRO B 1 217 ? -17.078 -12.789 9.938 1 95.06 217 PRO B C 1
ATOM 9594 O O . PRO B 1 217 ? -16.391 -13.031 8.938 1 95.06 217 PRO B O 1
ATOM 9597 N N . ASP B 1 218 ? -16.703 -12.047 10.969 1 94.56 218 ASP B N 1
ATOM 9598 C CA . ASP B 1 218 ? -15.328 -11.539 11.031 1 94.56 218 ASP B CA 1
ATOM 9599 C C . ASP B 1 218 ? -14.391 -12.562 11.672 1 94.56 218 ASP B C 1
ATOM 9601 O O . ASP B 1 218 ? -14.492 -12.844 12.867 1 94.56 218 ASP B O 1
ATOM 9605 N N . ARG B 1 219 ? -13.609 -13.156 10.883 1 96.62 219 ARG B N 1
ATOM 9606 C CA . ARG B 1 219 ? -12.648 -14.156 11.336 1 96.62 219 ARG B CA 1
ATOM 9607 C C . ARG B 1 219 ? -11.219 -13.703 11.055 1 96.62 219 ARG B C 1
ATOM 9609 O O . ARG B 1 219 ? -10.359 -14.523 10.719 1 96.62 219 ARG B O 1
ATOM 9616 N N . TYR B 1 220 ? -10.977 -12.414 11.172 1 94 220 TYR B N 1
ATOM 9617 C CA . TYR B 1 220 ? -9.68 -11.797 10.922 1 94 220 TYR B CA 1
ATOM 9618 C C . TYR B 1 220 ? -8.633 -12.328 11.891 1 94 220 TYR B C 1
ATOM 9620 O O . TYR B 1 220 ? -7.527 -12.695 11.477 1 94 220 TYR B O 1
ATOM 9628 N N . ARG B 1 221 ? -8.922 -12.469 13.172 1 92.88 221 ARG B N 1
ATOM 9629 C CA . ARG B 1 221 ? -7.973 -12.883 14.203 1 92.88 221 ARG B CA 1
ATOM 9630 C C . ARG B 1 221 ? -7.57 -14.336 14.016 1 92.88 221 ARG B C 1
ATOM 9632 O O . ARG B 1 221 ? -6.402 -14.695 14.195 1 92.88 221 ARG B O 1
ATOM 9639 N N . GLU B 1 222 ? -8.594 -15.133 13.664 1 95.94 222 GLU B N 1
ATOM 9640 C CA . GLU B 1 222 ? -8.32 -16.547 13.406 1 95.94 222 GLU B CA 1
ATOM 9641 C C . GLU B 1 222 ? -7.414 -16.719 12.188 1 95.94 222 GLU B C 1
ATOM 9643 O O . GLU B 1 222 ? -6.504 -17.547 12.195 1 95.94 222 GLU B O 1
ATOM 9648 N N . LEU B 1 223 ? -7.66 -15.898 11.148 1 97.38 223 LEU B N 1
ATOM 9649 C CA . LEU B 1 223 ? -6.828 -15.969 9.953 1 97.38 223 LEU B CA 1
ATOM 9650 C C . LEU B 1 223 ? -5.395 -15.547 10.258 1 97.38 223 LEU B C 1
ATOM 9652 O O . LEU B 1 223 ? -4.441 -16.156 9.766 1 97.38 223 LEU B O 1
ATOM 9656 N N . LEU B 1 224 ? -5.285 -14.516 11.062 1 94.19 224 LEU B N 1
ATOM 9657 C CA . LEU B 1 224 ? -3.959 -14.023 11.438 1 94.19 224 LEU B CA 1
ATOM 9658 C C . LEU B 1 224 ? -3.154 -15.117 12.133 1 94.19 224 LEU B C 1
ATOM 9660 O O . LEU B 1 224 ? -1.987 -15.344 11.805 1 94.19 224 LEU B O 1
ATOM 9664 N N . ARG B 1 225 ? -3.742 -15.828 13.016 1 93.94 225 ARG B N 1
ATOM 9665 C CA . ARG B 1 225 ? -3.084 -16.906 13.75 1 93.94 225 ARG B CA 1
ATOM 9666 C C . ARG B 1 225 ? -2.742 -18.062 12.828 1 93.94 225 ARG B C 1
ATOM 9668 O O . ARG B 1 225 ? -1.602 -18.531 12.812 1 93.94 225 ARG B O 1
ATOM 9675 N N . ALA B 1 226 ? -3.773 -18.5 12.062 1 96.75 226 ALA B N 1
ATOM 9676 C CA . ALA B 1 226 ? -3.568 -19.625 11.156 1 96.75 226 ALA B CA 1
ATOM 9677 C C . ALA B 1 226 ? -2.521 -19.297 10.102 1 96.75 226 ALA B C 1
ATOM 9679 O O . ALA B 1 226 ? -1.724 -20.156 9.719 1 96.75 226 ALA B O 1
ATOM 9680 N N . GLY B 1 227 ? -2.586 -18 9.664 1 96.5 227 GLY B N 1
ATOM 9681 C CA . GLY B 1 227 ? -1.599 -17.562 8.688 1 96.5 227 GLY B CA 1
ATOM 9682 C C . GLY B 1 227 ? -0.176 -17.625 9.211 1 96.5 227 GLY B C 1
ATOM 9683 O O . GLY B 1 227 ? 0.737 -18.047 8.492 1 96.5 227 GLY B O 1
ATOM 9684 N N . ARG B 1 228 ? 0.085 -17.234 10.422 1 96 228 ARG B N 1
ATOM 9685 C CA . ARG B 1 228 ? 1.396 -17.312 11.062 1 96 228 ARG B CA 1
ATOM 9686 C C . ARG B 1 228 ? 1.865 -18.75 11.195 1 96 228 ARG B C 1
ATOM 9688 O O . ARG B 1 228 ? 3.012 -19.062 10.875 1 96 228 ARG B O 1
ATOM 9695 N N . GLN B 1 229 ? 0.936 -19.594 11.641 1 96.88 229 GLN B N 1
ATOM 9696 C CA . GLN B 1 229 ? 1.245 -21 11.812 1 96.88 229 GLN B CA 1
ATOM 9697 C C . GLN B 1 229 ? 1.589 -21.656 10.477 1 96.88 229 GLN B C 1
ATOM 9699 O O . GLN B 1 229 ? 2.598 -22.359 10.367 1 96.88 229 GLN B O 1
ATOM 9704 N N . TRP B 1 230 ? 0.779 -21.344 9.5 1 97.62 230 TRP B N 1
ATOM 9705 C CA . TRP B 1 230 ? 0.963 -21.938 8.18 1 97.62 230 TRP B CA 1
ATOM 9706 C C . TRP B 1 230 ? 2.287 -21.5 7.566 1 97.62 230 TRP B C 1
ATOM 9708 O O . TRP B 1 230 ? 2.992 -22.297 6.953 1 97.62 230 TRP B O 1
ATOM 9718 N N . ARG B 1 231 ? 2.621 -20.266 7.68 1 96.81 231 ARG B N 1
ATOM 9719 C CA . ARG B 1 231 ? 3.904 -19.75 7.207 1 96.81 231 ARG B CA 1
ATOM 9720 C C . ARG B 1 231 ? 5.062 -20.5 7.852 1 96.81 231 ARG B C 1
ATOM 9722 O O . ARG B 1 231 ? 6 -20.922 7.164 1 96.81 231 ARG B O 1
ATOM 9729 N N . HIS B 1 232 ? 4.992 -20.641 9.141 1 96.62 232 HIS B N 1
ATOM 9730 C CA . HIS B 1 232 ? 6.055 -21.328 9.875 1 96.62 232 HIS B CA 1
ATOM 9731 C C . HIS B 1 232 ? 6.195 -22.781 9.43 1 96.62 232 HIS B C 1
ATOM 9733 O O . HIS B 1 232 ? 7.309 -23.25 9.203 1 96.62 232 HIS B O 1
ATOM 9739 N N . LEU B 1 233 ? 5.074 -23.453 9.289 1 96.56 233 LEU B N 1
ATOM 9740 C CA . LEU B 1 233 ? 5.094 -24.844 8.828 1 96.56 233 LEU B CA 1
ATOM 9741 C C . LEU B 1 233 ? 5.703 -24.953 7.434 1 96.56 233 LEU B C 1
ATOM 9743 O O . LEU B 1 233 ? 6.492 -25.859 7.164 1 96.56 233 LEU B O 1
ATOM 9747 N N . SER B 1 234 ? 5.324 -24.016 6.574 1 95.69 234 SER B N 1
ATOM 9748 C CA . SER B 1 234 ? 5.84 -24 5.207 1 95.69 234 SER B CA 1
ATOM 9749 C C . SER B 1 234 ? 7.348 -23.781 5.188 1 95.69 234 SER B C 1
ATOM 9751 O O . SER B 1 234 ? 8.062 -24.422 4.406 1 95.69 234 SER B O 1
ATOM 9753 N N . GLU B 1 235 ? 7.844 -22.953 6.047 1 95.94 235 GLU B N 1
ATOM 9754 C CA . GLU B 1 235 ? 9.281 -22.703 6.133 1 95.94 235 GLU B CA 1
ATOM 9755 C C . GLU B 1 235 ? 10.023 -23.922 6.66 1 95.94 235 GLU B C 1
ATOM 9757 O O . GLU B 1 235 ? 11.062 -24.312 6.113 1 95.94 235 GLU B O 1
ATOM 9762 N N . LEU B 1 236 ? 9.484 -24.547 7.684 1 95.94 236 LEU B N 1
ATOM 9763 C CA . LEU B 1 236 ? 10.109 -25.734 8.25 1 95.94 236 LEU B CA 1
ATOM 9764 C C . LEU B 1 236 ? 10.227 -26.828 7.195 1 95.94 236 LEU B C 1
ATOM 9766 O O . LEU B 1 236 ? 11.273 -27.469 7.086 1 95.94 236 LEU B O 1
ATOM 9770 N N . ALA B 1 237 ? 9.188 -26.984 6.453 1 94.25 237 ALA B N 1
ATOM 9771 C CA . ALA B 1 237 ? 9.203 -28 5.402 1 94.25 237 ALA B CA 1
ATOM 9772 C C . ALA B 1 237 ? 10.219 -27.641 4.32 1 94.25 237 ALA B C 1
ATOM 9774 O O . ALA B 1 237 ? 10.992 -28.5 3.885 1 94.25 237 ALA B O 1
ATOM 9775 N N . SER B 1 238 ? 10.273 -26.406 3.904 1 93.19 238 SER B N 1
ATOM 9776 C CA . SER B 1 238 ? 11.102 -25.953 2.787 1 93.19 238 SER B CA 1
ATOM 9777 C C . SER B 1 238 ? 12.586 -26.062 3.119 1 93.19 238 SER B C 1
ATOM 9779 O O . SER B 1 238 ? 13.422 -26.156 2.221 1 93.19 238 SER B O 1
ATOM 9781 N N . PHE B 1 239 ? 12.945 -26.062 4.414 1 95.06 239 PHE B N 1
ATOM 9782 C CA . PHE B 1 239 ? 14.352 -26.109 4.801 1 95.06 239 PHE B CA 1
ATOM 9783 C C . PHE B 1 239 ? 14.711 -27.469 5.363 1 95.06 239 PHE B C 1
ATOM 9785 O O . PHE B 1 239 ? 15.773 -27.641 5.965 1 95.06 239 PHE B O 1
ATOM 9792 N N . GLY B 1 240 ? 13.797 -28.453 5.254 1 91.81 240 GLY B N 1
ATOM 9793 C CA . GLY B 1 240 ? 14.109 -29.859 5.488 1 91.81 240 GLY B CA 1
ATOM 9794 C C . GLY B 1 240 ? 13.852 -30.297 6.918 1 91.81 240 GLY B C 1
ATOM 9795 O O . GLY B 1 240 ? 14.125 -31.438 7.277 1 91.81 240 GLY B O 1
ATOM 9796 N N . PHE B 1 241 ? 13.273 -29.484 7.707 1 92.5 241 PHE B N 1
ATOM 9797 C CA . PHE B 1 241 ? 13.102 -29.812 9.117 1 92.5 241 PHE B CA 1
ATOM 9798 C C . PHE B 1 241 ? 11.883 -30.719 9.32 1 92.5 241 PHE B C 1
ATOM 9800 O O . PHE B 1 241 ? 11.695 -31.281 10.398 1 92.5 241 PHE B O 1
ATOM 9807 N N . ALA B 1 242 ? 11.062 -30.812 8.312 1 88.19 242 ALA B N 1
ATOM 9808 C CA . ALA B 1 242 ? 9.992 -31.797 8.344 1 88.19 242 ALA B CA 1
ATOM 9809 C C . ALA B 1 242 ? 10.547 -33.219 8.211 1 88.19 242 ALA B C 1
ATOM 9811 O O . ALA B 1 242 ? 9.906 -34.188 8.633 1 88.19 242 ALA B O 1
ATOM 9812 N N . ASN B 1 243 ? 11.703 -33.375 7.703 1 85.19 243 ASN B N 1
ATOM 9813 C CA . ASN B 1 243 ? 12.32 -34.688 7.434 1 85.19 243 ASN B CA 1
ATOM 9814 C C . ASN B 1 243 ? 13.188 -35.125 8.602 1 85.19 243 ASN B C 1
ATOM 9816 O O . ASN B 1 243 ? 13.344 -36.344 8.828 1 85.19 243 ASN B O 1
ATOM 9820 N N . ASN B 1 244 ? 13.797 -34.188 9.297 1 78.56 244 ASN B N 1
ATOM 9821 C CA . ASN B 1 244 ? 14.773 -34.625 10.289 1 78.56 244 ASN B CA 1
ATOM 9822 C C . ASN B 1 244 ? 14.242 -34.469 11.711 1 78.56 244 ASN B C 1
ATOM 9824 O O . ASN B 1 244 ? 14.82 -34.969 12.664 1 78.56 244 ASN B O 1
ATOM 9828 N N . GLY B 1 245 ? 13.086 -33.875 11.898 1 76.38 245 GLY B N 1
ATOM 9829 C CA . GLY B 1 245 ? 12.43 -33.719 13.188 1 76.38 245 GLY B CA 1
ATOM 9830 C C . GLY B 1 245 ? 13.18 -32.781 14.133 1 76.38 245 GLY B C 1
ATOM 9831 O O . GLY B 1 245 ? 12.82 -32.656 15.305 1 76.38 245 GLY B O 1
ATOM 9832 N N . GLN B 1 246 ? 14.219 -32.156 13.648 1 82.25 246 GLN B N 1
ATOM 9833 C CA . GLN B 1 246 ? 15.016 -31.266 14.477 1 82.25 246 GLN B CA 1
ATOM 9834 C C . GLN B 1 246 ? 14.453 -29.844 14.461 1 82.25 246 GLN B C 1
ATOM 9836 O O . GLN B 1 246 ? 13.641 -29.516 13.594 1 82.25 246 GLN B O 1
ATOM 9841 N N . HIS B 1 247 ? 14.812 -29.156 15.469 1 88.81 247 HIS B N 1
ATOM 9842 C CA . HIS B 1 247 ? 14.469 -27.75 15.5 1 88.81 247 HIS B CA 1
ATOM 9843 C C . HIS B 1 247 ? 15.547 -26.906 14.82 1 88.81 247 HIS B C 1
ATOM 9845 O O . HIS B 1 247 ? 16.734 -27.172 14.977 1 88.81 247 HIS B O 1
ATOM 9851 N N . PRO B 1 248 ? 15.125 -25.953 14.094 1 94.25 248 PRO B N 1
ATOM 9852 C CA . PRO B 1 248 ? 16.109 -25.125 13.398 1 94.25 248 PRO B CA 1
ATOM 9853 C C . PRO B 1 248 ? 16.938 -24.281 14.352 1 94.25 248 PRO B C 1
ATOM 9855 O O . PRO B 1 248 ? 16.422 -23.766 15.344 1 94.25 248 PRO B O 1
ATOM 9858 N N . GLY B 1 249 ? 18.172 -24.172 14.062 1 94 249 GLY B N 1
ATOM 9859 C CA . GLY B 1 249 ? 19.062 -23.281 14.797 1 94 249 GLY B CA 1
ATOM 9860 C C . GLY B 1 249 ? 19.125 -21.891 14.203 1 94 249 GLY B C 1
ATOM 9861 O O . GLY B 1 249 ? 18.312 -21.516 13.352 1 94 249 GLY B O 1
ATOM 9862 N N . GLU B 1 250 ? 20.141 -21.125 14.648 1 95.56 250 GLU B N 1
ATOM 9863 C CA . GLU B 1 250 ? 20.328 -19.75 14.203 1 95.56 250 GLU B CA 1
ATOM 9864 C C . GLU B 1 250 ? 20.594 -19.688 12.703 1 95.56 250 GLU B C 1
ATOM 9866 O O . GLU B 1 250 ? 21.516 -20.328 12.203 1 95.56 250 GLU B O 1
ATOM 9871 N N . GLY B 1 251 ? 19.734 -18.969 12.039 1 96.5 251 GLY B N 1
ATOM 9872 C CA . GLY B 1 251 ? 19.953 -18.719 10.625 1 96.5 251 GLY B CA 1
ATOM 9873 C C . GLY B 1 251 ? 19.594 -19.906 9.75 1 96.5 251 GLY B C 1
ATOM 9874 O O . GLY B 1 251 ? 19.781 -19.859 8.531 1 96.5 251 GLY B O 1
ATOM 9875 N N . GLU B 1 252 ? 19.062 -20.969 10.25 1 96.31 252 GLU B N 1
ATOM 9876 C CA . GLU B 1 252 ? 18.875 -22.203 9.492 1 96.31 252 GLU B CA 1
ATOM 9877 C C . GLU B 1 252 ? 17.594 -22.141 8.664 1 96.31 252 GLU B C 1
ATOM 9879 O O . GLU B 1 252 ? 17.375 -22.984 7.785 1 96.31 252 GLU B O 1
ATOM 9884 N N . LEU B 1 253 ? 16.734 -21.125 8.906 1 97.31 253 LEU B N 1
ATOM 9885 C CA . LEU B 1 253 ? 15.562 -20.906 8.07 1 97.31 253 LEU B CA 1
ATOM 9886 C C . LEU B 1 253 ? 15.766 -19.719 7.141 1 97.31 253 LEU B C 1
ATOM 9888 O O . LEU B 1 253 ? 14.805 -19.047 6.75 1 97.31 253 LEU B O 1
ATOM 9892 N N . ALA B 1 254 ? 17.016 -19.422 6.844 1 97.69 254 ALA B N 1
ATOM 9893 C CA . ALA B 1 254 ? 17.359 -18.312 5.953 1 97.69 254 ALA B CA 1
ATOM 9894 C C . ALA B 1 254 ? 18.047 -18.812 4.691 1 97.69 254 ALA B C 1
ATOM 9896 O O . ALA B 1 254 ? 18.953 -19.656 4.762 1 97.69 254 ALA B O 1
ATOM 9897 N N . LEU B 1 255 ? 17.5 -18.391 3.586 1 96.25 255 LEU B N 1
ATOM 9898 C CA . LEU B 1 255 ? 18.141 -18.625 2.295 1 96.25 255 LEU B CA 1
ATOM 9899 C C . LEU B 1 255 ? 19.172 -17.562 1.991 1 96.25 255 LEU B C 1
ATOM 9901 O O . LEU B 1 255 ? 18.922 -16.375 2.201 1 96.25 255 LEU B O 1
ATOM 9905 N N . PHE B 1 256 ? 20.359 -18 1.585 1 96.12 256 PHE B N 1
ATOM 9906 C CA . PHE B 1 256 ? 21.391 -17 1.288 1 96.12 256 PHE B CA 1
ATOM 9907 C C . PHE B 1 256 ? 21.719 -17 -0.2 1 96.12 256 PHE B C 1
ATOM 9909 O O . PHE B 1 256 ? 21.094 -17.703 -0.984 1 96.12 256 PHE B O 1
ATOM 9916 N N . CYS B 1 257 ? 22.656 -16.297 -0.599 1 96.88 257 CYS B N 1
ATOM 9917 C CA . CYS B 1 257 ? 23 -15.977 -1.98 1 96.88 257 CYS B CA 1
ATOM 9918 C C . CYS B 1 257 ? 23.688 -17.156 -2.664 1 96.88 257 CYS B C 1
ATOM 9920 O O . CYS B 1 257 ? 24.594 -17.766 -2.094 1 96.88 257 CYS B O 1
ATOM 9922 N N . ALA B 1 258 ? 23.297 -17.453 -3.869 1 97.44 258 ALA B N 1
ATOM 9923 C CA . ALA B 1 258 ? 23.891 -18.547 -4.625 1 97.44 258 ALA B CA 1
ATOM 9924 C C . ALA B 1 258 ? 25.172 -18.109 -5.34 1 97.44 258 ALA B C 1
ATOM 9926 O O . ALA B 1 258 ? 26 -18.938 -5.719 1 97.44 258 ALA B O 1
ATOM 9927 N N . ALA B 1 259 ? 25.344 -16.844 -5.453 1 97.56 259 ALA B N 1
ATOM 9928 C CA . ALA B 1 259 ? 26.422 -16.312 -6.281 1 97.56 259 ALA B CA 1
ATOM 9929 C C . ALA B 1 259 ? 27.641 -15.961 -5.43 1 97.56 259 ALA B C 1
ATOM 9931 O O . ALA B 1 259 ? 28.75 -15.82 -5.953 1 97.56 259 ALA B O 1
ATOM 9932 N N . CYS B 1 260 ? 27.5 -15.758 -4.156 1 97.06 260 CYS B N 1
ATOM 9933 C CA . CYS B 1 260 ? 28.625 -15.469 -3.277 1 97.06 260 CYS B CA 1
ATOM 9934 C C . CYS B 1 260 ? 29.516 -16.703 -3.1 1 97.06 260 CYS B C 1
ATOM 9936 O O . CYS B 1 260 ? 29.016 -17.812 -2.994 1 97.06 260 CYS B O 1
ATOM 9938 N N . PRO B 1 261 ? 30.781 -16.516 -3.074 1 96.25 261 PRO B N 1
ATOM 9939 C CA . PRO B 1 261 ? 31.656 -17.672 -2.848 1 96.25 261 PRO B CA 1
ATOM 9940 C C . PRO B 1 261 ? 31.469 -18.281 -1.459 1 96.25 261 PRO B C 1
ATOM 9942 O O . PRO B 1 261 ? 31.688 -17.594 -0.451 1 96.25 261 PRO B O 1
ATOM 9945 N N . GLN B 1 262 ? 31.156 -19.531 -1.428 1 95.44 262 GLN B N 1
ATOM 9946 C CA . GLN B 1 262 ? 30.922 -20.25 -0.185 1 95.44 262 GLN B CA 1
ATOM 9947 C C . GLN B 1 262 ? 31.719 -21.547 -0.147 1 95.44 262 GLN B C 1
ATOM 9949 O O . GLN B 1 262 ? 31.297 -22.562 -0.728 1 95.44 262 GLN B O 1
ATOM 9954 N N . PRO B 1 263 ? 32.781 -21.516 0.631 1 92.69 263 PRO B N 1
ATOM 9955 C CA . PRO B 1 263 ? 33.594 -22.734 0.717 1 92.69 263 PRO B CA 1
ATOM 9956 C C . PRO B 1 263 ? 32.781 -23.953 1.14 1 92.69 263 PRO B C 1
ATOM 9958 O O . PRO B 1 263 ? 31.969 -23.875 2.062 1 92.69 263 PRO B O 1
ATOM 9961 N N . GLY B 1 264 ? 33 -25 0.438 1 90.69 264 GLY B N 1
ATOM 9962 C CA . GLY B 1 264 ? 32.344 -26.25 0.757 1 90.69 264 GLY B CA 1
ATOM 9963 C C . GLY B 1 264 ? 30.984 -26.375 0.079 1 90.69 264 GLY B C 1
ATOM 9964 O O . GLY B 1 264 ? 30.359 -27.438 0.122 1 90.69 264 GLY B O 1
ATOM 9965 N N . ILE B 1 265 ? 30.562 -25.359 -0.566 1 94.75 265 ILE B N 1
ATOM 9966 C CA . ILE B 1 265 ? 29.234 -25.375 -1.153 1 94.75 265 ILE B CA 1
ATOM 9967 C C . ILE B 1 265 ? 29.328 -25.125 -2.656 1 94.75 265 ILE B C 1
ATOM 9969 O O . ILE B 1 265 ? 29 -26.016 -3.459 1 94.75 265 ILE B O 1
ATOM 9973 N N . ASN B 1 266 ? 29.938 -23.953 -3.049 1 96.38 266 ASN B N 1
ATOM 9974 C CA . ASN B 1 266 ? 29.828 -23.656 -4.469 1 96.38 266 ASN B CA 1
ATOM 9975 C C . ASN B 1 266 ? 31.172 -23.266 -5.078 1 96.38 266 ASN B C 1
ATOM 9977 O O . ASN B 1 266 ? 31.219 -22.75 -6.195 1 96.38 266 ASN B O 1
ATOM 9981 N N . LEU B 1 267 ? 32.219 -23.422 -4.355 1 95.88 267 LEU B N 1
ATOM 9982 C CA . LEU B 1 267 ? 33.531 -23.141 -4.902 1 95.88 267 LEU B CA 1
ATOM 9983 C C . LEU B 1 267 ? 34.125 -24.375 -5.559 1 95.88 267 LEU B C 1
ATOM 9985 O O . LEU B 1 267 ? 33.812 -25.5 -5.168 1 95.88 267 LEU B O 1
ATOM 9989 N N . PRO B 1 268 ? 34.906 -24.172 -6.539 1 92.94 268 PRO B N 1
ATOM 9990 C CA . PRO B 1 268 ? 35.562 -25.328 -7.172 1 92.94 268 PRO B CA 1
ATOM 9991 C C . PRO B 1 268 ? 36.594 -26 -6.262 1 92.94 268 PRO B C 1
ATOM 9993 O O . PRO B 1 268 ? 37.094 -25.375 -5.336 1 92.94 268 PRO B O 1
ATOM 9996 N N . LYS B 1 269 ? 36.844 -27.188 -6.633 1 91.88 269 LYS B N 1
ATOM 9997 C CA . LYS B 1 269 ? 37.875 -27.906 -5.879 1 91.88 269 LYS B CA 1
ATOM 9998 C C . LYS B 1 269 ? 39.25 -27.266 -6.055 1 91.88 269 LYS B C 1
ATOM 10000 O O . LYS B 1 269 ? 39.625 -26.844 -7.156 1 91.88 269 LYS B O 1
ATOM 10005 N N . GLY B 1 270 ? 39.969 -27.016 -5.047 1 91.81 270 GLY B N 1
ATOM 10006 C CA . GLY B 1 270 ? 41.312 -26.484 -5.098 1 91.81 270 GLY B CA 1
ATOM 10007 C C . GLY B 1 270 ? 41.344 -24.969 -5.164 1 91.81 270 GLY B C 1
ATOM 10008 O O . GLY B 1 270 ? 42.375 -24.375 -5.473 1 91.81 270 GLY B O 1
ATOM 10009 N N . TRP B 1 271 ? 40.25 -24.297 -4.871 1 94.25 271 TRP B N 1
ATOM 10010 C CA . TRP B 1 271 ? 40.156 -22.844 -4.961 1 94.25 271 TRP B CA 1
ATOM 10011 C C . TRP B 1 271 ? 41.188 -22.188 -4.043 1 94.25 271 TRP B C 1
ATOM 10013 O O . TRP B 1 271 ? 41.656 -21.094 -4.32 1 94.25 271 TRP B O 1
ATOM 10023 N N . GLU B 1 272 ? 41.625 -22.891 -2.977 1 92.62 272 GLU B N 1
ATOM 10024 C CA . GLU B 1 272 ? 42.594 -22.375 -2.004 1 92.62 272 GLU B CA 1
ATOM 10025 C C . GLU B 1 272 ? 43.969 -22.141 -2.641 1 92.62 272 GLU B C 1
ATOM 10027 O O . GLU B 1 272 ? 44.719 -21.25 -2.209 1 92.62 272 GLU B O 1
ATOM 10032 N N . LYS B 1 273 ? 44.25 -22.844 -3.73 1 92.5 273 LYS B N 1
ATOM 10033 C CA . LYS B 1 273 ? 45.531 -22.766 -4.379 1 92.5 273 LYS B CA 1
ATOM 10034 C C . LYS B 1 273 ? 45.5 -21.844 -5.59 1 92.5 273 LYS B C 1
ATOM 10036 O O . LYS B 1 273 ? 46.531 -21.609 -6.238 1 92.5 273 LYS B O 1
ATOM 10041 N N . ASP B 1 274 ? 44.375 -21.328 -5.801 1 93.12 274 ASP B N 1
ATOM 10042 C CA . ASP B 1 274 ? 44.25 -20.375 -6.902 1 93.12 274 ASP B CA 1
ATOM 10043 C C . ASP B 1 274 ? 45.062 -19.125 -6.641 1 93.12 274 ASP B C 1
ATOM 10045 O O . ASP B 1 274 ? 44.938 -18.5 -5.582 1 93.12 274 ASP B O 1
ATOM 10049 N N . PRO B 1 275 ? 45.906 -18.781 -7.543 1 91.31 275 PRO B N 1
ATOM 10050 C CA . PRO B 1 275 ? 46.719 -17.578 -7.348 1 91.31 275 PRO B CA 1
ATOM 10051 C C . PRO B 1 275 ? 45.875 -16.312 -7.289 1 91.31 275 PRO B C 1
ATOM 10053 O O . PRO B 1 275 ? 46.312 -15.312 -6.703 1 91.31 275 PRO B O 1
ATOM 10056 N N . ASN B 1 276 ? 44.719 -16.328 -7.895 1 92.69 276 ASN B N 1
ATOM 10057 C CA . ASN B 1 276 ? 43.844 -15.164 -7.883 1 92.69 276 ASN B CA 1
ATOM 10058 C C . ASN B 1 276 ? 42.812 -15.242 -6.75 1 92.69 276 ASN B C 1
ATOM 10060 O O . ASN B 1 276 ? 41.625 -15.281 -6.996 1 92.69 276 ASN B O 1
ATOM 10064 N N . GLN B 1 277 ? 43.25 -15.055 -5.516 1 92.75 277 GLN B N 1
ATOM 10065 C CA . GLN B 1 277 ? 42.438 -15.203 -4.324 1 92.75 277 GLN B CA 1
ATOM 10066 C C . GLN B 1 277 ? 41.375 -14.086 -4.23 1 92.75 277 GLN B C 1
ATOM 10068 O O . GLN B 1 277 ? 40.375 -14.227 -3.557 1 92.75 277 GLN B O 1
ATOM 10073 N N . TRP B 1 278 ? 41.656 -13.008 -4.965 1 92.25 278 TRP B N 1
ATOM 10074 C CA . TRP B 1 278 ? 40.75 -11.867 -4.934 1 92.25 278 TRP B CA 1
ATOM 10075 C C . TRP B 1 278 ? 39.406 -12.219 -5.555 1 92.25 278 TRP B C 1
ATOM 10077 O O . TRP B 1 278 ? 38.406 -11.547 -5.312 1 92.25 278 TRP B O 1
ATOM 10087 N N . LEU B 1 279 ? 39.25 -13.344 -6.305 1 95.25 279 LEU B N 1
ATOM 10088 C CA . LEU B 1 279 ? 38.031 -13.789 -6.945 1 95.25 279 LEU B CA 1
ATOM 10089 C C . LEU B 1 279 ? 37.094 -14.406 -5.922 1 95.25 279 LEU B C 1
ATOM 10091 O O . LEU B 1 279 ? 35.906 -14.586 -6.199 1 95.25 279 LEU B O 1
ATOM 10095 N N . TYR B 1 280 ? 37.594 -14.688 -4.742 1 95.5 280 TYR B N 1
ATOM 10096 C CA . TYR B 1 280 ? 36.812 -15.391 -3.736 1 95.5 280 TYR B CA 1
ATOM 10097 C C . TYR B 1 280 ? 36.531 -14.492 -2.539 1 95.5 280 TYR B C 1
ATOM 10099 O O . TYR B 1 280 ? 36.219 -14.977 -1.443 1 95.5 280 TYR B O 1
ATOM 10107 N N . VAL B 1 281 ? 36.594 -13.195 -2.768 1 92.62 281 VAL B N 1
ATOM 10108 C CA . VAL B 1 281 ? 36.344 -12.203 -1.726 1 92.62 281 VAL B CA 1
ATOM 10109 C C . VAL B 1 281 ? 34.844 -12.148 -1.402 1 92.62 281 VAL B C 1
ATOM 10111 O O . VAL B 1 281 ? 34.031 -12.375 -2.275 1 92.62 281 VAL B O 1
ATOM 10114 N N . ARG B 1 282 ? 34.562 -11.875 -0.116 1 95.12 282 ARG B N 1
ATOM 10115 C CA . ARG B 1 282 ? 33.188 -11.719 0.333 1 95.12 282 ARG B CA 1
ATOM 10116 C C . ARG B 1 282 ? 32.875 -10.258 0.646 1 95.12 282 ARG B C 1
ATOM 10118 O O . ARG B 1 282 ? 33.719 -9.555 1.232 1 95.12 282 ARG B O 1
ATOM 10125 N N . PHE B 1 283 ? 31.734 -9.828 0.157 1 96.38 283 PHE B N 1
ATOM 10126 C CA . PHE B 1 283 ? 31.312 -8.461 0.397 1 96.38 283 PHE B CA 1
ATOM 10127 C C . PHE B 1 283 ? 30.25 -8.406 1.488 1 96.38 283 PHE B C 1
ATOM 10129 O O . PHE B 1 283 ? 29.312 -9.219 1.498 1 96.38 283 PHE B O 1
ATOM 10136 N N . ILE B 1 284 ? 30.359 -7.539 2.439 1 97.69 284 ILE B N 1
ATOM 10137 C CA . ILE B 1 284 ? 29.375 -7.273 3.488 1 97.69 284 ILE B CA 1
ATOM 10138 C C . ILE B 1 284 ? 29 -5.793 3.477 1 97.69 284 ILE B C 1
ATOM 10140 O O . ILE B 1 284 ? 29.828 -4.934 3.797 1 97.69 284 ILE B O 1
ATOM 10144 N N . ILE B 1 285 ? 27.844 -5.512 3.096 1 97.75 285 ILE B N 1
ATOM 10145 C CA . ILE B 1 285 ? 27.344 -4.141 3.047 1 97.75 285 ILE B CA 1
ATOM 10146 C C . ILE B 1 285 ? 26.453 -3.871 4.254 1 97.75 285 ILE B C 1
ATOM 10148 O O . ILE B 1 285 ? 25.531 -4.637 4.535 1 97.75 285 ILE B O 1
ATOM 10152 N N . LEU B 1 286 ? 26.75 -2.859 4.961 1 96.81 286 LEU B N 1
ATOM 10153 C CA . LEU B 1 286 ? 26 -2.492 6.16 1 96.81 286 LEU B CA 1
ATOM 10154 C C . LEU B 1 286 ? 25.25 -1.182 5.949 1 96.81 286 LEU B C 1
ATOM 10156 O O . LEU B 1 286 ? 25.734 -0.297 5.234 1 96.81 286 LEU B O 1
ATOM 10160 N N . ASP B 1 287 ? 24.094 -1.103 6.469 1 94.06 287 ASP B N 1
ATOM 10161 C CA . ASP B 1 287 ? 23.312 0.129 6.434 1 94.06 287 ASP B CA 1
ATOM 10162 C C . ASP B 1 287 ? 22.156 0.081 7.438 1 94.06 287 ASP B C 1
ATOM 10164 O O . ASP B 1 287 ? 21.828 -0.987 7.957 1 94.06 287 ASP B O 1
ATOM 10168 N N . GLY B 1 288 ? 21.688 1.283 7.855 1 91.88 288 GLY B N 1
ATOM 10169 C CA . GLY B 1 288 ? 20.531 1.4 8.727 1 91.88 288 GLY B CA 1
ATOM 10170 C C . GLY B 1 288 ? 19.312 1.968 8.023 1 91.88 288 GLY B C 1
ATOM 10171 O O . GLY B 1 288 ? 19.438 2.732 7.066 1 91.88 288 GLY B O 1
ATOM 10172 N N . ASN B 1 289 ? 18.156 1.491 8.422 1 91 289 ASN B N 1
ATOM 10173 C CA . ASN B 1 289 ? 16.875 1.94 7.906 1 91 289 ASN B CA 1
ATOM 10174 C C . ASN B 1 289 ? 15.977 2.471 9.023 1 91 289 ASN B C 1
ATOM 10176 O O . ASN B 1 289 ? 15.648 1.74 9.961 1 91 289 ASN B O 1
ATOM 10180 N N . PHE B 1 290 ? 15.43 3.658 8.945 1 88.12 290 PHE B N 1
ATOM 10181 C CA . PHE B 1 290 ? 14.695 4.27 10.047 1 88.12 290 PHE B CA 1
ATOM 10182 C C . PHE B 1 290 ? 13.211 4.352 9.719 1 88.12 290 PHE B C 1
ATOM 10184 O O . PHE B 1 290 ? 12.453 5.027 10.414 1 88.12 290 PHE B O 1
ATOM 10191 N N . VAL B 1 291 ? 12.859 3.732 8.672 1 86.81 291 VAL B N 1
ATOM 10192 C CA . VAL B 1 291 ? 11.445 3.66 8.32 1 86.81 291 VAL B CA 1
ATOM 10193 C C . VAL B 1 291 ? 10.789 2.486 9.047 1 86.81 291 VAL B C 1
ATOM 10195 O O . VAL B 1 291 ? 9.625 2.561 9.438 1 86.81 291 VAL B O 1
ATOM 10198 N N . CYS B 1 292 ? 11.523 1.471 9.258 1 92.5 292 CYS B N 1
ATOM 10199 C CA . CYS B 1 292 ? 11.016 0.269 9.906 1 92.5 292 CYS B CA 1
ATOM 10200 C C . CYS B 1 292 ? 10.938 0.456 11.414 1 92.5 292 CYS B C 1
ATOM 10202 O O . CYS B 1 292 ? 11.641 -0.222 12.164 1 92.5 292 CYS B O 1
ATOM 10204 N N . VAL B 1 293 ? 9.977 1.254 11.852 1 91.12 293 VAL B N 1
ATOM 10205 C CA . VAL B 1 293 ? 9.805 1.569 13.266 1 91.12 293 VAL B CA 1
ATOM 10206 C C . VAL B 1 293 ? 8.758 0.641 13.883 1 91.12 293 VAL B C 1
ATOM 10208 O O . VAL B 1 293 ? 8.008 -0.016 13.156 1 91.12 293 VAL B O 1
ATOM 10211 N N . HIS B 1 294 ? 8.82 0.427 15.094 1 92.69 294 HIS B N 1
ATOM 10212 C CA . HIS B 1 294 ? 7.789 -0.249 15.875 1 92.69 294 HIS B CA 1
ATOM 10213 C C . HIS B 1 294 ? 7.273 0.643 17 1 92.69 294 HIS B C 1
ATOM 10215 O O . HIS B 1 294 ? 8.062 1.177 17.781 1 92.69 294 HIS B O 1
ATOM 10221 N N . ARG B 1 295 ? 5.992 0.822 17.125 1 86.31 295 ARG B N 1
ATOM 10222 C CA . ARG B 1 295 ? 5.379 1.679 18.141 1 86.31 295 ARG B CA 1
ATOM 10223 C C . ARG B 1 295 ? 5.211 0.935 19.453 1 86.31 295 ARG B C 1
ATOM 10225 O O . ARG B 1 295 ? 4.895 -0.257 19.469 1 86.31 295 ARG B O 1
ATOM 10232 N N . LEU B 1 296 ? 5.434 1.761 20.453 1 83 296 LEU B N 1
ATOM 10233 C CA . LEU B 1 296 ? 5.234 1.182 21.781 1 83 296 LEU B CA 1
ATOM 10234 C C . LEU B 1 296 ? 3.75 0.963 22.062 1 83 296 LEU B C 1
ATOM 10236 O O . LEU B 1 296 ? 2.963 1.912 22.031 1 83 296 LEU B O 1
ATOM 10240 N N . LEU B 1 297 ? 3.348 -0.274 21.984 1 72.69 297 LEU B N 1
ATOM 10241 C CA . LEU B 1 297 ? 1.944 -0.592 22.234 1 72.69 297 LEU B CA 1
ATOM 10242 C C . LEU B 1 297 ? 1.663 -0.707 23.719 1 72.69 297 LEU B C 1
ATOM 10244 O O . LEU B 1 297 ? 2.506 -1.189 24.484 1 72.69 297 LEU B O 1
ATOM 10248 N N . ARG B 1 298 ? 0.547 -0.057 24.172 1 60.25 298 ARG B N 1
ATOM 10249 C CA . ARG B 1 298 ? 0.098 -0.182 25.547 1 60.25 298 ARG B CA 1
ATOM 10250 C C . ARG B 1 298 ? -0.372 -1.602 25.844 1 60.25 298 ARG B C 1
ATOM 10252 O O . ARG B 1 298 ? -1.051 -2.221 25.031 1 60.25 298 ARG B O 1
ATOM 10259 N N . GLY B 1 299 ? 0.119 -2.285 26.875 1 56.28 299 GLY B N 1
ATOM 10260 C CA . GLY B 1 299 ? -0.341 -3.59 27.328 1 56.28 299 GLY B CA 1
ATOM 10261 C C . GLY B 1 299 ? 0.366 -4.742 26.625 1 56.28 299 GLY B C 1
ATOM 10262 O O . GLY B 1 299 ? -0.19 -5.836 26.516 1 56.28 299 GLY B O 1
ATOM 10263 N N . GLN B 1 300 ? 1.329 -4.504 25.812 1 56.5 300 GLN B N 1
ATOM 10264 C CA . GLN B 1 300 ? 1.979 -5.523 24.984 1 56.5 300 GLN B CA 1
ATOM 10265 C C . GLN B 1 300 ? 2.545 -6.645 25.844 1 56.5 300 GLN B C 1
ATOM 10267 O O . GLN B 1 300 ? 3.182 -7.57 25.344 1 56.5 300 GLN B O 1
ATOM 10272 N N . GLU B 1 301 ? 2.4 -6.496 27.016 1 52.38 301 GLU B N 1
ATOM 10273 C CA . GLU B 1 301 ? 2.965 -7.613 27.75 1 52.38 301 GLU B CA 1
ATOM 10274 C C . GLU B 1 301 ? 2.438 -8.945 27.234 1 52.38 301 GLU B C 1
ATOM 10276 O O . GLU B 1 301 ? 2.973 -10.008 27.578 1 52.38 301 GLU B O 1
ATOM 10281 N N . GLY B 1 302 ? 1.512 -9.016 26.312 1 54.09 302 GLY B N 1
ATOM 10282 C CA . GLY B 1 302 ? 0.801 -10.281 26.203 1 54.09 302 GLY B CA 1
ATOM 10283 C C . GLY B 1 302 ? 1.375 -11.195 25.125 1 54.09 302 GLY B C 1
ATOM 10284 O O . GLY B 1 302 ? 1.414 -12.414 25.312 1 54.09 302 GLY B O 1
ATOM 10285 N N . ASP B 1 303 ? 1.573 -10.742 23.812 1 61.59 303 ASP B N 1
ATOM 10286 C CA . ASP B 1 303 ? 2.012 -11.766 22.875 1 61.59 303 ASP B CA 1
ATOM 10287 C C . ASP B 1 303 ? 3.52 -11.984 22.953 1 61.59 303 ASP B C 1
ATOM 10289 O O . ASP B 1 303 ? 4.301 -11.219 22.391 1 61.59 303 ASP B O 1
ATOM 10293 N N . THR B 1 304 ? 3.871 -12.914 23.781 1 73.31 304 THR B N 1
ATOM 10294 C CA . THR B 1 304 ? 5.254 -13.242 24.125 1 73.31 304 THR B CA 1
ATOM 10295 C C . THR B 1 304 ? 5.66 -14.57 23.5 1 73.31 304 THR B C 1
ATOM 10297 O O . THR B 1 304 ? 6.664 -15.164 23.906 1 73.31 304 THR B O 1
ATOM 10300 N N . VAL B 1 305 ? 4.859 -15.039 22.406 1 87.75 305 VAL B N 1
ATOM 10301 C CA . VAL B 1 305 ? 5.223 -16.328 21.828 1 87.75 305 VAL B CA 1
ATOM 10302 C C . VAL B 1 305 ? 6.031 -16.109 20.547 1 87.75 305 VAL B C 1
ATOM 10304 O O . VAL B 1 305 ? 5.492 -15.664 19.531 1 87.75 305 VAL B O 1
ATOM 10307 N N . TYR B 1 306 ? 7.32 -16.406 20.656 1 91.69 306 TYR B N 1
ATOM 10308 C CA . TYR B 1 306 ? 8.203 -16.312 19.5 1 91.69 306 TYR B CA 1
ATOM 10309 C C . TYR B 1 306 ? 8.266 -17.641 18.75 1 91.69 306 TYR B C 1
ATOM 10311 O O . TYR B 1 306 ? 8.633 -18.672 19.328 1 91.69 306 TYR B O 1
ATOM 10319 N N . LEU B 1 307 ? 7.898 -17.672 17.469 1 93.38 307 LEU B N 1
ATOM 10320 C CA . LEU B 1 307 ? 8.031 -18.875 16.656 1 93.38 307 LEU B CA 1
ATOM 10321 C C . LEU B 1 307 ? 9.477 -19.094 16.234 1 93.38 307 LEU B C 1
ATOM 10323 O O . LEU B 1 307 ? 9.875 -20.203 15.898 1 93.38 307 LEU B O 1
ATOM 10327 N N . LYS B 1 308 ? 10.289 -17.938 16.312 1 94.12 308 LYS B N 1
ATOM 10328 C CA . LYS B 1 308 ? 11.711 -18 15.969 1 94.12 308 LYS B CA 1
ATOM 10329 C C . LYS B 1 308 ? 12.562 -17.344 17.047 1 94.12 308 LYS B C 1
ATOM 10331 O O . LYS B 1 308 ? 13.289 -16.375 16.766 1 94.12 308 LYS B O 1
ATOM 10336 N N . PRO B 1 309 ? 12.594 -17.969 18.172 1 92.56 309 PRO B N 1
ATOM 10337 C CA . PRO B 1 309 ? 13.25 -17.344 19.312 1 92.56 309 PRO B CA 1
ATOM 10338 C C . PRO B 1 309 ? 14.773 -17.359 19.203 1 92.56 309 PRO B C 1
ATOM 10340 O O . PRO B 1 309 ? 15.453 -16.531 19.828 1 92.56 309 PRO B O 1
ATOM 10343 N N . ALA B 1 310 ? 15.359 -18.25 18.406 1 94.56 310 ALA B N 1
ATOM 10344 C CA . ALA B 1 310 ? 16.812 -18.391 18.328 1 94.56 310 ALA B CA 1
ATOM 10345 C C . ALA B 1 310 ? 17.391 -17.562 17.188 1 94.56 310 ALA B C 1
ATOM 10347 O O . ALA B 1 310 ? 18.594 -17.625 16.922 1 94.56 310 ALA B O 1
ATOM 10348 N N . GLY B 1 311 ? 16.562 -16.766 16.578 1 96.81 311 GLY B N 1
ATOM 10349 C CA . GLY B 1 311 ? 17.047 -16.047 15.406 1 96.81 311 GLY B CA 1
ATOM 10350 C C . GLY B 1 311 ? 17.234 -16.953 14.203 1 96.81 311 GLY B C 1
ATOM 10351 O O . GLY B 1 311 ? 18.266 -16.891 13.523 1 96.81 311 GLY B O 1
ATOM 10352 N N . GLU B 1 312 ? 16.266 -17.781 13.938 1 97.5 312 GLU B N 1
ATOM 10353 C CA . GLU B 1 312 ? 16.328 -18.812 12.906 1 97.5 312 GLU B CA 1
ATOM 10354 C C . GLU B 1 312 ? 16.312 -18.203 11.508 1 97.5 312 GLU B C 1
ATOM 10356 O O . GLU B 1 312 ? 16.781 -18.828 10.555 1 97.5 312 GLU B O 1
ATOM 10361 N N . GLY B 1 313 ? 15.766 -17.031 11.352 1 97.94 313 GLY B N 1
ATOM 10362 C CA . GLY B 1 313 ? 15.688 -16.344 10.07 1 97.94 313 GLY B CA 1
ATOM 10363 C C . GLY B 1 313 ? 16.781 -15.305 9.883 1 97.94 313 GLY B C 1
ATOM 10364 O O . GLY B 1 313 ? 17.953 -15.594 10.055 1 97.94 313 GLY B O 1
ATOM 10365 N N . TYR B 1 314 ? 16.375 -14.109 9.578 1 98.38 314 TYR B N 1
ATOM 10366 C CA . TYR B 1 314 ? 17.328 -13.039 9.305 1 98.38 314 TYR B CA 1
ATOM 10367 C C . TYR B 1 314 ? 17.438 -12.094 10.492 1 98.38 314 TYR B C 1
ATOM 10369 O O . TYR B 1 314 ? 18.516 -11.555 10.766 1 98.38 314 TYR B O 1
ATOM 10377 N N . MET B 1 315 ? 16.312 -11.93 11.195 1 97.88 315 MET B N 1
ATOM 10378 C CA . MET B 1 315 ? 16.344 -11.102 12.398 1 97.88 315 MET B CA 1
ATOM 10379 C C . MET B 1 315 ? 17.203 -11.758 13.484 1 97.88 315 MET B C 1
ATOM 10381 O O . MET B 1 315 ? 17.203 -12.977 13.625 1 97.88 315 MET B O 1
ATOM 10385 N N . THR B 1 316 ? 17.875 -10.992 14.234 1 97.56 316 THR B N 1
ATOM 10386 C CA . THR B 1 316 ? 18.656 -11.5 15.352 1 97.56 316 THR B CA 1
ATOM 10387 C C . THR B 1 316 ? 17.766 -12.109 16.422 1 97.56 316 THR B C 1
ATOM 10389 O O . THR B 1 316 ? 16.578 -11.75 16.531 1 97.56 316 THR B O 1
ATOM 10392 N N . ALA B 1 317 ? 18.391 -13.047 17.141 1 96.69 317 ALA B N 1
ATOM 10393 C CA . ALA B 1 317 ? 17.656 -13.594 18.281 1 96.69 317 ALA B CA 1
ATOM 10394 C C . ALA B 1 317 ? 17.328 -12.5 19.297 1 96.69 317 ALA B C 1
ATOM 10396 O O . ALA B 1 317 ? 18.203 -11.781 19.766 1 96.69 317 ALA B O 1
ATOM 10397 N N . PRO B 1 318 ? 16.094 -12.375 19.578 1 92.5 318 PRO B N 1
ATOM 10398 C CA . PRO B 1 318 ? 15.695 -11.242 20.422 1 92.5 318 PRO B CA 1
ATOM 10399 C C . PRO B 1 318 ? 16.344 -11.273 21.797 1 92.5 318 PRO B C 1
ATOM 10401 O O . PRO B 1 318 ? 16.812 -10.234 22.281 1 92.5 318 PRO B O 1
ATOM 10404 N N . GLY B 1 319 ? 16.438 -12.352 22.484 1 91.81 319 GLY B N 1
ATOM 10405 C CA . GLY B 1 319 ? 17.016 -12.445 23.812 1 91.81 319 GLY B CA 1
ATOM 10406 C C . GLY B 1 319 ? 18.484 -12.062 23.859 1 91.81 319 GLY B C 1
ATOM 10407 O O . GLY B 1 319 ? 18.844 -11.031 24.422 1 91.81 319 GLY B O 1
ATOM 10408 N N . PRO B 1 320 ? 19.281 -12.828 23.188 1 94.81 320 PRO B N 1
ATOM 10409 C CA . PRO B 1 320 ? 20.719 -12.547 23.172 1 94.81 320 PRO B CA 1
ATOM 10410 C C . PRO B 1 320 ? 21.047 -11.156 22.641 1 94.81 320 PRO B C 1
ATOM 10412 O O . PRO B 1 320 ? 21.953 -10.492 23.141 1 94.81 320 PRO B O 1
ATOM 10415 N N . TYR B 1 321 ? 20.391 -10.695 21.719 1 96.19 321 TYR B N 1
ATOM 10416 C CA . TYR B 1 321 ? 20.625 -9.383 21.141 1 96.19 321 TYR B CA 1
ATOM 10417 C C . TYR B 1 321 ? 20.344 -8.273 22.156 1 96.19 321 TYR B C 1
ATOM 10419 O O . TYR B 1 321 ? 21.156 -7.348 22.297 1 96.19 321 TYR B O 1
ATOM 10427 N N . MET B 1 322 ? 19.25 -8.406 22.844 1 93.69 322 MET B N 1
ATOM 10428 C CA . MET B 1 322 ? 18.906 -7.395 23.844 1 93.69 322 MET B CA 1
ATOM 10429 C C . MET B 1 322 ? 19.875 -7.445 25.016 1 93.69 322 MET B C 1
ATOM 10431 O O . MET B 1 322 ? 20.203 -6.41 25.609 1 93.69 322 MET B O 1
ATOM 10435 N N . ASP B 1 323 ? 20.328 -8.586 25.328 1 94.19 323 ASP B N 1
ATOM 10436 C CA . ASP B 1 323 ? 21.344 -8.711 26.359 1 94.19 323 ASP B CA 1
ATOM 10437 C C . ASP B 1 323 ? 22.625 -7.969 25.969 1 94.19 323 ASP B C 1
ATOM 10439 O O . ASP B 1 323 ? 23.234 -7.289 26.812 1 94.19 323 ASP B O 1
ATOM 10443 N N . HIS B 1 324 ? 22.969 -8.133 24.75 1 95.44 324 HIS B N 1
ATOM 10444 C CA . HIS B 1 324 ? 24.141 -7.418 24.234 1 95.44 324 HIS B CA 1
ATOM 10445 C C . HIS B 1 324 ? 23.938 -5.906 24.328 1 95.44 324 HIS B C 1
ATOM 10447 O O . HIS B 1 324 ? 24.828 -5.188 24.781 1 95.44 324 HIS B O 1
ATOM 10453 N N . VAL B 1 325 ? 22.797 -5.453 23.922 1 92.94 325 VAL B N 1
ATOM 10454 C CA . VAL B 1 325 ? 22.5 -4.023 23.891 1 92.94 325 VAL B CA 1
ATOM 10455 C C . VAL B 1 325 ? 22.516 -3.453 25.297 1 92.94 325 VAL B C 1
ATOM 10457 O O . VAL B 1 325 ? 23.047 -2.361 25.531 1 92.94 325 VAL B O 1
ATOM 10460 N N . HIS B 1 326 ? 22.062 -4.215 26.266 1 91.06 326 HIS B N 1
ATOM 10461 C CA . HIS B 1 326 ? 21.953 -3.734 27.641 1 91.06 326 HIS B CA 1
ATOM 10462 C C . HIS B 1 326 ? 23.297 -3.781 28.359 1 91.06 326 HIS B C 1
ATOM 10464 O O . HIS B 1 326 ? 23.562 -2.941 29.219 1 91.06 326 HIS B O 1
ATOM 10470 N N . SER B 1 327 ? 24.078 -4.641 27.953 1 91.88 327 SER B N 1
ATOM 10471 C CA . SER B 1 327 ? 25.297 -4.863 28.703 1 91.88 327 SER B CA 1
ATOM 10472 C C . SER B 1 327 ? 26.469 -4.09 28.094 1 91.88 327 SER B C 1
ATOM 10474 O O . SER B 1 327 ? 27.516 -3.955 28.719 1 91.88 327 SER B O 1
ATOM 10476 N N . THR B 1 328 ? 26.312 -3.662 26.922 1 90.88 328 THR B N 1
ATOM 10477 C CA . THR B 1 328 ? 27.422 -3 26.234 1 90.88 328 THR B CA 1
ATOM 10478 C C . THR B 1 328 ? 27.406 -1.5 26.516 1 90.88 328 THR B C 1
ATOM 10480 O O . THR B 1 328 ? 26.359 -0.847 26.391 1 90.88 328 THR B O 1
ATOM 10483 N N . ALA B 1 329 ? 28.578 -0.964 26.922 1 80.06 329 ALA B N 1
ATOM 10484 C CA . ALA B 1 329 ? 28.719 0.461 27.203 1 80.06 329 ALA B CA 1
ATOM 10485 C C . ALA B 1 329 ? 28.812 1.271 25.922 1 80.06 329 ALA B C 1
ATOM 10487 O O . ALA B 1 329 ? 29.438 0.843 24.953 1 80.06 329 ALA B O 1
ATOM 10488 N N . GLU B 1 330 ? 28 2.299 25.859 1 75.94 330 GLU B N 1
ATOM 10489 C CA . GLU B 1 330 ? 27.984 3.156 24.672 1 75.94 330 GLU B CA 1
ATOM 10490 C C . GLU B 1 330 ? 29.078 4.227 24.766 1 75.94 330 GLU B C 1
ATOM 10492 O O . GLU B 1 330 ? 29.188 4.918 25.781 1 75.94 330 GLU B O 1
ATOM 10497 N N . ALA B 1 331 ? 30.062 4.148 23.938 1 64.25 331 ALA B N 1
ATOM 10498 C CA . ALA B 1 331 ? 31.047 5.227 23.891 1 64.25 331 ALA B CA 1
ATOM 10499 C C . ALA B 1 331 ? 30.703 6.223 22.781 1 64.25 331 ALA B C 1
ATOM 10501 O O . ALA B 1 331 ? 30.516 5.832 21.625 1 64.25 331 ALA B O 1
ATOM 10502 N N . ARG B 1 332 ? 30.391 7.422 23.125 1 60.97 332 ARG B N 1
ATOM 10503 C CA . ARG B 1 332 ? 30.094 8.438 22.125 1 60.97 332 ARG B CA 1
ATOM 10504 C C . ARG B 1 332 ? 31.359 8.945 21.453 1 60.97 332 ARG B C 1
ATOM 10506 O O . ARG B 1 332 ? 32.281 9.406 22.141 1 60.97 332 ARG B O 1
ATOM 10513 N N . GLU B 1 333 ? 31.547 8.547 20.219 1 68.25 333 GLU B N 1
ATOM 10514 C CA . GLU B 1 333 ? 32.688 9.023 19.469 1 68.25 333 GLU B CA 1
ATOM 10515 C C . GLU B 1 333 ? 32.344 10.242 18.625 1 68.25 333 GLU B C 1
ATOM 10517 O O . GLU B 1 333 ? 31.266 10.305 18.031 1 68.25 333 GLU B O 1
ATOM 10522 N N . VAL B 1 334 ? 33.094 11.32 18.719 1 61.34 334 VAL B N 1
ATOM 10523 C CA . VAL B 1 334 ? 32.875 12.562 18 1 61.34 334 VAL B CA 1
ATOM 10524 C C . VAL B 1 334 ? 33.156 12.367 16.516 1 61.34 334 VAL B C 1
ATOM 10526 O O . VAL B 1 334 ? 34.156 11.75 16.156 1 61.34 334 VAL B O 1
ATOM 10529 N N . SER B 1 335 ? 32.281 12.688 15.688 1 65.12 335 SER B N 1
ATOM 10530 C CA . SER B 1 335 ? 32.469 12.547 14.25 1 65.12 335 SER B CA 1
ATOM 10531 C C . SER B 1 335 ? 33.438 13.578 13.703 1 65.12 335 SER B C 1
ATOM 10533 O O . SER B 1 335 ? 33.375 14.75 14.078 1 65.12 335 SER B O 1
ATOM 10535 N N . LYS B 1 336 ? 34.438 13.211 13.062 1 63.25 336 LYS B N 1
ATOM 10536 C CA . LYS B 1 336 ? 35.438 14.086 12.43 1 63.25 336 LYS B CA 1
ATOM 10537 C C . LYS B 1 336 ? 35.094 14.344 10.969 1 63.25 336 LYS B C 1
ATOM 10539 O O . LYS B 1 336 ? 35.875 14.953 10.234 1 63.25 336 LYS B O 1
ATOM 10544 N N . CYS B 1 337 ? 33.938 13.727 10.492 1 73.19 337 CYS B N 1
ATOM 10545 C CA . CYS B 1 337 ? 33.562 13.875 9.102 1 73.19 337 CYS B CA 1
ATOM 10546 C C . CYS B 1 337 ? 32.125 14.43 8.992 1 73.19 337 CYS B C 1
ATOM 10548 O O . CYS B 1 337 ? 31.422 14.531 9.992 1 73.19 337 CYS B O 1
ATOM 10550 N N . TYR B 1 338 ? 31.734 15.117 7.801 1 56.47 338 TYR B N 1
ATOM 10551 C CA . TYR B 1 338 ? 30.5 15.859 7.617 1 56.47 338 TYR B CA 1
ATOM 10552 C C . TYR B 1 338 ? 29.281 14.961 7.816 1 56.47 338 TYR B C 1
ATOM 10554 O O . TYR B 1 338 ? 28.281 15.375 8.398 1 56.47 338 TYR B O 1
ATOM 10562 N N . ASN B 1 339 ? 29.125 13.922 7.059 1 52.12 339 ASN B N 1
ATOM 10563 C CA . ASN B 1 339 ? 27.906 13.141 6.871 1 52.12 339 ASN B CA 1
ATOM 10564 C C . ASN B 1 339 ? 27.469 12.477 8.172 1 52.12 339 ASN B C 1
ATOM 10566 O O . ASN B 1 339 ? 26.375 11.898 8.242 1 52.12 339 ASN B O 1
ATOM 10570 N N . HIS B 1 340 ? 28.172 12.656 9.172 1 50 340 HIS B N 1
ATOM 10571 C CA . HIS B 1 340 ? 27.828 11.992 10.422 1 50 340 HIS B CA 1
ATOM 10572 C C . HIS B 1 340 ? 26.656 12.68 11.117 1 50 340 HIS B C 1
ATOM 10574 O O . HIS B 1 340 ? 25.984 12.086 11.961 1 50 340 HIS B O 1
ATOM 10580 N N . ARG B 1 341 ? 26.469 13.828 10.789 1 44.28 341 ARG B N 1
ATOM 10581 C CA . ARG B 1 341 ? 25.344 14.547 11.383 1 44.28 341 ARG B CA 1
ATOM 10582 C C . ARG B 1 341 ? 24.031 13.891 11.016 1 44.28 341 ARG B C 1
ATOM 10584 O O . ARG B 1 341 ? 23.094 13.852 11.82 1 44.28 341 ARG B O 1
ATOM 10591 N N . ALA B 1 342 ? 23.922 13.508 9.797 1 46.75 342 ALA B N 1
ATOM 10592 C CA . ALA B 1 342 ? 22.703 12.797 9.414 1 46.75 342 ALA B CA 1
ATOM 10593 C C . ALA B 1 342 ? 22.484 11.578 10.312 1 46.75 342 ALA B C 1
ATOM 10595 O O . ALA B 1 342 ? 21.328 11.242 10.617 1 46.75 342 ALA B O 1
ATOM 10596 N N . ILE B 1 343 ? 23.562 11.055 10.758 1 49.59 343 ILE B N 1
ATOM 10597 C CA . ILE B 1 343 ? 23.469 9.898 11.648 1 49.59 343 ILE B CA 1
ATOM 10598 C C . ILE B 1 343 ? 23.031 10.344 13.039 1 49.59 343 ILE B C 1
ATOM 10600 O O . ILE B 1 343 ? 22.234 9.664 13.695 1 49.59 343 ILE B O 1
ATOM 10604 N N . ALA B 1 344 ? 23.609 11.477 13.453 1 48.34 344 ALA B N 1
ATOM 10605 C CA . ALA B 1 344 ? 23.219 11.969 14.773 1 48.34 344 ALA B CA 1
ATOM 10606 C C . ALA B 1 344 ? 21.734 12.281 14.836 1 48.34 344 ALA B C 1
ATOM 10608 O O . ALA B 1 344 ? 21.094 12.07 15.867 1 48.34 344 ALA B O 1
ATOM 10609 N N . ASP B 1 345 ? 21.234 12.781 13.82 1 48.69 345 ASP B N 1
ATOM 10610 C CA . ASP B 1 345 ? 19.828 13.156 13.773 1 48.69 345 ASP B CA 1
ATOM 10611 C C . ASP B 1 345 ? 18.922 11.922 13.719 1 48.69 345 ASP B C 1
ATOM 10613 O O . ASP B 1 345 ? 17.812 11.938 14.234 1 48.69 345 ASP B O 1
ATOM 10617 N N . ARG B 1 346 ? 19.5 10.945 13.203 1 49.19 346 ARG B N 1
ATOM 10618 C CA . ARG B 1 346 ? 18.75 9.695 13.031 1 49.19 346 ARG B CA 1
ATOM 10619 C C . ARG B 1 346 ? 18.719 8.906 14.336 1 49.19 346 ARG B C 1
ATOM 10621 O O . ARG B 1 346 ? 17.938 7.957 14.477 1 49.19 346 ARG B O 1
ATOM 10628 N N . GLY B 1 347 ? 19.688 9.305 15.258 1 51.81 347 GLY B N 1
ATOM 10629 C CA . GLY B 1 347 ? 19.719 8.664 16.562 1 51.81 347 GLY B CA 1
ATOM 10630 C C . GLY B 1 347 ? 18.625 9.148 17.5 1 51.81 347 GLY B C 1
ATOM 10631 O O . GLY B 1 347 ? 18.641 8.828 18.688 1 51.81 347 GLY B O 1
ATOM 10632 N N . LYS B 1 348 ? 17.75 9.891 16.938 1 52.38 348 LYS B N 1
ATOM 10633 C CA . LYS B 1 348 ? 16.766 10.422 17.875 1 52.38 348 LYS B CA 1
ATOM 10634 C C . LYS B 1 348 ? 15.609 9.445 18.062 1 52.38 348 LYS B C 1
ATOM 10636 O O . LYS B 1 348 ? 15.125 8.852 17.094 1 52.38 348 LYS B O 1
ATOM 10641 N N . ALA B 1 349 ? 15.539 9.133 19.328 1 57.59 349 ALA B N 1
ATOM 10642 C CA . ALA B 1 349 ? 14.414 8.297 19.734 1 57.59 349 ALA B CA 1
ATOM 10643 C C . ALA B 1 349 ? 13.094 8.883 19.25 1 57.59 349 ALA B C 1
ATOM 10645 O O . ALA B 1 349 ? 12.875 10.094 19.328 1 57.59 349 ALA B O 1
ATOM 10646 N N . HIS B 1 350 ? 12.5 8.125 18.312 1 63.62 350 HIS B N 1
ATOM 10647 C CA . HIS B 1 350 ? 11.148 8.516 17.922 1 63.62 350 HIS B CA 1
ATOM 10648 C C . HIS B 1 350 ? 10.18 8.398 19.094 1 63.62 350 HIS B C 1
ATOM 10650 O O . HIS B 1 350 ? 10.07 7.328 19.703 1 63.62 350 HIS B O 1
ATOM 10656 N N . LYS B 1 351 ? 9.711 9.398 19.594 1 64.44 351 LYS B N 1
ATOM 10657 C CA . LYS B 1 351 ? 8.734 9.367 20.688 1 64.44 351 LYS B CA 1
ATOM 10658 C C . LYS B 1 351 ? 7.609 8.383 20.391 1 64.44 351 LYS B C 1
ATOM 10660 O O . LYS B 1 351 ? 7.082 8.352 19.281 1 64.44 351 LYS B O 1
ATOM 10665 N N . GLY B 1 352 ? 7.457 7.445 21.344 1 78.56 352 GLY B N 1
ATOM 10666 C CA . GLY B 1 352 ? 6.359 6.496 21.266 1 78.56 352 GLY B CA 1
ATOM 10667 C C . GLY B 1 352 ? 6.742 5.191 20.594 1 78.56 352 GLY B C 1
ATOM 10668 O O . GLY B 1 352 ? 5.91 4.293 20.453 1 78.56 352 GLY B O 1
ATOM 10669 N N . CYS B 1 353 ? 8.078 5.109 20.219 1 87.06 353 CYS B N 1
ATOM 10670 C CA . CYS B 1 353 ? 8.523 3.885 19.562 1 87.06 353 CYS B CA 1
ATOM 10671 C C . CYS B 1 353 ? 9.516 3.127 20.422 1 87.06 353 CYS B C 1
ATOM 10673 O O . CYS B 1 353 ? 10.336 3.736 21.109 1 87.06 353 CYS B O 1
ATOM 10675 N N . ASP B 1 354 ? 9.414 1.838 20.5 1 87.56 354 ASP B N 1
ATOM 10676 C CA . ASP B 1 354 ? 10.414 1.01 21.172 1 87.56 354 ASP B CA 1
ATOM 10677 C C . ASP B 1 354 ? 11.492 0.548 20.203 1 87.56 354 ASP B C 1
ATOM 10679 O O . ASP B 1 354 ? 12.562 0.101 20.625 1 87.56 354 ASP B O 1
ATOM 10683 N N . VAL B 1 355 ? 11.148 0.569 18.922 1 92 355 VAL B N 1
ATOM 10684 C CA . VAL B 1 355 ? 12.109 0.343 17.844 1 92 355 VAL B CA 1
ATOM 10685 C C . VAL B 1 355 ? 12.133 1.545 16.906 1 92 355 VAL B C 1
ATOM 10687 O O . VAL B 1 355 ? 11.094 1.942 16.375 1 92 355 VAL B O 1
ATOM 10690 N N . SER B 1 356 ? 13.273 2.084 16.734 1 90.38 356 SER B N 1
ATOM 10691 C CA . SER B 1 356 ? 13.391 3.305 15.938 1 90.38 356 SER B CA 1
ATOM 10692 C C . SER B 1 356 ? 13.828 2.998 14.516 1 90.38 356 SER B C 1
ATOM 10694 O O . SER B 1 356 ? 13.867 3.893 13.664 1 90.38 356 SER B O 1
ATOM 10696 N N . GLY B 1 357 ? 14.18 1.797 14.188 1 92.44 357 GLY B N 1
ATOM 10697 C CA . GLY B 1 357 ? 14.641 1.342 12.883 1 92.44 357 GLY B CA 1
ATOM 10698 C C . GLY B 1 357 ? 15.336 -0.005 12.93 1 92.44 357 GLY B C 1
ATOM 10699 O O . GLY B 1 357 ? 15.25 -0.72 13.93 1 92.44 357 GLY B O 1
ATOM 10700 N N . ILE B 1 358 ? 16 -0.386 11.766 1 95.56 358 ILE B N 1
ATOM 10701 C CA . ILE B 1 358 ? 16.719 -1.656 11.75 1 95.56 358 ILE B CA 1
ATOM 10702 C C . ILE B 1 358 ? 18.078 -1.47 11.086 1 95.56 358 ILE B C 1
ATOM 10704 O O . ILE B 1 358 ? 18.266 -0.556 10.281 1 95.56 358 ILE B O 1
ATOM 10708 N N . GLY B 1 359 ? 19.047 -2.225 11.531 1 96.38 359 GLY B N 1
ATOM 10709 C CA . GLY B 1 359 ? 20.312 -2.412 10.844 1 96.38 359 GLY B CA 1
ATOM 10710 C C . GLY B 1 359 ? 20.422 -3.756 10.148 1 96.38 359 GLY B C 1
ATOM 10711 O O . GLY B 1 359 ? 19.875 -4.754 10.633 1 96.38 359 GLY B O 1
ATOM 10712 N N . ALA B 1 360 ? 21.062 -3.795 9 1 97.81 360 ALA B N 1
ATOM 10713 C CA . ALA B 1 360 ? 21.109 -5.047 8.25 1 97.81 360 ALA B CA 1
ATOM 10714 C C . ALA B 1 360 ? 22.438 -5.191 7.512 1 97.81 360 ALA B C 1
ATOM 10716 O O . ALA B 1 360 ? 23.141 -4.199 7.277 1 97.81 360 ALA B O 1
ATOM 10717 N N . ALA B 1 361 ? 22.781 -6.352 7.234 1 98.19 361 ALA B N 1
ATOM 10718 C CA . ALA B 1 361 ? 23.906 -6.715 6.367 1 98.19 361 ALA B CA 1
ATOM 10719 C C . ALA B 1 361 ? 23.422 -7.465 5.129 1 98.19 361 ALA B C 1
ATOM 10721 O O . ALA B 1 361 ? 22.516 -8.305 5.219 1 98.19 361 ALA B O 1
ATOM 10722 N N . ALA B 1 362 ? 23.938 -7.141 3.982 1 97.81 362 ALA B N 1
ATOM 10723 C CA . ALA B 1 362 ? 23.609 -7.812 2.729 1 97.81 362 ALA B CA 1
ATOM 10724 C C . ALA B 1 362 ? 24.844 -8.016 1.868 1 97.81 362 ALA B C 1
ATOM 10726 O O . ALA B 1 362 ? 25.875 -7.383 2.094 1 97.81 362 ALA B O 1
ATOM 10727 N N . CYS B 1 363 ? 24.828 -8.938 1.018 1 97.19 363 CYS B N 1
ATOM 10728 C CA . CYS B 1 363 ? 25.938 -9.141 0.086 1 97.19 363 CYS B CA 1
ATOM 10729 C C . CYS B 1 363 ? 25.797 -8.25 -1.14 1 97.19 363 CYS B C 1
ATOM 10731 O O . CYS B 1 363 ? 24.797 -7.547 -1.285 1 97.19 363 CYS B O 1
ATOM 10733 N N . ARG B 1 364 ? 26.688 -8.234 -2.035 1 95.75 364 ARG B N 1
ATOM 10734 C CA . ARG B 1 364 ? 26.688 -7.32 -3.172 1 95.75 364 ARG B CA 1
ATOM 10735 C C . ARG B 1 364 ? 25.609 -7.684 -4.18 1 95.75 364 ARG B C 1
ATOM 10737 O O . ARG B 1 364 ? 25.266 -6.883 -5.051 1 95.75 364 ARG B O 1
ATOM 10744 N N . HIS B 1 365 ? 25.156 -8.984 -4.086 1 96.06 365 HIS B N 1
ATOM 10745 C CA . HIS B 1 365 ? 24.125 -9.438 -5.008 1 96.06 365 HIS B CA 1
ATOM 10746 C C . HIS B 1 365 ? 22.734 -9.109 -4.48 1 96.06 365 HIS B C 1
ATOM 10748 O O . HIS B 1 365 ? 21.734 -9.375 -5.148 1 96.06 365 HIS B O 1
ATOM 10754 N N . GLY B 1 366 ? 22.641 -8.586 -3.283 1 95.75 366 GLY B N 1
ATOM 10755 C CA . GLY B 1 366 ? 21.359 -8.133 -2.748 1 95.75 366 GLY B CA 1
ATOM 10756 C C . GLY B 1 366 ? 20.672 -9.172 -1.879 1 95.75 366 GLY B C 1
ATOM 10757 O O . GLY B 1 366 ? 19.453 -9.227 -1.825 1 95.75 366 GLY B O 1
ATOM 10758 N N . ALA B 1 367 ? 21.438 -10.062 -1.258 1 97.69 367 ALA B N 1
ATOM 10759 C CA . ALA B 1 367 ? 20.875 -11.031 -0.316 1 97.69 367 ALA B CA 1
ATOM 10760 C C . ALA B 1 367 ? 21.172 -10.625 1.125 1 97.69 367 ALA B C 1
ATOM 10762 O O . ALA B 1 367 ? 22.312 -10.305 1.463 1 97.69 367 ALA B O 1
ATOM 10763 N N . PHE B 1 368 ? 20.156 -10.648 1.933 1 98.12 368 PHE B N 1
ATOM 10764 C CA . PHE B 1 368 ? 20.359 -10.43 3.361 1 98.12 368 PHE B CA 1
ATOM 10765 C C . PHE B 1 368 ? 21.141 -11.578 3.977 1 98.12 368 PHE B C 1
ATOM 10767 O O . PHE B 1 368 ? 20.938 -12.742 3.633 1 98.12 368 PHE B O 1
ATOM 10774 N N . TYR B 1 369 ? 22.062 -11.234 4.828 1 98.31 369 TYR B N 1
ATOM 10775 C CA . TYR B 1 369 ? 22.766 -12.258 5.586 1 98.31 369 TYR B CA 1
ATOM 10776 C C . TYR B 1 369 ? 21.875 -12.883 6.648 1 98.31 369 TYR B C 1
ATOM 10778 O O . TYR B 1 369 ? 21.078 -12.18 7.289 1 98.31 369 TYR B O 1
ATOM 10786 N N . PRO B 1 370 ? 22.016 -14.195 6.898 1 97.88 370 PRO B N 1
ATOM 10787 C CA . PRO B 1 370 ? 21.219 -14.836 7.953 1 97.88 370 PRO B CA 1
ATOM 10788 C C . PRO B 1 370 ? 21.531 -14.273 9.336 1 97.88 370 PRO B C 1
ATOM 10790 O O . PRO B 1 370 ? 22.688 -14 9.656 1 97.88 370 PRO B O 1
ATOM 10793 N N . THR B 1 371 ? 20.5 -13.992 10.133 1 97.69 371 THR B N 1
ATOM 10794 C CA . THR B 1 371 ? 20.547 -13.562 11.531 1 97.69 371 THR B CA 1
ATOM 10795 C C . THR B 1 371 ? 21.328 -12.266 11.672 1 97.69 371 THR B C 1
ATOM 10797 O O . THR B 1 371 ? 22.047 -12.07 12.648 1 97.69 371 THR B O 1
ATOM 10800 N N . SER B 1 372 ? 21.25 -11.406 10.695 1 98.12 372 SER B N 1
ATOM 10801 C CA . SER B 1 372 ? 22.109 -10.234 10.664 1 98.12 372 SER B CA 1
ATOM 10802 C C . SER B 1 372 ? 21.297 -8.961 10.461 1 98.12 372 SER B C 1
ATOM 10804 O O . SER B 1 372 ? 21.75 -8.039 9.773 1 98.12 372 SER B O 1
ATOM 10806 N N . VAL B 1 373 ? 20.125 -9 10.852 1 97.94 373 VAL B N 1
ATOM 10807 C CA . VAL B 1 373 ? 19.281 -7.816 10.898 1 97.94 373 VAL B CA 1
ATOM 10808 C C . VAL B 1 373 ? 18.812 -7.566 12.336 1 97.94 373 VAL B C 1
ATOM 10810 O O . VAL B 1 373 ? 18.25 -8.453 12.977 1 97.94 373 VAL B O 1
ATOM 10813 N N . GLY B 1 374 ? 19.109 -6.391 12.875 1 97.25 374 GLY B N 1
ATOM 10814 C CA . GLY B 1 374 ? 18.766 -6.086 14.258 1 97.25 374 GLY B CA 1
ATOM 10815 C C . GLY B 1 374 ? 17.984 -4.793 14.414 1 97.25 374 GLY B C 1
ATOM 10816 O O . GLY B 1 374 ? 18.188 -3.85 13.648 1 97.25 374 GLY B O 1
ATOM 10817 N N . ASP B 1 375 ? 17.156 -4.719 15.445 1 94.88 375 ASP B N 1
ATOM 10818 C CA . ASP B 1 375 ? 16.359 -3.535 15.773 1 94.88 375 ASP B CA 1
ATOM 10819 C C . ASP B 1 375 ? 17.219 -2.471 16.453 1 94.88 375 ASP B C 1
ATOM 10821 O O . ASP B 1 375 ? 18.078 -2.793 17.266 1 94.88 375 ASP B O 1
ATOM 10825 N N . PHE B 1 376 ? 16.922 -1.205 16.062 1 92.75 376 PHE B N 1
ATOM 10826 C CA . PHE B 1 376 ? 17.516 -0.074 16.766 1 92.75 376 PHE B CA 1
ATOM 10827 C C . PHE B 1 376 ? 16.609 0.385 17.906 1 92.75 376 PHE B C 1
ATOM 10829 O O . PHE B 1 376 ? 15.43 0.657 17.703 1 92.75 376 PHE B O 1
ATOM 10836 N N . GLN B 1 377 ? 17.125 0.459 19.047 1 87.56 377 GLN B N 1
ATOM 10837 C CA . GLN B 1 377 ? 16.344 0.928 20.188 1 87.56 377 GLN B CA 1
ATOM 10838 C C . GLN B 1 377 ? 16.422 2.445 20.328 1 87.56 377 GLN B C 1
ATOM 10840 O O . GLN B 1 377 ? 15.445 3.098 20.688 1 87.56 377 GLN B O 1
ATOM 10845 N N . LYS B 1 378 ? 17.641 2.967 20.125 1 83.06 378 LYS B N 1
ATOM 10846 C CA . LYS B 1 378 ? 17.906 4.398 20.234 1 83.06 378 LYS B CA 1
ATOM 10847 C C . LYS B 1 378 ? 18.719 4.902 19.047 1 83.06 378 LYS B C 1
ATOM 10849 O O . LYS B 1 378 ? 19.766 5.523 19.219 1 83.06 378 LYS B O 1
ATOM 10854 N N . GLY B 1 379 ? 18.188 4.598 17.859 1 81.94 379 GLY B N 1
ATOM 10855 C CA . GLY B 1 379 ? 18.922 4.996 16.672 1 81.94 379 GLY B CA 1
ATOM 10856 C C . GLY B 1 379 ? 20.078 4.059 16.344 1 81.94 379 GLY B C 1
ATOM 10857 O O . GLY B 1 379 ? 20.297 3.064 17.047 1 81.94 379 GLY B O 1
ATOM 10858 N N . GLU B 1 380 ? 20.781 4.352 15.336 1 85.56 380 GLU B N 1
ATOM 10859 C CA . GLU B 1 380 ? 21.906 3.541 14.875 1 85.56 380 GLU B CA 1
ATOM 10860 C C . GLU B 1 380 ? 23.141 3.768 15.742 1 85.56 380 GLU B C 1
ATOM 10862 O O . GLU B 1 380 ? 23.703 4.867 15.766 1 85.56 380 GLU B O 1
ATOM 10867 N N . ARG B 1 381 ? 23.594 2.74 16.484 1 88.31 381 ARG B N 1
ATOM 10868 C CA . ARG B 1 381 ? 24.766 2.795 17.359 1 88.31 381 ARG B CA 1
ATOM 10869 C C . ARG B 1 381 ? 25.797 1.737 16.953 1 88.31 381 ARG B C 1
ATOM 10871 O O . ARG B 1 381 ? 25.453 0.733 16.328 1 88.31 381 ARG B O 1
ATOM 10878 N N . TYR B 1 382 ? 27.047 1.913 17.344 1 91.25 382 TYR B N 1
ATOM 10879 C CA . TYR B 1 382 ? 28.109 0.983 17 1 91.25 382 TYR B CA 1
ATOM 10880 C C . TYR B 1 382 ? 27.859 -0.388 17.609 1 91.25 382 TYR B C 1
ATOM 10882 O O . TYR B 1 382 ? 28.172 -1.415 17 1 91.25 382 TYR B O 1
ATOM 10890 N N . LEU B 1 383 ? 27.281 -0.388 18.812 1 93.06 383 LEU B N 1
ATOM 10891 C CA . LEU B 1 383 ? 27.078 -1.666 19.484 1 93.06 383 LEU B CA 1
ATOM 10892 C C . LEU B 1 383 ? 26.109 -2.545 18.703 1 93.06 383 LEU B C 1
ATOM 10894 O O . LEU B 1 383 ? 26.281 -3.766 18.656 1 93.06 383 LEU B O 1
ATOM 10898 N N . ASN B 1 384 ? 25.031 -1.942 18.109 1 94.38 384 ASN B N 1
ATOM 10899 C CA . ASN B 1 384 ? 24.109 -2.703 17.281 1 94.38 384 ASN B CA 1
ATOM 10900 C C . ASN B 1 384 ? 24.797 -3.26 16.031 1 94.38 384 ASN B C 1
ATOM 10902 O O . ASN B 1 384 ? 24.641 -4.438 15.711 1 94.38 384 ASN B O 1
ATOM 10906 N N . MET B 1 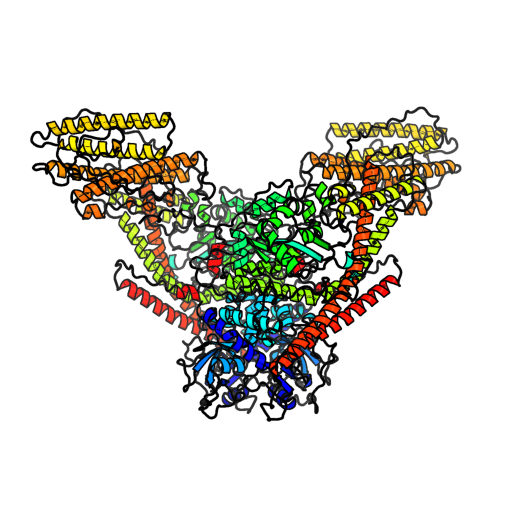385 ? 25.609 -2.387 15.375 1 95.12 385 MET B N 1
ATOM 10907 C CA . MET B 1 385 ? 26.234 -2.754 14.109 1 95.12 385 MET B CA 1
ATOM 10908 C C . MET B 1 385 ? 27.344 -3.766 14.328 1 95.12 385 MET B C 1
ATOM 10910 O O . MET B 1 385 ? 27.578 -4.633 13.484 1 95.12 385 MET B O 1
ATOM 10914 N N . ASP B 1 386 ? 28.078 -3.666 15.5 1 96.31 386 ASP B N 1
ATOM 10915 C CA . ASP B 1 386 ? 29.094 -4.664 15.852 1 96.31 386 ASP B CA 1
ATOM 10916 C C . ASP B 1 386 ? 28.484 -6.059 15.922 1 96.31 386 ASP B C 1
ATOM 10918 O O . ASP B 1 386 ? 29.062 -7.023 15.414 1 96.31 386 ASP B O 1
ATOM 10922 N N . TYR B 1 387 ? 27.344 -6.09 16.531 1 97.31 387 TYR B N 1
ATOM 10923 C CA . TYR B 1 387 ? 26.656 -7.371 16.672 1 97.31 387 TYR B CA 1
ATOM 10924 C C . TYR B 1 387 ? 26.219 -7.902 15.312 1 97.31 387 TYR B C 1
ATOM 10926 O O . TYR B 1 387 ? 26.406 -9.078 15.008 1 97.31 387 TYR B O 1
ATOM 10934 N N . ILE B 1 388 ? 25.641 -7.082 14.5 1 97.69 388 ILE B N 1
ATOM 10935 C CA . ILE B 1 388 ? 25.125 -7.438 13.18 1 97.69 388 ILE B CA 1
ATOM 10936 C C . ILE B 1 388 ? 26.281 -7.914 12.297 1 97.69 388 ILE B C 1
ATOM 10938 O O . ILE B 1 388 ? 26.172 -8.945 11.625 1 97.69 388 ILE B O 1
ATOM 10942 N N . LEU B 1 389 ? 27.359 -7.199 12.289 1 97.56 389 LEU B N 1
ATOM 10943 C CA . LEU B 1 389 ? 28.531 -7.582 11.508 1 97.56 389 LEU B CA 1
ATOM 10944 C C . LEU B 1 389 ? 29.047 -8.938 11.953 1 97.56 389 LEU B C 1
ATOM 10946 O O . LEU B 1 389 ? 29.406 -9.773 11.117 1 97.56 389 LEU B O 1
ATOM 10950 N N . THR B 1 390 ? 29.109 -9.102 13.266 1 97.12 390 THR B N 1
ATOM 10951 C CA . THR B 1 390 ? 29.594 -10.367 13.82 1 97.12 390 THR B CA 1
ATOM 10952 C C . THR B 1 390 ? 28.734 -11.531 13.32 1 97.12 390 THR B C 1
ATOM 10954 O O . THR B 1 390 ? 29.25 -12.562 12.914 1 97.12 390 THR B O 1
ATOM 10957 N N . LYS B 1 391 ? 27.453 -11.359 13.414 1 97.31 391 LYS B N 1
ATOM 10958 C CA . LYS B 1 391 ? 26.547 -12.406 12.961 1 97.31 391 LYS B CA 1
ATOM 10959 C C . LYS B 1 391 ? 26.688 -12.664 11.469 1 97.31 391 LYS B C 1
ATOM 10961 O O . LYS B 1 391 ? 26.656 -13.812 11.023 1 97.31 391 LYS B O 1
ATOM 10966 N N . ALA B 1 392 ? 26.844 -11.625 10.656 1 97.44 392 ALA B N 1
ATOM 10967 C CA . ALA B 1 392 ? 27.031 -11.766 9.219 1 97.44 392 ALA B CA 1
ATOM 10968 C C . ALA B 1 392 ? 28.25 -12.625 8.898 1 97.44 392 ALA B C 1
ATOM 10970 O O . ALA B 1 392 ? 28.188 -13.484 8.016 1 97.44 392 ALA B O 1
ATOM 10971 N N . VAL B 1 393 ? 29.328 -12.398 9.594 1 96.38 393 VAL B N 1
ATOM 10972 C CA . VAL B 1 393 ? 30.562 -13.125 9.359 1 96.38 393 VAL B CA 1
ATOM 10973 C C . VAL B 1 393 ? 30.391 -14.586 9.789 1 96.38 393 VAL B C 1
ATOM 10975 O O . VAL B 1 393 ? 30.797 -15.5 9.062 1 96.38 393 VAL B O 1
ATOM 10978 N N . LYS B 1 394 ? 29.766 -14.766 10.867 1 93.88 394 LYS B N 1
ATOM 10979 C CA . LYS B 1 394 ? 29.625 -16.109 11.438 1 93.88 394 LYS B CA 1
ATOM 10980 C C . LYS B 1 394 ? 28.672 -16.953 10.617 1 93.88 394 LYS B C 1
ATOM 10982 O O . LYS B 1 394 ? 28.922 -18.141 10.375 1 93.88 394 LYS B O 1
ATOM 10987 N N . PHE B 1 395 ? 27.609 -16.359 10.172 1 93.94 395 PHE B N 1
ATOM 10988 C CA . PHE B 1 395 ? 26.547 -17.156 9.578 1 93.94 395 PHE B CA 1
ATOM 10989 C C . PHE B 1 395 ? 26.5 -16.969 8.07 1 93.94 395 PHE B C 1
ATOM 10991 O O . PHE B 1 395 ? 25.734 -17.641 7.371 1 93.94 395 PHE B O 1
ATOM 10998 N N . GLY B 1 396 ? 27.359 -16.062 7.582 1 90.69 396 GLY B N 1
ATOM 10999 C CA . GLY B 1 396 ? 27.469 -15.883 6.145 1 90.69 396 GLY B CA 1
ATOM 11000 C C . GLY B 1 396 ? 28.5 -16.797 5.508 1 90.69 396 GLY B C 1
ATOM 11001 O O . GLY B 1 396 ? 28.828 -16.641 4.328 1 90.69 396 GLY B O 1
ATOM 11002 N N . ARG B 1 397 ? 29.047 -17.703 6.234 1 85.19 397 ARG B N 1
ATOM 11003 C CA . ARG B 1 397 ? 30.062 -18.641 5.77 1 85.19 397 ARG B CA 1
ATOM 11004 C C . ARG B 1 397 ? 31.281 -17.906 5.223 1 85.19 397 ARG B C 1
ATOM 11006 O O . ARG B 1 397 ? 31.734 -18.188 4.109 1 85.19 397 ARG B O 1
ATOM 11013 N N . THR B 1 398 ? 31.734 -16.984 5.98 1 88.06 398 THR B N 1
ATOM 11014 C CA . THR B 1 398 ? 32.812 -16.109 5.527 1 88.06 398 THR B CA 1
ATOM 11015 C C . THR B 1 398 ? 34.125 -16.484 6.219 1 88.06 398 THR B C 1
ATOM 11017 O O . THR B 1 398 ? 35.188 -15.891 5.934 1 88.06 398 THR B O 1
ATOM 11020 N N . ALA B 1 399 ? 34.125 -17.453 7.094 1 81 399 ALA B N 1
ATOM 11021 C CA . ALA B 1 399 ? 35.281 -17.75 7.93 1 81 399 ALA B CA 1
ATOM 11022 C C . ALA B 1 399 ? 36.5 -18.109 7.078 1 81 399 ALA B C 1
ATOM 11024 O O . ALA B 1 399 ? 37.625 -17.688 7.383 1 81 399 ALA B O 1
ATOM 11025 N N . GLU B 1 400 ? 36.25 -18.766 5.961 1 85.5 400 GLU B N 1
ATOM 11026 C CA . GLU B 1 400 ? 37.375 -19.234 5.145 1 85.5 400 GLU B CA 1
ATOM 11027 C C . GLU B 1 400 ? 37.656 -18.266 4.004 1 85.5 400 GLU B C 1
ATOM 11029 O O . GLU B 1 400 ? 38.562 -18.5 3.203 1 85.5 400 GLU B O 1
ATOM 11034 N N . ALA B 1 401 ? 36.938 -17.188 4 1 89.88 401 ALA B N 1
ATOM 11035 C CA . ALA B 1 401 ? 37.188 -16.203 2.951 1 89.88 401 ALA B CA 1
ATOM 11036 C C . ALA B 1 401 ? 38.562 -15.547 3.123 1 89.88 401 ALA B C 1
ATOM 11038 O O . ALA B 1 401 ? 38.969 -15.242 4.246 1 89.88 401 ALA B O 1
ATOM 11039 N N . PRO B 1 402 ? 39.281 -15.359 2.039 1 88.94 402 PRO B N 1
ATOM 11040 C CA . PRO B 1 402 ? 40.594 -14.742 2.148 1 88.94 402 PRO B CA 1
ATOM 11041 C C . PRO B 1 402 ? 40.531 -13.281 2.584 1 88.94 402 PRO B C 1
ATOM 11043 O O . PRO B 1 402 ? 41.406 -12.82 3.328 1 88.94 402 PRO B O 1
ATOM 11046 N N . ARG B 1 403 ? 39.562 -12.625 2.117 1 91 403 ARG B N 1
ATOM 11047 C CA . ARG B 1 403 ? 39.375 -11.211 2.432 1 91 403 ARG B CA 1
ATOM 11048 C C . ARG B 1 403 ? 37.875 -10.875 2.52 1 91 403 ARG B C 1
ATOM 11050 O O . ARG B 1 403 ? 37.062 -11.516 1.876 1 91 403 ARG B O 1
ATOM 11057 N N . LEU B 1 404 ? 37.688 -9.906 3.352 1 95.25 404 LEU B N 1
ATOM 11058 C CA . LEU B 1 404 ? 36.344 -9.375 3.525 1 95.25 404 LEU B CA 1
ATOM 11059 C C . LEU B 1 404 ? 36.281 -7.891 3.191 1 95.25 404 LEU B C 1
ATOM 11061 O O . LEU B 1 404 ? 37.125 -7.121 3.637 1 95.25 404 LEU B O 1
ATOM 11065 N N . VAL B 1 405 ? 35.375 -7.523 2.316 1 95.81 405 VAL B N 1
ATOM 11066 C CA . VAL B 1 405 ? 35.188 -6.113 2.01 1 95.81 405 VAL B CA 1
ATOM 11067 C C . VAL B 1 405 ? 33.906 -5.617 2.686 1 95.81 405 VAL B C 1
ATOM 11069 O O . VAL B 1 405 ? 32.812 -6.133 2.422 1 95.81 405 VAL B O 1
ATOM 11072 N N . CYS B 1 406 ? 34 -4.699 3.555 1 97.06 406 CYS B N 1
ATOM 11073 C CA . CYS B 1 406 ? 32.875 -4.125 4.25 1 97.06 406 CYS B CA 1
ATOM 11074 C C . CYS B 1 406 ? 32.562 -2.717 3.748 1 97.06 406 CYS B C 1
ATOM 11076 O O . CYS B 1 406 ? 33.406 -1.824 3.873 1 97.06 406 CYS B O 1
ATOM 11078 N N . LEU B 1 407 ? 31.484 -2.52 3.178 1 96.69 407 LEU B N 1
ATOM 11079 C CA . LEU B 1 407 ? 31.031 -1.199 2.74 1 96.69 407 LEU B CA 1
ATOM 11080 C C . LEU B 1 407 ? 29.969 -0.647 3.674 1 96.69 407 LEU B C 1
ATOM 11082 O O . LEU B 1 407 ? 28.906 -1.259 3.844 1 96.69 407 LEU B O 1
ATOM 11086 N N . TYR B 1 408 ? 30.297 0.418 4.309 1 95.06 408 TYR B N 1
ATOM 11087 C CA . TYR B 1 408 ? 29.453 1.067 5.297 1 95.06 408 TYR B CA 1
ATOM 11088 C C . TYR B 1 408 ? 29.547 2.584 5.191 1 95.06 408 TYR B C 1
ATOM 11090 O O . TYR B 1 408 ? 30.641 3.129 4.984 1 95.06 408 TYR B O 1
ATOM 11098 N N . ASP B 1 409 ? 28.469 3.283 5.316 1 88.81 409 ASP B N 1
ATOM 11099 C CA . ASP B 1 409 ? 28.391 4.711 5.027 1 88.81 409 ASP B CA 1
ATOM 11100 C C . ASP B 1 409 ? 29.297 5.516 5.953 1 88.81 409 ASP B C 1
ATOM 11102 O O . ASP B 1 409 ? 29.672 6.645 5.633 1 88.81 409 ASP B O 1
ATOM 11106 N N . ILE B 1 410 ? 29.703 4.957 7.047 1 87.94 410 ILE B N 1
ATOM 11107 C CA . ILE B 1 410 ? 30.516 5.73 7.984 1 87.94 410 ILE B CA 1
ATOM 11108 C C . ILE B 1 410 ? 31.828 5.004 8.266 1 87.94 410 ILE B C 1
ATOM 11110 O O . ILE B 1 410 ? 32.312 5.02 9.391 1 87.94 410 ILE B O 1
ATOM 11114 N N . ASN B 1 411 ? 32.375 4.309 7.324 1 92.75 411 ASN B N 1
ATOM 11115 C CA . ASN B 1 411 ? 33.562 3.506 7.5 1 92.75 411 ASN B CA 1
ATOM 11116 C C . ASN B 1 411 ? 34.812 4.379 7.664 1 92.75 411 ASN B C 1
ATOM 11118 O O . ASN B 1 411 ? 35.906 3.875 7.945 1 92.75 411 ASN B O 1
ATOM 11122 N N . CYS B 1 412 ? 34.688 5.676 7.461 1 88.88 412 CYS B N 1
ATOM 11123 C CA . CYS B 1 412 ? 35.812 6.539 7.793 1 88.88 412 CYS B CA 1
ATOM 11124 C C . CYS B 1 412 ? 35.969 6.676 9.305 1 88.88 412 CYS B C 1
ATOM 11126 O O . CYS B 1 412 ? 37.062 7.016 9.789 1 88.88 412 CYS B O 1
ATOM 11128 N N . GLN B 1 413 ? 35 6.355 10.062 1 87.31 413 GLN B N 1
ATOM 11129 C CA . GLN B 1 413 ? 35 6.496 11.516 1 87.31 413 GLN B CA 1
ATOM 11130 C C . GLN B 1 413 ? 34.812 5.148 12.203 1 87.31 413 GLN B C 1
ATOM 11132 O O . GLN B 1 413 ? 35.469 4.871 13.219 1 87.31 413 GLN B O 1
ATOM 11137 N N . TYR B 1 414 ? 34.031 4.281 11.688 1 91.44 414 TYR B N 1
ATOM 11138 C CA . TYR B 1 414 ? 33.594 3.045 12.32 1 91.44 414 TYR B CA 1
ATOM 11139 C C . TYR B 1 414 ? 34.781 2.154 12.672 1 91.44 414 TYR B C 1
ATOM 11141 O O . TYR B 1 414 ? 34.844 1.63 13.781 1 91.44 414 TYR B O 1
ATOM 11149 N N . PRO B 1 415 ? 35.719 2.012 11.789 1 91.81 415 PRO B N 1
ATOM 11150 C CA . PRO B 1 415 ? 36.781 1.062 12.078 1 91.81 415 PRO B CA 1
ATOM 11151 C C . PRO B 1 415 ? 37.812 1.62 13.055 1 91.81 415 PRO B C 1
ATOM 11153 O O . PRO B 1 415 ? 38.656 0.876 13.555 1 91.81 415 PRO B O 1
ATOM 11156 N N . VAL B 1 416 ? 37.844 2.865 13.336 1 88.19 416 VAL B N 1
ATOM 11157 C CA . VAL B 1 416 ? 38.875 3.518 14.125 1 88.19 416 VAL B CA 1
ATOM 11158 C C . VAL B 1 416 ? 39.062 2.787 15.453 1 88.19 416 VAL B C 1
ATOM 11160 O O . VAL B 1 416 ? 40.188 2.471 15.852 1 88.19 416 VAL B O 1
ATOM 11163 N N . ASN B 1 417 ? 38 2.438 16.141 1 89.94 417 ASN B N 1
ATOM 11164 C CA . ASN B 1 417 ? 38.094 1.765 17.438 1 89.94 417 ASN B CA 1
ATOM 11165 C C . ASN B 1 417 ? 37.406 0.395 17.391 1 89.94 417 ASN B C 1
ATOM 11167 O O . ASN B 1 417 ? 36.938 -0.09 18.422 1 89.94 417 ASN B O 1
ATOM 11171 N N . VAL B 1 418 ? 37.344 -0.205 16.203 1 93.19 418 VAL B N 1
ATOM 11172 C CA . VAL B 1 418 ? 36.594 -1.442 16.031 1 93.19 418 VAL B CA 1
ATOM 11173 C C . VAL B 1 418 ? 37.281 -2.574 16.797 1 93.19 418 VAL B C 1
ATOM 11175 O O . VAL B 1 418 ? 36.625 -3.434 17.375 1 93.19 418 VAL B O 1
ATOM 11178 N N . TYR B 1 419 ? 38.625 -2.512 16.875 1 93.69 419 TYR B N 1
ATOM 11179 C CA . TYR B 1 419 ? 39.375 -3.559 17.562 1 93.69 419 TYR B CA 1
ATOM 11180 C C . TYR B 1 419 ? 39.062 -3.537 19.062 1 93.69 419 TYR B C 1
ATOM 11182 O O . TYR B 1 419 ? 38.844 -4.586 19.672 1 93.69 419 TYR B O 1
ATOM 11190 N N . LYS B 1 420 ? 39.031 -2.375 19.594 1 92 420 LYS B N 1
ATOM 11191 C CA . LYS B 1 420 ? 38.719 -2.23 21.016 1 92 420 LYS B CA 1
ATOM 11192 C C . LYS B 1 420 ? 37.312 -2.658 21.328 1 92 420 LYS B C 1
ATOM 11194 O O . LYS B 1 420 ? 37.062 -3.357 22.312 1 92 420 LYS B O 1
ATOM 11199 N N . ARG B 1 421 ? 36.344 -2.275 20.562 1 93.06 421 ARG B N 1
ATOM 11200 C CA . ARG B 1 421 ? 34.938 -2.602 20.781 1 93.06 421 ARG B CA 1
ATOM 11201 C C . ARG B 1 421 ? 34.719 -4.105 20.672 1 93.06 421 ARG B C 1
ATOM 11203 O O . ARG B 1 421 ? 34.031 -4.691 21.516 1 93.06 421 ARG B O 1
ATOM 11210 N N . MET B 1 422 ? 35.344 -4.719 19.688 1 94.81 422 MET B N 1
ATOM 11211 C CA . MET B 1 422 ? 35.125 -6.145 19.438 1 94.81 422 MET B CA 1
ATOM 11212 C C . MET B 1 422 ? 35.781 -6.98 20.531 1 94.81 422 MET B C 1
ATOM 11214 O O . MET B 1 422 ? 35.312 -8.055 20.875 1 94.81 422 MET B O 1
ATOM 11218 N N . ALA B 1 423 ? 36.812 -6.453 21.062 1 92.88 423 ALA B N 1
ATOM 11219 C CA . ALA B 1 423 ? 37.562 -7.172 22.094 1 92.88 423 ALA B CA 1
ATOM 11220 C C . ALA B 1 423 ? 36.781 -7.16 23.422 1 92.88 423 ALA B C 1
ATOM 11222 O O . ALA B 1 423 ? 37.062 -7.961 24.312 1 92.88 423 ALA B O 1
ATOM 11223 N N . ALA B 1 424 ? 35.812 -6.32 23.547 1 90.69 424 ALA B N 1
ATOM 11224 C CA . ALA B 1 424 ? 35.094 -6.133 24.812 1 90.69 424 ALA B CA 1
ATOM 11225 C C . ALA B 1 424 ? 34.281 -7.367 25.156 1 90.69 424 ALA B C 1
ATOM 11227 O O . ALA B 1 424 ? 33.969 -7.621 26.328 1 90.69 424 ALA B O 1
ATOM 11228 N N . LYS B 1 425 ? 33.812 -8.102 24.188 1 93.06 425 LYS B N 1
ATOM 11229 C CA . LYS B 1 425 ? 33 -9.297 24.422 1 93.06 425 LYS B CA 1
ATOM 11230 C C . LYS B 1 425 ? 33.594 -10.484 23.641 1 93.06 425 LYS B C 1
ATOM 11232 O O . LYS B 1 425 ? 33.906 -10.359 22.469 1 93.06 425 LYS B O 1
ATOM 11237 N N . ALA B 1 426 ? 33.469 -11.617 24.219 1 89.19 426 ALA B N 1
ATOM 11238 C CA . ALA B 1 426 ? 34.125 -12.812 23.672 1 89.19 426 ALA B CA 1
ATOM 11239 C C . ALA B 1 426 ? 33.344 -13.344 22.469 1 89.19 426 ALA B C 1
ATOM 11241 O O . ALA B 1 426 ? 33.906 -14.008 21.594 1 89.19 426 ALA B O 1
ATOM 11242 N N . TYR B 1 427 ? 32.062 -13.078 22.438 1 93.19 427 TYR B N 1
ATOM 11243 C CA . TYR B 1 427 ? 31.266 -13.633 21.359 1 93.19 427 TYR B CA 1
ATOM 11244 C C . TYR B 1 427 ? 31.344 -12.758 20.109 1 93.19 427 TYR B C 1
ATOM 11246 O O . TYR B 1 427 ? 30.797 -13.109 19.062 1 93.19 427 TYR B O 1
ATOM 11254 N N . LEU B 1 428 ? 31.984 -11.656 20.109 1 95.88 428 LEU B N 1
ATOM 11255 C CA . LEU B 1 428 ? 32.188 -10.797 18.953 1 95.88 428 LEU B CA 1
ATOM 11256 C C . LEU B 1 428 ? 33.406 -11.242 18.141 1 95.88 428 LEU B C 1
ATOM 11258 O O . LEU B 1 428 ? 33.938 -12.328 18.375 1 95.88 428 LEU B O 1
ATOM 11262 N N . LEU B 1 429 ? 33.812 -10.5 17.141 1 95.56 429 LEU B N 1
ATOM 11263 C CA . LEU B 1 429 ? 34.844 -10.93 16.203 1 95.56 429 LEU B CA 1
ATOM 11264 C C . LEU B 1 429 ? 36.219 -10.859 16.844 1 95.56 429 LEU B C 1
ATOM 11266 O O . LEU B 1 429 ? 36.5 -9.93 17.609 1 95.56 429 LEU B O 1
ATOM 11270 N N . ASP B 1 430 ? 37.094 -11.734 16.453 1 93.62 430 ASP B N 1
ATOM 11271 C CA . ASP B 1 430 ? 38.469 -11.734 16.953 1 93.62 430 ASP B CA 1
ATOM 11272 C C . ASP B 1 430 ? 39.375 -10.875 16.078 1 93.62 430 ASP B C 1
ATOM 11274 O O . ASP B 1 430 ? 38.969 -10.438 14.992 1 93.62 430 ASP B O 1
ATOM 11278 N N . THR B 1 431 ? 40.531 -10.688 16.516 1 92.44 431 THR B N 1
ATOM 11279 C CA . THR B 1 431 ? 41.469 -9.805 15.852 1 92.44 431 THR B CA 1
ATOM 11280 C C . THR B 1 431 ? 41.906 -10.375 14.5 1 92.44 431 THR B C 1
ATOM 11282 O O . THR B 1 431 ? 42.062 -9.633 13.531 1 92.44 431 THR B O 1
ATOM 11285 N N . ASP B 1 432 ? 42.062 -11.625 14.438 1 90.88 432 ASP B N 1
ATOM 11286 C CA . ASP B 1 432 ? 42.5 -12.273 13.195 1 90.88 432 ASP B CA 1
ATOM 11287 C C . ASP B 1 432 ? 41.469 -12.047 12.086 1 90.88 432 ASP B C 1
ATOM 11289 O O . ASP B 1 432 ? 41.812 -11.805 10.938 1 90.88 432 ASP B O 1
ATOM 11293 N N . THR B 1 433 ? 40.25 -12.172 12.477 1 93.56 433 THR B N 1
ATOM 11294 C CA . THR B 1 433 ? 39.156 -11.945 11.516 1 93.56 433 THR B CA 1
ATOM 11295 C C . THR B 1 433 ? 39.125 -10.477 11.102 1 93.56 433 THR B C 1
ATOM 11297 O O . THR B 1 433 ? 38.906 -10.164 9.922 1 93.56 433 THR B O 1
ATOM 11300 N N . LEU B 1 434 ? 39.281 -9.609 12 1 93.88 434 LEU B N 1
ATOM 11301 C CA . LEU B 1 434 ? 39.25 -8.172 11.734 1 93.88 434 LEU B CA 1
ATOM 11302 C C . LEU B 1 434 ? 40.344 -7.754 10.766 1 93.88 434 LEU B C 1
ATOM 11304 O O . LEU B 1 434 ? 40.125 -6.84 9.961 1 93.88 434 LEU B O 1
ATOM 11308 N N . ASP B 1 435 ? 41.438 -8.453 10.797 1 91.69 435 ASP B N 1
ATOM 11309 C CA . ASP B 1 435 ? 42.594 -8.125 9.938 1 91.69 435 ASP B CA 1
ATOM 11310 C C . ASP B 1 435 ? 42.25 -8.438 8.477 1 91.69 435 ASP B C 1
ATOM 11312 O O . ASP B 1 435 ? 42.938 -7.934 7.57 1 91.69 435 ASP B O 1
ATOM 11316 N N . LYS B 1 436 ? 41.25 -9.172 8.258 1 92.12 436 LYS B N 1
ATOM 11317 C CA . LYS B 1 436 ? 40.906 -9.547 6.895 1 92.12 436 LYS B CA 1
ATOM 11318 C C . LYS B 1 436 ? 40.031 -8.461 6.238 1 92.12 436 LYS B C 1
ATOM 11320 O O . LYS B 1 436 ? 39.844 -8.469 5.023 1 92.12 436 LYS B O 1
ATOM 11325 N N . PHE B 1 437 ? 39.562 -7.508 7.012 1 94.75 437 PHE B N 1
ATOM 11326 C CA . PHE B 1 437 ? 38.594 -6.555 6.508 1 94.75 437 PHE B CA 1
ATOM 11327 C C . PHE B 1 437 ? 39.281 -5.449 5.707 1 94.75 437 PHE B C 1
ATOM 11329 O O . PHE B 1 437 ? 40.312 -4.953 6.098 1 94.75 437 PHE B O 1
ATOM 11336 N N . THR B 1 438 ? 38.75 -5.176 4.555 1 94.12 438 THR B N 1
ATOM 11337 C CA . THR B 1 438 ? 38.938 -3.922 3.836 1 94.12 438 THR B CA 1
ATOM 11338 C C . THR B 1 438 ? 37.719 -3.021 3.971 1 94.12 438 THR B C 1
ATOM 11340 O O . THR B 1 438 ? 36.594 -3.414 3.605 1 94.12 438 THR B O 1
ATOM 11343 N N . TRP B 1 439 ? 37.938 -1.859 4.461 1 95.31 439 TRP B N 1
ATOM 11344 C CA . TRP B 1 439 ? 36.812 -0.963 4.773 1 95.31 439 TRP B CA 1
ATOM 11345 C C . TRP B 1 439 ? 36.625 0.057 3.658 1 95.31 439 TRP B C 1
ATOM 11347 O O . TRP B 1 439 ? 37.562 0.689 3.201 1 95.31 439 TRP B O 1
ATOM 11357 N N . GLY B 1 440 ? 35.406 0.176 3.146 1 94.81 440 GLY B N 1
ATOM 11358 C CA . GLY B 1 440 ? 35.062 1.146 2.117 1 94.81 440 GLY B CA 1
ATOM 11359 C C . GLY B 1 440 ? 33.719 1.843 2.367 1 94.81 440 GLY B C 1
ATOM 11360 O O . GLY B 1 440 ? 33 1.499 3.305 1 94.81 440 GLY B O 1
ATOM 11361 N N . ILE B 1 441 ? 33.469 2.91 1.671 1 92.69 441 ILE B N 1
ATOM 11362 C CA . ILE B 1 441 ? 32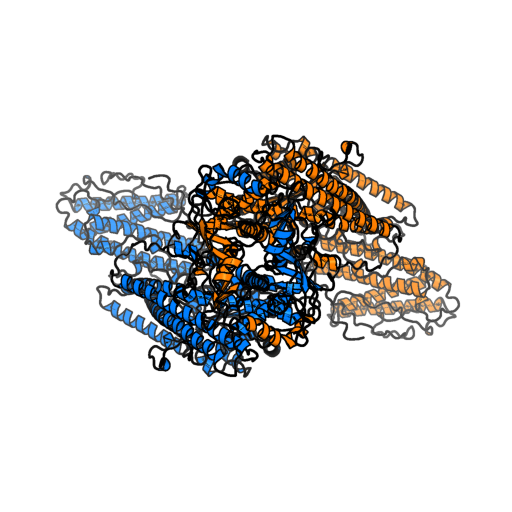.219 3.654 1.669 1 92.69 441 ILE B CA 1
ATOM 11363 C C . ILE B 1 441 ? 31.578 3.574 0.287 1 92.69 441 ILE B C 1
ATOM 11365 O O . ILE B 1 441 ? 32.281 3.619 -0.732 1 92.69 441 ILE B O 1
ATOM 11369 N N . GLY B 1 442 ? 30.297 3.408 0.267 1 89.38 442 GLY B N 1
ATOM 11370 C CA . GLY B 1 442 ? 29.578 3.289 -0.992 1 89.38 442 GLY B CA 1
ATOM 11371 C C . GLY B 1 442 ? 29.875 4.418 -1.958 1 89.38 442 GLY B C 1
ATOM 11372 O O . GLY B 1 442 ? 30.172 5.539 -1.539 1 89.38 442 GLY B O 1
ATOM 11373 N N . THR B 1 443 ? 29.703 4.137 -3.221 1 84.44 443 THR B N 1
ATOM 11374 C CA . THR B 1 443 ? 30.125 5.02 -4.301 1 84.44 443 THR B CA 1
ATOM 11375 C C . THR B 1 443 ? 29.359 6.34 -4.258 1 84.44 443 THR B C 1
ATOM 11377 O O . THR B 1 443 ? 29.906 7.391 -4.59 1 84.44 443 THR B O 1
ATOM 11380 N N . TRP B 1 444 ? 28.172 6.301 -3.85 1 78.25 444 TRP B N 1
ATOM 11381 C CA . TRP B 1 444 ? 27.359 7.516 -3.816 1 78.25 444 TRP B CA 1
ATOM 11382 C C . TRP B 1 444 ? 27.547 8.25 -2.492 1 78.25 444 TRP B C 1
ATOM 11384 O O . TRP B 1 444 ? 27.672 9.484 -2.469 1 78.25 444 TRP B O 1
ATOM 11394 N N . HIS B 1 445 ? 27.703 7.504 -1.45 1 80.38 445 HIS B N 1
ATOM 11395 C CA . HIS B 1 445 ? 27.75 8.078 -0.109 1 80.38 445 HIS B CA 1
ATOM 11396 C C . HIS B 1 445 ? 29.094 8.742 0.162 1 80.38 445 HIS B C 1
ATOM 11398 O O . HIS B 1 445 ? 29.156 9.719 0.912 1 80.38 445 HIS B O 1
ATOM 11404 N N . VAL B 1 446 ? 30.062 8.273 -0.474 1 84.19 446 VAL B N 1
ATOM 11405 C CA . VAL B 1 446 ? 31.406 8.758 -0.188 1 84.19 446 VAL B CA 1
ATOM 11406 C C . VAL B 1 446 ? 31.5 10.242 -0.547 1 84.19 446 VAL B C 1
ATOM 11408 O O . VAL B 1 446 ? 32.312 10.977 0.042 1 84.19 446 VAL B O 1
ATOM 11411 N N . HIS B 1 447 ? 30.656 10.68 -1.39 1 72.69 447 HIS B N 1
ATOM 11412 C CA . HIS B 1 447 ? 30.688 12.055 -1.86 1 72.69 447 HIS B CA 1
ATOM 11413 C C . HIS B 1 447 ? 30.188 13.016 -0.793 1 72.69 447 HIS B C 1
ATOM 11415 O O . HIS B 1 447 ? 30.438 14.219 -0.857 1 72.69 447 HIS B O 1
ATOM 11421 N N . GLY B 1 448 ? 29.453 12.492 0.194 1 71.19 448 GLY B N 1
ATOM 11422 C CA . GLY B 1 448 ? 29 13.32 1.303 1 71.19 448 GLY B CA 1
ATOM 11423 C C . GLY B 1 448 ? 30.031 13.461 2.402 1 71.19 448 GLY B C 1
ATOM 11424 O O . GLY B 1 448 ? 29.828 14.188 3.375 1 71.19 448 GLY B O 1
ATOM 11425 N N . HIS B 1 449 ? 31.281 12.891 2.178 1 80.19 449 HIS B N 1
ATOM 11426 C CA . HIS B 1 449 ? 32.344 12.906 3.16 1 80.19 449 HIS B CA 1
ATOM 11427 C C . HIS B 1 449 ? 33.438 13.922 2.787 1 80.19 449 HIS B C 1
ATOM 11429 O O . HIS B 1 449 ? 33.312 14.633 1.787 1 80.19 449 HIS B O 1
ATOM 11435 N N . LYS B 1 450 ? 34.469 14.055 3.646 1 71.62 450 LYS B N 1
ATOM 11436 C CA . LYS B 1 450 ? 35.625 14.906 3.322 1 71.62 450 LYS B CA 1
ATOM 11437 C C . LYS B 1 450 ? 36.312 14.438 2.049 1 71.62 450 LYS B C 1
ATOM 11439 O O . LYS B 1 450 ? 36.219 13.258 1.688 1 71.62 450 LYS B O 1
ATOM 11444 N N . ASN B 1 451 ? 37.031 15.266 1.408 1 68.81 451 ASN B N 1
ATOM 11445 C CA . ASN B 1 451 ? 37.656 14.977 0.132 1 68.81 451 ASN B CA 1
ATOM 11446 C C . ASN B 1 451 ? 38.656 13.82 0.253 1 68.81 451 ASN B C 1
ATOM 11448 O O . ASN B 1 451 ? 38.812 13.023 -0.674 1 68.81 451 ASN B O 1
ATOM 11452 N N . GLN B 1 452 ? 39.312 13.766 1.298 1 78.12 452 GLN B N 1
ATOM 11453 C CA . GLN B 1 452 ? 40.312 12.711 1.489 1 78.12 452 GLN B CA 1
ATOM 11454 C C . GLN B 1 452 ? 39.656 11.336 1.53 1 78.12 452 GLN B C 1
ATOM 11456 O O . GLN B 1 452 ? 40.281 10.336 1.175 1 78.12 452 GLN B O 1
ATOM 11461 N N . CYS B 1 453 ? 38.375 11.281 1.916 1 85.56 453 CYS B N 1
ATOM 11462 C CA . CYS B 1 453 ? 37.656 10.016 2.076 1 85.56 453 CYS B CA 1
ATOM 11463 C C . CYS B 1 453 ? 37.344 9.391 0.722 1 85.56 453 CYS B C 1
ATOM 11465 O O . CYS B 1 453 ? 37.219 8.172 0.608 1 85.56 453 CYS B O 1
ATOM 11467 N N . LEU B 1 454 ? 37.219 10.219 -0.29 1 83.56 454 LEU B N 1
ATOM 11468 C CA . LEU B 1 454 ? 36.938 9.688 -1.62 1 83.56 454 LEU B CA 1
ATOM 11469 C C . LEU B 1 454 ? 38.062 8.758 -2.066 1 83.56 454 LEU B C 1
ATOM 11471 O O . LEU B 1 454 ? 37.812 7.602 -2.426 1 83.56 454 LEU B O 1
ATOM 11475 N N . ALA B 1 455 ? 39.312 9.25 -2.008 1 86.81 455 ALA B N 1
ATOM 11476 C CA . ALA B 1 455 ? 40.469 8.461 -2.439 1 86.81 455 ALA B CA 1
ATOM 11477 C C . ALA B 1 455 ? 40.688 7.262 -1.517 1 86.81 455 ALA B C 1
ATOM 11479 O O . ALA B 1 455 ? 41.031 6.172 -1.976 1 86.81 455 ALA B O 1
ATOM 11480 N N . ARG B 1 456 ? 40.375 7.465 -0.283 1 90.69 456 ARG B N 1
ATOM 11481 C CA . ARG B 1 456 ? 40.75 6.48 0.725 1 90.69 456 ARG B CA 1
ATOM 11482 C C . ARG B 1 456 ? 39.75 5.344 0.79 1 90.69 456 ARG B C 1
ATOM 11484 O O . ARG B 1 456 ? 40.094 4.203 1.086 1 90.69 456 ARG B O 1
ATOM 11491 N N . TYR B 1 457 ? 38.438 5.652 0.519 1 92.38 457 TYR B N 1
ATOM 11492 C CA . TYR B 1 457 ? 37.469 4.656 0.895 1 92.38 457 TYR B CA 1
ATOM 11493 C C . TYR B 1 457 ? 36.562 4.305 -0.29 1 92.38 457 TYR B C 1
ATOM 11495 O O . TYR B 1 457 ? 35.812 3.322 -0.242 1 92.38 457 TYR B O 1
ATOM 11503 N N . SER B 1 458 ? 36.625 4.961 -1.422 1 90.38 458 SER B N 1
ATOM 11504 C CA . SER B 1 458 ? 35.75 4.656 -2.559 1 90.38 458 SER B CA 1
ATOM 11505 C C . SER B 1 458 ? 36.094 3.291 -3.154 1 90.38 458 SER B C 1
ATOM 11507 O O . SER B 1 458 ? 37.25 2.98 -3.406 1 90.38 458 SER B O 1
ATOM 11509 N N . PRO B 1 459 ? 35.062 2.498 -3.434 1 92.5 459 PRO B N 1
ATOM 11510 C CA . PRO B 1 459 ? 35.281 1.191 -4.055 1 92.5 459 PRO B CA 1
ATOM 11511 C C . PRO B 1 459 ? 35.938 1.299 -5.43 1 92.5 459 PRO B C 1
ATOM 11513 O O . PRO B 1 459 ? 36.594 0.358 -5.879 1 92.5 459 PRO B O 1
ATOM 11516 N N . SER B 1 460 ? 35.844 2.459 -6.051 1 88.94 460 SER B N 1
ATOM 11517 C CA . SER B 1 460 ? 36.406 2.67 -7.375 1 88.94 460 SER B CA 1
ATOM 11518 C C . SER B 1 460 ? 37.938 2.514 -7.359 1 88.94 460 SER B C 1
ATOM 11520 O O . SER B 1 460 ? 38.562 2.273 -8.398 1 88.94 460 SER B O 1
ATOM 11522 N N . PHE B 1 461 ? 38.531 2.658 -6.16 1 91 461 PHE B N 1
ATOM 11523 C CA . PHE B 1 461 ? 40 2.664 -6.082 1 91 461 PHE B CA 1
ATOM 11524 C C . PHE B 1 461 ? 40.5 1.472 -5.277 1 91 461 PHE B C 1
ATOM 11526 O O . PHE B 1 461 ? 41.688 1.382 -4.969 1 91 461 PHE B O 1
ATOM 11533 N N . ILE B 1 462 ? 39.594 0.537 -4.934 1 92.5 462 ILE B N 1
ATOM 11534 C CA . ILE B 1 462 ? 40 -0.649 -4.176 1 92.5 462 ILE B CA 1
ATOM 11535 C C . ILE B 1 462 ? 40.125 -1.842 -5.117 1 92.5 462 ILE B C 1
ATOM 11537 O O . ILE B 1 462 ? 39.125 -2.289 -5.707 1 92.5 462 ILE B O 1
ATOM 11541 N N . PRO B 1 463 ? 41.25 -2.342 -5.168 1 92 463 PRO B N 1
ATOM 11542 C CA . PRO B 1 463 ? 41.438 -3.488 -6.059 1 92 463 PRO B CA 1
ATOM 11543 C C . PRO B 1 463 ? 40.625 -4.711 -5.629 1 92 463 PRO B C 1
ATOM 11545 O O . PRO B 1 463 ? 40.531 -5.004 -4.434 1 92 463 PRO B O 1
ATOM 11548 N N . GLY B 1 464 ? 40.031 -5.336 -6.609 1 91.81 464 GLY B N 1
ATOM 11549 C CA . GLY B 1 464 ? 39.344 -6.598 -6.355 1 91.81 464 GLY B CA 1
ATOM 11550 C C . GLY B 1 464 ? 37.875 -6.43 -6.07 1 91.81 464 GLY B C 1
ATOM 11551 O O . GLY B 1 464 ? 37.156 -7.414 -5.875 1 91.81 464 GLY B O 1
ATOM 11552 N N . VAL B 1 465 ? 37.406 -5.262 -6.086 1 94.69 465 VAL B N 1
ATOM 11553 C CA . VAL B 1 465 ? 36.031 -5.023 -5.695 1 94.69 465 VAL B CA 1
ATOM 11554 C C . VAL B 1 465 ? 35.156 -4.91 -6.941 1 94.69 465 VAL B C 1
ATOM 11556 O O . VAL B 1 465 ? 33.906 -4.941 -6.848 1 94.69 465 VAL B O 1
ATOM 11559 N N . GLY B 1 466 ? 35.719 -4.867 -8.117 1 94.69 466 GLY B N 1
ATOM 11560 C CA . GLY B 1 466 ? 34.969 -4.652 -9.336 1 94.69 466 GLY B CA 1
ATOM 11561 C C . GLY B 1 466 ? 34.188 -3.348 -9.328 1 94.69 466 GLY B C 1
ATOM 11562 O O . GLY B 1 466 ? 34.719 -2.309 -8.93 1 94.69 466 GLY B O 1
ATOM 11563 N N . THR B 1 467 ? 32.938 -3.404 -9.805 1 92.12 467 THR B N 1
ATOM 11564 C CA . THR B 1 467 ? 32.125 -2.195 -9.859 1 92.12 467 THR B CA 1
ATOM 11565 C C . THR B 1 467 ? 31.062 -2.205 -8.766 1 92.12 467 THR B C 1
ATOM 11567 O O . THR B 1 467 ? 29.984 -1.646 -8.945 1 92.12 467 THR B O 1
ATOM 11570 N N . THR B 1 468 ? 31.344 -2.857 -7.668 1 92.88 468 THR B N 1
ATOM 11571 C CA . THR B 1 468 ? 30.422 -2.9 -6.547 1 92.88 468 THR B CA 1
ATOM 11572 C C . THR B 1 468 ? 30.188 -1.499 -5.988 1 92.88 468 THR B C 1
ATOM 11574 O O . THR B 1 468 ? 31.125 -0.791 -5.648 1 92.88 468 THR B O 1
ATOM 11577 N N . THR B 1 469 ? 28.969 -1.05 -5.828 1 88.5 469 THR B N 1
ATOM 11578 C CA . THR B 1 469 ? 28.656 0.323 -5.445 1 88.5 469 THR B CA 1
ATOM 11579 C C . THR B 1 469 ? 28.469 0.432 -3.936 1 88.5 469 THR B C 1
ATOM 11581 O O . THR B 1 469 ? 28.656 1.503 -3.354 1 88.5 469 THR B O 1
ATOM 11584 N N . GLY B 1 470 ? 28.078 -0.639 -3.312 1 91.06 470 GLY B N 1
ATOM 11585 C CA . GLY B 1 470 ? 27.797 -0.61 -1.886 1 91.06 470 GLY B CA 1
ATOM 11586 C C . GLY B 1 470 ? 26.422 -0.029 -1.557 1 91.06 470 GLY B C 1
ATOM 11587 O O . GLY B 1 470 ? 26.125 0.225 -0.389 1 91.06 470 GLY B O 1
ATOM 11588 N N . GLU B 1 471 ? 25.562 0.212 -2.551 1 88.69 471 GLU B N 1
ATOM 11589 C CA . GLU B 1 471 ? 24.266 0.867 -2.369 1 88.69 471 GLU B CA 1
ATOM 11590 C C . GLU B 1 471 ? 23.125 -0.141 -2.43 1 88.69 471 GLU B C 1
ATOM 11592 O O . GLU B 1 471 ? 21.953 0.243 -2.506 1 88.69 471 GLU B O 1
ATOM 11597 N N . ILE B 1 472 ? 23.406 -1.396 -2.324 1 91.25 472 ILE B N 1
ATOM 11598 C CA . ILE B 1 472 ? 22.422 -2.447 -2.586 1 91.25 472 ILE B CA 1
ATOM 11599 C C . ILE B 1 472 ? 21.312 -2.393 -1.535 1 91.25 472 ILE B C 1
ATOM 11601 O O . ILE B 1 472 ? 20.156 -2.709 -1.826 1 91.25 472 ILE B O 1
ATOM 11605 N N . LEU B 1 473 ? 21.625 -2.033 -0.302 1 92.69 473 LEU B N 1
ATOM 11606 C CA . LEU B 1 473 ? 20.625 -2.018 0.767 1 92.69 473 LEU B CA 1
ATOM 11607 C C . LEU B 1 473 ? 19.562 -0.957 0.507 1 92.69 473 LEU B C 1
ATOM 11609 O O . LEU B 1 473 ? 18.406 -1.127 0.89 1 92.69 473 LEU B O 1
ATOM 11613 N N . GLU B 1 474 ? 19.906 0.111 -0.136 1 86.62 474 GLU B N 1
ATOM 11614 C CA . GLU B 1 474 ? 18.922 1.129 -0.489 1 86.62 474 GLU B CA 1
ATOM 11615 C C . GLU B 1 474 ? 17.812 0.547 -1.365 1 86.62 474 GLU B C 1
ATOM 11617 O O . GLU B 1 474 ? 16.656 0.929 -1.24 1 86.62 474 GLU B O 1
ATOM 11622 N N . SER B 1 475 ? 18.172 -0.317 -2.221 1 85.56 475 SER B N 1
ATOM 11623 C CA . SER B 1 475 ? 17.188 -0.997 -3.055 1 85.56 475 SER B CA 1
ATOM 11624 C C . SER B 1 475 ? 16.375 -2 -2.244 1 85.56 475 SER B C 1
ATOM 11626 O O . SER B 1 475 ? 15.18 -2.164 -2.471 1 85.56 475 SER B O 1
ATOM 11628 N N . LEU B 1 476 ? 17.047 -2.629 -1.323 1 92.62 476 LEU B N 1
ATOM 11629 C CA . LEU B 1 476 ? 16.375 -3.646 -0.513 1 92.62 476 LEU B CA 1
ATOM 11630 C C . LEU B 1 476 ? 15.406 -3.01 0.471 1 92.62 476 LEU B C 1
ATOM 11632 O O . LEU B 1 476 ? 14.422 -3.635 0.868 1 92.62 476 LEU B O 1
ATOM 11636 N N . TRP B 1 477 ? 15.656 -1.747 0.815 1 90.31 477 TRP B N 1
ATOM 11637 C CA . TRP B 1 477 ? 14.805 -1.057 1.777 1 90.31 477 TRP B CA 1
ATOM 11638 C C . TRP B 1 477 ? 13.398 -0.856 1.215 1 90.31 477 TRP B C 1
ATOM 11640 O O . TRP B 1 477 ? 12.422 -0.807 1.968 1 90.31 477 TRP B O 1
ATOM 11650 N N . ALA B 1 478 ? 13.266 -0.707 -0.069 1 82.31 478 ALA B N 1
ATOM 11651 C CA . ALA B 1 478 ? 11.93 -0.546 -0.642 1 82.31 478 ALA B CA 1
ATOM 11652 C C . ALA B 1 478 ? 11 -1.662 -0.182 1 82.31 478 ALA B C 1
ATOM 11654 O O . ALA B 1 478 ? 9.859 -1.404 0.217 1 82.31 478 ALA B O 1
ATOM 11655 N N . LEU B 1 479 ? 11.508 -2.863 -0.218 1 85.25 479 LEU B N 1
ATOM 11656 C CA . LEU B 1 479 ? 10.719 -4.023 0.188 1 85.25 479 LEU B CA 1
ATOM 11657 C C . LEU B 1 479 ? 10.5 -4.027 1.697 1 85.25 479 LEU B C 1
ATOM 11659 O O . LEU B 1 479 ? 9.383 -4.277 2.166 1 85.25 479 LEU B O 1
ATOM 11663 N N . THR B 1 480 ? 11.516 -3.736 2.449 1 88.75 480 THR B N 1
ATOM 11664 C CA . THR B 1 480 ? 11.406 -3.824 3.9 1 88.75 480 THR B CA 1
ATOM 11665 C C . THR B 1 480 ? 10.602 -2.652 4.453 1 88.75 480 THR B C 1
ATOM 11667 O O . THR B 1 480 ? 9.914 -2.787 5.469 1 88.75 480 THR B O 1
ATOM 11670 N N . ASN B 1 481 ? 10.68 -1.529 3.801 1 88.56 481 ASN B N 1
ATOM 11671 C CA . ASN B 1 481 ? 9.898 -0.378 4.234 1 88.56 481 ASN B CA 1
ATOM 11672 C C . ASN B 1 481 ? 8.398 -0.664 4.172 1 88.56 481 ASN B C 1
ATOM 11674 O O . ASN B 1 481 ? 7.652 -0.286 5.074 1 88.56 481 ASN B O 1
ATOM 11678 N N . ASP B 1 482 ? 7.984 -1.288 3.139 1 85.25 482 ASP B N 1
ATOM 11679 C CA . ASP B 1 482 ? 6.574 -1.646 3.018 1 85.25 482 ASP B CA 1
ATOM 11680 C C . ASP B 1 482 ? 6.152 -2.598 4.133 1 85.25 482 ASP B C 1
ATOM 11682 O O . ASP B 1 482 ? 5.078 -2.438 4.723 1 85.25 482 ASP B O 1
ATOM 11686 N N . THR B 1 483 ? 6.988 -3.545 4.371 1 89.94 483 THR B N 1
ATOM 11687 C CA . THR B 1 483 ? 6.703 -4.488 5.445 1 89.94 483 THR B CA 1
ATOM 11688 C C . THR B 1 483 ? 6.77 -3.793 6.805 1 89.94 483 THR B C 1
ATOM 11690 O O . THR B 1 483 ? 6.008 -4.125 7.715 1 89.94 483 THR B O 1
ATOM 11693 N N . GLY B 1 484 ? 7.754 -2.883 6.891 1 88.69 484 GLY B N 1
ATOM 11694 C CA . GLY B 1 484 ? 7.906 -2.129 8.125 1 88.69 484 GLY B CA 1
ATOM 11695 C C . GLY B 1 484 ? 6.664 -1.342 8.5 1 88.69 484 GLY B C 1
ATOM 11696 O O . GLY B 1 484 ? 6.285 -1.297 9.672 1 88.69 484 GLY B O 1
ATOM 11697 N N . ARG B 1 485 ? 5.988 -0.814 7.57 1 82.62 485 ARG B N 1
ATOM 11698 C CA . ARG B 1 485 ? 4.766 -0.057 7.82 1 82.62 485 ARG B CA 1
ATOM 11699 C C . ARG B 1 485 ? 3.654 -0.966 8.336 1 82.62 485 ARG B C 1
ATOM 11701 O O . ARG B 1 485 ? 2.928 -0.603 9.266 1 82.62 485 ARG B O 1
ATOM 11708 N N . MET B 1 486 ? 3.582 -2.1 7.754 1 85.94 486 MET B N 1
ATOM 11709 C CA . MET B 1 486 ? 2.535 -3.041 8.141 1 85.94 486 MET B CA 1
ATOM 11710 C C . MET B 1 486 ? 2.814 -3.633 9.516 1 85.94 486 MET B C 1
ATOM 11712 O O . MET B 1 486 ? 1.885 -3.971 10.25 1 85.94 486 MET B O 1
ATOM 11716 N N . SER B 1 487 ? 4.09 -3.68 9.891 1 89.5 487 SER B N 1
ATOM 11717 C CA . SER B 1 487 ? 4.465 -4.379 11.109 1 89.5 487 SER B CA 1
ATOM 11718 C C . SER B 1 487 ? 4.688 -3.404 12.266 1 89.5 487 SER B C 1
ATOM 11720 O O . SER B 1 487 ? 5.031 -3.812 13.375 1 89.5 487 SER B O 1
ATOM 11722 N N . SER B 1 488 ? 4.477 -2.141 12.055 1 89.69 488 SER B N 1
ATOM 11723 C CA . SER B 1 488 ? 4.797 -1.108 13.039 1 89.69 488 SER B CA 1
ATOM 11724 C C . SER B 1 488 ? 3.932 -1.246 14.281 1 89.69 488 SER B C 1
ATOM 11726 O O . SER B 1 488 ? 4.305 -0.772 15.359 1 89.69 488 SER B O 1
ATOM 11728 N N . ILE B 1 489 ? 2.742 -1.985 14.195 1 87.19 489 ILE B N 1
ATOM 11729 C CA . ILE B 1 489 ? 1.838 -2.094 15.336 1 87.19 489 ILE B CA 1
ATOM 11730 C C . ILE B 1 489 ? 1.635 -3.564 15.688 1 87.19 489 ILE B C 1
ATOM 11732 O O . ILE B 1 489 ? 0.722 -3.906 16.453 1 87.19 489 ILE B O 1
ATOM 11736 N N . MET B 1 490 ? 2.398 -4.426 15.055 1 88.75 490 MET B N 1
ATOM 11737 C CA . MET B 1 490 ? 2.381 -5.836 15.43 1 88.75 490 MET B CA 1
ATOM 11738 C C . MET B 1 490 ? 3.109 -6.059 16.75 1 88.75 490 MET B C 1
ATOM 11740 O O . MET B 1 490 ? 3.871 -5.199 17.188 1 88.75 490 MET B O 1
ATOM 11744 N N . THR B 1 491 ? 2.801 -7.176 17.391 1 88.31 491 THR B N 1
ATOM 11745 C CA . THR B 1 491 ? 3.668 -7.555 18.5 1 88.31 491 THR B CA 1
ATOM 11746 C C . THR B 1 491 ? 5.098 -7.777 18.016 1 88.31 491 THR B C 1
ATOM 11748 O O . THR B 1 491 ? 5.328 -8.031 16.828 1 88.31 491 THR B O 1
ATOM 11751 N N . LEU B 1 492 ? 6.066 -7.703 18.875 1 88.94 492 LEU B N 1
ATOM 11752 C CA . LEU B 1 492 ? 7.461 -7.887 18.5 1 88.94 492 LEU B CA 1
ATOM 11753 C C . LEU B 1 492 ? 7.691 -9.281 17.922 1 88.94 492 LEU B C 1
ATOM 11755 O O . LEU B 1 492 ? 8.43 -9.445 16.953 1 88.94 492 LEU B O 1
ATOM 11759 N N . ALA B 1 493 ? 7.055 -10.25 18.531 1 90.81 493 ALA B N 1
ATOM 11760 C CA . ALA B 1 493 ? 7.184 -11.625 18.047 1 90.81 493 ALA B CA 1
ATOM 11761 C C . ALA B 1 493 ? 6.645 -11.758 16.625 1 90.81 493 ALA B C 1
ATOM 11763 O O . ALA B 1 493 ? 7.305 -12.336 15.766 1 90.81 493 ALA B O 1
ATOM 11764 N N . HIS B 1 494 ? 5.473 -11.227 16.391 1 91.94 494 HIS B N 1
ATOM 11765 C CA . HIS B 1 494 ? 4.855 -11.281 15.062 1 91.94 494 HIS B CA 1
ATOM 11766 C C . HIS B 1 494 ? 5.664 -10.477 14.047 1 91.94 494 HIS B C 1
ATOM 11768 O O . HIS B 1 494 ? 5.781 -10.883 12.891 1 91.94 494 HIS B O 1
ATOM 11774 N N . ARG B 1 495 ? 6.176 -9.359 14.5 1 93.31 495 ARG B N 1
ATOM 11775 C CA . ARG B 1 495 ? 6.988 -8.508 13.641 1 93.31 495 ARG B CA 1
ATOM 11776 C C . ARG B 1 495 ? 8.211 -9.258 13.117 1 93.31 495 ARG B C 1
ATOM 11778 O O . ARG B 1 495 ? 8.555 -9.156 11.938 1 93.31 495 ARG B O 1
ATOM 11785 N N . ILE B 1 496 ? 8.859 -10.047 13.906 1 95.06 496 ILE B N 1
ATOM 11786 C CA . ILE B 1 496 ? 10.047 -10.805 13.531 1 95.06 496 ILE B CA 1
ATOM 11787 C C . ILE B 1 496 ? 9.688 -11.805 12.438 1 95.06 496 ILE B C 1
ATOM 11789 O O . ILE B 1 496 ? 10.414 -11.938 11.445 1 95.06 496 ILE B O 1
ATOM 11793 N N . GLU B 1 497 ? 8.586 -12.461 12.594 1 96 497 GLU B N 1
ATOM 11794 C CA . GLU B 1 497 ? 8.125 -13.422 11.594 1 96 497 GLU B CA 1
ATOM 11795 C C . GLU B 1 497 ? 7.879 -12.75 10.25 1 96 497 GLU B C 1
ATOM 11797 O O . GLU B 1 497 ? 8.281 -13.266 9.203 1 96 497 GLU B O 1
ATOM 11802 N N . ALA B 1 498 ? 7.199 -11.648 10.367 1 95 498 ALA B N 1
ATOM 11803 C CA . ALA B 1 498 ? 6.836 -10.922 9.156 1 95 498 ALA B CA 1
ATOM 11804 C C . ALA B 1 498 ? 8.078 -10.398 8.43 1 95 498 ALA B C 1
ATOM 11806 O O . ALA B 1 498 ? 8.188 -10.523 7.211 1 95 498 ALA B O 1
ATOM 11807 N N . MET B 1 499 ? 9.023 -9.852 9.156 1 96.06 499 MET B N 1
ATOM 11808 C CA . MET B 1 499 ? 10.266 -9.336 8.578 1 96.06 499 MET B CA 1
ATOM 11809 C C . MET B 1 499 ? 11.102 -10.461 7.988 1 96.06 499 MET B C 1
ATOM 11811 O O . MET B 1 499 ? 11.609 -10.336 6.871 1 96.06 499 MET B O 1
ATOM 11815 N N . ASP B 1 500 ? 11.18 -11.5 8.711 1 97.62 500 ASP B N 1
ATOM 11816 C CA . ASP B 1 500 ? 11.922 -12.664 8.227 1 97.62 500 ASP B CA 1
ATOM 11817 C C . ASP B 1 500 ? 11.328 -13.188 6.918 1 97.62 500 ASP B C 1
ATOM 11819 O O . ASP B 1 500 ? 12.062 -13.516 5.984 1 97.62 500 ASP B O 1
ATOM 11823 N N . ALA B 1 501 ? 10.055 -13.258 6.902 1 96.88 501 ALA B N 1
ATOM 11824 C CA . ALA B 1 501 ? 9.383 -13.766 5.707 1 96.88 501 ALA B CA 1
ATOM 11825 C C . ALA B 1 501 ? 9.648 -12.859 4.508 1 96.88 501 ALA B C 1
ATOM 11827 O O . ALA B 1 501 ? 9.859 -13.344 3.393 1 96.88 501 ALA B O 1
ATOM 11828 N N . ALA B 1 502 ? 9.562 -11.602 4.742 1 95.56 502 ALA B N 1
ATOM 11829 C CA . ALA B 1 502 ? 9.805 -10.633 3.676 1 95.56 502 ALA B CA 1
ATOM 11830 C C . ALA B 1 502 ? 11.234 -10.75 3.154 1 95.56 502 ALA B C 1
ATOM 11832 O O . ALA B 1 502 ? 11.469 -10.703 1.943 1 95.56 502 ALA B O 1
ATOM 11833 N N . MET B 1 503 ? 12.141 -10.875 4.008 1 97.44 503 MET B N 1
ATOM 11834 C CA . MET B 1 503 ? 13.547 -10.977 3.609 1 97.44 503 MET B CA 1
ATOM 11835 C C . MET B 1 503 ? 13.828 -12.312 2.936 1 97.44 503 MET B C 1
ATOM 11837 O O . MET B 1 503 ? 14.633 -12.391 2.008 1 97.44 503 MET B O 1
ATOM 11841 N N . LEU B 1 504 ? 13.188 -13.375 3.457 1 97.56 504 LEU B N 1
ATOM 11842 C CA . LEU B 1 504 ? 13.297 -14.664 2.785 1 97.56 504 LEU B CA 1
ATOM 11843 C C . LEU B 1 504 ? 12.797 -14.57 1.347 1 97.56 504 LEU B C 1
ATOM 11845 O O . LEU B 1 504 ? 13.438 -15.086 0.428 1 97.56 504 LEU B O 1
ATOM 11849 N N . GLU B 1 505 ? 11.719 -13.938 1.232 1 94.5 505 GLU B N 1
ATOM 11850 C CA . GLU B 1 505 ? 11.164 -13.758 -0.104 1 94.5 505 GLU B CA 1
ATOM 11851 C C . GLU B 1 505 ? 12.086 -12.914 -0.976 1 94.5 505 GLU B C 1
ATOM 11853 O O . GLU B 1 505 ? 12.281 -13.219 -2.154 1 94.5 505 GLU B O 1
ATOM 11858 N N . SER B 1 506 ? 12.562 -11.859 -0.445 1 95.06 506 SER B N 1
ATOM 11859 C CA . SER B 1 506 ? 13.516 -11.016 -1.165 1 95.06 506 SER B CA 1
ATOM 11860 C C . SER B 1 506 ? 14.711 -11.828 -1.653 1 95.06 506 SER B C 1
ATOM 11862 O O . SER B 1 506 ? 15.078 -11.766 -2.83 1 95.06 506 SER B O 1
ATOM 11864 N N . ASN B 1 507 ? 15.289 -12.602 -0.736 1 97.12 507 ASN B N 1
ATOM 11865 C CA . ASN B 1 507 ? 16.438 -13.422 -1.1 1 97.12 507 ASN B CA 1
ATOM 11866 C C . ASN B 1 507 ? 16.078 -14.461 -2.152 1 97.12 507 ASN B C 1
ATOM 11868 O O . ASN B 1 507 ? 16.875 -14.75 -3.049 1 97.12 507 ASN B O 1
ATOM 11872 N N . ARG B 1 508 ? 14.938 -15.008 -2.008 1 94.75 508 ARG B N 1
ATOM 11873 C CA . ARG B 1 508 ? 14.484 -15.992 -2.986 1 94.75 508 ARG B CA 1
ATOM 11874 C C . ARG B 1 508 ? 14.344 -15.367 -4.371 1 94.75 508 ARG B C 1
ATOM 11876 O O . ARG B 1 508 ? 14.828 -15.922 -5.359 1 94.75 508 ARG B O 1
ATOM 11883 N N . GLN B 1 509 ? 13.695 -14.242 -4.422 1 91.38 509 GLN B N 1
ATOM 11884 C CA . GLN B 1 509 ? 13.492 -13.57 -5.699 1 91.38 509 GLN B CA 1
ATOM 11885 C C . GLN B 1 509 ? 14.828 -13.156 -6.324 1 91.38 509 GLN B C 1
ATOM 11887 O O . GLN B 1 509 ? 15.008 -13.266 -7.535 1 91.38 509 GLN B O 1
ATOM 11892 N N . LYS B 1 510 ? 15.703 -12.711 -5.496 1 93.5 510 LYS B N 1
ATOM 11893 C CA . LYS B 1 510 ? 17.031 -12.352 -5.984 1 93.5 510 LYS B CA 1
ATOM 11894 C C . LYS B 1 510 ? 17.766 -13.578 -6.512 1 93.5 510 LYS B C 1
ATOM 11896 O O . LYS B 1 510 ? 18.469 -13.5 -7.527 1 93.5 510 LYS B O 1
ATOM 11901 N N . MET B 1 511 ? 17.672 -14.617 -5.84 1 94.94 511 MET B N 1
ATOM 11902 C CA . MET B 1 511 ? 18.328 -15.852 -6.258 1 94.94 511 MET B CA 1
ATOM 11903 C C . MET B 1 511 ? 17.781 -16.328 -7.605 1 94.94 511 MET B C 1
ATOM 11905 O O . MET B 1 511 ? 18.547 -16.672 -8.5 1 94.94 511 MET B O 1
ATOM 11909 N N . LEU B 1 512 ? 16.516 -16.266 -7.719 1 90.81 512 LEU B N 1
ATOM 11910 C CA . LEU B 1 512 ? 15.883 -16.703 -8.961 1 90.81 512 LEU B CA 1
ATOM 11911 C C . LEU B 1 512 ? 16.234 -15.758 -10.109 1 90.81 512 LEU B C 1
ATOM 11913 O O . LEU B 1 512 ? 16.312 -16.188 -11.266 1 90.81 512 LEU B O 1
ATOM 11917 N N . GLY B 1 513 ? 16.469 -14.539 -9.766 1 91.38 513 GLY B N 1
ATOM 11918 C CA . GLY B 1 513 ? 16.797 -13.531 -10.766 1 91.38 513 GLY B CA 1
ATOM 11919 C C . GLY B 1 513 ? 18.281 -13.477 -11.102 1 91.38 513 GLY B C 1
ATOM 11920 O O . GLY B 1 513 ? 18.672 -12.812 -12.055 1 91.38 513 GLY B O 1
ATOM 11921 N N . LEU B 1 514 ? 19.078 -14.203 -10.352 1 94.5 514 LEU B N 1
ATOM 11922 C CA . LEU B 1 514 ? 20.531 -14.164 -10.516 1 94.5 514 LEU B CA 1
ATOM 11923 C C . LEU B 1 514 ? 20.922 -14.586 -11.93 1 94.5 514 LEU B C 1
ATOM 11925 O O . LEU B 1 514 ? 21.828 -14 -12.523 1 94.5 514 LEU B O 1
ATOM 11929 N N . VAL B 1 515 ? 20.219 -15.641 -12.391 1 94.69 515 VAL B N 1
ATOM 11930 C CA . VAL B 1 515 ? 20.594 -16.188 -13.688 1 94.69 515 VAL B CA 1
ATOM 11931 C C . VAL B 1 515 ? 20.406 -15.133 -14.773 1 94.69 515 VAL B C 1
ATOM 11933 O O . VAL B 1 515 ? 21.297 -14.906 -15.594 1 94.69 515 VAL B O 1
ATOM 11936 N N . GLY B 1 516 ? 19.297 -14.469 -14.719 1 92.75 516 GLY B N 1
ATOM 11937 C CA . GLY B 1 516 ? 19.062 -13.398 -15.68 1 92.75 516 GLY B CA 1
ATOM 11938 C C . GLY B 1 516 ? 20 -12.219 -15.492 1 92.75 516 GLY B C 1
ATOM 11939 O O . GLY B 1 516 ? 20.531 -11.688 -16.469 1 92.75 516 GLY B O 1
ATOM 11940 N N . SER B 1 517 ? 20.281 -11.82 -14.305 1 93.81 517 SER B N 1
ATOM 11941 C CA . SER B 1 517 ? 21.109 -10.664 -13.992 1 93.81 517 SER B CA 1
ATOM 11942 C C . SER B 1 517 ? 22.562 -10.898 -14.391 1 93.81 517 SER B C 1
ATOM 11944 O O . SER B 1 517 ? 23.203 -10.023 -14.977 1 93.81 517 SER B O 1
ATOM 11946 N N . LEU B 1 518 ? 23.031 -12.07 -14.102 1 96.94 518 LEU B N 1
ATOM 11947 C CA . LEU B 1 518 ? 24.422 -12.391 -14.414 1 96.94 518 LEU B CA 1
ATOM 11948 C C . LEU B 1 518 ? 24.625 -12.547 -15.922 1 96.94 518 LEU B C 1
ATOM 11950 O O . LEU B 1 518 ? 25.672 -12.172 -16.453 1 96.94 518 LEU B O 1
ATOM 11954 N N . SER B 1 519 ? 23.625 -13.117 -16.562 1 95.81 519 SER B N 1
ATOM 11955 C CA . SER B 1 519 ? 23.688 -13.242 -18.016 1 95.81 519 SER B CA 1
ATOM 11956 C C . SER B 1 519 ? 23.797 -11.883 -18.688 1 95.81 519 SER B C 1
ATOM 11958 O O . SER B 1 519 ? 24.609 -11.688 -19.594 1 95.81 519 SER B O 1
ATOM 11960 N N . GLY B 1 520 ? 23 -11 -18.219 1 93.19 520 GLY B N 1
ATOM 11961 C CA . GLY B 1 520 ? 23.047 -9.656 -18.75 1 93.19 520 GLY B CA 1
ATOM 11962 C C . GLY B 1 520 ? 24.328 -8.914 -18.406 1 93.19 520 GLY B C 1
ATOM 11963 O O . GLY B 1 520 ? 24.875 -8.18 -19.234 1 93.19 520 GLY B O 1
ATOM 11964 N N . LYS B 1 521 ? 24.828 -9.117 -17.266 1 94.81 521 LYS B N 1
ATOM 11965 C CA . LYS B 1 521 ? 26.016 -8.422 -16.781 1 94.81 521 LYS B CA 1
ATOM 11966 C C . LYS B 1 521 ? 27.266 -8.906 -17.5 1 94.81 521 LYS B C 1
ATOM 11968 O O . LYS B 1 521 ? 28.25 -8.156 -17.625 1 94.81 521 LYS B O 1
ATOM 11973 N N . LEU B 1 522 ? 27.297 -10.188 -17.922 1 96.06 522 LEU B N 1
ATOM 11974 C CA . LEU B 1 522 ? 28.453 -10.742 -18.594 1 96.06 522 LEU B CA 1
ATOM 11975 C C . LEU B 1 522 ? 28.812 -9.93 -19.828 1 96.06 522 LEU B C 1
ATOM 11977 O O . LEU B 1 522 ? 29.953 -9.469 -19.969 1 96.06 522 LEU B O 1
ATOM 11981 N N . LEU B 1 523 ? 27.891 -9.719 -20.641 1 93.25 523 LEU B N 1
ATOM 11982 C CA . LEU B 1 523 ? 28.141 -8.945 -21.859 1 93.25 523 LEU B CA 1
ATOM 11983 C C . LEU B 1 523 ? 28.391 -7.477 -21.516 1 93.25 523 LEU B C 1
ATOM 11985 O O . LEU B 1 523 ? 29.297 -6.859 -22.078 1 93.25 523 LEU B O 1
ATOM 11989 N N . GLN B 1 524 ? 27.641 -6.922 -20.641 1 92.44 524 GLN B N 1
ATOM 11990 C CA . GLN B 1 524 ? 27.766 -5.516 -20.266 1 92.44 524 GLN B CA 1
ATOM 11991 C C . GLN B 1 524 ? 29.141 -5.219 -19.703 1 92.44 524 GLN B C 1
ATOM 11993 O O . GLN B 1 524 ? 29.75 -4.195 -20.047 1 92.44 524 GLN B O 1
ATOM 11998 N N . SER B 1 525 ? 29.641 -6.098 -18.812 1 95 525 SER B N 1
ATOM 11999 C CA . SER B 1 525 ? 30.938 -5.867 -18.203 1 95 525 SER B CA 1
ATOM 12000 C C . SER B 1 525 ? 32.062 -5.891 -19.234 1 95 525 SER B C 1
ATOM 12002 O O . SER B 1 525 ? 33.031 -5.148 -19.125 1 95 525 SER B O 1
ATOM 12004 N N . ARG B 1 526 ? 31.906 -6.691 -20.234 1 93.62 526 ARG B N 1
ATOM 12005 C CA . ARG B 1 526 ? 32.906 -6.746 -21.281 1 93.62 526 ARG B CA 1
ATOM 12006 C C . ARG B 1 526 ? 32.875 -5.473 -22.125 1 93.62 526 ARG B C 1
ATOM 12008 O O . ARG B 1 526 ? 33.938 -4.93 -22.469 1 93.62 526 ARG B O 1
ATOM 12015 N N . ILE B 1 527 ? 31.734 -5.027 -22.438 1 91.5 527 ILE B N 1
ATOM 12016 C CA . ILE B 1 527 ? 31.594 -3.807 -23.219 1 91.5 527 ILE B CA 1
ATOM 12017 C C . ILE B 1 527 ? 32.188 -2.629 -22.453 1 91.5 527 ILE B C 1
ATOM 12019 O O . ILE B 1 527 ? 33 -1.874 -23 1 91.5 527 ILE B O 1
ATOM 12023 N N . GLU B 1 528 ? 31.891 -2.516 -21.219 1 91.69 528 GLU B N 1
ATOM 12024 C CA . GLU B 1 528 ? 32.375 -1.426 -20.391 1 91.69 528 GLU B CA 1
ATOM 12025 C C . GLU B 1 528 ? 33.906 -1.521 -20.203 1 91.69 528 GLU B C 1
ATOM 12027 O O . GLU B 1 528 ? 34.594 -0.502 -20.172 1 91.69 528 GLU B O 1
ATOM 12032 N N . TRP B 1 529 ? 34.438 -2.73 -20.094 1 93.75 529 TRP B N 1
ATOM 12033 C CA . TRP B 1 529 ? 35.875 -2.943 -19.984 1 93.75 529 TRP B CA 1
ATOM 12034 C C . TRP B 1 529 ? 36.594 -2.463 -21.234 1 93.75 529 TRP B C 1
ATOM 12036 O O . TRP B 1 529 ? 37.625 -1.778 -21.141 1 93.75 529 TRP B O 1
ATOM 12046 N N . ASN B 1 530 ? 36.031 -2.785 -22.344 1 91 530 ASN B N 1
ATOM 12047 C CA . ASN B 1 530 ? 36.625 -2.365 -23.594 1 91 530 ASN B CA 1
ATOM 12048 C C . ASN B 1 530 ? 36.625 -0.845 -23.734 1 91 530 ASN B C 1
ATOM 12050 O O . ASN B 1 530 ? 37.625 -0.257 -24.156 1 91 530 ASN B O 1
ATOM 12054 N N . GLU B 1 531 ? 35.594 -0.231 -23.328 1 84.94 531 GLU B N 1
ATOM 12055 C CA . GLU B 1 531 ? 35.5 1.223 -23.406 1 84.94 531 GLU B CA 1
ATOM 12056 C C . GLU B 1 531 ? 36.438 1.896 -22.422 1 84.94 531 GLU B C 1
ATOM 12058 O O . GLU B 1 531 ? 37.125 2.859 -22.781 1 84.94 531 GLU B O 1
ATOM 12063 N N . ALA B 1 532 ? 36.5 1.385 -21.25 1 88.56 532 ALA B N 1
ATOM 12064 C CA . ALA B 1 532 ? 37.406 1.949 -20.234 1 88.56 532 ALA B CA 1
ATOM 12065 C C . ALA B 1 532 ? 38.875 1.772 -20.641 1 88.56 532 ALA B C 1
ATOM 12067 O O . ALA B 1 532 ? 39.688 2.67 -20.438 1 88.56 532 ALA B O 1
ATOM 12068 N N . ARG B 1 533 ? 39.156 0.636 -21.172 1 90.44 533 ARG B N 1
ATOM 12069 C CA . ARG B 1 533 ? 40.5 0.36 -21.641 1 90.44 533 ARG B CA 1
ATOM 12070 C C . ARG B 1 533 ? 40.906 1.283 -22.797 1 90.44 533 ARG B C 1
ATOM 12072 O O . ARG B 1 533 ? 42.031 1.791 -22.844 1 90.44 533 ARG B O 1
ATOM 12079 N N . ALA B 1 534 ? 39.938 1.496 -23.641 1 82.94 534 ALA B N 1
ATOM 12080 C CA . ALA B 1 534 ? 40.188 2.4 -24.75 1 82.94 534 ALA B CA 1
ATOM 12081 C C . ALA B 1 534 ? 40.469 3.818 -24.266 1 82.94 534 ALA B C 1
ATOM 12083 O O . ALA B 1 534 ? 41.344 4.496 -24.781 1 82.94 534 ALA B O 1
ATOM 12084 N N . ASP B 1 535 ? 39.812 4.215 -23.328 1 80.06 535 ASP B N 1
ATOM 12085 C CA . ASP B 1 535 ? 40.031 5.531 -22.734 1 80.06 535 ASP B CA 1
ATOM 12086 C C . ASP B 1 535 ? 41.406 5.629 -22.094 1 80.06 535 ASP B C 1
ATOM 12088 O O . ASP B 1 535 ? 42.094 6.641 -22.25 1 80.06 535 ASP B O 1
ATOM 12092 N N . PHE B 1 536 ? 41.812 4.613 -21.344 1 87 536 PHE B N 1
ATOM 12093 C CA . PHE B 1 536 ? 43.125 4.578 -20.672 1 87 536 PHE B CA 1
ATOM 12094 C C . PHE B 1 536 ? 44.25 4.559 -21.703 1 87 536 PHE B C 1
ATOM 12096 O O . PHE B 1 536 ? 45.25 5.266 -21.531 1 87 536 PHE B O 1
ATOM 12103 N N . GLU B 1 537 ? 44 3.809 -22.734 1 84.69 537 GLU B N 1
ATOM 12104 C CA . GLU B 1 537 ? 45 3.715 -23.766 1 84.69 537 GLU B CA 1
ATOM 12105 C C . GLU B 1 537 ? 45.156 5.035 -24.516 1 84.69 537 GLU B C 1
ATOM 12107 O O . GLU B 1 537 ? 46.25 5.43 -24.875 1 84.69 537 GLU B O 1
ATOM 12112 N N . ALA B 1 538 ? 44.062 5.684 -24.641 1 75.62 538 ALA B N 1
ATOM 12113 C CA . ALA B 1 538 ? 44.125 6.992 -25.297 1 75.62 538 ALA B CA 1
ATOM 12114 C C . ALA B 1 538 ? 44.906 7.992 -24.453 1 75.62 538 ALA B C 1
ATOM 12116 O O . ALA B 1 538 ? 45.656 8.82 -25 1 75.62 538 ALA B O 1
ATOM 12117 N N . LEU B 1 539 ? 44.781 7.816 -23.203 1 76.81 539 LEU B N 1
ATOM 12118 C CA . LEU B 1 539 ? 45.531 8.703 -22.297 1 76.81 539 LEU B CA 1
ATOM 12119 C C . LEU B 1 539 ? 47 8.312 -22.219 1 76.81 539 LEU B C 1
ATOM 12121 O O . LEU B 1 539 ? 47.844 9.141 -21.891 1 76.81 539 LEU B O 1
ATOM 12125 N N . SER B 1 540 ? 47.25 7.082 -22.484 1 79.06 540 SER B N 1
ATOM 12126 C CA . SER B 1 540 ? 48.594 6.547 -22.344 1 79.06 540 SER B CA 1
ATOM 12127 C C . SER B 1 540 ? 49.375 6.656 -23.656 1 79.06 540 SER B C 1
ATOM 12129 O O . SER B 1 540 ? 50.562 6.383 -23.703 1 79.06 540 SER B O 1
ATOM 12131 N N . ALA B 1 541 ? 48.719 6.941 -24.719 1 71.75 541 ALA B N 1
ATOM 12132 C CA . ALA B 1 541 ? 49.375 7 -26.016 1 71.75 541 ALA B CA 1
ATOM 12133 C C . ALA B 1 541 ? 50.531 7.988 -26 1 71.75 541 ALA B C 1
ATOM 12135 O O . ALA B 1 541 ? 50.469 9.047 -25.359 1 71.75 541 ALA B O 1
ATOM 12136 N N . PRO B 1 542 ? 51.938 7.359 -26.203 1 56.75 542 PRO B N 1
ATOM 12137 C CA . PRO B 1 542 ? 53.156 8.156 -26.125 1 56.75 542 PRO B CA 1
ATOM 12138 C C . PRO B 1 542 ? 53.062 9.469 -26.906 1 56.75 542 PRO B C 1
ATOM 12140 O O . PRO B 1 542 ? 52.469 9.508 -27.984 1 56.75 542 PRO B O 1
ATOM 12143 N N . PRO B 1 543 ? 53.312 10.562 -26.141 1 50.06 543 PRO B N 1
ATOM 12144 C CA . PRO B 1 543 ? 53.594 11.734 -26.984 1 50.06 543 PRO B CA 1
ATOM 12145 C C . PRO B 1 543 ? 54.844 11.562 -27.844 1 50.06 543 PRO B C 1
ATOM 12147 O O . PRO B 1 543 ? 55.688 10.695 -27.562 1 50.06 543 PRO B O 1
ATOM 1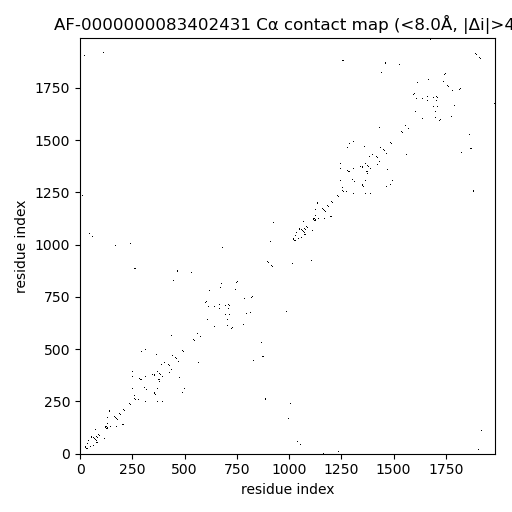2150 N N . PRO B 1 544 ? 55 12.188 -28.984 1 45.91 544 PRO B N 1
ATOM 12151 C CA . PRO B 1 544 ? 56.188 12.062 -29.797 1 45.91 544 PRO B CA 1
ATOM 12152 C C . PRO B 1 544 ? 57.469 12.148 -28.969 1 45.91 544 PRO B C 1
ATOM 12154 O O . PRO B 1 544 ? 58.562 11.812 -29.453 1 45.91 544 PRO B O 1
ATOM 12157 N N . ASN B 1 545 ? 57.469 12.883 -27.781 1 43.16 545 ASN B N 1
ATOM 12158 C CA . ASN B 1 545 ? 58.719 13.031 -27.047 1 43.16 545 ASN B CA 1
ATOM 12159 C C . ASN B 1 545 ? 58.812 12.023 -25.906 1 43.16 545 ASN B C 1
ATOM 12161 O O . ASN B 1 545 ? 57.812 11.695 -25.266 1 43.16 545 ASN B O 1
ATOM 12165 N N . ALA B 1 546 ? 59.938 11.312 -25.641 1 49.34 546 ALA B N 1
ATOM 12166 C CA . ALA B 1 546 ? 60.406 10.219 -24.797 1 49.34 546 ALA B CA 1
ATOM 12167 C C . ALA B 1 546 ? 60.094 10.484 -23.328 1 49.34 546 ALA B C 1
ATOM 12169 O O . ALA B 1 546 ? 59.812 9.547 -22.578 1 49.34 546 ALA B O 1
ATOM 12170 N N . THR B 1 547 ? 60.031 11.727 -22.797 1 51.78 547 THR B N 1
ATOM 12171 C CA . THR B 1 547 ? 59.969 12.055 -21.375 1 51.78 547 THR B CA 1
ATOM 12172 C C . THR B 1 547 ? 58.625 11.656 -20.797 1 51.78 547 THR B C 1
ATOM 12174 O O . THR B 1 547 ? 58.5 11.344 -19.609 1 51.78 547 THR B O 1
ATOM 12177 N N . ASP B 1 548 ? 57.656 11.414 -21.547 1 60.59 548 ASP B N 1
ATOM 12178 C CA . ASP B 1 548 ? 56.312 11.172 -21.078 1 60.59 548 ASP B CA 1
ATOM 12179 C C . ASP B 1 548 ? 56.094 9.711 -20.688 1 60.59 548 ASP B C 1
ATOM 12181 O O . ASP B 1 548 ? 55.406 9.414 -19.719 1 60.59 548 ASP B O 1
ATOM 12185 N N . ASP B 1 549 ? 56.875 8.82 -21.203 1 68.56 549 ASP B N 1
ATOM 12186 C CA . ASP B 1 549 ? 56.75 7.398 -20.891 1 68.56 549 ASP B CA 1
ATOM 12187 C C . ASP B 1 549 ? 57.312 7.09 -19.516 1 68.56 549 ASP B C 1
ATOM 12189 O O . ASP B 1 549 ? 56.781 6.266 -18.766 1 68.56 549 ASP B O 1
ATOM 12193 N N . GLU B 1 550 ? 58.344 7.848 -19.188 1 75 550 GLU B N 1
ATOM 12194 C CA . GLU B 1 550 ? 58.938 7.66 -17.859 1 75 550 GLU B CA 1
ATOM 12195 C C . GLU B 1 550 ? 58.031 8.148 -16.766 1 75 550 GLU B C 1
ATOM 12197 O O . GLU B 1 550 ? 57.938 7.539 -15.695 1 75 550 GLU B O 1
ATOM 12202 N N . ARG B 1 551 ? 57.344 9.125 -17.047 1 79.19 551 ARG B N 1
ATOM 12203 C CA . ARG B 1 551 ? 56.406 9.656 -16.078 1 79.19 551 ARG B CA 1
ATOM 12204 C C . ARG B 1 551 ? 55.25 8.664 -15.836 1 79.19 551 ARG B C 1
ATOM 12206 O O . ARG B 1 551 ? 54.875 8.43 -14.688 1 79.19 551 ARG B O 1
ATOM 12213 N N . LYS B 1 552 ? 54.844 8.125 -16.844 1 84.56 552 LYS B N 1
ATOM 12214 C CA . LYS B 1 552 ? 53.75 7.18 -16.719 1 84.56 552 LYS B CA 1
ATOM 12215 C C . LYS B 1 552 ? 54.156 5.93 -15.953 1 84.56 552 LYS B C 1
ATOM 12217 O O . LYS B 1 552 ? 53.375 5.375 -15.18 1 84.56 552 LYS B O 1
ATOM 12222 N N . LYS B 1 553 ? 55.281 5.562 -16.188 1 85.19 553 LYS B N 1
ATOM 12223 C CA . LYS B 1 553 ? 55.812 4.441 -15.414 1 85.19 553 LYS B CA 1
ATOM 12224 C C . LYS B 1 553 ? 55.906 4.789 -13.93 1 85.19 553 LYS B C 1
ATOM 12226 O O . LYS B 1 553 ? 55.625 3.949 -13.078 1 85.19 553 LYS B O 1
ATOM 12231 N N . TRP B 1 554 ? 56.281 5.965 -13.758 1 86.81 554 TRP B N 1
ATOM 12232 C CA . TRP B 1 554 ? 56.344 6.43 -12.375 1 86.81 554 TRP B CA 1
ATOM 12233 C C . TRP B 1 554 ? 54.938 6.496 -11.758 1 86.81 554 TRP B C 1
ATOM 12235 O O . TRP B 1 554 ? 54.75 6.125 -10.594 1 86.81 554 TRP B O 1
ATOM 12245 N N . TRP B 1 555 ? 54 6.91 -12.508 1 89.06 555 TRP B N 1
ATOM 12246 C CA . TRP B 1 555 ? 52.625 6.965 -12.031 1 89.06 555 TRP B CA 1
ATOM 12247 C C . TRP B 1 555 ? 52.125 5.57 -11.711 1 89.06 555 TRP B C 1
ATOM 12249 O O . TRP B 1 555 ? 51.469 5.367 -10.688 1 89.06 555 TRP B O 1
ATOM 12259 N N . LYS B 1 556 ? 52.375 4.715 -12.539 1 90.88 556 LYS B N 1
ATOM 12260 C CA . LYS B 1 556 ? 52 3.324 -12.32 1 90.88 556 LYS B CA 1
ATOM 12261 C C . LYS B 1 556 ? 52.594 2.777 -11.031 1 90.88 556 LYS B C 1
ATOM 12263 O O . LYS B 1 556 ? 51.906 2.104 -10.258 1 90.88 556 LYS B O 1
ATOM 12268 N N . LYS B 1 557 ? 53.781 3.125 -10.797 1 89.69 557 LYS B N 1
ATOM 12269 C CA . LYS B 1 557 ? 54.469 2.68 -9.578 1 89.69 557 LYS B CA 1
ATOM 12270 C C . LYS B 1 557 ? 53.812 3.285 -8.336 1 89.69 557 LYS B C 1
ATOM 12272 O O . LYS B 1 557 ? 53.688 2.619 -7.309 1 89.69 557 LYS B O 1
ATOM 12277 N N . GLN B 1 558 ? 53.5 4.457 -8.43 1 90.5 558 GLN B N 1
ATOM 12278 C CA . GLN B 1 558 ? 52.812 5.113 -7.324 1 90.5 558 GLN B CA 1
ATOM 12279 C C . GLN B 1 558 ? 51.469 4.434 -7.027 1 90.5 558 GLN B C 1
ATOM 12281 O O . GLN B 1 558 ? 51.094 4.246 -5.863 1 90.5 558 GLN B O 1
ATOM 12286 N N . MET B 1 559 ? 50.812 4.109 -8.039 1 92.25 559 MET B N 1
ATOM 12287 C CA . MET B 1 559 ? 49.531 3.424 -7.898 1 92.25 559 MET B CA 1
ATOM 12288 C C . MET B 1 559 ? 49.719 2.066 -7.227 1 92.25 559 MET B C 1
ATOM 12290 O O . MET B 1 559 ? 48.969 1.717 -6.312 1 92.25 559 MET B O 1
ATOM 12294 N N . GLU B 1 560 ? 50.625 1.358 -7.66 1 91.31 560 GLU B N 1
ATOM 12295 C CA . GLU B 1 560 ? 50.875 0.03 -7.113 1 91.31 560 GLU B CA 1
ATOM 12296 C C . GLU B 1 560 ? 51.281 0.109 -5.648 1 91.31 560 GLU B C 1
ATOM 12298 O O . GLU B 1 560 ? 50.875 -0.716 -4.832 1 91.31 560 GLU B O 1
ATOM 12303 N N . LYS B 1 561 ? 52.031 1.108 -5.363 1 90.44 561 LYS B N 1
ATOM 12304 C CA . LYS B 1 561 ? 52.438 1.314 -3.977 1 90.44 561 LYS B CA 1
ATOM 12305 C C . LYS B 1 561 ? 51.25 1.665 -3.102 1 90.44 561 LYS B C 1
ATOM 12307 O O . LYS B 1 561 ? 51.156 1.225 -1.954 1 90.44 561 LYS B O 1
ATOM 12312 N N . ALA B 1 562 ? 50.438 2.424 -3.602 1 92.25 562 ALA B N 1
ATOM 12313 C CA . ALA B 1 562 ? 49.25 2.803 -2.883 1 92.25 562 ALA B CA 1
ATOM 12314 C C . ALA B 1 562 ? 48.344 1.59 -2.641 1 92.25 562 ALA B C 1
ATOM 12316 O O . ALA B 1 562 ? 47.812 1.419 -1.546 1 92.25 562 ALA B O 1
ATOM 12317 N N . GLU B 1 563 ? 48.188 0.765 -3.598 1 89.06 563 GLU B N 1
ATOM 12318 C CA . GLU B 1 563 ? 47.375 -0.441 -3.484 1 89.06 563 GLU B CA 1
ATOM 12319 C C . GLU B 1 563 ? 47.969 -1.416 -2.473 1 89.06 563 GLU B C 1
ATOM 12321 O O . GLU B 1 563 ? 47.219 -2.051 -1.71 1 89.06 563 GLU B O 1
ATOM 12326 N N . GLU B 1 564 ? 49.219 -1.486 -2.477 1 87.19 564 GLU B N 1
ATOM 12327 C CA . GLU B 1 564 ? 49.906 -2.311 -1.486 1 87.19 564 GLU B CA 1
ATOM 12328 C C . GLU B 1 564 ? 49.75 -1.748 -0.079 1 87.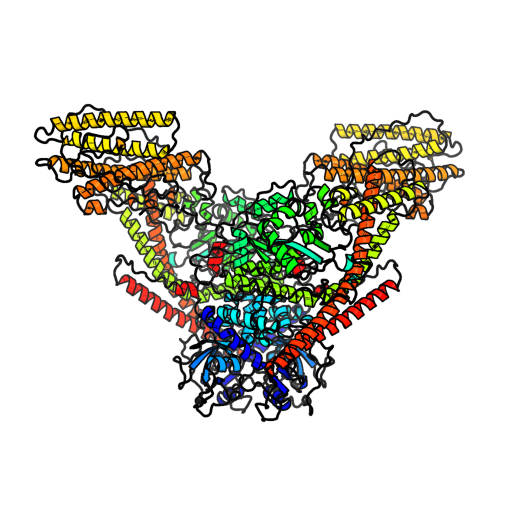19 564 GLU B C 1
ATOM 12330 O O . GLU B 1 564 ? 49.5 -2.498 0.872 1 87.19 564 GLU B O 1
ATOM 12335 N N . GLY B 1 565 ? 49.938 -0.514 0.008 1 87.31 565 GLY B N 1
ATOM 12336 C CA . GLY B 1 565 ? 49.688 0.132 1.286 1 87.31 565 GLY B CA 1
ATOM 12337 C C . GLY B 1 565 ? 48.281 -0.12 1.815 1 87.31 565 GLY B C 1
ATOM 12338 O O . GLY B 1 565 ? 48.125 -0.411 3 1 87.31 565 GLY B O 1
ATOM 12339 N N . ARG B 1 566 ? 47.406 -0.052 0.96 1 88.25 566 ARG B N 1
ATOM 12340 C CA . ARG B 1 566 ? 46 -0.289 1.329 1 88.25 566 ARG B CA 1
ATOM 12341 C C . ARG B 1 566 ? 45.812 -1.718 1.821 1 88.25 566 ARG B C 1
ATOM 12343 O O . ARG B 1 566 ? 45.062 -1.952 2.775 1 88.25 566 ARG B O 1
ATOM 12350 N N . ARG B 1 567 ? 46.312 -2.594 1.202 1 82.56 567 ARG B N 1
ATOM 12351 C CA . ARG B 1 567 ? 46.219 -3.994 1.604 1 82.56 567 ARG B CA 1
ATOM 12352 C C . ARG B 1 567 ? 46.781 -4.199 3.002 1 82.56 567 ARG B C 1
ATOM 12354 O O . ARG B 1 567 ? 46.344 -5.062 3.75 1 82.56 567 ARG B O 1
ATOM 12361 N N . ASN B 1 568 ? 47.75 -3.293 3.27 1 80.62 568 ASN B N 1
ATOM 12362 C CA . ASN B 1 568 ? 48.375 -3.393 4.578 1 80.62 568 ASN B CA 1
ATOM 12363 C C . ASN B 1 568 ? 47.688 -2.494 5.605 1 80.62 568 ASN B C 1
ATOM 12365 O O . ASN B 1 568 ? 48.219 -2.238 6.68 1 80.62 568 ASN B O 1
ATOM 12369 N N . GLY B 1 569 ? 46.594 -1.976 5.281 1 81.5 569 GLY B N 1
ATOM 12370 C CA . GLY B 1 569 ? 45.781 -1.241 6.23 1 81.5 569 GLY B CA 1
ATOM 12371 C C . GLY B 1 569 ? 46.062 0.247 6.25 1 81.5 569 GLY B C 1
ATOM 12372 O O . GLY B 1 569 ? 45.5 0.989 7.051 1 81.5 569 GLY B O 1
ATOM 12373 N N . LYS B 1 570 ? 46.938 0.748 5.387 1 87.56 570 LYS B N 1
ATOM 12374 C CA . LYS B 1 570 ? 47.281 2.166 5.352 1 87.56 570 LYS B CA 1
ATOM 12375 C C . LYS B 1 570 ? 46.406 2.92 4.355 1 87.56 570 LYS B C 1
ATOM 12377 O O . LYS B 1 570 ? 46.781 3.125 3.205 1 87.56 570 LYS B O 1
ATOM 12382 N N . VAL B 1 571 ? 45.375 3.396 4.836 1 89.69 571 VAL B N 1
ATOM 12383 C CA . VAL B 1 571 ? 44.375 4.016 3.984 1 89.69 571 VAL B CA 1
ATOM 12384 C C . VAL B 1 571 ? 44.906 5.332 3.42 1 89.69 571 VAL B C 1
ATOM 12386 O O . VAL B 1 571 ? 44.5 5.766 2.344 1 89.69 571 VAL B O 1
ATOM 12389 N N . LYS B 1 572 ? 45.906 5.98 3.998 1 88 572 LYS B N 1
ATOM 12390 C CA . LYS B 1 572 ? 46.438 7.27 3.584 1 88 572 LYS B CA 1
ATOM 12391 C C . LYS B 1 572 ? 47.25 7.141 2.287 1 88 572 LYS B C 1
ATOM 12393 O O . LYS B 1 572 ? 47.438 8.133 1.578 1 88 572 LYS B O 1
ATOM 12398 N N . ALA B 1 573 ? 47.688 5.988 2.07 1 90.19 573 ALA B N 1
ATOM 12399 C CA . ALA B 1 573 ? 48.438 5.754 0.839 1 90.19 573 ALA B CA 1
ATOM 12400 C C . ALA B 1 573 ? 47.594 6.035 -0.39 1 90.19 573 ALA B C 1
ATOM 12402 O O . ALA B 1 573 ? 48.125 6.355 -1.46 1 90.19 573 ALA B O 1
ATOM 12403 N N . MET B 1 574 ? 46.312 5.992 -0.209 1 92.44 574 MET B N 1
ATOM 12404 C CA . MET B 1 574 ? 45.406 6.148 -1.327 1 92.44 574 MET B CA 1
ATOM 12405 C C . MET B 1 574 ? 45.25 7.617 -1.697 1 92.44 574 MET B C 1
ATOM 12407 O O . MET B 1 574 ? 44.625 7.945 -2.709 1 92.44 574 MET B O 1
ATOM 12411 N N . ASP B 1 575 ? 45.906 8.492 -1.07 1 88.25 575 ASP B N 1
ATOM 12412 C CA . ASP B 1 575 ? 45.812 9.922 -1.348 1 88.25 575 ASP B CA 1
ATOM 12413 C C . ASP B 1 575 ? 46.375 10.258 -2.717 1 88.25 575 ASP B C 1
ATOM 12415 O O . ASP B 1 575 ? 46.188 11.359 -3.234 1 88.25 575 ASP B O 1
ATOM 12419 N N . VAL B 1 576 ? 47.062 9.32 -3.266 1 87.44 576 VAL B N 1
ATOM 12420 C CA . VAL B 1 576 ? 47.656 9.5 -4.586 1 87.44 576 VAL B CA 1
ATOM 12421 C C . VAL B 1 576 ? 46.562 9.766 -5.613 1 87.44 576 VAL B C 1
ATOM 12423 O O . VAL B 1 576 ? 46.812 10.383 -6.652 1 87.44 576 VAL B O 1
ATOM 12426 N N . TYR B 1 577 ? 45.406 9.383 -5.328 1 88.19 577 TYR B N 1
ATOM 12427 C CA . TYR B 1 577 ? 44.312 9.555 -6.254 1 88.19 577 TYR B CA 1
ATOM 12428 C C . TYR B 1 577 ? 43.719 10.953 -6.152 1 88.19 577 TYR B C 1
ATOM 12430 O O . TYR B 1 577 ? 42.781 11.297 -6.867 1 88.19 577 TYR B O 1
ATOM 12438 N N . ASN B 1 578 ? 44.281 11.781 -5.23 1 79.31 578 ASN B N 1
ATOM 12439 C CA . ASN B 1 578 ? 43.844 13.172 -5.082 1 79.31 578 ASN B CA 1
ATOM 12440 C C . ASN B 1 578 ? 44.906 14.133 -5.613 1 79.31 578 ASN B C 1
ATOM 12442 O O . ASN B 1 578 ? 46.094 13.82 -5.621 1 79.31 578 ASN B O 1
ATOM 12446 N N . ILE B 1 579 ? 44.375 15.305 -5.945 1 70.12 579 ILE B N 1
ATOM 12447 C CA . ILE B 1 579 ? 45.281 16.344 -6.391 1 70.12 579 ILE B CA 1
ATOM 12448 C C . ILE B 1 579 ? 45.906 17.031 -5.18 1 70.12 579 ILE B C 1
ATOM 12450 O O . ILE B 1 579 ? 45.219 17.375 -4.223 1 70.12 579 ILE B O 1
ATOM 12454 N N . LYS B 1 580 ? 47.188 17.047 -5.102 1 60.91 580 LYS B N 1
ATOM 12455 C CA . LYS B 1 580 ? 47.906 17.797 -4.062 1 60.91 580 LYS B CA 1
ATOM 12456 C C . LYS B 1 580 ? 47.969 19.281 -4.406 1 60.91 580 LYS B C 1
ATOM 12458 O O . LYS B 1 580 ? 48.344 19.641 -5.531 1 60.91 580 LYS B O 1
ATOM 12463 N N . TYR B 1 581 ? 47.156 20.141 -3.791 1 49.09 581 TYR B N 1
ATOM 12464 C CA . TYR B 1 581 ? 47.125 21.562 -4.098 1 49.09 581 TYR B CA 1
ATOM 12465 C C . TYR B 1 581 ? 48.312 22.281 -3.434 1 49.09 581 TYR B C 1
ATOM 12467 O O . TYR B 1 581 ? 48.5 22.188 -2.217 1 49.09 581 TYR B O 1
ATOM 12475 N N . GLY B 1 582 ? 49.531 22.297 -3.902 1 39.94 582 GLY B N 1
ATOM 12476 C CA . GLY B 1 582 ? 50.438 23.328 -3.43 1 39.94 582 GLY B CA 1
ATOM 12477 C C . GLY B 1 582 ? 50.188 24.688 -4.055 1 39.94 582 GLY B C 1
ATOM 12478 O O . GLY B 1 582 ? 49.781 24.766 -5.219 1 39.94 582 GLY B O 1
ATOM 12479 N N . LYS B 1 583 ? 49.875 25.734 -3.295 1 34.78 583 LYS B N 1
ATOM 12480 C CA . LYS B 1 583 ? 49.625 27.125 -3.686 1 34.78 583 LYS B CA 1
ATOM 12481 C C . LYS B 1 583 ? 50.625 27.578 -4.746 1 34.78 583 LYS B C 1
ATOM 12483 O O . LYS B 1 583 ? 51.781 27.859 -4.43 1 34.78 583 LYS B O 1
ATOM 12488 N N . GLN B 1 584 ? 50.906 26.906 -5.66 1 33.84 584 GLN B N 1
ATOM 12489 C CA . GLN B 1 584 ? 51.906 27.641 -6.414 1 33.84 584 GLN B CA 1
ATOM 12490 C C . GLN B 1 584 ? 51.312 28.859 -7.113 1 33.84 584 GLN B C 1
ATOM 12492 O O . GLN B 1 584 ? 50.188 28.797 -7.621 1 33.84 584 GLN B O 1
ATOM 12497 N N . GLN B 1 585 ? 51.844 30 -6.848 1 30.5 585 GLN B N 1
ATOM 12498 C CA . GLN B 1 585 ? 51.688 31.344 -7.398 1 30.5 585 GLN B CA 1
ATOM 12499 C C . GLN B 1 585 ? 51.844 31.344 -8.914 1 30.5 585 GLN B C 1
ATOM 12501 O O . GLN B 1 585 ? 52.875 30.891 -9.438 1 30.5 585 GLN B O 1
ATOM 12506 N N . ILE B 1 586 ? 50.875 31.062 -9.602 1 30.28 586 ILE B N 1
ATOM 12507 C CA . ILE B 1 586 ? 50.906 31.25 -11.047 1 30.28 586 ILE B CA 1
ATOM 12508 C C . ILE B 1 586 ? 51.469 32.625 -11.383 1 30.28 586 ILE B C 1
ATOM 12510 O O . ILE B 1 586 ? 50.906 33.656 -11.031 1 30.28 586 ILE B O 1
ATOM 12514 N N . LYS B 1 587 ? 52.812 32.688 -11.547 1 29.48 587 LYS B N 1
ATOM 12515 C CA . LYS B 1 587 ? 53.438 33.938 -11.945 1 29.48 587 LYS B CA 1
ATOM 12516 C C . LYS B 1 587 ? 53.031 34.344 -13.359 1 29.48 587 LYS B C 1
ATOM 12518 O O . LYS B 1 587 ? 52.812 33.469 -14.211 1 29.48 587 LYS B O 1
ATOM 12523 N N . ASP B 1 588 ? 52.625 35.562 -13.57 1 27.3 588 ASP B N 1
ATOM 12524 C CA . ASP B 1 588 ? 52.219 36.406 -14.672 1 27.3 588 ASP B CA 1
ATOM 12525 C C . ASP B 1 588 ? 53.281 36.438 -15.773 1 27.3 588 ASP B C 1
ATOM 12527 O O . ASP B 1 588 ? 54.344 37.031 -15.609 1 27.3 588 ASP B O 1
ATOM 12531 N N . SER B 1 589 ? 53.594 35.406 -16.406 1 28.33 589 SER B N 1
ATOM 12532 C CA . SER B 1 589 ? 54.656 35.438 -17.406 1 28.33 589 SER B CA 1
ATOM 12533 C C . SER B 1 589 ? 54.281 36.344 -18.578 1 28.33 589 SER B C 1
ATOM 12535 O O . SER B 1 589 ? 54.625 36.031 -19.719 1 28.33 589 SER B O 1
ATOM 12537 N N . GLY B 1 590 ? 53.406 37.281 -18.531 1 28.61 590 GLY B N 1
ATOM 12538 C CA . GLY B 1 590 ? 53 37.938 -19.766 1 28.61 590 GLY B CA 1
ATOM 12539 C C . GLY B 1 590 ? 54.125 38.562 -20.547 1 28.61 590 GLY B C 1
ATOM 12540 O O . GLY B 1 590 ? 54.062 38.625 -21.781 1 28.61 590 GLY B O 1
ATOM 12541 N N . ARG B 1 591 ? 54.875 39.5 -20.109 1 29.94 591 ARG B N 1
ATOM 12542 C CA . ARG B 1 591 ? 55.094 40.656 -20.969 1 29.94 591 ARG B CA 1
ATOM 12543 C C . ARG B 1 591 ? 56.312 40.438 -21.875 1 29.94 591 ARG B C 1
ATOM 12545 O O . ARG B 1 591 ? 57.438 40.469 -21.391 1 29.94 591 ARG B O 1
ATOM 12552 N N . HIS B 1 592 ? 56.25 39.531 -22.797 1 29.3 592 HIS B N 1
ATOM 12553 C CA . HIS B 1 592 ? 57.344 39.469 -23.734 1 29.3 592 HIS B CA 1
ATOM 12554 C C . HIS B 1 592 ? 57.5 40.812 -24.453 1 29.3 592 HIS B C 1
ATOM 12556 O O . HIS B 1 592 ? 56.531 41.5 -24.719 1 29.3 592 HIS B O 1
ATOM 12562 N N . GLY B 1 593 ? 58.688 41.438 -24.438 1 28.73 593 GLY B N 1
ATOM 12563 C CA . GLY B 1 593 ? 59.156 42.719 -24.953 1 28.73 593 GLY B CA 1
ATOM 12564 C C . GLY B 1 593 ? 59.125 42.812 -26.469 1 28.73 593 GLY B C 1
ATOM 12565 O O . GLY B 1 593 ? 59.125 41.781 -27.156 1 28.73 593 GLY B O 1
ATOM 12566 N N . PRO B 1 594 ? 58.75 43.938 -27.203 1 32.41 594 PRO B N 1
ATOM 12567 C CA . PRO B 1 594 ? 58.406 44.438 -28.547 1 32.41 594 PRO B CA 1
ATOM 12568 C C . PRO B 1 594 ? 59.562 44.281 -29.531 1 32.41 594 PRO B C 1
ATOM 12570 O O . PRO B 1 594 ? 59.438 44.719 -30.688 1 32.41 594 PRO B O 1
ATOM 12573 N N . THR B 1 595 ? 60.844 44 -29.344 1 32.38 595 THR B N 1
ATOM 12574 C CA . THR B 1 595 ? 61.812 44.656 -30.188 1 32.38 595 THR B CA 1
ATOM 12575 C C . THR B 1 595 ? 62.031 43.906 -31.5 1 32.38 595 THR B C 1
ATOM 12577 O O . THR B 1 595 ? 62.906 44.25 -32.281 1 32.38 595 THR B O 1
ATOM 12580 N N . GLU B 1 596 ? 61.719 42.625 -31.812 1 37.94 596 GLU B N 1
ATOM 12581 C CA . GLU B 1 596 ? 62.5 42 -32.844 1 37.94 596 GLU B CA 1
ATOM 12582 C C . GLU B 1 596 ? 62.062 42.438 -34.25 1 37.94 596 GLU B C 1
ATOM 12584 O O . GLU B 1 596 ? 60.906 42.844 -34.438 1 37.94 596 GLU B O 1
ATOM 12589 N N . PRO B 1 597 ? 62.875 42.281 -35.406 1 44.72 597 PRO B N 1
ATOM 12590 C CA . PRO B 1 597 ? 62.656 42.656 -36.812 1 44.72 597 PRO B CA 1
ATOM 12591 C C . PRO B 1 597 ? 61.438 41.969 -37.406 1 44.72 597 PRO B C 1
ATOM 12593 O O . PRO B 1 597 ? 61.219 40.781 -37.125 1 44.72 597 PRO B O 1
ATOM 12596 N N . VAL B 1 598 ? 60.531 42.625 -38.125 1 55.75 598 VAL B N 1
ATOM 12597 C CA . VAL B 1 598 ? 59.156 42.281 -38.5 1 55.75 598 VAL B CA 1
ATOM 12598 C C . VAL B 1 598 ? 59.188 41.469 -39.812 1 55.75 598 VAL B C 1
ATOM 12600 O O . VAL B 1 598 ? 59.562 41.969 -40.875 1 55.75 598 VAL B O 1
ATOM 12603 N N . GLY B 1 599 ? 59.719 40.25 -40.031 1 70.38 599 GLY B N 1
ATOM 12604 C CA . GLY B 1 599 ? 59.562 39.344 -41.156 1 70.38 599 GLY B CA 1
ATOM 12605 C C . GLY B 1 599 ? 58.156 38.812 -41.281 1 70.38 599 GLY B C 1
ATOM 12606 O O . GLY B 1 599 ? 57.219 39.281 -40.656 1 70.38 599 GLY B O 1
ATOM 12607 N N . ILE B 1 600 ? 57.906 37.812 -42.5 1 79.69 600 ILE B N 1
ATOM 12608 C CA . ILE B 1 600 ? 56.625 37.188 -42.844 1 79.69 600 ILE B CA 1
ATOM 12609 C C . ILE B 1 600 ? 56 36.562 -41.594 1 79.69 600 ILE B C 1
ATOM 12611 O O . ILE B 1 600 ? 54.812 36.688 -41.344 1 79.69 600 ILE B O 1
ATOM 12615 N N . VAL B 1 601 ? 56.812 35.938 -40.875 1 77.69 601 VAL B N 1
ATOM 12616 C CA . VAL B 1 601 ? 56.312 35.25 -39.656 1 77.69 601 VAL B CA 1
ATOM 12617 C C . VAL B 1 601 ? 55.75 36.281 -38.688 1 77.69 601 VAL B C 1
ATOM 12619 O O . VAL B 1 601 ? 54.719 36.062 -38.062 1 77.69 601 VAL B O 1
ATOM 12622 N N . LYS B 1 602 ? 56.406 37.375 -38.594 1 78 602 LYS B N 1
ATOM 12623 C CA . LYS B 1 602 ? 55.938 38.438 -37.719 1 78 602 LYS B CA 1
ATOM 12624 C C . LYS B 1 602 ? 54.625 39.031 -38.219 1 78 602 LYS B C 1
ATOM 12626 O O . LYS B 1 602 ? 53.75 39.312 -37.406 1 78 602 LYS B O 1
ATOM 12631 N N . TRP B 1 603 ? 54.625 39.188 -39.5 1 86.06 603 TRP B N 1
ATOM 12632 C CA . TRP B 1 603 ? 53.375 39.75 -40.062 1 86.06 603 TRP B CA 1
ATOM 12633 C C . TRP B 1 603 ? 52.219 38.812 -39.844 1 86.06 603 TRP B C 1
ATOM 12635 O O . TRP B 1 603 ? 51.125 39.25 -39.406 1 86.06 603 TRP B O 1
ATOM 12645 N N . VAL B 1 604 ? 52.438 37.5 -40.062 1 89.12 604 VAL B N 1
ATOM 12646 C CA . VAL B 1 604 ? 51.375 36.531 -39.844 1 89.12 604 VAL B CA 1
ATOM 12647 C C . VAL B 1 604 ? 51.031 36.469 -38.375 1 89.12 604 VAL B C 1
ATOM 12649 O O . VAL B 1 604 ? 49.875 36.375 -38 1 89.12 604 VAL B O 1
ATOM 12652 N N . SER B 1 605 ? 52.062 36.469 -37.562 1 84.12 605 SER B N 1
ATOM 12653 C CA . SER B 1 605 ? 51.844 36.469 -36.094 1 84.12 605 SER B CA 1
ATOM 12654 C C . SER B 1 605 ? 51 37.656 -35.656 1 84.12 605 SER B C 1
ATOM 12656 O O . SER B 1 605 ? 50.125 37.5 -34.812 1 84.12 605 SER B O 1
ATOM 12658 N N . LEU B 1 606 ? 51.344 38.781 -36.25 1 83.25 606 LEU B N 1
ATOM 12659 C CA . LEU B 1 606 ? 50.562 39.969 -35.969 1 83.25 606 LEU B CA 1
ATOM 12660 C C . LEU B 1 606 ? 49.094 39.781 -36.375 1 83.25 606 LEU B C 1
ATOM 12662 O O . LEU B 1 606 ? 48.188 40.188 -35.625 1 83.25 606 LEU B O 1
ATOM 12666 N N . GLY B 1 607 ? 48.938 39.281 -37.5 1 89.19 607 GLY B N 1
ATOM 12667 C CA . GLY B 1 607 ? 47.594 39 -37.938 1 89.19 607 GLY B CA 1
ATOM 12668 C C . GLY B 1 607 ? 46.812 38.062 -37 1 89.19 607 GLY B C 1
ATOM 12669 O O . GLY B 1 607 ? 45.656 38.281 -36.688 1 89.19 607 GLY B O 1
ATOM 12670 N N . ILE B 1 608 ? 47.438 37.031 -36.531 1 89.38 608 ILE B N 1
ATOM 12671 C CA . ILE B 1 608 ? 46.812 36.062 -35.594 1 89.38 608 ILE B CA 1
ATOM 12672 C C . ILE B 1 608 ? 46.5 36.719 -34.281 1 89.38 608 ILE B C 1
ATOM 12674 O O . ILE B 1 608 ? 45.406 36.531 -33.719 1 89.38 608 ILE B O 1
ATOM 12678 N N . GLN B 1 609 ? 47.344 37.562 -33.781 1 85.06 609 GLN B N 1
ATOM 12679 C CA . GLN B 1 609 ? 47.125 38.281 -32.531 1 85.06 609 GLN B CA 1
ATOM 12680 C C . GLN B 1 609 ? 45.938 39.219 -32.656 1 85.06 609 GLN B C 1
ATOM 12682 O O . GLN B 1 609 ? 45.156 39.375 -31.734 1 85.06 609 GLN B O 1
ATOM 12687 N N . ILE B 1 610 ? 45.938 39.844 -33.781 1 87.44 610 ILE B N 1
ATOM 12688 C CA . ILE B 1 610 ? 44.812 40.75 -34.031 1 87.44 610 ILE B CA 1
ATOM 12689 C C . ILE B 1 610 ? 43.5 39.938 -34.031 1 87.44 610 ILE B C 1
ATOM 12691 O O . ILE B 1 610 ? 42.5 40.375 -33.469 1 87.44 610 ILE B O 1
ATOM 12695 N N . GLY B 1 611 ? 43.562 38.781 -34.656 1 86.94 611 GLY B N 1
ATOM 12696 C CA . GLY B 1 611 ? 42.406 37.906 -34.625 1 86.94 611 GLY B CA 1
ATOM 12697 C C . GLY B 1 611 ? 42 37.531 -33.188 1 86.94 611 GLY B C 1
ATOM 12698 O O . GLY B 1 611 ? 40.812 37.5 -32.906 1 86.94 611 GLY B O 1
ATOM 12699 N N . GLU B 1 612 ? 42.875 37.25 -32.375 1 88 612 GLU B N 1
ATOM 12700 C CA . GLU B 1 612 ? 42.594 36.969 -30.953 1 88 612 GLU B CA 1
ATOM 12701 C C . GLU B 1 612 ? 42 38.188 -30.25 1 88 612 GLU B C 1
ATOM 12703 O O . GLU B 1 612 ? 41.062 38.062 -29.453 1 88 612 GLU B O 1
ATOM 12708 N N . ASP B 1 613 ? 42.531 39.344 -30.562 1 83.94 613 ASP B N 1
ATOM 12709 C CA . ASP B 1 613 ? 42.031 40.562 -29.984 1 83.94 613 ASP B CA 1
ATOM 12710 C C . ASP B 1 613 ? 40.562 40.812 -30.438 1 83.94 613 ASP B C 1
ATOM 12712 O O . ASP B 1 613 ? 39.75 41.281 -29.656 1 83.94 613 ASP B O 1
ATOM 12716 N N . GLN B 1 614 ? 40.344 40.531 -31.672 1 85.75 614 GLN B N 1
ATOM 12717 C CA . GLN B 1 614 ? 38.969 40.625 -32.156 1 85.75 614 GLN B CA 1
ATOM 12718 C C . GLN B 1 614 ? 38.031 39.781 -31.297 1 85.75 614 GLN B C 1
ATOM 12720 O O . GLN B 1 614 ? 36.969 40.281 -30.875 1 85.75 614 GLN B O 1
ATOM 12725 N N . GLN B 1 615 ? 38.469 38.562 -31.031 1 85.5 615 GLN B N 1
ATOM 12726 C CA . GLN B 1 615 ? 37.625 37.656 -30.234 1 85.5 615 GLN B CA 1
ATOM 12727 C C . GLN B 1 615 ? 37.469 38.188 -28.812 1 85.5 615 GLN B C 1
ATOM 12729 O O . GLN B 1 615 ? 36.406 38.062 -28.219 1 85.5 615 GLN B O 1
ATOM 12734 N N . ARG B 1 616 ? 38.406 38.812 -28.25 1 83.31 616 ARG B N 1
ATOM 12735 C CA . ARG B 1 616 ? 38.344 39.375 -26.906 1 83.31 616 ARG B CA 1
ATOM 12736 C C . ARG B 1 616 ? 37.312 40.5 -26.859 1 83.31 616 ARG B C 1
ATOM 12738 O O . ARG B 1 616 ? 36.562 40.625 -25.891 1 83.31 616 ARG B O 1
ATOM 12745 N N . VAL B 1 617 ? 37.375 41.312 -27.875 1 82.19 617 VAL B N 1
ATOM 12746 C CA . VAL B 1 617 ? 36.406 42.438 -27.938 1 82.19 617 VAL B CA 1
ATOM 12747 C C . VAL B 1 617 ? 35 41.875 -28.094 1 82.19 617 VAL B C 1
ATOM 12749 O O . VAL B 1 617 ? 34.062 42.344 -27.422 1 82.19 617 VAL B O 1
ATOM 12752 N N . ILE B 1 618 ? 34.875 40.875 -28.906 1 80.19 618 ILE B N 1
ATOM 12753 C CA . ILE B 1 618 ? 33.562 40.281 -29.109 1 80.19 618 ILE B CA 1
ATOM 12754 C C . ILE B 1 618 ? 33.031 39.719 -27.781 1 80.19 618 ILE B C 1
ATOM 12756 O O . ILE B 1 618 ? 31.875 39.906 -27.453 1 80.19 618 ILE B O 1
ATOM 12760 N N . GLN B 1 619 ? 33.875 39.094 -27.047 1 79.69 619 GLN B N 1
ATOM 12761 C CA . GLN B 1 619 ? 33.469 38.5 -25.766 1 79.69 619 GLN B CA 1
ATOM 12762 C C . GLN B 1 619 ? 33.094 39.594 -24.766 1 79.69 619 GLN B C 1
ATOM 12764 O O . GLN B 1 619 ? 32.156 39.438 -23.984 1 79.69 619 GLN B O 1
ATOM 12769 N N . ARG B 1 620 ? 33.781 40.719 -24.812 1 77.75 620 ARG B N 1
ATOM 12770 C CA . ARG B 1 620 ? 33.469 41.844 -23.906 1 77.75 620 ARG B CA 1
ATOM 12771 C C . ARG B 1 620 ? 32.156 42.5 -24.266 1 77.75 620 ARG B C 1
ATOM 12773 O O . ARG B 1 620 ? 31.375 42.844 -23.391 1 77.75 620 ARG B O 1
ATOM 12780 N N . VAL B 1 621 ? 31.953 42.594 -25.453 1 77.25 621 VAL B N 1
ATOM 12781 C CA . VAL B 1 621 ? 30.688 43.156 -25.922 1 77.25 621 VAL B CA 1
ATOM 12782 C C . VAL B 1 621 ? 29.531 42.25 -25.484 1 77.25 621 VAL B C 1
ATOM 12784 O O . VAL B 1 621 ? 28.484 42.75 -25.031 1 77.25 621 VAL B O 1
ATOM 12787 N N . ARG B 1 622 ? 29.844 41 -25.5 1 72.88 622 ARG B N 1
ATOM 12788 C CA . ARG B 1 622 ? 28.844 40.031 -25.109 1 72.88 622 ARG B CA 1
ATOM 12789 C C . ARG B 1 622 ? 28.594 40.094 -23.594 1 72.88 622 ARG B C 1
ATOM 12791 O O . ARG B 1 622 ? 27.453 39.969 -23.156 1 72.88 622 ARG B O 1
ATOM 12798 N N . LYS B 1 623 ? 29.547 40.156 -22.906 1 74.19 623 LYS B N 1
ATOM 12799 C CA . LYS B 1 623 ? 29.453 40.219 -21.438 1 74.19 623 LYS B CA 1
ATOM 12800 C C . LYS B 1 623 ? 28.562 41.375 -21.016 1 74.19 623 LYS B C 1
ATOM 12802 O O . LYS B 1 623 ? 27.734 41.25 -20.109 1 74.19 623 LYS B O 1
ATOM 12807 N N . TYR B 1 624 ? 28.641 42.5 -21.656 1 70.44 624 TYR B N 1
ATOM 12808 C CA . TYR B 1 624 ? 27.953 43.719 -21.203 1 70.44 624 TYR B CA 1
ATOM 12809 C C . TYR B 1 624 ? 26.562 43.812 -21.797 1 70.44 624 TYR B C 1
ATOM 12811 O O . TYR B 1 624 ? 25.719 44.562 -21.297 1 70.44 624 TYR B O 1
ATOM 12819 N N . GLY B 1 625 ? 26.281 42.938 -22.703 1 66.81 625 GLY B N 1
ATOM 12820 C CA . GLY B 1 625 ? 24.938 42.812 -23.234 1 66.81 625 GLY B CA 1
ATOM 12821 C C . GLY B 1 625 ? 24.5 43.969 -24.078 1 66.81 625 GLY B C 1
ATOM 12822 O O . GLY B 1 625 ? 25.344 44.719 -24.594 1 66.81 625 GLY B O 1
ATOM 12823 N N . LYS B 1 626 ? 23.141 44.25 -24.219 1 64 626 LYS B N 1
ATOM 12824 C CA . LYS B 1 626 ? 22.562 45.219 -25.156 1 64 626 LYS B CA 1
ATOM 12825 C C . LYS B 1 626 ? 22.531 46.625 -24.547 1 64 626 LYS B C 1
ATOM 12827 O O . LYS B 1 626 ? 22.531 47.625 -25.266 1 64 626 LYS B O 1
ATOM 12832 N N . SER B 1 627 ? 22.562 46.625 -23.234 1 66.69 627 SER B N 1
ATOM 12833 C CA . SER B 1 627 ? 22.5 47.938 -22.578 1 66.69 627 SER B CA 1
ATOM 12834 C C . SER B 1 627 ? 23.641 48.094 -21.578 1 66.69 627 SER B C 1
ATOM 12836 O O . SER B 1 627 ? 23.406 48.062 -20.359 1 66.69 627 SER B O 1
ATOM 12838 N N . PRO B 1 628 ? 24.844 48.344 -22.094 1 69.19 628 PRO B N 1
ATOM 12839 C CA . PRO B 1 628 ? 25.984 48.469 -21.188 1 69.19 628 PRO B CA 1
ATOM 12840 C C . PRO B 1 628 ? 25.953 49.812 -20.422 1 69.19 628 PRO B C 1
ATOM 12842 O O . PRO B 1 628 ? 25.406 50.781 -20.906 1 69.19 628 PRO B O 1
ATOM 12845 N N . SER B 1 629 ? 26.375 49.906 -19.219 1 73.75 629 SER B N 1
ATOM 12846 C CA . SER B 1 629 ? 26.547 51.156 -18.469 1 73.75 629 SER B CA 1
ATOM 12847 C C . SER B 1 629 ? 27.531 52.094 -19.188 1 73.75 629 SER B C 1
ATOM 12849 O O . SER B 1 629 ? 28.25 51.656 -20.094 1 73.75 629 SER B O 1
ATOM 12851 N N . ASP B 1 630 ? 27.578 53.312 -18.859 1 66.56 630 ASP B N 1
ATOM 12852 C CA . ASP B 1 630 ? 28.469 54.281 -19.484 1 66.56 630 ASP B CA 1
ATOM 12853 C C . ASP B 1 630 ? 29.922 53.875 -19.344 1 66.56 630 ASP B C 1
ATOM 12855 O O . ASP B 1 630 ? 30.719 54 -20.281 1 66.56 630 ASP B O 1
ATOM 12859 N N . SER B 1 631 ? 30.234 53.344 -18.219 1 71.06 631 SER B N 1
ATOM 12860 C CA . SER B 1 631 ? 31.609 52.906 -17.984 1 71.06 631 SER B CA 1
ATOM 12861 C C . SER B 1 631 ? 31.938 51.719 -18.859 1 71.06 631 SER B C 1
ATOM 12863 O O . SER B 1 631 ? 33.062 51.594 -19.391 1 71.06 631 SER B O 1
ATOM 12865 N N . GLU B 1 632 ? 31.047 50.969 -19.156 1 77.31 632 GLU B N 1
ATOM 12866 C CA . GLU B 1 632 ? 31.234 49.781 -19.969 1 77.31 632 GLU B CA 1
ATOM 12867 C C . GLU B 1 632 ? 31.312 50.125 -21.453 1 77.31 632 GLU B C 1
ATOM 12869 O O . GLU B 1 632 ? 32.125 49.562 -22.188 1 77.31 632 GLU B O 1
ATOM 12874 N N . ALA B 1 633 ? 30.594 51.031 -21.812 1 78.5 633 ALA B N 1
ATOM 12875 C CA . ALA B 1 633 ? 30.625 51.5 -23.188 1 78.5 633 ALA B CA 1
ATOM 12876 C C . ALA B 1 633 ? 31.969 52.125 -23.516 1 78.5 633 ALA B C 1
ATOM 12878 O O . ALA B 1 633 ? 32.5 51.938 -24.609 1 78.5 633 ALA B O 1
ATOM 12879 N N . LEU B 1 634 ? 32.469 52.875 -22.609 1 77.69 634 LEU B N 1
ATOM 12880 C CA . LEU B 1 634 ? 33.781 53.5 -22.797 1 77.69 634 LEU B CA 1
ATOM 12881 C C . LEU B 1 634 ? 34.875 52.469 -22.891 1 77.69 634 LEU B C 1
ATOM 12883 O O . LEU B 1 634 ? 35.812 52.594 -23.672 1 77.69 634 LEU B O 1
ATOM 12887 N N . GLU B 1 635 ? 34.719 51.438 -22.219 1 79.5 635 GLU B N 1
ATOM 12888 C CA . GLU B 1 635 ? 35.719 50.375 -22.281 1 79.5 635 GLU B CA 1
ATOM 12889 C C . GLU B 1 635 ? 35.719 49.688 -23.641 1 79.5 635 GLU B C 1
ATOM 12891 O O . GLU B 1 635 ? 36.75 49.406 -24.219 1 79.5 635 GLU B O 1
ATOM 12896 N N . ILE B 1 636 ? 34.594 49.438 -24.188 1 82.25 636 ILE B N 1
ATOM 12897 C CA . ILE B 1 636 ? 34.469 48.844 -25.5 1 82.25 636 ILE B CA 1
ATOM 12898 C C . ILE B 1 636 ? 35.062 49.75 -26.562 1 82.25 636 ILE B C 1
ATOM 12900 O O . ILE B 1 636 ? 35.75 49.312 -27.469 1 82.25 636 ILE B O 1
ATOM 12904 N N . ALA B 1 637 ? 34.812 51.094 -26.375 1 79.88 637 ALA B N 1
ATOM 12905 C CA . ALA B 1 637 ? 35.312 52.062 -27.344 1 79.88 637 ALA B CA 1
ATOM 12906 C C . ALA B 1 637 ? 36.844 52.094 -27.344 1 79.88 637 ALA B C 1
ATOM 12908 O O . ALA B 1 637 ? 37.469 52.156 -28.422 1 79.88 637 ALA B O 1
ATOM 12909 N N . LYS B 1 638 ? 37.406 52 -26.234 1 80.88 638 LYS B N 1
ATOM 12910 C CA . LYS B 1 638 ? 38.875 52 -26.141 1 80.88 638 LYS B CA 1
ATOM 12911 C C . LYS B 1 638 ? 39.469 50.75 -26.781 1 80.88 638 LYS B C 1
ATOM 12913 O O . LYS B 1 638 ? 40.469 50.812 -27.469 1 80.88 638 LYS B O 1
ATOM 12918 N N . LEU B 1 639 ? 38.781 49.688 -26.609 1 85.06 639 LEU B N 1
ATOM 12919 C CA . LEU B 1 639 ? 39.25 48.438 -27.188 1 85.06 639 LEU B CA 1
ATOM 12920 C C . LEU B 1 639 ? 39.125 48.469 -28.703 1 85.06 639 LEU B C 1
ATOM 12922 O O . LEU B 1 639 ? 40 48 -29.422 1 85.06 639 LEU B O 1
ATOM 12926 N N . ARG B 1 640 ? 38.125 49.031 -29.188 1 84.31 640 ARG B N 1
ATOM 12927 C CA . ARG B 1 640 ? 37.906 49.156 -30.625 1 84.31 640 ARG B CA 1
ATOM 12928 C C . ARG B 1 640 ? 38.938 50.094 -31.25 1 84.31 640 ARG B C 1
ATOM 12930 O O . ARG B 1 640 ? 39.438 49.812 -32.344 1 84.31 640 ARG B O 1
ATOM 12937 N N . GLU B 1 641 ? 39.219 51.156 -30.516 1 81.44 641 GLU B N 1
ATOM 12938 C CA . GLU B 1 641 ? 40.219 52.062 -31.016 1 81.44 641 GLU B CA 1
ATOM 12939 C C . GLU B 1 641 ? 41.594 51.406 -31.125 1 81.44 641 GLU B C 1
ATOM 12941 O O . GLU B 1 641 ? 42.312 51.594 -32.094 1 81.44 641 GLU B O 1
ATOM 12946 N N . ARG B 1 642 ? 41.875 50.656 -30.172 1 82.12 642 ARG B N 1
ATOM 12947 C CA . ARG B 1 642 ? 43.125 49.938 -30.203 1 82.12 642 ARG B CA 1
ATOM 12948 C C . ARG B 1 642 ? 43.156 48.938 -31.359 1 82.12 642 ARG B C 1
ATOM 12950 O O . ARG B 1 642 ? 44.188 48.781 -32.031 1 82.12 642 ARG B O 1
ATOM 12957 N N . LEU B 1 643 ? 42.125 48.281 -31.672 1 86.69 643 LEU B N 1
ATOM 12958 C CA . LEU B 1 643 ? 42.031 47.344 -32.75 1 86.69 643 LEU B CA 1
ATOM 12959 C C . LEU B 1 643 ? 42.219 48.031 -34.094 1 86.69 643 LEU B C 1
ATOM 12961 O O . LEU B 1 643 ? 42.906 47.5 -35 1 86.69 643 LEU B O 1
ATOM 12965 N N . VAL B 1 644 ? 41.688 49.219 -34.219 1 84.31 644 VAL B N 1
ATOM 12966 C CA . VAL B 1 644 ? 41.812 50 -35.469 1 84.31 644 VAL B CA 1
ATOM 12967 C C . VAL B 1 644 ? 43.281 50.375 -35.688 1 84.31 644 VAL B C 1
ATOM 12969 O O . VAL B 1 644 ? 43.781 50.281 -36.812 1 84.31 644 VAL B O 1
ATOM 12972 N N . THR B 1 645 ? 43.844 50.75 -34.625 1 83.81 645 THR B N 1
ATOM 12973 C CA . THR B 1 645 ? 45.25 51.125 -34.719 1 83.81 645 THR B CA 1
ATOM 12974 C C . THR B 1 645 ? 46.094 49.906 -35.125 1 83.81 645 THR B C 1
ATOM 12976 O O . THR B 1 645 ? 47.031 50.031 -35.969 1 83.81 645 THR B O 1
ATOM 12979 N N . ARG B 1 646 ? 45.75 48.844 -34.688 1 85.88 646 ARG B N 1
ATOM 12980 C CA . ARG B 1 646 ? 46.469 47.594 -35 1 85.88 646 ARG B CA 1
ATOM 12981 C C . ARG B 1 646 ? 46.219 47.188 -36.438 1 85.88 646 ARG B C 1
ATOM 12983 O O . ARG B 1 646 ? 47.125 46.688 -37.125 1 85.88 646 ARG B O 1
ATOM 12990 N N . TYR B 1 647 ? 45.062 47.406 -36.969 1 86.69 647 TYR B N 1
ATOM 12991 C CA . TYR B 1 647 ? 44.75 47.156 -38.375 1 86.69 647 TYR B CA 1
ATOM 12992 C C . TYR B 1 647 ? 45.625 47.969 -39.312 1 86.69 647 TYR B C 1
ATOM 12994 O O . TYR B 1 647 ? 46.188 47.469 -40.25 1 86.69 647 TYR B O 1
ATOM 13002 N N . GLN B 1 648 ? 45.719 49.188 -38.844 1 82.12 648 GLN B N 1
ATOM 13003 C CA . GLN B 1 648 ? 46.531 50.094 -39.656 1 82.12 648 GLN B CA 1
ATOM 13004 C C . GLN B 1 648 ? 48 49.625 -39.688 1 82.12 648 GLN B C 1
ATOM 13006 O O . GLN B 1 648 ? 48.625 49.625 -40.719 1 82.12 648 GLN B O 1
ATOM 13011 N N . GLU B 1 649 ? 48.344 49.281 -38.531 1 83.19 649 GLU B N 1
ATOM 13012 C CA . GLU B 1 649 ? 49.719 48.781 -38.438 1 83.19 649 GLU B CA 1
ATOM 13013 C C . GLU B 1 649 ? 49.906 47.531 -39.281 1 83.19 649 GLU B C 1
ATOM 13015 O O . GLU B 1 649 ? 50.906 47.406 -40 1 83.19 649 GLU B O 1
ATOM 13020 N N . TYR B 1 650 ? 49 46.656 -39.312 1 88.56 650 TYR B N 1
ATOM 13021 C CA . TYR B 1 650 ? 49.031 45.375 -40.031 1 88.56 650 TYR B CA 1
ATOM 13022 C C . TYR B 1 650 ? 49.062 45.625 -41.531 1 88.56 650 TYR B C 1
ATOM 13024 O O . TYR B 1 650 ? 49.875 45.031 -42.25 1 88.56 650 TYR B O 1
ATOM 13032 N N . TYR B 1 651 ? 48.312 46.469 -42.094 1 86.44 651 TYR B N 1
ATOM 13033 C CA . TYR B 1 651 ? 48.219 46.688 -43.531 1 86.44 651 TYR B CA 1
ATOM 13034 C C . TYR B 1 651 ? 49.375 47.531 -44.031 1 86.44 651 TYR B C 1
ATOM 13036 O O . TYR B 1 651 ? 49.844 47.344 -45.156 1 86.44 651 TYR B O 1
ATOM 13044 N N . ASN B 1 652 ? 49.812 48.406 -43.094 1 82.06 652 ASN B N 1
ATOM 13045 C CA . ASN B 1 652 ? 51.031 49.156 -43.438 1 82.06 652 ASN B CA 1
ATOM 13046 C C . ASN B 1 652 ? 52.219 48.219 -43.594 1 82.06 652 ASN B C 1
ATOM 13048 O O . ASN B 1 652 ? 53 48.375 -44.531 1 82.06 652 ASN B O 1
ATOM 13052 N N . LEU B 1 653 ? 52.219 47.375 -42.688 1 83.69 653 LEU B N 1
ATOM 13053 C CA . LEU B 1 653 ? 53.312 46.406 -42.719 1 83.69 653 LEU B CA 1
ATOM 13054 C C . LEU B 1 653 ? 53.156 45.469 -43.938 1 83.69 653 LEU B C 1
ATOM 13056 O O . LEU B 1 653 ? 54.125 45.125 -44.594 1 83.69 653 LEU B O 1
ATOM 13060 N N . GLY B 1 654 ? 52 45.094 -44.25 1 85.44 654 GLY B N 1
ATOM 13061 C CA . GLY B 1 654 ? 51.719 44.281 -45.406 1 85.44 654 GLY B CA 1
ATOM 13062 C C . GLY B 1 654 ? 52.094 44.906 -46.719 1 85.44 654 GLY B C 1
ATOM 13063 O O . GLY B 1 654 ? 52.656 44.281 -47.594 1 85.44 654 GLY B O 1
ATOM 13064 N N . GLU B 1 655 ? 51.875 46.156 -46.781 1 81.25 655 GLU B N 1
ATOM 13065 C CA . GLU B 1 655 ? 52.219 46.906 -48 1 81.25 655 GLU B CA 1
ATOM 13066 C C . GLU B 1 655 ? 53.75 46.938 -48.188 1 81.25 655 GLU B C 1
ATOM 13068 O O . GLU B 1 655 ? 54.219 46.875 -49.312 1 81.25 655 GLU B O 1
ATOM 13073 N N . SER B 1 656 ? 54.312 46.969 -47.125 1 80.69 656 SER B N 1
ATOM 13074 C CA . SER B 1 656 ? 55.781 47.031 -47.188 1 80.69 656 SER B CA 1
ATOM 13075 C C . SER B 1 656 ? 56.344 45.656 -47.531 1 80.69 656 SER B C 1
ATOM 13077 O O . SER B 1 656 ? 57.344 45.562 -48.25 1 80.69 656 SER B O 1
ATOM 13079 N N . LEU B 1 657 ? 55.781 44.625 -47.094 1 84.25 657 LEU B N 1
ATOM 13080 C CA 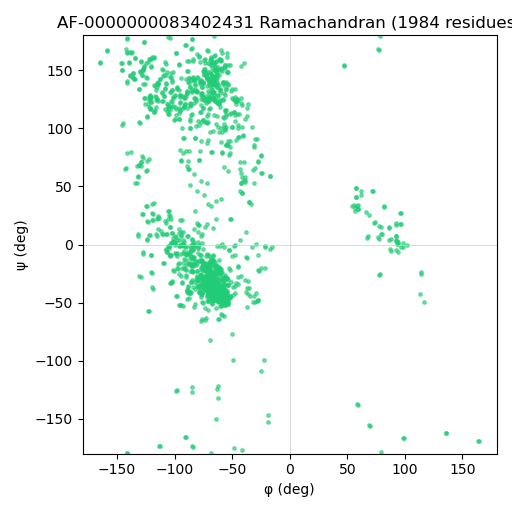. LEU B 1 657 ? 56.281 43.281 -47.25 1 84.25 657 LEU B CA 1
ATOM 13081 C C . LEU B 1 657 ? 55.938 42.75 -48.656 1 84.25 657 LEU B C 1
ATOM 13083 O O . LEU B 1 657 ? 56.688 41.969 -49.219 1 84.25 657 LEU B O 1
ATOM 13087 N N . PHE B 1 658 ? 54.75 43.219 -49.156 1 83.94 658 PHE B N 1
ATOM 13088 C CA . PHE B 1 658 ? 54.281 42.719 -50.438 1 83.94 658 PHE B CA 1
ATOM 13089 C C . PHE B 1 658 ? 54.031 43.844 -51.406 1 83.94 658 PHE B C 1
ATOM 13091 O O . PHE B 1 658 ? 52.875 44.125 -51.781 1 83.94 658 PHE B O 1
ATOM 13098 N N . PRO B 1 659 ? 55.031 44.438 -51.875 1 74.62 659 PRO B N 1
ATOM 13099 C CA . PRO B 1 659 ? 54.875 45.625 -52.719 1 74.62 659 PRO B CA 1
ATOM 13100 C C . PRO B 1 659 ? 54.219 45.281 -54.062 1 74.62 659 PRO B C 1
ATOM 13102 O O . PRO B 1 659 ? 53.625 46.188 -54.688 1 74.62 659 PRO B O 1
ATOM 13105 N N . LEU B 1 660 ? 54.25 44.125 -54.562 1 73.75 660 LEU B N 1
ATOM 13106 C CA . LEU B 1 660 ? 53.75 43.812 -55.875 1 73.75 660 LEU B CA 1
ATOM 13107 C C . LEU B 1 660 ? 52.281 43.375 -55.812 1 73.75 660 LEU B C 1
ATOM 13109 O O . LEU B 1 660 ? 51.688 43.094 -56.844 1 73.75 660 LEU B O 1
ATOM 13113 N N . VAL B 1 661 ? 51.781 43.25 -54.625 1 75.38 661 VAL B N 1
ATOM 13114 C CA . VAL B 1 661 ? 50.438 42.781 -54.469 1 75.38 661 VAL B CA 1
ATOM 13115 C C . VAL B 1 661 ? 49.562 43.875 -53.812 1 75.38 661 VAL B C 1
ATOM 13117 O O . VAL B 1 661 ? 49.969 44.438 -52.781 1 75.38 661 VAL B O 1
ATOM 13120 N N . ASP B 1 662 ? 48.562 44.375 -54.531 1 76.19 662 ASP B N 1
ATOM 13121 C CA . ASP B 1 662 ? 47.625 45.281 -53.875 1 76.19 662 ASP B CA 1
ATOM 13122 C C . ASP B 1 662 ? 46.812 44.562 -52.812 1 76.19 662 ASP B C 1
ATOM 13124 O O . ASP B 1 662 ? 45.781 43.938 -53.125 1 76.19 662 ASP B O 1
ATOM 13128 N N . ILE B 1 663 ? 47.25 44.688 -51.594 1 76.62 663 ILE B N 1
ATOM 13129 C CA . ILE B 1 663 ? 46.688 43.938 -50.5 1 76.62 663 ILE B CA 1
ATOM 13130 C C . ILE B 1 663 ? 45.25 44.406 -50.219 1 76.62 663 ILE B C 1
ATOM 13132 O O . ILE B 1 663 ? 44.469 43.656 -49.656 1 76.62 663 ILE B O 1
ATOM 13136 N N . HIS B 1 664 ? 44.875 45.594 -50.719 1 74.5 664 HIS B N 1
ATOM 13137 C CA . HIS B 1 664 ? 43.562 46.156 -50.438 1 74.5 664 HIS B CA 1
ATOM 13138 C C . HIS B 1 664 ? 42.5 45.625 -51.406 1 74.5 664 HIS B C 1
ATOM 13140 O O . HIS B 1 664 ? 41.312 45.75 -51.188 1 74.5 664 HIS B O 1
ATOM 13146 N N . GLU B 1 665 ? 42.938 45 -52.438 1 74.56 665 GLU B N 1
ATOM 13147 C CA . GLU B 1 665 ? 42 44.531 -53.469 1 74.56 665 GLU B CA 1
ATOM 13148 C C . GLU B 1 665 ? 41.781 43.031 -53.406 1 74.56 665 GLU B C 1
ATOM 13150 O O . GLU B 1 665 ? 41 42.438 -54.156 1 74.56 665 GLU B O 1
ATOM 13155 N N . ILE B 1 666 ? 42.469 42.406 -52.469 1 79.06 666 ILE B N 1
ATOM 13156 C CA . ILE B 1 666 ? 42.344 40.969 -52.344 1 79.06 666 ILE B CA 1
ATOM 13157 C C . ILE B 1 666 ? 41 40.625 -51.656 1 79.06 666 ILE B C 1
ATOM 13159 O O . ILE B 1 666 ? 40.688 41.219 -50.594 1 79.06 666 ILE B O 1
ATOM 13163 N N . ASN B 1 667 ? 40.25 39.75 -52.281 1 77.06 667 ASN B N 1
ATOM 13164 C CA . ASN B 1 667 ? 38.969 39.344 -51.688 1 77.06 667 ASN B CA 1
ATOM 13165 C C . ASN B 1 667 ? 39.156 38.344 -50.531 1 77.06 667 ASN B C 1
ATOM 13167 O O . ASN B 1 667 ? 39.969 37.406 -50.656 1 77.06 667 ASN B O 1
ATOM 13171 N N . THR B 1 668 ? 38.594 38.719 -49.406 1 81.62 668 THR B N 1
ATOM 13172 C CA . THR B 1 668 ? 38.719 37.875 -48.25 1 81.62 668 THR B CA 1
ATOM 13173 C C . THR B 1 668 ? 37.375 37.188 -47.938 1 81.62 668 THR B C 1
ATOM 13175 O O . THR B 1 668 ? 36.312 37.656 -48.375 1 81.62 668 THR B O 1
ATOM 13178 N N . ILE B 1 669 ? 37.312 35.906 -47.406 1 78.62 669 ILE B N 1
ATOM 13179 C CA . ILE B 1 669 ? 36.125 35.188 -46.938 1 78.62 669 ILE B CA 1
ATOM 13180 C C . ILE B 1 669 ? 36.219 34.938 -45.438 1 78.62 669 ILE B C 1
ATOM 13182 O O . ILE B 1 669 ? 37.312 34.688 -44.906 1 78.62 669 ILE B O 1
ATOM 13186 N N . PRO B 1 670 ? 35.094 35.188 -44.781 1 75.31 670 PRO B N 1
ATOM 13187 C CA . PRO B 1 670 ? 35.125 34.938 -43.344 1 75.31 670 PRO B CA 1
ATOM 13188 C C . PRO B 1 670 ? 35.281 33.438 -43.031 1 75.31 670 PRO B C 1
ATOM 13190 O O . PRO B 1 670 ? 34.906 32.594 -43.812 1 75.31 670 PRO B O 1
ATOM 13193 N N . LEU B 1 671 ? 36.062 33.188 -42.031 1 65.75 671 LEU B N 1
ATOM 13194 C CA . LEU B 1 671 ? 36.219 31.828 -41.594 1 65.75 671 LEU B CA 1
ATOM 13195 C C . LEU B 1 671 ? 34.969 31.328 -40.875 1 65.75 671 LEU B C 1
ATOM 13197 O O . LEU B 1 671 ? 34.281 32.125 -40.25 1 65.75 671 LEU B O 1
ATOM 13201 N N . TRP B 1 672 ? 33.938 30.438 -41.281 1 52.94 672 TRP B N 1
ATOM 13202 C CA . TRP B 1 672 ? 32.625 29.922 -40.906 1 52.94 672 TRP B CA 1
ATOM 13203 C C . TRP B 1 672 ? 32.438 29.906 -39.406 1 52.94 672 TRP B C 1
ATOM 13205 O O . TRP B 1 672 ? 31.312 29.969 -38.906 1 52.94 672 TRP B O 1
ATOM 13215 N N . GLY B 1 673 ? 33.125 29.5 -38.594 1 47 673 GLY B N 1
ATOM 13216 C CA . GLY B 1 673 ? 32.75 28.672 -37.469 1 47 673 GLY B CA 1
ATOM 13217 C C . GLY B 1 673 ? 32.031 29.453 -36.375 1 47 673 GLY B C 1
ATOM 13218 O O . GLY B 1 673 ? 31.906 28.984 -35.25 1 47 673 GLY B O 1
ATOM 13219 N N . SER B 1 674 ? 31.859 30.734 -36.438 1 40.41 674 SER B N 1
ATOM 13220 C CA . SER B 1 674 ? 31.594 31.312 -35.125 1 40.41 674 SER B CA 1
ATOM 13221 C C . SER B 1 674 ? 30.188 30.938 -34.625 1 40.41 674 SER B C 1
ATOM 13223 O O . SER B 1 674 ? 29.297 31.781 -34.562 1 40.41 674 SER B O 1
ATOM 13225 N N . THR B 1 675 ? 29.562 29.984 -35.125 1 38.06 675 THR B N 1
ATOM 13226 C CA . THR B 1 675 ? 28.281 29.766 -34.469 1 38.06 675 THR B CA 1
ATOM 13227 C C . THR B 1 675 ? 28.484 29.547 -32.969 1 38.06 675 THR B C 1
ATOM 13229 O O . THR B 1 675 ? 29.359 28.781 -32.531 1 38.06 675 THR B O 1
ATOM 13232 N N . CYS B 1 676 ? 28.281 30.656 -32.156 1 39.72 676 CYS B N 1
ATOM 13233 C CA . CYS B 1 676 ? 28.328 30.562 -30.719 1 39.72 676 CYS B CA 1
ATOM 13234 C C . CYS B 1 676 ? 27.656 29.281 -30.234 1 39.72 676 CYS B C 1
ATOM 13236 O O . CYS B 1 676 ? 26.469 29.062 -30.516 1 39.72 676 CYS B O 1
ATOM 13238 N N . SER B 1 677 ? 28.156 28.234 -30.406 1 37.31 677 SER B N 1
ATOM 13239 C CA . SER B 1 677 ? 27.578 27.062 -29.766 1 37.31 677 SER B CA 1
ATOM 13240 C C . SER B 1 677 ? 27.391 27.297 -28.266 1 37.31 677 SER B C 1
ATOM 13242 O O . SER B 1 677 ? 27.891 26.516 -27.438 1 37.31 677 SER B O 1
ATOM 13244 N N . CYS B 1 678 ? 27.328 28.594 -27.812 1 37.06 678 CYS B N 1
ATOM 13245 C CA . CYS B 1 678 ? 27.156 28.734 -26.359 1 37.06 678 CYS B CA 1
ATOM 13246 C C . CYS B 1 678 ? 25.938 27.969 -25.891 1 37.06 678 CYS B C 1
ATOM 13248 O O . CYS B 1 678 ? 24.859 28.078 -26.484 1 37.06 678 CYS B O 1
ATOM 13250 N N . ASP B 1 679 ? 25.984 26.766 -25.609 1 35.47 679 ASP B N 1
ATOM 13251 C CA . ASP B 1 679 ? 24.922 25.953 -25.016 1 35.47 679 ASP B CA 1
ATOM 13252 C C . ASP B 1 679 ? 24.094 26.75 -24.016 1 35.47 679 ASP B C 1
ATOM 13254 O O . ASP B 1 679 ? 23.141 26.234 -23.438 1 35.47 679 ASP B O 1
ATOM 13258 N N . GLU B 1 680 ? 24.812 27.703 -23.203 1 37.03 680 GLU B N 1
ATOM 13259 C CA . GLU B 1 680 ? 23.953 28.172 -22.109 1 37.03 680 GLU B CA 1
ATOM 13260 C C . GLU B 1 680 ? 22.844 29.078 -22.641 1 37.03 680 GLU B C 1
ATOM 13262 O O . GLU B 1 680 ? 23.016 29.75 -23.656 1 37.03 680 GLU B O 1
ATOM 13267 N N . GLU B 1 681 ? 21.594 28.859 -22.391 1 33.62 681 GLU B N 1
ATOM 13268 C CA . GLU B 1 681 ? 20.375 29.594 -22.703 1 33.62 681 GLU B CA 1
ATOM 13269 C C . GLU B 1 681 ? 20.641 31.094 -22.844 1 33.62 681 GLU B C 1
ATOM 13271 O O . GLU B 1 681 ? 20.031 31.766 -23.672 1 33.62 681 GLU B O 1
ATOM 13276 N N . ASP B 1 682 ? 21.344 31.688 -21.922 1 32.53 682 ASP B N 1
ATOM 13277 C CA . ASP B 1 682 ? 21.438 33.125 -22.047 1 32.53 682 ASP B CA 1
ATOM 13278 C C . ASP B 1 682 ? 22.484 33.531 -23.078 1 32.53 682 ASP B C 1
ATOM 13280 O O . ASP B 1 682 ? 23.312 34.406 -22.812 1 32.53 682 ASP B O 1
ATOM 13284 N N . CYS B 1 683 ? 22.922 32.625 -23.953 1 35.38 683 CYS B N 1
ATOM 13285 C CA . CYS B 1 683 ? 23.844 33.125 -24.953 1 35.38 683 CYS B CA 1
ATOM 13286 C C . CYS B 1 683 ? 23.203 34.25 -25.781 1 35.38 683 CYS B C 1
ATOM 13288 O O . CYS B 1 683 ? 22.234 34 -26.5 1 35.38 683 CYS B O 1
ATOM 13290 N N . PRO B 1 684 ? 23.156 35.406 -25.297 1 34.5 684 PRO B N 1
ATOM 13291 C CA . PRO B 1 684 ? 22.609 36.5 -26.094 1 34.5 684 PRO B CA 1
ATOM 13292 C C . PRO B 1 684 ? 23.188 36.562 -27.516 1 34.5 684 PRO B C 1
ATOM 13294 O O . PRO B 1 684 ? 23 37.531 -28.219 1 34.5 684 PRO B O 1
ATOM 13297 N N . HIS B 1 685 ? 24.125 35.656 -27.891 1 36.69 685 HIS B N 1
ATOM 13298 C CA . HIS B 1 685 ? 24.766 35.969 -29.156 1 36.69 685 HIS B CA 1
ATOM 13299 C C . HIS B 1 685 ? 23.734 36.094 -30.281 1 36.69 685 HIS B C 1
ATOM 13301 O O . HIS B 1 685 ? 22.844 35.25 -30.406 1 36.69 685 HIS B O 1
ATOM 13307 N N . PRO B 1 686 ? 23.422 37.281 -30.609 1 33 686 PRO B N 1
ATOM 13308 C CA . PRO B 1 686 ? 22.688 37.375 -31.875 1 33 686 PRO B CA 1
ATOM 13309 C C . PRO B 1 686 ? 23.203 36.406 -32.938 1 33 686 PRO B C 1
ATOM 13311 O O . PRO B 1 686 ? 24.406 36.156 -33 1 33 686 PRO B O 1
ATOM 13314 N N . ALA B 1 687 ? 22.531 35.438 -33.25 1 31.97 687 ALA B N 1
ATOM 13315 C CA . ALA B 1 687 ? 22.797 34.5 -34.344 1 31.97 687 ALA B CA 1
ATOM 13316 C C . ALA B 1 687 ? 23.766 35.125 -35.344 1 31.97 687 ALA B C 1
ATOM 13318 O O . ALA B 1 687 ? 24.141 36.312 -35.219 1 31.97 687 ALA B O 1
ATOM 13319 N N . ASP B 1 688 ? 23.562 34.75 -36.75 1 32.97 688 ASP B N 1
ATOM 13320 C CA . ASP B 1 688 ? 24.125 34.75 -38.094 1 32.97 688 ASP B CA 1
ATOM 13321 C C . ASP B 1 688 ? 24.312 36.188 -38.594 1 32.97 688 ASP B C 1
ATOM 13323 O O . ASP B 1 688 ? 23.422 36.75 -39.219 1 32.97 688 ASP B O 1
ATOM 13327 N N . ARG B 1 689 ? 24.672 37.156 -37.938 1 32.25 689 ARG B N 1
ATOM 13328 C CA . ARG B 1 689 ? 24.906 38.281 -38.812 1 32.25 689 ARG B CA 1
ATOM 13329 C C . ARG B 1 689 ? 25.891 37.906 -39.938 1 32.25 689 ARG B C 1
ATOM 13331 O O . ARG B 1 689 ? 27 37.469 -39.656 1 32.25 689 ARG B O 1
ATOM 13338 N N . GLU B 1 690 ? 25.391 37.344 -41 1 33.81 690 GLU B N 1
ATOM 13339 C CA . GLU B 1 690 ? 26.094 37.188 -42.281 1 33.81 690 GLU B CA 1
ATOM 13340 C C . GLU B 1 690 ? 27.141 38.281 -42.469 1 33.81 690 GLU B C 1
ATOM 13342 O O . GLU B 1 690 ? 26.797 39.438 -42.656 1 33.81 690 GLU B O 1
ATOM 13347 N N . ILE B 1 691 ? 28.203 38.312 -41.812 1 34.5 691 ILE B N 1
ATOM 13348 C CA . ILE B 1 691 ? 29.297 39.219 -42.125 1 34.5 691 ILE B CA 1
ATOM 13349 C C . ILE B 1 691 ? 29.672 39.062 -43.594 1 34.5 691 ILE B C 1
ATOM 13351 O O . ILE B 1 691 ? 30.172 38 -44.031 1 34.5 691 ILE B O 1
ATOM 13355 N N . LYS B 1 692 ? 28.938 39.594 -44.594 1 34.72 692 LYS B N 1
ATOM 13356 C CA . LYS B 1 692 ? 29.375 39.688 -45.969 1 34.72 692 LYS B CA 1
ATOM 13357 C C . LYS B 1 692 ? 30.812 40.188 -46.062 1 34.72 692 LYS B C 1
ATOM 13359 O O . LYS B 1 692 ? 31.25 41 -45.219 1 34.72 692 LYS B O 1
ATOM 13364 N N . GLY B 1 693 ? 31.734 39.406 -46.75 1 36.78 693 GLY B N 1
ATOM 13365 C CA . GLY B 1 693 ? 33.125 39.625 -47.125 1 36.78 693 GLY B CA 1
ATOM 13366 C C . GLY B 1 693 ? 33.406 41.031 -47.562 1 36.78 693 GLY B C 1
ATOM 13367 O O . GLY B 1 693 ? 32.906 41.5 -48.562 1 36.78 693 GLY B O 1
ATOM 13368 N N . LYS B 1 694 ? 33.156 42.062 -46.719 1 40 694 LYS B N 1
ATOM 13369 C CA . LYS B 1 694 ? 33.5 43.406 -47.281 1 40 694 LYS B CA 1
ATOM 13370 C C . LYS B 1 694 ? 34.969 43.5 -47.562 1 40 694 LYS B C 1
ATOM 13372 O O . LYS B 1 694 ? 35.781 42.75 -47.062 1 40 694 LYS B O 1
ATOM 13377 N N . THR B 1 695 ? 35.312 44.375 -48.625 1 39.28 695 THR B N 1
ATOM 13378 C CA . THR B 1 695 ? 36.625 44.781 -49.062 1 39.28 695 THR B CA 1
ATOM 13379 C C . THR B 1 695 ? 37.531 45.062 -47.875 1 39.28 695 THR B C 1
ATOM 13381 O O . THR B 1 695 ? 37.125 45.781 -46.938 1 39.28 695 THR B O 1
ATOM 13384 N N . PRO B 1 696 ? 38.594 44.406 -47.719 1 41.81 696 PRO B N 1
ATOM 13385 C CA . PRO B 1 696 ? 39.656 44.656 -46.719 1 41.81 696 PRO B CA 1
ATOM 13386 C C . PRO B 1 696 ? 40.062 46.125 -46.625 1 41.81 696 PRO B C 1
ATOM 13388 O O . PRO B 1 696 ? 40.062 46.844 -47.656 1 41.81 696 PRO B O 1
ATOM 13391 N N . GLY B 1 697 ? 40.031 46.875 -45.438 1 42.5 697 GLY B N 1
ATOM 13392 C CA . GLY B 1 697 ? 40.469 48.25 -45.156 1 42.5 697 GLY B CA 1
ATOM 13393 C C . GLY B 1 697 ? 39.344 49.156 -44.75 1 42.5 697 GLY B C 1
ATOM 13394 O O . GLY B 1 697 ? 39.562 50.281 -44.312 1 42.5 697 GLY B O 1
ATOM 13395 N N . ARG B 1 698 ? 38.125 49.25 -45.5 1 41.75 698 ARG B N 1
ATOM 13396 C CA . ARG B 1 698 ? 37.062 50.156 -45.125 1 41.75 698 ARG B CA 1
ATOM 13397 C C . ARG B 1 698 ? 36.312 49.656 -43.906 1 41.75 698 ARG B C 1
ATOM 13399 O O . ARG B 1 698 ? 35.281 49 -44.031 1 41.75 698 ARG B O 1
ATOM 13406 N N . ALA B 1 699 ? 36.875 49.156 -42.875 1 45 699 ALA B N 1
ATOM 13407 C CA . ALA B 1 699 ? 36.25 48.688 -41.656 1 45 699 ALA B CA 1
ATOM 13408 C C . ALA B 1 699 ? 35.25 49.688 -41.125 1 45 699 ALA B C 1
ATOM 13410 O O . ALA B 1 699 ? 35.5 50.906 -41.094 1 45 699 ALA B O 1
ATOM 13411 N N . SER B 1 700 ? 33.969 49.531 -41.188 1 50.09 700 SER B N 1
ATOM 13412 C CA . SER B 1 700 ? 33.062 50.375 -40.438 1 50.09 700 SER B CA 1
ATOM 13413 C C . SER B 1 700 ? 33.594 50.625 -39.031 1 50.09 700 SER B C 1
ATOM 13415 O O . SER B 1 700 ? 33.969 49.719 -38.312 1 50.09 700 SER B O 1
ATOM 13417 N N . LEU B 1 701 ? 34.219 51.781 -38.688 1 55.28 701 LEU B N 1
ATOM 13418 C CA . LEU B 1 701 ? 34.688 52.281 -37.375 1 55.28 701 LEU B CA 1
ATOM 13419 C C . LEU B 1 701 ? 33.75 51.906 -36.281 1 55.28 701 LEU B C 1
ATOM 13421 O O . LEU B 1 701 ? 34.094 51.969 -35.094 1 55.28 701 LEU B O 1
ATOM 13425 N N . ASN B 1 702 ? 32.625 51.438 -36.688 1 63.75 702 ASN B N 1
ATOM 13426 C CA . ASN B 1 702 ? 31.641 51.25 -35.625 1 63.75 702 ASN B CA 1
ATOM 13427 C C . ASN B 1 702 ? 31.734 49.875 -35.031 1 63.75 702 ASN B C 1
ATOM 13429 O O . ASN B 1 702 ? 31.469 49.688 -33.812 1 63.75 702 ASN B O 1
ATOM 13433 N N . THR B 1 703 ? 32.25 48.781 -35.906 1 78 703 THR B N 1
ATOM 13434 C CA . THR B 1 703 ? 32.375 47.438 -35.344 1 78 703 THR B CA 1
ATOM 13435 C C . THR B 1 703 ? 33.625 46.75 -35.875 1 78 703 THR B C 1
ATOM 13437 O O . THR B 1 703 ? 33.531 45.75 -36.594 1 78 703 THR B O 1
ATOM 13440 N N . PRO B 1 704 ? 34.812 47.25 -35.531 1 82.31 704 PRO B N 1
ATOM 13441 C CA . PRO B 1 704 ? 36.062 46.688 -36.062 1 82.31 704 PRO B CA 1
ATOM 13442 C C . PRO B 1 704 ? 36.25 45.219 -35.688 1 82.31 704 PRO B C 1
ATOM 13444 O O . PRO B 1 704 ? 37 44.5 -36.344 1 82.31 704 PRO B O 1
ATOM 13447 N N . GLU B 1 705 ? 35.688 44.781 -34.75 1 83.62 705 GLU B N 1
ATOM 13448 C CA . GLU B 1 705 ? 35.844 43.375 -34.281 1 83.62 705 GLU B CA 1
ATOM 13449 C C . GLU B 1 705 ? 35.25 42.406 -35.281 1 83.62 705 GLU B C 1
ATOM 13451 O O . GLU B 1 705 ? 35.562 41.219 -35.25 1 83.62 705 GLU B O 1
ATOM 13456 N N . SER B 1 706 ? 34.469 42.781 -36.219 1 79.19 706 SER B N 1
ATOM 13457 C CA . SER B 1 706 ? 33.812 41.906 -37.188 1 79.19 706 SER B CA 1
ATOM 13458 C C . SER B 1 706 ? 34.531 41.938 -38.531 1 79.19 706 SER B C 1
ATOM 13460 O O . SER B 1 706 ? 34.094 41.281 -39.469 1 79.19 706 SER B O 1
ATOM 13462 N N . GLU B 1 707 ? 35.625 42.656 -38.625 1 80.81 707 GLU B N 1
ATOM 13463 C CA . GLU B 1 707 ? 36.344 42.75 -39.875 1 80.81 707 GLU B CA 1
ATOM 13464 C C . GLU B 1 707 ? 37.156 41.5 -40.156 1 80.81 707 GLU B C 1
ATOM 13466 O O . GLU B 1 707 ? 37.688 40.875 -39.25 1 80.81 707 GLU B O 1
ATOM 13471 N N . VAL B 1 708 ? 37.188 41.094 -41.469 1 84.44 708 VAL B N 1
ATOM 13472 C CA . VAL B 1 708 ? 37.969 39.906 -41.844 1 84.44 708 VAL B CA 1
ATOM 13473 C C . VAL B 1 708 ? 39.375 40.344 -42.25 1 84.44 708 VAL B C 1
ATOM 13475 O O . VAL B 1 708 ? 39.562 41.125 -43.188 1 84.44 708 VAL B O 1
ATOM 13478 N N . LEU B 1 709 ? 40.344 39.844 -41.5 1 85.75 709 LEU B N 1
ATOM 13479 C CA . LEU B 1 709 ? 41.719 40.188 -41.781 1 85.75 709 LEU B CA 1
ATOM 13480 C C . LEU B 1 709 ? 42.25 39.406 -42.969 1 85.75 709 LEU B C 1
ATOM 13482 O O . LEU B 1 709 ? 41.938 38.219 -43.125 1 85.75 709 LEU B O 1
ATOM 13486 N N . LEU B 1 710 ? 43 40.125 -43.75 1 85.75 710 LEU B N 1
ATOM 13487 C CA . LEU B 1 710 ? 43.625 39.469 -44.906 1 85.75 710 LEU B CA 1
ATOM 13488 C C . LEU B 1 710 ? 44.75 38.531 -44.438 1 85.75 710 LEU B C 1
ATOM 13490 O O . LEU B 1 710 ? 45.75 38.969 -43.906 1 85.75 710 LEU B O 1
ATOM 13494 N N . MET B 1 711 ? 44.562 37.312 -44.562 1 89.94 711 MET B N 1
ATOM 13495 C CA . MET B 1 711 ? 45.5 36.219 -44.281 1 89.94 711 MET B CA 1
ATOM 13496 C C . MET B 1 711 ? 45.438 35.125 -45.344 1 89.94 711 MET B C 1
ATOM 13498 O O . MET B 1 711 ? 44.531 35.156 -46.188 1 89.94 711 MET B O 1
ATOM 13502 N N . ALA B 1 712 ? 46.375 34.25 -45.406 1 90.44 712 ALA B N 1
ATOM 13503 C CA . ALA B 1 712 ? 46.344 33.156 -46.375 1 90.44 712 ALA B CA 1
ATOM 13504 C C . ALA B 1 712 ? 45.062 32.344 -46.219 1 90.44 712 ALA B C 1
ATOM 13506 O O . ALA B 1 712 ? 44.469 31.938 -47.219 1 90.44 712 ALA B O 1
ATOM 13507 N N . SER B 1 713 ? 44.625 32.156 -44.969 1 90.56 713 SER B N 1
ATOM 13508 C CA . SER B 1 713 ? 43.469 31.328 -44.656 1 90.56 713 SER B CA 1
ATOM 13509 C C . SER B 1 713 ? 42.188 32.031 -45.062 1 90.56 713 SER B C 1
ATOM 13511 O O . SER B 1 713 ? 41.156 31.391 -45.25 1 90.56 713 SER B O 1
ATOM 13513 N N . THR B 1 714 ? 42.094 33.344 -45.125 1 88.44 714 THR B N 1
ATOM 13514 C CA . THR B 1 714 ? 40.875 34.094 -45.375 1 88.44 714 THR B CA 1
ATOM 13515 C C . THR B 1 714 ? 40.781 34.531 -46.844 1 88.44 714 THR B C 1
ATOM 13517 O O . THR B 1 714 ? 39.844 35.188 -47.25 1 88.44 714 THR B O 1
ATOM 13520 N N . THR B 1 715 ? 41.812 34.125 -47.594 1 87.19 715 THR B N 1
ATOM 13521 C CA . THR B 1 715 ? 41.781 34.531 -49 1 87.19 715 THR B CA 1
ATOM 13522 C C . THR B 1 715 ? 41 33.5 -49.844 1 87.19 715 THR B C 1
ATOM 13524 O O . THR B 1 715 ? 41.031 32.312 -49.562 1 87.19 715 THR B O 1
ATOM 13527 N N . VAL B 1 716 ? 40.25 34.031 -50.844 1 80.12 716 VAL B N 1
ATOM 13528 C CA . VAL B 1 716 ? 39.531 33.156 -51.75 1 80.12 716 VAL B CA 1
ATOM 13529 C C . VAL B 1 716 ? 40.531 32.438 -52.656 1 80.12 716 VAL B C 1
ATOM 13531 O O . VAL B 1 716 ? 40.438 31.203 -52.812 1 80.12 716 VAL B O 1
ATOM 13534 N N . VAL B 1 717 ? 41.469 33.25 -53.25 1 79.38 717 VAL B N 1
ATOM 13535 C CA . VAL B 1 717 ? 42.562 32.719 -54.062 1 79.38 717 VAL B CA 1
ATOM 13536 C C . VAL B 1 717 ? 43.906 33.188 -53.5 1 79.38 717 VAL B C 1
ATOM 13538 O O . VAL B 1 717 ? 44.094 34.406 -53.281 1 79.38 717 VAL B O 1
ATOM 13541 N N . LEU B 1 718 ? 44.75 32.25 -53.125 1 87.12 718 LEU B N 1
ATOM 13542 C CA . LEU B 1 718 ? 46.062 32.625 -52.562 1 87.12 718 LEU B CA 1
ATOM 13543 C C . LEU B 1 718 ? 46.875 33.406 -53.562 1 87.12 718 LEU B C 1
ATOM 13545 O O . LEU B 1 718 ? 47.094 32.969 -54.719 1 87.12 718 LEU B O 1
ATOM 13549 N N . PRO B 1 719 ? 47.219 34.531 -53.219 1 81.75 719 PRO B N 1
ATOM 13550 C CA . PRO B 1 719 ? 48.031 35.312 -54.156 1 81.75 719 PRO B CA 1
ATOM 13551 C C . PRO B 1 719 ? 49.312 34.625 -54.562 1 81.75 719 PRO B C 1
ATOM 13553 O O . PRO B 1 719 ? 49.875 33.844 -53.781 1 81.75 719 PRO B O 1
ATOM 13556 N N . VAL B 1 720 ? 49.75 34.969 -55.719 1 77 720 VAL B N 1
ATOM 13557 C CA . VAL B 1 720 ? 51 34.406 -56.25 1 77 720 VAL B CA 1
ATOM 13558 C C . VAL B 1 720 ? 52.156 34.781 -55.344 1 77 720 VAL B C 1
ATOM 13560 O O . VAL B 1 720 ? 52.312 35.938 -54.969 1 77 720 VAL B O 1
ATOM 13563 N N . GLY B 1 721 ? 53 33.844 -54.719 1 78.12 721 GLY B N 1
ATOM 13564 C CA . GLY B 1 721 ? 54.188 34.094 -53.906 1 78.12 721 GLY B CA 1
ATOM 13565 C C . GLY B 1 721 ? 53.875 33.938 -52.406 1 78.12 721 GLY B C 1
ATOM 13566 O O . GLY B 1 721 ? 54.781 34.125 -51.594 1 78.12 721 GLY B O 1
ATOM 13567 N N . TRP B 1 722 ? 52.625 33.625 -52.031 1 87.25 722 TRP B N 1
ATOM 13568 C CA . TRP B 1 722 ? 52.25 33.562 -50.625 1 87.25 722 TRP B CA 1
ATOM 13569 C C . TRP B 1 722 ? 52.375 32.125 -50.094 1 87.25 722 TRP B C 1
ATOM 13571 O O . TRP B 1 722 ? 51.781 31.797 -49.062 1 87.25 722 TRP B O 1
ATOM 13581 N N . GLY B 1 723 ? 53.156 31.312 -50.75 1 82.31 723 GLY B N 1
ATOM 13582 C CA . GLY B 1 723 ? 53.438 29.984 -50.25 1 82.31 723 GLY B CA 1
ATOM 13583 C C . GLY B 1 723 ? 54.062 30 -48.844 1 82.31 723 GLY B C 1
ATOM 13584 O O . GLY B 1 723 ? 53.656 29.234 -47.969 1 82.31 723 GLY B O 1
ATOM 13585 N N . ALA B 1 724 ? 54.969 31 -48.719 1 80.31 724 ALA B N 1
ATOM 13586 C CA . ALA B 1 724 ? 55.625 31.141 -47.438 1 80.31 724 ALA B CA 1
ATOM 13587 C C . ALA B 1 724 ? 54.688 31.656 -46.375 1 80.31 724 ALA B C 1
ATOM 13589 O O . ALA B 1 724 ? 54.75 31.266 -45.188 1 80.31 724 ALA B O 1
ATOM 13590 N N . VAL B 1 725 ? 53.812 32.469 -46.781 1 84.94 725 VAL B N 1
ATOM 13591 C CA . VAL B 1 725 ? 52.781 33 -45.844 1 84.94 725 VAL B CA 1
ATOM 13592 C C . VAL B 1 725 ? 51.875 31.875 -45.406 1 84.94 725 VAL B C 1
ATOM 13594 O O . VAL B 1 725 ? 51.562 31.766 -44.188 1 84.94 725 VAL B O 1
ATOM 13597 N N . ARG B 1 726 ? 51.531 31.016 -46.25 1 91 726 ARG B N 1
ATOM 13598 C CA . ARG B 1 726 ? 50.656 29.875 -45.938 1 91 726 ARG B CA 1
ATOM 13599 C C . ARG B 1 726 ? 51.344 28.938 -44.938 1 91 726 ARG B C 1
ATOM 13601 O O . ARG B 1 726 ? 50.719 28.516 -43.969 1 91 726 ARG B O 1
ATOM 13608 N N . THR B 1 727 ? 52.562 28.641 -45.25 1 84.75 727 THR B N 1
ATOM 13609 C CA . THR B 1 727 ? 53.312 27.719 -44.406 1 84.75 727 THR B CA 1
ATOM 13610 C C . THR B 1 727 ? 53.5 28.312 -43.031 1 84.75 727 THR B C 1
ATOM 13612 O O . THR B 1 727 ? 53.344 27.609 -42 1 84.75 727 THR B O 1
ATOM 13615 N N . ALA B 1 728 ? 53.75 29.562 -43 1 83.75 728 ALA B N 1
ATOM 13616 C CA . ALA B 1 728 ? 53.938 30.234 -41.719 1 83.75 728 ALA B CA 1
ATOM 13617 C C . ALA B 1 728 ? 52.625 30.25 -40.938 1 83.75 728 ALA B C 1
ATOM 13619 O O . ALA B 1 728 ? 52.625 29.984 -39.719 1 83.75 728 ALA B O 1
ATOM 13620 N N . GLU B 1 729 ? 51.594 30.547 -41.625 1 90.81 729 GLU B N 1
ATOM 13621 C CA . GLU B 1 729 ? 50.312 30.594 -40.938 1 90.81 729 GLU B CA 1
ATOM 13622 C C . GLU B 1 729 ? 49.906 29.203 -40.438 1 90.81 729 GLU B C 1
ATOM 13624 O O . GLU B 1 729 ? 49.375 29.047 -39.344 1 90.81 729 GLU B O 1
ATOM 13629 N N . LEU B 1 730 ? 50.156 28.172 -41.188 1 89.62 730 LEU B N 1
ATOM 13630 C CA . LEU B 1 730 ? 49.844 26.797 -40.812 1 89.62 730 LEU B CA 1
ATOM 13631 C C . LEU B 1 730 ? 50.531 26.438 -39.5 1 89.62 730 LEU B C 1
ATOM 13633 O O . LEU B 1 730 ? 49.906 25.891 -38.594 1 89.62 730 LEU B O 1
ATOM 13637 N N . GLU B 1 731 ? 51.75 26.766 -39.5 1 82.44 731 GLU B N 1
ATOM 13638 C CA . GLU B 1 731 ? 52.531 26.438 -38.312 1 82.44 731 GLU B CA 1
ATOM 13639 C C . GLU B 1 731 ? 52.094 27.25 -37.094 1 82.44 731 GLU B C 1
ATOM 13641 O O . GLU B 1 731 ? 51.969 26.703 -36 1 82.44 731 GLU B O 1
ATOM 13646 N N . LEU B 1 732 ? 51.875 28.438 -37.281 1 83.38 732 LEU B N 1
ATOM 13647 C CA . LEU B 1 732 ? 51.469 29.312 -36.188 1 83.38 732 LEU B CA 1
ATOM 13648 C C . LEU B 1 732 ? 50.062 28.969 -35.688 1 83.38 732 LEU B C 1
ATOM 13650 O O . LEU B 1 732 ? 49.781 29.047 -34.5 1 83.38 732 LEU B O 1
ATOM 13654 N N . ARG B 1 733 ? 49.25 28.641 -36.625 1 90.19 733 ARG B N 1
ATOM 13655 C CA . ARG B 1 733 ? 47.906 28.25 -36.25 1 90.19 733 ARG B CA 1
ATOM 13656 C C . ARG B 1 733 ? 47.906 26.938 -35.469 1 90.19 733 ARG B C 1
ATOM 13658 O O . ARG B 1 733 ? 47.094 26.734 -34.562 1 90.19 733 ARG B O 1
ATOM 13665 N N . LYS B 1 734 ? 48.719 26.016 -35.906 1 83.69 734 LYS B N 1
ATOM 13666 C CA . LYS B 1 734 ? 48.906 24.781 -35.156 1 83.69 734 LYS B CA 1
ATOM 13667 C C . LYS B 1 734 ? 49.281 25.078 -33.719 1 83.69 734 LYS B C 1
ATOM 13669 O O . LYS B 1 734 ? 48.719 24.531 -32.781 1 83.69 734 LYS B O 1
ATOM 13674 N N . ALA B 1 735 ? 50.25 25.891 -33.594 1 77.44 735 ALA B N 1
ATOM 13675 C CA . ALA B 1 735 ? 50.719 26.281 -32.281 1 77.44 735 ALA B CA 1
ATOM 13676 C C . ALA B 1 735 ? 49.625 27 -31.5 1 77.44 735 ALA B C 1
ATOM 13678 O O . ALA B 1 735 ? 49.438 26.766 -30.312 1 77.44 735 ALA B O 1
ATOM 13679 N N . GLN B 1 736 ? 48.938 27.828 -32.188 1 83.44 736 GLN B N 1
ATOM 13680 C CA . GLN B 1 736 ? 47.812 28.531 -31.594 1 83.44 736 GLN B CA 1
ATOM 13681 C C . GLN B 1 736 ? 46.75 27.562 -31.078 1 83.44 736 GLN B C 1
ATOM 13683 O O . GLN B 1 736 ? 46.281 27.688 -29.953 1 83.44 736 GLN B O 1
ATOM 13688 N N . ALA B 1 737 ? 46.375 26.641 -31.859 1 86.5 737 ALA B N 1
ATOM 13689 C CA . ALA B 1 737 ? 45.344 25.656 -31.484 1 86.5 737 ALA B CA 1
ATOM 13690 C C . ALA B 1 737 ? 45.781 24.859 -30.266 1 86.5 737 ALA B C 1
ATOM 13692 O O . ALA B 1 737 ? 45 24.703 -29.312 1 86.5 737 ALA B O 1
ATOM 13693 N N . LEU B 1 738 ? 46.938 24.406 -30.312 1 77.44 738 LEU B N 1
ATOM 13694 C CA . LEU B 1 738 ? 47.469 23.625 -29.203 1 77.44 738 LEU B CA 1
ATOM 13695 C C . LEU B 1 738 ? 47.562 24.484 -27.938 1 77.44 738 LEU B C 1
ATOM 13697 O O . LEU B 1 738 ? 47.281 24.016 -26.844 1 77.44 738 LEU B O 1
ATOM 13701 N N . GLY B 1 739 ? 48.031 25.688 -28.094 1 74.19 739 GLY B N 1
ATOM 13702 C CA . GLY B 1 739 ? 48.062 26.609 -26.969 1 74.19 739 GLY B CA 1
ATOM 13703 C C . GLY B 1 739 ? 46.719 26.875 -26.359 1 74.19 739 GLY B C 1
ATOM 13704 O O . GLY B 1 739 ? 46.562 26.922 -25.141 1 74.19 739 GLY B O 1
ATOM 13705 N N . CYS B 1 740 ? 45.812 27.047 -27.219 1 84.44 740 CYS B N 1
ATOM 13706 C CA . CYS B 1 740 ? 44.438 27.266 -26.75 1 84.44 740 CYS B CA 1
ATOM 13707 C C . CYS B 1 740 ? 43.938 26.047 -25.969 1 84.44 740 CYS B C 1
ATOM 13709 O O . CYS B 1 740 ? 43.281 26.203 -24.938 1 84.44 740 CYS B O 1
ATOM 13711 N N . LEU B 1 741 ? 44.125 24.906 -26.5 1 82.62 741 LEU B N 1
ATOM 13712 C CA . LEU B 1 741 ? 43.656 23.703 -25.812 1 82.62 741 LEU B CA 1
ATOM 13713 C C . LEU B 1 741 ? 44.281 23.594 -24.422 1 82.62 741 LEU B C 1
ATOM 13715 O O . LEU B 1 741 ? 43.625 23.172 -23.469 1 82.62 741 LEU B O 1
ATOM 13719 N N . GLU B 1 742 ? 45.5 23.984 -24.438 1 73.88 742 GLU B N 1
ATOM 13720 C CA . GLU B 1 742 ? 46.188 24 -23.141 1 73.88 742 GLU B CA 1
ATOM 13721 C C . GLU B 1 742 ? 45.5 24.984 -22.188 1 73.88 742 GLU B C 1
ATOM 13723 O O . GLU B 1 742 ? 45.25 24.656 -21.031 1 73.88 742 GLU B O 1
ATOM 13728 N N . GLN B 1 743 ? 45.312 26.078 -22.688 1 74.56 743 GLN B N 1
ATOM 13729 C CA . GLN B 1 743 ? 44.656 27.094 -21.859 1 74.56 743 GLN B CA 1
ATOM 13730 C C . GLN B 1 743 ? 43.25 26.641 -21.438 1 74.56 743 GLN B C 1
ATOM 13732 O O . GLN B 1 743 ? 42.844 26.891 -20.312 1 74.56 743 GLN B O 1
ATOM 13737 N N . ILE B 1 744 ? 42.625 26 -22.266 1 83.25 744 ILE B N 1
ATOM 13738 C CA . ILE B 1 744 ? 41.312 25.469 -21.938 1 83.25 744 ILE B CA 1
ATOM 13739 C C . ILE B 1 744 ? 41.406 24.438 -20.812 1 83.25 744 ILE B C 1
ATOM 13741 O O . ILE B 1 744 ? 40.656 24.469 -19.859 1 83.25 744 ILE B O 1
ATOM 13745 N N . ARG B 1 745 ? 42.344 23.562 -20.938 1 75.88 745 ARG B N 1
ATOM 13746 C CA . ARG B 1 745 ? 42.531 22.562 -19.891 1 75.88 745 ARG B CA 1
ATOM 13747 C C . ARG B 1 745 ? 42.812 23.234 -18.547 1 75.88 745 ARG B C 1
ATOM 13749 O O . ARG B 1 745 ? 42.281 22.812 -17.516 1 75.88 745 ARG B O 1
ATOM 13756 N N . ILE B 1 746 ? 43.625 24.234 -18.625 1 68.94 746 ILE B N 1
ATOM 13757 C CA . ILE B 1 746 ? 44 24.969 -17.406 1 68.94 746 ILE B CA 1
ATOM 13758 C C . ILE B 1 746 ? 42.75 25.594 -16.797 1 68.94 746 ILE B C 1
ATOM 13760 O O . ILE B 1 746 ? 42.469 25.453 -15.602 1 68.94 746 ILE B O 1
ATOM 13764 N N . GLU B 1 747 ? 42.062 26.125 -17.688 1 75 747 GLU B N 1
ATOM 13765 C CA . GLU B 1 747 ? 40.906 26.844 -17.188 1 75 747 GLU B CA 1
ATOM 13766 C C . GLU B 1 747 ? 39.812 25.875 -16.719 1 75 747 GLU B C 1
ATOM 13768 O O . GLU B 1 747 ? 39.094 26.156 -15.766 1 75 747 GLU B O 1
ATOM 13773 N N . VAL B 1 748 ? 39.656 24.844 -17.422 1 79.19 748 VAL B N 1
ATOM 13774 C CA . VAL B 1 748 ? 38.719 23.828 -16.969 1 79.19 748 VAL B CA 1
ATOM 13775 C C . VAL B 1 748 ? 39.188 23.281 -15.609 1 79.19 748 VAL B C 1
ATOM 13777 O O . VAL B 1 748 ? 38.344 23.047 -14.719 1 79.19 748 VAL B O 1
ATOM 13780 N N . GLY B 1 749 ? 40.438 23.047 -15.539 1 68.69 749 GLY B N 1
ATOM 13781 C CA . GLY B 1 749 ? 41 22.672 -14.242 1 68.69 749 GLY B CA 1
ATOM 13782 C C . GLY B 1 749 ? 40.688 23.688 -13.156 1 68.69 749 GLY B C 1
ATOM 13783 O O . GLY B 1 749 ? 40.312 23.328 -12.047 1 68.69 749 GLY B O 1
ATOM 13784 N N . HIS B 1 750 ? 40.938 24.938 -13.5 1 65.81 750 HIS B N 1
ATOM 13785 C CA . HIS B 1 750 ? 40.656 26.016 -12.57 1 65.81 750 HIS B CA 1
ATOM 13786 C C . HIS B 1 750 ? 39.156 26.047 -12.211 1 65.81 750 HIS B C 1
ATOM 13788 O O . HIS B 1 750 ? 38.812 26.172 -11.039 1 65.81 750 HIS B O 1
ATOM 13794 N N . LYS B 1 751 ? 38.406 26 -13.227 1 72 751 LYS B N 1
ATOM 13795 C CA . LYS B 1 751 ? 36.938 25.953 -13.016 1 72 751 LYS B CA 1
ATOM 13796 C C . LYS B 1 751 ? 36.562 24.812 -12.094 1 72 751 LYS B C 1
ATOM 13798 O O . LYS B 1 751 ? 35.719 24.969 -11.195 1 72 751 LYS B O 1
ATOM 13803 N N . SER B 1 752 ? 37.094 23.719 -12.422 1 69.31 752 SER B N 1
ATOM 13804 C CA . SER B 1 752 ? 36.812 22.578 -11.562 1 69.31 752 SER B CA 1
ATOM 13805 C C . SER B 1 752 ? 37.219 22.844 -10.117 1 69.31 752 SER B C 1
ATOM 13807 O O . SER B 1 752 ? 36.5 22.438 -9.188 1 69.31 752 SER B O 1
ATOM 13809 N N . PHE B 1 753 ? 38.281 23.594 -9.945 1 62.88 753 PHE B N 1
ATOM 13810 C CA . PHE B 1 753 ? 38.75 23.984 -8.625 1 62.88 753 PHE B CA 1
ATOM 13811 C C . PHE B 1 753 ? 37.812 25 -7.98 1 62.88 753 PHE B C 1
ATOM 13813 O O . PHE B 1 753 ? 37.531 24.922 -6.781 1 62.88 753 PHE B O 1
ATOM 13820 N N . LEU B 1 754 ? 37.406 25.891 -8.781 1 62.69 754 LEU B N 1
ATOM 13821 C CA . LEU B 1 754 ? 36.469 26.906 -8.266 1 62.69 754 LEU B CA 1
ATOM 13822 C C . LEU B 1 754 ? 35.188 26.266 -7.762 1 62.69 754 LEU B C 1
ATOM 13824 O O . LEU B 1 754 ? 34.656 26.656 -6.719 1 62.69 754 LEU B O 1
ATOM 13828 N N . PHE B 1 755 ? 34.812 25.406 -8.539 1 63.88 755 PHE B N 1
ATOM 13829 C CA . PHE B 1 755 ? 33.594 24.703 -8.094 1 63.88 755 PHE B CA 1
ATOM 13830 C C . PHE B 1 755 ? 33.844 23.969 -6.781 1 63.88 755 PHE B C 1
ATOM 13832 O O . PHE B 1 755 ? 32.969 23.891 -5.926 1 63.88 755 PHE B O 1
ATOM 13839 N N . ARG B 1 756 ? 35 23.469 -6.672 1 60.53 756 ARG B N 1
ATOM 13840 C CA . ARG B 1 756 ? 35.344 22.734 -5.461 1 60.53 756 ARG B CA 1
ATOM 13841 C C . ARG B 1 756 ? 35.5 23.688 -4.273 1 60.53 756 ARG B C 1
ATOM 13843 O O . ARG B 1 756 ? 35.031 23.375 -3.168 1 60.53 756 ARG B O 1
ATOM 13850 N N . SER B 1 757 ? 36.219 24.734 -4.406 1 54.66 757 SER B N 1
ATOM 13851 C CA . SER B 1 757 ? 36.562 25.656 -3.326 1 54.66 757 SER B CA 1
ATOM 13852 C C . SER B 1 757 ? 35.344 26.438 -2.859 1 54.66 757 SER B C 1
ATOM 13854 O O . SER B 1 757 ? 35.281 26.844 -1.698 1 54.66 757 SER B O 1
ATOM 13856 N N . ASN B 1 758 ? 34.5 26.812 -3.693 1 47.91 758 ASN B N 1
ATOM 13857 C CA . ASN B 1 758 ? 33.375 27.641 -3.299 1 47.91 758 ASN B CA 1
ATOM 13858 C C . ASN B 1 758 ? 32.156 26.797 -2.949 1 47.91 758 ASN B C 1
ATOM 13860 O O . ASN B 1 758 ? 31.453 26.297 -3.838 1 47.91 758 ASN B O 1
ATOM 13864 N N . LYS B 1 759 ? 32.156 26.219 -1.712 1 47.75 759 LYS B N 1
ATOM 13865 C CA . LYS B 1 759 ? 31.125 25.375 -1.113 1 47.75 759 LYS B CA 1
ATOM 13866 C C . LYS B 1 759 ? 29.734 25.844 -1.513 1 47.75 759 LYS B C 1
ATOM 13868 O O . LYS B 1 759 ? 28.812 25.031 -1.677 1 47.75 759 LYS B O 1
ATOM 13873 N N . ASN B 1 760 ? 29.625 27.156 -1.476 1 43.34 760 ASN B N 1
ATOM 13874 C CA . ASN B 1 760 ? 28.312 27.781 -1.635 1 43.34 760 ASN B CA 1
ATOM 13875 C C . ASN B 1 760 ? 27.844 27.719 -3.082 1 43.34 760 ASN B C 1
ATOM 13877 O O . ASN B 1 760 ? 26.703 28.078 -3.381 1 43.34 760 ASN B O 1
ATOM 13881 N N . LEU B 1 761 ? 28.781 27.469 -3.945 1 48.81 761 LEU B N 1
ATOM 13882 C CA . LEU B 1 761 ? 28.375 27.438 -5.348 1 48.81 761 LEU B CA 1
ATOM 13883 C C . LEU B 1 761 ? 27.719 26.094 -5.688 1 48.81 761 LEU B C 1
ATOM 13885 O O . LEU B 1 761 ? 27.516 25.781 -6.863 1 48.81 761 LEU B O 1
ATOM 13889 N N . LYS B 1 762 ? 27.469 25.391 -4.695 1 42.59 762 LYS B N 1
ATOM 13890 C CA . LYS B 1 762 ? 26.828 24.109 -4.984 1 42.59 762 LYS B CA 1
ATOM 13891 C C . LYS B 1 762 ? 25.719 24.266 -6.02 1 42.59 762 LYS B C 1
ATOM 13893 O O . LYS B 1 762 ? 24.922 25.203 -5.934 1 42.59 762 LYS B O 1
ATOM 13898 N N . LEU B 1 763 ? 25.938 23.719 -7.148 1 42.03 763 LEU B N 1
ATOM 13899 C CA . LEU B 1 763 ? 25.062 23.641 -8.312 1 42.03 763 LEU B CA 1
ATOM 13900 C C . LEU B 1 763 ? 23.609 23.438 -7.887 1 42.03 763 LEU B C 1
ATOM 13902 O O . LEU B 1 763 ? 23.109 22.312 -7.961 1 42.03 763 LEU B O 1
ATOM 13906 N N . GLY B 1 764 ? 23.359 23.594 -6.613 1 37.59 764 GLY B N 1
ATOM 13907 C CA . GLY B 1 764 ? 21.938 23.359 -6.535 1 37.59 764 GLY B CA 1
ATOM 13908 C C . GLY B 1 764 ? 21.141 24.156 -7.551 1 37.59 764 GLY B C 1
ATOM 13909 O O . GLY B 1 764 ? 21.422 25.328 -7.781 1 37.59 764 GLY B O 1
ATOM 13910 N N . ASP B 1 765 ? 20.781 23.422 -8.586 1 36.47 765 ASP B N 1
ATOM 13911 C CA . ASP B 1 765 ? 20.031 23.953 -9.727 1 36.47 765 ASP B CA 1
ATOM 13912 C C . ASP B 1 765 ? 19.141 25.125 -9.32 1 36.47 765 ASP B C 1
ATOM 13914 O O . ASP B 1 765 ? 18.844 26 -10.133 1 36.47 765 ASP B O 1
ATOM 13918 N N . GLY B 1 766 ? 18.516 24.969 -8.195 1 34.59 766 GLY B N 1
ATOM 13919 C CA . GLY B 1 766 ? 17.438 25.922 -8.07 1 34.59 766 GLY B CA 1
ATOM 13920 C C . GLY B 1 766 ? 17.922 27.328 -7.727 1 34.59 766 GLY B C 1
ATOM 13921 O O . GLY B 1 766 ? 17.156 28.281 -7.797 1 34.59 766 GLY B O 1
ATOM 13922 N N . LYS B 1 767 ? 18.938 27.469 -6.746 1 36.47 767 LYS B N 1
ATOM 13923 C CA . LYS B 1 767 ? 19.203 28.859 -6.363 1 36.47 767 LYS B CA 1
ATOM 13924 C C . LYS B 1 767 ? 20.219 29.5 -7.297 1 36.47 767 LYS B C 1
ATOM 13926 O O . LYS B 1 767 ? 21.422 29.375 -7.09 1 36.47 767 LYS B O 1
ATOM 13931 N N . THR B 1 768 ? 20.172 29.516 -8.508 1 37.31 768 THR B N 1
ATOM 13932 C CA . THR B 1 768 ? 20.938 30.188 -9.547 1 37.31 768 THR B CA 1
ATOM 13933 C C . THR B 1 768 ? 21.531 31.5 -9.023 1 37.31 768 THR B C 1
ATOM 13935 O O . THR B 1 768 ? 22.438 32.062 -9.625 1 37.31 768 THR B O 1
ATOM 13938 N N . GLY B 1 769 ? 20.719 32.375 -8.32 1 36.97 769 GLY B N 1
ATOM 13939 C CA . GLY B 1 769 ? 21.078 33.75 -8.523 1 36.97 769 GLY B CA 1
ATOM 13940 C C . GLY B 1 769 ? 22.469 34.094 -8.055 1 36.97 769 GLY B C 1
ATOM 13941 O O . GLY B 1 769 ? 23.297 33.219 -7.832 1 36.97 769 GLY B O 1
ATOM 13942 N N . ARG B 1 770 ? 22.578 35.312 -7.215 1 40.59 770 ARG B N 1
ATOM 13943 C CA . ARG B 1 770 ? 23.391 36.5 -6.965 1 40.59 770 ARG B CA 1
ATOM 13944 C C . ARG B 1 770 ? 24.562 36.188 -6.039 1 40.59 770 ARG B C 1
ATOM 13946 O O . ARG B 1 770 ? 25.141 37.094 -5.434 1 40.59 770 ARG B O 1
ATOM 13953 N N . LEU B 1 771 ? 24.875 34.938 -5.805 1 46.12 771 LEU B N 1
ATOM 13954 C CA . LEU B 1 771 ? 25.922 35 -4.793 1 46.12 771 LEU B CA 1
ATOM 13955 C C . LEU B 1 771 ? 27.281 35.188 -5.434 1 46.12 771 LEU B C 1
ATOM 13957 O O . LEU B 1 771 ? 27.484 34.844 -6.598 1 46.12 771 LEU B O 1
ATOM 13961 N N . ARG B 1 772 ? 28.266 35.938 -4.969 1 48.16 772 ARG B N 1
ATOM 13962 C CA . ARG B 1 772 ? 29.641 36.281 -5.289 1 48.16 772 ARG B CA 1
ATOM 13963 C C . ARG B 1 772 ? 30.406 35.094 -5.867 1 48.16 772 ARG B C 1
ATOM 13965 O O . ARG B 1 772 ? 31.219 35.25 -6.781 1 48.16 772 ARG B O 1
ATOM 13972 N N . GLY B 1 773 ? 30.078 33.938 -5.461 1 55.19 773 GLY B N 1
ATOM 13973 C CA . GLY B 1 773 ? 30.797 32.75 -5.91 1 55.19 773 GLY B CA 1
ATOM 13974 C C . GLY B 1 773 ? 30.5 32.375 -7.352 1 55.19 773 GLY B C 1
ATOM 13975 O O . GLY B 1 773 ? 31.375 31.875 -8.062 1 55.19 773 GLY B O 1
ATOM 13976 N N . TYR B 1 774 ? 29.5 32.781 -7.844 1 60.31 774 TYR B N 1
ATOM 13977 C CA . TYR B 1 774 ? 29.125 32.469 -9.227 1 60.31 774 TYR B CA 1
ATOM 13978 C C . TYR B 1 774 ? 29.797 33.438 -10.188 1 60.31 774 TYR B C 1
ATOM 13980 O O . TYR B 1 774 ? 30.016 33.125 -11.359 1 60.31 774 TYR B O 1
ATOM 13988 N N . ALA B 1 775 ? 30.266 34.531 -9.688 1 61.5 775 ALA B N 1
ATOM 13989 C CA . ALA B 1 775 ? 30.984 35.5 -10.547 1 61.5 775 ALA B CA 1
ATOM 13990 C C . ALA B 1 775 ? 32.312 34.906 -11.016 1 61.5 775 ALA B C 1
ATOM 13992 O O . ALA B 1 775 ? 32.719 35.094 -12.164 1 61.5 775 ALA B O 1
ATOM 13993 N N . ALA B 1 776 ? 32.969 34.094 -10.148 1 65.56 776 ALA B N 1
ATOM 13994 C CA . ALA B 1 776 ? 34.25 33.469 -10.516 1 65.56 776 ALA B CA 1
ATOM 13995 C C . ALA B 1 776 ? 34.031 32.375 -11.547 1 65.56 776 ALA B C 1
ATOM 13997 O O . ALA B 1 776 ? 34.812 32.219 -12.477 1 65.56 776 ALA B O 1
ATOM 13998 N N . ILE B 1 777 ? 33 31.688 -11.398 1 72.69 777 ILE B N 1
ATOM 13999 C CA . ILE B 1 777 ? 32.688 30.625 -12.344 1 72.69 777 ILE B CA 1
ATOM 14000 C C . ILE B 1 777 ? 32.312 31.219 -13.695 1 72.69 777 ILE B C 1
ATOM 14002 O O . ILE B 1 777 ? 32.75 30.719 -14.742 1 72.69 777 ILE B O 1
ATOM 14006 N N . ALA B 1 778 ? 31.594 32.281 -13.539 1 72.56 778 ALA B N 1
ATOM 14007 C CA . ALA B 1 778 ? 31.234 32.969 -14.773 1 72.56 778 ALA B CA 1
ATOM 14008 C C . ALA B 1 778 ? 32.469 33.5 -15.492 1 72.56 778 ALA B C 1
ATOM 14010 O O . ALA B 1 778 ? 32.562 33.438 -16.719 1 72.56 778 ALA B O 1
ATOM 14011 N N . SER B 1 779 ? 33.469 33.938 -14.742 1 72.31 779 SER B N 1
ATOM 14012 C CA . SER B 1 779 ? 34.719 34.406 -15.328 1 72.31 779 SER B CA 1
ATOM 14013 C C . SER B 1 779 ? 35.469 33.281 -15.977 1 72.31 779 SER B C 1
ATOM 14015 O O . SER B 1 779 ? 36 33.438 -17.078 1 72.31 779 SER B O 1
ATOM 14017 N N . ALA B 1 780 ? 35.5 32.219 -15.281 1 76.31 780 ALA B N 1
ATOM 14018 C CA . ALA B 1 780 ? 36.156 31.047 -15.836 1 76.31 780 ALA B CA 1
ATOM 14019 C C . ALA B 1 780 ? 35.5 30.562 -17.125 1 76.31 780 ALA B C 1
ATOM 14021 O O . ALA B 1 780 ? 36.188 30.234 -18.094 1 76.31 780 ALA B O 1
ATOM 14022 N N . ASN B 1 781 ? 34.344 30.547 -17.109 1 80.44 781 ASN B N 1
ATOM 14023 C CA . ASN B 1 781 ? 33.594 30.156 -18.312 1 80.44 781 ASN B CA 1
ATOM 14024 C C . ASN B 1 781 ? 33.844 31.094 -19.469 1 80.44 781 ASN B C 1
ATOM 14026 O O . ASN B 1 781 ? 33.969 30.656 -20.625 1 80.44 781 ASN B O 1
ATOM 14030 N N . ARG B 1 782 ? 33.938 32.344 -19.156 1 77.62 782 ARG B N 1
ATOM 14031 C CA . ARG B 1 782 ? 34.219 33.344 -20.203 1 77.62 782 ARG B CA 1
ATOM 14032 C C . ARG B 1 782 ? 35.594 33.062 -20.828 1 77.62 782 ARG B C 1
ATOM 14034 O O . ARG B 1 782 ? 35.75 33.156 -22.047 1 77.62 782 ARG B O 1
ATOM 14041 N N . VAL B 1 783 ? 36.5 32.75 -19.969 1 79 783 VAL B N 1
ATOM 14042 C CA . VAL B 1 783 ? 37.844 32.469 -20.469 1 79 783 VAL B CA 1
ATOM 14043 C C . VAL B 1 783 ? 37.812 31.188 -21.312 1 79 783 VAL B C 1
ATOM 14045 O O . VAL B 1 783 ? 38.438 31.141 -22.375 1 79 783 VAL B O 1
ATOM 14048 N N . ILE B 1 784 ? 37.156 30.266 -20.797 1 84.44 784 ILE B N 1
ATOM 14049 C CA . ILE B 1 784 ? 37.031 29 -21.516 1 84.44 784 ILE B CA 1
ATOM 14050 C C . ILE B 1 784 ? 36.406 29.25 -22.891 1 84.44 784 ILE B C 1
ATOM 14052 O O . ILE B 1 784 ? 36.906 28.781 -23.906 1 84.44 784 ILE B O 1
ATOM 14056 N N . ASN B 1 785 ? 35.375 29.984 -22.875 1 83.31 785 ASN B N 1
ATOM 14057 C CA . ASN B 1 785 ? 34.688 30.266 -24.125 1 83.31 785 ASN B CA 1
ATOM 14058 C C . ASN B 1 785 ? 35.562 31.062 -25.078 1 83.31 785 ASN B C 1
ATOM 14060 O O . ASN B 1 785 ? 35.5 30.891 -26.297 1 83.31 785 ASN B O 1
ATOM 14064 N N . LEU B 1 786 ? 36.312 32.031 -24.516 1 81.75 786 LEU B N 1
ATOM 14065 C CA . LEU B 1 786 ? 37.25 32.781 -25.344 1 81.75 786 LEU B CA 1
ATOM 14066 C C . LEU B 1 786 ? 38.219 31.859 -26.062 1 81.75 786 LEU B C 1
ATOM 14068 O O . LEU B 1 786 ? 38.344 31.922 -27.281 1 81.75 786 LEU B O 1
ATOM 14072 N N . TYR B 1 787 ? 38.75 31 -25.328 1 85.62 787 TYR B N 1
ATOM 14073 C CA . TYR B 1 787 ? 39.75 30.141 -25.922 1 85.62 787 TYR B CA 1
ATOM 14074 C C . TYR B 1 787 ? 39.125 29.078 -26.797 1 85.62 787 TYR B C 1
ATOM 14076 O O . TYR B 1 787 ? 39.719 28.609 -27.766 1 85.62 787 TYR B O 1
ATOM 14084 N N . ARG B 1 788 ? 37.969 28.672 -26.453 1 86.62 788 ARG B N 1
ATOM 14085 C CA . ARG B 1 788 ? 37.219 27.781 -27.328 1 86.62 788 ARG B CA 1
ATOM 14086 C C . ARG B 1 788 ? 37 28.422 -28.688 1 86.62 788 ARG B C 1
ATOM 14088 O O . ARG B 1 788 ? 37.156 27.781 -29.734 1 86.62 788 ARG B O 1
ATOM 14095 N N . SER B 1 789 ? 36.562 29.688 -28.641 1 84.44 789 SER B N 1
ATOM 14096 C CA . SER B 1 789 ? 36.344 30.438 -29.875 1 84.44 789 SER B CA 1
ATOM 14097 C C . SER B 1 789 ? 37.625 30.562 -30.688 1 84.44 789 SER B C 1
ATOM 14099 O O . SER B 1 789 ? 37.625 30.344 -31.891 1 84.44 789 SER B O 1
ATOM 14101 N N . ILE B 1 790 ? 38.688 30.953 -30.031 1 85.44 790 ILE B N 1
ATOM 14102 C CA . ILE B 1 790 ? 39.969 31.094 -30.703 1 85.44 790 ILE B CA 1
ATOM 14103 C C . ILE B 1 790 ? 40.406 29.75 -31.297 1 85.44 790 ILE B C 1
ATOM 14105 O O . ILE B 1 790 ? 40.906 29.688 -32.438 1 85.44 790 ILE B O 1
ATOM 14109 N N . TYR B 1 791 ? 40.219 28.734 -30.5 1 89 791 TYR B N 1
ATOM 14110 C CA . TYR B 1 791 ? 40.562 27.391 -30.953 1 89 791 TYR B CA 1
ATOM 14111 C C . TYR B 1 791 ? 39.781 27.031 -32.219 1 89 791 TYR B C 1
ATOM 14113 O O . TYR B 1 791 ? 40.344 26.516 -33.188 1 89 791 TYR B O 1
ATOM 14121 N N . HIS B 1 792 ? 38.531 27.281 -32.25 1 87.5 792 HIS B N 1
ATOM 14122 C CA . HIS B 1 792 ? 37.688 26.938 -33.406 1 87.5 792 HIS B CA 1
ATOM 14123 C C . HIS B 1 792 ? 38.125 27.734 -34.625 1 87.5 792 HIS B C 1
ATOM 14125 O O . HIS B 1 792 ? 38.094 27.203 -35.75 1 87.5 792 HIS B O 1
ATOM 14131 N N . HIS B 1 793 ? 38.5 29.016 -34.406 1 85.56 793 HIS B N 1
ATOM 14132 C CA . HIS B 1 793 ? 39 29.844 -35.5 1 85.56 793 HIS B CA 1
ATOM 14133 C C . HIS B 1 793 ? 40.312 29.266 -36.031 1 85.56 793 HIS B C 1
ATOM 14135 O O . HIS B 1 793 ? 40.469 29.188 -37.25 1 85.56 793 HIS B O 1
ATOM 14141 N N . ALA B 1 794 ? 41.125 28.922 -35.094 1 88.38 794 ALA B N 1
ATOM 14142 C CA . ALA B 1 794 ? 42.406 28.344 -35.5 1 88.38 794 ALA B CA 1
ATOM 14143 C C . ALA B 1 794 ? 42.188 27.031 -36.281 1 88.38 794 ALA B C 1
ATOM 14145 O O . ALA B 1 794 ? 42.812 26.797 -37.312 1 88.38 794 ALA B O 1
ATOM 14146 N N . ARG B 1 795 ? 41.312 26.25 -35.781 1 89.31 795 ARG B N 1
ATOM 14147 C CA . ARG B 1 795 ? 41.031 24.984 -36.438 1 89.31 795 ARG B CA 1
ATOM 14148 C C . ARG B 1 795 ? 40.438 25.203 -37.812 1 89.31 795 ARG B C 1
ATOM 14150 O O . ARG B 1 795 ? 40.812 24.5 -38.75 1 89.31 795 ARG B O 1
ATOM 14157 N N . SER B 1 796 ? 39.5 26.125 -37.906 1 86.88 796 SER B N 1
ATOM 14158 C CA . SER B 1 796 ? 38.906 26.469 -39.219 1 86.88 796 SER B CA 1
ATOM 14159 C C . SER B 1 796 ? 39.969 26.938 -40.188 1 86.88 796 SER B C 1
ATOM 14161 O O . SER B 1 796 ? 39.938 26.578 -41.375 1 86.88 796 SER B O 1
ATOM 14163 N N . ALA B 1 797 ? 40.906 27.797 -39.719 1 89.06 797 ALA B N 1
ATOM 14164 C CA . ALA B 1 797 ? 42 28.25 -40.562 1 89.06 797 ALA B CA 1
ATOM 14165 C C . ALA B 1 797 ? 42.875 27.078 -41.031 1 89.06 797 ALA B C 1
ATOM 14167 O O . ALA B 1 797 ? 43.25 27.016 -42.219 1 89.06 797 ALA B O 1
ATOM 14168 N N . LEU B 1 798 ? 43.062 26.172 -40.094 1 90.69 798 LEU B N 1
ATOM 14169 C CA . LEU B 1 798 ? 43.844 25 -40.406 1 90.69 798 LEU B CA 1
ATOM 14170 C C . LEU B 1 798 ? 43.156 24.156 -41.469 1 90.69 798 LEU B C 1
ATOM 14172 O O . LEU B 1 798 ? 43.812 23.641 -42.406 1 90.69 798 LEU B O 1
ATOM 14176 N N . SER B 1 799 ? 41.906 24.062 -41.375 1 88.19 799 SER B N 1
ATOM 14177 C CA . SER B 1 799 ? 41.125 23.297 -42.344 1 88.19 799 SER B CA 1
ATOM 14178 C C . SER B 1 799 ? 41.188 23.953 -43.719 1 88.19 799 SER B C 1
ATOM 14180 O O . SER B 1 799 ? 41.375 23.281 -44.75 1 88.19 799 SER B O 1
ATOM 14182 N N . LYS B 1 800 ? 41.125 25.297 -43.781 1 87.31 800 LYS B N 1
ATOM 14183 C CA . LYS B 1 800 ? 41.156 26.062 -45.031 1 87.31 800 LYS B CA 1
ATOM 14184 C C . LYS B 1 800 ? 42.531 26 -45.688 1 87.31 800 LYS B C 1
ATOM 14186 O O . LYS B 1 800 ? 42.656 25.984 -46.906 1 87.31 800 LYS B O 1
ATOM 14191 N N . LEU B 1 801 ? 43.5 25.906 -44.812 1 90.38 801 LEU B N 1
ATOM 14192 C CA . LEU B 1 801 ? 44.875 25.859 -45.281 1 90.38 801 LEU B CA 1
ATOM 14193 C C . LEU B 1 801 ? 45.281 24.438 -45.656 1 90.38 801 LEU B C 1
ATOM 14195 O O . LEU B 1 801 ? 46.438 24.172 -45.969 1 90.38 801 LEU B O 1
ATOM 14199 N N . LYS B 1 802 ? 44.281 23.438 -45.5 1 85.69 802 LYS B N 1
ATOM 14200 C CA . LYS B 1 802 ? 44.438 22.031 -45.875 1 85.69 802 LYS B CA 1
ATOM 14201 C C . LYS B 1 802 ? 45.562 21.391 -45.062 1 85.69 802 LYS B C 1
ATOM 14203 O O . LYS B 1 802 ? 46.438 20.734 -45.594 1 85.69 802 LYS B O 1
ATOM 14208 N N . ALA B 1 803 ? 45.5 21.688 -43.75 1 85.81 803 ALA B N 1
ATOM 14209 C CA . ALA B 1 803 ? 46.406 21.016 -42.812 1 85.81 803 ALA B CA 1
ATOM 14210 C C . ALA B 1 803 ? 46.281 19.5 -42.938 1 85.81 803 ALA B C 1
ATOM 14212 O O . ALA B 1 803 ? 45.281 18.984 -43.438 1 85.81 803 ALA B O 1
ATOM 14213 N N . GLU B 1 804 ? 47.219 18.734 -42.406 1 81.69 804 GLU B N 1
ATOM 14214 C CA . GLU B 1 804 ? 47.219 17.266 -42.469 1 81.69 804 GLU B CA 1
ATOM 14215 C C . GLU B 1 804 ? 45.969 16.703 -41.781 1 81.69 804 GLU B C 1
ATOM 14217 O O . GLU B 1 804 ? 45.594 17.125 -40.688 1 81.69 804 GLU B O 1
ATOM 14222 N N . PRO B 1 805 ? 45.375 15.867 -42.5 1 82.31 805 PRO B N 1
ATOM 14223 C CA . PRO B 1 805 ? 44.156 15.281 -41.969 1 82.31 805 PRO B CA 1
ATOM 14224 C C . PRO B 1 805 ? 44.344 14.656 -40.594 1 82.31 805 PRO B C 1
ATOM 14226 O O . PRO B 1 805 ? 43.438 14.711 -39.75 1 82.31 805 PRO B O 1
ATOM 14229 N N . ALA B 1 806 ? 45.5 14.117 -40.438 1 79.25 806 ALA B N 1
ATOM 14230 C CA . ALA B 1 806 ? 45.781 13.492 -39.156 1 79.25 806 ALA B CA 1
ATOM 14231 C C . ALA B 1 806 ? 45.719 14.523 -38.031 1 79.25 806 ALA B C 1
ATOM 14233 O O . ALA B 1 806 ? 45.219 14.227 -36.938 1 79.25 806 ALA B O 1
ATOM 14234 N N . LEU B 1 807 ? 46.156 15.664 -38.312 1 79.94 807 LEU B N 1
ATOM 14235 C CA . LEU B 1 807 ? 46.156 16.75 -37.312 1 79.94 807 LEU B CA 1
ATOM 14236 C C . LEU B 1 807 ? 44.719 17.219 -37.062 1 79.94 807 LEU B C 1
ATOM 14238 O O . LEU B 1 807 ? 44.312 17.406 -35.906 1 79.94 807 LEU B O 1
ATOM 14242 N N . LEU B 1 808 ? 44 17.312 -38.125 1 83.81 808 LEU B N 1
ATOM 14243 C CA . LEU B 1 808 ? 42.625 17.797 -37.969 1 83.81 808 LEU B CA 1
ATOM 14244 C C . LEU B 1 808 ? 41.781 16.766 -37.25 1 83.81 808 LEU B C 1
ATOM 14246 O O . LEU B 1 808 ? 40.812 17.125 -36.562 1 83.81 808 LEU B O 1
ATOM 14250 N N . ALA B 1 809 ? 42.156 15.547 -37.406 1 80.94 809 ALA B N 1
ATOM 14251 C CA . ALA B 1 809 ? 41.438 14.492 -36.688 1 80.94 809 ALA B CA 1
ATOM 14252 C C . ALA B 1 809 ? 41.719 14.547 -35.188 1 80.94 809 ALA B C 1
ATOM 14254 O O . ALA B 1 809 ? 40.844 14.219 -34.375 1 80.94 809 ALA B O 1
ATOM 14255 N N . LYS B 1 810 ? 42.812 14.969 -34.844 1 78.06 810 LYS B N 1
ATOM 14256 C CA . LYS B 1 810 ? 43.188 15.102 -33.438 1 78.06 810 LYS B CA 1
ATOM 14257 C C . LYS B 1 810 ? 42.562 16.359 -32.812 1 78.06 810 LYS B C 1
ATOM 14259 O O . LYS B 1 810 ? 42.188 16.359 -31.641 1 78.06 810 LYS B O 1
ATOM 14264 N N . LEU B 1 811 ? 42.531 17.359 -33.594 1 83.94 811 LEU B N 1
ATOM 14265 C CA . LEU B 1 811 ? 42 18.641 -33.125 1 83.94 811 LEU B CA 1
ATOM 14266 C C . LEU B 1 811 ? 40.5 18.703 -33.344 1 83.94 811 LEU B C 1
ATOM 14268 O O . LEU B 1 811 ? 40.031 19.375 -34.281 1 83.94 811 LEU B O 1
ATOM 14272 N N . GLN B 1 812 ? 39.812 18.047 -32.375 1 83.69 812 GLN B N 1
ATOM 14273 C CA . GLN B 1 812 ? 38.375 17.969 -32.531 1 83.69 812 GLN B CA 1
ATOM 14274 C C . GLN B 1 812 ? 37.688 19.281 -32.062 1 83.69 812 GLN B C 1
ATOM 14276 O O . GLN B 1 812 ? 38.344 20.125 -31.453 1 83.69 812 GLN B O 1
ATOM 14281 N N . LEU B 1 813 ? 36.438 19.359 -32.5 1 85.19 813 LEU B N 1
ATOM 14282 C CA . LEU B 1 813 ? 35.656 20.5 -32 1 85.19 813 LEU B CA 1
ATOM 14283 C C . LEU B 1 813 ? 35.375 20.359 -30.516 1 85.19 813 LEU B C 1
ATOM 14285 O O . LEU B 1 813 ? 35.094 19.266 -30.031 1 85.19 813 LEU B O 1
ATOM 14289 N N . VAL B 1 814 ? 35.688 21.359 -29.781 1 86 814 VAL B N 1
ATOM 14290 C CA . VAL B 1 814 ? 35.438 21.359 -28.344 1 86 814 VAL B CA 1
ATOM 14291 C C . VAL B 1 814 ? 33.969 21.609 -28.047 1 86 814 VAL B C 1
ATOM 14293 O O . VAL B 1 814 ? 33.469 22.734 -28.188 1 86 814 VAL B O 1
ATOM 14296 N N . GLN B 1 815 ? 33.281 20.609 -27.672 1 81.88 815 GLN B N 1
ATOM 14297 C CA . GLN B 1 815 ? 31.875 20.719 -27.328 1 81.88 815 GLN B CA 1
ATOM 14298 C C . GLN B 1 815 ? 31.703 21.172 -25.875 1 81.88 815 GLN B C 1
ATOM 14300 O O . GLN B 1 815 ? 32.625 21.062 -25.078 1 81.88 815 GLN B O 1
ATOM 14305 N N . PRO B 1 816 ? 30.547 21.703 -25.672 1 76.94 816 PRO B N 1
ATOM 14306 C CA . PRO B 1 816 ? 30.312 22.156 -24.297 1 76.94 816 PRO B CA 1
ATOM 14307 C C . PRO B 1 816 ? 30.531 21.047 -23.281 1 76.94 816 PRO B C 1
ATOM 14309 O O . PRO B 1 816 ? 31.016 21.312 -22.172 1 76.94 816 PRO B O 1
ATOM 14312 N N . ASN B 1 817 ? 30.344 19.891 -23.625 1 75.44 817 ASN B N 1
ATOM 14313 C CA . ASN B 1 817 ? 30.484 18.766 -22.688 1 75.44 817 ASN B CA 1
ATOM 14314 C C . ASN B 1 817 ? 31.953 18.438 -22.422 1 75.44 817 ASN B C 1
ATOM 14316 O O . ASN B 1 817 ? 32.281 17.812 -21.422 1 75.44 817 ASN B O 1
ATOM 14320 N N . ASP B 1 818 ? 32.812 19 -23.297 1 78.56 818 ASP B N 1
ATOM 14321 C CA . ASP B 1 818 ? 34.25 18.734 -23.156 1 78.56 818 ASP B CA 1
ATOM 14322 C C . ASP B 1 818 ? 34.875 19.688 -22.141 1 78.56 818 ASP B C 1
ATOM 14324 O O . ASP B 1 818 ? 36 19.453 -21.672 1 78.56 818 ASP B O 1
ATOM 14328 N N . VAL B 1 819 ? 34.156 20.734 -21.891 1 80.38 819 VAL B N 1
ATOM 14329 C CA . VAL B 1 819 ? 34.781 21.75 -21.062 1 80.38 819 VAL B CA 1
ATOM 14330 C C . VAL B 1 819 ? 34.031 21.859 -19.734 1 80.38 819 VAL B C 1
ATOM 14332 O O . VAL B 1 819 ? 34.156 22.859 -19.031 1 80.38 819 VAL B O 1
ATOM 14335 N N . LYS B 1 820 ? 33.25 20.906 -19.562 1 75.25 820 LYS B N 1
ATOM 14336 C CA . LYS B 1 820 ? 32.625 20.859 -18.234 1 75.25 820 LYS B CA 1
ATOM 14337 C C . LYS B 1 820 ? 33.656 20.594 -17.156 1 75.25 820 LYS B C 1
ATOM 14339 O O . LYS B 1 820 ? 34.719 19.984 -17.422 1 75.25 820 LYS B O 1
ATOM 14344 N N . PRO B 1 821 ? 33.344 21.312 -16.109 1 68.06 821 PRO B N 1
ATOM 14345 C CA . PRO B 1 821 ? 34.25 20.984 -15.008 1 68.06 821 PRO B CA 1
ATOM 14346 C C . PRO B 1 821 ? 34.344 19.469 -14.758 1 68.06 821 PRO B C 1
ATOM 14348 O O . PRO B 1 821 ? 33.344 18.766 -14.898 1 68.06 821 PRO B O 1
ATOM 14351 N N . LEU B 1 822 ? 35.656 19.156 -14.656 1 62.16 822 LEU B N 1
ATOM 14352 C CA . LEU B 1 822 ? 35.844 17.75 -14.375 1 62.16 822 LEU B CA 1
ATOM 14353 C C . LEU B 1 822 ? 35.219 17.375 -13.031 1 62.16 822 LEU B C 1
ATOM 14355 O O . LEU B 1 822 ? 35.719 17.781 -11.977 1 62.16 822 LEU B O 1
ATOM 14359 N N . LEU B 1 823 ? 34.188 16.859 -13.281 1 60.59 823 LEU B N 1
ATOM 14360 C CA . LEU B 1 823 ? 33.406 16.5 -12.102 1 60.59 823 LEU B CA 1
ATOM 14361 C C . LEU B 1 823 ? 34.281 15.805 -11.07 1 60.59 823 LEU B C 1
ATOM 14363 O O . LEU B 1 823 ? 34.156 16.047 -9.867 1 60.59 823 LEU B O 1
ATOM 14367 N N . SER B 1 824 ? 35.219 15.078 -11.602 1 61.56 824 SER B N 1
ATOM 14368 C CA . SER B 1 824 ? 36.094 14.305 -10.727 1 61.56 824 SER B CA 1
ATOM 14369 C C . SER B 1 824 ? 37.031 15.211 -9.93 1 61.56 824 SER B C 1
ATOM 14371 O O . SER B 1 824 ? 37.5 14.836 -8.852 1 61.56 824 SER B O 1
ATOM 14373 N N . VAL B 1 825 ? 37.25 16.359 -10.492 1 57.88 825 VAL B N 1
ATOM 14374 C CA . VAL B 1 825 ? 38.188 17.297 -9.844 1 57.88 825 VAL B CA 1
ATOM 14375 C C . VAL B 1 825 ? 37.406 18.266 -8.969 1 57.88 825 VAL B C 1
ATOM 14377 O O . VAL B 1 825 ? 37.75 18.484 -7.805 1 57.88 825 VAL B O 1
ATOM 14380 N N . TYR B 1 826 ? 36.438 18.844 -9.625 1 60.97 826 TYR B N 1
ATOM 14381 C CA . TYR B 1 826 ? 35.812 19.938 -8.914 1 60.97 826 TYR B CA 1
ATOM 14382 C C . TYR B 1 826 ? 34.812 19.406 -7.891 1 60.97 826 TYR B C 1
ATOM 14384 O O . TYR B 1 826 ? 34.562 20.047 -6.859 1 60.97 826 TYR B O 1
ATOM 14392 N N . LEU B 1 827 ? 34.25 18.281 -8.219 1 56.06 827 LEU B N 1
ATOM 14393 C CA . LEU B 1 827 ? 33.312 17.688 -7.262 1 56.06 827 LEU B CA 1
ATOM 14394 C C . LEU B 1 827 ? 33.625 16.203 -7.066 1 56.06 827 LEU B C 1
ATOM 14396 O O . LEU B 1 827 ? 32.875 15.352 -7.566 1 56.06 827 LEU B O 1
ATOM 14400 N N . PRO B 1 828 ? 34.75 16.141 -6.469 1 54.75 828 PRO B N 1
ATOM 14401 C CA . PRO B 1 828 ? 35.156 14.734 -6.34 1 54.75 828 PRO B CA 1
ATOM 14402 C C . PRO B 1 828 ? 34.062 13.859 -5.723 1 54.75 828 PRO B C 1
ATOM 14404 O O . PRO B 1 828 ? 34 12.656 -5.996 1 54.75 828 PRO B O 1
ATOM 14407 N N . ASN B 1 829 ? 33.25 14.602 -5.051 1 54 829 ASN B N 1
ATOM 14408 C CA . ASN B 1 829 ? 32.188 13.859 -4.367 1 54 829 ASN B CA 1
ATOM 14409 C C . ASN B 1 829 ? 30.922 13.844 -5.188 1 54 829 ASN B C 1
ATOM 14411 O O . ASN B 1 829 ? 29.844 13.57 -4.652 1 54 829 ASN B O 1
ATOM 14415 N N . ALA B 1 830 ? 31.219 14.266 -6.414 1 58.47 830 ALA B N 1
ATOM 14416 C CA . ALA B 1 830 ? 30.016 14.227 -7.234 1 58.47 830 ALA B CA 1
ATOM 14417 C C . ALA B 1 830 ? 29.594 12.781 -7.52 1 58.47 830 ALA B C 1
ATOM 14419 O O . ALA B 1 830 ? 30.438 11.914 -7.746 1 58.47 830 ALA B O 1
ATOM 14420 N N . ARG B 1 831 ? 28.297 12.461 -7.484 1 57.19 831 ARG B N 1
ATOM 14421 C CA . ARG B 1 831 ? 27.734 11.141 -7.738 1 57.19 831 ARG B CA 1
ATOM 14422 C C . ARG B 1 831 ? 27.844 10.773 -9.211 1 57.19 831 ARG B C 1
ATOM 14424 O O . ARG B 1 831 ? 28 11.648 -10.07 1 57.19 831 ARG B O 1
ATOM 14431 N N . ASN B 1 832 ? 27.844 9.484 -9.688 1 54.62 832 ASN B N 1
ATOM 14432 C CA . ASN B 1 832 ? 27.781 8.891 -11.016 1 54.62 832 ASN B CA 1
ATOM 14433 C C . ASN B 1 832 ? 29.062 9.156 -11.812 1 54.62 832 ASN B C 1
ATOM 14435 O O . ASN B 1 832 ? 29 9.445 -13.008 1 54.62 832 ASN B O 1
ATOM 14439 N N . GLN B 1 833 ? 30.109 9.359 -11.031 1 58.22 833 GLN B N 1
ATOM 14440 C CA . GLN B 1 833 ? 31.375 9.617 -11.703 1 58.22 833 GLN B CA 1
ATOM 14441 C C . GLN B 1 833 ? 31.891 8.352 -12.383 1 58.22 833 GLN B C 1
ATOM 14443 O O . GLN B 1 833 ? 32.812 8.414 -13.203 1 58.22 833 GLN B O 1
ATOM 14448 N N . ARG B 1 834 ? 31.25 7.297 -12.086 1 56.72 834 ARG B N 1
ATOM 14449 C CA . ARG B 1 834 ? 31.781 6.008 -12.516 1 56.72 834 ARG B CA 1
ATOM 14450 C C . ARG B 1 834 ? 31.734 5.875 -14.031 1 56.72 834 ARG B C 1
ATOM 14452 O O . ARG B 1 834 ? 32.5 5.129 -14.625 1 56.72 834 ARG B O 1
ATOM 14459 N N . ASN B 1 835 ? 30.812 6.543 -14.617 1 60.22 835 ASN B N 1
ATOM 14460 C CA . ASN B 1 835 ? 30.656 6.293 -16.047 1 60.22 835 ASN B CA 1
ATOM 14461 C C . ASN B 1 835 ? 30.984 7.535 -16.875 1 60.22 835 ASN B C 1
ATOM 14463 O O . ASN B 1 835 ? 30.578 7.641 -18.031 1 60.22 835 ASN B O 1
ATOM 14467 N N . LYS B 1 836 ? 31.734 8.422 -16.312 1 62.09 836 LYS B N 1
ATOM 14468 C CA . LYS B 1 836 ? 31.953 9.617 -17.125 1 62.09 836 LYS B CA 1
ATOM 14469 C C . LYS B 1 836 ? 33.25 9.531 -17.891 1 62.09 836 LYS B C 1
ATOM 14471 O O . LYS B 1 836 ? 34.344 9.461 -17.297 1 62.09 836 LYS B O 1
ATOM 14476 N N . PRO B 1 837 ? 33.094 9.453 -19.188 1 64 837 PRO B N 1
ATOM 14477 C CA . PRO B 1 837 ? 34.312 9.414 -20.016 1 64 837 PRO B CA 1
ATOM 14478 C C . PRO B 1 837 ? 35.125 10.688 -19.891 1 64 837 PRO B C 1
ATOM 14480 O O . PRO B 1 837 ? 34.594 11.766 -19.609 1 64 837 PRO B O 1
ATOM 14483 N N . VAL B 1 838 ? 36.438 10.516 -19.906 1 66.5 838 VAL B N 1
ATOM 14484 C CA . VAL B 1 838 ? 37.344 11.656 -19.922 1 66.5 838 VAL B CA 1
ATOM 14485 C C . VAL B 1 838 ? 37.281 12.344 -21.281 1 66.5 838 VAL B C 1
ATOM 14487 O O . VAL B 1 838 ? 37.344 11.688 -22.328 1 66.5 838 VAL B O 1
ATOM 14490 N N . PRO B 1 839 ? 36.969 13.594 -21.172 1 72.62 839 PRO B N 1
ATOM 14491 C CA . PRO B 1 839 ? 36.969 14.305 -22.453 1 72.62 839 PRO B CA 1
ATOM 14492 C C . PRO B 1 839 ? 38.281 14.141 -23.219 1 72.62 839 PRO B C 1
ATOM 14494 O O . PRO B 1 839 ? 39.344 14.078 -22.594 1 72.62 839 PRO B O 1
ATOM 14497 N N . TRP B 1 840 ? 38.312 14.133 -24.5 1 74.94 840 TRP B N 1
ATOM 14498 C CA . TRP B 1 840 ? 39.438 13.867 -25.391 1 74.94 840 TRP B CA 1
ATOM 14499 C C . TRP B 1 840 ? 40.562 14.867 -25.172 1 74.94 840 TRP B C 1
ATOM 14501 O O . TRP B 1 840 ? 41.75 14.57 -25.422 1 74.94 840 TRP B O 1
ATOM 14511 N N . LEU B 1 841 ? 40.188 16.047 -24.672 1 78.44 841 LEU B N 1
ATOM 14512 C CA . LEU B 1 841 ? 41.156 17.125 -24.547 1 78.44 841 LEU B CA 1
ATOM 14513 C C . LEU B 1 841 ? 42.25 16.734 -23.578 1 78.44 841 LEU B C 1
ATOM 14515 O O . LEU B 1 841 ? 43.375 17.266 -23.672 1 78.44 841 LEU B O 1
ATOM 14519 N N . TRP B 1 842 ? 41.906 15.859 -22.875 1 73.81 842 TRP B N 1
ATOM 14520 C CA . TRP B 1 842 ? 42.875 15.516 -21.828 1 73.81 842 TRP B CA 1
ATOM 14521 C C . TRP B 1 842 ? 43.844 14.438 -22.328 1 73.81 842 TRP B C 1
ATOM 14523 O O . TRP B 1 842 ? 44.844 14.156 -21.672 1 73.81 842 TRP B O 1
ATOM 14533 N N . ALA B 1 843 ? 43.531 13.906 -23.469 1 66.56 843 ALA B N 1
ATOM 14534 C CA . ALA B 1 843 ? 44.406 12.883 -24.062 1 66.56 843 ALA B CA 1
ATOM 14535 C C . ALA B 1 843 ? 45.469 13.5 -24.969 1 66.56 843 ALA B C 1
ATOM 14537 O O . ALA B 1 843 ? 46.375 12.82 -25.406 1 66.56 843 ALA B O 1
ATOM 14538 N N . LEU B 1 844 ? 45.344 14.758 -25.438 1 61.06 844 LEU B N 1
ATOM 14539 C CA . LEU B 1 844 ? 46.25 15.398 -26.406 1 61.06 844 LEU B CA 1
ATOM 14540 C C . LEU B 1 844 ? 47.531 15.836 -25.75 1 61.06 844 LEU B C 1
ATOM 14542 O O . LEU B 1 844 ? 47.531 16.281 -24.594 1 61.06 844 LEU B O 1
ATOM 14546 N N . ASP B 1 845 ? 48.812 15.469 -26.281 1 49.72 845 ASP B N 1
ATOM 14547 C CA . ASP B 1 845 ? 50.156 15.828 -25.828 1 49.72 845 ASP B CA 1
ATOM 14548 C C . ASP B 1 845 ? 50.344 17.344 -25.859 1 49.72 845 ASP B C 1
ATOM 14550 O O . ASP B 1 845 ? 50.094 17.984 -26.875 1 49.72 845 ASP B O 1
ATOM 14554 N N . ALA B 1 846 ? 50.25 18.016 -24.859 1 45.62 846 ALA B N 1
ATOM 14555 C CA . ALA B 1 846 ? 50.719 19.406 -24.922 1 45.62 846 ALA B CA 1
ATOM 14556 C C . ALA B 1 846 ? 52.188 19.484 -25.312 1 45.62 846 ALA B C 1
ATOM 14558 O O . ALA B 1 846 ? 53 18.734 -24.812 1 45.62 846 ALA B O 1
ATOM 14559 N N . PHE B 1 847 ? 52.625 19.688 -26.516 1 38.94 847 PHE B N 1
ATOM 14560 C CA . PHE B 1 847 ? 54.031 19.797 -26.859 1 38.94 847 PHE B CA 1
ATOM 14561 C C . PHE B 1 847 ? 54.875 20.188 -25.641 1 38.94 847 PHE B C 1
ATOM 14563 O O . PHE B 1 847 ? 55.906 19.578 -25.359 1 38.94 847 PHE B O 1
ATOM 14570 N N . GLY B 1 848 ? 55.156 21.641 -25.688 1 36.75 848 GLY B N 1
ATOM 14571 C CA . GLY B 1 848 ? 56.281 22.328 -25.078 1 36.75 848 GLY B CA 1
ATOM 14572 C C . GLY B 1 848 ? 56.5 21.922 -23.625 1 36.75 848 GLY B C 1
ATOM 14573 O O . GLY B 1 848 ? 55.75 21.109 -23.078 1 36.75 848 GLY B O 1
ATOM 14574 N N . ASP B 1 849 ? 57.562 22.719 -23.016 1 34.31 849 ASP B N 1
ATOM 14575 C CA . ASP B 1 849 ? 58.094 22.75 -21.672 1 34.31 849 ASP B CA 1
ATOM 14576 C C . ASP B 1 849 ? 56.969 22.688 -20.625 1 34.31 849 ASP B C 1
ATOM 14578 O O . ASP B 1 849 ? 56.281 23.672 -20.391 1 34.31 849 ASP B O 1
ATOM 14582 N N . ILE B 1 850 ? 56.25 21.734 -20.594 1 39.81 850 ILE B N 1
ATOM 14583 C CA . ILE B 1 850 ? 55.438 21.5 -19.422 1 39.81 850 ILE B CA 1
ATOM 14584 C C . ILE B 1 850 ? 56.125 22.062 -18.188 1 39.81 850 ILE B C 1
ATOM 14586 O O . ILE B 1 850 ? 55.938 21.547 -17.078 1 39.81 850 ILE B O 1
ATOM 14590 N N . THR B 1 851 ? 57.25 22.625 -18.391 1 35.94 851 THR B N 1
ATOM 14591 C CA . THR B 1 851 ? 57.906 23.156 -17.203 1 35.94 851 THR B CA 1
ATOM 14592 C C . THR B 1 851 ? 56.906 23.75 -16.234 1 35.94 851 THR B C 1
ATOM 14594 O O . THR B 1 851 ? 57.188 23.875 -15.039 1 35.94 851 THR B O 1
ATOM 14597 N N . ASN B 1 852 ? 56.094 24.672 -16.75 1 39.59 852 ASN B N 1
ATOM 14598 C CA . ASN B 1 852 ? 55.594 25.609 -15.742 1 39.59 852 ASN B CA 1
ATOM 14599 C C . ASN B 1 852 ? 54.625 24.953 -14.789 1 39.59 852 ASN B C 1
ATOM 14601 O O . ASN B 1 852 ? 54.75 25.109 -13.57 1 39.59 852 ASN B O 1
ATOM 14605 N N . THR B 1 853 ? 53.094 24.703 -15.055 1 49.28 853 THR B N 1
ATOM 14606 C CA . THR B 1 853 ? 52.375 24.812 -13.797 1 49.28 853 THR B CA 1
ATOM 14607 C C . THR B 1 853 ? 52.219 23.453 -13.133 1 49.28 853 THR B C 1
ATOM 14609 O O . THR B 1 853 ? 51.781 22.5 -13.766 1 49.28 853 THR B O 1
ATOM 14612 N N . SER B 1 854 ? 53 23.047 -12.141 1 53.59 854 SER B N 1
ATOM 14613 C CA . SER B 1 854 ? 52.938 21.969 -11.164 1 53.59 854 SER B CA 1
ATOM 14614 C C . SER B 1 854 ? 51.531 21.469 -10.969 1 53.59 854 SER B C 1
ATOM 14616 O O . SER B 1 854 ? 51.281 20.266 -10.836 1 53.59 854 SER B O 1
ATOM 14618 N N . TYR B 1 855 ? 50.656 22.219 -11.312 1 57.34 855 TYR B N 1
ATOM 14619 C CA . TYR B 1 855 ? 49.281 21.875 -11.062 1 57.34 855 TYR B CA 1
ATOM 14620 C C . TYR B 1 855 ? 48.719 21.031 -12.203 1 57.34 855 TYR B C 1
ATOM 14622 O O . TYR B 1 855 ? 48.031 20.031 -11.961 1 57.34 855 TYR B O 1
ATOM 14630 N N . LEU B 1 856 ? 48.906 21.328 -13.492 1 60.97 856 LEU B N 1
ATOM 14631 C CA . LEU B 1 856 ? 48.375 20.578 -14.625 1 60.97 856 LEU B CA 1
ATOM 14632 C C . LEU B 1 856 ? 48.969 19.172 -14.672 1 60.97 856 LEU B C 1
ATOM 14634 O O . LEU B 1 856 ? 48.312 18.219 -15.055 1 60.97 856 LEU B O 1
ATOM 14638 N N . ALA B 1 857 ? 50.25 19.141 -14.375 1 68.69 857 ALA B N 1
ATOM 14639 C CA . ALA B 1 857 ? 50.875 17.828 -14.305 1 68.69 857 ALA B CA 1
ATOM 14640 C C . ALA B 1 857 ? 50.188 16.938 -13.266 1 68.69 857 ALA B C 1
ATOM 14642 O O . ALA B 1 857 ? 49.969 15.75 -13.5 1 68.69 857 ALA B O 1
ATOM 14643 N N . GLU B 1 858 ? 49.812 17.609 -12.219 1 73.12 858 GLU B N 1
ATOM 14644 C CA . GLU B 1 858 ? 49.125 16.875 -11.172 1 73.12 858 GLU B CA 1
ATOM 14645 C C . GLU B 1 858 ? 47.719 16.453 -11.633 1 73.12 858 GLU B C 1
ATOM 14647 O O . GLU B 1 858 ? 47.281 15.336 -11.336 1 73.12 858 GLU B O 1
ATOM 14652 N N . VAL B 1 859 ? 47.062 17.188 -12.344 1 69.12 859 VAL B N 1
ATOM 14653 C CA . VAL B 1 859 ? 45.719 16.875 -12.867 1 69.12 859 VAL B CA 1
ATOM 14654 C C . VAL B 1 859 ? 45.812 15.719 -13.859 1 69.12 859 VAL B C 1
ATOM 14656 O O . VAL B 1 859 ? 44.969 14.82 -13.852 1 69.12 859 VAL B O 1
ATOM 14659 N N . HIS B 1 860 ? 46.812 15.805 -14.711 1 73.44 860 HIS B N 1
ATOM 14660 C CA . HIS B 1 860 ? 47 14.727 -15.68 1 73.44 860 HIS B CA 1
ATOM 14661 C C . HIS B 1 860 ? 47.344 13.414 -14.992 1 73.44 860 HIS B C 1
ATOM 14663 O O . HIS B 1 860 ? 46.844 12.352 -15.391 1 73.44 860 HIS B O 1
ATOM 14669 N N . ARG B 1 861 ? 48.156 13.492 -14.023 1 80.19 861 ARG B N 1
ATOM 14670 C CA . ARG B 1 861 ? 48.5 12.297 -13.273 1 80.19 861 ARG B CA 1
ATOM 14671 C C . ARG B 1 861 ? 47.281 11.633 -12.664 1 80.19 861 ARG B C 1
ATOM 14673 O O . ARG B 1 861 ? 47.062 10.43 -12.828 1 80.19 861 ARG B O 1
ATOM 14680 N N . VAL B 1 862 ? 46.531 12.398 -11.984 1 80.31 862 VAL B N 1
ATOM 14681 C CA . VAL B 1 862 ? 45.344 11.875 -11.297 1 80.31 862 VAL B CA 1
ATOM 14682 C C . VAL B 1 862 ? 44.344 11.328 -12.312 1 80.31 862 VAL B C 1
ATOM 14684 O O . VAL B 1 862 ? 43.75 10.281 -12.086 1 80.31 862 VAL B O 1
ATOM 14687 N N . ASN B 1 863 ? 44.156 12 -13.469 1 78.31 863 ASN B N 1
ATOM 14688 C CA . ASN B 1 863 ? 43.281 11.5 -14.508 1 78.31 863 ASN B CA 1
ATOM 14689 C C . ASN B 1 863 ? 43.75 10.156 -15.055 1 78.31 863 ASN B C 1
ATOM 14691 O O . ASN B 1 863 ? 42.938 9.266 -15.328 1 78.31 863 ASN B O 1
ATOM 14695 N N . TRP B 1 864 ? 45.031 10.164 -15.242 1 83.19 864 TRP B N 1
ATOM 14696 C CA . TRP B 1 864 ? 45.594 8.93 -15.758 1 83.19 864 TRP B CA 1
ATOM 14697 C C . TRP B 1 864 ? 45.406 7.785 -14.766 1 83.19 864 TRP B C 1
ATOM 14699 O O . TRP B 1 864 ? 44.938 6.703 -15.148 1 83.19 864 TRP B O 1
ATOM 14709 N N . ILE B 1 865 ? 45.688 8 -13.508 1 88 865 ILE B N 1
ATOM 14710 C CA . ILE B 1 865 ? 45.594 6.953 -12.492 1 88 865 ILE B CA 1
ATOM 14711 C C . ILE B 1 865 ? 44.156 6.539 -12.312 1 88 865 ILE B C 1
ATOM 14713 O O . ILE B 1 865 ? 43.844 5.355 -12.148 1 88 865 ILE B O 1
ATOM 14717 N N . ARG B 1 866 ? 43.25 7.418 -12.32 1 86 866 ARG B N 1
ATOM 14718 C CA . ARG B 1 866 ? 41.844 7.109 -12.156 1 86 866 ARG B CA 1
ATOM 14719 C C . ARG B 1 866 ? 41.281 6.375 -13.375 1 86 866 ARG B C 1
ATOM 14721 O O . ARG B 1 866 ? 40.438 5.488 -13.242 1 86 866 ARG B O 1
ATOM 14728 N N . ALA B 1 867 ? 41.719 6.723 -14.562 1 85.44 867 ALA B N 1
ATOM 14729 C CA . ALA B 1 867 ? 41.312 5.996 -15.758 1 85.44 867 ALA B CA 1
ATOM 14730 C C . ALA B 1 867 ? 41.812 4.555 -15.727 1 85.44 867 ALA B C 1
ATOM 14732 O O . ALA B 1 867 ? 41.094 3.631 -16.125 1 85.44 867 ALA B O 1
ATOM 14733 N N . ARG B 1 868 ? 43.031 4.469 -15.312 1 91.12 868 ARG B N 1
ATOM 14734 C CA . ARG B 1 868 ? 43.562 3.117 -15.188 1 91.12 868 ARG B CA 1
ATOM 14735 C C . ARG B 1 868 ? 42.781 2.305 -14.164 1 91.12 868 ARG B C 1
ATOM 14737 O O . ARG B 1 868 ? 42.438 1.141 -14.414 1 91.12 868 ARG B O 1
ATOM 14744 N N . SER B 1 869 ? 42.531 2.859 -13.055 1 91.62 869 SER B N 1
ATOM 14745 C CA . SER B 1 869 ? 41.719 2.18 -12.023 1 91.62 869 SER B CA 1
ATOM 14746 C C . SER B 1 869 ? 40.375 1.758 -12.562 1 91.62 869 SER B C 1
ATOM 14748 O O . SER B 1 869 ? 39.906 0.647 -12.289 1 91.62 869 SER B O 1
ATOM 14750 N N . ARG B 1 870 ? 39.719 2.596 -13.289 1 90.31 870 ARG B N 1
ATOM 14751 C CA . ARG B 1 870 ? 38.406 2.281 -13.875 1 90.31 870 ARG B CA 1
ATOM 14752 C C . ARG B 1 870 ? 38.5 1.072 -14.805 1 90.31 870 ARG B C 1
ATOM 14754 O O . ARG B 1 870 ? 37.656 0.187 -14.766 1 90.31 870 ARG B O 1
ATOM 14761 N N . ALA B 1 871 ? 39.5 1.08 -15.656 1 92.94 871 ALA B N 1
ATOM 14762 C CA . ALA B 1 871 ? 39.719 -0.047 -16.562 1 92.94 871 ALA B CA 1
ATOM 14763 C C . ALA B 1 871 ? 39.938 -1.342 -15.789 1 92.94 871 ALA B C 1
ATOM 14765 O O . ALA B 1 871 ? 39.375 -2.383 -16.125 1 92.94 871 ALA B O 1
ATOM 14766 N N . LEU B 1 872 ? 40.719 -1.242 -14.758 1 94.75 872 LEU B N 1
ATOM 14767 C CA . LEU B 1 872 ? 41.031 -2.428 -13.961 1 94.75 872 LEU B CA 1
ATOM 14768 C C . LEU B 1 872 ? 39.781 -2.916 -13.234 1 94.75 872 LEU B C 1
ATOM 14770 O O . LEU B 1 872 ? 39.562 -4.121 -13.109 1 94.75 872 LEU B O 1
ATOM 14774 N N . ARG B 1 873 ? 39 -2.041 -12.68 1 94.56 873 ARG B N 1
ATOM 14775 C CA . ARG B 1 873 ? 37.781 -2.422 -11.969 1 94.56 873 ARG B CA 1
ATOM 14776 C C . ARG B 1 873 ? 36.812 -3.129 -12.898 1 94.56 873 ARG B C 1
ATOM 14778 O O . ARG B 1 873 ? 36.156 -4.102 -12.508 1 94.56 873 ARG B O 1
ATOM 14785 N N . TRP B 1 874 ? 36.656 -2.736 -14.141 1 94.88 874 TRP B N 1
ATOM 14786 C CA . TRP B 1 874 ? 35.75 -3.381 -15.086 1 94.88 874 TRP B CA 1
ATOM 14787 C C . TRP B 1 874 ? 36.281 -4.746 -15.508 1 94.88 874 TRP B C 1
ATOM 14789 O O . TRP B 1 874 ? 35.531 -5.676 -15.742 1 94.88 874 TRP B O 1
ATOM 14799 N N . GLU B 1 875 ? 37.594 -4.754 -15.672 1 96.12 875 GLU B N 1
ATOM 14800 C CA . GLU B 1 875 ? 38.188 -6.062 -15.922 1 96.12 875 GLU B CA 1
ATOM 14801 C C . GLU B 1 875 ? 37.875 -7.035 -14.789 1 96.12 875 GLU B C 1
ATOM 14803 O O . GLU B 1 875 ? 37.469 -8.18 -15.031 1 96.12 875 GLU B O 1
ATOM 14808 N N . GLU B 1 876 ? 38.094 -6.543 -13.633 1 96.75 876 GLU B N 1
ATOM 14809 C CA . GLU B 1 876 ? 37.781 -7.348 -12.453 1 96.75 876 GLU B CA 1
ATOM 14810 C C . GLU B 1 876 ? 36.312 -7.777 -12.453 1 96.75 876 GLU B C 1
ATOM 14812 O O . GLU B 1 876 ? 36 -8.938 -12.164 1 96.75 876 GLU B O 1
ATOM 14817 N N . GLU B 1 877 ? 35.375 -6.879 -12.75 1 96.56 877 GLU B N 1
ATOM 14818 C CA . GLU B 1 877 ? 33.969 -7.18 -12.766 1 96.56 877 GLU B CA 1
ATOM 14819 C C . GLU B 1 877 ? 33.625 -8.281 -13.766 1 96.56 877 GLU B C 1
ATOM 14821 O O . GLU B 1 877 ? 32.812 -9.148 -13.492 1 96.56 877 GLU B O 1
ATOM 14826 N N . HIS B 1 878 ? 34.25 -8.211 -14.898 1 97.12 878 HIS B N 1
ATOM 14827 C CA . HIS B 1 878 ? 34.031 -9.242 -15.906 1 97.12 878 HIS B CA 1
ATOM 14828 C C . HIS B 1 878 ? 34.469 -10.609 -15.406 1 97.12 878 HIS B C 1
ATOM 14830 O O . HIS B 1 878 ? 33.781 -11.609 -15.602 1 97.12 878 HIS B O 1
ATOM 14836 N N . GLN B 1 879 ? 35.594 -10.641 -14.766 1 97.19 879 GLN B N 1
ATOM 14837 C CA . GLN B 1 879 ? 36.094 -11.891 -14.211 1 97.19 879 GLN B CA 1
ATOM 14838 C C . GLN B 1 879 ? 35.219 -12.391 -13.078 1 97.19 879 GLN B C 1
ATOM 14840 O O . GLN B 1 879 ? 34.906 -13.586 -12.992 1 97.19 879 GLN B O 1
ATOM 14845 N N . LEU B 1 880 ? 34.844 -11.516 -12.234 1 97.31 880 LEU B N 1
ATOM 14846 C CA . LEU B 1 880 ? 33.969 -11.875 -11.133 1 97.31 880 LEU B CA 1
ATOM 14847 C C . LEU B 1 880 ? 32.656 -12.453 -11.648 1 97.31 880 LEU B C 1
ATOM 14849 O O . LEU B 1 880 ? 32.188 -13.484 -11.164 1 97.31 880 LEU B O 1
ATOM 14853 N N . THR B 1 881 ? 32.031 -11.797 -12.633 1 97.56 881 THR B N 1
ATOM 14854 C CA . THR B 1 881 ? 30.766 -12.234 -13.195 1 97.56 881 THR B CA 1
ATOM 14855 C C . THR B 1 881 ? 30.875 -13.656 -13.742 1 97.56 881 THR B C 1
ATOM 14857 O O . THR B 1 881 ? 29.984 -14.484 -13.531 1 97.56 881 THR B O 1
ATOM 14860 N N . THR B 1 882 ? 31.969 -13.906 -14.367 1 96.81 882 THR B N 1
ATOM 14861 C CA . THR B 1 882 ? 32.219 -15.227 -14.93 1 96.81 882 THR B CA 1
ATOM 14862 C C . THR B 1 882 ? 32.281 -16.281 -13.82 1 96.81 882 THR B C 1
ATOM 14864 O O . THR B 1 882 ? 31.672 -17.344 -13.922 1 96.81 882 THR B O 1
ATOM 14867 N N . LYS B 1 883 ? 32.969 -16 -12.805 1 96.88 883 LYS B N 1
ATOM 14868 C CA . LYS B 1 883 ? 33.094 -16.938 -11.695 1 96.88 883 LYS B CA 1
ATOM 14869 C C . LYS B 1 883 ? 31.781 -17.078 -10.945 1 96.88 883 LYS B C 1
ATOM 14871 O O . LYS B 1 883 ? 31.438 -18.188 -10.508 1 96.88 883 LYS B O 1
ATOM 14876 N N . GLU B 1 884 ? 31.109 -16.016 -10.758 1 97.56 884 GLU B N 1
ATOM 14877 C CA . GLU B 1 884 ? 29.828 -16.031 -10.047 1 97.56 884 GLU B CA 1
ATOM 14878 C C . GLU B 1 884 ? 28.812 -16.891 -10.773 1 97.56 884 GLU B C 1
ATOM 14880 O O . GLU B 1 884 ? 27.953 -17.531 -10.141 1 97.56 884 GLU B O 1
ATOM 14885 N N . MET B 1 885 ? 28.812 -16.906 -12.141 1 97.94 885 MET B N 1
ATOM 14886 C CA . MET B 1 885 ? 27.969 -17.812 -12.914 1 97.94 885 MET B CA 1
ATOM 14887 C C . MET B 1 885 ? 28.281 -19.266 -12.539 1 97.94 885 MET B C 1
ATOM 14889 O O . MET B 1 885 ? 27.359 -20.062 -12.328 1 97.94 885 MET B O 1
ATOM 14893 N N . GLU B 1 886 ? 29.547 -19.547 -12.391 1 97.19 886 GLU B N 1
ATOM 14894 C CA . GLU B 1 886 ? 29.953 -20.891 -12 1 97.19 886 GLU B CA 1
ATOM 14895 C C . GLU B 1 886 ? 29.516 -21.219 -10.578 1 97.19 886 GLU B C 1
ATOM 14897 O O . GLU B 1 886 ? 29.016 -22.312 -10.305 1 97.19 886 GLU B O 1
ATOM 14902 N N . PHE B 1 887 ? 29.766 -20.281 -9.711 1 97.94 887 PHE B N 1
ATOM 14903 C CA . PHE B 1 887 ? 29.375 -20.469 -8.32 1 97.94 887 PHE B CA 1
ATOM 14904 C C . PHE B 1 887 ? 27.891 -20.75 -8.211 1 97.94 887 PHE B C 1
ATOM 14906 O O . PHE B 1 887 ? 27.453 -21.594 -7.418 1 97.94 887 PHE B O 1
ATOM 14913 N N . THR B 1 888 ? 27.062 -20.031 -8.984 1 98.12 888 THR B N 1
ATOM 14914 C CA . THR B 1 888 ? 25.609 -20.172 -8.945 1 98.12 888 THR B CA 1
ATOM 14915 C C . THR B 1 888 ? 25.203 -21.594 -9.367 1 98.12 888 THR B C 1
ATOM 14917 O O . THR B 1 888 ? 24.391 -22.234 -8.695 1 98.12 888 THR B O 1
ATOM 14920 N N . MET B 1 889 ? 25.781 -22.078 -10.422 1 97.5 889 MET B N 1
ATOM 14921 C CA . MET B 1 889 ? 25.469 -23.422 -10.891 1 97.5 889 MET B CA 1
ATOM 14922 C C . MET B 1 889 ? 25.875 -24.469 -9.852 1 97.5 889 MET B C 1
ATOM 14924 O O . MET B 1 889 ? 25.125 -25.406 -9.578 1 97.5 889 MET B O 1
ATOM 14928 N N . ASN B 1 890 ? 27.047 -24.281 -9.289 1 97.88 890 ASN B N 1
ATOM 14929 C CA . ASN B 1 890 ? 27.516 -25.203 -8.266 1 97.88 890 ASN B CA 1
ATOM 14930 C C . ASN B 1 890 ? 26.625 -25.188 -7.027 1 97.88 890 ASN B C 1
ATOM 14932 O O . ASN B 1 890 ? 26.406 -26.219 -6.395 1 97.88 890 ASN B O 1
ATOM 14936 N N . TYR B 1 891 ? 26.203 -24.031 -6.688 1 98.19 891 TYR B N 1
ATOM 14937 C CA . TYR B 1 891 ? 25.297 -23.891 -5.551 1 98.19 891 TYR B CA 1
ATOM 14938 C C . TYR B 1 891 ? 24.031 -24.703 -5.773 1 98.19 891 TYR B C 1
ATOM 14940 O O . TYR B 1 891 ? 23.562 -25.422 -4.875 1 98.19 891 TYR B O 1
ATOM 14948 N N . PHE B 1 892 ? 23.406 -24.594 -6.98 1 98.06 892 PHE B N 1
ATOM 14949 C CA . PHE B 1 892 ? 22.188 -25.328 -7.297 1 98.06 892 PHE B CA 1
ATOM 14950 C C . PHE B 1 892 ? 22.438 -26.828 -7.262 1 98.06 892 PHE B C 1
ATOM 14952 O O . PHE B 1 892 ? 21.609 -27.578 -6.762 1 98.06 892 PHE B O 1
ATOM 14959 N N . GLU B 1 893 ? 23.562 -27.203 -7.727 1 97.81 893 GLU B N 1
ATOM 14960 C CA . GLU B 1 893 ? 23.922 -28.609 -7.711 1 97.81 893 GLU B CA 1
ATOM 14961 C C . GLU B 1 893 ? 24.094 -29.125 -6.285 1 97.81 893 GLU B C 1
ATOM 14963 O O . GLU B 1 893 ? 23.578 -30.203 -5.941 1 97.81 893 GLU B O 1
ATOM 14968 N N . TYR B 1 894 ? 24.797 -28.375 -5.551 1 97.5 894 TYR B N 1
ATOM 14969 C CA . TYR B 1 894 ? 25.016 -28.734 -4.156 1 97.5 894 TYR B CA 1
ATOM 14970 C C . TYR B 1 894 ? 23.703 -28.875 -3.406 1 97.5 894 TYR B C 1
ATOM 14972 O O . TYR B 1 894 ? 23.484 -29.844 -2.689 1 97.5 894 TYR B O 1
ATOM 14980 N N . THR B 1 895 ? 22.875 -27.922 -3.529 1 97.44 895 THR B N 1
ATOM 14981 C CA . THR B 1 895 ? 21.609 -27.906 -2.801 1 97.44 895 THR B CA 1
ATOM 14982 C C . THR B 1 895 ? 20.703 -29.047 -3.262 1 97.44 895 THR B C 1
ATOM 14984 O O . THR B 1 895 ? 19.953 -29.609 -2.463 1 97.44 895 THR B O 1
ATOM 14987 N N . ALA B 1 896 ? 20.719 -29.359 -4.594 1 97.5 896 ALA B N 1
ATOM 14988 C CA . ALA B 1 896 ? 20 -30.516 -5.09 1 97.5 896 ALA B CA 1
ATOM 14989 C C . ALA B 1 896 ? 20.453 -31.797 -4.387 1 97.5 896 ALA B C 1
ATOM 14991 O O . ALA B 1 896 ? 19.625 -32.625 -3.996 1 97.5 896 ALA B O 1
ATOM 14992 N N . GLY B 1 897 ? 21.766 -31.859 -4.219 1 96.25 897 GLY B N 1
ATOM 14993 C CA . GLY B 1 897 ? 22.297 -33 -3.514 1 96.25 897 GLY B CA 1
ATOM 14994 C C . GLY B 1 897 ? 21.938 -33.031 -2.039 1 96.25 897 GLY B C 1
ATOM 14995 O O . GLY B 1 897 ? 21.578 -34.062 -1.5 1 96.25 897 GLY B O 1
ATOM 14996 N N . MET B 1 898 ? 22.016 -31.891 -1.433 1 94.62 898 MET B N 1
ATOM 14997 C CA . MET B 1 898 ? 21.703 -31.781 -0.011 1 94.62 898 MET B CA 1
ATOM 14998 C C . MET B 1 898 ? 20.25 -32.156 0.257 1 94.62 898 MET B C 1
ATOM 15000 O O . MET B 1 898 ? 19.953 -32.875 1.212 1 94.62 898 MET B O 1
ATOM 15004 N N . THR B 1 899 ? 19.328 -31.656 -0.529 1 94.88 899 THR B N 1
ATOM 15005 C CA . THR B 1 899 ? 17.906 -31.922 -0.344 1 94.88 899 THR B CA 1
ATOM 15006 C C . THR B 1 899 ? 17.594 -33.406 -0.639 1 94.88 899 THR B C 1
ATOM 15008 O O . THR B 1 899 ? 16.719 -34 -0.005 1 94.88 899 THR B O 1
ATOM 15011 N N . ARG B 1 900 ? 18.266 -33.938 -1.547 1 93.62 900 ARG B N 1
ATOM 15012 C CA . ARG B 1 900 ? 18.109 -35.375 -1.805 1 93.62 900 ARG B CA 1
ATOM 15013 C C . ARG B 1 900 ? 18.5 -36.188 -0.583 1 93.62 900 ARG B C 1
ATOM 15015 O O . ARG B 1 900 ? 17.875 -37.219 -0.283 1 93.62 900 ARG B O 1
ATOM 15022 N N . ASP B 1 901 ? 19.469 -35.719 0.134 1 91.38 901 ASP B N 1
ATOM 15023 C CA . ASP B 1 901 ? 20.016 -36.438 1.277 1 91.38 901 ASP B CA 1
ATOM 15024 C C . ASP B 1 901 ? 19.078 -36.375 2.482 1 91.38 901 ASP B C 1
ATOM 15026 O O . ASP B 1 901 ? 19.219 -37.156 3.43 1 91.38 901 ASP B O 1
ATOM 15030 N N . TRP B 1 902 ? 18.156 -35.469 2.441 1 89.81 902 TRP B N 1
ATOM 15031 C CA . TRP B 1 902 ? 17.156 -35.406 3.506 1 89.81 902 TRP B CA 1
ATOM 15032 C C . TRP B 1 902 ? 16.422 -36.75 3.623 1 89.81 902 TRP B C 1
ATOM 15034 O O . TRP B 1 902 ? 15.945 -37.125 4.703 1 89.81 902 TRP B O 1
ATOM 15044 N N . GLY B 1 903 ? 16.359 -37.469 2.434 1 81.5 903 GLY B N 1
ATOM 15045 C CA . GLY B 1 903 ? 15.609 -38.719 2.381 1 81.5 903 GLY B CA 1
ATOM 15046 C C . GLY B 1 903 ? 16.438 -39.938 2.795 1 81.5 903 GLY B C 1
ATOM 15047 O O . GLY B 1 903 ? 15.898 -41.031 2.934 1 81.5 903 GLY B O 1
ATOM 15048 N N . LYS B 1 904 ? 17.766 -39.969 2.871 1 74.75 904 LYS B N 1
ATOM 15049 C CA . LYS B 1 904 ? 18.625 -41.125 3.086 1 74.75 904 LYS B CA 1
ATOM 15050 C C . LYS B 1 904 ? 18.719 -41.469 4.57 1 74.75 904 LYS B C 1
ATOM 15052 O O . LYS B 1 904 ? 18.906 -42.625 4.93 1 74.75 904 LYS B O 1
ATOM 15057 N N . GLY B 1 905 ? 18.766 -40.594 5.441 1 58.34 905 GLY B N 1
ATOM 15058 C CA . GLY B 1 905 ? 19.109 -40.938 6.812 1 58.34 905 GLY B CA 1
ATOM 15059 C C . GLY B 1 905 ? 18.109 -41.875 7.445 1 58.34 905 GLY B C 1
ATOM 15060 O O . GLY B 1 905 ? 17.641 -42.812 6.797 1 58.34 905 GLY B O 1
ATOM 15061 N N . LEU B 1 906 ? 17.469 -41.656 8.461 1 59.47 906 LEU B N 1
ATOM 15062 C CA . LEU B 1 906 ? 16.578 -42.438 9.336 1 59.47 906 LEU B CA 1
ATOM 15063 C C . LEU B 1 906 ? 15.391 -42.969 8.555 1 59.47 906 LEU B C 1
ATOM 15065 O O . LEU B 1 906 ? 15.055 -42.469 7.48 1 59.47 906 LEU B O 1
ATOM 15069 N N . PRO B 1 907 ? 14.898 -44.125 8.992 1 64.12 907 PRO B N 1
ATOM 15070 C CA . PRO B 1 907 ? 13.695 -44.625 8.336 1 64.12 907 PRO B CA 1
ATOM 15071 C C . PRO B 1 907 ? 12.68 -43.531 8.031 1 64.12 907 PRO B C 1
ATOM 15073 O O . PRO B 1 907 ? 12.156 -42.906 8.945 1 64.12 907 PRO B O 1
ATOM 15076 N N . GLN B 1 908 ? 12.797 -43.031 6.82 1 71.25 908 GLN B N 1
ATOM 15077 C CA . GLN B 1 908 ? 11.906 -41.938 6.406 1 71.25 908 GLN B CA 1
ATOM 15078 C C . GLN B 1 908 ? 10.555 -42.5 5.949 1 71.25 908 GLN B C 1
ATOM 15080 O O . GLN B 1 908 ? 10.477 -43.562 5.379 1 71.25 908 GLN B O 1
ATOM 15085 N N . SER B 1 909 ? 9.617 -41.781 6.387 1 84.56 909 SER B N 1
ATOM 15086 C CA . SER B 1 909 ? 8.273 -42.062 5.895 1 84.56 909 SER B CA 1
ATOM 15087 C C . SER B 1 909 ? 8.164 -41.812 4.395 1 84.56 909 SER B C 1
ATOM 15089 O O . SER B 1 909 ? 8.977 -41.094 3.826 1 84.56 909 SER B O 1
ATOM 15091 N N . PRO B 1 910 ? 7.324 -42.5 3.693 1 89 910 PRO B N 1
ATOM 15092 C CA . PRO B 1 910 ? 7.117 -42.281 2.262 1 89 910 PRO B CA 1
ATOM 15093 C C . PRO B 1 910 ? 6.883 -40.781 1.928 1 89 910 PRO B C 1
ATOM 15095 O O . PRO B 1 910 ? 7.352 -40.312 0.896 1 89 910 PRO B O 1
ATOM 15098 N N . SER B 1 911 ? 6.23 -40.188 2.777 1 91.31 911 SER B N 1
ATOM 15099 C CA . SER B 1 911 ? 5.949 -38.75 2.547 1 91.31 911 SER B CA 1
ATOM 15100 C C . SER B 1 911 ? 7.223 -37.906 2.643 1 91.31 911 SER B C 1
ATOM 15102 O O . SER B 1 911 ? 7.422 -37 1.855 1 91.31 911 SER B O 1
ATOM 15104 N N . GLN B 1 912 ? 8.102 -38.219 3.535 1 91.69 912 GLN B N 1
ATOM 15105 C CA . GLN B 1 912 ? 9.359 -37.5 3.707 1 91.69 912 GLN B CA 1
ATOM 15106 C C . GLN B 1 912 ? 10.289 -37.688 2.51 1 91.69 912 GLN B C 1
ATOM 15108 O O . GLN B 1 912 ? 10.938 -36.75 2.049 1 91.69 912 GLN B O 1
ATOM 15113 N N . ASN B 1 913 ? 10.281 -38.875 2.039 1 93.06 913 ASN B N 1
ATOM 15114 C CA . ASN B 1 913 ? 11.086 -39.188 0.859 1 93.06 913 ASN B CA 1
ATOM 15115 C C . ASN B 1 913 ? 10.57 -38.438 -0.373 1 93.06 913 ASN B C 1
ATOM 15117 O O . ASN B 1 913 ? 11.359 -37.938 -1.173 1 93.06 913 ASN B O 1
ATOM 15121 N N . ALA B 1 914 ? 9.266 -38.469 -0.491 1 93.88 914 ALA B N 1
ATOM 15122 C CA . ALA B 1 914 ? 8.656 -37.781 -1.623 1 93.88 914 ALA B CA 1
ATOM 15123 C C . ALA B 1 914 ? 8.961 -36.281 -1.579 1 93.88 914 ALA B C 1
ATOM 15125 O O . ALA B 1 914 ? 9.266 -35.688 -2.607 1 93.88 914 ALA B O 1
ATOM 15126 N N . TRP B 1 915 ? 8.906 -35.75 -0.385 1 94.19 915 TRP B N 1
ATOM 15127 C CA . TRP B 1 915 ? 9.188 -34.344 -0.23 1 94.19 915 TRP B CA 1
ATOM 15128 C C . TRP B 1 915 ? 10.641 -34.031 -0.557 1 94.19 915 TRP B C 1
ATOM 15130 O O . TRP B 1 915 ? 10.93 -33.062 -1.255 1 94.19 915 TRP B O 1
ATOM 15140 N N . SER B 1 916 ? 11.539 -34.844 -0.079 1 94.69 916 SER B N 1
ATOM 15141 C CA . SER B 1 916 ? 12.961 -34.719 -0.388 1 94.69 916 SER B CA 1
ATOM 15142 C C . SER B 1 916 ? 13.203 -34.75 -1.894 1 94.69 916 SER B C 1
ATOM 15144 O O . SER B 1 916 ? 13.938 -33.906 -2.432 1 94.69 916 SER B O 1
ATOM 15146 N N . SER B 1 917 ? 12.547 -35.656 -2.514 1 94.88 917 SER B N 1
ATOM 15147 C CA . SER B 1 917 ? 12.688 -35.812 -3.957 1 94.88 917 SER B CA 1
ATOM 15148 C C . SER B 1 917 ? 12.148 -34.594 -4.695 1 94.88 917 SER B C 1
ATOM 15150 O O . SER B 1 917 ? 12.742 -34.125 -5.676 1 94.88 917 SER B O 1
ATOM 15152 N N . ARG B 1 918 ? 11.055 -34.125 -4.262 1 94.88 918 ARG B N 1
ATOM 15153 C CA . ARG B 1 918 ? 10.453 -32.938 -4.883 1 94.88 918 ARG B CA 1
ATOM 15154 C C . ARG B 1 918 ? 11.391 -31.75 -4.777 1 94.88 918 ARG B C 1
ATOM 15156 O O . ARG B 1 918 ? 11.609 -31.047 -5.762 1 94.88 918 ARG B O 1
ATOM 15163 N N . CYS B 1 919 ? 11.961 -31.5 -3.598 1 95.25 919 CYS B N 1
ATOM 15164 C CA . CYS B 1 919 ? 12.867 -30.375 -3.385 1 95.25 919 CYS B CA 1
ATOM 15165 C C . CYS B 1 919 ? 14.117 -30.516 -4.242 1 95.25 919 CYS B C 1
ATOM 15167 O O . CYS B 1 919 ? 14.57 -29.547 -4.848 1 95.25 919 CYS B O 1
ATOM 15169 N N . SER B 1 920 ? 14.625 -31.719 -4.285 1 96.25 920 SER B N 1
ATOM 15170 C CA . SER B 1 920 ? 15.812 -31.969 -5.09 1 96.25 920 SER B CA 1
ATOM 15171 C C . SER B 1 920 ? 15.539 -31.719 -6.57 1 96.25 920 SER B C 1
ATOM 15173 O O . SER B 1 920 ? 16.391 -31.156 -7.273 1 96.25 920 SER B O 1
ATOM 15175 N N . ALA B 1 921 ? 14.383 -32.125 -6.996 1 94.94 921 ALA B N 1
ATOM 15176 C CA . ALA B 1 921 ? 14.008 -31.938 -8.398 1 94.94 921 ALA B CA 1
ATOM 15177 C C . ALA B 1 921 ? 13.961 -30.453 -8.75 1 94.94 921 ALA B C 1
ATOM 15179 O O . ALA B 1 921 ? 14.383 -30.047 -9.836 1 94.94 921 ALA B O 1
ATOM 15180 N N . VAL B 1 922 ? 13.461 -29.641 -7.887 1 94.81 922 VAL B N 1
ATOM 15181 C CA . VAL B 1 922 ? 13.367 -28.203 -8.109 1 94.81 922 VAL B CA 1
ATOM 15182 C C . VAL B 1 922 ? 14.758 -27.609 -8.273 1 94.81 922 VAL B C 1
ATOM 15184 O O . VAL B 1 922 ? 15.016 -26.844 -9.211 1 94.81 922 VAL B O 1
ATOM 15187 N N . TRP B 1 923 ? 15.688 -27.906 -7.414 1 96.94 923 TRP B N 1
ATOM 15188 C CA . TRP B 1 923 ? 17.031 -27.375 -7.465 1 96.94 923 TRP B CA 1
ATOM 15189 C C . TRP B 1 923 ? 17.781 -27.875 -8.695 1 96.94 923 TRP B C 1
ATOM 15191 O O . TRP B 1 923 ? 18.609 -27.172 -9.273 1 96.94 923 TRP B O 1
ATOM 15201 N N . THR B 1 924 ? 17.469 -29.062 -9.086 1 96.75 924 THR B N 1
ATOM 15202 C CA . THR B 1 924 ? 18.047 -29.609 -10.312 1 96.75 924 THR B CA 1
ATOM 15203 C C . THR B 1 924 ? 17.562 -28.812 -11.523 1 96.75 924 THR B C 1
ATOM 15205 O O . THR B 1 924 ? 18.344 -28.5 -12.422 1 96.75 924 THR B O 1
ATOM 15208 N N . MET B 1 925 ? 16.297 -28.531 -11.531 1 95.19 925 MET B N 1
ATOM 15209 C CA . MET B 1 925 ? 15.75 -27.734 -12.625 1 95.19 925 MET B CA 1
ATOM 15210 C C . MET B 1 925 ? 16.391 -26.344 -12.664 1 95.19 925 MET B C 1
ATOM 15212 O O . MET B 1 925 ? 16.625 -25.797 -13.742 1 95.19 925 MET B O 1
ATOM 15216 N N . LEU B 1 926 ? 16.672 -25.766 -11.516 1 96.06 926 LEU B N 1
ATOM 15217 C CA . LEU B 1 926 ? 17.328 -24.469 -11.453 1 96.06 926 LEU B CA 1
ATOM 15218 C C . LEU B 1 926 ? 18.734 -24.547 -12.039 1 96.06 926 LEU B C 1
ATOM 15220 O O . LEU B 1 926 ? 19.156 -23.625 -12.758 1 96.06 926 LEU B O 1
ATOM 15224 N N . LYS B 1 927 ? 19.406 -25.609 -11.734 1 97 927 LYS B N 1
ATOM 15225 C CA . LYS B 1 927 ? 20.75 -25.797 -12.305 1 97 927 LYS B CA 1
ATOM 15226 C C . LYS B 1 927 ? 20.688 -25.875 -13.828 1 97 927 LYS B C 1
ATOM 15228 O O . LYS B 1 927 ? 21.469 -25.219 -14.516 1 97 927 LYS B O 1
ATOM 15233 N N . VAL B 1 928 ? 19.766 -26.656 -14.289 1 95.88 928 VAL B N 1
ATOM 15234 C CA . VAL B 1 928 ? 19.625 -26.844 -15.727 1 95.88 928 VAL B CA 1
ATOM 15235 C C . VAL B 1 928 ? 19.266 -25.516 -16.391 1 95.88 928 VAL B C 1
ATOM 15237 O O . VAL B 1 928 ? 19.812 -25.188 -17.453 1 95.88 928 VAL B O 1
ATOM 15240 N N . HIS B 1 929 ? 18.406 -24.828 -15.789 1 94.38 929 HIS B N 1
ATOM 15241 C CA . HIS B 1 929 ? 18.047 -23.5 -16.297 1 94.38 929 HIS B CA 1
ATOM 15242 C C . HIS B 1 929 ? 19.25 -22.578 -16.359 1 94.38 929 HIS B C 1
ATOM 15244 O O . HIS B 1 929 ? 19.453 -21.891 -17.359 1 94.38 929 HIS B O 1
ATOM 15250 N N . ALA B 1 930 ? 20.047 -22.531 -15.289 1 96.56 930 ALA B N 1
ATOM 15251 C CA . ALA B 1 930 ? 21.25 -21.688 -15.242 1 96.56 930 ALA B CA 1
ATOM 15252 C C . ALA B 1 930 ? 22.234 -22.094 -16.328 1 96.56 930 ALA B C 1
ATOM 15254 O O . ALA B 1 930 ? 22.781 -21.234 -17.031 1 96.56 930 ALA B O 1
ATOM 15255 N N . GLU B 1 931 ? 22.406 -23.391 -16.5 1 96.12 931 GLU B N 1
ATOM 15256 C CA . GLU B 1 931 ? 23.344 -23.906 -17.5 1 96.12 931 GLU B CA 1
ATOM 15257 C C . GLU B 1 931 ? 22.922 -23.469 -18.906 1 96.12 931 GLU B C 1
ATOM 15259 O O . GLU B 1 931 ? 23.766 -23.031 -19.703 1 96.12 931 GLU B O 1
ATOM 15264 N N . THR B 1 932 ? 21.672 -23.594 -19.125 1 94.38 932 THR B N 1
ATOM 15265 C CA . THR B 1 932 ? 21.156 -23.25 -20.438 1 94.38 932 THR B CA 1
ATOM 15266 C C . THR B 1 932 ? 21.281 -21.75 -20.688 1 94.38 932 THR B C 1
ATOM 15268 O O . THR B 1 932 ? 21.766 -21.328 -21.734 1 94.38 932 THR B O 1
ATOM 15271 N N . GLN B 1 933 ? 20.891 -20.938 -19.781 1 94.44 933 GLN B N 1
ATOM 15272 C CA . GLN B 1 933 ? 20.906 -19.5 -19.953 1 94.44 933 GLN B CA 1
ATOM 15273 C C . GLN B 1 933 ? 22.328 -18.953 -20 1 94.44 933 GLN B C 1
ATOM 15275 O O . GLN B 1 933 ? 22.625 -18.016 -20.75 1 94.44 933 GLN B O 1
ATOM 15280 N N . PHE B 1 934 ? 23.25 -19.484 -19.25 1 96.81 934 PHE B N 1
ATOM 15281 C CA . PHE B 1 934 ? 24.641 -19.047 -19.234 1 96.81 934 PHE B CA 1
ATOM 15282 C C . PHE B 1 934 ? 25.328 -19.422 -20.547 1 96.81 934 PHE B C 1
ATOM 15284 O O . PHE B 1 934 ? 26.203 -18.703 -21.016 1 96.81 934 PHE B O 1
ATOM 15291 N N . SER B 1 935 ? 24.891 -20.578 -21.047 1 95.62 935 SER B N 1
ATOM 15292 C CA . SER B 1 935 ? 25.438 -20.969 -22.359 1 95.62 935 SER B CA 1
ATOM 15293 C C . SER B 1 935 ? 25.031 -19.984 -23.438 1 95.62 935 SER B C 1
ATOM 15295 O O . SER B 1 935 ? 25.844 -19.609 -24.297 1 95.62 935 SER B O 1
ATOM 15297 N N . VAL B 1 936 ? 23.859 -19.562 -23.391 1 94.75 936 VAL B N 1
ATOM 15298 C CA . VAL B 1 936 ? 23.375 -18.562 -24.344 1 94.75 936 VAL B CA 1
ATOM 15299 C C . VAL B 1 936 ? 24.125 -17.25 -24.141 1 94.75 936 VAL B C 1
ATOM 15301 O O . VAL B 1 936 ? 24.5 -16.594 -25.125 1 94.75 936 VAL B O 1
ATOM 15304 N N . ALA B 1 937 ? 24.359 -16.875 -22.906 1 95.19 937 ALA B N 1
ATOM 15305 C CA . ALA B 1 937 ? 25.094 -15.633 -22.609 1 95.19 937 ALA B CA 1
ATOM 15306 C C . ALA B 1 937 ? 26.516 -15.703 -23.125 1 95.19 937 ALA B C 1
ATOM 15308 O O . ALA B 1 937 ? 27.031 -14.727 -23.672 1 95.19 937 ALA B O 1
ATOM 15309 N N . ARG B 1 938 ? 27.172 -16.812 -23 1 95.81 938 ARG B N 1
ATOM 15310 C CA . ARG B 1 938 ? 28.531 -17 -23.469 1 95.81 938 ARG B CA 1
ATOM 15311 C C . ARG B 1 938 ? 28.594 -16.953 -24.984 1 95.81 938 ARG B C 1
ATOM 15313 O O . ARG B 1 938 ? 29.562 -16.438 -25.562 1 95.81 938 ARG B O 1
ATOM 15320 N N . SER B 1 939 ? 27.547 -17.484 -25.547 1 93.88 939 SER B N 1
ATOM 15321 C CA . SER B 1 939 ? 27.469 -17.422 -27 1 93.88 939 SER B CA 1
ATOM 15322 C C . SER B 1 939 ? 27.328 -15.992 -27.5 1 93.88 939 SER B C 1
ATOM 15324 O O . SER B 1 939 ? 27.938 -15.602 -28.484 1 93.88 939 SER B O 1
ATOM 15326 N N . SER B 1 940 ? 26.562 -15.266 -26.859 1 91.94 940 SER B N 1
ATOM 15327 C CA . SER B 1 940 ? 26.391 -13.852 -27.203 1 91.94 940 SER B CA 1
ATOM 15328 C C . SER B 1 940 ? 27.688 -13.086 -27.031 1 91.94 940 SER B C 1
ATOM 15330 O O . SER B 1 940 ? 28.016 -12.203 -27.828 1 91.94 940 SER B O 1
ATOM 15332 N N . LEU B 1 941 ? 28.391 -13.375 -25.969 1 93.62 941 LEU B N 1
ATOM 15333 C CA . LEU B 1 941 ? 29.688 -12.766 -25.734 1 93.62 941 LEU B CA 1
ATOM 15334 C C . LEU B 1 941 ? 30.672 -13.141 -26.844 1 93.62 941 LEU B C 1
ATOM 15336 O O . LEU B 1 941 ? 31.422 -12.289 -27.328 1 93.62 941 LEU B O 1
ATOM 15340 N N . ALA B 1 942 ? 30.656 -14.406 -27.281 1 92.62 942 ALA B N 1
ATOM 15341 C CA . ALA B 1 942 ? 31.531 -14.883 -28.344 1 92.62 942 ALA B CA 1
ATOM 15342 C C . ALA B 1 942 ? 31.219 -14.164 -29.656 1 92.62 942 ALA B C 1
ATOM 15344 O O . ALA B 1 942 ? 32.125 -13.812 -30.406 1 92.62 942 ALA B O 1
ATOM 15345 N N . GLU B 1 943 ? 30 -13.969 -29.875 1 89.94 943 GLU B N 1
ATOM 15346 C CA . GLU B 1 943 ? 29.594 -13.242 -31.078 1 89.94 943 GLU B CA 1
ATOM 15347 C C . GLU B 1 943 ? 30.078 -11.797 -31.031 1 89.94 943 GLU B C 1
ATOM 15349 O O . GLU B 1 943 ? 30.531 -11.258 -32.062 1 89.94 943 GLU B O 1
ATOM 15354 N N . TYR B 1 944 ? 30 -11.211 -29.891 1 89.31 944 TYR B N 1
ATOM 15355 C CA . TYR B 1 944 ? 30.484 -9.852 -29.719 1 89.31 944 TYR B CA 1
ATOM 15356 C C . TYR B 1 944 ? 31.984 -9.773 -29.953 1 89.31 944 TYR B C 1
ATOM 15358 O O . TYR B 1 944 ? 32.469 -8.852 -30.625 1 89.31 944 TYR B O 1
ATOM 15366 N N . LEU B 1 945 ? 32.781 -10.68 -29.484 1 89.69 945 LEU B N 1
ATOM 15367 C CA . LEU B 1 945 ? 34.219 -10.688 -29.594 1 89.69 945 LEU B CA 1
ATOM 15368 C C . LEU B 1 945 ? 34.656 -10.977 -31.016 1 89.69 945 LEU B C 1
ATOM 15370 O O . LEU B 1 945 ? 35.688 -10.484 -31.469 1 89.69 945 LEU B O 1
ATOM 15374 N N . ALA B 1 946 ? 33.906 -11.773 -31.766 1 87.12 946 ALA B N 1
ATOM 15375 C CA . ALA B 1 946 ? 34.219 -12.117 -33.156 1 87.12 946 ALA B CA 1
ATOM 15376 C C . ALA B 1 946 ? 34 -10.93 -34.062 1 87.12 946 ALA B C 1
ATOM 15378 O O . ALA B 1 946 ? 34.75 -10.711 -35 1 87.12 946 ALA B O 1
ATOM 15379 N N . HIS B 1 947 ? 32.906 -10.305 -34.156 1 72.31 947 HIS B N 1
ATOM 15380 C CA . HIS B 1 947 ? 32.562 -9.234 -35.094 1 72.31 947 HIS B CA 1
ATOM 15381 C C . HIS B 1 947 ? 33.312 -7.953 -34.75 1 72.31 947 HIS B C 1
ATOM 15383 O O . HIS B 1 947 ? 33.312 -6.992 -35.531 1 72.31 947 HIS B O 1
ATOM 15389 N N . GLY B 1 948 ? 34.656 -7.859 -34.219 1 55.81 948 GLY B N 1
ATOM 15390 C CA . GLY B 1 948 ? 35.562 -6.738 -33.969 1 55.81 948 GLY B CA 1
ATOM 15391 C C . GLY B 1 948 ? 34.875 -5.582 -33.25 1 55.81 948 GLY B C 1
ATOM 15392 O O . GLY B 1 948 ? 33.625 -5.523 -33.188 1 55.81 948 GLY B O 1
ATOM 15393 N N . GLN B 1 949 ? 35.812 -4.656 -32.406 1 47.12 949 GLN B N 1
ATOM 15394 C CA . GLN B 1 949 ? 35.438 -3.414 -31.734 1 47.12 949 GLN B CA 1
ATOM 15395 C C . GLN B 1 949 ? 34.688 -2.475 -32.688 1 47.12 949 GLN B C 1
ATOM 15397 O O . GLN B 1 949 ? 34.906 -1.261 -32.656 1 47.12 949 GLN B O 1
ATOM 15402 N N . THR B 1 950 ? 34.594 -2.693 -33.969 1 35.69 950 THR B N 1
ATOM 15403 C CA . THR B 1 950 ? 34.062 -1.638 -34.812 1 35.69 950 THR B CA 1
ATOM 15404 C C . THR B 1 950 ? 32.906 -0.94 -34.156 1 35.69 950 THR B C 1
ATOM 15406 O O . THR B 1 950 ? 32.25 -1.502 -33.25 1 35.69 950 THR B O 1
ATOM 15409 N N . GLU B 1 951 ? 32.75 0.488 -34.75 1 34.31 951 GLU B N 1
ATOM 15410 C CA . GLU B 1 951 ? 31.781 1.441 -34.25 1 34.31 951 GLU B CA 1
ATOM 15411 C C . GLU B 1 951 ? 30.438 0.762 -34 1 34.31 951 GLU B C 1
ATOM 15413 O O . GLU B 1 951 ? 29.719 0.403 -34.938 1 34.31 951 GLU B O 1
ATOM 15418 N N . GLY B 1 952 ? 30.5 -0.227 -33.438 1 29.5 952 GLY B N 1
ATOM 15419 C CA . GLY B 1 952 ? 29.234 -0.895 -33.188 1 29.5 952 GLY B CA 1
ATOM 15420 C C . GLY B 1 952 ? 28.125 0.058 -32.75 1 29.5 952 GLY B C 1
ATOM 15421 O O . GLY B 1 952 ? 27.984 0.36 -31.562 1 29.5 952 GLY B O 1
ATOM 15422 N N . ASP B 1 953 ? 27.984 1.072 -33.594 1 29.23 953 ASP B N 1
ATOM 15423 C CA . ASP B 1 953 ? 26.703 1.778 -33.5 1 29.23 953 ASP B CA 1
ATOM 15424 C C . ASP B 1 953 ? 25.547 0.797 -33.406 1 29.23 953 ASP B C 1
ATOM 15426 O O . ASP B 1 953 ? 24.406 1.153 -33.719 1 29.23 953 ASP B O 1
ATOM 15430 N N . GLY B 1 954 ? 25.859 -0.461 -33.812 1 26.36 954 GLY B N 1
ATOM 15431 C CA . GLY B 1 954 ? 24.609 -1.19 -33.844 1 26.36 954 GLY B CA 1
ATOM 15432 C C . GLY B 1 954 ? 23.781 -0.998 -32.594 1 26.36 954 GLY B C 1
ATOM 15433 O O . GLY B 1 954 ? 24.297 -1.008 -31.484 1 26.36 954 GLY B O 1
ATOM 15434 N N . ASP B 1 955 ? 22.719 -0.305 -32.906 1 25.92 955 ASP B N 1
ATOM 15435 C CA . ASP B 1 955 ? 21.562 -0.209 -32.031 1 25.92 955 ASP B CA 1
ATOM 15436 C C . ASP B 1 955 ? 21.312 -1.523 -31.281 1 25.92 955 ASP B C 1
ATOM 15438 O O . ASP B 1 955 ? 20.781 -2.477 -31.859 1 25.92 955 ASP B O 1
ATOM 15442 N N . ILE B 1 956 ? 22.344 -2.215 -30.891 1 26.7 956 ILE B N 1
ATOM 15443 C CA . ILE B 1 956 ? 21.781 -3.174 -29.953 1 26.7 956 ILE B CA 1
ATOM 15444 C C . ILE B 1 956 ? 20.484 -2.613 -29.375 1 26.7 956 ILE B C 1
ATOM 15446 O O . ILE B 1 956 ? 20.5 -1.59 -28.688 1 26.7 956 ILE B O 1
ATOM 15450 N N . GLU B 1 957 ? 19.562 -2.746 -30.266 1 24.66 957 GLU B N 1
ATOM 15451 C CA . GLU B 1 957 ? 18.234 -2.578 -29.672 1 24.66 957 GLU B CA 1
ATOM 15452 C C . GLU B 1 957 ? 18.188 -3.051 -28.234 1 24.66 957 GLU B C 1
ATOM 15454 O O . GLU B 1 957 ? 18.344 -4.242 -27.953 1 24.66 957 GLU B O 1
ATOM 15459 N N . ARG B 1 958 ? 18.938 -2.402 -27.375 1 27.17 958 ARG B N 1
ATOM 15460 C CA . ARG B 1 958 ? 18.453 -2.504 -26 1 27.17 958 ARG B CA 1
ATOM 15461 C C . ARG B 1 958 ? 17 -2.967 -25.969 1 27.17 958 ARG B C 1
ATOM 15463 O O . ARG B 1 958 ? 16.094 -2.229 -26.359 1 27.17 958 ARG B O 1
ATOM 15470 N N . ASP B 1 959 ? 16.859 -4.141 -26.547 1 22.94 959 ASP B N 1
ATOM 15471 C CA . ASP B 1 959 ? 15.531 -4.727 -26.344 1 22.94 959 ASP B CA 1
ATOM 15472 C C . ASP B 1 959 ? 14.891 -4.184 -25.062 1 22.94 959 ASP B C 1
ATOM 15474 O O . ASP B 1 959 ? 15.266 -4.574 -23.953 1 22.94 959 ASP B O 1
ATOM 15478 N N . GLU B 1 960 ? 14.695 -3.066 -25 1 25.69 960 GLU B N 1
ATOM 15479 C CA . GLU B 1 960 ? 13.773 -2.297 -24.156 1 25.69 960 GLU B CA 1
ATOM 15480 C C . GLU B 1 960 ? 12.555 -3.125 -23.766 1 25.69 960 GLU B C 1
ATOM 15482 O O . GLU B 1 960 ? 11.727 -2.68 -22.984 1 25.69 960 GLU B O 1
ATOM 15487 N N . ASP B 1 961 ? 12.336 -4.152 -24.594 1 24.22 961 ASP B N 1
ATOM 15488 C CA . ASP B 1 961 ? 11.234 -5.043 -24.25 1 24.22 961 ASP B CA 1
ATOM 15489 C C . ASP B 1 961 ? 11.578 -5.898 -23.031 1 24.22 961 ASP B C 1
ATOM 15491 O O . ASP B 1 961 ? 10.711 -6.578 -22.484 1 24.22 961 ASP B O 1
ATOM 15495 N N . ILE B 1 962 ? 12.891 -6.328 -22.953 1 24.38 962 ILE B N 1
ATOM 15496 C CA . ILE B 1 962 ? 13.094 -7.094 -21.719 1 24.38 962 ILE B CA 1
ATOM 15497 C C . ILE B 1 962 ? 13.086 -6.156 -20.516 1 24.38 962 ILE B C 1
ATOM 15499 O O . ILE B 1 962 ? 13.094 -6.609 -19.375 1 24.38 962 ILE B O 1
ATOM 15503 N N . ARG B 1 963 ? 13.586 -4.93 -20.594 1 27.06 963 ARG B N 1
ATOM 15504 C CA . ARG B 1 963 ? 13.375 -4.094 -19.422 1 27.06 963 ARG B CA 1
ATOM 15505 C C . ARG B 1 963 ? 11.891 -3.941 -19.125 1 27.06 963 ARG B C 1
ATOM 15507 O O . ARG B 1 963 ? 11.516 -3.385 -18.078 1 27.06 963 ARG B O 1
ATOM 15514 N N . GLU B 1 964 ? 11.125 -3.891 -20.203 1 26.66 964 GLU B N 1
ATOM 15515 C CA . GLU B 1 964 ? 9.711 -3.752 -19.891 1 26.66 964 GLU B CA 1
ATOM 15516 C C . GLU B 1 964 ? 9.203 -4.953 -19.094 1 26.66 964 GLU B C 1
ATOM 15518 O O . GLU B 1 964 ? 8.227 -4.84 -18.359 1 26.66 964 GLU B O 1
ATOM 15523 N N . ASP B 1 965 ? 9.602 -6.16 -19.562 1 23.95 965 ASP B N 1
ATOM 15524 C CA . ASP B 1 965 ? 8.953 -7.277 -18.875 1 23.95 965 ASP B CA 1
ATOM 15525 C C . ASP B 1 965 ? 9.516 -7.457 -17.469 1 23.95 965 ASP B C 1
ATOM 15527 O O . ASP B 1 965 ? 8.797 -7.852 -16.547 1 23.95 965 ASP B O 1
ATOM 15531 N N . SER B 1 966 ? 10.859 -7.836 -17.438 1 25.34 966 SER B N 1
ATOM 15532 C CA . SER B 1 966 ? 11.305 -8.352 -16.141 1 25.34 966 SER B CA 1
ATOM 15533 C C . SER B 1 966 ? 11.531 -7.219 -15.141 1 25.34 966 SER B C 1
ATOM 15535 O O . SER B 1 966 ? 11.93 -7.465 -14 1 25.34 966 SER B O 1
ATOM 15537 N N . GLY B 1 967 ? 12.164 -6.16 -15.602 1 24.58 967 GLY B N 1
ATOM 15538 C CA . GLY B 1 967 ? 12.641 -5.238 -14.578 1 24.58 967 GLY B CA 1
ATOM 15539 C C . GLY B 1 967 ? 11.547 -4.766 -13.641 1 24.58 967 GLY B C 1
ATOM 15540 O O . GLY B 1 967 ? 10.438 -4.465 -14.078 1 24.58 967 GLY B O 1
ATOM 15541 N N . SER B 1 968 ? 11.734 -5.266 -12.492 1 26.06 968 SER B N 1
ATOM 15542 C CA . SER B 1 968 ? 10.891 -4.887 -11.367 1 26.06 968 SER B CA 1
ATOM 15543 C C . SER B 1 968 ? 10.68 -3.377 -11.312 1 26.06 968 SER B C 1
ATOM 15545 O O . SER B 1 968 ? 11.633 -2.605 -11.406 1 26.06 968 SER B O 1
ATOM 15547 N N . ASP B 1 969 ? 9.664 -2.959 -11.898 1 26.17 969 ASP B N 1
ATOM 15548 C CA . ASP B 1 969 ? 9.102 -1.622 -11.734 1 26.17 969 ASP B CA 1
ATOM 15549 C C . ASP B 1 969 ? 9.562 -0.991 -10.422 1 26.17 969 ASP B C 1
ATOM 15551 O O . ASP B 1 969 ? 9.086 0.077 -10.031 1 26.17 969 ASP B O 1
ATOM 15555 N N . TRP B 1 970 ? 10.328 -1.766 -9.703 1 23.81 970 TRP B N 1
ATOM 15556 C CA . TRP B 1 970 ? 10.82 -1.233 -8.438 1 23.81 970 TRP B CA 1
ATOM 15557 C C . TRP B 1 970 ? 11.961 -0.25 -8.664 1 23.81 970 TRP B C 1
ATOM 15559 O O . TRP B 1 970 ? 12.219 0.619 -7.828 1 23.81 970 TRP B O 1
ATOM 15569 N N . GLU B 1 971 ? 12.836 -0.454 -9.68 1 26.09 971 GLU B N 1
ATOM 15570 C CA . GLU B 1 971 ? 13.93 0.505 -9.812 1 26.09 971 GLU B CA 1
ATOM 15571 C C . GLU B 1 971 ? 13.406 1.892 -10.18 1 26.09 971 GLU B C 1
ATOM 15573 O O . GLU B 1 971 ? 14 2.904 -9.797 1 26.09 971 GLU B O 1
ATOM 15578 N N . ALA B 1 972 ? 12.453 1.903 -11.047 1 26.55 972 ALA B N 1
ATOM 15579 C CA . ALA B 1 972 ? 11.914 3.225 -11.359 1 26.55 972 ALA B CA 1
ATOM 15580 C C . ALA B 1 972 ? 11.305 3.881 -10.117 1 26.55 972 ALA B C 1
ATOM 15582 O O . ALA B 1 972 ? 11.266 5.109 -10.016 1 26.55 972 ALA B O 1
ATOM 15583 N N . PHE B 1 973 ? 10.797 3.027 -9.273 1 25.48 973 PHE B N 1
ATOM 15584 C CA . PHE B 1 973 ? 10.289 3.666 -8.07 1 25.48 973 PHE B CA 1
ATOM 15585 C C . PHE B 1 973 ? 11.438 4.168 -7.199 1 25.48 973 PHE B C 1
ATOM 15587 O O . PHE B 1 973 ? 11.273 5.137 -6.453 1 25.48 973 PHE B O 1
ATOM 15594 N N . ALA B 1 974 ? 12.555 3.443 -7.203 1 25.91 974 ALA B N 1
ATOM 15595 C CA . ALA B 1 974 ? 13.641 3.932 -6.355 1 25.91 974 ALA B CA 1
ATOM 15596 C C . ALA B 1 974 ? 14.211 5.238 -6.898 1 25.91 974 ALA B C 1
ATOM 15598 O O . ALA B 1 974 ? 14.672 6.086 -6.129 1 25.91 974 ALA B O 1
ATOM 15599 N N . ALA B 1 975 ? 14.375 5.242 -8.234 1 25.95 975 ALA B N 1
ATOM 15600 C CA . ALA B 1 975 ? 14.961 6.496 -8.703 1 25.95 975 ALA B CA 1
ATOM 15601 C C . ALA B 1 975 ? 14.07 7.684 -8.336 1 25.95 975 ALA B C 1
ATOM 15603 O O . ALA B 1 975 ? 14.57 8.766 -8.016 1 25.95 975 ALA B O 1
ATOM 15604 N N . ASP B 1 976 ? 12.789 7.414 -8.469 1 26.34 976 ASP B N 1
ATOM 15605 C CA . ASP B 1 976 ? 11.945 8.594 -8.312 1 26.34 976 ASP B CA 1
ATOM 15606 C C . ASP B 1 976 ? 11.938 9.07 -6.859 1 26.34 976 ASP B C 1
ATOM 15608 O O . ASP B 1 976 ? 11.562 10.211 -6.574 1 26.34 976 ASP B O 1
ATOM 15612 N N . ASP B 1 977 ? 12.086 8.148 -5.977 1 25.08 977 ASP B N 1
ATOM 15613 C CA . ASP B 1 977 ? 12.094 8.828 -4.684 1 25.08 977 ASP B CA 1
ATOM 15614 C C . ASP B 1 977 ? 13.391 9.609 -4.477 1 25.08 977 ASP B C 1
ATOM 15616 O O . ASP B 1 977 ? 13.586 10.227 -3.428 1 25.08 977 ASP B O 1
ATOM 15620 N N . LEU B 1 978 ? 14.516 9.047 -5.152 1 23.84 978 LEU B N 1
ATOM 15621 C CA . LEU B 1 978 ? 15.578 10.016 -4.926 1 23.84 978 LEU B CA 1
ATOM 15622 C C . LEU B 1 978 ? 15.328 11.289 -5.723 1 23.84 978 LEU B C 1
ATOM 15624 O O . LEU B 1 978 ? 14.961 11.234 -6.895 1 23.84 978 LEU B O 1
ATOM 15628 N N . GLY B 1 979 ? 14.695 12.242 -5.281 1 22.34 979 GLY B N 1
ATOM 15629 C CA . GLY B 1 979 ? 14.586 13.641 -5.68 1 22.34 979 GLY B CA 1
ATOM 15630 C C . GLY B 1 979 ? 15.711 14.086 -6.598 1 22.34 979 GLY B C 1
ATOM 15631 O O . GLY B 1 979 ? 16 15.281 -6.703 1 22.34 979 GLY B O 1
ATOM 15632 N N . MET B 1 980 ? 16.719 13.156 -6.875 1 22.47 980 MET B N 1
ATOM 15633 C CA . MET B 1 980 ? 17.703 13.867 -7.691 1 22.47 980 MET B CA 1
ATOM 15634 C C . MET B 1 980 ? 17.125 14.219 -9.055 1 22.47 980 MET B C 1
ATOM 15636 O O . MET B 1 980 ? 16.719 13.336 -9.812 1 22.47 980 MET B O 1
ATOM 15640 N N . GLY B 1 981 ? 16.328 15.273 -9.133 1 21.16 981 GLY B N 1
ATOM 15641 C CA . GLY B 1 981 ? 16.016 16.016 -10.344 1 21.16 981 GLY B CA 1
ATOM 15642 C C . GLY B 1 981 ? 17.141 16 -11.359 1 21.16 981 GLY B C 1
ATOM 15643 O O . GLY B 1 981 ? 18.312 16.109 -11.008 1 21.16 981 GLY B O 1
ATOM 15644 N N . GLU B 1 982 ? 17.156 15.047 -12.273 1 21.41 982 GLU B N 1
ATOM 15645 C CA . GLU B 1 982 ? 18.062 15.453 -13.344 1 21.41 982 GLU B CA 1
ATOM 15646 C C . GLU B 1 982 ? 17.969 16.953 -13.602 1 21.41 982 GLU B C 1
ATOM 15648 O O . GLU B 1 982 ? 16.875 17.531 -13.555 1 21.41 982 GLU B O 1
ATOM 15653 N N . PRO B 1 983 ? 19 17.719 -13.422 1 21.2 983 PRO B N 1
ATOM 15654 C CA . PRO B 1 983 ? 18.938 19.125 -13.812 1 21.2 983 PRO B CA 1
ATOM 15655 C C . PRO B 1 983 ? 18.312 19.344 -15.188 1 21.2 983 PRO B C 1
ATOM 15657 O O . PRO B 1 983 ? 18.5 18.516 -16.094 1 21.2 983 PRO B O 1
ATOM 15660 N N . GLU B 1 984 ? 17.062 19.781 -15.25 1 19.8 984 GLU B N 1
ATOM 15661 C CA . GLU B 1 984 ? 16.672 20.438 -16.484 1 19.8 984 GLU B CA 1
ATOM 15662 C C . GLU B 1 984 ? 17.844 21.156 -17.141 1 19.8 984 GLU B C 1
ATOM 15664 O O . GLU B 1 984 ? 18.422 22.062 -16.562 1 19.8 984 GLU B O 1
ATOM 15669 N N . VAL B 1 985 ? 18.625 20.422 -17.906 1 19.56 985 VAL B N 1
ATOM 15670 C CA . VAL B 1 985 ? 19.266 21.203 -18.969 1 19.56 985 VAL B CA 1
ATOM 15671 C C . VAL B 1 985 ? 18.219 22.094 -19.656 1 19.56 985 VAL B C 1
ATOM 15673 O O . VAL B 1 985 ? 17.078 21.672 -19.859 1 19.56 985 VAL B O 1
ATOM 15676 N N . LEU B 1 986 ? 18.391 23.406 -19.719 1 19.27 986 LEU B N 1
ATOM 15677 C CA . LEU B 1 986 ? 17.906 24.562 -20.469 1 19.27 986 LEU B CA 1
ATOM 15678 C C . LEU B 1 986 ? 17.719 24.234 -21.938 1 19.27 986 LEU B C 1
ATOM 15680 O O . LEU B 1 986 ? 18.688 24.172 -22.703 1 19.27 986 LEU B O 1
ATOM 15684 N N . ARG B 1 987 ? 16.938 23.219 -22.266 1 17.69 987 ARG B N 1
ATOM 15685 C CA . ARG B 1 987 ? 16.625 23.344 -23.688 1 17.69 987 ARG B CA 1
ATOM 15686 C C . ARG B 1 987 ? 15.969 24.688 -23.984 1 17.69 987 ARG B C 1
ATOM 15688 O O . ARG B 1 987 ? 14.992 25.062 -23.344 1 17.69 987 ARG B O 1
ATOM 15695 N N . THR B 1 988 ? 16.641 25.625 -24.656 1 18.19 988 THR B N 1
ATOM 15696 C CA . THR B 1 988 ? 16.375 26.859 -25.406 1 18.19 988 THR B CA 1
ATOM 15697 C C . THR B 1 988 ? 15.219 26.641 -26.391 1 18.19 988 THR B C 1
ATOM 15699 O O . THR B 1 988 ? 14.961 25.516 -26.812 1 18.19 988 THR B O 1
ATOM 15702 N N . GLN B 1 989 ? 14.203 27.625 -26.438 1 17.47 989 GLN B N 1
ATOM 15703 C CA . GLN B 1 989 ? 13.289 28.234 -27.391 1 17.47 989 GLN B CA 1
ATOM 15704 C C . GLN B 1 989 ? 13.906 28.297 -28.781 1 17.47 989 GLN B C 1
ATOM 15706 O O . GLN B 1 989 ? 13.297 28.828 -29.719 1 17.47 989 GLN B O 1
ATOM 15711 N N . ASN B 1 990 ? 15.062 27.953 -29.234 1 18.44 990 ASN B N 1
ATOM 15712 C CA . ASN B 1 990 ? 15.336 28.578 -30.516 1 18.44 990 ASN B CA 1
ATOM 15713 C C . ASN B 1 990 ? 14.555 27.922 -31.656 1 18.44 990 ASN B C 1
ATOM 15715 O O . ASN B 1 990 ? 14.609 28.359 -32.812 1 18.44 990 ASN B O 1
ATOM 15719 N N . GLU B 1 991 ? 14.18 26.656 -31.719 1 17.67 991 GLU B N 1
ATOM 15720 C CA . GLU B 1 991 ? 13.852 26.312 -33.094 1 17.67 991 GLU B CA 1
ATOM 15721 C C . GLU B 1 991 ? 12.484 26.859 -33.5 1 17.67 991 GLU B C 1
ATOM 15723 O O . GLU B 1 991 ? 11.445 26.312 -33.125 1 17.67 991 GLU B O 1
ATOM 15728 N N . LYS B 1 992 ? 12.195 28.281 -33.344 1 17.27 992 LYS B N 1
ATOM 15729 C CA . LYS B 1 992 ? 11.469 28.984 -34.406 1 17.27 992 LYS B CA 1
ATOM 15730 C C . LYS B 1 992 ? 12.086 28.719 -35.75 1 17.27 992 LYS B C 1
ATOM 15732 O O . LYS B 1 992 ? 11.375 28.422 -36.719 1 17.27 992 LYS B O 1
ATOM 15737 N N . GLY B 1 993 ? 13.289 29.344 -36.188 1 18.2 993 GLY B N 1
ATOM 15738 C CA . GLY B 1 993 ? 13.641 29.797 -37.5 1 18.2 993 GLY B CA 1
ATOM 15739 C C . GLY B 1 993 ? 14.016 28.656 -38.438 1 18.2 993 GLY B C 1
ATOM 15740 O O . GLY B 1 993 ? 13.57 28.594 -39.594 1 18.2 993 GLY B O 1
ATOM 15741 N N . LEU B 1 994 ? 14.852 27.75 -38.625 1 19.08 994 LEU B N 1
ATOM 15742 C CA . LEU B 1 994 ? 14.789 27.203 -40 1 19.08 994 LEU B CA 1
ATOM 15743 C C . LEU B 1 994 ? 13.719 26.125 -40.094 1 19.08 994 LEU B C 1
ATOM 15745 O O . LEU B 1 994 ? 13.547 25.328 -39.156 1 19.08 994 LEU B O 1
#